Protein 8QXI (pdb70)

Organism: Synechococcus elongatus (strain ATCC 33912 / PCC 7942 / FACHB-805) (NCBI:txid1140)

Radius of gyration: 11.84 Å; Cα contacts (8 Å, |Δi|>4): 138; chains: 1; bounding box: 25×34×32 Å

Foldseek 3Di:
DPDPDAAKWWAFPDDPDDDPDDDPFPVDDPDDDDPRWIFGWDPCVVPHWIWTQTPVGIGTGDCPTHTGCPPHSDDDPD

Sequence (78 aa):
MDFAIGDRVRLAAQPPYLKSADPLPMLRPPDLLAVGEQGTITGLRPGGYWVVLFDRGSFLLDTQFLSKVESGASSSEGMDFAIGDRVRLAAQPPYLKSADPLPMLRPPDLLAVGEQGTITGLRPGGYWVVLFDRGSFLLDTQFLSKVESGASSSEGMDFAIGDRVRLAAQPPYLKSADPLPMLRPPDLLAVGEQGTITGLRPGGYWVVLFDRGSFLLDTQFLSKVESGASSSEGMDFAIGDRVRLAAQPPYLKSADPLPMLRPPDLLAVGEQGTITGLRPGGYWVVLFDRGSFLLDTQFLSKVESGASSSEGMDFAIGDRVRLAAQPPYLKSADPLPMLRPPDLLAVGEQGTITGLRPGGYWVVLFDRGSFLLDTQFLSKVESGASSSEGMDFAIGDRVRLAAQPPYLKSADPLPMLRPPDLLAVGEQGTITGLRPGGYWVVLFDRGSFLLDTQFLSKVESGASSSEGMDFAIGDRVRLAAQPPYLKSADPLPMLRPPDLLAVGEQGTITGLRPGGYWVVLFDRGSFLLDTQFLSKVESGASSSEGMDFAIGDRVRLAAQPPYLKSADPLPMLRPPDLLAVGEQGTITGLRPGGYWVVLFDRGSFLLDTQFLSKVESGASSSEGMDFAIGDRVRLAAQPPYLKSADPLPMLRPPDLLAVGEQGTITGLRPGGYWVVLFDRGSFLLDTQFLSKVESGASSSEGMDFAIGDRVRLAAQPPYLKSADPLPMLRPPDLLAVGEQGTITGLRPGGYWVVLFDRGSFLLDTQFLSKVESGASSSEGMDFAIGDRVRLAAQPPYLKSADPLPMLRPPDLLAVGEQGTITGLRPGGYWVVLFDRGSFLLDTQFLSKVESGASSSEGMDFAIGDRVRLAAQPPYLKSADPLPMLRPPDLLAVGEQGTITGLRPGGYWVVLFDRGSFLLDTQFLSKVESGASSSEGMDFAIGDRVRLAAQPPYLKSADPLPMLRPPDLLAVGEQGTITGLRPGGYWVVLFDRGSFLLDTQFLSKVESGASSSEGMDFAIGDRVRLAAQPPYLKSADPLPMLRPPDLLAVGEQGTITGLRPGGYWVVLFDRGSFLLDTQFLSKVESGASSSEGMDFAIGDRVRLAAQPPYLKSADPLPMLRPPDLLAVGEQGTITGLRPGGYWVVLFDRGSFLLDTQFLSKVESGASSSEGMDFAIGDRVRLAAQPPYLKSADPLPMLRPPDLLAVGEQGTITGLRPGGYWVVLFDRGSFLLDTQFLSKVESGASSSEGMDFAIGDRVRLAAQPPYLKSADPLPMLRPPDLLAVGEQGTITGLRPGGYWVVLFDRGSFLLDTQFLSKVESGASSSEGMDFAIGDRVRLAAQPPYLKSADPLPMLRPPDLLAVGEQGTITGLRPGGYWVVLFDRGSFLLDTQFLSKVESGASSSEGMDFAIGDRVRLAAQPPYLKSADPLPMLRPPDLLAVGEQGTITGLRPGGYWVVLFDRGSFLLDTQFLSKVESGASSSEGMDFAIGDRVRLAAQPPYLKSADPLPMLRPPDLLAVGEQGTITGLRPGGYWVVLFDRGSFLLDTQFLSKVESGASSSEG

Solvent-accessible surface area: 5224 Å² total; per-residue (Å²): 210,145,94,78,38,76,33,71,0,103,67,8,78,155,28,100,180,19,26,68,86,123,64,63,118,80,109,155,35,147,107,79,12,86,102,0,50,67,4,24,1,59,0,52,134,95,57,53,79,49,25,0,93,13,129,79,30,55,9,27,0,28,49,32,96,23,0,16,38,95,69,57,92,25,76,99,172,127

Nearest PDB structures (foldseek):
  8qxi-assembly1_A  TM=7.752E-01  e=1.685E-10  Synechocystis
  1wlp-assembly1_B  TM=5.697E-01  e=1.117E+00  Homo sapiens
  2dmo-assembly1_A  TM=5.051E-01  e=1.433E+00  Homo sapiens
  2yuo-assembly1_A  TM=4.986E-01  e=3.027E+00  Mus musculus
  8qxi-assembly1_A  TM=8.771E-01  e=6.107E-11  Synechocystis

Structure (mmCIF, N/CA/C/O backbone):
data_8QXI
#
_entry.id   8QXI
#
loop_
_atom_site.group_PDB
_atom_site.id
_atom_site.type_symbol
_atom_site.label_atom_id
_atom_site.label_alt_id
_atom_site.label_comp_id
_atom_site.label_asym_id
_atom_site.label_entity_id
_atom_site.label_seq_id
_atom_site.pdbx_PDB_ins_code
_atom_site.Cartn_x
_atom_site.Cartn_y
_atom_site.Cartn_z
_atom_site.occupancy
_atom_site.B_iso_or_equiv
_atom_site.auth_seq_id
_atom_site.auth_comp_id
_atom_site.auth_asym_id
_atom_site.auth_atom_id
_atom_site.pdbx_PDB_model_num
ATOM 1 N N . MET A 1 3 ? 1.329 0.000 0.000 1.00 0.00 1 MET A N 1
ATOM 2 C CA . MET A 1 3 ? 2.093 -0.001 -1.242 1.00 52.33 1 MET A CA 1
ATOM 3 C C . MET A 1 3 ? 3.541 -0.408 -0.990 1.00 0.22 1 MET A C 1
ATOM 4 O O . MET A 1 3 ? 3.847 -1.062 0.007 1.00 31.30 1 MET A O 1
ATOM 18 N N . ASP A 1 4 ? 4.428 -0.017 -1.898 1.00 53.35 2 ASP A N 1
ATOM 19 C CA . ASP A 1 4 ? 5.844 -0.341 -1.774 1.00 1.55 2 ASP A CA 1
ATOM 20 C C . ASP A 1 4 ? 6.653 0.321 -2.885 1.00 11.43 2 ASP A C 1
ATOM 21 O O . ASP A 1 4 ? 7.642 1.006 -2.623 1.00 42.22 2 ASP A O 1
ATOM 30 N N . PHE A 1 5 ? 6.226 0.112 -4.126 1.00 22.34 3 PHE A N 1
ATOM 31 C CA . PHE A 1 5 ? 6.912 0.686 -5.277 1.00 51.22 3 PHE A CA 1
ATOM 32 C C . PHE A 1 5 ? 6.405 2.096 -5.564 1.00 52.52 3 PHE A C 1
ATOM 33 O O . PHE A 1 5 ? 7.038 2.859 -6.294 1.00 22.24 3 PHE A O 1
ATOM 50 N N . ALA A 1 6 ? 5.258 2.436 -4.985 1.00 74.53 4 ALA A N 1
ATOM 51 C CA . ALA A 1 6 ? 4.665 3.754 -5.177 1.00 24.40 4 ALA A CA 1
ATOM 52 C C . ALA A 1 6 ? 4.345 4.003 -6.647 1.00 21.01 4 ALA A C 1
ATOM 53 O O . ALA A 1 6 ? 5.117 4.646 -7.359 1.00 73.24 4 ALA A O 1
ATOM 60 N N . ILE A 1 7 ? 3.204 3.490 -7.094 1.00 52.21 5 ILE A N 1
ATOM 61 C CA . ILE A 1 7 ? 2.782 3.658 -8.479 1.00 43.32 5 ILE A CA 1
ATOM 62 C C . ILE A 1 7 ? 1.323 3.255 -8.663 1.00 23.52 5 ILE A C 1
ATOM 63 O O . ILE A 1 7 ? 0.605 3.837 -9.474 1.00 74.50 5 ILE A O 1
ATOM 79 N N . GLY A 1 8 ? 0.891 2.254 -7.901 1.00 64.21 6 GLY A N 1
ATOM 80 C CA . GLY A 1 8 ? -0.481 1.790 -7.993 1.00 44.14 6 GLY A CA 1
ATOM 81 C C . GLY A 1 8 ? -0.748 1.021 -9.272 1.00 50.31 6 GLY A C 1
ATOM 82 O O . GLY A 1 8 ? -1.841 0.488 -9.467 1.00 5.20 6 GLY A O 1
ATOM 86 N N . ASP A 1 9 ? 0.251 0.965 -10.146 1.00 74.22 7 ASP A N 1
ATOM 87 C CA . ASP A 1 9 ? 0.118 0.256 -11.414 1.00 21.02 7 ASP A CA 1
ATOM 88 C C . ASP A 1 9 ? 1.401 -0.498 -11.752 1.00 13.43 7 ASP A C 1
ATOM 89 O O . ASP A 1 9 ? 2.427 0.110 -12.057 1.00 21.22 7 ASP A O 1
ATOM 98 N N . ARG A 1 10 ? 1.334 -1.824 -11.694 1.00 45.30 8 ARG A N 1
ATOM 99 C CA . ARG A 1 10 ? 2.491 -2.660 -11.992 1.00 31.13 8 ARG A CA 1
ATOM 100 C C . ARG A 1 10 ? 2.435 -3.174 -13.427 1.00 42.03 8 ARG A C 1
ATOM 101 O O . ARG A 1 10 ? 1.383 -3.596 -13.906 1.00 73.24 8 ARG A O 1
ATOM 122 N N . VAL A 1 11 ? 3.576 -3.134 -14.109 1.00 75.43 9 VAL A N 1
ATOM 123 C CA . VAL A 1 11 ? 3.657 -3.596 -15.490 1.00 21.42 9 VAL A CA 1
ATOM 124 C C . VAL A 1 11 ? 4.119 -5.048 -15.557 1.00 53.23 9 VAL A C 1
ATOM 125 O O . VAL A 1 11 ? 5.020 -5.458 -14.826 1.00 44.32 9 VAL A O 1
ATOM 138 N N . ARG A 1 12 ? 3.495 -5.821 -16.440 1.00 14.11 10 ARG A N 1
ATOM 139 C CA . ARG A 1 12 ? 3.841 -7.228 -16.603 1.00 12.22 10 ARG A CA 1
ATOM 140 C C . ARG A 1 12 ? 3.533 -7.703 -18.020 1.00 1.12 10 ARG A C 1
ATOM 141 O O . ARG A 1 12 ? 2.974 -6.960 -18.828 1.00 10.24 10 ARG A O 1
ATOM 162 N N . LEU A 1 13 ? 3.902 -8.944 -18.315 1.00 31.41 11 LEU A N 1
ATOM 163 C CA . LEU A 1 13 ? 3.666 -9.519 -19.635 1.00 30.42 11 LEU A CA 1
ATOM 164 C C . LEU A 1 13 ? 2.178 -9.764 -19.864 1.00 20.41 11 LEU A C 1
ATOM 165 O O . LEU A 1 13 ? 1.397 -9.835 -18.915 1.00 42.34 11 LEU A O 1
ATOM 181 N N . ALA A 1 14 ? 1.793 -9.896 -21.129 1.00 42.32 12 ALA A N 1
ATOM 182 C CA . ALA A 1 14 ? 0.400 -10.137 -21.483 1.00 31.43 12 ALA A CA 1
ATOM 183 C C . ALA A 1 14 ? 0.225 -10.225 -22.995 1.00 35.10 12 ALA A C 1
ATOM 184 O O . ALA A 1 14 ? -0.367 -9.340 -23.613 1.00 30.50 12 ALA A O 1
ATOM 191 N N . ALA A 1 15 ? 0.743 -11.297 -23.585 1.00 21.10 13 ALA A N 1
ATOM 192 C CA . ALA A 1 15 ? 0.642 -11.500 -25.025 1.00 24.42 13 ALA A CA 1
ATOM 193 C C . ALA A 1 15 ? 1.551 -10.537 -25.780 1.00 42.22 13 ALA A C 1
ATOM 194 O O . ALA A 1 15 ? 1.383 -9.320 -25.701 1.00 30.32 13 ALA A O 1
ATOM 201 N N . GLN A 1 16 ? 2.514 -11.089 -26.511 1.00 40.15 14 GLN A N 1
ATOM 202 C CA . GLN A 1 16 ? 3.450 -10.277 -27.280 1.00 1.23 14 GLN A CA 1
ATOM 203 C C . GLN A 1 16 ? 2.771 -9.019 -27.812 1.00 35.42 14 GLN A C 1
ATOM 204 O O . GLN A 1 16 ? 1.631 -9.050 -28.276 1.00 54.41 14 GLN A O 1
ATOM 218 N N . PRO A 1 17 ? 3.485 -7.886 -27.744 1.00 32.24 15 PRO A N 1
ATOM 219 C CA . PRO A 1 17 ? 2.970 -6.597 -28.214 1.00 43.30 15 PRO A CA 1
ATOM 220 C C . PRO A 1 17 ? 2.845 -6.542 -29.733 1.00 1.22 15 PRO A C 1
ATOM 221 O O . PRO A 1 17 ? 3.626 -7.148 -30.466 1.00 42.25 15 PRO A O 1
ATOM 232 N N . PRO A 1 18 ? 1.840 -5.798 -30.218 1.00 33.21 16 PRO A N 1
ATOM 233 C CA . PRO A 1 18 ? 1.589 -5.646 -31.654 1.00 45.23 16 PRO A CA 1
ATOM 234 C C . PRO A 1 18 ? 2.666 -4.817 -32.346 1.00 5.24 16 PRO A C 1
ATOM 235 O O . PRO A 1 18 ? 3.195 -5.211 -33.385 1.00 62.13 16 PRO A O 1
ATOM 246 N N . TYR A 1 19 ? 2.987 -3.667 -31.762 1.00 23.50 17 TYR A N 1
ATOM 247 C CA . TYR A 1 19 ? 4.000 -2.782 -32.323 1.00 45.14 17 TYR A CA 1
ATOM 248 C C . TYR A 1 19 ? 4.692 -1.980 -31.225 1.00 62.01 17 TYR A C 1
ATOM 249 O O . TYR A 1 19 ? 5.353 -0.976 -31.495 1.00 62.31 17 TYR A O 1
ATOM 267 N N . LEU A 1 20 ? 4.536 -2.430 -29.985 1.00 73.43 18 LEU A N 1
ATOM 268 C CA . LEU A 1 20 ? 5.145 -1.757 -28.844 1.00 2.31 18 LEU A CA 1
ATOM 269 C C . LEU A 1 20 ? 5.202 -0.249 -29.068 1.00 73.00 18 LEU A C 1
ATOM 270 O O . LEU A 1 20 ? 4.228 0.463 -28.823 1.00 52.21 18 LEU A O 1
ATOM 286 N N . LYS A 1 21 ? 6.348 0.231 -29.537 1.00 42.52 19 LYS A N 1
ATOM 287 C CA . LYS A 1 21 ? 6.532 1.654 -29.799 1.00 2.14 19 LYS A CA 1
ATOM 288 C C . LYS A 1 21 ? 5.256 2.274 -30.357 1.00 55.33 19 LYS A C 1
ATOM 289 O O . LYS A 1 21 ? 4.547 1.653 -31.149 1.00 21.51 19 LYS A O 1
ATOM 308 N N . SER A 1 22 ? 4.969 3.504 -29.941 1.00 31.41 20 SER A N 1
ATOM 309 C CA . SER A 1 22 ? 3.776 4.207 -30.398 1.00 61.23 20 SER A CA 1
ATOM 310 C C . SER A 1 22 ? 4.031 4.897 -31.735 1.00 22.31 20 SER A C 1
ATOM 311 O O . SER A 1 22 ? 3.134 5.008 -32.570 1.00 12.14 20 SER A O 1
ATOM 319 N N . ALA A 1 23 ? 5.262 5.358 -31.930 1.00 1.31 21 ALA A N 1
ATOM 320 C CA . ALA A 1 23 ? 5.637 6.036 -33.165 1.00 23.51 21 ALA A CA 1
ATOM 321 C C . ALA A 1 23 ? 7.147 5.999 -33.374 1.00 4.41 21 ALA A C 1
ATOM 322 O O . ALA A 1 23 ? 7.666 5.130 -34.075 1.00 50.51 21 ALA A O 1
ATOM 329 N N . ASP A 1 24 ? 7.847 6.948 -32.762 1.00 43.31 22 ASP A N 1
ATOM 330 C CA . ASP A 1 24 ? 9.299 7.025 -32.881 1.00 72.31 22 ASP A CA 1
ATOM 331 C C . ASP A 1 24 ? 9.913 7.664 -31.639 1.00 71.43 22 ASP A C 1
ATOM 332 O O . ASP A 1 24 ? 10.788 8.526 -31.723 1.00 32.20 22 ASP A O 1
ATOM 341 N N . PRO A 1 25 ? 9.444 7.233 -30.459 1.00 3.04 23 PRO A N 1
ATOM 342 C CA . PRO A 1 25 ? 9.933 7.750 -29.177 1.00 12.01 23 PRO A CA 1
ATOM 343 C C . PRO A 1 25 ? 11.362 7.309 -28.881 1.00 44.41 23 PRO A C 1
ATOM 344 O O . PRO A 1 25 ? 12.322 7.981 -29.264 1.00 34.40 23 PRO A O 1
ATOM 355 N N . LEU A 1 26 ? 11.498 6.178 -28.198 1.00 44.04 24 LEU A N 1
ATOM 356 C CA . LEU A 1 26 ? 12.812 5.647 -27.851 1.00 61.05 24 LEU A CA 1
ATOM 357 C C . LEU A 1 26 ? 13.454 4.956 -29.050 1.00 72.51 24 LEU A C 1
ATOM 358 O O . LEU A 1 26 ? 12.778 4.530 -29.987 1.00 63.33 24 LEU A O 1
ATOM 374 N N . PRO A 1 27 ? 14.790 4.838 -29.021 1.00 14.33 25 PRO A N 1
ATOM 375 C CA . PRO A 1 27 ? 15.552 4.196 -30.096 1.00 12.31 25 PRO A CA 1
ATOM 376 C C . PRO A 1 27 ? 15.323 2.690 -30.149 1.00 73.31 25 PRO A C 1
ATOM 377 O O . PRO A 1 27 ? 15.712 2.027 -31.110 1.00 64.00 25 PRO A O 1
ATOM 388 N N . MET A 1 28 ? 14.688 2.155 -29.111 1.00 51.30 26 MET A N 1
ATOM 389 C CA . MET A 1 28 ? 14.406 0.726 -29.041 1.00 53.25 26 MET A CA 1
ATOM 390 C C . MET A 1 28 ? 13.143 0.383 -29.825 1.00 71.30 26 MET A C 1
ATOM 391 O O . MET A 1 28 ? 12.038 0.404 -29.281 1.00 73.33 26 MET A O 1
ATOM 405 N N . LEU A 1 29 ? 13.313 0.067 -31.104 1.00 42.11 27 LEU A N 1
ATOM 406 C CA . LEU A 1 29 ? 12.186 -0.281 -31.963 1.00 5.11 27 LEU A CA 1
ATOM 407 C C . LEU A 1 29 ? 12.101 -1.791 -32.164 1.00 13.54 27 LEU A C 1
ATOM 408 O O . LEU A 1 29 ? 11.010 -2.351 -32.274 1.00 22.15 27 LEU A O 1
ATOM 424 N N . ARG A 1 30 ? 13.258 -2.443 -32.208 1.00 53.03 28 ARG A N 1
ATOM 425 C CA . ARG A 1 30 ? 13.313 -3.888 -32.394 1.00 43.15 28 ARG A CA 1
ATOM 426 C C . ARG A 1 30 ? 14.757 -4.382 -32.388 1.00 10.23 28 ARG A C 1
ATOM 427 O O . ARG A 1 30 ? 15.298 -4.809 -33.408 1.00 74.10 28 ARG A O 1
ATOM 448 N N . PRO A 1 31 ? 15.398 -4.322 -31.211 1.00 35.22 29 PRO A N 1
ATOM 449 C CA . PRO A 1 31 ? 16.787 -4.759 -31.043 1.00 33.05 29 PRO A CA 1
ATOM 450 C C . PRO A 1 31 ? 16.937 -6.272 -31.159 1.00 33.02 29 PRO A C 1
ATOM 451 O O . PRO A 1 31 ? 15.957 -7.017 -31.180 1.00 20.40 29 PRO A O 1
ATOM 462 N N . PRO A 1 32 ? 18.192 -6.739 -31.236 1.00 12.14 30 PRO A N 1
ATOM 463 C CA . PRO A 1 32 ? 18.499 -8.168 -31.350 1.00 3.40 30 PRO A CA 1
ATOM 464 C C . PRO A 1 32 ? 18.189 -8.932 -30.067 1.00 43.23 30 PRO A C 1
ATOM 465 O O . PRO A 1 32 ? 18.232 -10.162 -30.041 1.00 15.12 30 PRO A O 1
ATOM 476 N N . ASP A 1 33 ? 17.878 -8.196 -29.006 1.00 55.34 31 ASP A N 1
ATOM 477 C CA . ASP A 1 33 ? 17.559 -8.805 -27.720 1.00 54.43 31 ASP A CA 1
ATOM 478 C C . ASP A 1 33 ? 16.672 -7.884 -26.888 1.00 54.21 31 ASP A C 1
ATOM 479 O O . ASP A 1 33 ? 17.163 -7.002 -26.183 1.00 10.43 31 ASP A O 1
ATOM 488 N N . LEU A 1 34 ? 15.363 -8.094 -26.976 1.00 12.31 32 LEU A N 1
ATOM 489 C CA . LEU A 1 34 ? 14.406 -7.282 -26.232 1.00 1.12 32 LEU A CA 1
ATOM 490 C C . LEU A 1 34 ? 14.273 -7.777 -24.795 1.00 43.31 32 LEU A C 1
ATOM 491 O O . LEU A 1 34 ? 15.139 -8.494 -24.291 1.00 41.25 32 LEU A O 1
ATOM 507 N N . LEU A 1 35 ? 13.183 -7.391 -24.141 1.00 24.44 33 LEU A N 1
ATOM 508 C CA . LEU A 1 35 ? 12.935 -7.798 -22.762 1.00 3.34 33 LEU A CA 1
ATOM 509 C C . LEU A 1 35 ? 12.862 -9.317 -22.646 1.00 45.13 33 LEU A C 1
ATOM 510 O O . LEU A 1 35 ? 13.852 -9.973 -22.321 1.00 14.42 33 LEU A O 1
ATOM 526 N N . ALA A 1 36 ? 11.685 -9.870 -22.917 1.00 71.04 34 ALA A N 1
ATOM 527 C CA . ALA A 1 36 ? 11.484 -11.312 -22.848 1.00 61.13 34 ALA A CA 1
ATOM 528 C C . ALA A 1 36 ? 12.027 -11.880 -21.541 1.00 44.14 34 ALA A C 1
ATOM 529 O O . ALA A 1 36 ? 12.703 -12.909 -21.533 1.00 60.03 34 ALA A O 1
ATOM 536 N N . VAL A 1 37 ? 11.729 -11.202 -20.438 1.00 35.35 35 VAL A N 1
ATOM 537 C CA . VAL A 1 37 ? 12.187 -11.640 -19.124 1.00 52.24 35 VAL A CA 1
ATOM 538 C C . VAL A 1 37 ? 12.042 -10.527 -18.093 1.00 14.32 35 VAL A C 1
ATOM 539 O O . VAL A 1 37 ? 11.978 -10.784 -16.891 1.00 42.24 35 VAL A O 1
ATOM 552 N N . GLY A 1 38 ? 11.989 -9.287 -18.571 1.00 31.11 36 GLY A N 1
ATOM 553 C CA . GLY A 1 38 ? 11.851 -8.152 -17.677 1.00 20.42 36 GLY A CA 1
ATOM 554 C C . GLY A 1 38 ? 10.402 -7.809 -17.394 1.00 72.53 36 GLY A C 1
ATOM 555 O O . GLY A 1 38 ? 10.095 -6.705 -16.947 1.00 60.01 36 GLY A O 1
ATOM 559 N N . GLU A 1 39 ? 9.509 -8.758 -17.658 1.00 34.34 37 GLU A N 1
ATOM 560 C CA . GLU A 1 39 ? 8.083 -8.549 -17.431 1.00 4.12 37 GLU A CA 1
ATOM 561 C C . GLU A 1 39 ? 7.851 -7.659 -16.213 1.00 43.22 37 GLU A C 1
ATOM 562 O O . GLU A 1 39 ? 7.807 -6.434 -16.327 1.00 74.21 37 GLU A O 1
ATOM 574 N N . GLN A 1 40 ? 7.704 -8.284 -15.050 1.00 32.22 38 GLN A N 1
ATOM 575 C CA . GLN A 1 40 ? 7.475 -7.549 -13.812 1.00 31.25 38 GLN A CA 1
ATOM 576 C C . GLN A 1 40 ? 8.200 -6.208 -13.833 1.00 13.50 38 GLN A C 1
ATOM 577 O O . GLN A 1 40 ? 9.415 -6.150 -14.017 1.00 53.24 38 GLN A O 1
ATOM 591 N N . GLY A 1 41 ? 7.445 -5.129 -13.643 1.00 71.34 39 GLY A N 1
ATOM 592 C CA . GLY A 1 41 ? 8.033 -3.803 -13.645 1.00 52.42 39 GLY A CA 1
ATOM 593 C C . GLY A 1 41 ? 7.089 -2.749 -13.100 1.00 30.44 39 GLY A C 1
ATOM 594 O O . GLY A 1 41 ? 5.931 -3.039 -12.796 1.00 1.00 39 GLY A O 1
ATOM 598 N N . THR A 1 42 ? 7.584 -1.522 -12.973 1.00 11.05 40 THR A N 1
ATOM 599 C CA . THR A 1 42 ? 6.778 -0.423 -12.457 1.00 50.40 40 THR A CA 1
ATOM 600 C C . THR A 1 42 ? 6.400 0.550 -13.568 1.00 40.21 40 THR A C 1
ATOM 601 O O . THR A 1 42 ? 7.185 0.796 -14.484 1.00 43.02 40 THR A O 1
ATOM 612 N N . ILE A 1 43 ? 5.194 1.101 -13.481 1.00 1.32 41 ILE A N 1
ATOM 613 C CA . ILE A 1 43 ? 4.714 2.049 -14.479 1.00 32.03 41 ILE A CA 1
ATOM 614 C C . ILE A 1 43 ? 4.464 3.420 -13.859 1.00 63.05 41 ILE A C 1
ATOM 615 O O . ILE A 1 43 ? 3.799 3.537 -12.830 1.00 2.44 41 ILE A O 1
ATOM 631 N N . THR A 1 44 ? 5.001 4.457 -14.495 1.00 50.01 42 THR A N 1
ATOM 632 C CA . THR A 1 44 ? 4.836 5.821 -14.008 1.00 25.31 42 THR A CA 1
ATOM 633 C C . THR A 1 44 ? 4.590 6.790 -15.159 1.00 24.35 42 THR A C 1
ATOM 634 O O . THR A 1 44 ? 5.355 7.731 -15.364 1.00 51.43 42 THR A O 1
ATOM 645 N N . GLY A 1 45 ? 3.517 6.553 -15.907 1.00 31.24 43 GLY A N 1
ATOM 646 C CA . GLY A 1 45 ? 3.189 7.414 -17.028 1.00 1.35 43 GLY A CA 1
ATOM 647 C C . GLY A 1 45 ? 1.820 8.050 -16.889 1.00 41.30 43 GLY A C 1
ATOM 648 O O . GLY A 1 45 ? 1.082 7.754 -15.948 1.00 41.43 43 GLY A O 1
ATOM 652 N N . LEU A 1 46 ? 1.480 8.928 -17.827 1.00 33.35 44 LEU A N 1
ATOM 653 C CA . LEU A 1 46 ? 0.190 9.609 -17.804 1.00 41.35 44 LEU A CA 1
ATOM 654 C C . LEU A 1 46 ? 0.146 10.655 -16.695 1.00 33.22 44 LEU A C 1
ATOM 655 O O . LEU A 1 46 ? 0.031 11.852 -16.960 1.00 61.52 44 LEU A O 1
ATOM 671 N N . ARG A 1 47 ? 0.239 10.195 -15.451 1.00 63.14 45 ARG A N 1
ATOM 672 C CA . ARG A 1 47 ? 0.211 11.091 -14.301 1.00 72.54 45 ARG A CA 1
ATOM 673 C C . ARG A 1 47 ? 0.970 12.380 -14.598 1.00 4.32 45 ARG A C 1
ATOM 674 O O . ARG A 1 47 ? 0.418 13.479 -14.554 1.00 15.55 45 ARG A O 1
ATOM 695 N N . PRO A 1 48 ? 2.269 12.245 -14.907 1.00 14.10 46 PRO A N 1
ATOM 696 C CA . PRO A 1 48 ? 3.132 13.389 -15.217 1.00 32.34 46 PRO A CA 1
ATOM 697 C C . PRO A 1 48 ? 2.780 14.035 -16.552 1.00 43.50 46 PRO A C 1
ATOM 698 O O . PRO A 1 48 ? 2.599 15.249 -16.636 1.00 50.42 46 PRO A O 1
ATOM 709 N N . GLY A 1 49 ? 2.685 13.216 -17.595 1.00 22.12 47 GLY A N 1
ATOM 710 C CA . GLY A 1 49 ? 2.355 13.727 -18.912 1.00 62.03 47 GLY A CA 1
ATOM 711 C C . GLY A 1 49 ? 1.219 12.963 -19.563 1.00 25.40 47 GLY A C 1
ATOM 712 O O . GLY A 1 49 ? 0.056 13.142 -19.205 1.00 61.32 47 GLY A O 1
ATOM 716 N N . GLY A 1 50 ? 1.557 12.108 -20.524 1.00 22.21 48 GLY A N 1
ATOM 717 C CA . GLY A 1 50 ? 0.545 11.328 -21.212 1.00 64.32 48 GLY A CA 1
ATOM 718 C C . GLY A 1 50 ? 1.118 10.090 -21.874 1.00 41.20 48 GLY A C 1
ATOM 719 O O . GLY A 1 50 ? 0.505 9.521 -22.778 1.00 23.14 48 GLY A O 1
ATOM 723 N N . TYR A 1 51 ? 2.297 9.673 -21.425 1.00 52.34 49 TYR A N 1
ATOM 724 C CA . TYR A 1 51 ? 2.955 8.498 -21.983 1.00 75.51 49 TYR A CA 1
ATOM 725 C C . TYR A 1 51 ? 2.981 7.357 -20.971 1.00 21.53 49 TYR A C 1
ATOM 726 O O . TYR A 1 51 ? 2.199 7.337 -20.020 1.00 41.22 49 TYR A O 1
ATOM 744 N N . TRP A 1 52 ? 3.886 6.408 -21.182 1.00 45.31 50 TRP A N 1
ATOM 745 C CA . TRP A 1 52 ? 4.017 5.263 -20.288 1.00 55.21 50 TRP A CA 1
ATOM 746 C C . TRP A 1 52 ? 5.467 4.803 -20.201 1.00 64.41 50 TRP A C 1
ATOM 747 O O . TRP A 1 52 ? 6.140 4.642 -21.219 1.00 42.35 50 TRP A O 1
ATOM 768 N N . VAL A 1 53 ? 5.944 4.591 -18.978 1.00 63.25 51 VAL A N 1
ATOM 769 C CA . VAL A 1 53 ? 7.316 4.147 -18.759 1.00 73.01 51 VAL A CA 1
ATOM 770 C C . VAL A 1 53 ? 7.356 2.893 -17.893 1.00 73.23 51 VAL A C 1
ATOM 771 O O . VAL A 1 53 ? 6.793 2.863 -16.799 1.00 23.24 51 VAL A O 1
ATOM 784 N N . VAL A 1 54 ? 8.025 1.858 -18.391 1.00 70.21 52 VAL A N 1
ATOM 785 C CA . VAL A 1 54 ? 8.140 0.600 -17.662 1.00 43.15 52 VAL A CA 1
ATOM 786 C C . VAL A 1 54 ? 9.588 0.322 -17.272 1.00 75.11 52 VAL A C 1
ATOM 787 O O . VAL A 1 54 ? 10.444 0.108 -18.131 1.00 51.54 52 VAL A O 1
ATOM 800 N N . LEU A 1 55 ? 9.854 0.325 -15.971 1.00 4.12 53 LEU A N 1
ATOM 801 C CA . LEU A 1 55 ? 11.199 0.072 -15.465 1.00 2.20 53 LEU A CA 1
ATOM 802 C C . LEU A 1 55 ? 11.321 -1.351 -14.929 1.00 52.32 53 LEU A C 1
ATOM 803 O O . LEU A 1 55 ? 10.796 -1.671 -13.863 1.00 13.45 53 LEU A O 1
ATOM 819 N N . PHE A 1 56 ? 12.018 -2.201 -15.675 1.00 45.23 54 PHE A N 1
ATOM 820 C CA . PHE A 1 56 ? 12.211 -3.590 -15.275 1.00 15.32 54 PHE A CA 1
ATOM 821 C C . PHE A 1 56 ? 13.686 -3.974 -15.335 1.00 1.15 54 PHE A C 1
ATOM 822 O O . PHE A 1 56 ? 14.532 -3.171 -15.730 1.00 20.44 54 PHE A O 1
ATOM 839 N N . ASP A 1 57 ? 13.987 -5.206 -14.939 1.00 12.11 55 ASP A N 1
ATOM 840 C CA . ASP A 1 57 ? 15.360 -5.698 -14.947 1.00 55.03 55 ASP A CA 1
ATOM 841 C C . ASP A 1 57 ? 16.132 -5.134 -16.136 1.00 74.10 55 ASP A C 1
ATOM 842 O O . ASP A 1 57 ? 17.145 -4.456 -15.965 1.00 62.54 55 ASP A O 1
ATOM 851 N N . ARG A 1 58 ? 15.646 -5.419 -17.340 1.00 30.52 56 ARG A N 1
ATOM 852 C CA . ARG A 1 58 ? 16.292 -4.943 -18.557 1.00 12.22 56 ARG A CA 1
ATOM 853 C C . ARG A 1 58 ? 16.702 -3.480 -18.417 1.00 42.23 56 ARG A C 1
ATOM 854 O O . ARG A 1 58 ? 17.766 -3.075 -18.886 1.00 35.44 56 ARG A O 1
ATOM 875 N N . GLY A 1 59 ? 15.850 -2.690 -17.770 1.00 61.40 57 GLY A N 1
ATOM 876 C CA . GLY A 1 59 ? 16.141 -1.281 -17.581 1.00 65.31 57 GLY A CA 1
ATOM 877 C C . GLY A 1 59 ? 14.890 -0.426 -17.578 1.00 41.13 57 GLY A C 1
ATOM 878 O O . GLY A 1 59 ? 14.220 -0.297 -16.554 1.00 22.23 57 GLY A O 1
ATOM 882 N N . SER A 1 60 ? 14.575 0.162 -18.728 1.00 14.22 58 SER A N 1
ATOM 883 C CA . SER A 1 60 ? 13.398 1.015 -18.853 1.00 21.33 58 SER A CA 1
ATOM 884 C C . SER A 1 60 ? 13.203 1.463 -20.298 1.00 3.52 58 SER A C 1
ATOM 885 O O . SER A 1 60 ? 14.114 2.015 -20.917 1.00 33.51 58 SER A O 1
ATOM 893 N N . PHE A 1 61 ? 12.009 1.223 -20.829 1.00 43.24 59 PHE A N 1
ATOM 894 C CA . PHE A 1 61 ? 11.694 1.601 -22.202 1.00 15.10 59 PHE A CA 1
ATOM 895 C C . PHE A 1 61 ? 10.272 2.145 -22.303 1.00 14.52 59 PHE A C 1
ATOM 896 O O . PHE A 1 61 ? 9.443 1.917 -21.421 1.00 30.14 59 PHE A O 1
ATOM 913 N N . LEU A 1 62 ? 9.996 2.867 -23.384 1.00 3.14 60 LEU A N 1
ATOM 914 C CA . LEU A 1 62 ? 8.675 3.446 -23.601 1.00 72.52 60 LEU A CA 1
ATOM 915 C C . LEU A 1 62 ? 7.702 2.397 -24.130 1.00 34.44 60 LEU A C 1
ATOM 916 O O . LEU A 1 62 ? 8.098 1.462 -24.827 1.00 31.43 60 LEU A O 1
ATOM 932 N N . LEU A 1 63 ? 6.426 2.559 -23.795 1.00 62.02 61 LEU A N 1
ATOM 933 C CA . LEU A 1 63 ? 5.395 1.627 -24.238 1.00 14.31 61 LEU A CA 1
ATOM 934 C C . LEU A 1 63 ? 4.011 2.264 -24.149 1.00 64.11 61 LEU A C 1
ATOM 935 O O . LEU A 1 63 ? 3.864 3.387 -23.668 1.00 11.35 61 LEU A O 1
ATOM 951 N N . ASP A 1 64 ? 3.001 1.538 -24.614 1.00 51.04 62 ASP A N 1
ATOM 952 C CA . ASP A 1 64 ? 1.628 2.030 -24.585 1.00 4.24 62 ASP A CA 1
ATOM 953 C C . ASP A 1 64 ? 0.770 1.191 -23.643 1.00 64.21 62 ASP A C 1
ATOM 954 O O . ASP A 1 64 ? 1.223 0.178 -23.109 1.00 64.43 62 ASP A O 1
ATOM 963 N N . THR A 1 65 ? -0.472 1.619 -23.442 1.00 41.52 63 THR A N 1
ATOM 964 C CA . THR A 1 65 ? -1.393 0.909 -22.564 1.00 2.43 63 THR A CA 1
ATOM 965 C C . THR A 1 65 ? -1.791 -0.437 -23.157 1.00 62.11 63 THR A C 1
ATOM 966 O O . THR A 1 65 ? -2.534 -1.201 -22.542 1.00 11.23 63 THR A O 1
ATOM 977 N N . GLN A 1 66 ? -1.291 -0.722 -24.355 1.00 42.43 64 GLN A N 1
ATOM 978 C CA . GLN A 1 66 ? -1.595 -1.977 -25.031 1.00 73.21 64 GLN A CA 1
ATOM 979 C C . GLN A 1 66 ? -1.763 -3.111 -24.024 1.00 42.44 64 GLN A C 1
ATOM 980 O O . GLN A 1 66 ? -2.863 -3.360 -23.532 1.00 14.31 64 GLN A O 1
ATOM 994 N N . PHE A 1 67 ? -0.664 -3.795 -23.723 1.00 52.21 65 PHE A N 1
ATOM 995 C CA . PHE A 1 67 ? -0.690 -4.903 -22.776 1.00 24.22 65 PHE A CA 1
ATOM 996 C C . PHE A 1 67 ? 0.716 -5.224 -22.276 1.00 61.14 65 PHE A C 1
ATOM 997 O O . PHE A 1 67 ? 1.039 -5.001 -21.109 1.00 35.34 65 PHE A O 1
ATOM 1014 N N . LEU A 1 68 ? 1.549 -5.749 -23.168 1.00 73.24 66 LEU A N 1
ATOM 1015 C CA . LEU A 1 68 ? 2.921 -6.102 -22.820 1.00 34.13 66 LEU A CA 1
ATOM 1016 C C . LEU A 1 68 ? 3.543 -5.042 -21.916 1.00 74.04 66 LEU A C 1
ATOM 1017 O O . LEU A 1 68 ? 3.595 -3.864 -22.270 1.00 15.04 66 LEU A O 1
ATOM 1033 N N . SER A 1 69 ? 4.015 -5.469 -20.750 1.00 25.31 67 SER A N 1
ATOM 1034 C CA . SER A 1 69 ? 4.633 -4.557 -19.795 1.00 1.31 67 SER A CA 1
ATOM 1035 C C . SER A 1 69 ? 3.651 -3.470 -19.368 1.00 75.41 67 SER A C 1
ATOM 1036 O O . SER A 1 69 ? 3.898 -2.280 -19.564 1.00 60.45 67 SER A O 1
ATOM 1044 N N . LYS A 1 70 ? 2.534 -3.889 -18.783 1.00 14.34 68 LYS A N 1
ATOM 1045 C CA . LYS A 1 70 ? 1.512 -2.954 -18.326 1.00 2.13 68 LYS A CA 1
ATOM 1046 C C . LYS A 1 70 ? 0.214 -3.684 -17.997 1.00 71.22 68 LYS A C 1
ATOM 1047 O O . LYS A 1 70 ? -0.713 -3.718 -18.807 1.00 10.14 68 LYS A O 1
ATOM 1066 N N . VAL A 1 71 ? 0.154 -4.267 -16.804 1.00 14.10 69 VAL A N 1
ATOM 1067 C CA . VAL A 1 71 ? -1.032 -4.994 -16.368 1.00 32.45 69 VAL A CA 1
ATOM 1068 C C . VAL A 1 71 ? -2.302 -4.361 -16.925 1.00 2.30 69 VAL A C 1
ATOM 1069 O O . VAL A 1 71 ? -2.804 -4.771 -17.971 1.00 30.14 69 VAL A O 1
ATOM 1082 N N . GLU A 1 72 ? -2.815 -3.358 -16.219 1.00 52.23 70 GLU A N 1
ATOM 1083 C CA . GLU A 1 72 ? -4.027 -2.667 -16.644 1.00 73.54 70 GLU A CA 1
ATOM 1084 C C . GLU A 1 72 ? -5.226 -3.611 -16.625 1.00 71.43 70 GLU A C 1
ATOM 1085 O O . GLU A 1 72 ? -6.073 -3.539 -15.734 1.00 64.15 70 GLU A O 1
ATOM 1097 N N . SER A 1 73 ? -5.291 -4.496 -17.615 1.00 71.12 71 SER A N 1
ATOM 1098 C CA . SER A 1 73 ? -6.388 -5.452 -17.716 1.00 1.24 71 SER A CA 1
ATOM 1099 C C . SER A 1 73 ? -6.762 -5.996 -16.340 1.00 52.51 71 SER A C 1
ATOM 1100 O O . SER A 1 73 ? -7.892 -6.429 -16.118 1.00 0.43 71 SER A O 1
ATOM 1108 N N . GLY A 1 74 ? -5.803 -5.969 -15.419 1.00 73.32 72 GLY A N 1
ATOM 1109 C CA . GLY A 1 74 ? -6.050 -6.462 -14.077 1.00 34.13 72 GLY A CA 1
ATOM 1110 C C . GLY A 1 74 ? -5.886 -7.965 -13.971 1.00 61.35 72 GLY A C 1
ATOM 1111 O O . GLY A 1 74 ? -6.043 -8.540 -12.895 1.00 4.45 72 GLY A O 1
ATOM 1115 N N . ALA A 1 75 ? -5.571 -8.604 -15.093 1.00 65.42 73 ALA A N 1
ATOM 1116 C CA . ALA A 1 75 ? -5.385 -10.050 -15.122 1.00 45.24 73 ALA A CA 1
ATOM 1117 C C . ALA A 1 75 ? -4.950 -10.520 -16.507 1.00 12.44 73 ALA A C 1
ATOM 1118 O O . ALA A 1 75 ? -5.741 -11.096 -17.253 1.00 60.14 73 ALA A O 1
ATOM 1125 N N . SER A 1 76 ? -3.689 -10.269 -16.843 1.00 0.31 74 SER A N 1
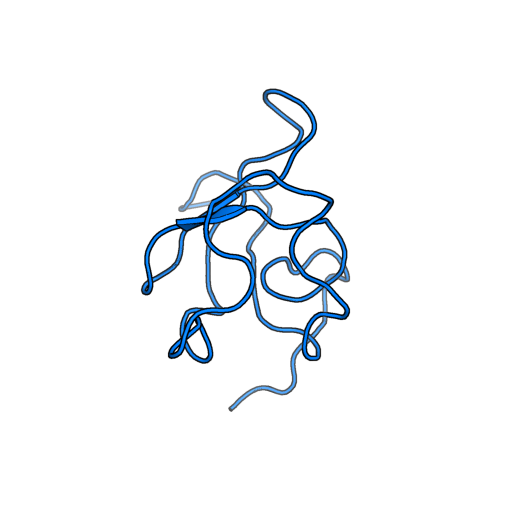ATOM 1126 C CA . SER A 1 76 ? -3.151 -10.662 -18.140 1.00 20.21 74 SER A CA 1
ATOM 1127 C C . SER A 1 76 ? -1.847 -11.437 -17.975 1.00 1.43 74 SER A C 1
ATOM 1128 O O . SER A 1 76 ? -0.762 -10.903 -18.204 1.00 43.32 74 SER A O 1
ATOM 1136 N N . SER A 1 77 ? -1.962 -12.699 -17.575 1.00 12.02 75 SER A N 1
ATOM 1137 C CA . SER A 1 77 ? -0.793 -13.547 -17.375 1.00 31.24 75 SER A CA 1
ATOM 1138 C C . SER A 1 77 ? -1.178 -15.023 -17.422 1.00 11.22 75 SER A C 1
ATOM 1139 O O . SER A 1 77 ? -2.359 -15.366 -17.473 1.00 60.24 75 SER A O 1
ATOM 1147 N N . SER A 1 78 ? -0.172 -15.891 -17.404 1.00 21.22 76 SER A N 1
ATOM 1148 C CA . SER A 1 78 ? -0.403 -17.330 -17.448 1.00 74.25 76 SER A CA 1
ATOM 1149 C C . SER A 1 78 ? 0.525 -18.060 -16.482 1.00 15.11 76 SER A C 1
ATOM 1150 O O . SER A 1 78 ? 0.712 -19.272 -16.582 1.00 5.13 76 SER A O 1
ATOM 1158 N N . GLU A 1 79 ? 1.102 -17.312 -15.547 1.00 13.31 77 GLU A N 1
ATOM 1159 C CA . GLU A 1 79 ? 2.011 -17.887 -14.563 1.00 31.04 77 GLU A CA 1
ATOM 1160 C C . GLU A 1 79 ? 3.223 -18.516 -15.244 1.00 10.12 77 GLU A C 1
ATOM 1161 O O . GLU A 1 79 ? 3.364 -18.454 -16.464 1.00 64.03 77 GLU A O 1
ATOM 1173 N N . GLY A 1 80 ? 4.096 -19.121 -14.444 1.00 61.22 78 GLY A N 1
ATOM 1174 C CA . GLY A 1 80 ? 5.285 -19.752 -14.987 1.00 22.14 78 GLY A CA 1
ATOM 1175 C C . GLY A 1 80 ? 4.963 -20.974 -15.824 1.00 54.41 78 GLY A C 1
ATOM 1176 O O . GLY A 1 80 ? 4.586 -22.018 -15.292 1.00 3.33 78 GLY A O 1
ATOM 1180 N N . MET A 1 3 ? -0.076 1.311 -0.924 1.00 10.30 1 MET A N 2
ATOM 1181 C CA . MET A 1 3 ? -0.933 0.647 -1.898 1.00 75.44 1 MET A CA 2
ATOM 1182 C C . MET A 1 3 ? -0.883 -0.868 -1.724 1.00 2.15 1 MET A C 2
ATOM 1183 O O . MET A 1 3 ? -0.372 -1.370 -0.722 1.00 43.32 1 MET A O 2
ATOM 1197 N N . ASP A 1 4 ? -1.416 -1.590 -2.703 1.00 22.12 2 ASP A N 2
ATOM 1198 C CA . ASP A 1 4 ? -1.430 -3.048 -2.657 1.00 55.41 2 ASP A CA 2
ATOM 1199 C C . ASP A 1 4 ? -0.041 -3.596 -2.348 1.00 43.42 2 ASP A C 2
ATOM 1200 O O . ASP A 1 4 ? 0.146 -4.332 -1.380 1.00 23.53 2 ASP A O 2
ATOM 1209 N N . PHE A 1 5 ? 0.931 -3.232 -3.178 1.00 41.23 3 PHE A N 2
ATOM 1210 C CA . PHE A 1 5 ? 2.304 -3.689 -2.995 1.00 51.52 3 PHE A CA 2
ATOM 1211 C C . PHE A 1 5 ? 3.190 -2.557 -2.483 1.00 11.22 3 PHE A C 2
ATOM 1212 O O . PHE A 1 5 ? 3.251 -2.298 -1.281 1.00 42.33 3 PHE A O 2
ATOM 1229 N N . ALA A 1 6 ? 3.875 -1.887 -3.403 1.00 41.34 4 ALA A N 2
ATOM 1230 C CA . ALA A 1 6 ? 4.757 -0.782 -3.046 1.00 74.21 4 ALA A CA 2
ATOM 1231 C C . ALA A 1 6 ? 4.547 0.410 -3.974 1.00 64.52 4 ALA A C 2
ATOM 1232 O O . ALA A 1 6 ? 5.416 1.274 -4.094 1.00 52.25 4 ALA A O 2
ATOM 1239 N N . ILE A 1 7 ? 3.392 0.448 -4.628 1.00 55.33 5 ILE A N 2
ATOM 1240 C CA . ILE A 1 7 ? 3.069 1.535 -5.545 1.00 63.42 5 ILE A CA 2
ATOM 1241 C C . ILE A 1 7 ? 1.635 1.420 -6.051 1.00 23.11 5 ILE A C 2
ATOM 1242 O O . ILE A 1 7 ? 0.705 1.937 -5.434 1.00 41.41 5 ILE A O 2
ATOM 1258 N N . GLY A 1 8 ? 1.464 0.736 -7.178 1.00 72.12 6 GLY A N 2
ATOM 1259 C CA . GLY A 1 8 ? 0.140 0.564 -7.747 1.00 60.34 6 GLY A CA 2
ATOM 1260 C C . GLY A 1 8 ? 0.184 0.209 -9.220 1.00 71.34 6 GLY A C 2
ATOM 1261 O O . GLY A 1 8 ? -0.641 -0.567 -9.704 1.00 12.51 6 GLY A O 2
ATOM 1265 N N . ASP A 1 9 ? 1.148 0.778 -9.936 1.00 33.22 7 ASP A N 2
ATOM 1266 C CA . ASP A 1 9 ? 1.296 0.518 -11.363 1.00 73.31 7 ASP A CA 2
ATOM 1267 C C . ASP A 1 9 ? 2.521 -0.350 -11.633 1.00 72.31 7 ASP A C 2
ATOM 1268 O O . ASP A 1 9 ? 3.540 0.134 -12.125 1.00 24.32 7 ASP A O 2
ATOM 1277 N N . ARG A 1 10 ? 2.413 -1.634 -11.307 1.00 64.33 8 ARG A N 2
ATOM 1278 C CA . ARG A 1 10 ? 3.513 -2.569 -11.513 1.00 21.15 8 ARG A CA 2
ATOM 1279 C C . ARG A 1 10 ? 3.465 -3.166 -12.916 1.00 51.42 8 ARG A C 2
ATOM 1280 O O . ARG A 1 10 ? 2.501 -3.838 -13.284 1.00 24.24 8 ARG A O 2
ATOM 1301 N N . VAL A 1 11 ? 4.511 -2.914 -13.697 1.00 30.02 9 VAL A N 2
ATOM 1302 C CA . VAL A 1 11 ? 4.589 -3.426 -15.060 1.00 34.23 9 VAL A CA 2
ATOM 1303 C C . VAL A 1 11 ? 5.212 -4.817 -15.089 1.00 74.33 9 VAL A C 2
ATOM 1304 O O . VAL A 1 11 ? 6.010 -5.170 -14.221 1.00 11.31 9 VAL A O 2
ATOM 1317 N N . ARG A 1 12 ? 4.842 -5.604 -16.095 1.00 33.04 10 ARG A N 2
ATOM 1318 C CA . ARG A 1 12 ? 5.364 -6.958 -16.237 1.00 52.34 10 ARG A CA 2
ATOM 1319 C C . ARG A 1 12 ? 5.069 -7.510 -17.629 1.00 31.22 10 ARG A C 2
ATOM 1320 O O . ARG A 1 12 ? 4.386 -6.871 -18.431 1.00 22.15 10 ARG A O 2
ATOM 1341 N N . LEU A 1 13 ? 5.588 -8.700 -17.909 1.00 60.42 11 LEU A N 2
ATOM 1342 C CA . LEU A 1 13 ? 5.381 -9.340 -19.204 1.00 42.52 11 LEU A CA 2
ATOM 1343 C C . LEU A 1 13 ? 3.901 -9.355 -19.574 1.00 3.14 11 LEU A C 2
ATOM 1344 O O . LEU A 1 13 ? 3.039 -9.543 -18.716 1.00 2.11 11 LEU A O 2
ATOM 1360 N N . ALA A 1 14 ? 3.615 -9.158 -20.856 1.00 51.24 12 ALA A N 2
ATOM 1361 C CA . ALA A 1 14 ? 2.240 -9.153 -21.340 1.00 70.31 12 ALA A CA 2
ATOM 1362 C C . ALA A 1 14 ? 2.190 -8.944 -22.850 1.00 12.12 12 ALA A C 2
ATOM 1363 O O . ALA A 1 14 ? 2.077 -7.815 -23.326 1.00 14.22 12 ALA A O 2
ATOM 1370 N N . ALA A 1 15 ? 2.276 -10.039 -23.598 1.00 34.24 13 ALA A N 2
ATOM 1371 C CA . ALA A 1 15 ? 2.239 -9.975 -25.053 1.00 74.13 13 ALA A CA 2
ATOM 1372 C C . ALA A 1 15 ? 3.618 -9.666 -25.624 1.00 42.54 13 ALA A C 2
ATOM 1373 O O . ALA A 1 15 ? 4.637 -10.039 -25.045 1.00 24.33 13 ALA A O 2
ATOM 1380 N N . GLN A 1 16 ? 3.642 -8.982 -26.764 1.00 1.32 14 GLN A N 2
ATOM 1381 C CA . GLN A 1 16 ? 4.898 -8.624 -27.413 1.00 54.22 14 GLN A CA 2
ATOM 1382 C C . GLN A 1 16 ? 4.643 -7.979 -28.772 1.00 24.22 14 GLN A C 2
ATOM 1383 O O . GLN A 1 16 ? 4.701 -8.630 -29.815 1.00 51.24 14 GLN A O 2
ATOM 1397 N N . PRO A 1 17 ? 4.355 -6.669 -28.761 1.00 72.31 15 PRO A N 2
ATOM 1398 C CA . PRO A 1 17 ? 4.086 -5.908 -29.985 1.00 1.14 15 PRO A CA 2
ATOM 1399 C C . PRO A 1 17 ? 5.335 -5.726 -30.840 1.00 41.31 15 PRO A C 2
ATOM 1400 O O . PRO A 1 17 ? 6.447 -5.574 -30.334 1.00 20.23 15 PRO A O 2
ATOM 1411 N N . PRO A 1 18 ? 5.151 -5.740 -32.169 1.00 14.24 16 PRO A N 2
ATOM 1412 C CA . PRO A 1 18 ? 6.252 -5.576 -33.122 1.00 73.45 16 PRO A CA 2
ATOM 1413 C C . PRO A 1 18 ? 6.818 -4.160 -33.118 1.00 35.45 16 PRO A C 2
ATOM 1414 O O . PRO A 1 18 ? 8.027 -3.965 -32.994 1.00 71.23 16 PRO A O 2
ATOM 1425 N N . TYR A 1 19 ? 5.936 -3.176 -33.252 1.00 1.32 17 TYR A N 2
ATOM 1426 C CA . TYR A 1 19 ? 6.349 -1.777 -33.265 1.00 34.33 17 TYR A CA 2
ATOM 1427 C C . TYR A 1 19 ? 5.150 -0.854 -33.071 1.00 13.12 17 TYR A C 2
ATOM 1428 O O . TYR A 1 19 ? 4.658 -0.247 -34.023 1.00 0.40 17 TYR A O 2
ATOM 1446 N N . LEU A 1 20 ? 4.684 -0.753 -31.831 1.00 1.42 18 LEU A N 2
ATOM 1447 C CA . LEU A 1 20 ? 3.543 0.097 -31.509 1.00 52.31 18 LEU A CA 2
ATOM 1448 C C . LEU A 1 20 ? 4.002 1.493 -31.099 1.00 74.01 18 LEU A C 2
ATOM 1449 O O . LEU A 1 20 ? 4.257 2.349 -31.947 1.00 31.42 18 LEU A O 2
ATOM 1465 N N . LYS A 1 21 ? 4.106 1.716 -29.793 1.00 63.14 19 LYS A N 2
ATOM 1466 C CA . LYS A 1 21 ? 4.538 3.006 -29.269 1.00 51.33 19 LYS A CA 2
ATOM 1467 C C . LYS A 1 21 ? 3.527 4.097 -29.608 1.00 33.11 19 LYS A C 2
ATOM 1468 O O . LYS A 1 21 ? 2.419 3.810 -30.061 1.00 15.14 19 LYS A O 2
ATOM 1487 N N . SER A 1 22 ? 3.916 5.348 -29.387 1.00 4.32 20 SER A N 2
ATOM 1488 C CA . SER A 1 22 ? 3.043 6.482 -29.666 1.00 74.35 20 SER A CA 2
ATOM 1489 C C . SER A 1 22 ? 3.233 6.974 -31.098 1.00 74.20 20 SER A C 2
ATOM 1490 O O . SER A 1 22 ? 2.551 7.896 -31.545 1.00 2.15 20 SER A O 2
ATOM 1498 N N . ALA A 1 23 ? 4.164 6.351 -31.812 1.00 62.24 21 ALA A N 2
ATOM 1499 C CA . ALA A 1 23 ? 4.443 6.723 -33.194 1.00 25.12 21 ALA A CA 2
ATOM 1500 C C . ALA A 1 23 ? 5.636 5.946 -33.741 1.00 72.33 21 ALA A C 2
ATOM 1501 O O . ALA A 1 23 ? 5.473 5.014 -34.529 1.00 54.15 21 ALA A O 2
ATOM 1508 N N . ASP A 1 24 ? 6.834 6.335 -33.319 1.00 72.14 22 ASP A N 2
ATOM 1509 C CA . ASP A 1 24 ? 8.054 5.674 -33.768 1.00 1.04 22 ASP A CA 2
ATOM 1510 C C . ASP A 1 24 ? 9.250 6.113 -32.928 1.00 14.21 22 ASP A C 2
ATOM 1511 O O . ASP A 1 24 ? 10.295 6.505 -33.448 1.00 75.42 22 ASP A O 2
ATOM 1520 N N . PRO A 1 25 ? 9.094 6.049 -31.597 1.00 62.42 23 PRO A N 2
ATOM 1521 C CA . PRO A 1 25 ? 10.150 6.436 -30.657 1.00 42.12 23 PRO A CA 2
ATOM 1522 C C . PRO A 1 25 ? 11.321 5.459 -30.666 1.00 43.52 23 PRO A C 2
ATOM 1523 O O . PRO A 1 25 ? 12.264 5.611 -31.445 1.00 13.43 23 PRO A O 2
ATOM 1534 N N . LEU A 1 26 ? 11.256 4.457 -29.797 1.00 61.11 24 LEU A N 2
ATOM 1535 C CA . LEU A 1 26 ? 12.312 3.454 -29.705 1.00 54.14 24 LEU A CA 2
ATOM 1536 C C . LEU A 1 26 ? 12.036 2.286 -30.646 1.00 72.42 24 LEU A C 2
ATOM 1537 O O . LEU A 1 26 ? 10.955 2.162 -31.222 1.00 52.44 24 LEU A O 2
ATOM 1553 N N . PRO A 1 27 ? 13.035 1.405 -30.805 1.00 70.02 25 PRO A N 2
ATOM 1554 C CA . PRO A 1 27 ? 12.923 0.229 -31.673 1.00 70.10 25 PRO A CA 2
ATOM 1555 C C . PRO A 1 27 ? 11.961 -0.814 -31.114 1.00 64.33 25 PRO A C 2
ATOM 1556 O O . PRO A 1 27 ? 11.620 -1.783 -31.792 1.00 72.11 25 PRO A O 2
ATOM 1567 N N . MET A 1 28 ? 11.528 -0.609 -29.875 1.00 20.32 26 MET A N 2
ATOM 1568 C CA . MET A 1 28 ? 10.604 -1.532 -29.226 1.00 72.33 26 MET A CA 2
ATOM 1569 C C . MET A 1 28 ? 10.999 -2.980 -29.501 1.00 1.24 26 MET A C 2
ATOM 1570 O O . MET A 1 28 ? 12.179 -3.290 -29.672 1.00 52.15 26 MET A O 2
ATOM 1584 N N . LEU A 1 29 ? 10.007 -3.862 -29.540 1.00 72.01 27 LEU A N 2
ATOM 1585 C CA . LEU A 1 29 ? 10.251 -5.278 -29.793 1.00 42.34 27 LEU A CA 2
ATOM 1586 C C . LEU A 1 29 ? 10.835 -5.489 -31.187 1.00 11.33 27 LEU A C 2
ATOM 1587 O O . LEU A 1 29 ? 10.147 -5.311 -32.192 1.00 50.11 27 LEU A O 2
ATOM 1603 N N . ARG A 1 30 ? 12.107 -5.871 -31.238 1.00 53.12 28 ARG A N 2
ATOM 1604 C CA . ARG A 1 30 ? 12.783 -6.107 -32.508 1.00 74.42 28 ARG A CA 2
ATOM 1605 C C . ARG A 1 30 ? 14.061 -6.915 -32.302 1.00 34.12 28 ARG A C 2
ATOM 1606 O O . ARG A 1 30 ? 14.177 -8.061 -32.736 1.00 34.54 28 ARG A O 2
ATOM 1627 N N . PRO A 1 31 ? 15.044 -6.304 -31.624 1.00 71.41 29 PRO A N 2
ATOM 1628 C CA . PRO A 1 31 ? 16.331 -6.948 -31.345 1.00 31.13 29 PRO A CA 2
ATOM 1629 C C . PRO A 1 31 ? 16.205 -8.082 -30.333 1.00 15.11 29 PRO A C 2
ATOM 1630 O O . PRO A 1 31 ? 15.197 -8.216 -29.638 1.00 23.52 29 PRO A O 2
ATOM 1641 N N . PRO A 1 32 ? 17.250 -8.918 -30.246 1.00 11.21 30 PRO A N 2
ATOM 1642 C CA . PRO A 1 32 ? 17.280 -10.054 -29.321 1.00 33.43 30 PRO A CA 2
ATOM 1643 C C . PRO A 1 32 ? 17.386 -9.614 -27.865 1.00 34.04 30 PRO A C 2
ATOM 1644 O O . PRO A 1 32 ? 17.250 -10.426 -26.949 1.00 61.02 30 PRO A O 2
ATOM 1655 N N . ASP A 1 33 ? 17.628 -8.324 -27.658 1.00 32.43 31 ASP A N 2
ATOM 1656 C CA . ASP A 1 33 ? 17.750 -7.776 -26.312 1.00 42.31 31 ASP A CA 2
ATOM 1657 C C . ASP A 1 33 ? 16.573 -6.860 -25.989 1.00 62.53 31 ASP A C 2
ATOM 1658 O O . ASP A 1 33 ? 16.521 -5.715 -26.440 1.00 65.32 31 ASP A O 2
ATOM 1667 N N . LEU A 1 34 ? 15.629 -7.373 -25.207 1.00 43.34 32 LEU A N 2
ATOM 1668 C CA . LEU A 1 34 ? 14.451 -6.602 -24.825 1.00 3.14 32 LEU A CA 2
ATOM 1669 C C . LEU A 1 34 ? 13.903 -7.076 -23.483 1.00 34.22 32 LEU A C 2
ATOM 1670 O O . LEU A 1 34 ? 14.628 -7.656 -22.673 1.00 52.40 32 LEU A O 2
ATOM 1686 N N . LEU A 1 35 ? 12.618 -6.829 -23.254 1.00 54.23 33 LEU A N 2
ATOM 1687 C CA . LEU A 1 35 ? 11.970 -7.233 -22.011 1.00 51.41 33 LEU A CA 2
ATOM 1688 C C . LEU A 1 35 ? 11.367 -8.628 -22.140 1.00 14.44 33 LEU A C 2
ATOM 1689 O O . LEU A 1 35 ? 10.183 -8.777 -22.440 1.00 73.33 33 LEU A O 2
ATOM 1705 N N . ALA A 1 36 ? 12.188 -9.646 -21.908 1.00 5.14 34 ALA A N 2
ATOM 1706 C CA . ALA A 1 36 ? 11.735 -11.029 -21.993 1.00 50.52 34 ALA A CA 2
ATOM 1707 C C . ALA A 1 36 ? 12.207 -11.837 -20.789 1.00 40.32 34 ALA A C 2
ATOM 1708 O O . ALA A 1 36 ? 11.907 -13.025 -20.670 1.00 42.30 34 ALA A O 2
ATOM 1715 N N . VAL A 1 37 ? 12.948 -11.185 -19.899 1.00 21.04 35 VAL A N 2
ATOM 1716 C CA . VAL A 1 37 ? 13.462 -11.843 -18.703 1.00 75.22 35 VAL A CA 2
ATOM 1717 C C . VAL A 1 37 ? 12.436 -11.812 -17.575 1.00 61.45 35 VAL A C 2
ATOM 1718 O O . VAL A 1 37 ? 12.756 -11.460 -16.441 1.00 30.51 35 VAL A O 2
ATOM 1731 N N . GLY A 1 38 ? 11.200 -12.184 -17.896 1.00 64.30 36 GLY A N 2
ATOM 1732 C CA . GLY A 1 38 ? 10.146 -12.193 -16.899 1.00 0.41 36 GLY A CA 2
ATOM 1733 C C . GLY A 1 38 ? 9.555 -10.816 -16.668 1.00 43.23 36 GLY A C 2
ATOM 1734 O O . GLY A 1 38 ? 8.437 -10.689 -16.170 1.00 63.32 36 GLY A O 2
ATOM 1738 N N . GLU A 1 39 ? 10.309 -9.782 -17.030 1.00 73.00 37 GLU A N 2
ATOM 1739 C CA . GLU A 1 39 ? 9.853 -8.408 -16.857 1.00 12.22 37 GLU A CA 2
ATOM 1740 C C . GLU A 1 39 ? 9.563 -8.112 -15.388 1.00 53.11 37 GLU A C 2
ATOM 1741 O O . GLU A 1 39 ? 9.153 -8.996 -14.636 1.00 43.21 37 GLU A O 2
ATOM 1753 N N . GLN A 1 40 ? 9.779 -6.863 -14.988 1.00 54.14 38 GLN A N 2
ATOM 1754 C CA . GLN A 1 40 ? 9.542 -6.451 -13.610 1.00 14.30 38 GLN A CA 2
ATOM 1755 C C . GLN A 1 40 ? 9.987 -5.009 -13.389 1.00 10.13 38 GLN A C 2
ATOM 1756 O O . GLN A 1 40 ? 11.163 -4.743 -13.142 1.00 55.44 38 GLN A O 2
ATOM 1770 N N . GLY A 1 41 ? 9.039 -4.081 -13.479 1.00 33.23 39 GLY A N 2
ATOM 1771 C CA . GLY A 1 41 ? 9.353 -2.678 -13.286 1.00 45.42 39 GLY A CA 2
ATOM 1772 C C . GLY A 1 41 ? 8.127 -1.848 -12.961 1.00 43.23 39 GLY A C 2
ATOM 1773 O O . GLY A 1 41 ? 7.005 -2.354 -12.971 1.00 54.32 39 GLY A O 2
ATOM 1777 N N . THR A 1 42 ? 8.341 -0.568 -12.670 1.00 74.13 40 THR A N 2
ATOM 1778 C CA . THR A 1 42 ? 7.245 0.333 -12.338 1.00 14.11 40 THR A CA 2
ATOM 1779 C C . THR A 1 42 ? 7.091 1.424 -13.392 1.00 33.23 40 THR A C 2
ATOM 1780 O O . THR A 1 42 ? 8.074 2.031 -13.818 1.00 34.10 40 THR A O 2
ATOM 1791 N N . ILE A 1 43 ? 5.853 1.668 -13.807 1.00 74.14 41 ILE A N 2
ATOM 1792 C CA . ILE A 1 43 ? 5.571 2.687 -14.810 1.00 41.44 41 ILE A CA 2
ATOM 1793 C C . ILE A 1 43 ? 5.226 4.021 -14.157 1.00 15.13 41 ILE A C 2
ATOM 1794 O O . ILE A 1 43 ? 4.375 4.089 -13.269 1.00 34.31 41 ILE A O 2
ATOM 1810 N N . THR A 1 44 ? 5.890 5.082 -14.603 1.00 3.53 42 THR A N 2
ATOM 1811 C CA . THR A 1 44 ? 5.654 6.415 -14.062 1.00 53.12 42 THR A CA 2
ATOM 1812 C C . THR A 1 44 ? 5.288 7.400 -15.167 1.00 64.32 42 THR A C 2
ATOM 1813 O O . THR A 1 44 ? 5.975 8.399 -15.374 1.00 3.25 42 THR A O 2
ATOM 1824 N N . GLY A 1 45 ? 4.201 7.111 -15.876 1.00 31.53 43 GLY A N 2
ATOM 1825 C CA . GLY A 1 45 ? 3.763 7.981 -16.951 1.00 40.11 43 GLY A CA 2
ATOM 1826 C C . GLY A 1 45 ? 2.337 8.461 -16.765 1.00 22.43 43 GLY A C 2
ATOM 1827 O O . GLY A 1 45 ? 1.654 8.051 -15.825 1.00 4.43 43 GLY A O 2
ATOM 1831 N N . LEU A 1 46 ? 1.886 9.331 -17.661 1.00 11.55 44 LEU A N 2
ATOM 1832 C CA . LEU A 1 46 ? 0.532 9.869 -17.590 1.00 14.30 44 LEU A CA 2
ATOM 1833 C C . LEU A 1 46 ? 0.407 10.885 -16.459 1.00 4.11 44 LEU A C 2
ATOM 1834 O O . LEU A 1 46 ? -0.115 11.983 -16.652 1.00 71.00 44 LEU A O 2
ATOM 1850 N N . ARG A 1 47 ? 0.893 10.512 -15.279 1.00 73.24 45 ARG A N 2
ATOM 1851 C CA . ARG A 1 47 ? 0.837 11.391 -14.117 1.00 72.35 45 ARG A CA 2
ATOM 1852 C C . ARG A 1 47 ? 1.726 12.614 -14.318 1.00 41.41 45 ARG A C 2
ATOM 1853 O O . ARG A 1 47 ? 1.312 13.754 -14.106 1.00 43.42 45 ARG A O 2
ATOM 1874 N N . PRO A 1 48 ? 2.978 12.374 -14.736 1.00 52.41 46 PRO A N 2
ATOM 1875 C CA . PRO A 1 48 ? 3.951 13.444 -14.974 1.00 65.05 46 PRO A CA 2
ATOM 1876 C C . PRO A 1 48 ? 3.600 14.286 -16.196 1.00 63.14 46 PRO A C 2
ATOM 1877 O O . PRO A 1 48 ? 3.602 15.515 -16.137 1.00 61.30 46 PRO A O 2
ATOM 1888 N N . GLY A 1 49 ? 3.299 13.616 -17.305 1.00 35.35 47 GLY A N 2
ATOM 1889 C CA . GLY A 1 49 ? 2.949 14.319 -18.525 1.00 1.02 47 GLY A CA 2
ATOM 1890 C C . GLY A 1 49 ? 1.847 13.624 -19.299 1.00 53.11 47 GLY A C 2
ATOM 1891 O O . GLY A 1 49 ? 0.721 13.505 -18.818 1.00 54.42 47 GLY A O 2
ATOM 1895 N N . GLY A 1 50 ? 2.171 13.164 -20.504 1.00 53.50 48 GLY A N 2
ATOM 1896 C CA . GLY A 1 50 ? 1.188 12.485 -21.328 1.00 11.21 48 GLY A CA 2
ATOM 1897 C C . GLY A 1 50 ? 1.752 11.253 -22.007 1.00 24.05 48 GLY A C 2
ATOM 1898 O O . GLY A 1 50 ? 1.166 10.736 -22.958 1.00 1.21 48 GLY A O 2
ATOM 1902 N N . TYR A 1 51 ? 2.894 10.782 -21.518 1.00 64.35 49 TYR A N 2
ATOM 1903 C CA . TYR A 1 51 ? 3.541 9.605 -22.087 1.00 34.31 49 TYR A CA 2
ATOM 1904 C C . TYR A 1 51 ? 3.601 8.471 -21.068 1.00 5.03 49 TYR A C 2
ATOM 1905 O O . TYR A 1 51 ? 3.105 8.600 -19.949 1.00 12.22 49 TYR A O 2
ATOM 1923 N N . TRP A 1 52 ? 4.214 7.361 -21.463 1.00 43.35 50 TRP A N 2
ATOM 1924 C CA . TRP A 1 52 ? 4.342 6.204 -20.585 1.00 75.11 50 TRP A CA 2
ATOM 1925 C C . TRP A 1 52 ? 5.804 5.810 -20.412 1.00 62.02 50 TRP A C 2
ATOM 1926 O O . TRP A 1 52 ? 6.490 5.489 -21.383 1.00 51.41 50 TRP A O 2
ATOM 1947 N N . VAL A 1 53 ? 6.277 5.836 -19.170 1.00 71.30 51 VAL A N 2
ATOM 1948 C CA . VAL A 1 53 ? 7.659 5.480 -18.870 1.00 74.33 51 VAL A CA 2
ATOM 1949 C C . VAL A 1 53 ? 7.727 4.243 -17.982 1.00 20.32 51 VAL A C 2
ATOM 1950 O O . VAL A 1 53 ? 7.299 4.269 -16.828 1.00 11.31 51 VAL A O 2
ATOM 1963 N N . VAL A 1 54 ? 8.269 3.158 -18.527 1.00 41.32 52 VAL A N 2
ATOM 1964 C CA . VAL A 1 54 ? 8.396 1.910 -17.784 1.00 14.52 52 VAL A CA 2
ATOM 1965 C C . VAL A 1 54 ? 9.850 1.631 -17.423 1.00 62.43 52 VAL A C 2
ATOM 1966 O O . VAL A 1 54 ? 10.684 1.392 -18.299 1.00 14.44 52 VAL A O 2
ATOM 1979 N N . LEU A 1 55 ? 10.149 1.660 -16.129 1.00 45.34 53 LEU A N 2
ATOM 1980 C CA . LEU A 1 55 ? 11.505 1.409 -15.652 1.00 13.05 53 LEU A CA 2
ATOM 1981 C C . LEU A 1 55 ? 11.646 -0.022 -15.143 1.00 1.02 53 LEU A C 2
ATOM 1982 O O . LEU A 1 55 ? 11.191 -0.350 -14.047 1.00 31.21 53 LEU A O 2
ATOM 1998 N N . PHE A 1 56 ? 12.282 -0.869 -15.945 1.00 30.51 54 PHE A N 2
ATOM 1999 C CA . PHE A 1 56 ? 12.485 -2.266 -15.575 1.00 51.55 54 PHE A CA 2
ATOM 2000 C C . PHE A 1 56 ? 13.940 -2.677 -15.781 1.00 51.45 54 PHE A C 2
ATOM 2001 O O . PHE A 1 56 ? 14.757 -1.889 -16.258 1.00 43.20 54 PHE A O 2
ATOM 2018 N N . ASP A 1 57 ? 14.255 -3.915 -15.418 1.00 44.14 55 ASP A N 2
ATOM 2019 C CA . ASP A 1 57 ? 15.611 -4.432 -15.563 1.00 62.13 55 ASP A CA 2
ATOM 2020 C C . ASP A 1 57 ? 16.256 -3.914 -16.845 1.00 63.41 55 ASP A C 2
ATOM 2021 O O . ASP A 1 57 ? 17.308 -3.276 -16.808 1.00 41.41 55 ASP A O 2
ATOM 2030 N N . ARG A 1 58 ? 15.619 -4.195 -17.977 1.00 65.32 56 ARG A N 2
ATOM 2031 C CA . ARG A 1 58 ? 16.132 -3.760 -19.271 1.00 5.04 56 ARG A CA 2
ATOM 2032 C C . ARG A 1 58 ? 16.633 -2.320 -19.201 1.00 34.15 56 ARG A C 2
ATOM 2033 O O . ARG A 1 58 ? 17.634 -1.969 -19.824 1.00 15.24 56 ARG A O 2
ATOM 2054 N N . GLY A 1 59 ? 15.927 -1.490 -18.437 1.00 65.43 57 GLY A N 2
ATOM 2055 C CA . GLY A 1 59 ? 16.315 -0.099 -18.300 1.00 54.54 57 GLY A CA 2
ATOM 2056 C C . GLY A 1 59 ? 15.120 0.826 -18.180 1.00 53.51 57 GLY A C 2
ATOM 2057 O O . GLY A 1 59 ? 14.507 0.925 -17.117 1.00 41.20 57 GLY A O 2
ATOM 2061 N N . SER A 1 60 ? 14.788 1.507 -19.272 1.00 42.54 58 SER A N 2
ATOM 2062 C CA . SER A 1 60 ? 13.662 2.434 -19.283 1.00 70.33 58 SER A CA 2
ATOM 2063 C C . SER A 1 60 ? 13.302 2.834 -20.711 1.00 12.23 58 SER A C 2
ATOM 2064 O O . SER A 1 60 ? 14.110 3.431 -21.423 1.00 15.01 58 SER A O 2
ATOM 2072 N N . PHE A 1 61 ? 12.083 2.501 -21.122 1.00 52.32 59 PHE A N 2
ATOM 2073 C CA . PHE A 1 61 ? 11.614 2.825 -22.465 1.00 23.43 59 PHE A CA 2
ATOM 2074 C C . PHE A 1 61 ? 10.133 3.190 -22.450 1.00 51.14 59 PHE A C 2
ATOM 2075 O O . PHE A 1 61 ? 9.424 2.921 -21.479 1.00 64.44 59 PHE A O 2
ATOM 2092 N N . LEU A 1 62 ? 9.671 3.806 -23.533 1.00 63.33 60 LEU A N 2
ATOM 2093 C CA . LEU A 1 62 ? 8.274 4.210 -23.647 1.00 20.43 60 LEU A CA 2
ATOM 2094 C C . LEU A 1 62 ? 7.396 3.027 -24.044 1.00 41.45 60 LEU A C 2
ATOM 2095 O O . LEU A 1 62 ? 7.842 2.116 -24.743 1.00 42.32 60 LEU A O 2
ATOM 2111 N N . LEU A 1 63 ? 6.145 3.049 -23.597 1.00 44.22 61 LEU A N 2
ATOM 2112 C CA . LEU A 1 63 ? 5.203 1.980 -23.908 1.00 51.13 61 LEU A CA 2
ATOM 2113 C C . LEU A 1 63 ? 3.765 2.446 -23.706 1.00 33.05 61 LEU A C 2
ATOM 2114 O O . LEU A 1 63 ? 3.335 2.693 -22.579 1.00 13.23 61 LEU A O 2
ATOM 2130 N N . ASP A 1 64 ? 3.026 2.562 -24.803 1.00 75.42 62 ASP A N 2
ATOM 2131 C CA . ASP A 1 64 ? 1.634 2.994 -24.746 1.00 41.40 62 ASP A CA 2
ATOM 2132 C C . ASP A 1 64 ? 0.864 2.211 -23.687 1.00 63.14 62 ASP A C 2
ATOM 2133 O O . ASP A 1 64 ? 1.384 1.260 -23.103 1.00 31.43 62 ASP A O 2
ATOM 2142 N N . THR A 1 65 ? -0.378 2.617 -23.444 1.00 41.41 63 THR A N 2
ATOM 2143 C CA . THR A 1 65 ? -1.219 1.956 -22.455 1.00 23.44 63 THR A CA 2
ATOM 2144 C C . THR A 1 65 ? -1.650 0.575 -22.935 1.00 20.40 63 THR A C 2
ATOM 2145 O O . THR A 1 65 ? -2.383 -0.132 -22.243 1.00 42.51 63 THR A O 2
ATOM 2156 N N . GLN A 1 66 ? -1.190 0.196 -24.123 1.00 51.21 64 GLN A N 2
ATOM 2157 C CA . GLN A 1 66 ? -1.529 -1.101 -24.695 1.00 74.50 64 GLN A CA 2
ATOM 2158 C C . GLN A 1 66 ? -1.684 -2.154 -23.602 1.00 72.25 64 GLN A C 2
ATOM 2159 O O . GLN A 1 66 ? -2.771 -2.340 -23.055 1.00 31.22 64 GLN A O 2
ATOM 2173 N N . PHE A 1 67 ? -0.590 -2.841 -23.290 1.00 73.01 65 PHE A N 2
ATOM 2174 C CA . PHE A 1 67 ? -0.605 -3.877 -22.264 1.00 2.45 65 PHE A CA 2
ATOM 2175 C C . PHE A 1 67 ? 0.815 -4.255 -21.852 1.00 41.51 65 PHE A C 2
ATOM 2176 O O . PHE A 1 67 ? 1.251 -3.958 -20.739 1.00 31.23 65 PHE A O 2
ATOM 2193 N N . LEU A 1 68 ? 1.532 -4.911 -22.758 1.00 32.15 66 LEU A N 2
ATOM 2194 C CA . LEU A 1 68 ? 2.903 -5.331 -22.490 1.00 61.01 66 LEU A CA 2
ATOM 2195 C C . LEU A 1 68 ? 3.622 -4.315 -21.608 1.00 54.22 66 LEU A C 2
ATOM 2196 O O . LEU A 1 68 ? 3.603 -3.115 -21.885 1.00 23.44 66 LEU A O 2
ATOM 2212 N N . SER A 1 69 ? 4.256 -4.803 -20.547 1.00 74.30 67 SER A N 2
ATOM 2213 C CA . SER A 1 69 ? 4.979 -3.938 -19.623 1.00 44.45 67 SER A CA 2
ATOM 2214 C C . SER A 1 69 ? 4.032 -2.952 -18.947 1.00 35.24 67 SER A C 2
ATOM 2215 O O . SER A 1 69 ? 4.191 -1.737 -19.066 1.00 74.20 67 SER A O 2
ATOM 2223 N N . LYS A 1 70 ? 3.044 -3.485 -18.235 1.00 0.12 68 LYS A N 2
ATOM 2224 C CA . LYS A 1 70 ? 2.070 -2.655 -17.537 1.00 15.04 68 LYS A CA 2
ATOM 2225 C C . LYS A 1 70 ? 0.850 -3.475 -17.128 1.00 52.12 68 LYS A C 2
ATOM 2226 O O . LYS A 1 70 ? -0.191 -3.426 -17.783 1.00 53.14 68 LYS A O 2
ATOM 2245 N N . VAL A 1 71 ? 0.985 -4.227 -16.041 1.00 21.23 69 VAL A N 2
ATOM 2246 C CA . VAL A 1 71 ? -0.107 -5.056 -15.544 1.00 2.35 69 VAL A CA 2
ATOM 2247 C C . VAL A 1 71 ? -1.338 -4.212 -15.230 1.00 25.43 69 VAL A C 2
ATOM 2248 O O . VAL A 1 71 ? -1.238 -3.166 -14.590 1.00 21.23 69 VAL A O 2
ATOM 2261 N N . GLU A 1 72 ? -2.497 -4.676 -15.685 1.00 15.14 70 GLU A N 2
ATOM 2262 C CA . GLU A 1 72 ? -3.748 -3.963 -15.452 1.00 72.20 70 GLU A CA 2
ATOM 2263 C C . GLU A 1 72 ? -4.931 -4.738 -16.026 1.00 62.01 70 GLU A C 2
ATOM 2264 O O . GLU A 1 72 ? -6.009 -4.774 -15.434 1.00 32.43 70 GLU A O 2
ATOM 2276 N N . SER A 1 73 ? -4.720 -5.356 -17.184 1.00 0.20 71 SER A N 2
ATOM 2277 C CA . SER A 1 73 ? -5.769 -6.126 -17.841 1.00 61.53 71 SER A CA 2
ATOM 2278 C C . SER A 1 73 ? -6.356 -7.166 -16.891 1.00 64.23 71 SER A C 2
ATOM 2279 O O . SER A 1 73 ? -7.542 -7.484 -16.957 1.00 13.12 71 SER A O 2
ATOM 2287 N N . GLY A 1 74 ? -5.513 -7.693 -16.008 1.00 34.34 72 GLY A N 2
ATOM 2288 C CA . GLY A 1 74 ? -5.965 -8.692 -15.056 1.00 53.23 72 GLY A CA 2
ATOM 2289 C C . GLY A 1 74 ? -4.841 -9.590 -14.580 1.00 42.40 72 GLY A C 2
ATOM 2290 O O . GLY A 1 74 ? -5.034 -10.790 -14.389 1.00 52.14 72 GLY A O 2
ATOM 2294 N N . ALA A 1 75 ? -3.661 -9.007 -14.389 1.00 35.52 73 ALA A N 2
ATOM 2295 C CA . ALA A 1 75 ? -2.502 -9.763 -13.932 1.00 2.03 73 ALA A CA 2
ATOM 2296 C C . ALA A 1 75 ? -1.803 -10.454 -15.097 1.00 62.53 73 ALA A C 2
ATOM 2297 O O . ALA A 1 75 ? -0.651 -10.874 -14.982 1.00 73.14 73 ALA A O 2
ATOM 2304 N N . SER A 1 76 ? -2.507 -10.570 -16.219 1.00 22.42 74 SER A N 2
ATOM 2305 C CA . SER A 1 76 ? -1.955 -11.216 -17.404 1.00 40.55 74 SER A CA 2
ATOM 2306 C C . SER A 1 76 ? -1.526 -12.646 -17.094 1.00 64.33 74 SER A C 2
ATOM 2307 O O . SER A 1 76 ? -1.414 -13.034 -15.931 1.00 61.35 74 SER A O 2
ATOM 2315 N N . SER A 1 77 ? -1.286 -13.426 -18.144 1.00 33.33 75 SER A N 2
ATOM 2316 C CA . SER A 1 77 ? -0.873 -14.816 -17.985 1.00 2.40 75 SER A CA 2
ATOM 2317 C C . SER A 1 77 ? -1.958 -15.629 -17.286 1.00 10.22 75 SER A C 2
ATOM 2318 O O . SER A 1 77 ? -2.745 -15.093 -16.505 1.00 62.13 75 SER A O 2
ATOM 2326 N N . SER A 1 78 ? -1.993 -16.926 -17.572 1.00 74.33 76 SER A N 2
ATOM 2327 C CA . SER A 1 78 ? -2.984 -17.814 -16.975 1.00 22.31 76 SER A CA 2
ATOM 2328 C C . SER A 1 78 ? -2.364 -19.165 -16.629 1.00 52.04 76 SER A C 2
ATOM 2329 O O . SER A 1 78 ? -3.063 -20.095 -16.229 1.00 62.51 76 SER A O 2
ATOM 2337 N N . GLU A 1 79 ? -1.048 -19.263 -16.788 1.00 21.13 77 GLU A N 2
ATOM 2338 C CA . GLU A 1 79 ? -0.334 -20.500 -16.493 1.00 41.14 77 GLU A CA 2
ATOM 2339 C C . GLU A 1 79 ? 1.172 -20.259 -16.438 1.00 51.11 77 GLU A C 2
ATOM 2340 O O . GLU A 1 79 ? 1.749 -20.111 -15.362 1.00 31.45 77 GLU A O 2
ATOM 2352 N N . GLY A 1 80 ? 1.803 -20.221 -17.608 1.00 12.11 78 GLY A N 2
ATOM 2353 C CA . GLY A 1 80 ? 3.235 -19.999 -17.671 1.00 45.53 78 GLY A CA 2
ATOM 2354 C C . GLY A 1 80 ? 4.021 -21.062 -16.930 1.00 33.30 78 GLY A C 2
ATOM 2355 O O . GLY A 1 80 ? 4.364 -22.099 -17.498 1.00 43.45 78 GLY A O 2
ATOM 2359 N N . MET A 1 3 ? -0.213 2.802 0.087 1.00 52.43 1 MET A N 3
ATOM 2360 C CA . MET A 1 3 ? -0.765 2.332 -1.179 1.00 24.34 1 MET A CA 3
ATOM 2361 C C . MET A 1 3 ? -1.249 0.890 -1.058 1.00 44.10 1 MET A C 3
ATOM 2362 O O . MET A 1 3 ? -2.363 0.636 -0.602 1.00 34.13 1 MET A O 3
ATOM 2376 N N . ASP A 1 4 ? -0.404 -0.049 -1.470 1.00 32.01 2 ASP A N 3
ATOM 2377 C CA . ASP A 1 4 ? -0.746 -1.465 -1.407 1.00 60.32 2 ASP A CA 3
ATOM 2378 C C . ASP A 1 4 ? 0.400 -2.325 -1.932 1.00 51.44 2 ASP A C 3
ATOM 2379 O O . ASP A 1 4 ? 0.980 -3.122 -1.195 1.00 43.22 2 ASP A O 3
ATOM 2388 N N . PHE A 1 5 ? 0.720 -2.158 -3.211 1.00 52.34 3 PHE A N 3
ATOM 2389 C CA . PHE A 1 5 ? 1.795 -2.919 -3.836 1.00 71.42 3 PHE A CA 3
ATOM 2390 C C . PHE A 1 5 ? 3.136 -2.214 -3.658 1.00 21.13 3 PHE A C 3
ATOM 2391 O O . PHE A 1 5 ? 4.192 -2.791 -3.917 1.00 10.33 3 PHE A O 3
ATOM 2408 N N . ALA A 1 6 ? 3.085 -0.962 -3.214 1.00 22.52 4 ALA A N 3
ATOM 2409 C CA . ALA A 1 6 ? 4.295 -0.178 -2.999 1.00 70.31 4 ALA A CA 3
ATOM 2410 C C . ALA A 1 6 ? 5.016 0.091 -4.316 1.00 32.43 4 ALA A C 3
ATOM 2411 O O . ALA A 1 6 ? 6.133 -0.382 -4.530 1.00 54.32 4 ALA A O 3
ATOM 2418 N N . ILE A 1 7 ? 4.370 0.851 -5.194 1.00 23.33 5 ILE A N 3
ATOM 2419 C CA . ILE A 1 7 ? 4.951 1.182 -6.489 1.00 70.00 5 ILE A CA 3
ATOM 2420 C C . ILE A 1 7 ? 4.086 2.191 -7.237 1.00 61.44 5 ILE A C 3
ATOM 2421 O O . ILE A 1 7 ? 4.592 3.017 -7.995 1.00 65.23 5 ILE A O 3
ATOM 2437 N N . GLY A 1 8 ? 2.777 2.118 -7.017 1.00 73.35 6 GLY A N 3
ATOM 2438 C CA . GLY A 1 8 ? 1.862 3.031 -7.677 1.00 11.11 6 GLY A CA 3
ATOM 2439 C C . GLY A 1 8 ? 1.376 2.502 -9.012 1.00 4.11 6 GLY A C 3
ATOM 2440 O O . GLY A 1 8 ? 0.392 2.996 -9.562 1.00 71.11 6 GLY A O 3
ATOM 2444 N N . ASP A 1 9 ? 2.069 1.496 -9.535 1.00 50.51 7 ASP A N 3
ATOM 2445 C CA . ASP A 1 9 ? 1.703 0.900 -10.815 1.00 3.42 7 ASP A CA 3
ATOM 2446 C C . ASP A 1 9 ? 2.639 -0.253 -11.164 1.00 75.10 7 ASP A C 3
ATOM 2447 O O . ASP A 1 9 ? 3.824 -0.047 -11.423 1.00 62.05 7 ASP A O 3
ATOM 2456 N N . ARG A 1 10 ? 2.097 -1.467 -11.167 1.00 42.14 8 ARG A N 3
ATOM 2457 C CA . ARG A 1 10 ? 2.884 -2.653 -11.482 1.00 73.33 8 ARG A CA 3
ATOM 2458 C C . ARG A 1 10 ? 2.866 -2.935 -12.982 1.00 22.02 8 ARG A C 3
ATOM 2459 O O . ARG A 1 10 ? 1.806 -2.965 -13.606 1.00 53.33 8 ARG A O 3
ATOM 2480 N N . VAL A 1 11 ? 4.048 -3.141 -13.554 1.00 3.20 9 VAL A N 3
ATOM 2481 C CA . VAL A 1 11 ? 4.169 -3.421 -14.980 1.00 2.52 9 VAL A CA 3
ATOM 2482 C C . VAL A 1 11 ? 5.075 -4.621 -15.229 1.00 44.24 9 VAL A C 3
ATOM 2483 O O . VAL A 1 11 ? 6.226 -4.644 -14.793 1.00 44.21 9 VAL A O 3
ATOM 2496 N N . ARG A 1 12 ? 4.549 -5.617 -15.934 1.00 54.44 10 ARG A N 3
ATOM 2497 C CA . ARG A 1 12 ? 5.310 -6.821 -16.242 1.00 32.31 10 ARG A CA 3
ATOM 2498 C C . ARG A 1 12 ? 4.992 -7.321 -17.648 1.00 71.31 10 ARG A C 3
ATOM 2499 O O . ARG A 1 12 ? 4.057 -6.843 -18.292 1.00 42.02 10 ARG A O 3
ATOM 2520 N N . LEU A 1 13 ? 5.775 -8.285 -18.119 1.00 24.33 11 LEU A N 3
ATOM 2521 C CA . LEU A 1 13 ? 5.578 -8.850 -19.449 1.00 62.41 11 LEU A CA 3
ATOM 2522 C C . LEU A 1 13 ? 4.093 -8.969 -19.776 1.00 11.13 11 LEU A C 3
ATOM 2523 O O . LEU A 1 13 ? 3.253 -9.027 -18.878 1.00 72.25 11 LEU A O 3
ATOM 2539 N N . ALA A 1 14 ? 3.777 -9.006 -21.066 1.00 62.12 12 ALA A N 3
ATOM 2540 C CA . ALA A 1 14 ? 2.394 -9.122 -21.511 1.00 61.22 12 ALA A CA 3
ATOM 2541 C C . ALA A 1 14 ? 2.309 -9.164 -23.033 1.00 72.11 12 ALA A C 3
ATOM 2542 O O . ALA A 1 14 ? 2.248 -8.125 -23.690 1.00 34.05 12 ALA A O 3
ATOM 2549 N N . ALA A 1 15 ? 2.306 -10.372 -23.588 1.00 12.30 13 ALA A N 3
ATOM 2550 C CA . ALA A 1 15 ? 2.227 -10.548 -25.033 1.00 33.43 13 ALA A CA 3
ATOM 2551 C C . ALA A 1 15 ? 3.214 -9.636 -25.752 1.00 53.53 13 ALA A C 3
ATOM 2552 O O . ALA A 1 15 ? 2.940 -8.454 -25.961 1.00 64.03 13 ALA A O 3
ATOM 2559 N N . GLN A 1 16 ? 4.361 -10.191 -26.128 1.00 22.34 14 GLN A N 3
ATOM 2560 C CA . GLN A 1 16 ? 5.389 -9.425 -26.823 1.00 21.44 14 GLN A CA 3
ATOM 2561 C C . GLN A 1 16 ? 4.762 -8.387 -27.747 1.00 43.20 14 GLN A C 3
ATOM 2562 O O . GLN A 1 16 ? 3.774 -8.647 -28.433 1.00 53.21 14 GLN A O 3
ATOM 2576 N N . PRO A 1 17 ? 5.349 -7.181 -27.767 1.00 1.20 15 PRO A N 3
ATOM 2577 C CA . PRO A 1 17 ? 4.865 -6.079 -28.603 1.00 51.43 15 PRO A CA 3
ATOM 2578 C C . PRO A 1 17 ? 5.105 -6.329 -30.088 1.00 42.32 15 PRO A C 3
ATOM 2579 O O . PRO A 1 17 ? 6.229 -6.574 -30.527 1.00 70.40 15 PRO A O 3
ATOM 2590 N N . PRO A 1 18 ? 4.026 -6.265 -30.882 1.00 40.12 16 PRO A N 3
ATOM 2591 C CA . PRO A 1 18 ? 4.095 -6.481 -32.330 1.00 51.45 16 PRO A CA 3
ATOM 2592 C C . PRO A 1 18 ? 4.814 -5.346 -33.052 1.00 62.10 16 PRO A C 3
ATOM 2593 O O . PRO A 1 18 ? 5.733 -5.581 -33.837 1.00 51.25 16 PRO A O 3
ATOM 2604 N N . TYR A 1 19 ? 4.391 -4.117 -32.781 1.00 2.45 17 TYR A N 3
ATOM 2605 C CA . TYR A 1 19 ? 4.994 -2.945 -33.406 1.00 22.43 17 TYR A CA 3
ATOM 2606 C C . TYR A 1 19 ? 4.554 -1.665 -32.702 1.00 63.12 17 TYR A C 3
ATOM 2607 O O . TYR A 1 19 ? 4.472 -0.601 -33.317 1.00 65.13 17 TYR A O 3
ATOM 2625 N N . LEU A 1 20 ? 4.273 -1.776 -31.409 1.00 12.33 18 LEU A N 3
ATOM 2626 C CA . LEU A 1 20 ? 3.842 -0.628 -30.619 1.00 14.34 18 LEU A CA 3
ATOM 2627 C C . LEU A 1 20 ? 4.743 0.577 -30.872 1.00 34.22 18 LEU A C 3
ATOM 2628 O O . LEU A 1 20 ? 4.360 1.718 -30.612 1.00 71.10 18 LEU A O 3
ATOM 2644 N N . LYS A 1 21 ? 5.941 0.316 -31.383 1.00 21.35 19 LYS A N 3
ATOM 2645 C CA . LYS A 1 21 ? 6.897 1.377 -31.675 1.00 54.40 19 LYS A CA 3
ATOM 2646 C C . LYS A 1 21 ? 7.205 2.192 -30.423 1.00 0.02 19 LYS A C 3
ATOM 2647 O O . LYS A 1 21 ? 6.331 2.867 -29.879 1.00 31.32 19 LYS A O 3
ATOM 2666 N N . SER A 1 22 ? 8.454 2.125 -29.972 1.00 15.53 20 SER A N 3
ATOM 2667 C CA . SER A 1 22 ? 8.876 2.855 -28.782 1.00 44.21 20 SER A CA 3
ATOM 2668 C C . SER A 1 22 ? 8.147 4.191 -28.676 1.00 74.12 20 SER A C 3
ATOM 2669 O O . SER A 1 22 ? 7.799 4.636 -27.583 1.00 20.43 20 SER A O 3
ATOM 2677 N N . ALA A 1 23 ? 7.918 4.826 -29.821 1.00 61.52 21 ALA A N 3
ATOM 2678 C CA . ALA A 1 23 ? 7.228 6.109 -29.859 1.00 3.02 21 ALA A CA 3
ATOM 2679 C C . ALA A 1 23 ? 7.474 6.826 -31.182 1.00 61.21 21 ALA A C 3
ATOM 2680 O O . ALA A 1 23 ? 6.539 7.311 -31.819 1.00 0.40 21 ALA A O 3
ATOM 2687 N N . ASP A 1 24 ? 8.737 6.889 -31.590 1.00 32.13 22 ASP A N 3
ATOM 2688 C CA . ASP A 1 24 ? 9.105 7.546 -32.838 1.00 44.51 22 ASP A CA 3
ATOM 2689 C C . ASP A 1 24 ? 10.598 7.861 -32.867 1.00 31.14 22 ASP A C 3
ATOM 2690 O O . ASP A 1 24 ? 11.357 7.313 -33.666 1.00 5.12 22 ASP A O 3
ATOM 2699 N N . PRO A 1 25 ? 11.030 8.765 -31.975 1.00 14.20 23 PRO A N 3
ATOM 2700 C CA . PRO A 1 25 ? 12.434 9.173 -31.878 1.00 42.54 23 PRO A CA 3
ATOM 2701 C C . PRO A 1 25 ? 13.324 8.063 -31.330 1.00 42.32 23 PRO A C 3
ATOM 2702 O O . PRO A 1 25 ? 14.551 8.165 -31.361 1.00 44.01 23 PRO A O 3
ATOM 2713 N N . LEU A 1 26 ? 12.699 7.004 -30.829 1.00 62.52 24 LEU A N 3
ATOM 2714 C CA . LEU A 1 26 ? 13.435 5.873 -30.274 1.00 62.22 24 LEU A CA 3
ATOM 2715 C C . LEU A 1 26 ? 13.748 4.843 -31.355 1.00 51.22 24 LEU A C 3
ATOM 2716 O O . LEU A 1 26 ? 13.143 4.830 -32.428 1.00 25.23 24 LEU A O 3
ATOM 2732 N N . PRO A 1 27 ? 14.713 3.958 -31.068 1.00 24.42 25 PRO A N 3
ATOM 2733 C CA . PRO A 1 27 ? 15.126 2.906 -32.002 1.00 24.24 25 PRO A CA 3
ATOM 2734 C C . PRO A 1 27 ? 14.058 1.832 -32.175 1.00 14.02 25 PRO A C 3
ATOM 2735 O O . PRO A 1 27 ? 14.146 0.994 -33.072 1.00 2.04 25 PRO A O 3
ATOM 2746 N N . MET A 1 28 ? 13.048 1.864 -31.311 1.00 70.21 26 MET A N 3
ATOM 2747 C CA . MET A 1 28 ? 11.961 0.893 -31.371 1.00 0.43 26 MET A CA 3
ATOM 2748 C C . MET A 1 28 ? 12.501 -0.532 -31.307 1.00 54.12 26 MET A C 3
ATOM 2749 O O . MET A 1 28 ? 13.697 -0.762 -31.486 1.00 44.01 26 MET A O 3
ATOM 2763 N N . LEU A 1 29 ? 11.612 -1.485 -31.051 1.00 73.34 27 LEU A N 3
ATOM 2764 C CA . LEU A 1 29 ? 11.999 -2.889 -30.964 1.00 60.11 27 LEU A CA 3
ATOM 2765 C C . LEU A 1 29 ? 12.804 -3.309 -32.190 1.00 3.05 27 LEU A C 3
ATOM 2766 O O . LEU A 1 29 ? 13.116 -2.487 -33.051 1.00 40.22 27 LEU A O 3
ATOM 2782 N N . ARG A 1 30 ? 13.136 -4.594 -32.261 1.00 41.13 28 ARG A N 3
ATOM 2783 C CA . ARG A 1 30 ? 13.904 -5.123 -33.382 1.00 30.21 28 ARG A CA 3
ATOM 2784 C C . ARG A 1 30 ? 13.797 -6.644 -33.444 1.00 74.04 28 ARG A C 3
ATOM 2785 O O . ARG A 1 30 ? 13.222 -7.213 -34.373 1.00 12.32 28 ARG A O 3
ATOM 2806 N N . PRO A 1 31 ? 14.363 -7.320 -32.434 1.00 2.44 29 PRO A N 3
ATOM 2807 C CA . PRO A 1 31 ? 14.345 -8.783 -32.351 1.00 35.02 29 PRO A CA 3
ATOM 2808 C C . PRO A 1 31 ? 12.950 -9.330 -32.064 1.00 2.40 29 PRO A C 3
ATOM 2809 O O . PRO A 1 31 ? 12.034 -8.596 -31.692 1.00 21.11 29 PRO A O 3
ATOM 2820 N N . PRO A 1 32 ? 12.783 -10.649 -32.240 1.00 2.21 30 PRO A N 3
ATOM 2821 C CA . PRO A 1 32 ? 11.503 -11.323 -32.004 1.00 51.04 30 PRO A CA 3
ATOM 2822 C C . PRO A 1 32 ? 11.139 -11.375 -30.525 1.00 12.04 30 PRO A C 3
ATOM 2823 O O . PRO A 1 32 ? 10.024 -11.751 -30.163 1.00 15.41 30 PRO A O 3
ATOM 2834 N N . ASP A 1 33 ? 12.086 -10.996 -29.674 1.00 15.44 31 ASP A N 3
ATOM 2835 C CA . ASP A 1 33 ? 11.864 -10.998 -28.232 1.00 55.42 31 ASP A CA 3
ATOM 2836 C C . ASP A 1 33 ? 12.800 -10.015 -27.537 1.00 3.32 31 ASP A C 3
ATOM 2837 O O . ASP A 1 33 ? 14.023 -10.143 -27.618 1.00 12.44 31 ASP A O 3
ATOM 2846 N N . LEU A 1 34 ? 12.220 -9.034 -26.855 1.00 13.32 32 LEU A N 3
ATOM 2847 C CA . LEU A 1 34 ? 13.002 -8.028 -26.145 1.00 44.55 32 LEU A CA 3
ATOM 2848 C C . LEU A 1 34 ? 12.247 -7.511 -24.925 1.00 23.10 32 LEU A C 3
ATOM 2849 O O . LEU A 1 34 ? 11.076 -7.142 -25.017 1.00 33.03 32 LEU A O 3
ATOM 2865 N N . LEU A 1 35 ? 12.926 -7.485 -23.783 1.00 71.52 33 LEU A N 3
ATOM 2866 C CA . LEU A 1 35 ? 12.320 -7.012 -22.544 1.00 1.44 33 LEU A CA 3
ATOM 2867 C C . LEU A 1 35 ? 11.055 -7.800 -22.220 1.00 1.14 33 LEU A C 3
ATOM 2868 O O . LEU A 1 35 ? 9.949 -7.386 -22.565 1.00 33.42 33 LEU A O 3
ATOM 2884 N N . ALA A 1 36 ? 11.227 -8.936 -21.552 1.00 60.44 34 ALA A N 3
ATOM 2885 C CA . ALA A 1 36 ? 10.099 -9.780 -21.178 1.00 22.32 34 ALA A CA 3
ATOM 2886 C C . ALA A 1 36 ? 10.576 -11.097 -20.573 1.00 15.40 34 ALA A C 3
ATOM 2887 O O . ALA A 1 36 ? 9.927 -12.132 -20.725 1.00 63.13 34 ALA A O 3
ATOM 2894 N N . VAL A 1 37 ? 11.713 -11.050 -19.887 1.00 11.15 35 VAL A N 3
ATOM 2895 C CA . VAL A 1 37 ? 12.276 -12.239 -19.258 1.00 41.02 35 VAL A CA 3
ATOM 2896 C C . VAL A 1 37 ? 11.893 -12.316 -17.785 1.00 13.23 35 VAL A C 3
ATOM 2897 O O . VAL A 1 37 ? 12.492 -13.065 -17.015 1.00 32.22 35 VAL A O 3
ATOM 2910 N N . GLY A 1 38 ? 10.888 -11.535 -17.399 1.00 2.35 36 GLY A N 3
ATOM 2911 C CA . GLY A 1 38 ? 10.441 -11.529 -16.018 1.00 22.41 36 GLY A CA 3
ATOM 2912 C C . GLY A 1 38 ? 11.171 -10.502 -15.176 1.00 25.01 36 GLY A C 3
ATOM 2913 O O . GLY A 1 38 ? 11.228 -10.621 -13.953 1.00 3.35 36 GLY A O 3
ATOM 2917 N N . GLU A 1 39 ? 11.733 -9.492 -15.833 1.00 11.32 37 GLU A N 3
ATOM 2918 C CA . GLU A 1 39 ? 12.465 -8.441 -15.136 1.00 25.23 37 GLU A CA 3
ATOM 2919 C C . GLU A 1 39 ? 11.514 -7.547 -14.345 1.00 63.41 37 GLU A C 3
ATOM 2920 O O . GLU A 1 39 ? 11.901 -6.945 -13.344 1.00 62.20 37 GLU A O 3
ATOM 2932 N N . GLN A 1 40 ? 10.269 -7.467 -14.803 1.00 43.34 38 GLN A N 3
ATOM 2933 C CA . GLN A 1 40 ? 9.263 -6.646 -14.140 1.00 44.31 38 GLN A CA 3
ATOM 2934 C C . GLN A 1 40 ? 9.776 -5.226 -13.923 1.00 4.03 38 GLN A C 3
ATOM 2935 O O . GLN A 1 40 ? 10.935 -4.924 -14.206 1.00 53.53 38 GLN A O 3
ATOM 2949 N N . GLY A 1 41 ? 8.905 -4.358 -13.418 1.00 2.25 39 GLY A N 3
ATOM 2950 C CA . GLY A 1 41 ? 9.289 -2.980 -13.171 1.00 53.03 39 GLY A CA 3
ATOM 2951 C C . GLY A 1 41 ? 8.107 -2.107 -12.798 1.00 22.14 39 GLY A C 3
ATOM 2952 O O . GLY A 1 41 ? 6.962 -2.559 -12.812 1.00 33.23 39 GLY A O 3
ATOM 2956 N N . THR A 1 42 ? 8.384 -0.851 -12.460 1.00 62.40 40 THR A N 3
ATOM 2957 C CA . THR A 1 42 ? 7.336 0.086 -12.078 1.00 0.32 40 THR A CA 3
ATOM 2958 C C . THR A 1 42 ? 7.156 1.170 -13.135 1.00 11.15 40 THR A C 3
ATOM 2959 O O . THR A 1 42 ? 8.126 1.787 -13.576 1.00 70.32 40 THR A O 3
ATOM 2970 N N . ILE A 1 43 ? 5.910 1.398 -13.535 1.00 73.23 41 ILE A N 3
ATOM 2971 C CA . ILE A 1 43 ? 5.603 2.409 -14.539 1.00 43.32 41 ILE A CA 3
ATOM 2972 C C . ILE A 1 43 ? 5.243 3.740 -13.887 1.00 30.30 41 ILE A C 3
ATOM 2973 O O . ILE A 1 43 ? 4.456 3.788 -12.941 1.00 21.22 41 ILE A O 3
ATOM 2989 N N . THR A 1 44 ? 5.823 4.820 -14.400 1.00 52.51 42 THR A N 3
ATOM 2990 C CA . THR A 1 44 ? 5.563 6.152 -13.869 1.00 12.42 42 THR A CA 3
ATOM 2991 C C . THR A 1 44 ? 5.325 7.156 -14.992 1.00 21.43 42 THR A C 3
ATOM 2992 O O . THR A 1 44 ? 6.044 8.146 -15.115 1.00 11.33 42 THR A O 3
ATOM 3003 N N . GLY A 1 45 ? 4.310 6.892 -15.810 1.00 2.25 43 GLY A N 3
ATOM 3004 C CA . GLY A 1 45 ? 3.996 7.782 -16.912 1.00 14.12 43 GLY A CA 3
ATOM 3005 C C . GLY A 1 45 ? 2.582 8.324 -16.834 1.00 42.20 43 GLY A C 3
ATOM 3006 O O . GLY A 1 45 ? 1.800 7.918 -15.974 1.00 32.04 43 GLY A O 3
ATOM 3010 N N . LEU A 1 46 ? 2.253 9.245 -17.733 1.00 42.11 44 LEU A N 3
ATOM 3011 C CA . LEU A 1 46 ? 0.924 9.846 -17.762 1.00 61.41 44 LEU A CA 3
ATOM 3012 C C . LEU A 1 46 ? 0.738 10.812 -16.597 1.00 34.02 44 LEU A C 3
ATOM 3013 O O . LEU A 1 46 ? 0.529 12.009 -16.797 1.00 75.51 44 LEU A O 3
ATOM 3029 N N . ARG A 1 47 ? 0.817 10.285 -15.379 1.00 73.13 45 ARG A N 3
ATOM 3030 C CA . ARG A 1 47 ? 0.658 11.101 -14.182 1.00 34.03 45 ARG A CA 3
ATOM 3031 C C . ARG A 1 47 ? 1.192 12.512 -14.410 1.00 71.13 45 ARG A C 3
ATOM 3032 O O . ARG A 1 47 ? 0.474 13.503 -14.276 1.00 3.21 45 ARG A O 3
ATOM 3053 N N . PRO A 1 48 ? 2.482 12.606 -14.764 1.00 3.23 46 PRO A N 3
ATOM 3054 C CA . PRO A 1 48 ? 3.141 13.891 -15.018 1.00 65.54 46 PRO A CA 3
ATOM 3055 C C . PRO A 1 48 ? 2.641 14.555 -16.296 1.00 44.43 46 PRO A C 3
ATOM 3056 O O . PRO A 1 48 ? 2.581 15.781 -16.387 1.00 61.24 46 PRO A O 3
ATOM 3067 N N . GLY A 1 49 ? 2.283 13.738 -17.282 1.00 41.32 47 GLY A N 3
ATOM 3068 C CA . GLY A 1 49 ? 1.792 14.266 -18.542 1.00 5.22 47 GLY A CA 3
ATOM 3069 C C . GLY A 1 49 ? 1.014 13.238 -19.338 1.00 32.55 47 GLY A C 3
ATOM 3070 O O . GLY A 1 49 ? -0.168 13.011 -19.084 1.00 15.13 47 GLY A O 3
ATOM 3074 N N . GLY A 1 50 ? 1.678 12.613 -20.306 1.00 1.25 48 GLY A N 3
ATOM 3075 C CA . GLY A 1 50 ? 1.024 11.612 -21.128 1.00 22.25 48 GLY A CA 3
ATOM 3076 C C . GLY A 1 50 ? 2.012 10.684 -21.807 1.00 0.13 48 GLY A C 3
ATOM 3077 O O . GLY A 1 50 ? 1.854 10.350 -22.981 1.00 73.40 48 GLY A O 3
ATOM 3081 N N . TYR A 1 51 ? 3.035 10.269 -21.068 1.00 72.41 49 TYR A N 3
ATOM 3082 C CA . TYR A 1 51 ? 4.055 9.377 -21.607 1.00 52.25 49 TYR A CA 3
ATOM 3083 C C . TYR A 1 51 ? 4.309 8.206 -20.663 1.00 43.04 49 TYR A C 3
ATOM 3084 O O . TYR A 1 51 ? 4.832 8.384 -19.563 1.00 72.21 49 TYR A O 3
ATOM 3102 N N . TRP A 1 52 ? 3.937 7.009 -21.103 1.00 13.44 50 TRP A N 3
ATOM 3103 C CA . TRP A 1 52 ? 4.125 5.808 -20.298 1.00 33.52 50 TRP A CA 3
ATOM 3104 C C . TRP A 1 52 ? 5.604 5.460 -20.175 1.00 43.43 50 TRP A C 3
ATOM 3105 O O . TRP A 1 52 ? 6.276 5.203 -21.174 1.00 45.41 50 TRP A O 3
ATOM 3126 N N . VAL A 1 53 ? 6.106 5.454 -18.944 1.00 45.45 51 VAL A N 3
ATOM 3127 C CA . VAL A 1 53 ? 7.507 5.137 -18.692 1.00 11.22 51 VAL A CA 3
ATOM 3128 C C . VAL A 1 53 ? 7.639 3.940 -17.757 1.00 3.44 51 VAL A C 3
ATOM 3129 O O . VAL A 1 53 ? 7.231 3.997 -16.596 1.00 44.25 51 VAL A O 3
ATOM 3142 N N . VAL A 1 54 ? 8.213 2.856 -18.269 1.00 50.42 52 VAL A N 3
ATOM 3143 C CA . VAL A 1 54 ? 8.401 1.645 -17.480 1.00 2.23 52 VAL A CA 3
ATOM 3144 C C . VAL A 1 54 ? 9.863 1.470 -17.083 1.00 34.53 52 VAL A C 3
ATOM 3145 O O . VAL A 1 54 ? 10.746 1.400 -17.938 1.00 72.45 52 VAL A O 3
ATOM 3158 N N . LEU A 1 55 ? 10.111 1.398 -15.780 1.00 4.22 53 LEU A N 3
ATOM 3159 C CA . LEU A 1 55 ? 11.467 1.230 -15.268 1.00 30.22 53 LEU A CA 3
ATOM 3160 C C . LEU A 1 55 ? 11.689 -0.196 -14.772 1.00 54.41 53 LEU A C 3
ATOM 3161 O O . LEU A 1 55 ? 11.445 -0.503 -13.605 1.00 74.32 53 LEU A O 3
ATOM 3177 N N . PHE A 1 56 ? 12.155 -1.062 -15.666 1.00 13.41 54 PHE A N 3
ATOM 3178 C CA . PHE A 1 56 ? 12.411 -2.455 -15.319 1.00 51.32 54 PHE A CA 3
ATOM 3179 C C . PHE A 1 56 ? 13.905 -2.762 -15.371 1.00 35.20 54 PHE A C 3
ATOM 3180 O O . PHE A 1 56 ? 14.716 -1.899 -15.707 1.00 33.12 54 PHE A O 3
ATOM 3197 N N . ASP A 1 57 ? 14.260 -3.997 -15.035 1.00 71.44 55 ASP A N 3
ATOM 3198 C CA . ASP A 1 57 ? 15.656 -4.420 -15.044 1.00 34.43 55 ASP A CA 3
ATOM 3199 C C . ASP A 1 57 ? 16.273 -4.229 -16.425 1.00 62.04 55 ASP A C 3
ATOM 3200 O O . ASP A 1 57 ? 17.494 -4.266 -16.581 1.00 11.42 55 ASP A O 3
ATOM 3209 N N . ARG A 1 58 ? 15.422 -4.026 -17.426 1.00 31.25 56 ARG A N 3
ATOM 3210 C CA . ARG A 1 58 ? 15.884 -3.832 -18.795 1.00 10.55 56 ARG A CA 3
ATOM 3211 C C . ARG A 1 58 ? 16.160 -2.356 -19.071 1.00 32.43 56 ARG A C 3
ATOM 3212 O O . ARG A 1 58 ? 16.689 -2.000 -20.123 1.00 12.45 56 ARG A O 3
ATOM 3233 N N . GLY A 1 59 ? 15.797 -1.503 -18.118 1.00 33.02 57 GLY A N 3
ATOM 3234 C CA . GLY A 1 59 ? 16.012 -0.077 -18.278 1.00 3.12 57 GLY A CA 3
ATOM 3235 C C . GLY A 1 59 ? 14.721 0.683 -18.506 1.00 74.33 57 GLY A C 3
ATOM 3236 O O . GLY A 1 59 ? 13.632 0.146 -18.300 1.00 41.04 57 GLY A O 3
ATOM 3240 N N . SER A 1 60 ? 14.840 1.936 -18.932 1.00 4.33 58 SER A N 3
ATOM 3241 C CA . SER A 1 60 ? 13.673 2.773 -19.183 1.00 51.11 58 SER A CA 3
ATOM 3242 C C . SER A 1 60 ? 13.249 2.689 -20.646 1.00 43.34 58 SER A C 3
ATOM 3243 O O . SER A 1 60 ? 14.068 2.851 -21.552 1.00 32.52 58 SER A O 3
ATOM 3251 N N . PHE A 1 61 ? 11.964 2.436 -20.870 1.00 61.21 59 PHE A N 3
ATOM 3252 C CA . PHE A 1 61 ? 11.430 2.329 -22.223 1.00 2.11 59 PHE A CA 3
ATOM 3253 C C . PHE A 1 61 ? 9.937 2.644 -22.245 1.00 3.22 59 PHE A C 3
ATOM 3254 O O . PHE A 1 61 ? 9.176 2.158 -21.407 1.00 42.30 59 PHE A O 3
ATOM 3271 N N . LEU A 1 62 ? 9.525 3.461 -23.208 1.00 64.00 60 LEU A N 3
ATOM 3272 C CA . LEU A 1 62 ? 8.124 3.843 -23.340 1.00 74.51 60 LEU A CA 3
ATOM 3273 C C . LEU A 1 62 ? 7.255 2.627 -23.648 1.00 41.00 60 LEU A C 3
ATOM 3274 O O . LEU A 1 62 ? 7.704 1.677 -24.291 1.00 34.33 60 LEU A O 3
ATOM 3290 N N . LEU A 1 63 ? 6.010 2.664 -23.187 1.00 54.54 61 LEU A N 3
ATOM 3291 C CA . LEU A 1 63 ? 5.076 1.567 -23.415 1.00 62.24 61 LEU A CA 3
ATOM 3292 C C . LEU A 1 63 ? 3.642 2.005 -23.137 1.00 30.24 61 LEU A C 3
ATOM 3293 O O . LEU A 1 63 ? 3.266 2.239 -21.988 1.00 31.51 61 LEU A O 3
ATOM 3309 N N . ASP A 1 64 ? 2.846 2.112 -24.194 1.00 75.24 62 ASP A N 3
ATOM 3310 C CA . ASP A 1 64 ? 1.451 2.518 -24.064 1.00 2.44 62 ASP A CA 3
ATOM 3311 C C . ASP A 1 64 ? 0.680 1.539 -23.184 1.00 11.30 62 ASP A C 3
ATOM 3312 O O . ASP A 1 64 ? 1.229 0.539 -22.719 1.00 54.54 62 ASP A O 3
ATOM 3321 N N . THR A 1 65 ? -0.597 1.834 -22.958 1.00 24.14 63 THR A N 3
ATOM 3322 C CA . THR A 1 65 ? -1.443 0.982 -22.132 1.00 61.31 63 THR A CA 3
ATOM 3323 C C . THR A 1 65 ? -1.751 -0.335 -22.836 1.00 40.23 63 THR A C 3
ATOM 3324 O O . THR A 1 65 ? -2.392 -1.218 -22.267 1.00 51.41 63 THR A O 3
ATOM 3335 N N . GLN A 1 66 ? -1.290 -0.459 -24.076 1.00 64.25 64 GLN A N 3
ATOM 3336 C CA . GLN A 1 66 ? -1.517 -1.669 -24.858 1.00 22.33 64 GLN A CA 3
ATOM 3337 C C . GLN A 1 66 ? -1.706 -2.878 -23.947 1.00 4.22 64 GLN A C 3
ATOM 3338 O O . GLN A 1 66 ? -2.821 -3.180 -23.522 1.00 0.43 64 GLN A O 3
ATOM 3352 N N . PHE A 1 67 ? -0.608 -3.567 -23.651 1.00 54.30 65 PHE A N 3
ATOM 3353 C CA . PHE A 1 67 ? -0.653 -4.744 -22.791 1.00 52.24 65 PHE A CA 3
ATOM 3354 C C . PHE A 1 67 ? 0.629 -4.869 -21.974 1.00 20.51 65 PHE A C 3
ATOM 3355 O O . PHE A 1 67 ? 0.601 -4.828 -20.743 1.00 71.21 65 PHE A O 3
ATOM 3372 N N . LEU A 1 68 ? 1.752 -5.024 -22.666 1.00 41.44 66 LEU A N 3
ATOM 3373 C CA . LEU A 1 68 ? 3.046 -5.156 -22.006 1.00 21.01 66 LEU A CA 3
ATOM 3374 C C . LEU A 1 68 ? 3.223 -4.084 -20.935 1.00 62.31 66 LEU A C 3
ATOM 3375 O O . LEU A 1 68 ? 2.855 -2.927 -21.134 1.00 52.23 66 LEU A O 3
ATOM 3391 N N . SER A 1 69 ? 3.791 -4.478 -19.800 1.00 5.42 67 SER A N 3
ATOM 3392 C CA . SER A 1 69 ? 4.016 -3.551 -18.696 1.00 64.04 67 SER A CA 3
ATOM 3393 C C . SER A 1 69 ? 2.734 -2.802 -18.346 1.00 62.11 67 SER A C 3
ATOM 3394 O O . SER A 1 69 ? 2.582 -1.623 -18.667 1.00 73.44 67 SER A O 3
ATOM 3402 N N . LYS A 1 70 ? 1.814 -3.495 -17.685 1.00 33.34 68 LYS A N 3
ATOM 3403 C CA . LYS A 1 70 ? 0.544 -2.898 -17.288 1.00 31.20 68 LYS A CA 3
ATOM 3404 C C . LYS A 1 70 ? -0.419 -3.962 -16.770 1.00 11.31 68 LYS A C 3
ATOM 3405 O O . LYS A 1 70 ? -1.486 -4.180 -17.344 1.00 50.11 68 LYS A O 3
ATOM 3424 N N . VAL A 1 71 ? -0.036 -4.620 -15.680 1.00 53.04 69 VAL A N 3
ATOM 3425 C CA . VAL A 1 71 ? -0.867 -5.659 -15.083 1.00 52.34 69 VAL A CA 3
ATOM 3426 C C . VAL A 1 71 ? -2.286 -5.156 -14.841 1.00 70.14 69 VAL A C 3
ATOM 3427 O O . VAL A 1 71 ? -2.565 -4.522 -13.824 1.00 60.33 69 VAL A O 3
ATOM 3440 N N . GLU A 1 72 ? -3.179 -5.444 -15.783 1.00 62.24 70 GLU A N 3
ATOM 3441 C CA . GLU A 1 72 ? -4.570 -5.021 -15.672 1.00 4.41 70 GLU A CA 3
ATOM 3442 C C . GLU A 1 72 ? -5.510 -6.222 -15.721 1.00 42.54 70 GLU A C 3
ATOM 3443 O O . GLU A 1 72 ? -6.517 -6.264 -15.015 1.00 21.51 70 GLU A O 3
ATOM 3455 N N . SER A 1 73 ? -5.173 -7.195 -16.562 1.00 12.13 71 SER A N 3
ATOM 3456 C CA . SER A 1 73 ? -5.989 -8.395 -16.708 1.00 2.15 71 SER A CA 3
ATOM 3457 C C . SER A 1 73 ? -6.109 -9.135 -15.379 1.00 25.11 71 SER A C 3
ATOM 3458 O O . SER A 1 73 ? -6.906 -10.062 -15.241 1.00 41.23 71 SER A O 3
ATOM 3466 N N . GLY A 1 74 ? -5.309 -8.718 -14.402 1.00 23.11 72 GLY A N 3
ATOM 3467 C CA . GLY A 1 74 ? -5.339 -9.352 -13.097 1.00 15.44 72 GLY A CA 3
ATOM 3468 C C . GLY A 1 74 ? -4.474 -10.595 -13.035 1.00 12.30 72 GLY A C 3
ATOM 3469 O O . GLY A 1 74 ? -4.464 -11.303 -12.029 1.00 13.13 72 GLY A O 3
ATOM 3473 N N . ALA A 1 75 ? -3.747 -10.862 -14.115 1.00 2.42 73 ALA A N 3
ATOM 3474 C CA . ALA A 1 75 ? -2.874 -12.027 -14.179 1.00 73.41 73 ALA A CA 3
ATOM 3475 C C . ALA A 1 75 ? -2.501 -12.355 -15.621 1.00 33.21 73 ALA A C 3
ATOM 3476 O O . ALA A 1 75 ? -2.820 -13.432 -16.125 1.00 23.10 73 ALA A O 3
ATOM 3483 N N . SER A 1 76 ? -1.825 -11.419 -16.280 1.00 34.32 74 SER A N 3
ATOM 3484 C CA . SER A 1 76 ? -1.413 -11.607 -17.666 1.00 31.32 74 SER A CA 3
ATOM 3485 C C . SER A 1 76 ? -1.019 -13.059 -17.923 1.00 54.44 74 SER A C 3
ATOM 3486 O O . SER A 1 76 ? -1.635 -13.745 -18.739 1.00 44.24 74 SER A O 3
ATOM 3494 N N . SER A 1 77 ? 0.011 -13.519 -17.221 1.00 32.30 75 SER A N 3
ATOM 3495 C CA . SER A 1 77 ? 0.490 -14.888 -17.375 1.00 44.34 75 SER A CA 3
ATOM 3496 C C . SER A 1 77 ? -0.430 -15.870 -16.658 1.00 31.23 75 SER A C 3
ATOM 3497 O O . SER A 1 77 ? -1.524 -15.509 -16.223 1.00 24.10 75 SER A O 3
ATOM 3505 N N . SER A 1 78 ? 0.021 -17.115 -16.538 1.00 3.42 76 SER A N 3
ATOM 3506 C CA . SER A 1 78 ? -0.762 -18.152 -15.877 1.00 12.44 76 SER A CA 3
ATOM 3507 C C . SER A 1 78 ? -0.270 -19.540 -16.273 1.00 21.21 76 SER A C 3
ATOM 3508 O O . SER A 1 78 ? -0.521 -20.521 -15.574 1.00 63.52 76 SER A O 3
ATOM 3516 N N . GLU A 1 79 ? 0.432 -19.613 -17.400 1.00 20.15 77 GLU A N 3
ATOM 3517 C CA . GLU A 1 79 ? 0.959 -20.881 -17.890 1.00 31.43 77 GLU A CA 3
ATOM 3518 C C . GLU A 1 79 ? 2.467 -20.796 -18.107 1.00 71.42 77 GLU A C 3
ATOM 3519 O O . GLU A 1 79 ? 3.221 -21.651 -17.643 1.00 41.53 77 GLU A O 3
ATOM 3531 N N . GLY A 1 80 ? 2.899 -19.759 -18.817 1.00 41.34 78 GLY A N 3
ATOM 3532 C CA . GLY A 1 80 ? 4.314 -19.581 -19.085 1.00 43.22 78 GLY A CA 3
ATOM 3533 C C . GLY A 1 80 ? 4.720 -20.120 -20.442 1.00 72.25 78 GLY A C 3
ATOM 3534 O O . GLY A 1 80 ? 4.740 -21.332 -20.655 1.00 65.41 78 GLY A O 3
ATOM 3538 N N . MET A 1 3 ? -0.921 1.356 -1.429 1.00 61.35 1 MET A N 4
ATOM 3539 C CA . MET A 1 3 ? -1.229 0.879 -2.773 1.00 22.43 1 MET A CA 4
ATOM 3540 C C . MET A 1 3 ? -1.528 -0.617 -2.763 1.00 63.21 1 MET A C 4
ATOM 3541 O O . MET A 1 3 ? -2.651 -1.033 -2.479 1.00 21.42 1 MET A O 4
ATOM 3555 N N . ASP A 1 4 ? -0.516 -1.420 -3.076 1.00 15.05 2 ASP A N 4
ATOM 3556 C CA . ASP A 1 4 ? -0.671 -2.870 -3.102 1.00 12.20 2 ASP A CA 4
ATOM 3557 C C . ASP A 1 4 ? 0.665 -3.563 -2.856 1.00 20.50 2 ASP A C 4
ATOM 3558 O O . ASP A 1 4 ? 0.810 -4.338 -1.910 1.00 15.34 2 ASP A O 4
ATOM 3567 N N . PHE A 1 5 ? 1.639 -3.281 -3.715 1.00 22.53 3 PHE A N 4
ATOM 3568 C CA . PHE A 1 5 ? 2.963 -3.880 -3.592 1.00 44.20 3 PHE A CA 4
ATOM 3569 C C . PHE A 1 5 ? 3.954 -2.890 -2.986 1.00 14.42 3 PHE A C 4
ATOM 3570 O O . PHE A 1 5 ? 4.062 -2.772 -1.766 1.00 13.14 3 PHE A O 4
ATOM 3587 N N . ALA A 1 6 ? 4.675 -2.180 -3.848 1.00 33.32 4 ALA A N 4
ATOM 3588 C CA . ALA A 1 6 ? 5.655 -1.199 -3.399 1.00 32.45 4 ALA A CA 4
ATOM 3589 C C . ALA A 1 6 ? 5.586 0.070 -4.240 1.00 43.32 4 ALA A C 4
ATOM 3590 O O . ALA A 1 6 ? 6.547 0.838 -4.301 1.00 11.42 4 ALA A O 4
ATOM 3597 N N . ILE A 1 7 ? 4.446 0.284 -4.888 1.00 42.40 5 ILE A N 4
ATOM 3598 C CA . ILE A 1 7 ? 4.254 1.462 -5.726 1.00 35.53 5 ILE A CA 4
ATOM 3599 C C . ILE A 1 7 ? 2.818 1.545 -6.234 1.00 44.43 5 ILE A C 4
ATOM 3600 O O . ILE A 1 7 ? 2.281 2.634 -6.430 1.00 52.44 5 ILE A O 4
ATOM 3616 N N . GLY A 1 8 ? 2.202 0.386 -6.445 1.00 11.14 6 GLY A N 4
ATOM 3617 C CA . GLY A 1 8 ? 0.834 0.350 -6.927 1.00 14.42 6 GLY A CA 4
ATOM 3618 C C . GLY A 1 8 ? 0.746 0.496 -8.433 1.00 13.40 6 GLY A C 4
ATOM 3619 O O . GLY A 1 8 ? -0.342 0.438 -9.007 1.00 11.24 6 GLY A O 4
ATOM 3623 N N . ASP A 1 9 ? 1.893 0.688 -9.075 1.00 13.10 7 ASP A N 4
ATOM 3624 C CA . ASP A 1 9 ? 1.941 0.844 -10.524 1.00 60.22 7 ASP A CA 4
ATOM 3625 C C . ASP A 1 9 ? 3.042 -0.023 -11.127 1.00 73.35 7 ASP A C 4
ATOM 3626 O O . ASP A 1 9 ? 4.089 0.480 -11.533 1.00 65.22 7 ASP A O 4
ATOM 3635 N N . ARG A 1 10 ? 2.797 -1.328 -11.182 1.00 73.41 8 ARG A N 4
ATOM 3636 C CA . ARG A 1 10 ? 3.768 -2.266 -11.733 1.00 52.45 8 ARG A CA 4
ATOM 3637 C C . ARG A 1 10 ? 3.447 -2.586 -13.190 1.00 62.44 8 ARG A C 4
ATOM 3638 O O . ARG A 1 10 ? 2.379 -2.237 -13.694 1.00 23.15 8 ARG A O 4
ATOM 3659 N N . VAL A 1 11 ? 4.380 -3.253 -13.863 1.00 73.33 9 VAL A N 4
ATOM 3660 C CA . VAL A 1 11 ? 4.197 -3.622 -15.262 1.00 13.20 9 VAL A CA 4
ATOM 3661 C C . VAL A 1 11 ? 4.846 -4.967 -15.565 1.00 70.42 9 VAL A C 4
ATOM 3662 O O . VAL A 1 11 ? 5.812 -5.363 -14.913 1.00 43.10 9 VAL A O 4
ATOM 3675 N N . ARG A 1 12 ? 4.309 -5.667 -16.560 1.00 12.34 10 ARG A N 4
ATOM 3676 C CA . ARG A 1 12 ? 4.835 -6.969 -16.949 1.00 64.13 10 ARG A CA 4
ATOM 3677 C C . ARG A 1 12 ? 4.501 -7.277 -18.406 1.00 33.12 10 ARG A C 4
ATOM 3678 O O . ARG A 1 12 ? 3.788 -6.518 -19.064 1.00 64.04 10 ARG A O 4
ATOM 3699 N N . LEU A 1 13 ? 5.019 -8.395 -18.903 1.00 4.51 11 LEU A N 4
ATOM 3700 C CA . LEU A 1 13 ? 4.776 -8.803 -20.282 1.00 23.40 11 LEU A CA 4
ATOM 3701 C C . LEU A 1 13 ? 3.307 -9.151 -20.496 1.00 34.31 11 LEU A C 4
ATOM 3702 O O . LEU A 1 13 ? 2.582 -9.438 -19.544 1.00 33.31 11 LEU A O 4
ATOM 3718 N N . ALA A 1 14 ? 2.875 -9.125 -21.752 1.00 74.44 12 ALA A N 4
ATOM 3719 C CA . ALA A 1 14 ? 1.493 -9.442 -22.092 1.00 31.12 12 ALA A CA 4
ATOM 3720 C C . ALA A 1 14 ? 1.259 -9.337 -23.595 1.00 70.50 12 ALA A C 4
ATOM 3721 O O . ALA A 1 14 ? 1.483 -8.287 -24.196 1.00 23.31 12 ALA A O 4
ATOM 3728 N N . ALA A 1 15 ? 0.808 -10.433 -24.197 1.00 35.14 13 ALA A N 4
ATOM 3729 C CA . ALA A 1 15 ? 0.542 -10.464 -25.630 1.00 2.44 13 ALA A CA 4
ATOM 3730 C C . ALA A 1 15 ? 1.823 -10.706 -26.420 1.00 64.11 13 ALA A C 4
ATOM 3731 O O . ALA A 1 15 ? 1.778 -11.075 -27.593 1.00 44.23 13 ALA A O 4
ATOM 3738 N N . GLN A 1 16 ? 2.963 -10.496 -25.770 1.00 23.03 14 GLN A N 4
ATOM 3739 C CA . GLN A 1 16 ? 4.257 -10.691 -26.414 1.00 12.12 14 GLN A CA 4
ATOM 3740 C C . GLN A 1 16 ? 4.192 -10.314 -27.890 1.00 41.12 14 GLN A C 4
ATOM 3741 O O . GLN A 1 16 ? 4.050 -11.166 -28.768 1.00 2.51 14 GLN A O 4
ATOM 3755 N N . PRO A 1 17 ? 4.298 -9.007 -28.173 1.00 1.02 15 PRO A N 4
ATOM 3756 C CA . PRO A 1 17 ? 4.254 -8.487 -29.543 1.00 24.31 15 PRO A CA 4
ATOM 3757 C C . PRO A 1 17 ? 5.496 -8.862 -30.345 1.00 3.44 15 PRO A C 4
ATOM 3758 O O . PRO A 1 17 ? 6.596 -8.990 -29.807 1.00 4.10 15 PRO A O 4
ATOM 3769 N N . PRO A 1 18 ? 5.319 -9.041 -31.662 1.00 43.21 16 PRO A N 4
ATOM 3770 C CA . PRO A 1 18 ? 6.415 -9.402 -32.566 1.00 43.11 16 PRO A CA 4
ATOM 3771 C C . PRO A 1 18 ? 7.410 -8.262 -32.755 1.00 41.25 16 PRO A C 4
ATOM 3772 O O . PRO A 1 18 ? 8.618 -8.448 -32.607 1.00 61.11 16 PRO A O 4
ATOM 3783 N N . TYR A 1 19 ? 6.895 -7.082 -33.083 1.00 62.14 17 TYR A N 4
ATOM 3784 C CA . TYR A 1 19 ? 7.739 -5.912 -33.295 1.00 21.01 17 TYR A CA 4
ATOM 3785 C C . TYR A 1 19 ? 6.926 -4.626 -33.182 1.00 73.22 17 TYR A C 4
ATOM 3786 O O . TYR A 1 19 ? 7.127 -3.681 -33.946 1.00 3.13 17 TYR A O 4
ATOM 3804 N N . LEU A 1 20 ? 6.006 -4.598 -32.224 1.00 70.01 18 LEU A N 4
ATOM 3805 C CA . LEU A 1 20 ? 5.161 -3.428 -32.009 1.00 20.51 18 LEU A CA 4
ATOM 3806 C C . LEU A 1 20 ? 6.007 -2.182 -31.769 1.00 20.24 18 LEU A C 4
ATOM 3807 O O . LEU A 1 20 ? 7.237 -2.246 -31.756 1.00 15.04 18 LEU A O 4
ATOM 3823 N N . LYS A 1 21 ? 5.340 -1.049 -31.576 1.00 65.03 19 LYS A N 4
ATOM 3824 C CA . LYS A 1 21 ? 6.030 0.213 -31.332 1.00 75.45 19 LYS A CA 4
ATOM 3825 C C . LYS A 1 21 ? 5.096 1.225 -30.677 1.00 34.34 19 LYS A C 4
ATOM 3826 O O . LYS A 1 21 ? 4.017 0.871 -30.201 1.00 73.23 19 LYS A O 4
ATOM 3845 N N . SER A 1 22 ? 5.517 2.485 -30.656 1.00 10.21 20 SER A N 4
ATOM 3846 C CA . SER A 1 22 ? 4.719 3.548 -30.056 1.00 51.23 20 SER A CA 4
ATOM 3847 C C . SER A 1 22 ? 5.208 4.919 -30.514 1.00 72.14 20 SER A C 4
ATOM 3848 O O . SER A 1 22 ? 4.416 5.842 -30.702 1.00 33.21 20 SER A O 4
ATOM 3856 N N . ALA A 1 23 ? 6.519 5.043 -30.692 1.00 50.34 21 ALA A N 4
ATOM 3857 C CA . ALA A 1 23 ? 7.115 6.299 -31.130 1.00 53.52 21 ALA A CA 4
ATOM 3858 C C . ALA A 1 23 ? 8.636 6.206 -31.157 1.00 25.43 21 ALA A C 4
ATOM 3859 O O . ALA A 1 23 ? 9.292 6.829 -31.992 1.00 11.12 21 ALA A O 4
ATOM 3866 N N . ASP A 1 24 ? 9.192 5.424 -30.238 1.00 23.23 22 ASP A N 4
ATOM 3867 C CA . ASP A 1 24 ? 10.638 5.248 -30.156 1.00 53.20 22 ASP A CA 4
ATOM 3868 C C . ASP A 1 24 ? 11.318 6.540 -29.715 1.00 50.52 22 ASP A C 4
ATOM 3869 O O . ASP A 1 24 ? 12.045 7.179 -30.476 1.00 52.25 22 ASP A O 4
ATOM 3878 N N . PRO A 1 25 ? 11.077 6.937 -28.457 1.00 22.24 23 PRO A N 4
ATOM 3879 C CA . PRO A 1 25 ? 11.657 8.156 -27.886 1.00 52.52 23 PRO A CA 4
ATOM 3880 C C . PRO A 1 25 ? 13.161 8.035 -27.664 1.00 75.22 23 PRO A C 4
ATOM 3881 O O . PRO A 1 25 ? 13.819 8.996 -27.265 1.00 24.00 23 PRO A O 4
ATOM 3892 N N . LEU A 1 26 ? 13.698 6.848 -27.925 1.00 42.54 24 LEU A N 4
ATOM 3893 C CA . LEU A 1 26 ? 15.126 6.601 -27.755 1.00 12.24 24 LEU A CA 4
ATOM 3894 C C . LEU A 1 26 ? 15.422 5.105 -27.746 1.00 31.15 24 LEU A C 4
ATOM 3895 O O . LEU A 1 26 ? 16.157 4.588 -28.587 1.00 22.53 24 LEU A O 4
ATOM 3911 N N . PRO A 1 27 ? 14.835 4.391 -26.773 1.00 40.13 25 PRO A N 4
ATOM 3912 C CA . PRO A 1 27 ? 15.019 2.944 -26.633 1.00 31.41 25 PRO A CA 4
ATOM 3913 C C . PRO A 1 27 ? 14.339 2.162 -27.752 1.00 24.31 25 PRO A C 4
ATOM 3914 O O . PRO A 1 27 ? 14.936 1.914 -28.799 1.00 60.32 25 PRO A O 4
ATOM 3925 N N . MET A 1 28 ? 13.088 1.776 -27.523 1.00 2.40 26 MET A N 4
ATOM 3926 C CA . MET A 1 28 ? 12.327 1.024 -28.514 1.00 24.23 26 MET A CA 4
ATOM 3927 C C . MET A 1 28 ? 12.980 -0.328 -28.788 1.00 53.52 26 MET A C 4
ATOM 3928 O O . MET A 1 28 ? 14.196 -0.417 -28.964 1.00 34.10 26 MET A O 4
ATOM 3942 N N . LEU A 1 29 ? 12.165 -1.376 -28.824 1.00 21.24 27 LEU A N 4
ATOM 3943 C CA . LEU A 1 29 ? 12.663 -2.724 -29.077 1.00 3.23 27 LEU A CA 4
ATOM 3944 C C . LEU A 1 29 ? 13.490 -2.767 -30.358 1.00 75.21 27 LEU A C 4
ATOM 3945 O O . LEU A 1 29 ? 13.810 -1.729 -30.937 1.00 73.14 27 LEU A O 4
ATOM 3961 N N . ARG A 1 30 ? 13.830 -3.975 -30.796 1.00 53.11 28 ARG A N 4
ATOM 3962 C CA . ARG A 1 30 ? 14.618 -4.154 -32.010 1.00 13.43 28 ARG A CA 4
ATOM 3963 C C . ARG A 1 30 ? 15.113 -5.592 -32.129 1.00 44.32 28 ARG A C 4
ATOM 3964 O O . ARG A 1 30 ? 14.793 -6.308 -33.078 1.00 44.22 28 ARG A O 4
ATOM 3985 N N . PRO A 1 31 ? 15.914 -6.026 -31.145 1.00 3.44 29 PRO A N 4
ATOM 3986 C CA . PRO A 1 31 ? 16.471 -7.381 -31.117 1.00 23.33 29 PRO A CA 4
ATOM 3987 C C . PRO A 1 31 ? 15.407 -8.440 -30.850 1.00 72.04 29 PRO A C 4
ATOM 3988 O O . PRO A 1 31 ? 14.299 -8.142 -30.404 1.00 32.34 29 PRO A O 4
ATOM 3999 N N . PRO A 1 32 ? 15.748 -9.707 -31.130 1.00 10.22 30 PRO A N 4
ATOM 4000 C CA . PRO A 1 32 ? 14.835 -10.836 -30.927 1.00 0.41 30 PRO A CA 4
ATOM 4001 C C . PRO A 1 32 ? 14.589 -11.124 -29.450 1.00 23.21 30 PRO A C 4
ATOM 4002 O O . PRO A 1 32 ? 13.700 -11.899 -29.099 1.00 35.32 30 PRO A O 4
ATOM 4013 N N . ASP A 1 33 ? 15.383 -10.496 -28.589 1.00 74.13 31 ASP A N 4
ATOM 4014 C CA . ASP A 1 33 ? 15.250 -10.684 -27.149 1.00 71.53 31 ASP A CA 4
ATOM 4015 C C . ASP A 1 33 ? 14.680 -9.433 -26.488 1.00 23.42 31 ASP A C 4
ATOM 4016 O O . ASP A 1 33 ? 14.557 -9.367 -25.264 1.00 41.40 31 ASP A O 4
ATOM 4025 N N . LEU A 1 34 ? 14.335 -8.444 -27.304 1.00 44.21 32 LEU A N 4
ATOM 4026 C CA . LEU A 1 34 ? 13.780 -7.193 -26.798 1.00 75.44 32 LEU A CA 4
ATOM 4027 C C . LEU A 1 34 ? 12.894 -7.444 -25.582 1.00 11.20 32 LEU A C 4
ATOM 4028 O O . LEU A 1 34 ? 11.962 -8.247 -25.634 1.00 72.40 32 LEU A O 4
ATOM 4044 N N . LEU A 1 35 ? 13.190 -6.750 -24.489 1.00 14.43 33 LEU A N 4
ATOM 4045 C CA . LEU A 1 35 ? 12.419 -6.895 -23.259 1.00 12.54 33 LEU A CA 4
ATOM 4046 C C . LEU A 1 35 ? 12.167 -8.366 -22.944 1.00 10.41 33 LEU A C 4
ATOM 4047 O O . LEU A 1 35 ? 11.094 -8.734 -22.466 1.00 41.44 33 LEU A O 4
ATOM 4063 N N . ALA A 1 36 ? 13.164 -9.202 -23.213 1.00 21.00 34 ALA A N 4
ATOM 4064 C CA . ALA A 1 36 ? 13.052 -10.632 -22.955 1.00 23.24 34 ALA A CA 4
ATOM 4065 C C . ALA A 1 36 ? 13.101 -10.925 -21.459 1.00 20.31 34 ALA A C 4
ATOM 4066 O O . ALA A 1 36 ? 12.980 -12.075 -21.037 1.00 71.51 34 ALA A O 4
ATOM 4073 N N . VAL A 1 37 ? 13.280 -9.877 -20.661 1.00 30.53 35 VAL A N 4
ATOM 4074 C CA . VAL A 1 37 ? 13.344 -10.023 -19.211 1.00 45.44 35 VAL A CA 4
ATOM 4075 C C . VAL A 1 37 ? 12.610 -8.884 -18.512 1.00 21.42 35 VAL A C 4
ATOM 4076 O O . VAL A 1 37 ? 12.646 -8.768 -17.288 1.00 33.34 35 VAL A O 4
ATOM 4089 N N . GLY A 1 38 ? 11.943 -8.045 -19.299 1.00 23.41 36 GLY A N 4
ATOM 4090 C CA . GLY A 1 38 ? 11.209 -6.927 -18.737 1.00 51.33 36 GLY A CA 4
ATOM 4091 C C . GLY A 1 38 ? 9.839 -7.330 -18.228 1.00 4.54 36 GLY A C 4
ATOM 4092 O O . GLY A 1 38 ? 8.917 -6.516 -18.201 1.00 14.11 36 GLY A O 4
ATOM 4096 N N . GLU A 1 39 ? 9.707 -8.589 -17.824 1.00 33.12 37 GLU A N 4
ATOM 4097 C CA . GLU A 1 39 ? 8.438 -9.098 -17.315 1.00 44.01 37 GLU A CA 4
ATOM 4098 C C . GLU A 1 39 ? 7.996 -8.320 -16.079 1.00 44.21 37 GLU A C 4
ATOM 4099 O O . GLU A 1 39 ? 6.873 -8.479 -15.603 1.00 12.32 37 GLU A O 4
ATOM 4111 N N . GLN A 1 40 ? 8.889 -7.479 -15.566 1.00 31.32 38 GLN A N 4
ATOM 4112 C CA . GLN A 1 40 ? 8.591 -6.678 -14.385 1.00 4.42 38 GLN A CA 4
ATOM 4113 C C . GLN A 1 40 ? 9.169 -5.273 -14.521 1.00 2.31 38 GLN A C 4
ATOM 4114 O O . GLN A 1 40 ? 10.364 -5.102 -14.760 1.00 20.54 38 GLN A O 4
ATOM 4128 N N . GLY A 1 41 ? 8.312 -4.268 -14.368 1.00 11.13 39 GLY A N 4
ATOM 4129 C CA . GLY A 1 41 ? 8.756 -2.891 -14.478 1.00 11.34 39 GLY A CA 4
ATOM 4130 C C . GLY A 1 41 ? 7.779 -1.915 -13.853 1.00 13.23 39 GLY A C 4
ATOM 4131 O O . GLY A 1 41 ? 6.574 -2.168 -13.815 1.00 21.20 39 GLY A O 4
ATOM 4135 N N . THR A 1 42 ? 8.297 -0.795 -13.359 1.00 3.23 40 THR A N 4
ATOM 4136 C CA . THR A 1 42 ? 7.463 0.221 -12.730 1.00 10.33 40 THR A CA 4
ATOM 4137 C C . THR A 1 42 ? 6.990 1.252 -13.748 1.00 71.03 40 THR A C 4
ATOM 4138 O O . THR A 1 42 ? 7.750 1.669 -14.622 1.00 64.35 40 THR A O 4
ATOM 4149 N N . ILE A 1 43 ? 5.731 1.660 -13.629 1.00 72.34 41 ILE A N 4
ATOM 4150 C CA . ILE A 1 43 ? 5.158 2.644 -14.539 1.00 71.45 41 ILE A CA 4
ATOM 4151 C C . ILE A 1 43 ? 4.934 3.978 -13.836 1.00 51.03 41 ILE A C 4
ATOM 4152 O O . ILE A 1 43 ? 4.414 4.026 -12.721 1.00 72.10 41 ILE A O 4
ATOM 4168 N N . THR A 1 44 ? 5.329 5.062 -14.497 1.00 13.44 42 THR A N 4
ATOM 4169 C CA . THR A 1 44 ? 5.171 6.398 -13.936 1.00 12.31 42 THR A CA 4
ATOM 4170 C C . THR A 1 44 ? 4.817 7.411 -15.019 1.00 70.21 42 THR A C 4
ATOM 4171 O O . THR A 1 44 ? 5.538 8.385 -15.232 1.00 22.42 42 THR A O 4
ATOM 4182 N N . GLY A 1 45 ? 3.701 7.175 -15.702 1.00 34.31 43 GLY A N 4
ATOM 4183 C CA . GLY A 1 45 ? 3.270 8.076 -16.755 1.00 25.11 43 GLY A CA 4
ATOM 4184 C C . GLY A 1 45 ? 1.940 8.733 -16.448 1.00 13.54 43 GLY A C 4
ATOM 4185 O O . GLY A 1 45 ? 1.313 8.437 -15.429 1.00 53.35 43 GLY A O 4
ATOM 4189 N N . LEU A 1 46 ? 1.507 9.630 -17.328 1.00 23.53 44 LEU A N 4
ATOM 4190 C CA . LEU A 1 46 ? 0.242 10.333 -17.145 1.00 24.11 44 LEU A CA 4
ATOM 4191 C C . LEU A 1 46 ? 0.350 11.366 -16.028 1.00 44.21 44 LEU A C 4
ATOM 4192 O O . LEU A 1 46 ? 0.225 12.568 -16.266 1.00 60.52 44 LEU A O 4
ATOM 4208 N N . ARG A 1 47 ? 0.586 10.891 -14.810 1.00 32.54 45 ARG A N 4
ATOM 4209 C CA . ARG A 1 47 ? 0.712 11.773 -13.656 1.00 51.21 45 ARG A CA 4
ATOM 4210 C C . ARG A 1 47 ? 1.412 13.073 -14.040 1.00 44.23 45 ARG A C 4
ATOM 4211 O O . ARG A 1 47 ? 0.860 14.166 -13.911 1.00 43.14 45 ARG A O 4
ATOM 4232 N N . PRO A 1 48 ? 2.658 12.954 -14.523 1.00 40.24 46 PRO A N 4
ATOM 4233 C CA . PRO A 1 48 ? 3.461 14.109 -14.936 1.00 53.31 46 PRO A CA 4
ATOM 4234 C C . PRO A 1 48 ? 2.926 14.763 -16.206 1.00 12.14 46 PRO A C 4
ATOM 4235 O O . PRO A 1 48 ? 2.716 15.974 -16.250 1.00 54.44 46 PRO A O 4
ATOM 4246 N N . GLY A 1 49 ? 2.707 13.952 -17.237 1.00 0.44 47 GLY A N 4
ATOM 4247 C CA . GLY A 1 49 ? 2.198 14.471 -18.493 1.00 30.31 47 GLY A CA 4
ATOM 4248 C C . GLY A 1 49 ? 0.983 13.709 -18.985 1.00 23.03 47 GLY A C 4
ATOM 4249 O O . GLY A 1 49 ? -0.120 13.887 -18.471 1.00 11.43 47 GLY A O 4
ATOM 4253 N N . GLY A 1 50 ? 1.186 12.857 -19.986 1.00 12.35 48 GLY A N 4
ATOM 4254 C CA . GLY A 1 50 ? 0.089 12.080 -20.532 1.00 33.15 48 GLY A CA 4
ATOM 4255 C C . GLY A 1 50 ? 0.565 10.845 -21.271 1.00 14.12 48 GLY A C 4
ATOM 4256 O O . GLY A 1 50 ? -0.166 10.281 -22.086 1.00 43.20 48 GLY A O 4
ATOM 4260 N N . TYR A 1 51 ? 1.792 10.425 -20.988 1.00 23.45 49 TYR A N 4
ATOM 4261 C CA . TYR A 1 51 ? 2.367 9.251 -21.635 1.00 14.03 49 TYR A CA 4
ATOM 4262 C C . TYR A 1 51 ? 2.553 8.114 -20.635 1.00 34.12 49 TYR A C 4
ATOM 4263 O O . TYR A 1 51 ? 1.985 8.134 -19.542 1.00 45.25 49 TYR A O 4
ATOM 4281 N N . TRP A 1 52 ? 3.351 7.124 -21.017 1.00 4.11 50 TRP A N 4
ATOM 4282 C CA . TRP A 1 52 ? 3.614 5.978 -20.154 1.00 72.44 50 TRP A CA 4
ATOM 4283 C C . TRP A 1 52 ? 5.073 5.546 -20.251 1.00 0.40 50 TRP A C 4
ATOM 4284 O O . TRP A 1 52 ? 5.624 5.427 -21.345 1.00 61.03 50 TRP A O 4
ATOM 4305 N N . VAL A 1 53 ? 5.695 5.314 -19.099 1.00 75.42 51 VAL A N 4
ATOM 4306 C CA . VAL A 1 53 ? 7.090 4.894 -19.055 1.00 1.14 51 VAL A CA 4
ATOM 4307 C C . VAL A 1 53 ? 7.264 3.653 -18.186 1.00 55.13 51 VAL A C 4
ATOM 4308 O O . VAL A 1 53 ? 7.003 3.682 -16.983 1.00 42.54 51 VAL A O 4
ATOM 4321 N N . VAL A 1 54 ? 7.706 2.562 -18.804 1.00 53.30 52 VAL A N 4
ATOM 4322 C CA . VAL A 1 54 ? 7.916 1.310 -18.087 1.00 51.15 52 VAL A CA 4
ATOM 4323 C C . VAL A 1 54 ? 9.402 1.021 -17.911 1.00 23.13 52 VAL A C 4
ATOM 4324 O O . VAL A 1 54 ? 10.118 0.776 -18.883 1.00 23.55 52 VAL A O 4
ATOM 4337 N N . LEU A 1 55 ? 9.861 1.051 -16.664 1.00 71.13 53 LEU A N 4
ATOM 4338 C CA . LEU A 1 55 ? 11.264 0.791 -16.359 1.00 14.23 53 LEU A CA 4
ATOM 4339 C C . LEU A 1 55 ? 11.483 -0.679 -16.018 1.00 65.20 53 LEU A C 4
ATOM 4340 O O . LEU A 1 55 ? 11.030 -1.161 -14.980 1.00 21.32 53 LEU A O 4
ATOM 4356 N N . PHE A 1 56 ? 12.184 -1.387 -16.898 1.00 51.22 54 PHE A N 4
ATOM 4357 C CA . PHE A 1 56 ? 12.465 -2.802 -16.690 1.00 65.43 54 PHE A CA 4
ATOM 4358 C C . PHE A 1 56 ? 13.938 -3.108 -16.950 1.00 53.02 54 PHE A C 4
ATOM 4359 O O . PHE A 1 56 ? 14.713 -2.221 -17.308 1.00 21.10 54 PHE A O 4
ATOM 4376 N N . ASP A 1 57 ? 14.315 -4.368 -16.767 1.00 62.40 55 ASP A N 4
ATOM 4377 C CA . ASP A 1 57 ? 15.694 -4.792 -16.982 1.00 31.52 55 ASP A CA 4
ATOM 4378 C C . ASP A 1 57 ? 16.331 -4.010 -18.126 1.00 60.42 55 ASP A C 4
ATOM 4379 O O . ASP A 1 57 ? 17.321 -3.305 -17.933 1.00 43.02 55 ASP A O 4
ATOM 4388 N N . ARG A 1 58 ? 15.757 -4.142 -19.318 1.00 12.45 56 ARG A N 4
ATOM 4389 C CA . ARG A 1 58 ? 16.270 -3.449 -20.493 1.00 70.14 56 ARG A CA 4
ATOM 4390 C C . ARG A 1 58 ? 16.585 -1.991 -20.171 1.00 70.25 56 ARG A C 4
ATOM 4391 O O . ARG A 1 58 ? 17.577 -1.440 -20.647 1.00 20.34 56 ARG A O 4
ATOM 4412 N N . GLY A 1 59 ? 15.732 -1.372 -19.361 1.00 2.31 57 GLY A N 4
ATOM 4413 C CA . GLY A 1 59 ? 15.936 0.016 -18.990 1.00 4.30 57 GLY A CA 4
ATOM 4414 C C . GLY A 1 59 ? 14.632 0.768 -18.815 1.00 33.32 57 GLY A C 4
ATOM 4415 O O . GLY A 1 59 ? 14.102 0.856 -17.707 1.00 63.10 57 GLY A O 4
ATOM 4419 N N . SER A 1 60 ? 14.112 1.312 -19.910 1.00 44.25 58 SER A N 4
ATOM 4420 C CA . SER A 1 60 ? 12.864 2.065 -19.872 1.00 61.01 58 SER A CA 4
ATOM 4421 C C . SER A 1 60 ? 12.469 2.533 -21.269 1.00 50.53 58 SER A C 4
ATOM 4422 O O . SER A 1 60 ? 13.228 3.233 -21.940 1.00 24.01 58 SER A O 4
ATOM 4430 N N . PHE A 1 61 ? 11.275 2.142 -21.702 1.00 11.41 59 PHE A N 4
ATOM 4431 C CA . PHE A 1 61 ? 10.778 2.521 -23.020 1.00 33.44 59 PHE A CA 4
ATOM 4432 C C . PHE A 1 61 ? 9.333 3.005 -22.937 1.00 42.43 59 PHE A C 4
ATOM 4433 O O . PHE A 1 61 ? 8.590 2.627 -22.031 1.00 11.01 59 PHE A O 4
ATOM 4450 N N . LEU A 1 62 ? 8.942 3.845 -23.889 1.00 44.43 60 LEU A N 4
ATOM 4451 C CA . LEU A 1 62 ? 7.587 4.384 -23.926 1.00 20.43 60 LEU A CA 4
ATOM 4452 C C . LEU A 1 62 ? 6.590 3.319 -24.373 1.00 42.20 60 LEU A C 4
ATOM 4453 O O . LEU A 1 62 ? 6.949 2.374 -25.077 1.00 30.14 60 LEU A O 4
ATOM 4469 N N . LEU A 1 63 ? 5.337 3.480 -23.963 1.00 21.15 61 LEU A N 4
ATOM 4470 C CA . LEU A 1 63 ? 4.287 2.534 -24.323 1.00 33.12 61 LEU A CA 4
ATOM 4471 C C . LEU A 1 63 ? 2.907 3.116 -24.034 1.00 51.41 61 LEU A C 4
ATOM 4472 O O . LEU A 1 63 ? 2.787 4.217 -23.495 1.00 30.31 61 LEU A O 4
ATOM 4488 N N . ASP A 1 64 ? 1.868 2.370 -24.394 1.00 44.44 62 ASP A N 4
ATOM 4489 C CA . ASP A 1 64 ? 0.496 2.811 -24.171 1.00 43.01 62 ASP A CA 4
ATOM 4490 C C . ASP A 1 64 ? -0.193 1.935 -23.130 1.00 72.30 62 ASP A C 4
ATOM 4491 O O . ASP A 1 64 ? 0.343 0.907 -22.713 1.00 51.25 62 ASP A O 4
ATOM 4500 N N . THR A 1 65 ? -1.386 2.348 -22.712 1.00 63.10 63 THR A N 4
ATOM 4501 C CA . THR A 1 65 ? -2.148 1.603 -21.718 1.00 62.52 63 THR A CA 4
ATOM 4502 C C . THR A 1 65 ? -2.653 0.283 -22.289 1.00 73.35 63 THR A C 4
ATOM 4503 O O . THR A 1 65 ? -3.295 -0.500 -21.590 1.00 75.44 63 THR A O 4
ATOM 4514 N N . GLN A 1 66 ? -2.359 0.043 -23.563 1.00 64.01 64 GLN A N 4
ATOM 4515 C CA . GLN A 1 66 ? -2.784 -1.183 -24.227 1.00 72.34 64 GLN A CA 4
ATOM 4516 C C . GLN A 1 66 ? -2.860 -2.341 -23.237 1.00 45.23 64 GLN A C 4
ATOM 4517 O O . GLN A 1 66 ? -3.894 -2.568 -22.610 1.00 20.05 64 GLN A O 4
ATOM 4531 N N . PHE A 1 67 ? -1.757 -3.070 -23.103 1.00 20.45 65 PHE A N 4
ATOM 4532 C CA . PHE A 1 67 ? -1.698 -4.206 -22.189 1.00 54.14 65 PHE A CA 4
ATOM 4533 C C . PHE A 1 67 ? -0.267 -4.457 -21.725 1.00 2.01 65 PHE A C 4
ATOM 4534 O O . PHE A 1 67 ? 0.042 -4.342 -20.538 1.00 62.10 65 PHE A O 4
ATOM 4551 N N . LEU A 1 68 ? 0.603 -4.801 -22.668 1.00 51.12 66 LEU A N 4
ATOM 4552 C CA . LEU A 1 68 ? 2.003 -5.069 -22.357 1.00 73.31 66 LEU A CA 4
ATOM 4553 C C . LEU A 1 68 ? 2.634 -3.889 -21.627 1.00 3.44 66 LEU A C 4
ATOM 4554 O O . LEU A 1 68 ? 2.349 -2.731 -21.934 1.00 65.21 66 LEU A O 4
ATOM 4570 N N . SER A 1 69 ? 3.495 -4.189 -20.659 1.00 72.52 67 SER A N 4
ATOM 4571 C CA . SER A 1 69 ? 4.166 -3.153 -19.884 1.00 20.04 67 SER A CA 4
ATOM 4572 C C . SER A 1 69 ? 3.152 -2.203 -19.254 1.00 32.22 67 SER A C 4
ATOM 4573 O O . SER A 1 69 ? 3.160 -1.001 -19.520 1.00 25.05 67 SER A O 4
ATOM 4581 N N . LYS A 1 70 ? 2.277 -2.752 -18.417 1.00 5.41 68 LYS A N 4
ATOM 4582 C CA . LYS A 1 70 ? 1.256 -1.956 -17.747 1.00 2.44 68 LYS A CA 4
ATOM 4583 C C . LYS A 1 70 ? 0.162 -2.848 -17.171 1.00 33.34 68 LYS A C 4
ATOM 4584 O O . LYS A 1 70 ? -0.903 -3.007 -17.768 1.00 41.53 68 LYS A O 4
ATOM 4603 N N . VAL A 1 71 ? 0.430 -3.429 -16.005 1.00 51.23 69 VAL A N 4
ATOM 4604 C CA . VAL A 1 71 ? -0.533 -4.303 -15.347 1.00 73.42 69 VAL A CA 4
ATOM 4605 C C . VAL A 1 71 ? -1.826 -3.559 -15.032 1.00 61.13 69 VAL A C 4
ATOM 4606 O O . VAL A 1 71 ? -1.804 -2.480 -14.441 1.00 24.32 69 VAL A O 4
ATOM 4619 N N . GLU A 1 72 ? -2.951 -4.143 -15.431 1.00 73.45 70 GLU A N 4
ATOM 4620 C CA . GLU A 1 72 ? -4.254 -3.534 -15.192 1.00 33.34 70 GLU A CA 4
ATOM 4621 C C . GLU A 1 72 ? -5.339 -4.601 -15.071 1.00 54.50 70 GLU A C 4
ATOM 4622 O O . GLU A 1 72 ? -6.246 -4.488 -14.246 1.00 21.31 70 GLU A O 4
ATOM 4634 N N . SER A 1 73 ? -5.240 -5.634 -15.900 1.00 63.35 71 SER A N 4
ATOM 4635 C CA . SER A 1 73 ? -6.214 -6.719 -15.891 1.00 13.03 71 SER A CA 4
ATOM 4636 C C . SER A 1 73 ? -6.209 -7.442 -14.547 1.00 15.50 71 SER A C 4
ATOM 4637 O O . SER A 1 73 ? -7.063 -8.287 -14.281 1.00 64.00 71 SER A O 4
ATOM 4645 N N . GLY A 1 74 ? -5.240 -7.101 -13.702 1.00 74.25 72 GLY A N 4
ATOM 4646 C CA . GLY A 1 74 ? -5.141 -7.726 -12.396 1.00 73.15 72 GLY A CA 4
ATOM 4647 C C . GLY A 1 74 ? -4.385 -9.039 -12.438 1.00 22.11 72 GLY A C 4
ATOM 4648 O O . GLY A 1 74 ? -4.507 -9.862 -11.531 1.00 70.35 72 GLY A O 4
ATOM 4652 N N . ALA A 1 75 ? -3.602 -9.236 -13.494 1.00 30.13 73 ALA A N 4
ATOM 4653 C CA . ALA A 1 75 ? -2.823 -10.458 -13.649 1.00 62.14 73 ALA A CA 4
ATOM 4654 C C . ALA A 1 75 ? -2.346 -10.625 -15.088 1.00 64.21 73 ALA A C 4
ATOM 4655 O O . ALA A 1 75 ? -1.149 -10.763 -15.343 1.00 73.22 73 ALA A O 4
ATOM 4662 N N . SER A 1 76 ? -3.289 -10.613 -16.025 1.00 4.52 74 SER A N 4
ATOM 4663 C CA . SER A 1 76 ? -2.964 -10.767 -17.438 1.00 73.30 74 SER A CA 4
ATOM 4664 C C . SER A 1 76 ? -2.188 -12.058 -17.679 1.00 24.31 74 SER A C 4
ATOM 4665 O O . SER A 1 76 ? -1.594 -12.249 -18.740 1.00 25.41 74 SER A O 4
ATOM 4673 N N . SER A 1 77 ? -2.197 -12.941 -16.686 1.00 34.44 75 SER A N 4
ATOM 4674 C CA . SER A 1 77 ? -1.491 -14.213 -16.787 1.00 31.24 75 SER A CA 4
ATOM 4675 C C . SER A 1 77 ? -2.364 -15.267 -17.461 1.00 62.14 75 SER A C 4
ATOM 4676 O O . SER A 1 77 ? -3.531 -15.021 -17.765 1.00 11.13 75 SER A O 4
ATOM 4684 N N . SER A 1 78 ? -1.788 -16.443 -17.694 1.00 13.55 76 SER A N 4
ATOM 4685 C CA . SER A 1 78 ? -2.511 -17.534 -18.336 1.00 11.10 76 SER A CA 4
ATOM 4686 C C . SER A 1 78 ? -2.472 -18.793 -17.475 1.00 12.44 76 SER A C 4
ATOM 4687 O O . SER A 1 78 ? -2.970 -19.845 -17.873 1.00 30.02 76 SER A O 4
ATOM 4695 N N . GLU A 1 79 ? -1.877 -18.675 -16.292 1.00 4.40 77 GLU A N 4
ATOM 4696 C CA . GLU A 1 79 ? -1.772 -19.803 -15.374 1.00 43.03 77 GLU A CA 4
ATOM 4697 C C . GLU A 1 79 ? -1.754 -19.326 -13.925 1.00 0.30 77 GLU A C 4
ATOM 4698 O O . GLU A 1 79 ? -1.937 -18.141 -13.648 1.00 25.12 77 GLU A O 4
ATOM 4710 N N . GLY A 1 80 ? -1.533 -20.259 -13.003 1.00 51.54 78 GLY A N 4
ATOM 4711 C CA . GLY A 1 80 ? -1.496 -19.915 -11.594 1.00 12.20 78 GLY A CA 4
ATOM 4712 C C . GLY A 1 80 ? -2.792 -20.249 -10.882 1.00 2.13 78 GLY A C 4
ATOM 4713 O O . GLY A 1 80 ? -3.591 -21.046 -11.373 1.00 65.05 78 GLY A O 4
ATOM 4717 N N . MET A 1 3 ? 1.803 3.808 -0.413 1.00 34.33 1 MET A N 5
ATOM 4718 C CA . MET A 1 3 ? 1.144 2.821 -1.260 1.00 62.54 1 MET A CA 5
ATOM 4719 C C . MET A 1 3 ? 1.307 1.416 -0.687 1.00 0.40 1 MET A C 5
ATOM 4720 O O . MET A 1 3 ? 1.898 1.235 0.378 1.00 44.35 1 MET A O 5
ATOM 4734 N N . ASP A 1 4 ? 0.779 0.427 -1.399 1.00 31.24 2 ASP A N 5
ATOM 4735 C CA . ASP A 1 4 ? 0.867 -0.961 -0.960 1.00 75.34 2 ASP A CA 5
ATOM 4736 C C . ASP A 1 4 ? 2.245 -1.541 -1.263 1.00 52.24 2 ASP A C 5
ATOM 4737 O O . ASP A 1 4 ? 2.736 -2.411 -0.544 1.00 73.00 2 ASP A O 5
ATOM 4746 N N . PHE A 1 5 ? 2.864 -1.053 -2.334 1.00 32.25 3 PHE A N 5
ATOM 4747 C CA . PHE A 1 5 ? 4.185 -1.524 -2.733 1.00 72.13 3 PHE A CA 5
ATOM 4748 C C . PHE A 1 5 ? 5.177 -0.367 -2.803 1.00 54.43 3 PHE A C 5
ATOM 4749 O O . PHE A 1 5 ? 5.803 -0.011 -1.806 1.00 0.24 3 PHE A O 5
ATOM 4766 N N . ALA A 1 6 ? 5.314 0.216 -3.990 1.00 14.43 4 ALA A N 5
ATOM 4767 C CA . ALA A 1 6 ? 6.227 1.334 -4.191 1.00 3.13 4 ALA A CA 5
ATOM 4768 C C . ALA A 1 6 ? 5.721 2.267 -5.286 1.00 21.04 4 ALA A C 5
ATOM 4769 O O . ALA A 1 6 ? 6.488 3.042 -5.857 1.00 4.30 4 ALA A O 5
ATOM 4776 N N . ILE A 1 7 ? 4.426 2.186 -5.573 1.00 45.24 5 ILE A N 5
ATOM 4777 C CA . ILE A 1 7 ? 3.819 3.024 -6.600 1.00 32.12 5 ILE A CA 5
ATOM 4778 C C . ILE A 1 7 ? 2.310 2.811 -6.661 1.00 1.31 5 ILE A C 5
ATOM 4779 O O . ILE A 1 7 ? 1.553 3.441 -5.923 1.00 25.32 5 ILE A O 5
ATOM 4795 N N . GLY A 1 8 ? 1.879 1.917 -7.546 1.00 1.31 6 GLY A N 5
ATOM 4796 C CA . GLY A 1 8 ? 0.462 1.636 -7.686 1.00 64.30 6 GLY A CA 5
ATOM 4797 C C . GLY A 1 8 ? 0.164 0.737 -8.870 1.00 22.35 6 GLY A C 5
ATOM 4798 O O . GLY A 1 8 ? -0.860 0.055 -8.897 1.00 33.51 6 GLY A O 5
ATOM 4802 N N . ASP A 1 9 ? 1.060 0.736 -9.850 1.00 50.45 7 ASP A N 5
ATOM 4803 C CA . ASP A 1 9 ? 0.888 -0.085 -11.043 1.00 34.10 7 ASP A CA 5
ATOM 4804 C C . ASP A 1 9 ? 2.225 -0.652 -11.510 1.00 74.30 7 ASP A C 5
ATOM 4805 O O . ASP A 1 9 ? 3.116 0.091 -11.920 1.00 40.23 7 ASP A O 5
ATOM 4814 N N . ARG A 1 10 ? 2.357 -1.973 -11.444 1.00 11.03 8 ARG A N 5
ATOM 4815 C CA . ARG A 1 10 ? 3.586 -2.639 -11.857 1.00 72.45 8 ARG A CA 5
ATOM 4816 C C . ARG A 1 10 ? 3.493 -3.098 -13.310 1.00 31.22 8 ARG A C 5
ATOM 4817 O O . ARG A 1 10 ? 2.430 -3.028 -13.927 1.00 62.14 8 ARG A O 5
ATOM 4838 N N . VAL A 1 11 ? 4.613 -3.567 -13.850 1.00 24.43 9 VAL A N 5
ATOM 4839 C CA . VAL A 1 11 ? 4.659 -4.038 -15.229 1.00 33.22 9 VAL A CA 5
ATOM 4840 C C . VAL A 1 11 ? 5.492 -5.309 -15.349 1.00 21.25 9 VAL A C 5
ATOM 4841 O O . VAL A 1 11 ? 6.454 -5.505 -14.605 1.00 72.33 9 VAL A O 5
ATOM 4854 N N . ARG A 1 12 ? 5.117 -6.170 -16.289 1.00 50.32 10 ARG A N 5
ATOM 4855 C CA . ARG A 1 12 ? 5.830 -7.423 -16.506 1.00 75.02 10 ARG A CA 5
ATOM 4856 C C . ARG A 1 12 ? 5.324 -8.125 -17.763 1.00 32.41 10 ARG A C 5
ATOM 4857 O O . ARG A 1 12 ? 4.372 -7.672 -18.400 1.00 33.52 10 ARG A O 5
ATOM 4878 N N . LEU A 1 13 ? 5.967 -9.233 -18.114 1.00 61.25 11 LEU A N 5
ATOM 4879 C CA . LEU A 1 13 ? 5.583 -9.999 -19.296 1.00 2.35 11 LEU A CA 5
ATOM 4880 C C . LEU A 1 13 ? 4.067 -10.021 -19.461 1.00 41.32 11 LEU A C 5
ATOM 4881 O O . LEU A 1 13 ? 3.325 -9.989 -18.480 1.00 1.00 11 LEU A O 5
ATOM 4897 N N . ALA A 1 14 ? 3.614 -10.077 -20.709 1.00 62.23 12 ALA A N 5
ATOM 4898 C CA . ALA A 1 14 ? 2.187 -10.108 -21.003 1.00 71.04 12 ALA A CA 5
ATOM 4899 C C . ALA A 1 14 ? 1.931 -9.945 -22.498 1.00 14.13 12 ALA A C 5
ATOM 4900 O O . ALA A 1 14 ? 1.466 -8.897 -22.947 1.00 25.33 12 ALA A O 5
ATOM 4907 N N . ALA A 1 15 ? 2.237 -10.987 -23.263 1.00 74.41 13 ALA A N 5
ATOM 4908 C CA . ALA A 1 15 ? 2.038 -10.960 -24.707 1.00 11.42 13 ALA A CA 5
ATOM 4909 C C . ALA A 1 15 ? 3.217 -10.296 -25.410 1.00 54.55 13 ALA A C 5
ATOM 4910 O O . ALA A 1 15 ? 4.317 -10.226 -24.864 1.00 62.15 13 ALA A O 5
ATOM 4917 N N . GLN A 1 16 ? 2.978 -9.810 -26.624 1.00 51.05 14 GLN A N 5
ATOM 4918 C CA . GLN A 1 16 ? 4.021 -9.153 -27.403 1.00 4.14 14 GLN A CA 5
ATOM 4919 C C . GLN A 1 16 ? 3.469 -7.933 -28.133 1.00 4.24 14 GLN A C 5
ATOM 4920 O O . GLN A 1 16 ? 2.363 -7.950 -28.672 1.00 51.12 14 GLN A O 5
ATOM 4934 N N . PRO A 1 17 ? 4.257 -6.847 -28.151 1.00 31.12 15 PRO A N 5
ATOM 4935 C CA . PRO A 1 17 ? 3.868 -5.598 -28.812 1.00 14.14 15 PRO A CA 5
ATOM 4936 C C . PRO A 1 17 ? 3.846 -5.728 -30.331 1.00 33.03 15 PRO A C 5
ATOM 4937 O O . PRO A 1 17 ? 4.644 -6.451 -30.928 1.00 2.45 15 PRO A O 5
ATOM 4948 N N . PRO A 1 18 ? 2.911 -5.012 -30.973 1.00 72.54 16 PRO A N 5
ATOM 4949 C CA . PRO A 1 18 ? 2.763 -5.031 -32.432 1.00 4.13 16 PRO A CA 5
ATOM 4950 C C . PRO A 1 18 ? 3.922 -4.337 -33.140 1.00 53.22 16 PRO A C 5
ATOM 4951 O O . PRO A 1 18 ? 4.529 -4.897 -34.053 1.00 71.01 16 PRO A O 5
ATOM 4962 N N . TYR A 1 19 ? 4.223 -3.115 -32.714 1.00 20.40 17 TYR A N 5
ATOM 4963 C CA . TYR A 1 19 ? 5.308 -2.344 -33.309 1.00 72.13 17 TYR A CA 5
ATOM 4964 C C . TYR A 1 19 ? 5.149 -0.857 -33.006 1.00 62.33 17 TYR A C 5
ATOM 4965 O O . TYR A 1 19 ? 4.603 -0.102 -33.811 1.00 74.14 17 TYR A O 5
ATOM 4983 N N . LEU A 1 20 ? 5.632 -0.443 -31.840 1.00 33.51 18 LEU A N 5
ATOM 4984 C CA . LEU A 1 20 ? 5.545 0.953 -31.428 1.00 44.54 18 LEU A CA 5
ATOM 4985 C C . LEU A 1 20 ? 6.659 1.778 -32.065 1.00 5.43 18 LEU A C 5
ATOM 4986 O O . LEU A 1 20 ? 7.635 1.232 -32.580 1.00 21.12 18 LEU A O 5
ATOM 5002 N N . LYS A 1 21 ? 6.509 3.098 -32.024 1.00 32.13 19 LYS A N 5
ATOM 5003 C CA . LYS A 1 21 ? 7.503 4.000 -32.593 1.00 11.14 19 LYS A CA 5
ATOM 5004 C C . LYS A 1 21 ? 6.905 5.381 -32.842 1.00 40.01 19 LYS A C 5
ATOM 5005 O O . LYS A 1 21 ? 6.694 5.779 -33.988 1.00 30.33 19 LYS A O 5
ATOM 5024 N N . SER A 1 22 ? 6.636 6.108 -31.762 1.00 55.15 20 SER A N 5
ATOM 5025 C CA . SER A 1 22 ? 6.060 7.444 -31.865 1.00 32.13 20 SER A CA 5
ATOM 5026 C C . SER A 1 22 ? 7.122 8.464 -32.264 1.00 74.03 20 SER A C 5
ATOM 5027 O O . SER A 1 22 ? 7.543 9.288 -31.453 1.00 53.12 20 SER A O 5
ATOM 5035 N N . ALA A 1 23 ? 7.550 8.401 -33.521 1.00 0.32 21 ALA A N 5
ATOM 5036 C CA . ALA A 1 23 ? 8.561 9.320 -34.030 1.00 31.20 21 ALA A CA 5
ATOM 5037 C C . ALA A 1 23 ? 9.965 8.840 -33.680 1.00 22.34 21 ALA A C 5
ATOM 5038 O O . ALA A 1 23 ? 10.951 9.529 -33.942 1.00 52.14 21 ALA A O 5
ATOM 5045 N N . ASP A 1 24 ? 10.049 7.655 -33.085 1.00 30.21 22 ASP A N 5
ATOM 5046 C CA . ASP A 1 24 ? 11.333 7.082 -32.699 1.00 4.33 22 ASP A CA 5
ATOM 5047 C C . ASP A 1 24 ? 11.868 7.749 -31.435 1.00 52.52 22 ASP A C 5
ATOM 5048 O O . ASP A 1 24 ? 12.985 8.266 -31.401 1.00 60.24 22 ASP A O 5
ATOM 5057 N N . PRO A 1 25 ? 11.052 7.741 -30.371 1.00 30.34 23 PRO A N 5
ATOM 5058 C CA . PRO A 1 25 ? 11.421 8.341 -29.085 1.00 41.34 23 PRO A CA 5
ATOM 5059 C C . PRO A 1 25 ? 12.519 7.558 -28.374 1.00 11.25 23 PRO A C 5
ATOM 5060 O O . PRO A 1 25 ? 13.078 8.019 -27.377 1.00 61.23 23 PRO A O 5
ATOM 5071 N N . LEU A 1 26 ? 12.824 6.373 -28.890 1.00 53.03 24 LEU A N 5
ATOM 5072 C CA . LEU A 1 26 ? 13.856 5.525 -28.304 1.00 1.30 24 LEU A CA 5
ATOM 5073 C C . LEU A 1 26 ? 14.571 4.715 -29.380 1.00 60.41 24 LEU A C 5
ATOM 5074 O O . LEU A 1 26 ? 13.988 4.334 -30.395 1.00 73.23 24 LEU A O 5
ATOM 5090 N N . PRO A 1 27 ? 15.865 4.441 -29.154 1.00 54.51 25 PRO A N 5
ATOM 5091 C CA . PRO A 1 27 ? 16.687 3.671 -30.092 1.00 35.32 25 PRO A CA 5
ATOM 5092 C C . PRO A 1 27 ? 16.284 2.201 -30.143 1.00 31.24 25 PRO A C 5
ATOM 5093 O O . PRO A 1 27 ? 16.723 1.457 -31.019 1.00 45.32 25 PRO A O 5
ATOM 5104 N N . MET A 1 28 ? 15.445 1.789 -29.198 1.00 23.34 26 MET A N 5
ATOM 5105 C CA . MET A 1 28 ? 14.982 0.407 -29.137 1.00 4.13 26 MET A CA 5
ATOM 5106 C C . MET A 1 28 ? 14.123 0.068 -30.350 1.00 71.23 26 MET A C 5
ATOM 5107 O O . MET A 1 28 ? 13.939 0.895 -31.244 1.00 55.11 26 MET A O 5
ATOM 5121 N N . LEU A 1 29 ? 13.600 -1.153 -30.376 1.00 53.03 27 LEU A N 5
ATOM 5122 C CA . LEU A 1 29 ? 12.759 -1.602 -31.481 1.00 44.11 27 LEU A CA 5
ATOM 5123 C C . LEU A 1 29 ? 12.106 -2.942 -31.159 1.00 24.22 27 LEU A C 5
ATOM 5124 O O . LEU A 1 29 ? 11.832 -3.247 -29.998 1.00 55.21 27 LEU A O 5
ATOM 5140 N N . ARG A 1 30 ? 11.863 -3.740 -32.194 1.00 12.25 28 ARG A N 5
ATOM 5141 C CA . ARG A 1 30 ? 11.243 -5.048 -32.020 1.00 63.24 28 ARG A CA 5
ATOM 5142 C C . ARG A 1 30 ? 12.253 -6.165 -32.268 1.00 2.02 28 ARG A C 5
ATOM 5143 O O . ARG A 1 30 ? 12.176 -6.898 -33.254 1.00 33.22 28 ARG A O 5
ATOM 5164 N N . PRO A 1 31 ? 13.224 -6.298 -31.352 1.00 65.34 29 PRO A N 5
ATOM 5165 C CA . PRO A 1 31 ? 14.268 -7.323 -31.449 1.00 62.03 29 PRO A CA 5
ATOM 5166 C C . PRO A 1 31 ? 13.724 -8.729 -31.219 1.00 52.34 29 PRO A C 5
ATOM 5167 O O . PRO A 1 31 ? 12.602 -8.916 -30.748 1.00 21.52 29 PRO A O 5
ATOM 5178 N N . PRO A 1 32 ? 14.535 -9.741 -31.559 1.00 61.30 30 PRO A N 5
ATOM 5179 C CA . PRO A 1 32 ? 14.156 -11.148 -31.397 1.00 73.03 30 PRO A CA 5
ATOM 5180 C C . PRO A 1 32 ? 14.087 -11.565 -29.932 1.00 61.22 30 PRO A C 5
ATOM 5181 O O . PRO A 1 32 ? 13.622 -12.659 -29.609 1.00 44.44 30 PRO A O 5
ATOM 5192 N N . ASP A 1 33 ? 14.552 -10.688 -29.050 1.00 10.32 31 ASP A N 5
ATOM 5193 C CA . ASP A 1 33 ? 14.542 -10.965 -27.618 1.00 52.40 31 ASP A CA 5
ATOM 5194 C C . ASP A 1 33 ? 14.356 -9.680 -26.817 1.00 52.54 31 ASP A C 5
ATOM 5195 O O . ASP A 1 33 ? 15.185 -8.771 -26.880 1.00 2.13 31 ASP A O 5
ATOM 5204 N N . LEU A 1 34 ? 13.262 -9.610 -26.067 1.00 1.54 32 LEU A N 5
ATOM 5205 C CA . LEU A 1 34 ? 12.966 -8.435 -25.254 1.00 11.12 32 LEU A CA 5
ATOM 5206 C C . LEU A 1 34 ? 12.164 -8.819 -24.014 1.00 44.40 32 LEU A C 5
ATOM 5207 O O . LEU A 1 34 ? 11.987 -10.001 -23.717 1.00 42.15 32 LEU A O 5
ATOM 5223 N N . LEU A 1 35 ? 11.680 -7.812 -23.294 1.00 61.54 33 LEU A N 5
ATOM 5224 C CA . LEU A 1 35 ? 10.895 -8.044 -22.087 1.00 55.11 33 LEU A CA 5
ATOM 5225 C C . LEU A 1 35 ? 10.043 -9.302 -22.225 1.00 12.25 33 LEU A C 5
ATOM 5226 O O . LEU A 1 35 ? 9.290 -9.452 -23.187 1.00 3.34 33 LEU A O 5
ATOM 5242 N N . ALA A 1 36 ? 10.166 -10.202 -21.255 1.00 33.22 34 ALA A N 5
ATOM 5243 C CA . ALA A 1 36 ? 9.404 -11.445 -21.265 1.00 61.14 34 ALA A CA 5
ATOM 5244 C C . ALA A 1 36 ? 10.021 -12.475 -20.325 1.00 11.21 34 ALA A C 5
ATOM 5245 O O . ALA A 1 36 ? 9.349 -13.406 -19.881 1.00 0.01 34 ALA A O 5
ATOM 5252 N N . VAL A 1 37 ? 11.304 -12.302 -20.025 1.00 44.02 35 VAL A N 5
ATOM 5253 C CA . VAL A 1 37 ? 12.012 -13.216 -19.137 1.00 31.42 35 VAL A CA 5
ATOM 5254 C C . VAL A 1 37 ? 11.865 -12.791 -17.680 1.00 43.02 35 VAL A C 5
ATOM 5255 O O . VAL A 1 37 ? 12.853 -12.654 -16.960 1.00 43.11 35 VAL A O 5
ATOM 5268 N N . GLY A 1 38 ? 10.624 -12.584 -17.252 1.00 13.41 36 GLY A N 5
ATOM 5269 C CA . GLY A 1 38 ? 10.370 -12.176 -15.882 1.00 72.14 36 GLY A CA 5
ATOM 5270 C C . GLY A 1 38 ? 10.824 -10.756 -15.606 1.00 70.52 36 GLY A C 5
ATOM 5271 O O . GLY A 1 38 ? 10.983 -10.363 -14.451 1.00 71.03 36 GLY A O 5
ATOM 5275 N N . GLU A 1 39 ? 11.035 -9.987 -16.669 1.00 52.24 37 GLU A N 5
ATOM 5276 C CA . GLU A 1 39 ? 11.476 -8.604 -16.535 1.00 1.52 37 GLU A CA 5
ATOM 5277 C C . GLU A 1 39 ? 10.353 -7.724 -15.993 1.00 32.32 37 GLU A C 5
ATOM 5278 O O . GLU A 1 39 ? 9.496 -7.262 -16.745 1.00 54.00 37 GLU A O 5
ATOM 5290 N N . GLN A 1 40 ? 10.365 -7.499 -14.683 1.00 20.31 38 GLN A N 5
ATOM 5291 C CA . GLN A 1 40 ? 9.347 -6.677 -14.040 1.00 72.10 38 GLN A CA 5
ATOM 5292 C C . GLN A 1 40 ? 9.809 -5.228 -13.927 1.00 30.13 38 GLN A C 5
ATOM 5293 O O . GLN A 1 40 ? 11.007 -4.949 -13.886 1.00 35.32 38 GLN A O 5
ATOM 5307 N N . GLY A 1 41 ? 8.850 -4.308 -13.877 1.00 21.24 39 GLY A N 5
ATOM 5308 C CA . GLY A 1 41 ? 9.179 -2.899 -13.769 1.00 40.11 39 GLY A CA 5
ATOM 5309 C C . GLY A 1 41 ? 8.006 -2.065 -13.293 1.00 44.53 39 GLY A C 5
ATOM 5310 O O . GLY A 1 41 ? 6.897 -2.574 -13.129 1.00 63.11 39 GLY A O 5
ATOM 5314 N N . THR A 1 42 ? 8.250 -0.777 -13.069 1.00 4.00 40 THR A N 5
ATOM 5315 C CA . THR A 1 42 ? 7.207 0.129 -12.606 1.00 40.33 40 THR A CA 5
ATOM 5316 C C . THR A 1 42 ? 6.750 1.059 -13.725 1.00 21.41 40 THR A C 5
ATOM 5317 O O . THR A 1 42 ? 7.511 1.356 -14.647 1.00 14.35 40 THR A O 5
ATOM 5328 N N . ILE A 1 43 ? 5.505 1.514 -13.638 1.00 10.12 41 ILE A N 5
ATOM 5329 C CA . ILE A 1 43 ? 4.948 2.411 -14.643 1.00 3.55 41 ILE A CA 5
ATOM 5330 C C . ILE A 1 43 ? 4.513 3.733 -14.019 1.00 31.04 41 ILE A C 5
ATOM 5331 O O . ILE A 1 43 ? 3.753 3.755 -13.050 1.00 54.10 41 ILE A O 5
ATOM 5347 N N . THR A 1 44 ? 4.999 4.835 -14.581 1.00 53.41 42 THR A N 5
ATOM 5348 C CA . THR A 1 44 ? 4.660 6.162 -14.081 1.00 73.30 42 THR A CA 5
ATOM 5349 C C . THR A 1 44 ? 4.279 7.099 -15.222 1.00 24.43 42 THR A C 5
ATOM 5350 O O . THR A 1 44 ? 4.912 8.134 -15.424 1.00 54.34 42 THR A O 5
ATOM 5361 N N . GLY A 1 45 ? 3.241 6.728 -15.965 1.00 13.23 43 GLY A N 5
ATOM 5362 C CA . GLY A 1 45 ? 2.794 7.547 -17.076 1.00 12.50 43 GLY A CA 5
ATOM 5363 C C . GLY A 1 45 ? 1.410 8.123 -16.852 1.00 14.21 43 GLY A C 5
ATOM 5364 O O . GLY A 1 45 ? 0.756 7.817 -15.854 1.00 75.21 43 GLY A O 5
ATOM 5368 N N . LEU A 1 46 ? 0.962 8.961 -17.781 1.00 33.15 44 LEU A N 5
ATOM 5369 C CA . LEU A 1 46 ? -0.354 9.583 -17.679 1.00 70.13 44 LEU A CA 5
ATOM 5370 C C . LEU A 1 46 ? -0.370 10.649 -16.588 1.00 60.41 44 LEU A C 5
ATOM 5371 O O . LEU A 1 46 ? -0.552 11.834 -16.867 1.00 24.10 44 LEU A O 5
ATOM 5387 N N . ARG A 1 47 ? -0.177 10.219 -15.346 1.00 23.25 45 ARG A N 5
ATOM 5388 C CA . ARG A 1 47 ? -0.168 11.136 -14.212 1.00 42.25 45 ARG A CA 5
ATOM 5389 C C . ARG A 1 47 ? 0.462 12.471 -14.599 1.00 13.42 45 ARG A C 5
ATOM 5390 O O . ARG A 1 47 ? -0.169 13.527 -14.528 1.00 25.44 45 ARG A O 5
ATOM 5411 N N . PRO A 1 48 ? 1.735 12.426 -15.018 1.00 2.35 46 PRO A N 5
ATOM 5412 C CA . PRO A 1 48 ? 2.478 13.623 -15.423 1.00 51.23 46 PRO A CA 5
ATOM 5413 C C . PRO A 1 48 ? 1.965 14.207 -16.735 1.00 74.01 46 PRO A C 5
ATOM 5414 O O . PRO A 1 48 ? 1.670 15.398 -16.823 1.00 0.24 46 PRO A O 5
ATOM 5425 N N . GLY A 1 49 ? 1.859 13.359 -17.754 1.00 42.11 47 GLY A N 5
ATOM 5426 C CA . GLY A 1 49 ? 1.381 13.810 -19.048 1.00 13.02 47 GLY A CA 5
ATOM 5427 C C . GLY A 1 49 ? 0.241 12.960 -19.573 1.00 30.21 47 GLY A C 5
ATOM 5428 O O . GLY A 1 49 ? -0.894 13.078 -19.113 1.00 21.22 47 GLY A O 5
ATOM 5432 N N . GLY A 1 50 ? 0.543 12.100 -20.542 1.00 0.35 48 GLY A N 5
ATOM 5433 C CA . GLY A 1 50 ? -0.476 11.241 -21.115 1.00 70.11 48 GLY A CA 5
ATOM 5434 C C . GLY A 1 50 ? 0.112 10.028 -21.808 1.00 74.40 48 GLY A C 5
ATOM 5435 O O . GLY A 1 50 ? -0.551 9.390 -22.627 1.00 31.03 48 GLY A O 5
ATOM 5439 N N . TYR A 1 51 ? 1.359 9.708 -21.481 1.00 51.35 49 TYR A N 5
ATOM 5440 C CA . TYR A 1 51 ? 2.037 8.566 -22.081 1.00 64.35 49 TYR A CA 5
ATOM 5441 C C . TYR A 1 51 ? 2.240 7.453 -21.058 1.00 34.24 49 TYR A C 5
ATOM 5442 O O . TYR A 1 51 ? 1.542 7.391 -20.045 1.00 53.44 49 TYR A O 5
ATOM 5460 N N . TRP A 1 52 ? 3.199 6.576 -21.329 1.00 4.12 50 TRP A N 5
ATOM 5461 C CA . TRP A 1 52 ? 3.495 5.465 -20.431 1.00 61.15 50 TRP A CA 5
ATOM 5462 C C . TRP A 1 52 ? 4.986 5.144 -20.435 1.00 13.31 50 TRP A C 5
ATOM 5463 O O . TRP A 1 52 ? 5.599 5.009 -21.494 1.00 2.03 50 TRP A O 5
ATOM 5484 N N . VAL A 1 53 ? 5.564 5.024 -19.244 1.00 34.41 51 VAL A N 5
ATOM 5485 C CA . VAL A 1 53 ? 6.983 4.717 -19.110 1.00 52.32 51 VAL A CA 5
ATOM 5486 C C . VAL A 1 53 ? 7.201 3.508 -18.209 1.00 24.54 51 VAL A C 5
ATOM 5487 O O . VAL A 1 53 ? 6.781 3.498 -17.051 1.00 63.05 51 VAL A O 5
ATOM 5500 N N . VAL A 1 54 ? 7.862 2.487 -18.746 1.00 43.34 52 VAL A N 5
ATOM 5501 C CA . VAL A 1 54 ? 8.139 1.272 -17.990 1.00 71.23 52 VAL A CA 5
ATOM 5502 C C . VAL A 1 54 ? 9.625 1.149 -17.671 1.00 15.21 52 VAL A C 5
ATOM 5503 O O . VAL A 1 54 ? 10.456 1.021 -18.571 1.00 12.11 52 VAL A O 5
ATOM 5516 N N . LEU A 1 55 ? 9.953 1.189 -16.384 1.00 75.13 53 LEU A N 5
ATOM 5517 C CA . LEU A 1 55 ? 11.339 1.082 -15.945 1.00 24.44 53 LEU A CA 5
ATOM 5518 C C . LEU A 1 55 ? 11.609 -0.284 -15.320 1.00 54.30 53 LEU A C 5
ATOM 5519 O O . LEU A 1 55 ? 11.384 -0.487 -14.127 1.00 23.33 53 LEU A O 5
ATOM 5535 N N . PHE A 1 56 ? 12.093 -1.216 -16.134 1.00 53.11 54 PHE A N 5
ATOM 5536 C CA . PHE A 1 56 ? 12.394 -2.562 -15.661 1.00 61.13 54 PHE A CA 5
ATOM 5537 C C . PHE A 1 56 ? 13.864 -2.903 -15.891 1.00 14.23 54 PHE A C 5
ATOM 5538 O O . PHE A 1 56 ? 14.617 -2.106 -16.450 1.00 12.51 54 PHE A O 5
ATOM 5555 N N . ASP A 1 57 ? 14.264 -4.092 -15.454 1.00 51.13 55 ASP A N 5
ATOM 5556 C CA . ASP A 1 57 ? 15.643 -4.540 -15.612 1.00 12.31 55 ASP A CA 5
ATOM 5557 C C . ASP A 1 57 ? 16.215 -4.076 -16.948 1.00 24.23 55 ASP A C 5
ATOM 5558 O O . ASP A 1 57 ? 17.229 -3.378 -16.991 1.00 75.13 55 ASP A O 5
ATOM 5567 N N . ARG A 1 58 ? 15.561 -4.470 -18.035 1.00 74.20 56 ARG A N 5
ATOM 5568 C CA . ARG A 1 58 ? 16.006 -4.097 -19.372 1.00 71.12 56 ARG A CA 5
ATOM 5569 C C . ARG A 1 58 ? 16.425 -2.631 -19.416 1.00 44.31 56 ARG A C 5
ATOM 5570 O O . ARG A 1 58 ? 17.391 -2.271 -20.087 1.00 44.44 56 ARG A O 5
ATOM 5591 N N . GLY A 1 59 ? 15.691 -1.788 -18.696 1.00 21.35 57 GLY A N 5
ATOM 5592 C CA . GLY A 1 59 ? 16.002 -0.371 -18.667 1.00 30.14 57 GLY A CA 5
ATOM 5593 C C . GLY A 1 59 ? 14.761 0.493 -18.556 1.00 22.55 57 GLY A C 5
ATOM 5594 O O . GLY A 1 59 ? 14.097 0.507 -17.519 1.00 24.10 57 GLY A O 5
ATOM 5598 N N . SER A 1 60 ? 14.448 1.216 -19.626 1.00 32.03 58 SER A N 5
ATOM 5599 C CA . SER A 1 60 ? 13.281 2.091 -19.642 1.00 64.11 58 SER A CA 5
ATOM 5600 C C . SER A 1 60 ? 12.894 2.453 -21.073 1.00 30.13 58 SER A C 5
ATOM 5601 O O . SER A 1 60 ? 13.639 3.136 -21.776 1.00 61.50 58 SER A O 5
ATOM 5609 N N . PHE A 1 61 ? 11.723 1.990 -21.497 1.00 14.42 59 PHE A N 5
ATOM 5610 C CA . PHE A 1 61 ? 11.235 2.264 -22.844 1.00 20.33 59 PHE A CA 5
ATOM 5611 C C . PHE A 1 61 ? 9.761 2.656 -22.819 1.00 52.51 59 PHE A C 5
ATOM 5612 O O . PHE A 1 61 ? 9.015 2.259 -21.923 1.00 23.03 59 PHE A O 5
ATOM 5629 N N . LEU A 1 62 ? 9.347 3.440 -23.809 1.00 70.31 60 LEU A N 5
ATOM 5630 C CA . LEU A 1 62 ? 7.962 3.888 -23.902 1.00 72.13 60 LEU A CA 5
ATOM 5631 C C . LEU A 1 62 ? 7.054 2.756 -24.371 1.00 74.33 60 LEU A C 5
ATOM 5632 O O . LEU A 1 62 ? 7.509 1.800 -25.001 1.00 23.03 60 LEU A O 5
ATOM 5648 N N . LEU A 1 63 ? 5.767 2.870 -24.063 1.00 14.42 61 LEU A N 5
ATOM 5649 C CA . LEU A 1 63 ? 4.793 1.857 -24.455 1.00 13.53 61 LEU A CA 5
ATOM 5650 C C . LEU A 1 63 ? 3.369 2.358 -24.235 1.00 75.33 61 LEU A C 5
ATOM 5651 O O . LEU A 1 63 ? 3.158 3.467 -23.745 1.00 43.43 61 LEU A O 5
ATOM 5667 N N . ASP A 1 64 ? 2.394 1.531 -24.599 1.00 42.33 62 ASP A N 5
ATOM 5668 C CA . ASP A 1 64 ? 0.989 1.888 -24.439 1.00 43.13 62 ASP A CA 5
ATOM 5669 C C . ASP A 1 64 ? 0.315 0.990 -23.407 1.00 53.01 62 ASP A C 5
ATOM 5670 O O . ASP A 1 64 ? 0.903 0.016 -22.936 1.00 11.24 62 ASP A O 5
ATOM 5679 N N . THR A 1 65 ? -0.924 1.324 -23.059 1.00 0.35 63 THR A N 5
ATOM 5680 C CA . THR A 1 65 ? -1.678 0.550 -22.081 1.00 11.23 63 THR A CA 5
ATOM 5681 C C . THR A 1 65 ? -2.074 -0.810 -22.643 1.00 62.24 63 THR A C 5
ATOM 5682 O O . THR A 1 65 ? -2.737 -1.600 -21.972 1.00 23.12 63 THR A O 5
ATOM 5693 N N . GLN A 1 66 ? -1.663 -1.077 -23.879 1.00 4.31 64 GLN A N 5
ATOM 5694 C CA . GLN A 1 66 ? -1.975 -2.343 -24.531 1.00 52.20 64 GLN A CA 5
ATOM 5695 C C . GLN A 1 66 ? -2.040 -3.478 -23.514 1.00 41.41 64 GLN A C 5
ATOM 5696 O O . GLN A 1 66 ? -3.094 -3.752 -22.941 1.00 14.00 64 GLN A O 5
ATOM 5710 N N . PHE A 1 67 ? -0.906 -4.134 -23.295 1.00 23.51 65 PHE A N 5
ATOM 5711 C CA . PHE A 1 67 ? -0.834 -5.241 -22.348 1.00 2.12 65 PHE A CA 5
ATOM 5712 C C . PHE A 1 67 ? 0.610 -5.506 -21.930 1.00 34.22 65 PHE A C 5
ATOM 5713 O O . PHE A 1 67 ? 0.988 -5.274 -20.781 1.00 21.02 65 PHE A O 5
ATOM 5730 N N . LEU A 1 68 ? 1.411 -5.994 -22.870 1.00 61.40 66 LEU A N 5
ATOM 5731 C CA . LEU A 1 68 ? 2.814 -6.292 -22.601 1.00 35.52 66 LEU A CA 5
ATOM 5732 C C . LEU A 1 68 ? 3.461 -5.176 -21.788 1.00 43.34 66 LEU A C 5
ATOM 5733 O O . LEU A 1 68 ? 3.326 -3.997 -22.117 1.00 23.13 66 LEU A O 5
ATOM 5749 N N . SER A 1 69 ? 4.167 -5.555 -20.728 1.00 32.33 67 SER A N 5
ATOM 5750 C CA . SER A 1 69 ? 4.835 -4.586 -19.867 1.00 53.22 67 SER A CA 5
ATOM 5751 C C . SER A 1 69 ? 3.842 -3.557 -19.335 1.00 33.34 67 SER A C 5
ATOM 5752 O O . SER A 1 69 ? 3.930 -2.370 -19.649 1.00 24.12 67 SER A O 5
ATOM 5760 N N . LYS A 1 70 ? 2.895 -4.022 -18.526 1.00 3.31 68 LYS A N 5
ATOM 5761 C CA . LYS A 1 70 ? 1.885 -3.144 -17.947 1.00 33.40 68 LYS A CA 5
ATOM 5762 C C . LYS A 1 70 ? 0.715 -3.952 -17.394 1.00 71.34 68 LYS A C 5
ATOM 5763 O O . LYS A 1 70 ? -0.341 -4.043 -18.021 1.00 61.21 68 LYS A O 5
ATOM 5782 N N . VAL A 1 71 ? 0.909 -4.537 -16.216 1.00 40.33 69 VAL A N 5
ATOM 5783 C CA . VAL A 1 71 ? -0.131 -5.335 -15.578 1.00 41.21 69 VAL A CA 5
ATOM 5784 C C . VAL A 1 71 ? -1.509 -4.722 -15.802 1.00 21.02 69 VAL A C 5
ATOM 5785 O O . VAL A 1 71 ? -1.762 -3.582 -15.414 1.00 42.11 69 VAL A O 5
ATOM 5798 N N . GLU A 1 72 ? -2.396 -5.488 -16.429 1.00 53.42 70 GLU A N 5
ATOM 5799 C CA . GLU A 1 72 ? -3.749 -5.019 -16.705 1.00 13.14 70 GLU A CA 5
ATOM 5800 C C . GLU A 1 72 ? -4.780 -5.872 -15.972 1.00 34.25 70 GLU A C 5
ATOM 5801 O O . GLU A 1 72 ? -5.784 -5.361 -15.475 1.00 33.52 70 GLU A O 5
ATOM 5813 N N . SER A 1 73 ? -4.525 -7.175 -15.909 1.00 21.10 71 SER A N 5
ATOM 5814 C CA . SER A 1 73 ? -5.432 -8.101 -15.241 1.00 52.20 71 SER A CA 5
ATOM 5815 C C . SER A 1 73 ? -5.138 -8.166 -13.745 1.00 42.24 71 SER A C 5
ATOM 5816 O O . SER A 1 73 ? -5.711 -8.980 -13.023 1.00 54.02 71 SER A O 5
ATOM 5824 N N . GLY A 1 74 ? -4.238 -7.300 -13.287 1.00 71.54 72 GLY A N 5
ATOM 5825 C CA . GLY A 1 74 ? -3.882 -7.275 -11.881 1.00 20.42 72 GLY A CA 5
ATOM 5826 C C . GLY A 1 74 ? -2.806 -8.287 -11.537 1.00 15.32 72 GLY A C 5
ATOM 5827 O O . GLY A 1 74 ? -2.425 -8.426 -10.375 1.00 73.51 72 GLY A O 5
ATOM 5831 N N . ALA A 1 75 ? -2.317 -8.995 -12.549 1.00 70.02 73 ALA A N 5
ATOM 5832 C CA . ALA A 1 75 ? -1.279 -9.998 -12.348 1.00 70.40 73 ALA A CA 5
ATOM 5833 C C . ALA A 1 75 ? -0.987 -10.753 -13.641 1.00 33.25 73 ALA A C 5
ATOM 5834 O O . ALA A 1 75 ? 0.171 -10.964 -14.000 1.00 1.42 73 ALA A O 5
ATOM 5841 N N . SER A 1 76 ? -2.045 -11.159 -14.335 1.00 74.01 74 SER A N 5
ATOM 5842 C CA . SER A 1 76 ? -1.902 -11.895 -15.586 1.00 14.11 74 SER A CA 5
ATOM 5843 C C . SER A 1 76 ? -1.159 -13.208 -15.362 1.00 22.14 74 SER A C 5
ATOM 5844 O O . SER A 1 76 ? -0.149 -13.250 -14.659 1.00 32.33 74 SER A O 5
ATOM 5852 N N . SER A 1 77 ? -1.666 -14.279 -15.965 1.00 12.55 75 SER A N 5
ATOM 5853 C CA . SER A 1 77 ? -1.054 -15.595 -15.828 1.00 44.24 75 SER A CA 5
ATOM 5854 C C . SER A 1 77 ? 0.306 -15.635 -16.520 1.00 31.35 75 SER A C 5
ATOM 5855 O O . SER A 1 77 ? 0.885 -14.596 -16.835 1.00 64.12 75 SER A O 5
ATOM 5863 N N . SER A 1 78 ? 0.809 -16.844 -16.751 1.00 41.54 76 SER A N 5
ATOM 5864 C CA . SER A 1 78 ? 2.102 -17.021 -17.402 1.00 22.24 76 SER A CA 5
ATOM 5865 C C . SER A 1 78 ? 2.100 -18.266 -18.283 1.00 65.50 76 SER A C 5
ATOM 5866 O O . SER A 1 78 ? 3.153 -18.735 -18.715 1.00 21.02 76 SER A O 5
ATOM 5874 N N . GLU A 1 79 ? 0.910 -18.797 -18.545 1.00 51.32 77 GLU A N 5
ATOM 5875 C CA . GLU A 1 79 ? 0.771 -19.988 -19.374 1.00 71.13 77 GLU A CA 5
ATOM 5876 C C . GLU A 1 79 ? -0.583 -20.007 -20.077 1.00 54.23 77 GLU A C 5
ATOM 5877 O O . GLU A 1 79 ? -1.226 -18.970 -20.238 1.00 32.15 77 GLU A O 5
ATOM 5889 N N . GLY A 1 80 ? -1.010 -21.195 -20.496 1.00 14.45 78 GLY A N 5
ATOM 5890 C CA . GLY A 1 80 ? -2.285 -21.327 -21.177 1.00 2.10 78 GLY A CA 5
ATOM 5891 C C . GLY A 1 80 ? -3.372 -20.483 -20.542 1.00 32.21 78 GLY A C 5
ATOM 5892 O O . GLY A 1 80 ? -3.259 -20.082 -19.384 1.00 2.12 78 GLY A O 5
ATOM 5896 N N . MET A 1 3 ? -1.785 2.246 -1.475 1.00 11.12 1 MET A N 6
ATOM 5897 C CA . MET A 1 3 ? -1.999 1.397 -2.641 1.00 41.00 1 MET A CA 6
ATOM 5898 C C . MET A 1 3 ? -2.116 -0.068 -2.233 1.00 15.04 1 MET A C 6
ATOM 5899 O O . MET A 1 3 ? -2.272 -0.382 -1.053 1.00 33.54 1 MET A O 6
ATOM 5913 N N . ASP A 1 4 ? -2.041 -0.959 -3.215 1.00 32.11 2 ASP A N 6
ATOM 5914 C CA . ASP A 1 4 ? -2.138 -2.391 -2.957 1.00 74.22 2 ASP A CA 6
ATOM 5915 C C . ASP A 1 4 ? -0.772 -2.975 -2.610 1.00 14.32 2 ASP A C 6
ATOM 5916 O O . ASP A 1 4 ? -0.626 -3.693 -1.620 1.00 41.43 2 ASP A O 6
ATOM 5925 N N . PHE A 1 5 ? 0.225 -2.663 -3.431 1.00 12.32 3 PHE A N 6
ATOM 5926 C CA . PHE A 1 5 ? 1.579 -3.158 -3.212 1.00 11.33 3 PHE A CA 6
ATOM 5927 C C . PHE A 1 5 ? 2.487 -2.047 -2.693 1.00 11.41 3 PHE A C 6
ATOM 5928 O O . PHE A 1 5 ? 2.533 -1.777 -1.493 1.00 71.40 3 PHE A O 6
ATOM 5945 N N . ALA A 1 6 ? 3.208 -1.405 -3.606 1.00 63.35 4 ALA A N 6
ATOM 5946 C CA . ALA A 1 6 ? 4.114 -0.323 -3.243 1.00 1.24 4 ALA A CA 6
ATOM 5947 C C . ALA A 1 6 ? 4.015 0.832 -4.233 1.00 41.24 4 ALA A C 6
ATOM 5948 O O . ALA A 1 6 ? 4.930 1.650 -4.341 1.00 72.54 4 ALA A O 6
ATOM 5955 N N . ILE A 1 7 ? 2.901 0.893 -4.955 1.00 11.03 5 ILE A N 6
ATOM 5956 C CA . ILE A 1 7 ? 2.683 1.949 -5.936 1.00 65.51 5 ILE A CA 6
ATOM 5957 C C . ILE A 1 7 ? 1.288 1.855 -6.544 1.00 1.11 5 ILE A C 6
ATOM 5958 O O . ILE A 1 7 ? 0.334 2.433 -6.026 1.00 12.43 5 ILE A O 6
ATOM 5974 N N . GLY A 1 8 ? 1.177 1.120 -7.647 1.00 14.53 6 GLY A N 6
ATOM 5975 C CA . GLY A 1 8 ? -0.106 0.963 -8.306 1.00 74.24 6 GLY A CA 6
ATOM 5976 C C . GLY A 1 8 ? 0.036 0.621 -9.776 1.00 53.13 6 GLY A C 6
ATOM 5977 O O . GLY A 1 8 ? -0.832 -0.032 -10.355 1.00 72.54 6 GLY A O 6
ATOM 5981 N N . ASP A 1 9 ? 1.132 1.065 -10.382 1.00 15.11 7 ASP A N 6
ATOM 5982 C CA . ASP A 1 9 ? 1.384 0.803 -11.794 1.00 41.11 7 ASP A CA 6
ATOM 5983 C C . ASP A 1 9 ? 2.493 -0.230 -11.965 1.00 62.41 7 ASP A C 6
ATOM 5984 O O . ASP A 1 9 ? 3.613 0.104 -12.353 1.00 13.54 7 ASP A O 6
ATOM 5993 N N . ARG A 1 10 ? 2.174 -1.487 -11.673 1.00 3.14 8 ARG A N 6
ATOM 5994 C CA . ARG A 1 10 ? 3.144 -2.569 -11.792 1.00 2.12 8 ARG A CA 6
ATOM 5995 C C . ARG A 1 10 ? 3.153 -3.137 -13.208 1.00 23.32 8 ARG A C 6
ATOM 5996 O O . ARG A 1 10 ? 2.146 -3.659 -13.685 1.00 54.02 8 ARG A O 6
ATOM 6017 N N . VAL A 1 11 ? 4.298 -3.032 -13.875 1.00 23.10 9 VAL A N 6
ATOM 6018 C CA . VAL A 1 11 ? 4.439 -3.536 -15.236 1.00 2.11 9 VAL A CA 6
ATOM 6019 C C . VAL A 1 11 ? 5.024 -4.944 -15.243 1.00 1.31 9 VAL A C 6
ATOM 6020 O O . VAL A 1 11 ? 5.813 -5.303 -14.369 1.00 62.42 9 VAL A O 6
ATOM 6033 N N . ARG A 1 12 ? 4.632 -5.736 -16.235 1.00 61.40 10 ARG A N 6
ATOM 6034 C CA . ARG A 1 12 ? 5.117 -7.106 -16.356 1.00 0.02 10 ARG A CA 6
ATOM 6035 C C . ARG A 1 12 ? 4.899 -7.637 -17.769 1.00 71.34 10 ARG A C 6
ATOM 6036 O O . ARG A 1 12 ? 4.294 -6.969 -18.609 1.00 42.01 10 ARG A O 6
ATOM 6057 N N . LEU A 1 13 ? 5.395 -8.842 -18.026 1.00 23.51 11 LEU A N 6
ATOM 6058 C CA . LEU A 1 13 ? 5.255 -9.464 -19.338 1.00 64.22 11 LEU A CA 6
ATOM 6059 C C . LEU A 1 13 ? 3.813 -9.384 -19.828 1.00 31.13 11 LEU A C 6
ATOM 6060 O O . LEU A 1 13 ? 2.899 -9.101 -19.053 1.00 62.44 11 LEU A O 6
ATOM 6076 N N . ALA A 1 14 ? 3.616 -9.637 -21.118 1.00 23.05 12 ALA A N 6
ATOM 6077 C CA . ALA A 1 14 ? 2.285 -9.598 -21.709 1.00 52.23 12 ALA A CA 6
ATOM 6078 C C . ALA A 1 14 ? 2.342 -9.869 -23.209 1.00 4.51 12 ALA A C 6
ATOM 6079 O O . ALA A 1 14 ? 1.939 -9.032 -24.016 1.00 52.01 12 ALA A O 6
ATOM 6086 N N . ALA A 1 15 ? 2.847 -11.042 -23.575 1.00 22.34 13 ALA A N 6
ATOM 6087 C CA . ALA A 1 15 ? 2.956 -11.423 -24.977 1.00 62.33 13 ALA A CA 6
ATOM 6088 C C . ALA A 1 15 ? 3.460 -10.260 -25.825 1.00 14.33 13 ALA A C 6
ATOM 6089 O O . ALA A 1 15 ? 2.670 -9.521 -26.411 1.00 54.25 13 ALA A O 6
ATOM 6096 N N . GLN A 1 16 ? 4.778 -10.103 -25.883 1.00 22.20 14 GLN A N 6
ATOM 6097 C CA . GLN A 1 16 ? 5.386 -9.028 -26.658 1.00 12.20 14 GLN A CA 6
ATOM 6098 C C . GLN A 1 16 ? 4.542 -8.697 -27.884 1.00 51.24 14 GLN A C 6
ATOM 6099 O O . GLN A 1 16 ? 4.653 -9.331 -28.934 1.00 51.30 14 GLN A O 6
ATOM 6113 N N . PRO A 1 17 ? 3.677 -7.680 -27.751 1.00 71.43 15 PRO A N 6
ATOM 6114 C CA . PRO A 1 17 ? 2.797 -7.242 -28.839 1.00 21.01 15 PRO A CA 6
ATOM 6115 C C . PRO A 1 17 ? 3.566 -6.568 -29.971 1.00 32.54 15 PRO A C 6
ATOM 6116 O O . PRO A 1 17 ? 4.587 -5.914 -29.757 1.00 35.14 15 PRO A O 6
ATOM 6127 N N . PRO A 1 18 ? 3.066 -6.730 -31.205 1.00 21.32 16 PRO A N 6
ATOM 6128 C CA . PRO A 1 18 ? 3.690 -6.144 -32.395 1.00 22.14 16 PRO A CA 6
ATOM 6129 C C . PRO A 1 18 ? 3.554 -4.626 -32.432 1.00 51.14 16 PRO A C 6
ATOM 6130 O O . PRO A 1 18 ? 4.395 -3.931 -33.003 1.00 63.31 16 PRO A O 6
ATOM 6141 N N . TYR A 1 19 ? 2.490 -4.117 -31.821 1.00 40.22 17 TYR A N 6
ATOM 6142 C CA . TYR A 1 19 ? 2.243 -2.680 -31.787 1.00 32.31 17 TYR A CA 6
ATOM 6143 C C . TYR A 1 19 ? 3.097 -2.006 -30.718 1.00 44.21 17 TYR A C 6
ATOM 6144 O O . TYR A 1 19 ? 2.886 -0.840 -30.381 1.00 50.03 17 TYR A O 6
ATOM 6162 N N . LEU A 1 20 ? 4.064 -2.747 -30.189 1.00 23.15 18 LEU A N 6
ATOM 6163 C CA . LEU A 1 20 ? 4.953 -2.222 -29.158 1.00 23.32 18 LEU A CA 6
ATOM 6164 C C . LEU A 1 20 ? 5.537 -0.877 -29.576 1.00 2.42 18 LEU A C 6
ATOM 6165 O O . LEU A 1 20 ? 6.034 -0.117 -28.744 1.00 21.54 18 LEU A O 6
ATOM 6181 N N . LYS A 1 21 ? 5.472 -0.586 -30.871 1.00 10.23 19 LYS A N 6
ATOM 6182 C CA . LYS A 1 21 ? 5.991 0.670 -31.400 1.00 75.34 19 LYS A CA 6
ATOM 6183 C C . LYS A 1 21 ? 4.925 1.760 -31.357 1.00 74.03 19 LYS A C 6
ATOM 6184 O O . LYS A 1 21 ? 3.930 1.698 -32.080 1.00 44.24 19 LYS A O 6
ATOM 6203 N N . SER A 1 22 ? 5.139 2.758 -30.506 1.00 45.01 20 SER A N 6
ATOM 6204 C CA . SER A 1 22 ? 4.196 3.861 -30.367 1.00 53.04 20 SER A CA 6
ATOM 6205 C C . SER A 1 22 ? 4.407 4.898 -31.466 1.00 43.30 20 SER A C 6
ATOM 6206 O O . SER A 1 22 ? 4.333 6.102 -31.221 1.00 21.01 20 SER A O 6
ATOM 6214 N N . ALA A 1 23 ? 4.671 4.422 -32.678 1.00 63.32 21 ALA A N 6
ATOM 6215 C CA . ALA A 1 23 ? 4.892 5.306 -33.816 1.00 12.35 21 ALA A CA 6
ATOM 6216 C C . ALA A 1 23 ? 6.346 5.758 -33.885 1.00 45.53 21 ALA A C 6
ATOM 6217 O O . ALA A 1 23 ? 6.876 6.015 -34.967 1.00 75.21 21 ALA A O 6
ATOM 6224 N N . ASP A 1 24 ? 6.987 5.855 -32.726 1.00 23.02 22 ASP A N 6
ATOM 6225 C CA . ASP A 1 24 ? 8.382 6.276 -32.655 1.00 53.35 22 ASP A CA 6
ATOM 6226 C C . ASP A 1 24 ? 8.837 6.409 -31.206 1.00 30.45 22 ASP A C 6
ATOM 6227 O O . ASP A 1 24 ? 9.285 7.467 -30.764 1.00 60.00 22 ASP A O 6
ATOM 6236 N N . PRO A 1 25 ? 8.719 5.310 -30.445 1.00 63.24 23 PRO A N 6
ATOM 6237 C CA . PRO A 1 25 ? 9.113 5.278 -29.034 1.00 10.03 23 PRO A CA 6
ATOM 6238 C C . PRO A 1 25 ? 10.625 5.361 -28.851 1.00 54.43 23 PRO A C 6
ATOM 6239 O O . PRO A 1 25 ? 11.189 6.452 -28.753 1.00 62.24 23 PRO A O 6
ATOM 6250 N N . LEU A 1 26 ? 11.275 4.204 -28.807 1.00 1.11 24 LEU A N 6
ATOM 6251 C CA . LEU A 1 26 ? 12.723 4.146 -28.637 1.00 12.22 24 LEU A CA 6
ATOM 6252 C C . LEU A 1 26 ? 13.389 3.505 -29.850 1.00 55.45 24 LEU A C 6
ATOM 6253 O O . LEU A 1 26 ? 12.730 2.949 -30.729 1.00 55.11 24 LEU A O 6
ATOM 6269 N N . PRO A 1 27 ? 14.727 3.582 -29.901 1.00 54.31 25 PRO A N 6
ATOM 6270 C CA . PRO A 1 27 ? 15.511 3.013 -31.001 1.00 22.23 25 PRO A CA 6
ATOM 6271 C C . PRO A 1 27 ? 15.501 1.488 -30.991 1.00 3.01 25 PRO A C 6
ATOM 6272 O O . PRO A 1 27 ? 16.028 0.849 -31.901 1.00 24.11 25 PRO A O 6
ATOM 6283 N N . MET A 1 28 ? 14.898 0.911 -29.957 1.00 1.45 26 MET A N 6
ATOM 6284 C CA . MET A 1 28 ? 14.819 -0.539 -29.830 1.00 74.22 26 MET A CA 6
ATOM 6285 C C . MET A 1 28 ? 13.518 -1.067 -30.428 1.00 41.42 26 MET A C 6
ATOM 6286 O O . MET A 1 28 ? 12.771 -1.794 -29.772 1.00 3.10 26 MET A O 6
ATOM 6300 N N . LEU A 1 29 ? 13.253 -0.696 -31.676 1.00 11.31 27 LEU A N 6
ATOM 6301 C CA . LEU A 1 29 ? 12.042 -1.131 -32.362 1.00 73.54 27 LEU A CA 6
ATOM 6302 C C . LEU A 1 29 ? 11.936 -2.653 -32.367 1.00 32.10 27 LEU A C 6
ATOM 6303 O O . LEU A 1 29 ? 10.838 -3.209 -32.320 1.00 3.14 27 LEU A O 6
ATOM 6319 N N . ARG A 1 30 ? 13.084 -3.321 -32.422 1.00 54.21 28 ARG A N 6
ATOM 6320 C CA . ARG A 1 30 ? 13.120 -4.778 -32.431 1.00 71.25 28 ARG A CA 6
ATOM 6321 C C . ARG A 1 30 ? 14.556 -5.286 -32.518 1.00 43.35 28 ARG A C 6
ATOM 6322 O O . ARG A 1 30 ? 14.919 -6.046 -33.417 1.00 11.52 28 ARG A O 6
ATOM 6343 N N . PRO A 1 31 ? 15.395 -4.856 -31.564 1.00 33.44 29 PRO A N 6
ATOM 6344 C CA . PRO A 1 31 ? 16.805 -5.255 -31.510 1.00 55.55 29 PRO A CA 6
ATOM 6345 C C . PRO A 1 31 ? 16.978 -6.723 -31.140 1.00 25.41 29 PRO A C 6
ATOM 6346 O O . PRO A 1 31 ? 16.033 -7.404 -30.742 1.00 21.30 29 PRO A O 6
ATOM 6357 N N . PRO A 1 32 ? 18.215 -7.225 -31.272 1.00 62.41 30 PRO A N 6
ATOM 6358 C CA . PRO A 1 32 ? 18.542 -8.619 -30.955 1.00 0.20 30 PRO A CA 6
ATOM 6359 C C . PRO A 1 32 ? 18.481 -8.902 -29.458 1.00 22.21 30 PRO A C 6
ATOM 6360 O O . PRO A 1 32 ? 18.558 -10.054 -29.031 1.00 71.51 30 PRO A O 6
ATOM 6371 N N . ASP A 1 33 ? 18.343 -7.845 -28.666 1.00 34.04 31 ASP A N 6
ATOM 6372 C CA . ASP A 1 33 ? 18.270 -7.981 -27.215 1.00 52.44 31 ASP A CA 6
ATOM 6373 C C . ASP A 1 33 ? 17.194 -7.066 -26.637 1.00 44.15 31 ASP A C 6
ATOM 6374 O O . ASP A 1 33 ? 17.437 -5.884 -26.391 1.00 54.42 31 ASP A O 6
ATOM 6383 N N . LEU A 1 34 ? 16.006 -7.620 -26.424 1.00 40.12 32 LEU A N 6
ATOM 6384 C CA . LEU A 1 34 ? 14.892 -6.854 -25.876 1.00 1.11 32 LEU A CA 6
ATOM 6385 C C . LEU A 1 34 ? 14.464 -7.409 -24.521 1.00 4.41 32 LEU A C 6
ATOM 6386 O O . LEU A 1 34 ? 14.808 -8.536 -24.163 1.00 74.22 32 LEU A O 6
ATOM 6402 N N . LEU A 1 35 ? 13.712 -6.610 -23.772 1.00 32.53 33 LEU A N 6
ATOM 6403 C CA . LEU A 1 35 ? 13.234 -7.022 -22.456 1.00 64.21 33 LEU A CA 6
ATOM 6404 C C . LEU A 1 35 ? 12.937 -8.518 -22.428 1.00 41.03 33 LEU A C 6
ATOM 6405 O O . LEU A 1 35 ? 13.272 -9.210 -21.467 1.00 15.51 33 LEU A O 6
ATOM 6421 N N . ALA A 1 36 ? 12.309 -9.011 -23.490 1.00 55.04 34 ALA A N 6
ATOM 6422 C CA . ALA A 1 36 ? 11.970 -10.425 -23.590 1.00 22.34 34 ALA A CA 6
ATOM 6423 C C . ALA A 1 36 ? 11.625 -11.004 -22.222 1.00 30.41 34 ALA A C 6
ATOM 6424 O O . ALA A 1 36 ? 12.492 -11.527 -21.521 1.00 73.31 34 ALA A O 6
ATOM 6431 N N . VAL A 1 37 ? 10.353 -10.907 -21.847 1.00 23.20 35 VAL A N 6
ATOM 6432 C CA . VAL A 1 37 ? 9.893 -11.422 -20.563 1.00 4.13 35 VAL A CA 6
ATOM 6433 C C . VAL A 1 37 ? 10.692 -10.820 -19.412 1.00 31.23 35 VAL A C 6
ATOM 6434 O O . VAL A 1 37 ? 10.627 -11.299 -18.280 1.00 53.42 35 VAL A O 6
ATOM 6447 N N . GLY A 1 38 ? 11.446 -9.766 -19.709 1.00 71.10 36 GLY A N 6
ATOM 6448 C CA . GLY A 1 38 ? 12.247 -9.115 -18.688 1.00 75.25 36 GLY A CA 6
ATOM 6449 C C . GLY A 1 38 ? 11.555 -7.904 -18.094 1.00 63.11 36 GLY A C 6
ATOM 6450 O O . GLY A 1 38 ? 12.191 -7.078 -17.441 1.00 2.40 36 GLY A O 6
ATOM 6454 N N . GLU A 1 39 ? 10.250 -7.798 -18.322 1.00 71.25 37 GLU A N 6
ATOM 6455 C CA . GLU A 1 39 ? 9.473 -6.677 -17.806 1.00 63.22 37 GLU A CA 6
ATOM 6456 C C . GLU A 1 39 ? 9.795 -6.424 -16.336 1.00 53.22 37 GLU A C 6
ATOM 6457 O O . GLU A 1 39 ? 10.780 -5.762 -16.011 1.00 65.45 37 GLU A O 6
ATOM 6469 N N . GLN A 1 40 ? 8.955 -6.954 -15.453 1.00 21.30 38 GLN A N 6
ATOM 6470 C CA . GLN A 1 40 ? 9.149 -6.785 -14.018 1.00 10.42 38 GLN A CA 6
ATOM 6471 C C . GLN A 1 40 ? 9.755 -5.420 -13.708 1.00 43.11 38 GLN A C 6
ATOM 6472 O O . GLN A 1 40 ? 10.969 -5.290 -13.551 1.00 55.44 38 GLN A O 6
ATOM 6486 N N . GLY A 1 41 ? 8.902 -4.404 -13.622 1.00 34.15 39 GLY A N 6
ATOM 6487 C CA . GLY A 1 41 ? 9.372 -3.062 -13.331 1.00 61.34 39 GLY A CA 6
ATOM 6488 C C . GLY A 1 41 ? 8.249 -2.130 -12.920 1.00 65.52 39 GLY A C 6
ATOM 6489 O O . GLY A 1 41 ? 7.078 -2.509 -12.943 1.00 53.22 39 GLY A O 6
ATOM 6493 N N . THR A 1 42 ? 8.607 -0.907 -12.541 1.00 34.44 40 THR A N 6
ATOM 6494 C CA . THR A 1 42 ? 7.621 0.080 -12.119 1.00 42.44 40 THR A CA 6
ATOM 6495 C C . THR A 1 42 ? 7.526 1.224 -13.122 1.00 50.25 40 THR A C 6
ATOM 6496 O O . THR A 1 42 ? 8.508 1.921 -13.378 1.00 44.13 40 THR A O 6
ATOM 6507 N N . ILE A 1 43 ? 6.338 1.413 -13.687 1.00 30.50 41 ILE A N 6
ATOM 6508 C CA . ILE A 1 43 ? 6.115 2.474 -14.661 1.00 21.11 41 ILE A CA 6
ATOM 6509 C C . ILE A 1 43 ? 5.563 3.728 -13.991 1.00 63.30 41 ILE A C 6
ATOM 6510 O O . ILE A 1 43 ? 4.736 3.647 -13.082 1.00 41.32 41 ILE A O 6
ATOM 6526 N N . THR A 1 44 ? 6.025 4.888 -14.447 1.00 63.11 42 THR A N 6
ATOM 6527 C CA . THR A 1 44 ? 5.578 6.160 -13.893 1.00 70.41 42 THR A CA 6
ATOM 6528 C C . THR A 1 44 ? 5.318 7.179 -14.996 1.00 71.24 42 THR A C 6
ATOM 6529 O O . THR A 1 44 ? 5.930 8.245 -15.027 1.00 4.34 42 THR A O 6
ATOM 6540 N N . GLY A 1 45 ? 4.404 6.844 -15.902 1.00 70.42 43 GLY A N 6
ATOM 6541 C CA . GLY A 1 45 ? 4.079 7.741 -16.995 1.00 54.40 43 GLY A CA 6
ATOM 6542 C C . GLY A 1 45 ? 2.681 8.316 -16.877 1.00 1.35 43 GLY A C 6
ATOM 6543 O O . GLY A 1 45 ? 1.920 7.940 -15.984 1.00 23.11 43 GLY A O 6
ATOM 6547 N N . LEU A 1 46 ? 2.342 9.232 -17.777 1.00 53.01 44 LEU A N 6
ATOM 6548 C CA . LEU A 1 46 ? 1.026 9.862 -17.769 1.00 51.11 44 LEU A CA 6
ATOM 6549 C C . LEU A 1 46 ? 0.897 10.840 -16.605 1.00 65.23 44 LEU A C 6
ATOM 6550 O O . LEU A 1 46 ? 0.769 12.047 -16.808 1.00 13.34 44 LEU A O 6
ATOM 6566 N N . ARG A 1 47 ? 0.935 10.310 -15.387 1.00 65.11 45 ARG A N 6
ATOM 6567 C CA . ARG A 1 47 ? 0.824 11.136 -14.191 1.00 23.11 45 ARG A CA 6
ATOM 6568 C C . ARG A 1 47 ? 1.493 12.491 -14.402 1.00 52.30 45 ARG A C 6
ATOM 6569 O O . ARG A 1 47 ? 0.879 13.546 -14.240 1.00 33.14 45 ARG A O 6
ATOM 6590 N N . PRO A 1 48 ? 2.782 12.464 -14.772 1.00 54.44 46 PRO A N 6
ATOM 6591 C CA . PRO A 1 48 ? 3.561 13.682 -15.014 1.00 25.04 46 PRO A CA 6
ATOM 6592 C C . PRO A 1 48 ? 3.114 14.417 -16.272 1.00 54.41 46 PRO A C 6
ATOM 6593 O O . PRO A 1 48 ? 2.852 15.619 -16.241 1.00 35.04 46 PRO A O 6
ATOM 6604 N N . GLY A 1 49 ? 3.028 13.687 -17.380 1.00 55.20 47 GLY A N 6
ATOM 6605 C CA . GLY A 1 49 ? 2.611 14.288 -18.634 1.00 34.43 47 GLY A CA 6
ATOM 6606 C C . GLY A 1 49 ? 1.543 13.475 -19.339 1.00 64.42 47 GLY A C 6
ATOM 6607 O O . GLY A 1 49 ? 0.373 13.512 -18.961 1.00 42.54 47 GLY A O 6
ATOM 6611 N N . GLY A 1 50 ? 1.947 12.737 -20.370 1.00 3.55 48 GLY A N 6
ATOM 6612 C CA . GLY A 1 50 ? 1.004 11.924 -21.114 1.00 64.24 48 GLY A CA 6
ATOM 6613 C C . GLY A 1 50 ? 1.669 10.744 -21.796 1.00 54.22 48 GLY A C 6
ATOM 6614 O O . GLY A 1 50 ? 1.106 10.154 -22.719 1.00 30.23 48 GLY A O 6
ATOM 6618 N N . TYR A 1 51 ? 2.869 10.401 -21.343 1.00 62.54 49 TYR A N 6
ATOM 6619 C CA . TYR A 1 51 ? 3.613 9.286 -21.919 1.00 12.13 49 TYR A CA 6
ATOM 6620 C C . TYR A 1 51 ? 3.727 8.136 -20.923 1.00 62.32 49 TYR A C 6
ATOM 6621 O O . TYR A 1 51 ? 3.322 8.258 -19.767 1.00 75.14 49 TYR A O 6
ATOM 6639 N N . TRP A 1 52 ? 4.283 7.020 -21.381 1.00 32.43 50 TRP A N 6
ATOM 6640 C CA . TRP A 1 52 ? 4.452 5.846 -20.531 1.00 50.30 50 TRP A CA 6
ATOM 6641 C C . TRP A 1 52 ? 5.928 5.507 -20.359 1.00 4.45 50 TRP A C 6
ATOM 6642 O O . TRP A 1 52 ? 6.622 5.200 -21.328 1.00 21.52 50 TRP A O 6
ATOM 6663 N N . VAL A 1 53 ? 6.404 5.566 -19.118 1.00 72.45 51 VAL A N 6
ATOM 6664 C CA . VAL A 1 53 ? 7.798 5.263 -18.819 1.00 43.33 51 VAL A CA 6
ATOM 6665 C C . VAL A 1 53 ? 7.913 4.053 -17.899 1.00 42.14 51 VAL A C 6
ATOM 6666 O O . VAL A 1 53 ? 7.513 4.104 -16.736 1.00 64.41 51 VAL A O 6
ATOM 6679 N N . VAL A 1 54 ? 8.463 2.964 -18.428 1.00 52.54 52 VAL A N 6
ATOM 6680 C CA . VAL A 1 54 ? 8.632 1.740 -17.655 1.00 4.44 52 VAL A CA 6
ATOM 6681 C C . VAL A 1 54 ? 10.099 1.504 -17.314 1.00 5.41 52 VAL A C 6
ATOM 6682 O O . VAL A 1 54 ? 10.925 1.279 -18.199 1.00 65.14 52 VAL A O 6
ATOM 6695 N N . LEU A 1 55 ? 10.418 1.557 -16.025 1.00 54.12 53 LEU A N 6
ATOM 6696 C CA . LEU A 1 55 ? 11.786 1.348 -15.566 1.00 4.41 53 LEU A CA 6
ATOM 6697 C C . LEU A 1 55 ? 11.963 -0.057 -15.001 1.00 33.41 53 LEU A C 6
ATOM 6698 O O . LEU A 1 55 ? 11.547 -0.343 -13.878 1.00 22.13 53 LEU A O 6
ATOM 6714 N N . PHE A 1 56 ? 12.583 -0.932 -15.786 1.00 44.41 54 PHE A N 6
ATOM 6715 C CA . PHE A 1 56 ? 12.816 -2.308 -15.364 1.00 3.22 54 PHE A CA 6
ATOM 6716 C C . PHE A 1 56 ? 14.287 -2.683 -15.520 1.00 71.33 54 PHE A C 6
ATOM 6717 O O . PHE A 1 56 ? 15.092 -1.892 -16.013 1.00 34.23 54 PHE A O 6
ATOM 6734 N N . ASP A 1 57 ? 14.630 -3.895 -15.097 1.00 41.14 55 ASP A N 6
ATOM 6735 C CA . ASP A 1 57 ? 16.003 -4.377 -15.190 1.00 43.24 55 ASP A CA 6
ATOM 6736 C C . ASP A 1 57 ? 16.654 -3.917 -16.491 1.00 53.24 55 ASP A C 6
ATOM 6737 O O . ASP A 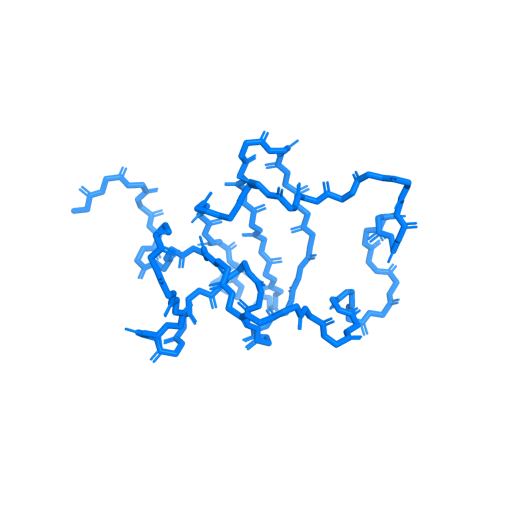1 57 ? 17.700 -3.268 -16.478 1.00 71.03 55 ASP A O 6
ATOM 6746 N N . ARG A 1 58 ? 16.028 -4.258 -17.613 1.00 14.01 56 ARG A N 6
ATOM 6747 C CA . ARG A 1 58 ? 16.547 -3.882 -18.922 1.00 74.04 56 ARG A CA 6
ATOM 6748 C C . ARG A 1 58 ? 16.997 -2.424 -18.931 1.00 30.24 56 ARG A C 6
ATOM 6749 O O . ARG A 1 58 ? 17.990 -2.074 -19.567 1.00 74.04 56 ARG A O 6
ATOM 6770 N N . GLY A 1 59 ? 16.259 -1.578 -18.219 1.00 12.23 57 GLY A N 6
ATOM 6771 C CA . GLY A 1 59 ? 16.597 -0.168 -18.158 1.00 44.00 57 GLY A CA 6
ATOM 6772 C C . GLY A 1 59 ? 15.373 0.718 -18.044 1.00 52.01 57 GLY A C 6
ATOM 6773 O O . GLY A 1 59 ? 14.775 0.827 -16.974 1.00 14.12 57 GLY A O 6
ATOM 6777 N N . SER A 1 60 ? 15.000 1.354 -19.150 1.00 14.22 58 SER A N 6
ATOM 6778 C CA . SER A 1 60 ? 13.841 2.240 -19.168 1.00 63.01 58 SER A CA 6
ATOM 6779 C C . SER A 1 60 ? 13.502 2.661 -20.595 1.00 1.33 58 SER A C 6
ATOM 6780 O O . SER A 1 60 ? 14.299 3.316 -21.267 1.00 62.21 58 SER A O 6
ATOM 6788 N N . PHE A 1 61 ? 12.313 2.281 -21.050 1.00 62.13 59 PHE A N 6
ATOM 6789 C CA . PHE A 1 61 ? 11.867 2.618 -22.397 1.00 62.53 59 PHE A CA 6
ATOM 6790 C C . PHE A 1 61 ? 10.382 2.969 -22.407 1.00 23.43 59 PHE A C 6
ATOM 6791 O O . PHE A 1 61 ? 9.665 2.708 -21.440 1.00 73.42 59 PHE A O 6
ATOM 6808 N N . LEU A 1 62 ? 9.928 3.562 -23.505 1.00 10.32 60 LEU A N 6
ATOM 6809 C CA . LEU A 1 62 ? 8.528 3.951 -23.641 1.00 64.55 60 LEU A CA 6
ATOM 6810 C C . LEU A 1 62 ? 7.658 2.742 -23.971 1.00 51.22 60 LEU A C 6
ATOM 6811 O O . LEU A 1 62 ? 8.135 1.754 -24.531 1.00 31.01 60 LEU A O 6
ATOM 6827 N N . LEU A 1 63 ? 6.379 2.828 -23.623 1.00 11.51 61 LEU A N 6
ATOM 6828 C CA . LEU A 1 63 ? 5.440 1.743 -23.884 1.00 31.12 61 LEU A CA 6
ATOM 6829 C C . LEU A 1 63 ? 4.005 2.188 -23.619 1.00 43.43 61 LEU A C 6
ATOM 6830 O O . LEU A 1 63 ? 3.582 2.302 -22.469 1.00 3.53 61 LEU A O 6
ATOM 6846 N N . ASP A 1 64 ? 3.261 2.437 -24.691 1.00 63.34 62 ASP A N 6
ATOM 6847 C CA . ASP A 1 64 ? 1.873 2.866 -24.576 1.00 14.44 62 ASP A CA 6
ATOM 6848 C C . ASP A 1 64 ? 1.054 1.852 -23.783 1.00 2.12 62 ASP A C 6
ATOM 6849 O O . ASP A 1 64 ? 1.523 0.751 -23.492 1.00 34.14 62 ASP A O 6
ATOM 6858 N N . THR A 1 65 ? -0.172 2.231 -23.435 1.00 23.34 63 THR A N 6
ATOM 6859 C CA . THR A 1 65 ? -1.055 1.356 -22.674 1.00 24.24 63 THR A CA 6
ATOM 6860 C C . THR A 1 65 ? -1.687 0.298 -23.570 1.00 63.44 63 THR A C 6
ATOM 6861 O O . THR A 1 65 ? -2.816 0.458 -24.033 1.00 22.21 63 THR A O 6
ATOM 6872 N N . GLN A 1 66 ? -0.952 -0.783 -23.811 1.00 64.22 64 GLN A N 6
ATOM 6873 C CA . GLN A 1 66 ? -1.442 -1.868 -24.653 1.00 41.24 64 GLN A CA 6
ATOM 6874 C C . GLN A 1 66 ? -1.620 -3.148 -23.844 1.00 12.24 64 GLN A C 6
ATOM 6875 O O . GLN A 1 66 ? -2.740 -3.625 -23.655 1.00 44.51 64 GLN A O 6
ATOM 6889 N N . PHE A 1 67 ? -0.509 -3.700 -23.367 1.00 74.21 65 PHE A N 6
ATOM 6890 C CA . PHE A 1 67 ? -0.543 -4.926 -22.578 1.00 61.33 65 PHE A CA 6
ATOM 6891 C C . PHE A 1 67 ? 0.821 -5.210 -21.956 1.00 61.00 65 PHE A C 6
ATOM 6892 O O . PHE A 1 67 ? 0.940 -5.374 -20.741 1.00 60.20 65 PHE A O 6
ATOM 6909 N N . LEU A 1 68 ? 1.848 -5.267 -22.797 1.00 31.00 66 LEU A N 6
ATOM 6910 C CA . LEU A 1 68 ? 3.205 -5.531 -22.331 1.00 33.50 66 LEU A CA 6
ATOM 6911 C C . LEU A 1 68 ? 3.669 -4.448 -21.363 1.00 32.23 66 LEU A C 6
ATOM 6912 O O . LEU A 1 68 ? 3.628 -3.259 -21.680 1.00 32.45 66 LEU A O 6
ATOM 6928 N N . SER A 1 69 ? 4.112 -4.868 -20.182 1.00 10.52 67 SER A N 6
ATOM 6929 C CA . SER A 1 69 ? 4.583 -3.933 -19.166 1.00 52.02 67 SER A CA 6
ATOM 6930 C C . SER A 1 69 ? 3.460 -2.999 -18.725 1.00 50.12 67 SER A C 6
ATOM 6931 O O . SER A 1 69 ? 3.566 -1.779 -18.850 1.00 52.35 67 SER A O 6
ATOM 6939 N N . LYS A 1 70 ? 2.383 -3.581 -18.208 1.00 64.20 68 LYS A N 6
ATOM 6940 C CA . LYS A 1 70 ? 1.240 -2.804 -17.746 1.00 53.43 68 LYS A CA 6
ATOM 6941 C C . LYS A 1 70 ? 0.088 -3.718 -17.341 1.00 51.03 68 LYS A C 6
ATOM 6942 O O . LYS A 1 70 ? -0.942 -3.771 -18.014 1.00 1.02 68 LYS A O 6
ATOM 6961 N N . VAL A 1 71 ? 0.268 -4.436 -16.237 1.00 42.30 69 VAL A N 6
ATOM 6962 C CA . VAL A 1 71 ? -0.757 -5.346 -15.741 1.00 11.11 69 VAL A CA 6
ATOM 6963 C C . VAL A 1 71 ? -2.154 -4.823 -16.055 1.00 34.32 69 VAL A C 6
ATOM 6964 O O . VAL A 1 71 ? -2.639 -3.894 -15.409 1.00 72.55 69 VAL A O 6
ATOM 6977 N N . GLU A 1 72 ? -2.797 -5.427 -17.050 1.00 25.11 70 GLU A N 6
ATOM 6978 C CA . GLU A 1 72 ? -4.139 -5.022 -17.449 1.00 50.42 70 GLU A CA 6
ATOM 6979 C C . GLU A 1 72 ? -5.101 -6.205 -17.402 1.00 54.14 70 GLU A C 6
ATOM 6980 O O . GLU A 1 72 ? -4.680 -7.359 -17.334 1.00 23.35 70 GLU A O 6
ATOM 6992 N N . SER A 1 73 ? -6.397 -5.909 -17.440 1.00 4.44 71 SER A N 6
ATOM 6993 C CA . SER A 1 73 ? -7.420 -6.947 -17.397 1.00 2.30 71 SER A CA 6
ATOM 6994 C C . SER A 1 73 ? -7.695 -7.379 -15.960 1.00 70.51 71 SER A C 6
ATOM 6995 O O . SER A 1 73 ? -8.652 -8.104 -15.691 1.00 21.24 71 SER A O 6
ATOM 7003 N N . GLY A 1 74 ? -6.847 -6.929 -15.040 1.00 54.31 72 GLY A N 6
ATOM 7004 C CA . GLY A 1 74 ? -7.015 -7.279 -13.642 1.00 31.02 72 GLY A CA 6
ATOM 7005 C C . GLY A 1 74 ? -6.328 -8.582 -13.284 1.00 40.11 72 GLY A C 6
ATOM 7006 O O . GLY A 1 74 ? -6.601 -9.169 -12.237 1.00 53.54 72 GLY A O 6
ATOM 7010 N N . ALA A 1 75 ? -5.434 -9.037 -14.156 1.00 54.23 73 ALA A N 6
ATOM 7011 C CA . ALA A 1 75 ? -4.706 -10.278 -13.927 1.00 32.43 73 ALA A CA 6
ATOM 7012 C C . ALA A 1 75 ? -3.631 -10.488 -14.987 1.00 60.45 73 ALA A C 6
ATOM 7013 O O . ALA A 1 75 ? -2.441 -10.541 -14.677 1.00 10.11 73 ALA A O 6
ATOM 7020 N N . SER A 1 76 ? -4.058 -10.609 -16.241 1.00 1.35 74 SER A N 6
ATOM 7021 C CA . SER A 1 76 ? -3.131 -10.818 -17.347 1.00 14.20 74 SER A CA 6
ATOM 7022 C C . SER A 1 76 ? -2.504 -12.207 -17.275 1.00 40.41 74 SER A C 6
ATOM 7023 O O . SER A 1 76 ? -2.181 -12.699 -16.194 1.00 54.10 74 SER A O 6
ATOM 7031 N N . SER A 1 77 ? -2.334 -12.833 -18.435 1.00 72.01 75 SER A N 6
ATOM 7032 C CA . SER A 1 77 ? -1.749 -14.167 -18.505 1.00 51.10 75 SER A CA 6
ATOM 7033 C C . SER A 1 77 ? -2.632 -15.185 -17.790 1.00 62.41 75 SER A C 6
ATOM 7034 O O . SER A 1 77 ? -3.689 -14.844 -17.260 1.00 51.35 75 SER A O 6
ATOM 7042 N N . SER A 1 78 ? -2.189 -16.439 -17.780 1.00 12.33 76 SER A N 6
ATOM 7043 C CA . SER A 1 78 ? -2.940 -17.509 -17.134 1.00 23.13 76 SER A CA 6
ATOM 7044 C C . SER A 1 78 ? -2.098 -18.191 -16.060 1.00 21.25 76 SER A C 6
ATOM 7045 O O . SER A 1 78 ? -2.572 -19.084 -15.359 1.00 35.50 76 SER A O 6
ATOM 7053 N N . GLU A 1 79 ? -0.846 -17.762 -15.937 1.00 65.30 77 GLU A N 6
ATOM 7054 C CA . GLU A 1 79 ? 0.063 -18.332 -14.949 1.00 61.11 77 GLU A CA 6
ATOM 7055 C C . GLU A 1 79 ? 1.477 -17.786 -15.131 1.00 75.42 77 GLU A C 6
ATOM 7056 O O . GLU A 1 79 ? 2.011 -17.112 -14.252 1.00 64.03 77 GLU A O 6
ATOM 7068 N N . GLY A 1 80 ? 2.076 -18.084 -16.280 1.00 23.51 78 GLY A N 6
ATOM 7069 C CA . GLY A 1 80 ? 3.422 -17.617 -16.557 1.00 70.22 78 GLY A CA 6
ATOM 7070 C C . GLY A 1 80 ? 3.439 -16.411 -17.475 1.00 63.23 78 GLY A C 6
ATOM 7071 O O . GLY A 1 80 ? 2.388 -15.930 -17.899 1.00 64.30 78 GLY A O 6
ATOM 7075 N N . MET A 1 3 ? -3.829 1.128 -2.212 1.00 75.43 1 MET A N 7
ATOM 7076 C CA . MET A 1 3 ? -2.949 0.420 -3.135 1.00 50.51 1 MET A CA 7
ATOM 7077 C C . MET A 1 3 ? -2.643 -0.985 -2.626 1.00 15.40 1 MET A C 7
ATOM 7078 O O . MET A 1 3 ? -3.446 -1.584 -1.910 1.00 52.22 1 MET A O 7
ATOM 7092 N N . ASP A 1 4 ? -1.480 -1.504 -3.000 1.00 25.32 2 ASP A N 7
ATOM 7093 C CA . ASP A 1 4 ? -1.068 -2.839 -2.580 1.00 50.12 2 ASP A CA 7
ATOM 7094 C C . ASP A 1 4 ? 0.452 -2.939 -2.500 1.00 41.13 2 ASP A C 7
ATOM 7095 O O . ASP A 1 4 ? 1.019 -3.086 -1.417 1.00 71.54 2 ASP A O 7
ATOM 7104 N N . PHE A 1 5 ? 1.107 -2.859 -3.654 1.00 53.41 3 PHE A N 7
ATOM 7105 C CA . PHE A 1 5 ? 2.561 -2.942 -3.715 1.00 63.02 3 PHE A CA 7
ATOM 7106 C C . PHE A 1 5 ? 3.205 -1.831 -2.891 1.00 31.14 3 PHE A C 7
ATOM 7107 O O . PHE A 1 5 ? 3.304 -1.929 -1.668 1.00 22.11 3 PHE A O 7
ATOM 7124 N N . ALA A 1 6 ? 3.641 -0.775 -3.570 1.00 22.33 4 ALA A N 7
ATOM 7125 C CA . ALA A 1 6 ? 4.274 0.355 -2.901 1.00 71.21 4 ALA A CA 7
ATOM 7126 C C . ALA A 1 6 ? 4.792 1.372 -3.913 1.00 34.52 4 ALA A C 7
ATOM 7127 O O . ALA A 1 6 ? 5.795 2.044 -3.673 1.00 14.42 4 ALA A O 7
ATOM 7134 N N . ILE A 1 7 ? 4.102 1.478 -5.044 1.00 23.52 5 ILE A N 7
ATOM 7135 C CA . ILE A 1 7 ? 4.493 2.413 -6.091 1.00 62.33 5 ILE A CA 7
ATOM 7136 C C . ILE A 1 7 ? 3.270 3.031 -6.760 1.00 44.05 5 ILE A C 7
ATOM 7137 O O . ILE A 1 7 ? 2.776 4.073 -6.333 1.00 44.51 5 ILE A O 7
ATOM 7153 N N . GLY A 1 8 ? 2.785 2.379 -7.813 1.00 22.0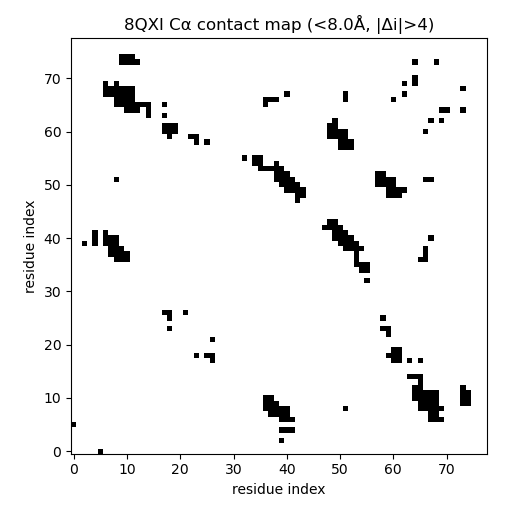1 6 GLY A N 7
ATOM 7154 C CA . GLY A 1 8 ? 1.623 2.878 -8.524 1.00 13.53 6 GLY A CA 7
ATOM 7155 C C . GLY A 1 8 ? 1.183 1.952 -9.640 1.00 64.01 6 GLY A C 7
ATOM 7156 O O . GLY A 1 8 ? 0.004 1.906 -9.990 1.00 40.42 6 GLY A O 7
ATOM 7160 N N . ASP A 1 9 ? 2.134 1.213 -10.202 1.00 32.14 7 ASP A N 7
ATOM 7161 C CA . ASP A 1 9 ? 1.839 0.283 -11.286 1.00 11.22 7 ASP A CA 7
ATOM 7162 C C . ASP A 1 9 ? 3.067 -0.552 -11.635 1.00 1.41 7 ASP A C 7
ATOM 7163 O O . ASP A 1 9 ? 4.108 -0.014 -12.014 1.00 31.15 7 ASP A O 7
ATOM 7172 N N . ARG A 1 10 ? 2.938 -1.868 -11.504 1.00 3.22 8 ARG A N 7
ATOM 7173 C CA . ARG A 1 10 ? 4.038 -2.777 -11.803 1.00 43.41 8 ARG A CA 7
ATOM 7174 C C . ARG A 1 10 ? 3.953 -3.278 -13.242 1.00 3.12 8 ARG A C 7
ATOM 7175 O O . ARG A 1 10 ? 2.865 -3.409 -13.801 1.00 75.52 8 ARG A O 7
ATOM 7196 N N . VAL A 1 11 ? 5.110 -3.556 -13.836 1.00 14.34 9 VAL A N 7
ATOM 7197 C CA . VAL A 1 11 ? 5.166 -4.043 -15.209 1.00 3.14 9 VAL A CA 7
ATOM 7198 C C . VAL A 1 11 ? 5.831 -5.413 -15.279 1.00 30.25 9 VAL A C 7
ATOM 7199 O O . VAL A 1 11 ? 6.851 -5.653 -14.632 1.00 61.25 9 VAL A O 7
ATOM 7212 N N . ARG A 1 12 ? 5.246 -6.309 -16.067 1.00 42.23 10 ARG A N 7
ATOM 7213 C CA . ARG A 1 12 ? 5.781 -7.656 -16.221 1.00 64.24 10 ARG A CA 7
ATOM 7214 C C . ARG A 1 12 ? 5.247 -8.311 -17.492 1.00 22.33 10 ARG A C 7
ATOM 7215 O O . ARG A 1 12 ? 4.403 -7.745 -18.187 1.00 74.31 10 ARG A O 7
ATOM 7236 N N . LEU A 1 13 ? 5.745 -9.506 -17.789 1.00 61.40 11 LEU A N 7
ATOM 7237 C CA . LEU A 1 13 ? 5.319 -10.239 -18.976 1.00 74.31 11 LEU A CA 7
ATOM 7238 C C . LEU A 1 13 ? 3.840 -9.998 -19.263 1.00 30.42 11 LEU A C 7
ATOM 7239 O O . LEU A 1 13 ? 3.038 -9.835 -18.344 1.00 20.22 11 LEU A O 7
ATOM 7255 N N . ALA A 1 14 ? 3.486 -9.980 -20.544 1.00 2.43 12 ALA A N 7
ATOM 7256 C CA . ALA A 1 14 ? 2.104 -9.763 -20.951 1.00 74.33 12 ALA A CA 7
ATOM 7257 C C . ALA A 1 14 ? 2.000 -9.568 -22.460 1.00 42.40 12 ALA A C 7
ATOM 7258 O O . ALA A 1 14 ? 2.002 -8.439 -22.951 1.00 0.05 12 ALA A O 7
ATOM 7265 N N . ALA A 1 15 ? 1.911 -10.674 -23.191 1.00 31.02 13 ALA A N 7
ATOM 7266 C CA . ALA A 1 15 ? 1.806 -10.623 -24.644 1.00 34.43 13 ALA A CA 7
ATOM 7267 C C . ALA A 1 15 ? 3.179 -10.477 -25.289 1.00 64.10 13 ALA A C 7
ATOM 7268 O O . ALA A 1 15 ? 4.203 -10.522 -24.607 1.00 72.41 13 ALA A O 7
ATOM 7275 N N . GLN A 1 16 ? 3.194 -10.302 -26.607 1.00 33.45 14 GLN A N 7
ATOM 7276 C CA . GLN A 1 16 ? 4.443 -10.151 -27.343 1.00 70.01 14 GLN A CA 7
ATOM 7277 C C . GLN A 1 16 ? 4.205 -9.461 -28.682 1.00 62.13 14 GLN A C 7
ATOM 7278 O O . GLN A 1 16 ? 4.108 -10.101 -29.729 1.00 61.34 14 GLN A O 7
ATOM 7292 N N . PRO A 1 17 ? 4.109 -8.124 -28.651 1.00 14.35 15 PRO A N 7
ATOM 7293 C CA . PRO A 1 17 ? 3.881 -7.318 -29.854 1.00 0.33 15 PRO A CA 7
ATOM 7294 C C . PRO A 1 17 ? 5.091 -7.306 -30.781 1.00 64.11 15 PRO A C 7
ATOM 7295 O O . PRO A 1 17 ? 6.241 -7.319 -30.341 1.00 21.21 15 PRO A O 7
ATOM 7306 N N . PRO A 1 18 ? 4.830 -7.281 -32.096 1.00 52.44 16 PRO A N 7
ATOM 7307 C CA . PRO A 1 18 ? 5.886 -7.266 -33.113 1.00 54.43 16 PRO A CA 7
ATOM 7308 C C . PRO A 1 18 ? 6.647 -5.944 -33.139 1.00 75.44 16 PRO A C 7
ATOM 7309 O O . PRO A 1 18 ? 7.877 -5.924 -33.090 1.00 34.33 16 PRO A O 7
ATOM 7320 N N . TYR A 1 19 ? 5.908 -4.843 -33.217 1.00 71.23 17 TYR A N 7
ATOM 7321 C CA . TYR A 1 19 ? 6.514 -3.517 -33.252 1.00 33.41 17 TYR A CA 7
ATOM 7322 C C . TYR A 1 19 ? 5.461 -2.432 -33.050 1.00 12.10 17 TYR A C 7
ATOM 7323 O O . TYR A 1 19 ? 5.142 -1.680 -33.972 1.00 42.11 17 TYR A O 7
ATOM 7341 N N . LEU A 1 20 ? 4.924 -2.356 -31.837 1.00 43.11 18 LEU A N 7
ATOM 7342 C CA . LEU A 1 20 ? 3.907 -1.362 -31.511 1.00 62.23 18 LEU A CA 7
ATOM 7343 C C . LEU A 1 20 ? 4.465 0.051 -31.642 1.00 4.32 18 LEU A C 7
ATOM 7344 O O . LEU A 1 20 ? 4.248 0.726 -32.648 1.00 51.23 18 LEU A O 7
ATOM 7360 N N . LYS A 1 21 ? 5.188 0.493 -30.618 1.00 51.30 19 LYS A N 7
ATOM 7361 C CA . LYS A 1 21 ? 5.781 1.825 -30.618 1.00 44.12 19 LYS A CA 7
ATOM 7362 C C . LYS A 1 21 ? 4.702 2.902 -30.657 1.00 73.13 19 LYS A C 7
ATOM 7363 O O . LYS A 1 21 ? 3.679 2.745 -31.324 1.00 71.30 19 LYS A O 7
ATOM 7382 N N . SER A 1 22 ? 4.937 3.996 -29.940 1.00 30.21 20 SER A N 7
ATOM 7383 C CA . SER A 1 22 ? 3.983 5.098 -29.891 1.00 62.31 20 SER A CA 7
ATOM 7384 C C . SER A 1 22 ? 3.995 5.885 -31.198 1.00 60.21 20 SER A C 7
ATOM 7385 O O . SER A 1 22 ? 2.944 6.223 -31.741 1.00 11.41 20 SER A O 7
ATOM 7393 N N . ALA A 1 23 ? 5.193 6.172 -31.697 1.00 54.34 21 ALA A N 7
ATOM 7394 C CA . ALA A 1 23 ? 5.343 6.917 -32.941 1.00 51.42 21 ALA A CA 7
ATOM 7395 C C . ALA A 1 23 ? 6.814 7.167 -33.257 1.00 54.12 21 ALA A C 7
ATOM 7396 O O . ALA A 1 23 ? 7.222 7.141 -34.418 1.00 51.34 21 ALA A O 7
ATOM 7403 N N . ASP A 1 24 ? 7.604 7.409 -32.218 1.00 3.43 22 ASP A N 7
ATOM 7404 C CA . ASP A 1 24 ? 9.031 7.664 -32.385 1.00 35.33 22 ASP A CA 7
ATOM 7405 C C . ASP A 1 24 ? 9.623 8.287 -31.125 1.00 14.14 22 ASP A C 7
ATOM 7406 O O . ASP A 1 24 ? 10.060 9.438 -31.118 1.00 71.03 22 ASP A O 7
ATOM 7415 N N . PRO A 1 25 ? 9.637 7.511 -30.031 1.00 11.13 23 PRO A N 7
ATOM 7416 C CA . PRO A 1 25 ? 10.172 7.966 -28.744 1.00 41.31 23 PRO A CA 7
ATOM 7417 C C . PRO A 1 25 ? 11.688 8.126 -28.771 1.00 23.44 23 PRO A C 7
ATOM 7418 O O . PRO A 1 25 ? 12.205 9.191 -29.109 1.00 2.31 23 PRO A O 7
ATOM 7429 N N . LEU A 1 26 ? 12.397 7.060 -28.413 1.00 13.35 24 LEU A N 7
ATOM 7430 C CA . LEU A 1 26 ? 13.855 7.082 -28.396 1.00 23.32 24 LEU A CA 7
ATOM 7431 C C . LEU A 1 26 ? 14.416 5.701 -28.070 1.00 44.31 24 LEU A C 7
ATOM 7432 O O . LEU A 1 26 ? 15.123 5.087 -28.869 1.00 61.05 24 LEU A O 7
ATOM 7448 N N . PRO A 1 27 ? 14.094 5.199 -26.869 1.00 13.42 25 PRO A N 7
ATOM 7449 C CA . PRO A 1 27 ? 14.553 3.885 -26.411 1.00 33.31 25 PRO A CA 7
ATOM 7450 C C . PRO A 1 27 ? 13.893 2.742 -27.175 1.00 33.23 25 PRO A C 7
ATOM 7451 O O . PRO A 1 27 ? 14.346 1.599 -27.115 1.00 3.45 25 PRO A O 7
ATOM 7462 N N . MET A 1 28 ? 12.820 3.058 -27.893 1.00 31.23 26 MET A N 7
ATOM 7463 C CA . MET A 1 28 ? 12.099 2.056 -28.670 1.00 11.42 26 MET A CA 7
ATOM 7464 C C . MET A 1 28 ? 13.065 1.200 -29.483 1.00 13.13 26 MET A C 7
ATOM 7465 O O . MET A 1 28 ? 13.897 1.721 -30.227 1.00 32.04 26 MET A O 7
ATOM 7479 N N . LEU A 1 29 ? 12.949 -0.115 -29.336 1.00 22.10 27 LEU A N 7
ATOM 7480 C CA . LEU A 1 29 ? 13.813 -1.044 -30.057 1.00 33.12 27 LEU A CA 7
ATOM 7481 C C . LEU A 1 29 ? 13.118 -1.575 -31.307 1.00 44.40 27 LEU A C 7
ATOM 7482 O O . LEU A 1 29 ? 11.891 -1.556 -31.402 1.00 61.35 27 LEU A O 7
ATOM 7498 N N . ARG A 1 30 ? 13.912 -2.049 -32.262 1.00 53.52 28 ARG A N 7
ATOM 7499 C CA . ARG A 1 30 ? 13.373 -2.585 -33.506 1.00 62.41 28 ARG A CA 7
ATOM 7500 C C . ARG A 1 30 ? 12.715 -3.942 -33.273 1.00 31.12 28 ARG A C 7
ATOM 7501 O O . ARG A 1 30 ? 11.523 -4.132 -33.518 1.00 4.22 28 ARG A O 7
ATOM 7522 N N . PRO A 1 31 ? 13.508 -4.909 -32.788 1.00 71.34 29 PRO A N 7
ATOM 7523 C CA . PRO A 1 31 ? 13.024 -6.265 -32.512 1.00 30.15 29 PRO A CA 7
ATOM 7524 C C . PRO A 1 31 ? 12.076 -6.310 -31.318 1.00 54.33 29 PRO A C 7
ATOM 7525 O O . PRO A 1 31 ? 12.291 -5.654 -30.299 1.00 21.14 29 PRO A O 7
ATOM 7536 N N . PRO A 1 32 ? 11.000 -7.101 -31.445 1.00 41.03 30 PRO A N 7
ATOM 7537 C CA . PRO A 1 32 ? 9.998 -7.251 -30.386 1.00 52.42 30 PRO A CA 7
ATOM 7538 C C . PRO A 1 32 ? 10.538 -8.012 -29.181 1.00 34.44 30 PRO A C 7
ATOM 7539 O O . PRO A 1 32 ? 9.952 -7.975 -28.098 1.00 65.31 30 PRO A O 7
ATOM 7550 N N . ASP A 1 33 ? 11.656 -8.702 -29.375 1.00 4.21 31 ASP A N 7
ATOM 7551 C CA . ASP A 1 33 ? 12.276 -9.472 -28.303 1.00 2.45 31 ASP A CA 7
ATOM 7552 C C . ASP A 1 33 ? 13.384 -8.669 -27.628 1.00 11.35 31 ASP A C 7
ATOM 7553 O O . ASP A 1 33 ? 14.447 -8.447 -28.209 1.00 22.45 31 ASP A O 7
ATOM 7562 N N . LEU A 1 34 ? 13.128 -8.234 -26.399 1.00 34.13 32 LEU A N 7
ATOM 7563 C CA . LEU A 1 34 ? 14.103 -7.454 -25.644 1.00 74.31 32 LEU A CA 7
ATOM 7564 C C . LEU A 1 34 ? 13.965 -7.713 -24.147 1.00 44.31 32 LEU A C 7
ATOM 7565 O O . LEU A 1 34 ? 14.929 -8.093 -23.481 1.00 21.11 32 LEU A O 7
ATOM 7581 N N . LEU A 1 35 ? 12.762 -7.506 -23.624 1.00 52.13 33 LEU A N 7
ATOM 7582 C CA . LEU A 1 35 ? 12.497 -7.719 -22.206 1.00 1.35 33 LEU A CA 7
ATOM 7583 C C . LEU A 1 35 ? 11.988 -9.134 -21.953 1.00 22.21 33 LEU A C 7
ATOM 7584 O O . LEU A 1 35 ? 12.034 -9.629 -20.827 1.00 65.33 33 LEU A O 7
ATOM 7600 N N . ALA A 1 36 ? 11.505 -9.781 -23.009 1.00 11.15 34 ALA A N 7
ATOM 7601 C CA . ALA A 1 36 ? 10.992 -11.141 -22.902 1.00 34.00 34 ALA A CA 7
ATOM 7602 C C . ALA A 1 36 ? 9.735 -11.187 -22.040 1.00 33.52 34 ALA A C 7
ATOM 7603 O O . ALA A 1 36 ? 8.619 -11.061 -22.544 1.00 13.10 34 ALA A O 7
ATOM 7610 N N . VAL A 1 37 ? 9.923 -11.371 -20.737 1.00 11.53 35 VAL A N 7
ATOM 7611 C CA . VAL A 1 37 ? 8.804 -11.433 -19.804 1.00 70.40 35 VAL A CA 7
ATOM 7612 C C . VAL A 1 37 ? 8.716 -10.164 -18.964 1.00 43.15 35 VAL A C 7
ATOM 7613 O O . VAL A 1 37 ? 8.103 -10.153 -17.898 1.00 73.32 35 VAL A O 7
ATOM 7626 N N . GLY A 1 38 ? 9.335 -9.093 -19.454 1.00 34.21 36 GLY A N 7
ATOM 7627 C CA . GLY A 1 38 ? 9.314 -7.832 -18.736 1.00 63.11 36 GLY A CA 7
ATOM 7628 C C . GLY A 1 38 ? 10.317 -7.795 -17.600 1.00 61.40 36 GLY A C 7
ATOM 7629 O O . GLY A 1 38 ? 10.655 -6.724 -17.097 1.00 31.50 36 GLY A O 7
ATOM 7633 N N . GLU A 1 39 ? 10.793 -8.969 -17.194 1.00 54.42 37 GLU A N 7
ATOM 7634 C CA . GLU A 1 39 ? 11.761 -9.065 -16.108 1.00 72.31 37 GLU A CA 7
ATOM 7635 C C . GLU A 1 39 ? 11.285 -8.288 -14.884 1.00 33.50 37 GLU A C 7
ATOM 7636 O O . GLU A 1 39 ? 12.071 -7.976 -13.991 1.00 23.14 37 GLU A O 7
ATOM 7648 N N . GLN A 1 40 ? 9.992 -7.980 -14.852 1.00 62.20 38 GLN A N 7
ATOM 7649 C CA . GLN A 1 40 ? 9.411 -7.239 -13.739 1.00 5.02 38 GLN A CA 7
ATOM 7650 C C . GLN A 1 40 ? 10.076 -5.875 -13.587 1.00 41.45 38 GLN A C 7
ATOM 7651 O O . GLN A 1 40 ? 11.292 -5.780 -13.427 1.00 1.34 38 GLN A O 7
ATOM 7665 N N . GLY A 1 41 ? 9.269 -4.819 -13.641 1.00 30.23 39 GLY A N 7
ATOM 7666 C CA . GLY A 1 41 ? 9.797 -3.474 -13.509 1.00 22.05 39 GLY A CA 7
ATOM 7667 C C . GLY A 1 41 ? 8.751 -2.484 -13.037 1.00 33.12 39 GLY A C 7
ATOM 7668 O O . GLY A 1 41 ? 7.577 -2.830 -12.893 1.00 5.32 39 GLY A O 7
ATOM 7672 N N . THR A 1 42 ? 9.175 -1.248 -12.793 1.00 51.22 40 THR A N 7
ATOM 7673 C CA . THR A 1 42 ? 8.267 -0.205 -12.332 1.00 70.20 40 THR A CA 7
ATOM 7674 C C . THR A 1 42 ? 8.012 0.825 -13.426 1.00 53.11 40 THR A C 7
ATOM 7675 O O . THR A 1 42 ? 8.949 1.344 -14.034 1.00 33.40 40 THR A O 7
ATOM 7686 N N . ILE A 1 43 ? 6.739 1.118 -13.672 1.00 21.35 41 ILE A N 7
ATOM 7687 C CA . ILE A 1 43 ? 6.362 2.088 -14.692 1.00 31.13 41 ILE A CA 7
ATOM 7688 C C . ILE A 1 43 ? 5.906 3.399 -14.061 1.00 50.43 41 ILE A C 7
ATOM 7689 O O . ILE A 1 43 ? 5.190 3.404 -13.059 1.00 40.32 41 ILE A O 7
ATOM 7705 N N . THR A 1 44 ? 6.324 4.513 -14.656 1.00 21.40 42 THR A N 7
ATOM 7706 C CA . THR A 1 44 ? 5.959 5.831 -14.154 1.00 34.02 42 THR A CA 7
ATOM 7707 C C . THR A 1 44 ? 5.608 6.777 -15.297 1.00 3.04 42 THR A C 7
ATOM 7708 O O . THR A 1 44 ? 6.234 7.823 -15.464 1.00 21.04 42 THR A O 7
ATOM 7719 N N . GLY A 1 45 ? 4.603 6.403 -16.082 1.00 33.42 43 GLY A N 7
ATOM 7720 C CA . GLY A 1 45 ? 4.186 7.230 -17.199 1.00 63.21 43 GLY A CA 7
ATOM 7721 C C . GLY A 1 45 ? 2.734 7.653 -17.098 1.00 3.03 43 GLY A C 7
ATOM 7722 O O . GLY A 1 45 ? 2.019 7.232 -16.188 1.00 21.15 43 GLY A O 7
ATOM 7726 N N . LEU A 1 46 ? 2.297 8.489 -18.033 1.00 10.23 44 LEU A N 7
ATOM 7727 C CA . LEU A 1 46 ? 0.920 8.972 -18.044 1.00 63.32 44 LEU A CA 7
ATOM 7728 C C . LEU A 1 46 ? 0.685 9.975 -16.920 1.00 24.15 44 LEU A C 7
ATOM 7729 O O . LEU A 1 46 ? 0.382 11.142 -17.169 1.00 35.35 44 LEU A O 7
ATOM 7745 N N . ARG A 1 47 ? 0.830 9.513 -15.682 1.00 3.12 45 ARG A N 7
ATOM 7746 C CA . ARG A 1 47 ? 0.635 10.370 -14.519 1.00 10.32 45 ARG A CA 7
ATOM 7747 C C . ARG A 1 47 ? 1.053 11.806 -14.825 1.00 33.41 45 ARG A C 7
ATOM 7748 O O . ARG A 1 47 ? 0.263 12.744 -14.719 1.00 52.00 45 ARG A O 7
ATOM 7769 N N . PRO A 1 48 ? 2.324 11.982 -15.213 1.00 43.03 46 PRO A N 7
ATOM 7770 C CA . PRO A 1 48 ? 2.876 13.300 -15.543 1.00 31.34 46 PRO A CA 7
ATOM 7771 C C . PRO A 1 48 ? 2.299 13.862 -16.837 1.00 44.34 46 PRO A C 7
ATOM 7772 O O . PRO A 1 48 ? 2.192 15.076 -17.004 1.00 52.44 46 PRO A O 7
ATOM 7783 N N . GLY A 1 49 ? 1.929 12.971 -17.752 1.00 24.31 47 GLY A N 7
ATOM 7784 C CA . GLY A 1 49 ? 1.368 13.398 -19.020 1.00 40.10 47 GLY A CA 7
ATOM 7785 C C . GLY A 1 49 ? 0.623 12.285 -19.729 1.00 30.40 47 GLY A C 7
ATOM 7786 O O . GLY A 1 49 ? -0.529 11.996 -19.407 1.00 63.30 47 GLY A O 7
ATOM 7790 N N . GLY A 1 50 ? 1.282 11.658 -20.699 1.00 75.14 48 GLY A N 7
ATOM 7791 C CA . GLY A 1 50 ? 0.658 10.578 -21.442 1.00 12.31 48 GLY A CA 7
ATOM 7792 C C . GLY A 1 50 ? 1.673 9.665 -22.100 1.00 20.02 48 GLY A C 7
ATOM 7793 O O . GLY A 1 50 ? 1.430 9.134 -23.184 1.00 20.13 48 GLY A O 7
ATOM 7797 N N . TYR A 1 51 ? 2.814 9.483 -21.445 1.00 21.41 49 TYR A N 7
ATOM 7798 C CA . TYR A 1 51 ? 3.872 8.630 -21.975 1.00 11.51 49 TYR A CA 7
ATOM 7799 C C . TYR A 1 51 ? 4.246 7.541 -20.975 1.00 23.12 49 TYR A C 7
ATOM 7800 O O . TYR A 1 51 ? 4.784 7.824 -19.904 1.00 72.12 49 TYR A O 7
ATOM 7818 N N . TRP A 1 52 ? 3.959 6.295 -21.333 1.00 34.22 50 TRP A N 7
ATOM 7819 C CA . TRP A 1 52 ? 4.265 5.161 -20.468 1.00 2.23 50 TRP A CA 7
ATOM 7820 C C . TRP A 1 52 ? 5.772 4.959 -20.349 1.00 73.32 50 TRP A C 7
ATOM 7821 O O . TRP A 1 52 ? 6.441 4.621 -21.326 1.00 3.43 50 TRP A O 7
ATOM 7842 N N . VAL A 1 53 ? 6.300 5.166 -19.147 1.00 52.41 51 VAL A N 7
ATOM 7843 C CA . VAL A 1 53 ? 7.728 5.005 -18.901 1.00 52.02 51 VAL A CA 7
ATOM 7844 C C . VAL A 1 53 ? 8.004 3.760 -18.065 1.00 43.44 51 VAL A C 7
ATOM 7845 O O . VAL A 1 53 ? 7.742 3.736 -16.863 1.00 34.21 51 VAL A O 7
ATOM 7858 N N . VAL A 1 54 ? 8.537 2.727 -18.710 1.00 40.44 52 VAL A N 7
ATOM 7859 C CA . VAL A 1 54 ? 8.851 1.479 -18.027 1.00 23.45 52 VAL A CA 7
ATOM 7860 C C . VAL A 1 54 ? 10.339 1.386 -17.708 1.00 63.12 52 VAL A C 7
ATOM 7861 O O . VAL A 1 54 ? 11.185 1.531 -18.592 1.00 11.30 52 VAL A O 7
ATOM 7874 N N . LEU A 1 55 ? 10.653 1.142 -16.441 1.00 3.55 53 LEU A N 7
ATOM 7875 C CA . LEU A 1 55 ? 12.041 1.029 -16.004 1.00 53.31 53 LEU A CA 7
ATOM 7876 C C . LEU A 1 55 ? 12.337 -0.376 -15.489 1.00 54.40 53 LEU A C 7
ATOM 7877 O O . LEU A 1 55 ? 12.044 -0.701 -14.338 1.00 4.50 53 LEU A O 7
ATOM 7893 N N . PHE A 1 56 ? 12.920 -1.205 -16.348 1.00 50.44 54 PHE A N 7
ATOM 7894 C CA . PHE A 1 56 ? 13.257 -2.575 -15.980 1.00 41.31 54 PHE A CA 7
ATOM 7895 C C . PHE A 1 56 ? 14.739 -2.852 -16.214 1.00 3.32 54 PHE A C 7
ATOM 7896 O O . PHE A 1 56 ? 15.471 -1.995 -16.711 1.00 20.40 54 PHE A O 7
ATOM 7913 N N . ASP A 1 57 ? 15.175 -4.053 -15.851 1.00 33.10 55 ASP A N 7
ATOM 7914 C CA . ASP A 1 57 ? 16.569 -4.445 -16.021 1.00 2.50 55 ASP A CA 7
ATOM 7915 C C . ASP A 1 57 ? 17.137 -3.882 -17.321 1.00 32.44 55 ASP A C 7
ATOM 7916 O O . ASP A 1 57 ? 18.135 -3.162 -17.313 1.00 40.01 55 ASP A O 7
ATOM 7925 N N . ARG A 1 58 ? 16.494 -4.218 -18.435 1.00 5.33 56 ARG A N 7
ATOM 7926 C CA . ARG A 1 58 ? 16.937 -3.748 -19.742 1.00 73.43 56 ARG A CA 7
ATOM 7927 C C . ARG A 1 58 ? 17.308 -2.269 -19.692 1.00 21.21 56 ARG A C 7
ATOM 7928 O O . ARG A 1 58 ? 18.264 -1.836 -20.334 1.00 21.50 56 ARG A O 7
ATOM 7949 N N . GLY A 1 59 ? 16.544 -1.498 -18.924 1.00 70.11 57 GLY A N 7
ATOM 7950 C CA . GLY A 1 59 ? 16.808 -0.076 -18.805 1.00 21.13 57 GLY A CA 7
ATOM 7951 C C . GLY A 1 59 ? 15.537 0.745 -18.718 1.00 74.53 57 GLY A C 7
ATOM 7952 O O . GLY A 1 59 ? 14.849 0.731 -17.697 1.00 43.12 57 GLY A O 7
ATOM 7956 N N . SER A 1 60 ? 15.223 1.462 -19.792 1.00 43.52 58 SER A N 7
ATOM 7957 C CA . SER A 1 60 ? 14.029 2.298 -19.831 1.00 75.44 58 SER A CA 7
ATOM 7958 C C . SER A 1 60 ? 13.566 2.517 -21.269 1.00 2.13 58 SER A C 7
ATOM 7959 O O . SER A 1 60 ? 14.298 3.069 -22.091 1.00 14.52 58 SER A O 7
ATOM 7967 N N . PHE A 1 61 ? 12.346 2.080 -21.564 1.00 45.25 59 PHE A N 7
ATOM 7968 C CA . PHE A 1 61 ? 11.785 2.227 -22.902 1.00 43.33 59 PHE A CA 7
ATOM 7969 C C . PHE A 1 61 ? 10.302 2.578 -22.834 1.00 51.43 59 PHE A C 7
ATOM 7970 O O . PHE A 1 61 ? 9.616 2.240 -21.869 1.00 13.42 59 PHE A O 7
ATOM 7987 N N . LEU A 1 62 ? 9.814 3.259 -23.865 1.00 55.22 60 LEU A N 7
ATOM 7988 C CA . LEU A 1 62 ? 8.411 3.658 -23.924 1.00 24.43 60 LEU A CA 7
ATOM 7989 C C . LEU A 1 62 ? 7.537 2.504 -24.405 1.00 1.01 60 LEU A C 7
ATOM 7990 O O . LEU A 1 62 ? 7.941 1.722 -25.266 1.00 63.15 60 LEU A O 7
ATOM 8006 N N . LEU A 1 63 ? 6.337 2.405 -23.845 1.00 33.12 61 LEU A N 7
ATOM 8007 C CA . LEU A 1 63 ? 5.403 1.348 -24.218 1.00 61.01 61 LEU A CA 7
ATOM 8008 C C . LEU A 1 63 ? 3.966 1.858 -24.195 1.00 73.14 61 LEU A C 7
ATOM 8009 O O . LEU A 1 63 ? 3.711 3.012 -23.849 1.00 62.32 61 LEU A O 7
ATOM 8025 N N . ASP A 1 64 ? 3.030 0.990 -24.564 1.00 51.44 62 ASP A N 7
ATOM 8026 C CA . ASP A 1 64 ? 1.617 1.352 -24.583 1.00 61.43 62 ASP A CA 7
ATOM 8027 C C . ASP A 1 64 ? 0.844 0.577 -23.520 1.00 50.33 62 ASP A C 7
ATOM 8028 O O . ASP A 1 64 ? 1.367 -0.358 -22.913 1.00 45.34 62 ASP A O 7
ATOM 8037 N N . THR A 1 65 ? -0.406 0.973 -23.298 1.00 44.45 63 THR A N 7
ATOM 8038 C CA . THR A 1 65 ? -1.250 0.319 -22.308 1.00 33.24 63 THR A CA 7
ATOM 8039 C C . THR A 1 65 ? -1.587 -1.107 -22.728 1.00 74.12 63 THR A C 7
ATOM 8040 O O . THR A 1 65 ? -2.199 -1.859 -21.970 1.00 0.23 63 THR A O 7
ATOM 8051 N N . GLN A 1 66 ? -1.184 -1.473 -23.941 1.00 1.53 64 GLN A N 7
ATOM 8052 C CA . GLN A 1 66 ? -1.444 -2.810 -24.461 1.00 51.52 64 GLN A CA 7
ATOM 8053 C C . GLN A 1 66 ? -1.489 -3.834 -23.332 1.00 54.21 64 GLN A C 7
ATOM 8054 O O . GLN A 1 66 ? -2.545 -4.086 -22.750 1.00 40.45 64 GLN A O 7
ATOM 8068 N N . PHE A 1 67 ? -0.338 -4.422 -23.027 1.00 64.32 65 PHE A N 7
ATOM 8069 C CA . PHE A 1 67 ? -0.246 -5.421 -21.968 1.00 51.24 65 PHE A CA 7
ATOM 8070 C C . PHE A 1 67 ? 1.193 -5.569 -21.484 1.00 22.42 65 PHE A C 7
ATOM 8071 O O . PHE A 1 67 ? 1.512 -5.243 -20.340 1.00 1.13 65 PHE A O 7
ATOM 8088 N N . LEU A 1 68 ? 2.058 -6.065 -22.362 1.00 3.32 66 LEU A N 7
ATOM 8089 C CA . LEU A 1 68 ? 3.465 -6.258 -22.025 1.00 15.21 66 LEU A CA 7
ATOM 8090 C C . LEU A 1 68 ? 3.957 -5.156 -21.092 1.00 21.21 66 LEU A C 7
ATOM 8091 O O . LEU A 1 68 ? 3.565 -3.997 -21.222 1.00 55.13 66 LEU A O 7
ATOM 8107 N N . SER A 1 69 ? 4.821 -5.526 -20.152 1.00 30.31 67 SER A N 7
ATOM 8108 C CA . SER A 1 69 ? 5.366 -4.570 -19.196 1.00 5.02 67 SER A CA 7
ATOM 8109 C C . SER A 1 69 ? 4.262 -3.692 -18.615 1.00 40.03 67 SER A C 7
ATOM 8110 O O . SER A 1 69 ? 4.258 -2.475 -18.800 1.00 40.24 67 SER A O 7
ATOM 8118 N N . LYS A 1 70 ? 3.325 -4.319 -17.912 1.00 3.44 68 LYS A N 7
ATOM 8119 C CA . LYS A 1 70 ? 2.215 -3.597 -17.302 1.00 12.14 68 LYS A CA 7
ATOM 8120 C C . LYS A 1 70 ? 1.063 -4.543 -16.977 1.00 64.43 68 LYS A C 7
ATOM 8121 O O . LYS A 1 70 ? 0.098 -4.645 -17.734 1.00 40.04 68 LYS A O 7
ATOM 8140 N N . VAL A 1 71 ? 1.171 -5.234 -15.846 1.00 43.25 69 VAL A N 7
ATOM 8141 C CA . VAL A 1 71 ? 0.138 -6.170 -15.421 1.00 31.02 69 VAL A CA 7
ATOM 8142 C C . VAL A 1 71 ? -1.241 -5.715 -15.885 1.00 11.43 69 VAL A C 7
ATOM 8143 O O . VAL A 1 71 ? -1.953 -6.453 -16.565 1.00 23.15 69 VAL A O 7
ATOM 8156 N N . GLU A 1 72 ? -1.611 -4.493 -15.512 1.00 72.24 70 GLU A N 7
ATOM 8157 C CA . GLU A 1 72 ? -2.906 -3.940 -15.891 1.00 11.42 70 GLU A CA 7
ATOM 8158 C C . GLU A 1 72 ? -3.968 -5.034 -15.956 1.00 64.02 70 GLU A C 7
ATOM 8159 O O . GLU A 1 72 ? -3.899 -6.024 -15.228 1.00 60.45 70 GLU A O 7
ATOM 8171 N N . SER A 1 73 ? -4.949 -4.847 -16.833 1.00 43.12 71 SER A N 7
ATOM 8172 C CA . SER A 1 73 ? -6.027 -5.815 -16.991 1.00 75.25 71 SER A CA 7
ATOM 8173 C C . SER A 1 73 ? -6.697 -6.106 -15.652 1.00 20.32 71 SER A C 7
ATOM 8174 O O . SER A 1 73 ? -7.726 -5.520 -15.319 1.00 73.31 71 SER A O 7
ATOM 8182 N N . GLY A 1 74 ? -6.104 -7.017 -14.886 1.00 64.32 72 GLY A N 7
ATOM 8183 C CA . GLY A 1 74 ? -6.656 -7.371 -13.592 1.00 25.44 72 GLY A CA 7
ATOM 8184 C C . GLY A 1 74 ? -5.970 -8.577 -12.979 1.00 51.22 72 GLY A C 7
ATOM 8185 O O . GLY A 1 74 ? -6.601 -9.608 -12.749 1.00 54.30 72 GLY A O 7
ATOM 8189 N N . ALA A 1 75 ? -4.674 -8.448 -12.716 1.00 63.23 73 ALA A N 7
ATOM 8190 C CA . ALA A 1 75 ? -3.902 -9.536 -12.127 1.00 13.51 73 ALA A CA 7
ATOM 8191 C C . ALA A 1 75 ? -3.436 -10.519 -13.195 1.00 31.45 73 ALA A C 7
ATOM 8192 O O . ALA A 1 75 ? -3.220 -11.698 -12.914 1.00 21.32 73 ALA A O 7
ATOM 8199 N N . SER A 1 76 ? -3.284 -10.028 -14.420 1.00 3.41 74 SER A N 7
ATOM 8200 C CA . SER A 1 76 ? -2.847 -10.865 -15.531 1.00 33.20 74 SER A CA 7
ATOM 8201 C C . SER A 1 76 ? -3.400 -12.280 -15.394 1.00 74.52 74 SER A C 7
ATOM 8202 O O . SER A 1 76 ? -2.694 -13.197 -14.974 1.00 40.13 74 SER A O 7
ATOM 8210 N N . SER A 1 77 ? -4.669 -12.450 -15.752 1.00 72.41 75 SER A N 7
ATOM 8211 C CA . SER A 1 77 ? -5.320 -13.753 -15.666 1.00 42.42 75 SER A CA 7
ATOM 8212 C C . SER A 1 77 ? -4.803 -14.540 -14.466 1.00 61.00 75 SER A C 7
ATOM 8213 O O . SER A 1 77 ? -4.397 -13.961 -13.458 1.00 64.53 75 SER A O 7
ATOM 8221 N N . SER A 1 78 ? -4.822 -15.864 -14.582 1.00 43.03 76 SER A N 7
ATOM 8222 C CA . SER A 1 78 ? -4.359 -16.733 -13.506 1.00 41.53 76 SER A CA 7
ATOM 8223 C C . SER A 1 78 ? -2.907 -17.145 -13.727 1.00 44.53 76 SER A C 7
ATOM 8224 O O . SER A 1 78 ? -2.251 -17.656 -12.820 1.00 72.34 76 SER A O 7
ATOM 8232 N N . GLU A 1 79 ? -2.411 -16.917 -14.940 1.00 35.01 77 GLU A N 7
ATOM 8233 C CA . GLU A 1 79 ? -1.037 -17.265 -15.281 1.00 32.32 77 GLU A CA 7
ATOM 8234 C C . GLU A 1 79 ? -0.109 -16.069 -15.090 1.00 33.03 77 GLU A C 7
ATOM 8235 O O . GLU A 1 79 ? -0.563 -14.942 -14.899 1.00 13.32 77 GLU A O 7
ATOM 8247 N N . GLY A 1 80 ? 1.195 -16.324 -15.142 1.00 34.40 78 GLY A N 7
ATOM 8248 C CA . GLY A 1 80 ? 2.166 -15.260 -14.972 1.00 43.12 78 GLY A CA 7
ATOM 8249 C C . GLY A 1 80 ? 2.058 -14.587 -13.618 1.00 43.34 78 GLY A C 7
ATOM 8250 O O . GLY A 1 80 ? 1.337 -15.058 -12.740 1.00 15.45 78 GLY A O 7
ATOM 8254 N N . MET A 1 3 ? 1.294 0.580 -1.864 1.00 52.51 1 MET A N 8
ATOM 8255 C CA . MET A 1 3 ? 0.120 -0.252 -2.099 1.00 53.14 1 MET A CA 8
ATOM 8256 C C . MET A 1 3 ? 0.302 -1.636 -1.484 1.00 10.53 1 MET A C 8
ATOM 8257 O O . MET A 1 3 ? 0.068 -1.830 -0.291 1.00 35.21 1 MET A O 8
ATOM 8271 N N . ASP A 1 4 ? 0.721 -2.593 -2.304 1.00 53.32 2 ASP A N 8
ATOM 8272 C CA . ASP A 1 4 ? 0.935 -3.958 -1.840 1.00 20.33 2 ASP A CA 8
ATOM 8273 C C . ASP A 1 4 ? 2.413 -4.330 -1.909 1.00 72.44 2 ASP A C 8
ATOM 8274 O O . ASP A 1 4 ? 2.844 -5.317 -1.312 1.00 3.42 2 ASP A O 8
ATOM 8283 N N . PHE A 1 5 ? 3.184 -3.535 -2.644 1.00 31.32 3 PHE A N 8
ATOM 8284 C CA . PHE A 1 5 ? 4.613 -3.782 -2.794 1.00 23.24 3 PHE A CA 8
ATOM 8285 C C . PHE A 1 5 ? 5.424 -2.564 -2.360 1.00 71.15 3 PHE A C 8
ATOM 8286 O O . PHE A 1 5 ? 5.715 -2.388 -1.178 1.00 1.31 3 PHE A O 8
ATOM 8303 N N . ALA A 1 6 ? 5.786 -1.727 -3.327 1.00 75.24 4 ALA A N 8
ATOM 8304 C CA . ALA A 1 6 ? 6.561 -0.525 -3.047 1.00 30.31 4 ALA A CA 8
ATOM 8305 C C . ALA A 1 6 ? 6.082 0.647 -3.896 1.00 43.51 4 ALA A C 8
ATOM 8306 O O . ALA A 1 6 ? 6.810 1.621 -4.093 1.00 1.13 4 ALA A O 8
ATOM 8313 N N . ILE A 1 7 ? 4.856 0.547 -4.397 1.00 52.31 5 ILE A N 8
ATOM 8314 C CA . ILE A 1 7 ? 4.281 1.600 -5.225 1.00 11.52 5 ILE A CA 8
ATOM 8315 C C . ILE A 1 7 ? 2.817 1.313 -5.542 1.00 3.23 5 ILE A C 8
ATOM 8316 O O . ILE A 1 7 ? 1.924 1.660 -4.770 1.00 4.22 5 ILE A O 8
ATOM 8332 N N . GLY A 1 8 ? 2.579 0.675 -6.683 1.00 73.34 6 GLY A N 8
ATOM 8333 C CA . GLY A 1 8 ? 1.222 0.350 -7.082 1.00 73.40 6 GLY A CA 8
ATOM 8334 C C . GLY A 1 8 ? 1.087 0.161 -8.580 1.00 32.10 6 GLY A C 8
ATOM 8335 O O . GLY A 1 8 ? 0.218 -0.578 -9.044 1.00 24.44 6 GLY A O 8
ATOM 8339 N N . ASP A 1 9 ? 1.946 0.832 -9.339 1.00 25.42 7 ASP A N 8
ATOM 8340 C CA . ASP A 1 9 ? 1.919 0.735 -10.794 1.00 23.14 7 ASP A CA 8
ATOM 8341 C C . ASP A 1 9 ? 3.055 -0.148 -11.301 1.00 4.21 7 ASP A C 8
ATOM 8342 O O . ASP A 1 9 ? 4.038 0.345 -11.855 1.00 52.51 7 ASP A O 8
ATOM 8351 N N . ARG A 1 10 ? 2.914 -1.455 -11.106 1.00 44.13 8 ARG A N 8
ATOM 8352 C CA . ARG A 1 10 ? 3.930 -2.406 -11.542 1.00 32.12 8 ARG A CA 8
ATOM 8353 C C . ARG A 1 10 ? 3.718 -2.798 -13.001 1.00 55.32 8 ARG A C 8
ATOM 8354 O O . ARG A 1 10 ? 2.586 -2.841 -13.485 1.00 44.33 8 ARG A O 8
ATOM 8375 N N . VAL A 1 11 ? 4.813 -3.082 -13.698 1.00 24.32 9 VAL A N 8
ATOM 8376 C CA . VAL A 1 11 ? 4.748 -3.471 -15.101 1.00 53.15 9 VAL A CA 8
ATOM 8377 C C . VAL A 1 11 ? 5.423 -4.818 -15.331 1.00 20.31 9 VAL A C 8
ATOM 8378 O O . VAL A 1 11 ? 6.613 -4.982 -15.061 1.00 11.35 9 VAL A O 8
ATOM 8391 N N . ARG A 1 12 ? 4.656 -5.781 -15.832 1.00 13.13 10 ARG A N 8
ATOM 8392 C CA . ARG A 1 12 ? 5.180 -7.115 -16.097 1.00 73.22 10 ARG A CA 8
ATOM 8393 C C . ARG A 1 12 ? 4.864 -7.549 -17.526 1.00 3.13 10 ARG A C 8
ATOM 8394 O O . ARG A 1 12 ? 3.894 -7.086 -18.127 1.00 12.14 10 ARG A O 8
ATOM 8415 N N . LEU A 1 13 ? 5.690 -8.439 -18.064 1.00 62.30 11 LEU A N 8
ATOM 8416 C CA . LEU A 1 13 ? 5.500 -8.936 -19.423 1.00 2.34 11 LEU A CA 8
ATOM 8417 C C . LEU A 1 13 ? 4.022 -9.173 -19.714 1.00 11.02 11 LEU A C 8
ATOM 8418 O O . LEU A 1 13 ? 3.210 -9.296 -18.797 1.00 25.51 11 LEU A O 8
ATOM 8434 N N . ALA A 1 14 ? 3.680 -9.238 -20.996 1.00 53.34 12 ALA A N 8
ATOM 8435 C CA . ALA A 1 14 ? 2.300 -9.465 -21.408 1.00 41.35 12 ALA A CA 8
ATOM 8436 C C . ALA A 1 14 ? 2.238 -10.093 -22.796 1.00 61.25 12 ALA A C 8
ATOM 8437 O O . ALA A 1 14 ? 2.053 -9.398 -23.795 1.00 61.21 12 ALA A O 8
ATOM 8444 N N . ALA A 1 15 ? 2.395 -11.412 -22.851 1.00 53.25 13 ALA A N 8
ATOM 8445 C CA . ALA A 1 15 ? 2.355 -12.134 -24.117 1.00 41.41 13 ALA A CA 8
ATOM 8446 C C . ALA A 1 15 ? 3.387 -11.583 -25.096 1.00 15.31 13 ALA A C 8
ATOM 8447 O O . ALA A 1 15 ? 3.322 -11.852 -26.295 1.00 5.20 13 ALA A O 8
ATOM 8454 N N . GLN A 1 16 ? 4.335 -10.810 -24.576 1.00 62.41 14 GLN A N 8
ATOM 8455 C CA . GLN A 1 16 ? 5.379 -10.221 -25.406 1.00 3.22 14 GLN A CA 8
ATOM 8456 C C . GLN A 1 16 ? 4.778 -9.322 -26.481 1.00 75.43 14 GLN A C 8
ATOM 8457 O O . GLN A 1 16 ? 3.722 -9.611 -27.046 1.00 44.44 14 GLN A O 8
ATOM 8471 N N . PRO A 1 17 ? 5.462 -8.206 -26.772 1.00 65.41 15 PRO A N 8
ATOM 8472 C CA . PRO A 1 17 ? 5.014 -7.243 -27.782 1.00 2.12 15 PRO A CA 8
ATOM 8473 C C . PRO A 1 17 ? 5.122 -7.796 -29.199 1.00 2.32 15 PRO A C 8
ATOM 8474 O O . PRO A 1 17 ? 6.062 -8.513 -29.541 1.00 63.31 15 PRO A O 8
ATOM 8485 N N . PRO A 1 18 ? 4.138 -7.455 -30.044 1.00 63.14 16 PRO A N 8
ATOM 8486 C CA . PRO A 1 18 ? 4.101 -7.906 -31.439 1.00 23.23 16 PRO A CA 8
ATOM 8487 C C . PRO A 1 18 ? 5.189 -7.256 -32.287 1.00 73.03 16 PRO A C 8
ATOM 8488 O O . PRO A 1 18 ? 5.942 -7.941 -32.979 1.00 65.10 16 PRO A O 8
ATOM 8499 N N . TYR A 1 19 ? 5.265 -5.931 -32.230 1.00 34.25 17 TYR A N 8
ATOM 8500 C CA . TYR A 1 19 ? 6.259 -5.189 -32.995 1.00 1.54 17 TYR A CA 8
ATOM 8501 C C . TYR A 1 19 ? 5.843 -3.730 -33.157 1.00 5.40 17 TYR A C 8
ATOM 8502 O O . TYR A 1 19 ? 6.672 -2.863 -33.438 1.00 43.14 17 TYR A O 8
ATOM 8520 N N . LEU A 1 20 ? 4.554 -3.465 -32.977 1.00 21.31 18 LEU A N 8
ATOM 8521 C CA . LEU A 1 20 ? 4.026 -2.111 -33.102 1.00 71.22 18 LEU A CA 8
ATOM 8522 C C . LEU A 1 20 ? 4.835 -1.131 -32.258 1.00 73.05 18 LEU A C 8
ATOM 8523 O O . LEU A 1 20 ? 5.746 -1.526 -31.531 1.00 45.24 18 LEU A O 8
ATOM 8539 N N . LYS A 1 21 ? 4.494 0.149 -32.359 1.00 15.24 19 LYS A N 8
ATOM 8540 C CA . LYS A 1 21 ? 5.185 1.187 -31.603 1.00 15.03 19 LYS A CA 8
ATOM 8541 C C . LYS A 1 21 ? 4.232 2.322 -31.240 1.00 32.30 19 LYS A C 8
ATOM 8542 O O . LYS A 1 21 ? 3.208 2.518 -31.894 1.00 73.02 19 LYS A O 8
ATOM 8561 N N . SER A 1 22 ? 4.577 3.067 -30.194 1.00 74.55 20 SER A N 8
ATOM 8562 C CA . SER A 1 22 ? 3.750 4.180 -29.744 1.00 4.43 20 SER A CA 8
ATOM 8563 C C . SER A 1 22 ? 4.028 5.432 -30.571 1.00 10.13 20 SER A C 8
ATOM 8564 O O . SER A 1 22 ? 4.066 6.543 -30.042 1.00 64.30 20 SER A O 8
ATOM 8572 N N . ALA A 1 23 ? 4.221 5.243 -31.872 1.00 1.11 21 ALA A N 8
ATOM 8573 C CA . ALA A 1 23 ? 4.493 6.356 -32.773 1.00 62.24 21 ALA A CA 8
ATOM 8574 C C . ALA A 1 23 ? 5.983 6.680 -32.811 1.00 14.53 21 ALA A C 8
ATOM 8575 O O . ALA A 1 23 ? 6.372 7.844 -32.919 1.00 34.44 21 ALA A O 8
ATOM 8582 N N . ASP A 1 24 ? 6.811 5.646 -32.720 1.00 2.10 22 ASP A N 8
ATOM 8583 C CA . ASP A 1 24 ? 8.259 5.822 -32.744 1.00 33.42 22 ASP A CA 8
ATOM 8584 C C . ASP A 1 24 ? 8.756 6.414 -31.429 1.00 31.12 22 ASP A C 8
ATOM 8585 O O . ASP A 1 24 ? 9.553 7.352 -31.404 1.00 65.42 22 ASP A O 8
ATOM 8594 N N . PRO A 1 25 ? 8.274 5.856 -30.308 1.00 61.13 23 PRO A N 8
ATOM 8595 C CA . PRO A 1 25 ? 8.655 6.313 -28.969 1.00 5.31 23 PRO A CA 8
ATOM 8596 C C . PRO A 1 25 ? 10.104 5.975 -28.631 1.00 55.23 23 PRO A C 8
ATOM 8597 O O . PRO A 1 25 ? 10.686 6.546 -27.708 1.00 43.35 23 PRO A O 8
ATOM 8608 N N . LEU A 1 26 ? 10.680 5.044 -29.384 1.00 14.41 24 LEU A N 8
ATOM 8609 C CA . LEU A 1 26 ? 12.061 4.630 -29.165 1.00 2.43 24 LEU A CA 8
ATOM 8610 C C . LEU A 1 26 ? 12.537 3.708 -30.283 1.00 2.43 24 LEU A C 8
ATOM 8611 O O . LEU A 1 26 ? 11.754 3.234 -31.106 1.00 12.52 24 LEU A O 8
ATOM 8627 N N . PRO A 1 27 ? 13.852 3.445 -30.314 1.00 1.35 25 PRO A N 8
ATOM 8628 C CA . PRO A 1 27 ? 14.462 2.576 -31.324 1.00 31.31 25 PRO A CA 8
ATOM 8629 C C . PRO A 1 27 ? 14.074 1.113 -31.140 1.00 72.40 25 PRO A C 8
ATOM 8630 O O . PRO A 1 27 ? 14.358 0.273 -31.994 1.00 3.41 25 PRO A O 8
ATOM 8641 N N . MET A 1 28 ? 13.422 0.814 -30.021 1.00 4.13 26 MET A N 8
ATOM 8642 C CA . MET A 1 28 ? 12.994 -0.548 -29.726 1.00 71.45 26 MET A CA 8
ATOM 8643 C C . MET A 1 28 ? 11.713 -0.891 -30.481 1.00 44.44 26 MET A C 8
ATOM 8644 O O . MET A 1 28 ? 10.640 -0.372 -30.171 1.00 21.02 26 MET A O 8
ATOM 8658 N N . LEU A 1 29 ? 11.833 -1.766 -31.474 1.00 11.42 27 LEU A N 8
ATOM 8659 C CA . LEU A 1 29 ? 10.684 -2.177 -32.274 1.00 4.14 27 LEU A CA 8
ATOM 8660 C C . LEU A 1 29 ? 10.594 -3.697 -32.355 1.00 34.45 27 LEU A C 8
ATOM 8661 O O . LEU A 1 29 ? 9.501 -4.262 -32.405 1.00 72.10 27 LEU A O 8
ATOM 8677 N N . ARG A 1 30 ? 11.749 -4.354 -32.364 1.00 71.33 28 ARG A N 8
ATOM 8678 C CA . ARG A 1 30 ? 11.800 -5.809 -32.438 1.00 32.42 28 ARG A CA 8
ATOM 8679 C C . ARG A 1 30 ? 13.226 -6.314 -32.237 1.00 34.44 28 ARG A C 8
ATOM 8680 O O . ARG A 1 30 ? 13.757 -7.082 -33.039 1.00 24.23 28 ARG A O 8
ATOM 8701 N N . PRO A 1 31 ? 13.861 -5.874 -31.140 1.00 55.34 29 PRO A N 8
ATOM 8702 C CA . PRO A 1 31 ? 15.233 -6.268 -30.808 1.00 73.11 29 PRO A CA 8
ATOM 8703 C C . PRO A 1 31 ? 15.331 -7.733 -30.396 1.00 2.23 29 PRO A C 8
ATOM 8704 O O . PRO A 1 31 ? 14.391 -8.315 -29.855 1.00 12.12 29 PRO A O 8
ATOM 8715 N N . PRO A 1 32 ? 16.496 -8.344 -30.655 1.00 63.54 30 PRO A N 8
ATOM 8716 C CA . PRO A 1 32 ? 16.745 -9.749 -30.318 1.00 63.21 30 PRO A CA 8
ATOM 8717 C C . PRO A 1 32 ? 16.850 -9.974 -28.814 1.00 22.34 30 PRO A C 8
ATOM 8718 O O . PRO A 1 32 ? 16.880 -11.113 -28.347 1.00 74.34 30 PRO A O 8
ATOM 8729 N N . ASP A 1 33 ? 16.906 -8.882 -28.059 1.00 72.33 31 ASP A N 8
ATOM 8730 C CA . ASP A 1 33 ? 17.006 -8.961 -26.607 1.00 12.25 31 ASP A CA 8
ATOM 8731 C C . ASP A 1 33 ? 16.079 -7.948 -25.942 1.00 54.35 31 ASP A C 8
ATOM 8732 O O . ASP A 1 33 ? 16.479 -6.819 -25.655 1.00 52.32 31 ASP A O 8
ATOM 8741 N N . LEU A 1 34 ? 14.838 -8.358 -25.702 1.00 41.41 32 LEU A N 8
ATOM 8742 C CA . LEU A 1 34 ? 13.853 -7.486 -25.073 1.00 15.54 32 LEU A CA 8
ATOM 8743 C C . LEU A 1 34 ? 13.534 -7.957 -23.657 1.00 54.33 32 LEU A C 8
ATOM 8744 O O . LEU A 1 34 ? 13.881 -9.073 -23.270 1.00 70.21 32 LEU A O 8
ATOM 8760 N N . LEU A 1 35 ? 12.869 -7.100 -22.890 1.00 52.00 33 LEU A N 8
ATOM 8761 C CA . LEU A 1 35 ? 12.500 -7.429 -21.517 1.00 61.15 33 LEU A CA 8
ATOM 8762 C C . LEU A 1 35 ? 12.181 -8.914 -21.381 1.00 32.34 33 LEU A C 8
ATOM 8763 O O . LEU A 1 35 ? 12.868 -9.644 -20.667 1.00 45.11 33 LEU A O 8
ATOM 8779 N N . ALA A 1 36 ? 11.134 -9.355 -22.071 1.00 21.33 34 ALA A N 8
ATOM 8780 C CA . ALA A 1 36 ? 10.726 -10.754 -22.030 1.00 23.04 34 ALA A CA 8
ATOM 8781 C C . ALA A 1 36 ? 10.440 -11.200 -20.600 1.00 32.51 34 ALA A C 8
ATOM 8782 O O . ALA A 1 36 ? 10.816 -12.301 -20.195 1.00 52.32 34 ALA A O 8
ATOM 8789 N N . VAL A 1 37 ? 9.772 -10.339 -19.838 1.00 62.44 35 VAL A N 8
ATOM 8790 C CA . VAL A 1 37 ? 9.435 -10.645 -18.453 1.00 71.54 35 VAL A CA 8
ATOM 8791 C C . VAL A 1 37 ? 8.921 -9.408 -17.726 1.00 43.35 35 VAL A C 8
ATOM 8792 O O . VAL A 1 37 ? 8.191 -9.512 -16.742 1.00 10.51 35 VAL A O 8
ATOM 8805 N N . GLY A 1 38 ? 9.308 -8.235 -18.220 1.00 23.15 36 GLY A N 8
ATOM 8806 C CA . GLY A 1 38 ? 8.877 -6.993 -17.605 1.00 23.22 36 GLY A CA 8
ATOM 8807 C C . GLY A 1 38 ? 9.599 -6.710 -16.302 1.00 51.02 36 GLY A C 8
ATOM 8808 O O . GLY A 1 38 ? 9.462 -5.628 -15.733 1.00 0.14 36 GLY A O 8
ATOM 8812 N N . GLU A 1 39 ? 10.368 -7.686 -15.829 1.00 50.32 37 GLU A N 8
ATOM 8813 C CA . GLU A 1 39 ? 11.111 -7.536 -14.584 1.00 4.33 37 GLU A CA 8
ATOM 8814 C C . GLU A 1 39 ? 10.334 -6.682 -13.586 1.00 22.24 37 GLU A C 8
ATOM 8815 O O . GLU A 1 39 ? 10.922 -5.941 -12.798 1.00 31.40 37 GLU A O 8
ATOM 8827 N N . GLN A 1 40 ? 9.010 -6.792 -13.627 1.00 23.34 38 GLN A N 8
ATOM 8828 C CA . GLN A 1 40 ? 8.153 -6.030 -12.727 1.00 53.20 38 GLN A CA 8
ATOM 8829 C C . GLN A 1 40 ? 8.694 -4.618 -12.525 1.00 72.32 38 GLN A C 8
ATOM 8830 O O . GLN A 1 40 ? 9.065 -4.238 -11.416 1.00 11.33 38 GLN A O 8
ATOM 8844 N N . GLY A 1 41 ? 8.736 -3.846 -13.606 1.00 50.55 39 GLY A N 8
ATOM 8845 C CA . GLY A 1 41 ? 9.234 -2.485 -13.527 1.00 12.33 39 GLY A CA 8
ATOM 8846 C C . GLY A 1 41 ? 8.173 -1.505 -13.066 1.00 34.20 39 GLY A C 8
ATOM 8847 O O . GLY A 1 41 ? 7.012 -1.875 -12.883 1.00 22.00 39 GLY A O 8
ATOM 8851 N N . THR A 1 42 ? 8.570 -0.251 -12.876 1.00 13.24 40 THR A N 8
ATOM 8852 C CA . THR A 1 42 ? 7.645 0.784 -12.430 1.00 44.35 40 THR A CA 8
ATOM 8853 C C . THR A 1 42 ? 7.302 1.740 -13.567 1.00 11.51 40 THR A C 8
ATOM 8854 O O . THR A 1 42 ? 8.172 2.132 -14.345 1.00 60.15 40 THR A O 8
ATOM 8865 N N . ILE A 1 43 ? 6.030 2.113 -13.656 1.00 52.31 41 ILE A N 8
ATOM 8866 C CA . ILE A 1 43 ? 5.573 3.026 -14.697 1.00 72.40 41 ILE A CA 8
ATOM 8867 C C . ILE A 1 43 ? 5.052 4.327 -14.097 1.00 43.53 41 ILE A C 8
ATOM 8868 O O . ILE A 1 43 ? 4.246 4.317 -13.166 1.00 43.22 41 ILE A O 8
ATOM 8884 N N . THR A 1 44 ? 5.517 5.449 -14.638 1.00 40.44 42 THR A N 8
ATOM 8885 C CA . THR A 1 44 ? 5.099 6.760 -14.158 1.00 15.21 42 THR A CA 8
ATOM 8886 C C . THR A 1 44 ? 4.659 7.654 -15.312 1.00 10.12 42 THR A C 8
ATOM 8887 O O . THR A 1 44 ? 5.229 8.721 -15.535 1.00 13.42 42 THR A O 8
ATOM 8898 N N . GLY A 1 45 ? 3.640 7.211 -16.043 1.00 5.20 43 GLY A N 8
ATOM 8899 C CA . GLY A 1 45 ? 3.141 7.984 -17.165 1.00 45.32 43 GLY A CA 8
ATOM 8900 C C . GLY A 1 45 ? 1.747 8.526 -16.921 1.00 40.44 43 GLY A C 8
ATOM 8901 O O . GLY A 1 45 ? 1.115 8.205 -15.914 1.00 61.12 43 GLY A O 8
ATOM 8905 N N . LEU A 1 46 ? 1.266 9.352 -17.844 1.00 14.32 44 LEU A N 8
ATOM 8906 C CA . LEU A 1 46 ? -0.063 9.942 -17.724 1.00 12.21 44 LEU A CA 8
ATOM 8907 C C . LEU A 1 46 ? -0.090 11.008 -16.633 1.00 25.33 44 LEU A C 8
ATOM 8908 O O . LEU A 1 46 ? -0.299 12.189 -16.910 1.00 22.12 44 LEU A O 8
ATOM 8924 N N . ARG A 1 47 ? 0.126 10.582 -15.392 1.00 42.52 45 ARG A N 8
ATOM 8925 C CA . ARG A 1 47 ? 0.128 11.500 -14.259 1.00 43.25 45 ARG A CA 8
ATOM 8926 C C . ARG A 1 47 ? 0.689 12.861 -14.663 1.00 60.20 45 ARG A C 8
ATOM 8927 O O . ARG A 1 47 ? 0.019 13.889 -14.567 1.00 0.24 45 ARG A O 8
ATOM 8948 N N . PRO A 1 48 ? 1.948 12.869 -15.126 1.00 30.44 46 PRO A N 8
ATOM 8949 C CA . PRO A 1 48 ? 2.627 14.096 -15.553 1.00 73.40 46 PRO A CA 8
ATOM 8950 C C . PRO A 1 48 ? 2.045 14.660 -16.844 1.00 53.34 46 PRO A C 8
ATOM 8951 O O . PRO A 1 48 ? 1.873 15.871 -16.982 1.00 64.33 46 PRO A O 8
ATOM 8962 N N . GLY A 1 49 ? 1.742 13.775 -17.789 1.00 32.42 47 GLY A N 8
ATOM 8963 C CA . GLY A 1 49 ? 1.182 14.205 -19.057 1.00 32.53 47 GLY A CA 8
ATOM 8964 C C . GLY A 1 49 ? 0.280 13.156 -19.678 1.00 24.13 47 GLY A C 8
ATOM 8965 O O . GLY A 1 49 ? -0.882 13.023 -19.298 1.00 54.44 47 GLY A O 8
ATOM 8969 N N . GLY A 1 50 ? 0.818 12.409 -20.637 1.00 73.24 48 GLY A N 8
ATOM 8970 C CA . GLY A 1 50 ? 0.039 11.378 -21.298 1.00 62.42 48 GLY A CA 8
ATOM 8971 C C . GLY A 1 50 ? 0.908 10.292 -21.901 1.00 23.31 48 GLY A C 8
ATOM 8972 O O . GLY A 1 50 ? 0.480 9.574 -22.805 1.00 35.13 48 GLY A O 8
ATOM 8976 N N . TYR A 1 51 ? 2.133 10.172 -21.401 1.00 63.45 49 TYR A N 8
ATOM 8977 C CA . TYR A 1 51 ? 3.067 9.168 -21.899 1.00 54.14 49 TYR A CA 8
ATOM 8978 C C . TYR A 1 51 ? 3.137 7.973 -20.954 1.00 74.41 49 TYR A C 8
ATOM 8979 O O . TYR A 1 51 ? 2.341 7.857 -20.022 1.00 3.23 49 TYR A O 8
ATOM 8997 N N . TRP A 1 52 ? 4.094 7.086 -21.202 1.00 41.41 50 TRP A N 8
ATOM 8998 C CA . TRP A 1 52 ? 4.270 5.899 -20.373 1.00 53.13 50 TRP A CA 8
ATOM 8999 C C . TRP A 1 52 ? 5.718 5.423 -20.404 1.00 11.31 50 TRP A C 8
ATOM 9000 O O . TRP A 1 52 ? 6.220 4.997 -21.444 1.00 53.01 50 TRP A O 8
ATOM 9021 N N . VAL A 1 53 ? 6.385 5.498 -19.257 1.00 4.42 51 VAL A N 8
ATOM 9022 C CA . VAL A 1 53 ? 7.776 5.074 -19.153 1.00 23.35 51 VAL A CA 8
ATOM 9023 C C . VAL A 1 53 ? 7.951 4.026 -18.059 1.00 15.24 51 VAL A C 8
ATOM 9024 O O . VAL A 1 53 ? 7.565 4.242 -16.910 1.00 14.52 51 VAL A O 8
ATOM 9037 N N . VAL A 1 54 ? 8.535 2.889 -18.423 1.00 42.41 52 VAL A N 8
ATOM 9038 C CA . VAL A 1 54 ? 8.763 1.808 -17.472 1.00 73.34 52 VAL A CA 8
ATOM 9039 C C . VAL A 1 54 ? 10.245 1.666 -17.145 1.00 51.31 52 VAL A C 8
ATOM 9040 O O . VAL A 1 54 ? 11.087 1.606 -18.042 1.00 2.21 52 VAL A O 8
ATOM 9053 N N . LEU A 1 55 ? 10.558 1.613 -15.855 1.00 54.31 53 LEU A N 8
ATOM 9054 C CA . LEU A 1 55 ? 11.940 1.478 -15.408 1.00 14.12 53 LEU A CA 8
ATOM 9055 C C . LEU A 1 55 ? 12.169 0.120 -14.752 1.00 44.22 53 LEU A C 8
ATOM 9056 O O . LEU A 1 55 ? 11.815 -0.089 -13.592 1.00 14.21 53 LEU A O 8
ATOM 9072 N N . PHE A 1 56 ? 12.767 -0.800 -15.502 1.00 43.43 54 PHE A N 8
ATOM 9073 C CA . PHE A 1 56 ? 13.046 -2.138 -14.994 1.00 1.42 54 PHE A CA 8
ATOM 9074 C C . PHE A 1 56 ? 14.467 -2.568 -15.345 1.00 42.24 54 PHE A C 8
ATOM 9075 O O . PHE A 1 56 ? 15.193 -1.849 -16.033 1.00 33.02 54 PHE A O 8
ATOM 9092 N N . ASP A 1 57 ? 14.858 -3.744 -14.868 1.00 74.52 55 ASP A N 8
ATOM 9093 C CA . ASP A 1 57 ? 16.191 -4.272 -15.132 1.00 4.03 55 ASP A CA 8
ATOM 9094 C C . ASP A 1 57 ? 16.640 -3.933 -16.550 1.00 15.21 55 ASP A C 8
ATOM 9095 O O . ASP A 1 57 ? 17.677 -3.300 -16.749 1.00 73.21 55 ASP A O 8
ATOM 9104 N N . ARG A 1 58 ? 15.852 -4.359 -17.532 1.00 14.32 56 ARG A N 8
ATOM 9105 C CA . ARG A 1 58 ? 16.168 -4.102 -18.931 1.00 65.15 56 ARG A CA 8
ATOM 9106 C C . ARG A 1 58 ? 16.553 -2.641 -19.143 1.00 3.32 56 ARG A C 8
ATOM 9107 O O . ARG A 1 58 ? 17.432 -2.329 -19.945 1.00 65.40 56 ARG A O 8
ATOM 9128 N N . GLY A 1 59 ? 15.887 -1.748 -18.417 1.00 3.42 57 GLY A N 8
ATOM 9129 C CA . GLY A 1 59 ? 16.173 -0.330 -18.540 1.00 21.12 57 GLY A CA 8
ATOM 9130 C C . GLY A 1 59 ? 14.914 0.512 -18.600 1.00 62.02 57 GLY A C 8
ATOM 9131 O O . GLY A 1 59 ? 13.884 0.141 -18.038 1.00 13.41 57 GLY A O 8
ATOM 9135 N N . SER A 1 60 ? 14.997 1.650 -19.283 1.00 21.53 58 SER A N 8
ATOM 9136 C CA . SER A 1 60 ? 13.857 2.550 -19.410 1.00 30.33 58 SER A CA 8
ATOM 9137 C C . SER A 1 60 ? 13.405 2.652 -20.863 1.00 73.23 58 SER A C 8
ATOM 9138 O O . SER A 1 60 ? 14.188 3.001 -21.746 1.00 65.23 58 SER A O 8
ATOM 9146 N N . PHE A 1 61 ? 12.134 2.344 -21.104 1.00 45.50 59 PHE A N 8
ATOM 9147 C CA . PHE A 1 61 ? 11.576 2.400 -22.450 1.00 44.11 59 PHE A CA 8
ATOM 9148 C C . PHE A 1 61 ? 10.086 2.725 -22.408 1.00 2.50 59 PHE A C 8
ATOM 9149 O O . PHE A 1 61 ? 9.391 2.384 -21.450 1.00 61.22 59 PHE A O 8
ATOM 9166 N N . LEU A 1 62 ? 9.602 3.388 -23.452 1.00 51.44 60 LEU A N 8
ATOM 9167 C CA . LEU A 1 62 ? 8.194 3.761 -23.536 1.00 41.40 60 LEU A CA 8
ATOM 9168 C C . LEU A 1 62 ? 7.307 2.523 -23.616 1.00 54.52 60 LEU A C 8
ATOM 9169 O O . LEU A 1 62 ? 7.756 1.449 -24.016 1.00 63.22 60 LEU A O 8
ATOM 9185 N N . LEU A 1 63 ? 6.044 2.682 -23.235 1.00 72.34 61 LEU A N 8
ATOM 9186 C CA . LEU A 1 63 ? 5.091 1.577 -23.266 1.00 43.22 61 LEU A CA 8
ATOM 9187 C C . LEU A 1 63 ? 3.678 2.068 -22.969 1.00 41.42 61 LEU A C 8
ATOM 9188 O O . LEU A 1 63 ? 3.277 2.172 -21.810 1.00 31.42 61 LEU A O 8
ATOM 9204 N N . ASP A 1 64 ? 2.928 2.368 -24.024 1.00 32.13 62 ASP A N 8
ATOM 9205 C CA . ASP A 1 64 ? 1.558 2.845 -23.876 1.00 54.04 62 ASP A CA 8
ATOM 9206 C C . ASP A 1 64 ? 0.754 1.919 -22.968 1.00 44.22 62 ASP A C 8
ATOM 9207 O O . ASP A 1 64 ? 1.263 0.904 -22.492 1.00 72.40 62 ASP A O 8
ATOM 9216 N N . THR A 1 65 ? -0.504 2.277 -22.731 1.00 22.15 63 THR A N 8
ATOM 9217 C CA . THR A 1 65 ? -1.377 1.480 -21.878 1.00 2.32 63 THR A CA 8
ATOM 9218 C C . THR A 1 65 ? -1.750 0.164 -22.550 1.00 53.11 63 THR A C 8
ATOM 9219 O O . THR A 1 65 ? -2.487 -0.644 -21.985 1.00 64.12 63 THR A O 8
ATOM 9230 N N . GLN A 1 66 ? -1.237 -0.044 -23.758 1.00 74.24 64 GLN A N 8
ATOM 9231 C CA . GLN A 1 66 ? -1.518 -1.264 -24.507 1.00 51.41 64 GLN A CA 8
ATOM 9232 C C . GLN A 1 66 ? -1.695 -2.451 -23.567 1.00 25.33 64 GLN A C 8
ATOM 9233 O O . GLN A 1 66 ? -2.798 -2.723 -23.094 1.00 32.14 64 GLN A O 8
ATOM 9247 N N . PHE A 1 67 ? -0.600 -3.156 -23.300 1.00 20.11 65 PHE A N 8
ATOM 9248 C CA . PHE A 1 67 ? -0.634 -4.316 -22.417 1.00 20.11 65 PHE A CA 8
ATOM 9249 C C . PHE A 1 67 ? 0.755 -4.619 -21.863 1.00 1.43 65 PHE A C 8
ATOM 9250 O O . PHE A 1 67 ? 1.005 -4.468 -20.666 1.00 21.11 65 PHE A O 8
ATOM 9267 N N . LEU A 1 68 ? 1.655 -5.047 -22.741 1.00 4.52 66 LEU A N 8
ATOM 9268 C CA . LEU A 1 68 ? 3.020 -5.371 -22.341 1.00 22.42 66 LEU A CA 8
ATOM 9269 C C . LEU A 1 68 ? 3.557 -4.343 -21.351 1.00 11.43 66 LEU A C 8
ATOM 9270 O O . LEU A 1 68 ? 3.447 -3.137 -21.572 1.00 52.23 66 LEU A O 8
ATOM 9286 N N . SER A 1 69 ? 4.140 -4.828 -20.259 1.00 13.50 67 SER A N 8
ATOM 9287 C CA . SER A 1 69 ? 4.693 -3.950 -19.234 1.00 34.22 67 SER A CA 8
ATOM 9288 C C . SER A 1 69 ? 3.621 -3.014 -18.685 1.00 11.53 67 SER A C 8
ATOM 9289 O O . SER A 1 69 ? 3.554 -1.842 -19.056 1.00 53.32 67 SER A O 8
ATOM 9297 N N . LYS A 1 70 ? 2.783 -3.539 -17.797 1.00 43.00 68 LYS A N 8
ATOM 9298 C CA . LYS A 1 70 ? 1.714 -2.752 -17.194 1.00 23.11 68 LYS A CA 8
ATOM 9299 C C . LYS A 1 70 ? 0.637 -3.658 -16.607 1.00 13.15 68 LYS A C 8
ATOM 9300 O O . LYS A 1 70 ? -0.499 -3.678 -17.082 1.00 64.02 68 LYS A O 8
ATOM 9319 N N . VAL A 1 71 ? 0.999 -4.406 -15.569 1.00 44.30 69 VAL A N 8
ATOM 9320 C CA . VAL A 1 71 ? 0.063 -5.312 -14.915 1.00 52.30 69 VAL A CA 8
ATOM 9321 C C . VAL A 1 71 ? -1.065 -5.712 -15.860 1.00 21.14 69 VAL A C 8
ATOM 9322 O O . VAL A 1 71 ? -0.966 -6.711 -16.571 1.00 43.13 69 VAL A O 8
ATOM 9335 N N . GLU A 1 72 ? -2.136 -4.925 -15.860 1.00 73.15 70 GLU A N 8
ATOM 9336 C CA . GLU A 1 72 ? -3.283 -5.199 -16.718 1.00 54.31 70 GLU A CA 8
ATOM 9337 C C . GLU A 1 72 ? -3.894 -6.559 -16.393 1.00 1.11 70 GLU A C 8
ATOM 9338 O O . GLU A 1 72 ? -3.219 -7.586 -16.461 1.00 32.21 70 GLU A O 8
ATOM 9350 N N . SER A 1 73 ? -5.175 -6.557 -16.039 1.00 10.43 71 SER A N 8
ATOM 9351 C CA . SER A 1 73 ? -5.876 -7.789 -15.698 1.00 52.04 71 SER A CA 8
ATOM 9352 C C . SER A 1 73 ? -5.228 -8.469 -14.496 1.00 44.14 71 SER A C 8
ATOM 9353 O O . SER A 1 73 ? -5.559 -9.604 -14.157 1.00 54.12 71 SER A O 8
ATOM 9361 N N . GLY A 1 74 ? -4.299 -7.765 -13.856 1.00 14.34 72 GLY A N 8
ATOM 9362 C CA . GLY A 1 74 ? -3.618 -8.315 -12.699 1.00 21.24 72 GLY A CA 8
ATOM 9363 C C . GLY A 1 74 ? -2.422 -9.164 -13.080 1.00 25.30 72 GLY A C 8
ATOM 9364 O O . GLY A 1 74 ? -1.914 -9.935 -12.266 1.00 1.33 72 GLY A O 8
ATOM 9368 N N . ALA A 1 75 ? -1.971 -9.025 -14.322 1.00 41.34 73 ALA A N 8
ATOM 9369 C CA . ALA A 1 75 ? -0.827 -9.785 -14.810 1.00 3.01 73 ALA A CA 8
ATOM 9370 C C . ALA A 1 75 ? -0.779 -9.788 -16.334 1.00 43.11 73 ALA A C 8
ATOM 9371 O O . ALA A 1 75 ? 0.268 -9.538 -16.932 1.00 72.21 73 ALA A O 8
ATOM 9378 N N . SER A 1 76 ? -1.918 -10.073 -16.957 1.00 1.11 74 SER A N 8
ATOM 9379 C CA . SER A 1 76 ? -2.004 -10.113 -18.412 1.00 52.20 74 SER A CA 8
ATOM 9380 C C . SER A 1 76 ? -1.529 -11.460 -18.948 1.00 2.14 74 SER A C 8
ATOM 9381 O O . SER A 1 76 ? -0.418 -11.578 -19.464 1.00 41.14 74 SER A O 8
ATOM 9389 N N . SER A 1 77 ? -2.379 -12.474 -18.820 1.00 1.21 75 SER A N 8
ATOM 9390 C CA . SER A 1 77 ? -2.046 -13.814 -19.287 1.00 65.31 75 SER A CA 8
ATOM 9391 C C . SER A 1 77 ? -1.456 -13.768 -20.693 1.00 65.43 75 SER A C 8
ATOM 9392 O O . SER A 1 77 ? -1.427 -12.717 -21.332 1.00 44.33 75 SER A O 8
ATOM 9400 N N . SER A 1 78 ? -0.986 -14.917 -21.169 1.00 23.31 76 SER A N 8
ATOM 9401 C CA . SER A 1 78 ? -0.392 -15.009 -22.498 1.00 14.02 76 SER A CA 8
ATOM 9402 C C . SER A 1 78 ? -1.278 -15.828 -23.433 1.00 4.44 76 SER A C 8
ATOM 9403 O O . SER A 1 78 ? -0.831 -16.287 -24.483 1.00 3.01 76 SER A O 8
ATOM 9411 N N . GLU A 1 79 ? -2.536 -16.005 -23.041 1.00 63.34 77 GLU A N 8
ATOM 9412 C CA . GLU A 1 79 ? -3.484 -16.769 -23.844 1.00 22.23 77 GLU A CA 8
ATOM 9413 C C . GLU A 1 79 ? -3.190 -18.264 -23.756 1.00 72.22 77 GLU A C 8
ATOM 9414 O O . GLU A 1 79 ? -2.729 -18.758 -22.728 1.00 63.12 77 GLU A O 8
ATOM 9426 N N . GLY A 1 80 ? -3.462 -18.980 -24.843 1.00 53.44 78 GLY A N 8
ATOM 9427 C CA . GLY A 1 80 ? -3.222 -20.411 -24.869 1.00 51.42 78 GLY A CA 8
ATOM 9428 C C . GLY A 1 80 ? -4.366 -21.201 -24.266 1.00 60.41 78 GLY A C 8
ATOM 9429 O O . GLY A 1 80 ? -4.976 -22.033 -24.938 1.00 32.14 78 GLY A O 8
ATOM 9433 N N . MET A 1 3 ? 3.019 1.301 -3.291 1.00 61.53 1 MET A N 9
ATOM 9434 C CA . MET A 1 3 ? 1.688 1.042 -2.755 1.00 71.52 1 MET A CA 9
ATOM 9435 C C . MET A 1 3 ? 1.692 -0.198 -1.866 1.00 14.43 1 MET A C 9
ATOM 9436 O O . MET A 1 3 ? 2.033 -0.125 -0.685 1.00 41.31 1 MET A O 9
ATOM 9450 N N . ASP A 1 4 ? 1.310 -1.333 -2.439 1.00 71.34 2 ASP A N 9
ATOM 9451 C CA . ASP A 1 4 ? 1.270 -2.589 -1.698 1.00 41.33 2 ASP A CA 9
ATOM 9452 C C . ASP A 1 4 ? 2.606 -3.319 -1.794 1.00 3.53 2 ASP A C 9
ATOM 9453 O O . ASP A 1 4 ? 3.222 -3.643 -0.778 1.00 60.22 2 ASP A O 9
ATOM 9462 N N . PHE A 1 5 ? 3.049 -3.574 -3.020 1.00 73.54 3 PHE A N 9
ATOM 9463 C CA . PHE A 1 5 ? 4.311 -4.268 -3.249 1.00 30.04 3 PHE A CA 9
ATOM 9464 C C . PHE A 1 5 ? 5.465 -3.275 -3.360 1.00 34.52 3 PHE A C 9
ATOM 9465 O O . PHE A 1 5 ? 6.632 -3.649 -3.246 1.00 53.31 3 PHE A O 9
ATOM 9482 N N . ALA A 1 6 ? 5.128 -2.009 -3.583 1.00 63.33 4 ALA A N 9
ATOM 9483 C CA . ALA A 1 6 ? 6.135 -0.962 -3.709 1.00 33.34 4 ALA A CA 9
ATOM 9484 C C . ALA A 1 6 ? 5.508 0.349 -4.171 1.00 63.34 4 ALA A C 9
ATOM 9485 O O . ALA A 1 6 ? 5.518 1.343 -3.445 1.00 24.34 4 ALA A O 9
ATOM 9492 N N . ILE A 1 7 ? 4.965 0.344 -5.384 1.00 30.21 5 ILE A N 9
ATOM 9493 C CA . ILE A 1 7 ? 4.334 1.533 -5.943 1.00 10.15 5 ILE A CA 9
ATOM 9494 C C . ILE A 1 7 ? 2.903 1.242 -6.381 1.00 32.32 5 ILE A C 9
ATOM 9495 O O . ILE A 1 7 ? 2.103 2.156 -6.575 1.00 4.42 5 ILE A O 9
ATOM 9511 N N . GLY A 1 8 ? 2.586 -0.041 -6.533 1.00 53.44 6 GLY A N 9
ATOM 9512 C CA . GLY A 1 8 ? 1.250 -0.430 -6.946 1.00 21.50 6 GLY A CA 9
ATOM 9513 C C . GLY A 1 8 ? 1.085 -0.429 -8.453 1.00 23.42 6 GLY A C 9
ATOM 9514 O O . GLY A 1 8 ? 0.198 -1.095 -8.987 1.00 42.15 6 GLY A O 9
ATOM 9518 N N . ASP A 1 9 ? 1.940 0.321 -9.139 1.00 62.32 7 ASP A N 9
ATOM 9519 C CA . ASP A 1 9 ? 1.885 0.406 -10.594 1.00 0.40 7 ASP A CA 9
ATOM 9520 C C . ASP A 1 9 ? 3.001 -0.417 -11.229 1.00 41.25 7 ASP A C 9
ATOM 9521 O O . ASP A 1 9 ? 3.982 0.132 -11.731 1.00 42.21 7 ASP A O 9
ATOM 9530 N N . ARG A 1 10 ? 2.845 -1.736 -11.203 1.00 74.34 8 ARG A N 9
ATOM 9531 C CA . ARG A 1 10 ? 3.840 -2.635 -11.775 1.00 20.22 8 ARG A CA 9
ATOM 9532 C C . ARG A 1 10 ? 3.562 -2.884 -13.255 1.00 4.25 8 ARG A C 9
ATOM 9533 O O . ARG A 1 10 ? 2.463 -2.621 -13.744 1.00 25.35 8 ARG A O 9
ATOM 9554 N N . VAL A 1 11 ? 4.566 -3.391 -13.963 1.00 24.33 9 VAL A N 9
ATOM 9555 C CA . VAL A 1 11 ? 4.431 -3.676 -15.386 1.00 73.01 9 VAL A CA 9
ATOM 9556 C C . VAL A 1 11 ? 5.314 -4.848 -15.799 1.00 32.22 9 VAL A C 9
ATOM 9557 O O . VAL A 1 11 ? 6.336 -5.121 -15.168 1.00 54.24 9 VAL A O 9
ATOM 9570 N N . ARG A 1 12 ? 4.913 -5.538 -16.862 1.00 23.34 10 ARG A N 9
ATOM 9571 C CA . ARG A 1 12 ? 5.668 -6.682 -17.359 1.00 22.34 10 ARG A CA 9
ATOM 9572 C C . ARG A 1 12 ? 5.038 -7.237 -18.633 1.00 21.33 10 ARG A C 9
ATOM 9573 O O . ARG A 1 12 ? 3.970 -6.792 -19.055 1.00 42.11 10 ARG A O 9
ATOM 9594 N N . LEU A 1 13 ? 5.706 -8.211 -19.241 1.00 21.21 11 LEU A N 9
ATOM 9595 C CA . LEU A 1 13 ? 5.212 -8.827 -20.468 1.00 23.55 11 LEU A CA 9
ATOM 9596 C C . LEU A 1 13 ? 3.726 -9.151 -20.354 1.00 51.44 11 LEU A C 9
ATOM 9597 O O . LEU A 1 13 ? 3.237 -9.504 -19.282 1.00 3.44 11 LEU A O 9
ATOM 9613 N N . ALA A 1 14 ? 3.013 -9.029 -21.469 1.00 72.23 12 ALA A N 9
ATOM 9614 C CA . ALA A 1 14 ? 1.583 -9.312 -21.496 1.00 62.53 12 ALA A CA 9
ATOM 9615 C C . ALA A 1 14 ? 0.981 -8.966 -22.854 1.00 34.53 12 ALA A C 9
ATOM 9616 O O . ALA A 1 14 ? 0.150 -8.065 -22.963 1.00 21.00 12 ALA A O 9
ATOM 9623 N N . ALA A 1 15 ? 1.405 -9.688 -23.886 1.00 31.43 13 ALA A N 9
ATOM 9624 C CA . ALA A 1 15 ? 0.906 -9.458 -25.236 1.00 32.23 13 ALA A CA 9
ATOM 9625 C C . ALA A 1 15 ? 1.835 -10.072 -26.277 1.00 25.32 13 ALA A C 9
ATOM 9626 O O . ALA A 1 15 ? 1.432 -10.320 -27.413 1.00 13.13 13 ALA A O 9
ATOM 9633 N N . GLN A 1 16 ? 3.081 -10.315 -25.882 1.00 2.54 14 GLN A N 9
ATOM 9634 C CA . GLN A 1 16 ? 4.068 -10.898 -26.782 1.00 71.54 14 GLN A CA 9
ATOM 9635 C C . GLN A 1 16 ? 3.884 -10.377 -28.204 1.00 13.34 14 GLN A C 9
ATOM 9636 O O . GLN A 1 16 ? 3.425 -11.088 -29.098 1.00 31.14 14 GLN A O 9
ATOM 9650 N N . PRO A 1 17 ? 4.249 -9.104 -28.419 1.00 71.23 15 PRO A N 9
ATOM 9651 C CA . PRO A 1 17 ? 4.133 -8.459 -29.730 1.00 42.24 15 PRO A CA 9
ATOM 9652 C C . PRO A 1 17 ? 5.128 -9.019 -30.742 1.00 14.51 15 PRO A C 9
ATOM 9653 O O . PRO A 1 17 ? 6.220 -9.466 -30.392 1.00 41.13 15 PRO A O 9
ATOM 9664 N N . PRO A 1 18 ? 4.743 -8.994 -32.027 1.00 3.03 16 PRO A N 9
ATOM 9665 C CA . PRO A 1 18 ? 5.588 -9.494 -33.115 1.00 71.53 16 PRO A CA 9
ATOM 9666 C C . PRO A 1 18 ? 6.804 -8.608 -33.360 1.00 51.42 16 PRO A C 9
ATOM 9667 O O . PRO A 1 18 ? 7.932 -9.094 -33.444 1.00 0.31 16 PRO A O 9
ATOM 9678 N N . TYR A 1 19 ? 6.567 -7.306 -33.474 1.00 3.51 17 TYR A N 9
ATOM 9679 C CA . TYR A 1 19 ? 7.644 -6.351 -33.711 1.00 54.02 17 TYR A CA 9
ATOM 9680 C C . TYR A 1 19 ? 7.207 -4.936 -33.344 1.00 44.23 17 TYR A C 9
ATOM 9681 O O . TYR A 1 19 ? 7.667 -3.958 -33.936 1.00 70.34 17 TYR A O 9
ATOM 9699 N N . LEU A 1 20 ? 6.318 -4.834 -32.363 1.00 53.11 18 LEU A N 9
ATOM 9700 C CA . LEU A 1 20 ? 5.818 -3.539 -31.915 1.00 3.44 18 LEU A CA 9
ATOM 9701 C C . LEU A 1 20 ? 6.960 -2.539 -31.761 1.00 13.44 18 LEU A C 9
ATOM 9702 O O . LEU A 1 20 ? 7.912 -2.776 -31.017 1.00 60.23 18 LEU A O 9
ATOM 9718 N N . LYS A 1 21 ? 6.857 -1.418 -32.466 1.00 55.44 19 LYS A N 9
ATOM 9719 C CA . LYS A 1 21 ? 7.878 -0.378 -32.406 1.00 75.45 19 LYS A CA 9
ATOM 9720 C C . LYS A 1 21 ? 7.613 0.578 -31.248 1.00 23.22 19 LYS A C 9
ATOM 9721 O O . LYS A 1 21 ? 6.573 1.233 -31.197 1.00 12.53 19 LYS A O 9
ATOM 9740 N N . SER A 1 22 ? 8.562 0.653 -30.320 1.00 64.02 20 SER A N 9
ATOM 9741 C CA . SER A 1 22 ? 8.431 1.528 -29.161 1.00 33.31 20 SER A CA 9
ATOM 9742 C C . SER A 1 22 ? 7.685 2.807 -29.528 1.00 2.32 20 SER A C 9
ATOM 9743 O O . SER A 1 22 ? 6.948 3.364 -28.715 1.00 21.03 20 SER A O 9
ATOM 9751 N N . ALA A 1 23 ? 7.883 3.268 -30.759 1.00 25.24 21 ALA A N 9
ATOM 9752 C CA . ALA A 1 23 ? 7.229 4.480 -31.235 1.00 44.21 21 ALA A CA 9
ATOM 9753 C C . ALA A 1 23 ? 7.931 5.033 -32.471 1.00 2.11 21 ALA A C 9
ATOM 9754 O O . ALA A 1 23 ? 7.374 5.024 -33.569 1.00 3.12 21 ALA A O 9
ATOM 9761 N N . ASP A 1 24 ? 9.155 5.514 -32.285 1.00 3.24 22 ASP A N 9
ATOM 9762 C CA . ASP A 1 24 ? 9.934 6.071 -33.385 1.00 14.21 22 ASP A CA 9
ATOM 9763 C C . ASP A 1 24 ? 11.080 6.929 -32.860 1.00 4.24 22 ASP A C 9
ATOM 9764 O O . ASP A 1 24 ? 12.256 6.655 -33.103 1.00 74.33 22 ASP A O 9
ATOM 9773 N N . PRO A 1 25 ? 10.733 7.994 -32.122 1.00 3.31 23 PRO A N 9
ATOM 9774 C CA . PRO A 1 25 ? 11.719 8.915 -31.547 1.00 61.53 23 PRO A CA 9
ATOM 9775 C C . PRO A 1 25 ? 12.523 8.274 -30.421 1.00 60.42 23 PRO A C 9
ATOM 9776 O O . PRO A 1 25 ? 13.360 8.924 -29.793 1.00 54.45 23 PRO A O 9
ATOM 9787 N N . LEU A 1 26 ? 12.265 6.995 -30.170 1.00 61.11 24 LEU A N 9
ATOM 9788 C CA . LEU A 1 26 ? 12.966 6.265 -29.119 1.00 53.10 24 LEU A CA 9
ATOM 9789 C C . LEU A 1 26 ? 14.313 5.753 -29.617 1.00 45.11 24 LEU A C 9
ATOM 9790 O O . LEU A 1 26 ? 14.557 5.640 -30.819 1.00 33.03 24 LEU A O 9
ATOM 9806 N N . PRO A 1 27 ? 15.211 5.434 -28.673 1.00 30.41 25 PRO A N 9
ATOM 9807 C CA . PRO A 1 27 ? 16.548 4.925 -28.992 1.00 5.43 25 PRO A CA 9
ATOM 9808 C C . PRO A 1 27 ? 16.510 3.515 -29.571 1.00 10.30 25 PRO A C 9
ATOM 9809 O O . PRO A 1 27 ? 17.510 3.019 -30.088 1.00 44.44 25 PRO A O 9
ATOM 9820 N N . MET A 1 28 ? 15.349 2.875 -29.481 1.00 11.03 26 MET A N 9
ATOM 9821 C CA . MET A 1 28 ? 15.181 1.522 -29.998 1.00 74.10 26 MET A CA 9
ATOM 9822 C C . MET A 1 28 ? 13.752 1.299 -30.483 1.00 14.02 26 MET A C 9
ATOM 9823 O O . MET A 1 28 ? 12.807 1.320 -29.693 1.00 31.54 26 MET A O 9
ATOM 9837 N N . LEU A 1 29 ? 13.600 1.087 -31.785 1.00 71.33 27 LEU A N 9
ATOM 9838 C CA . LEU A 1 29 ? 12.285 0.860 -32.376 1.00 2.05 27 LEU A CA 9
ATOM 9839 C C . LEU A 1 29 ? 12.076 -0.618 -32.689 1.00 25.10 27 LEU A C 9
ATOM 9840 O O . LEU A 1 29 ? 10.954 -1.057 -32.940 1.00 20.12 27 LEU A O 9
ATOM 9856 N N . ARG A 1 30 ? 13.165 -1.381 -32.671 1.00 14.13 28 ARG A N 9
ATOM 9857 C CA . ARG A 1 30 ? 13.101 -2.810 -32.952 1.00 34.01 28 ARG A CA 9
ATOM 9858 C C . ARG A 1 30 ? 14.372 -3.513 -32.486 1.00 62.23 28 ARG A C 9
ATOM 9859 O O . ARG A 1 30 ? 15.181 -3.981 -33.288 1.00 20.42 28 ARG A O 9
ATOM 9880 N N . PRO A 1 31 ? 14.555 -3.590 -31.160 1.00 14.53 29 PRO A N 9
ATOM 9881 C CA . PRO A 1 31 ? 15.726 -4.234 -30.557 1.00 54.34 29 PRO A CA 9
ATOM 9882 C C . PRO A 1 31 ? 15.713 -5.747 -30.741 1.00 63.44 29 PRO A C 9
ATOM 9883 O O . PRO A 1 31 ? 14.660 -6.382 -30.791 1.00 34.33 29 PRO A O 9
ATOM 9894 N N . PRO A 1 32 ? 16.911 -6.341 -30.845 1.00 63.53 30 PRO A N 9
ATOM 9895 C CA . PRO A 1 32 ? 17.065 -7.788 -31.024 1.00 74.35 30 PRO A CA 9
ATOM 9896 C C . PRO A 1 32 ? 16.675 -8.572 -29.775 1.00 42.44 30 PRO A C 9
ATOM 9897 O O . PRO A 1 32 ? 16.563 -9.797 -29.810 1.00 23.15 30 PRO A O 9
ATOM 9908 N N . ASP A 1 33 ? 16.470 -7.857 -28.675 1.00 14.22 31 ASP A N 9
ATOM 9909 C CA . ASP A 1 33 ? 16.091 -8.485 -27.415 1.00 31.35 31 ASP A CA 9
ATOM 9910 C C . ASP A 1 33 ? 15.502 -7.460 -26.451 1.00 54.43 31 ASP A C 9
ATOM 9911 O O . ASP A 1 33 ? 16.201 -6.563 -25.978 1.00 40.44 31 ASP A O 9
ATOM 9920 N N . LEU A 1 34 ? 14.212 -7.597 -26.165 1.00 53.05 32 LEU A N 9
ATOM 9921 C CA . LEU A 1 34 ? 13.527 -6.682 -25.259 1.00 41.40 32 LEU A CA 9
ATOM 9922 C C . LEU A 1 34 ? 12.370 -7.380 -24.551 1.00 42.33 32 LEU A C 9
ATOM 9923 O O . LEU A 1 34 ? 11.552 -8.047 -25.186 1.00 10.12 32 LEU A O 9
ATOM 9939 N N . LEU A 1 35 ? 12.307 -7.220 -23.234 1.00 73.11 33 LEU A N 9
ATOM 9940 C CA . LEU A 1 35 ? 11.248 -7.833 -22.439 1.00 60.13 33 LEU A CA 9
ATOM 9941 C C . LEU A 1 35 ? 10.838 -9.181 -23.025 1.00 4.31 33 LEU A C 9
ATOM 9942 O O . LEU A 1 35 ? 9.851 -9.278 -23.753 1.00 1.20 33 LEU A O 9
ATOM 9958 N N . ALA A 1 36 ? 11.603 -10.218 -22.700 1.00 33.21 34 ALA A N 9
ATOM 9959 C CA . ALA A 1 36 ? 11.317 -11.561 -23.190 1.00 12.20 34 ALA A CA 9
ATOM 9960 C C . ALA A 1 36 ? 10.048 -12.119 -22.554 1.00 41.21 34 ALA A C 9
ATOM 9961 O O . ALA A 1 36 ? 9.254 -12.789 -23.214 1.00 53.22 34 ALA A O 9
ATOM 9968 N N . VAL A 1 37 ? 9.864 -11.839 -21.268 1.00 11.13 35 VAL A N 9
ATOM 9969 C CA . VAL A 1 37 ? 8.691 -12.313 -20.543 1.00 1.34 35 VAL A CA 9
ATOM 9970 C C . VAL A 1 37 ? 8.941 -12.320 -19.039 1.00 32.13 35 VAL A C 9
ATOM 9971 O O . VAL A 1 37 ? 8.003 -12.347 -18.243 1.00 72.31 35 VAL A O 9
ATOM 9984 N N . GLY A 1 38 ? 10.214 -12.295 -18.655 1.00 72.23 36 GLY A N 9
ATOM 9985 C CA . GLY A 1 38 ? 10.565 -12.299 -17.247 1.00 73.22 36 GLY A CA 9
ATOM 9986 C C . GLY A 1 38 ? 10.948 -10.923 -16.741 1.00 45.34 36 GLY A C 9
ATOM 9987 O O . GLY A 1 38 ? 11.515 -10.789 -15.658 1.00 24.14 36 GLY A O 9
ATOM 9991 N N . GLU A 1 39 ? 10.640 -9.897 -17.529 1.00 62.22 37 GLU A N 9
ATOM 9992 C CA . GLU A 1 39 ? 10.959 -8.524 -17.155 1.00 64.51 37 GLU A CA 9
ATOM 9993 C C . GLU A 1 39 ? 9.811 -7.892 -16.374 1.00 20.42 37 GLU A C 9
ATOM 9994 O O . GLU A 1 39 ? 8.642 -8.187 -16.622 1.00 63.31 37 GLU A O 9
ATOM 10006 N N . GLN A 1 40 ? 10.154 -7.023 -15.429 1.00 50.20 38 GLN A N 9
ATOM 10007 C CA . GLN A 1 40 ? 9.152 -6.350 -14.611 1.00 21.25 38 GLN A CA 9
ATOM 10008 C C . GLN A 1 40 ? 9.651 -4.983 -14.154 1.00 33.24 38 GLN A C 9
ATOM 10009 O O . GLN A 1 40 ? 10.782 -4.847 -13.690 1.00 62.14 38 GLN A O 9
ATOM 10023 N N . GLY A 1 41 ? 8.798 -3.972 -14.288 1.00 33.10 39 GLY A N 9
ATOM 10024 C CA . GLY A 1 41 ? 9.170 -2.629 -13.885 1.00 3.31 39 GLY A CA 9
ATOM 10025 C C . GLY A 1 41 ? 7.977 -1.802 -13.451 1.00 14.43 39 GLY A C 9
ATOM 10026 O O . GLY A 1 41 ? 6.833 -2.248 -13.547 1.00 60.52 39 GLY A O 9
ATOM 10030 N N . THR A 1 42 ? 8.241 -0.591 -12.969 1.00 30.13 40 THR A N 9
ATOM 10031 C CA . THR A 1 42 ? 7.180 0.299 -12.515 1.00 42.51 40 THR A CA 9
ATOM 10032 C C . THR A 1 42 ? 6.807 1.306 -13.597 1.00 71.14 40 THR A C 9
ATOM 10033 O O . THR A 1 42 ? 7.648 1.706 -14.403 1.00 22.12 40 THR A O 9
ATOM 10044 N N . ILE A 1 43 ? 5.542 1.712 -13.610 1.00 72.13 41 ILE A N 9
ATOM 10045 C CA . ILE A 1 43 ? 5.059 2.674 -14.593 1.00 73.43 41 ILE A CA 9
ATOM 10046 C C . ILE A 1 43 ? 4.884 4.055 -13.971 1.00 72.23 41 ILE A C 9
ATOM 10047 O O . ILE A 1 43 ? 4.365 4.188 -12.862 1.00 63.01 41 ILE A O 9
ATOM 10063 N N . THR A 1 44 ? 5.319 5.083 -14.694 1.00 35.32 42 THR A N 9
ATOM 10064 C CA . THR A 1 44 ? 5.210 6.455 -14.214 1.00 32.51 42 THR A CA 9
ATOM 10065 C C . THR A 1 44 ? 4.817 7.402 -15.342 1.00 1.04 42 THR A C 9
ATOM 10066 O O . THR A 1 44 ? 5.548 8.339 -15.661 1.00 72.22 42 THR A O 9
ATOM 10077 N N . GLY A 1 45 ? 3.657 7.152 -15.942 1.00 1.24 43 GLY A N 9
ATOM 10078 C CA . GLY A 1 45 ? 3.187 7.993 -17.027 1.00 64.24 43 GLY A CA 9
ATOM 10079 C C . GLY A 1 45 ? 1.756 8.449 -16.829 1.00 54.44 43 GLY A C 9
ATOM 10080 O O . GLY A 1 45 ? 1.091 8.038 -15.877 1.00 51.52 43 GLY A O 9
ATOM 10084 N N . LEU A 1 46 ? 1.279 9.303 -17.729 1.00 72.40 44 LEU A N 9
ATOM 10085 C CA . LEU A 1 46 ? -0.084 9.817 -17.648 1.00 42.53 44 LEU A CA 9
ATOM 10086 C C . LEU A 1 46 ? -0.211 10.849 -16.532 1.00 43.42 44 LEU A C 9
ATOM 10087 O O . LEU A 1 46 ? -0.770 11.928 -16.731 1.00 72.21 44 LEU A O 9
ATOM 10103 N N . ARG A 1 47 ? 0.314 10.512 -15.359 1.00 20.23 45 ARG A N 9
ATOM 10104 C CA . ARG A 1 47 ? 0.260 11.409 -14.211 1.00 42.42 45 ARG A CA 9
ATOM 10105 C C . ARG A 1 47 ? 1.088 12.666 -14.465 1.00 14.13 45 ARG A C 9
ATOM 10106 O O . ARG A 1 47 ? 0.633 13.791 -14.257 1.00 14.13 45 ARG A O 9
ATOM 10127 N N . PRO A 1 48 ? 2.333 12.472 -14.924 1.00 53.53 46 PRO A N 9
ATOM 10128 C CA . PRO A 1 48 ? 3.250 13.578 -15.216 1.00 52.30 46 PRO A CA 9
ATOM 10129 C C . PRO A 1 48 ? 2.819 14.382 -16.438 1.00 74.11 46 PRO A C 9
ATOM 10130 O O . PRO A 1 48 ? 2.955 15.604 -16.469 1.00 12.20 46 PRO A O 9
ATOM 10141 N N . GLY A 1 49 ? 2.297 13.687 -17.444 1.00 71.43 47 GLY A N 9
ATOM 10142 C CA . GLY A 1 49 ? 1.853 14.353 -18.655 1.00 24.31 47 GLY A CA 9
ATOM 10143 C C . GLY A 1 49 ? 1.027 13.446 -19.546 1.00 4.40 47 GLY A C 9
ATOM 10144 O O . GLY A 1 49 ? -0.169 13.667 -19.729 1.00 31.32 47 GLY A O 9
ATOM 10148 N N . GLY A 1 50 ? 1.668 12.424 -20.104 1.00 20.50 48 GLY A N 9
ATOM 10149 C CA . GLY A 1 50 ? 0.969 11.497 -20.976 1.00 4.23 48 GLY A CA 9
ATOM 10150 C C . GLY A 1 50 ? 1.911 10.534 -21.672 1.00 15.13 48 GLY A C 9
ATOM 10151 O O . GLY A 1 50 ? 1.641 10.089 -22.788 1.00 11.14 48 GLY A O 9
ATOM 10155 N N . TYR A 1 51 ? 3.018 10.213 -21.013 1.00 64.53 49 TYR A N 9
ATOM 10156 C CA . TYR A 1 51 ? 4.005 9.299 -21.578 1.00 1.24 49 TYR A CA 9
ATOM 10157 C C . TYR A 1 51 ? 4.261 8.125 -20.638 1.00 2.24 49 TYR A C 9
ATOM 10158 O O . TYR A 1 51 ? 4.887 8.281 -19.589 1.00 32.41 49 TYR A O 9
ATOM 10176 N N . TRP A 1 52 ? 3.773 6.951 -21.022 1.00 4.32 50 TRP A N 9
ATOM 10177 C CA . TRP A 1 52 ? 3.949 5.749 -20.214 1.00 44.53 50 TRP A CA 9
ATOM 10178 C C . TRP A 1 52 ? 5.425 5.383 -20.099 1.00 32.35 50 TRP A C 9
ATOM 10179 O O . TRP A 1 52 ? 6.067 5.033 -21.089 1.00 2.12 50 TRP A O 9
ATOM 10200 N N . VAL A 1 53 ? 5.957 5.464 -18.883 1.00 51.21 51 VAL A N 9
ATOM 10201 C CA . VAL A 1 53 ? 7.357 5.139 -18.638 1.00 50.22 51 VAL A CA 9
ATOM 10202 C C . VAL A 1 53 ? 7.488 3.916 -17.738 1.00 72.44 51 VAL A C 9
ATOM 10203 O O . VAL A 1 53 ? 7.179 3.971 -16.548 1.00 75.21 51 VAL A O 9
ATOM 10216 N N . VAL A 1 54 ? 7.949 2.810 -18.315 1.00 40.21 52 VAL A N 9
ATOM 10217 C CA . VAL A 1 54 ? 8.123 1.572 -17.565 1.00 52.01 52 VAL A CA 9
ATOM 10218 C C . VAL A 1 54 ? 9.585 1.356 -17.193 1.00 23.22 52 VAL A C 9
ATOM 10219 O O . VAL A 1 54 ? 10.470 1.414 -18.048 1.00 3.14 52 VAL A O 9
ATOM 10232 N N . LEU A 1 55 ? 9.833 1.105 -15.912 1.00 10.41 53 LEU A N 9
ATOM 10233 C CA . LEU A 1 55 ? 11.189 0.879 -15.425 1.00 4.31 53 LEU A CA 9
ATOM 10234 C C . LEU A 1 55 ? 11.383 -0.575 -15.007 1.00 53.12 53 LEU A C 9
ATOM 10235 O O . LEU A 1 55 ? 11.322 -0.905 -13.823 1.00 11.14 53 LEU A O 9
ATOM 10251 N N . PHE A 1 56 ? 11.618 -1.441 -15.988 1.00 12.52 54 PHE A N 9
ATOM 10252 C CA . PHE A 1 56 ? 11.822 -2.860 -15.722 1.00 54.21 54 PHE A CA 9
ATOM 10253 C C . PHE A 1 56 ? 13.285 -3.245 -15.917 1.00 61.03 54 PHE A C 9
ATOM 10254 O O . PHE A 1 56 ? 14.113 -2.412 -16.286 1.00 64.34 54 PHE A O 9
ATOM 10271 N N . ASP A 1 57 ? 13.596 -4.512 -15.666 1.00 75.02 55 ASP A N 9
ATOM 10272 C CA . ASP A 1 57 ? 14.958 -5.009 -15.814 1.00 65.14 55 ASP A CA 9
ATOM 10273 C C . ASP A 1 57 ? 15.557 -4.565 -17.145 1.00 44.32 55 ASP A C 9
ATOM 10274 O O . ASP A 1 57 ? 16.675 -4.050 -17.193 1.00 72.22 55 ASP A O 9
ATOM 10283 N N . ARG A 1 58 ? 14.807 -4.768 -18.223 1.00 40.11 56 ARG A N 9
ATOM 10284 C CA . ARG A 1 58 ? 15.265 -4.390 -19.555 1.00 32.32 56 ARG A CA 9
ATOM 10285 C C . ARG A 1 58 ? 15.675 -2.921 -19.592 1.00 71.05 56 ARG A C 9
ATOM 10286 O O . ARG A 1 58 ? 16.386 -2.488 -20.498 1.00 4.44 56 ARG A O 9
ATOM 10307 N N . GLY A 1 59 ? 15.220 -2.159 -18.602 1.00 72.13 57 GLY A N 9
ATOM 10308 C CA . GLY A 1 59 ? 15.549 -0.747 -18.541 1.00 72.04 57 GLY A CA 9
ATOM 10309 C C . GLY A 1 59 ? 14.339 0.140 -18.760 1.00 44.14 57 GLY A C 9
ATOM 10310 O O . GLY A 1 59 ? 13.201 -0.302 -18.607 1.00 71.11 57 GLY A O 9
ATOM 10314 N N . SER A 1 60 ? 14.586 1.396 -19.119 1.00 12.25 58 SER A N 9
ATOM 10315 C CA . SER A 1 60 ? 13.508 2.350 -19.353 1.00 73.55 58 SER A CA 9
ATOM 10316 C C . SER A 1 60 ? 13.049 2.303 -20.808 1.00 34.13 58 SER A C 9
ATOM 10317 O O . SER A 1 60 ? 13.860 2.391 -21.730 1.00 15.31 58 SER A O 9
ATOM 10325 N N . PHE A 1 61 ? 11.742 2.163 -21.005 1.00 11.22 59 PHE A N 9
ATOM 10326 C CA . PHE A 1 61 ? 11.173 2.104 -22.346 1.00 61.42 59 PHE A CA 9
ATOM 10327 C C . PHE A 1 61 ? 9.725 2.584 -22.345 1.00 32.12 59 PHE A C 9
ATOM 10328 O O . PHE A 1 61 ? 8.936 2.213 -21.474 1.00 64.22 59 PHE A O 9
ATOM 10345 N N . LEU A 1 62 ? 9.382 3.412 -23.325 1.00 74.23 60 LEU A N 9
ATOM 10346 C CA . LEU A 1 62 ? 8.028 3.945 -23.438 1.00 62.43 60 LEU A CA 9
ATOM 10347 C C . LEU A 1 62 ? 7.083 2.907 -24.036 1.00 51.51 60 LEU A C 9
ATOM 10348 O O . LEU A 1 62 ? 7.510 2.007 -24.760 1.00 33.32 60 LEU A O 9
ATOM 10364 N N . LEU A 1 63 ? 5.797 3.041 -23.731 1.00 10.41 61 LEU A N 9
ATOM 10365 C CA . LEU A 1 63 ? 4.790 2.117 -24.240 1.00 14.11 61 LEU A CA 9
ATOM 10366 C C . LEU A 1 63 ? 3.402 2.750 -24.203 1.00 61.24 61 LEU A C 9
ATOM 10367 O O . LEU A 1 63 ? 3.233 3.872 -23.727 1.00 42.40 61 LEU A O 9
ATOM 10383 N N . ASP A 1 64 ? 2.412 2.021 -24.707 1.00 42.45 62 ASP A N 9
ATOM 10384 C CA . ASP A 1 64 ? 1.038 2.510 -24.730 1.00 22.34 62 ASP A CA 9
ATOM 10385 C C . ASP A 1 64 ? 0.153 1.685 -23.800 1.00 44.11 62 ASP A C 9
ATOM 10386 O O . ASP A 1 64 ? 0.478 0.545 -23.465 1.00 53.20 62 ASP A O 9
ATOM 10395 N N . THR A 1 65 ? -0.967 2.269 -23.385 1.00 5.11 63 THR A N 9
ATOM 10396 C CA . THR A 1 65 ? -1.897 1.590 -22.492 1.00 72.13 63 THR A CA 9
ATOM 10397 C C . THR A 1 65 ? -2.670 0.502 -23.229 1.00 32.24 63 THR A C 9
ATOM 10398 O O . THR A 1 65 ? -3.632 0.786 -23.942 1.00 44.42 63 THR A O 9
ATOM 10409 N N . GLN A 1 66 ? -2.244 -0.744 -23.050 1.00 33.44 64 GLN A N 9
ATOM 10410 C CA . GLN A 1 66 ? -2.898 -1.875 -23.698 1.00 30.10 64 GLN A CA 9
ATOM 10411 C C . GLN A 1 66 ? -2.818 -3.124 -22.826 1.00 13.55 64 GLN A C 9
ATOM 10412 O O . GLN A 1 66 ? -3.831 -3.604 -22.317 1.00 14.21 64 GLN A O 9
ATOM 10426 N N . PHE A 1 67 ? -1.608 -3.645 -22.657 1.00 23.03 65 PHE A N 9
ATOM 10427 C CA . PHE A 1 67 ? -1.396 -4.839 -21.847 1.00 3.14 65 PHE A CA 9
ATOM 10428 C C . PHE A 1 67 ? 0.093 -5.085 -21.620 1.00 0.14 65 PHE A C 9
ATOM 10429 O O . PHE A 1 67 ? 0.514 -5.445 -20.519 1.00 51.53 65 PHE A O 9
ATOM 10446 N N . LEU A 1 68 ? 0.885 -4.889 -22.668 1.00 22.22 66 LEU A N 9
ATOM 10447 C CA . LEU A 1 68 ? 2.328 -5.090 -22.585 1.00 12.14 66 LEU A CA 9
ATOM 10448 C C . LEU A 1 68 ? 2.978 -4.016 -21.718 1.00 31.10 66 LEU A C 9
ATOM 10449 O O . LEU A 1 68 ? 2.986 -2.838 -22.074 1.00 44.12 66 LEU A O 9
ATOM 10465 N N . SER A 1 69 ? 3.523 -4.432 -20.579 1.00 44.15 67 SER A N 9
ATOM 10466 C CA . SER A 1 69 ? 4.175 -3.506 -19.661 1.00 12.51 67 SER A CA 9
ATOM 10467 C C . SER A 1 69 ? 3.191 -2.451 -19.164 1.00 54.00 67 SER A C 9
ATOM 10468 O O . SER A 1 69 ? 3.309 -1.270 -19.492 1.00 70.21 67 SER A O 9
ATOM 10476 N N . LYS A 1 70 ? 2.218 -2.886 -18.370 1.00 41.01 68 LYS A N 9
ATOM 10477 C CA . LYS A 1 70 ? 1.212 -1.982 -17.825 1.00 44.33 68 LYS A CA 9
ATOM 10478 C C . LYS A 1 70 ? 0.152 -2.753 -17.046 1.00 72.23 68 LYS A C 9
ATOM 10479 O O . LYS A 1 70 ? -1.033 -2.707 -17.378 1.00 42.21 68 LYS A O 9
ATOM 10498 N N . VAL A 1 71 ? 0.585 -3.461 -16.008 1.00 72.41 69 VAL A N 9
ATOM 10499 C CA . VAL A 1 71 ? -0.328 -4.241 -15.180 1.00 41.32 69 VAL A CA 9
ATOM 10500 C C . VAL A 1 71 ? -1.686 -3.557 -15.066 1.00 22.12 69 VAL A C 9
ATOM 10501 O O . VAL A 1 71 ? -1.779 -2.409 -14.632 1.00 63.40 69 VAL A O 9
ATOM 10514 N N . GLU A 1 72 ? -2.737 -4.271 -15.458 1.00 4.13 70 GLU A N 9
ATOM 10515 C CA . GLU A 1 72 ? -4.090 -3.732 -15.399 1.00 52.21 70 GLU A CA 9
ATOM 10516 C C . GLU A 1 72 ? -5.124 -4.855 -15.401 1.00 5.34 70 GLU A C 9
ATOM 10517 O O . GLU A 1 72 ? -6.147 -4.772 -14.722 1.00 53.52 70 GLU A O 9
ATOM 10529 N N . SER A 1 73 ? -4.847 -5.904 -16.168 1.00 74.13 71 SER A N 9
ATOM 10530 C CA . SER A 1 73 ? -5.754 -7.042 -16.262 1.00 72.23 71 SER A CA 9
ATOM 10531 C C . SER A 1 73 ? -5.706 -7.882 -14.989 1.00 53.42 71 SER A C 9
ATOM 10532 O O . SER A 1 73 ? -6.416 -8.878 -14.862 1.00 71.44 71 SER A O 9
ATOM 10540 N N . GLY A 1 74 ? -4.863 -7.470 -14.048 1.00 3.25 72 GLY A N 9
ATOM 10541 C CA . GLY A 1 74 ? -4.737 -8.194 -12.796 1.00 64.13 72 GLY A CA 9
ATOM 10542 C C . GLY A 1 74 ? -3.766 -9.354 -12.893 1.00 61.34 72 GLY A C 9
ATOM 10543 O O . GLY A 1 74 ? -4.120 -10.495 -12.596 1.00 4.35 72 GLY A O 9
ATOM 10547 N N . ALA A 1 75 ? -2.539 -9.064 -13.313 1.00 2.31 73 ALA A N 9
ATOM 10548 C CA . ALA A 1 75 ? -1.514 -10.092 -13.448 1.00 52.43 73 ALA A CA 9
ATOM 10549 C C . ALA A 1 75 ? -1.639 -10.819 -14.783 1.00 10.32 73 ALA A C 9
ATOM 10550 O O . ALA A 1 75 ? -1.006 -11.852 -14.999 1.00 44.23 73 ALA A O 9
ATOM 10557 N N . SER A 1 76 ? -2.460 -10.273 -15.674 1.00 71.03 74 SER A N 9
ATOM 10558 C CA . SER A 1 76 ? -2.671 -10.873 -16.987 1.00 13.24 74 SER A CA 9
ATOM 10559 C C . SER A 1 76 ? -2.618 -12.395 -16.903 1.00 30.30 74 SER A C 9
ATOM 10560 O O . SER A 1 76 ? -2.182 -13.065 -17.840 1.00 11.54 74 SER A O 9
ATOM 10568 N N . SER A 1 77 ? -3.065 -12.936 -15.774 1.00 0.42 75 SER A N 9
ATOM 10569 C CA . SER A 1 77 ? -3.065 -14.379 -15.565 1.00 12.33 75 SER A CA 9
ATOM 10570 C C . SER A 1 77 ? -1.667 -14.957 -15.762 1.00 51.55 75 SER A C 9
ATOM 10571 O O . SER A 1 77 ? -0.677 -14.225 -15.771 1.00 62.44 75 SER A O 9
ATOM 10579 N N . SER A 1 78 ? -1.595 -16.274 -15.921 1.00 32.32 76 SER A N 9
ATOM 10580 C CA . SER A 1 78 ? -0.319 -16.952 -16.115 1.00 21.42 76 SER A CA 9
ATOM 10581 C C . SER A 1 78 ? -0.441 -18.440 -15.800 1.00 60.33 76 SER A C 9
ATOM 10582 O O . SER A 1 78 ? 0.377 -19.247 -16.241 1.00 31.32 76 SER A O 9
ATOM 10590 N N . GLU A 1 79 ? -1.469 -18.795 -15.035 1.00 43.31 77 GLU A N 9
ATOM 10591 C CA . GLU A 1 79 ? -1.698 -20.185 -14.661 1.00 24.34 77 GLU A CA 9
ATOM 10592 C C . GLU A 1 79 ? -3.144 -20.400 -14.223 1.00 43.11 77 GLU A C 9
ATOM 10593 O O . GLU A 1 79 ? -3.788 -21.368 -14.625 1.00 53.52 77 GLU A O 9
ATOM 10605 N N . GLY A 1 80 ? -3.647 -19.489 -13.395 1.00 61.13 78 GLY A N 9
ATOM 10606 C CA . GLY A 1 80 ? -5.012 -19.596 -12.916 1.00 34.43 78 GLY A CA 9
ATOM 10607 C C . GLY A 1 80 ? -5.093 -20.188 -11.523 1.00 22.25 78 GLY A C 9
ATOM 10608 O O . GLY A 1 80 ? -6.168 -20.581 -11.069 1.00 4.32 78 GLY A O 9
ATOM 10612 N N . MET A 1 3 ? -1.440 4.518 -4.166 1.00 31.44 1 MET A N 10
ATOM 10613 C CA . MET A 1 3 ? -1.385 3.285 -4.944 1.00 1.44 1 MET A CA 10
ATOM 10614 C C . MET A 1 3 ? -1.976 2.119 -4.158 1.00 11.33 1 MET A C 10
ATOM 10615 O O . MET A 1 3 ? -2.331 2.264 -2.988 1.00 33.32 1 MET A O 10
ATOM 10629 N N . ASP A 1 4 ? -2.079 0.965 -4.808 1.00 0.43 2 ASP A N 10
ATOM 10630 C CA . ASP A 1 4 ? -2.627 -0.226 -4.169 1.00 43.30 2 ASP A CA 10
ATOM 10631 C C . ASP A 1 4 ? -1.538 -0.992 -3.424 1.00 32.00 2 ASP A C 10
ATOM 10632 O O . ASP A 1 4 ? -1.740 -1.437 -2.294 1.00 74.30 2 ASP A O 10
ATOM 10641 N N . PHE A 1 5 ? -0.384 -1.143 -4.065 1.00 22.13 3 PHE A N 10
ATOM 10642 C CA . PHE A 1 5 ? 0.736 -1.858 -3.464 1.00 4.43 3 PHE A CA 10
ATOM 10643 C C . PHE A 1 5 ? 1.835 -0.888 -3.040 1.00 4.34 3 PHE A C 10
ATOM 10644 O O . PHE A 1 5 ? 1.785 -0.312 -1.953 1.00 73.21 3 PHE A O 10
ATOM 10661 N N . ALA A 1 6 ? 2.828 -0.713 -3.905 1.00 44.24 4 ALA A N 10
ATOM 10662 C CA . ALA A 1 6 ? 3.939 0.188 -3.622 1.00 61.43 4 ALA A CA 10
ATOM 10663 C C . ALA A 1 6 ? 4.186 1.139 -4.788 1.00 71.34 4 ALA A C 10
ATOM 10664 O O . ALA A 1 6 ? 5.241 1.767 -4.876 1.00 63.14 4 ALA A O 10
ATOM 10671 N N . ILE A 1 7 ? 3.207 1.239 -5.681 1.00 60.13 5 ILE A N 10
ATOM 10672 C CA . ILE A 1 7 ? 3.319 2.114 -6.842 1.00 31.13 5 ILE A CA 10
ATOM 10673 C C . ILE A 1 7 ? 2.006 2.173 -7.614 1.00 55.13 5 ILE A C 10
ATOM 10674 O O . ILE A 1 7 ? 1.668 3.196 -8.208 1.00 13.54 5 ILE A O 10
ATOM 10690 N N . GLY A 1 8 ? 1.267 1.067 -7.601 1.00 11.51 6 GLY A N 10
ATOM 10691 C CA . GLY A 1 8 ? -0.003 1.015 -8.302 1.00 65.03 6 GLY A CA 10
ATOM 10692 C C . GLY A 1 8 ? 0.164 0.735 -9.783 1.00 2.42 6 GLY A C 10
ATOM 10693 O O . GLY A 1 8 ? -0.761 0.256 -10.439 1.00 4.11 6 GLY A O 10
ATOM 10697 N N . ASP A 1 9 ? 1.345 1.037 -10.311 1.00 24.24 7 ASP A N 10
ATOM 10698 C CA . ASP A 1 9 ? 1.630 0.816 -11.724 1.00 23.34 7 ASP A CA 10
ATOM 10699 C C . ASP A 1 9 ? 2.590 -0.355 -11.908 1.00 24.54 7 ASP A C 10
ATOM 10700 O O . ASP A 1 9 ? 3.765 -0.164 -12.222 1.00 23.23 7 ASP A O 10
ATOM 10709 N N . ARG A 1 10 ? 2.082 -1.567 -11.709 1.00 23.31 8 ARG A N 10
ATOM 10710 C CA . ARG A 1 10 ? 2.895 -2.769 -11.851 1.00 23.24 8 ARG A CA 10
ATOM 10711 C C . ARG A 1 10 ? 2.867 -3.279 -13.289 1.00 14.44 8 ARG A C 10
ATOM 10712 O O . ARG A 1 10 ? 1.814 -3.656 -13.804 1.00 1.40 8 ARG A O 10
ATOM 10733 N N . VAL A 1 11 ? 4.030 -3.286 -13.932 1.00 30.23 9 VAL A N 10
ATOM 10734 C CA . VAL A 1 11 ? 4.139 -3.749 -15.310 1.00 33.41 9 VAL A CA 10
ATOM 10735 C C . VAL A 1 11 ? 4.685 -5.171 -15.370 1.00 63.32 9 VAL A C 10
ATOM 10736 O O . VAL A 1 11 ? 5.544 -5.552 -14.574 1.00 14.43 9 VAL A O 10
ATOM 10749 N N . ARG A 1 12 ? 4.183 -5.953 -16.320 1.00 53.24 10 ARG A N 10
ATOM 10750 C CA . ARG A 1 12 ? 4.620 -7.334 -16.485 1.00 2.24 10 ARG A CA 10
ATOM 10751 C C . ARG A 1 12 ? 4.384 -7.813 -17.914 1.00 42.52 10 ARG A C 10
ATOM 10752 O O . ARG A 1 12 ? 3.541 -7.271 -18.631 1.00 1.05 10 ARG A O 10
ATOM 10773 N N . LEU A 1 13 ? 5.134 -8.830 -18.323 1.00 42.21 11 LEU A N 10
ATOM 10774 C CA . LEU A 1 13 ? 5.008 -9.382 -19.667 1.00 54.25 11 LEU A CA 10
ATOM 10775 C C . LEU A 1 13 ? 3.541 -9.527 -20.061 1.00 11.14 11 LEU A C 10
ATOM 10776 O O . LEU A 1 13 ? 2.662 -9.596 -19.202 1.00 51.22 11 LEU A O 10
ATOM 10792 N N . ALA A 1 14 ? 3.285 -9.575 -21.364 1.00 10.21 12 ALA A N 10
ATOM 10793 C CA . ALA A 1 14 ? 1.926 -9.716 -21.871 1.00 34.23 12 ALA A CA 10
ATOM 10794 C C . ALA A 1 14 ? 1.924 -9.969 -23.375 1.00 11.35 12 ALA A C 10
ATOM 10795 O O . ALA A 1 14 ? 1.370 -9.184 -24.144 1.00 63.54 12 ALA A O 10
ATOM 10802 N N . ALA A 1 15 ? 2.548 -11.068 -23.786 1.00 54.20 13 ALA A N 10
ATOM 10803 C CA . ALA A 1 15 ? 2.617 -11.424 -25.198 1.00 14.22 13 ALA A CA 10
ATOM 10804 C C . ALA A 1 15 ? 3.422 -10.396 -25.984 1.00 45.35 13 ALA A C 10
ATOM 10805 O O . ALA A 1 15 ? 3.112 -10.102 -27.138 1.00 54.14 13 ALA A O 10
ATOM 10812 N N . GLN A 1 16 ? 4.458 -9.852 -25.352 1.00 74.42 14 GLN A N 10
ATOM 10813 C CA . GLN A 1 16 ? 5.307 -8.856 -25.994 1.00 13.21 14 GLN A CA 10
ATOM 10814 C C . GLN A 1 16 ? 4.474 -7.697 -26.533 1.00 61.44 14 GLN A C 10
ATOM 10815 O O . GLN A 1 16 ? 3.247 -7.767 -26.613 1.00 5.10 14 GLN A O 10
ATOM 10829 N N . PRO A 1 17 ? 5.154 -6.606 -26.913 1.00 44.40 15 PRO A N 10
ATOM 10830 C CA . PRO A 1 17 ? 4.497 -5.411 -27.452 1.00 23.12 15 PRO A CA 10
ATOM 10831 C C . PRO A 1 17 ? 3.911 -5.648 -28.839 1.00 71.13 15 PRO A C 10
ATOM 10832 O O . PRO A 1 17 ? 4.452 -6.402 -29.648 1.00 23.21 15 PRO A O 10
ATOM 10843 N N . PRO A 1 18 ? 2.778 -4.990 -29.124 1.00 54.51 16 PRO A N 10
ATOM 10844 C CA . PRO A 1 18 ? 2.094 -5.112 -30.415 1.00 32.11 16 PRO A CA 10
ATOM 10845 C C . PRO A 1 18 ? 2.875 -4.457 -31.549 1.00 72.31 16 PRO A C 10
ATOM 10846 O O . PRO A 1 18 ? 3.112 -5.073 -32.589 1.00 1.13 16 PRO A O 10
ATOM 10857 N N . TYR A 1 19 ? 3.272 -3.207 -31.342 1.00 41.25 17 TYR A N 10
ATOM 10858 C CA . TYR A 1 19 ? 4.025 -2.468 -32.349 1.00 10.20 17 TYR A CA 10
ATOM 10859 C C . TYR A 1 19 ? 4.718 -1.257 -31.731 1.00 62.40 17 TYR A C 10
ATOM 10860 O O . TYR A 1 19 ? 5.822 -0.887 -32.133 1.00 23.15 17 TYR A O 10
ATOM 10878 N N . LEU A 1 20 ? 4.063 -0.645 -30.751 1.00 73.12 18 LEU A N 10
ATOM 10879 C CA . LEU A 1 20 ? 4.615 0.524 -30.075 1.00 73.12 18 LEU A CA 10
ATOM 10880 C C . LEU A 1 20 ? 4.889 1.648 -31.069 1.00 5.23 18 LEU A C 10
ATOM 10881 O O . LEU A 1 20 ? 4.256 1.730 -32.122 1.00 24.15 18 LEU A O 10
ATOM 10897 N N . LYS A 1 21 ? 5.839 2.513 -30.728 1.00 63.31 19 LYS A N 10
ATOM 10898 C CA . LYS A 1 21 ? 6.202 3.631 -31.591 1.00 32.13 19 LYS A CA 10
ATOM 10899 C C . LYS A 1 21 ? 5.253 4.807 -31.384 1.00 2.41 19 LYS A C 10
ATOM 10900 O O . LYS A 1 21 ? 4.107 4.779 -31.832 1.00 61.11 19 LYS A O 10
ATOM 10919 N N . SER A 1 22 ? 5.739 5.841 -30.704 1.00 11.01 20 SER A N 10
ATOM 10920 C CA . SER A 1 22 ? 4.933 7.026 -30.436 1.00 41.51 20 SER A CA 10
ATOM 10921 C C . SER A 1 22 ? 4.710 7.832 -31.713 1.00 22.42 20 SER A C 10
ATOM 10922 O O . SER A 1 22 ? 3.588 7.931 -32.209 1.00 4.32 20 SER A O 10
ATOM 10930 N N . ALA A 1 23 ? 5.788 8.404 -32.239 1.00 53.32 21 ALA A N 10
ATOM 10931 C CA . ALA A 1 23 ? 5.712 9.199 -33.459 1.00 14.13 21 ALA A CA 10
ATOM 10932 C C . ALA A 1 23 ? 7.095 9.671 -33.894 1.00 31.41 21 ALA A C 10
ATOM 10933 O O . ALA A 1 23 ? 7.233 10.714 -34.533 1.00 70.32 21 ALA A O 10
ATOM 10940 N N . ASP A 1 24 ? 8.116 8.897 -33.543 1.00 60.31 22 ASP A N 10
ATOM 10941 C CA . ASP A 1 24 ? 9.489 9.235 -33.898 1.00 43.30 22 ASP A CA 10
ATOM 10942 C C . ASP A 1 24 ? 10.481 8.441 -33.053 1.00 14.42 22 ASP A C 10
ATOM 10943 O O . ASP A 1 24 ? 11.215 7.588 -33.551 1.00 41.22 22 ASP A O 10
ATOM 10952 N N . PRO A 1 25 ? 10.504 8.728 -31.743 1.00 22.13 23 PRO A N 10
ATOM 10953 C CA . PRO A 1 25 ? 11.401 8.052 -30.801 1.00 2.14 23 PRO A CA 10
ATOM 10954 C C . PRO A 1 25 ? 11.014 6.595 -30.575 1.00 34.21 23 PRO A C 10
ATOM 10955 O O . PRO A 1 25 ? 10.163 6.051 -31.281 1.00 11.41 23 PRO A O 10
ATOM 10966 N N . LEU A 1 26 ? 11.642 5.967 -29.587 1.00 74.31 24 LEU A N 10
ATOM 10967 C CA . LEU A 1 26 ? 11.362 4.571 -29.268 1.00 13.14 24 LEU A CA 10
ATOM 10968 C C . LEU A 1 26 ? 11.064 3.772 -30.532 1.00 64.14 24 LEU A C 10
ATOM 10969 O O . LEU A 1 26 ? 9.924 3.687 -30.989 1.00 42.30 24 LEU A O 10
ATOM 10985 N N . PRO A 1 27 ? 12.113 3.169 -31.112 1.00 1.20 25 PRO A N 10
ATOM 10986 C CA . PRO A 1 27 ? 11.989 2.364 -32.330 1.00 61.44 25 PRO A CA 10
ATOM 10987 C C . PRO A 1 27 ? 11.247 1.054 -32.086 1.00 54.25 25 PRO A C 10
ATOM 10988 O O . PRO A 1 27 ? 10.021 0.997 -32.187 1.00 24.14 25 PRO A O 10
ATOM 10999 N N . MET A 1 28 ? 11.996 0.005 -31.766 1.00 24.13 26 MET A N 10
ATOM 11000 C CA . MET A 1 28 ? 11.408 -1.304 -31.506 1.00 13.32 26 MET A CA 10
ATOM 11001 C C . MET A 1 28 ? 12.468 -2.293 -31.032 1.00 42.42 26 MET A C 10
ATOM 11002 O O . MET A 1 28 ? 12.942 -3.128 -31.804 1.00 12.40 26 MET A O 10
ATOM 11016 N N . LEU A 1 29 ? 12.837 -2.193 -29.760 1.00 2.01 27 LEU A N 10
ATOM 11017 C CA . LEU A 1 29 ? 13.843 -3.079 -29.183 1.00 54.03 27 LEU A CA 10
ATOM 11018 C C . LEU A 1 29 ? 14.858 -3.510 -30.237 1.00 53.42 27 LEU A C 10
ATOM 11019 O O . LEU A 1 29 ? 15.818 -2.792 -30.518 1.00 53.14 27 LEU A O 10
ATOM 11035 N N . ARG A 1 30 ? 14.638 -4.684 -30.818 1.00 74.43 28 ARG A N 10
ATOM 11036 C CA . ARG A 1 30 ? 15.533 -5.210 -31.842 1.00 55.01 28 ARG A CA 10
ATOM 11037 C C . ARG A 1 30 ? 15.185 -6.657 -32.177 1.00 73.42 28 ARG A C 10
ATOM 11038 O O . ARG A 1 30 ? 14.841 -6.993 -33.311 1.00 11.40 28 ARG A O 10
ATOM 11059 N N . PRO A 1 31 ? 15.276 -7.537 -31.169 1.00 1.03 29 PRO A N 10
ATOM 11060 C CA . PRO A 1 31 ? 14.975 -8.962 -31.332 1.00 22.42 29 PRO A CA 10
ATOM 11061 C C . PRO A 1 31 ? 13.488 -9.220 -31.551 1.00 43.43 29 PRO A C 10
ATOM 11062 O O . PRO A 1 31 ? 12.651 -8.329 -31.404 1.00 43.35 29 PRO A O 10
ATOM 11073 N N . PRO A 1 32 ? 13.149 -10.467 -31.911 1.00 4.41 30 PRO A N 10
ATOM 11074 C CA . PRO A 1 32 ? 11.762 -10.870 -32.157 1.00 52.12 30 PRO A CA 10
ATOM 11075 C C . PRO A 1 32 ? 10.934 -10.909 -30.877 1.00 74.04 30 PRO A C 10
ATOM 11076 O O . PRO A 1 32 ? 9.713 -11.065 -30.921 1.00 62.40 30 PRO A O 10
ATOM 11087 N N . ASP A 1 33 ? 11.604 -10.766 -29.740 1.00 3.42 31 ASP A N 10
ATOM 11088 C CA . ASP A 1 33 ? 10.930 -10.783 -28.447 1.00 53.00 31 ASP A CA 10
ATOM 11089 C C . ASP A 1 33 ? 11.878 -10.349 -27.333 1.00 72.44 31 ASP A C 10
ATOM 11090 O O . ASP A 1 33 ? 12.743 -11.116 -26.906 1.00 54.43 31 ASP A O 10
ATOM 11099 N N . LEU A 1 34 ? 11.711 -9.117 -26.868 1.00 14.43 32 LEU A N 10
ATOM 11100 C CA . LEU A 1 34 ? 12.552 -8.580 -25.804 1.00 2.12 32 LEU A CA 10
ATOM 11101 C C . LEU A 1 34 ? 11.864 -8.707 -24.449 1.00 0.04 32 LEU A C 10
ATOM 11102 O O . LEU A 1 34 ? 10.852 -9.396 -24.317 1.00 15.05 32 LEU A O 10
ATOM 11118 N N . LEU A 1 35 ? 12.418 -8.037 -23.444 1.00 43.14 33 LEU A N 10
ATOM 11119 C CA . LEU A 1 35 ? 11.857 -8.073 -22.098 1.00 53.44 33 LEU A CA 10
ATOM 11120 C C . LEU A 1 35 ? 11.244 -9.437 -21.800 1.00 74.12 33 LEU A C 10
ATOM 11121 O O . LEU A 1 35 ? 10.024 -9.599 -21.822 1.00 51.41 33 LEU A O 10
ATOM 11137 N N . ALA A 1 36 ? 12.098 -10.415 -21.520 1.00 22.52 34 ALA A N 10
ATOM 11138 C CA . ALA A 1 36 ? 11.640 -11.765 -21.213 1.00 5.12 34 ALA A CA 10
ATOM 11139 C C . ALA A 1 36 ? 11.754 -12.057 -19.720 1.00 44.04 34 ALA A C 10
ATOM 11140 O O . ALA A 1 36 ? 10.935 -12.781 -19.155 1.00 62.40 34 ALA A O 10
ATOM 11147 N N . VAL A 1 37 ? 12.776 -11.489 -19.087 1.00 61.23 35 VAL A N 10
ATOM 11148 C CA . VAL A 1 37 ? 12.997 -11.689 -17.660 1.00 10.50 35 VAL A CA 10
ATOM 11149 C C . VAL A 1 37 ? 12.787 -10.393 -16.885 1.00 51.51 35 VAL A C 10
ATOM 11150 O O . VAL A 1 37 ? 12.622 -10.406 -15.666 1.00 51.40 35 VAL A O 10
ATOM 11163 N N . GLY A 1 38 ? 12.794 -9.273 -17.602 1.00 53.31 36 GLY A N 10
ATOM 11164 C CA . GLY A 1 38 ? 12.602 -7.983 -16.965 1.00 44.11 36 GLY A CA 10
ATOM 11165 C C . GLY A 1 38 ? 11.138 -7.616 -16.827 1.00 2.10 36 GLY A C 10
ATOM 11166 O O . GLY A 1 38 ? 10.803 -6.456 -16.591 1.00 54.24 36 GLY A O 10
ATOM 11170 N N . GLU A 1 39 ? 10.265 -8.607 -16.976 1.00 13.04 37 GLU A N 10
ATOM 11171 C CA . GLU A 1 39 ? 8.828 -8.381 -16.868 1.00 42.43 37 GLU A CA 10
ATOM 11172 C C . GLU A 1 39 ? 8.509 -7.456 -15.697 1.00 20.43 37 GLU A C 10
ATOM 11173 O O . GLU A 1 39 ? 8.546 -6.234 -15.830 1.00 41.33 37 GLU A O 10
ATOM 11185 N N . GLN A 1 40 ? 8.195 -8.051 -14.550 1.00 44.01 38 GLN A N 10
ATOM 11186 C CA . GLN A 1 40 ? 7.868 -7.281 -13.356 1.00 24.44 38 GLN A CA 10
ATOM 11187 C C . GLN A 1 40 ? 8.680 -5.991 -13.300 1.00 61.40 38 GLN A C 10
ATOM 11188 O O . GLN A 1 40 ? 9.900 -6.020 -13.142 1.00 12.13 38 GLN A O 10
ATOM 11202 N N . GLY A 1 41 ? 7.994 -4.860 -13.432 1.00 1.11 39 GLY A N 10
ATOM 11203 C CA . GLY A 1 41 ? 8.668 -3.575 -13.395 1.00 20.24 39 GLY A CA 10
ATOM 11204 C C . GLY A 1 41 ? 7.762 -2.459 -12.914 1.00 20.11 39 GLY A C 10
ATOM 11205 O O . GLY A 1 41 ? 6.552 -2.645 -12.778 1.00 23.31 39 GLY A O 10
ATOM 11209 N N . THR A 1 42 ? 8.348 -1.294 -12.654 1.00 35.14 40 THR A N 10
ATOM 11210 C CA . THR A 1 42 ? 7.586 -0.144 -12.182 1.00 70.44 40 THR A CA 10
ATOM 11211 C C . THR A 1 42 ? 7.506 0.938 -13.253 1.00 35.02 40 THR A C 10
ATOM 11212 O O . THR A 1 42 ? 8.529 1.407 -13.752 1.00 14.40 40 THR A O 10
ATOM 11223 N N . ILE A 1 43 ? 6.285 1.330 -13.600 1.00 54.23 41 ILE A N 10
ATOM 11224 C CA . ILE A 1 43 ? 6.072 2.359 -14.611 1.00 11.24 41 ILE A CA 10
ATOM 11225 C C . ILE A 1 43 ? 5.671 3.684 -13.970 1.00 64.12 41 ILE A C 10
ATOM 11226 O O . ILE A 1 43 ? 4.907 3.714 -13.005 1.00 50.41 41 ILE A O 10
ATOM 11242 N N . THR A 1 44 ? 6.192 4.780 -14.515 1.00 35.51 42 THR A N 10
ATOM 11243 C CA . THR A 1 44 ? 5.888 6.108 -13.998 1.00 22.01 42 THR A CA 10
ATOM 11244 C C . THR A 1 44 ? 5.593 7.084 -15.131 1.00 14.44 42 THR A C 10
ATOM 11245 O O . THR A 1 44 ? 6.270 8.100 -15.280 1.00 0.40 42 THR A O 10
ATOM 11256 N N . GLY A 1 45 ? 4.575 6.770 -15.927 1.00 23.21 43 GLY A N 10
ATOM 11257 C CA . GLY A 1 45 ? 4.208 7.630 -17.036 1.00 53.40 43 GLY A CA 10
ATOM 11258 C C . GLY A 1 45 ? 2.860 8.293 -16.834 1.00 13.35 43 GLY A C 10
ATOM 11259 O O . GLY A 1 45 ? 2.164 8.016 -15.856 1.00 34.11 43 GLY A O 10
ATOM 11263 N N . LEU A 1 46 ? 2.490 9.173 -17.758 1.00 31.22 44 LEU A N 10
ATOM 11264 C CA . LEU A 1 46 ? 1.216 9.879 -17.676 1.00 2.23 44 LEU A CA 10
ATOM 11265 C C . LEU A 1 46 ? 1.247 10.932 -16.572 1.00 62.50 44 LEU A C 10
ATOM 11266 O O . LEU A 1 46 ? 1.160 12.130 -16.841 1.00 34.24 44 LEU A O 10
ATOM 11282 N N . ARG A 1 47 ? 1.374 10.476 -15.330 1.00 64.52 45 ARG A N 10
ATOM 11283 C CA . ARG A 1 47 ? 1.418 11.378 -14.186 1.00 23.32 45 ARG A CA 10
ATOM 11284 C C . ARG A 1 47 ? 2.137 12.675 -14.544 1.00 1.24 45 ARG A C 10
ATOM 11285 O O . ARG A 1 47 ? 1.600 13.773 -14.394 1.00 20.15 45 ARG A O 10
ATOM 11306 N N . PRO A 1 48 ? 3.381 12.549 -15.028 1.00 25.42 46 PRO A N 10
ATOM 11307 C CA . PRO A 1 48 ? 4.201 13.700 -15.417 1.00 14.30 46 PRO A CA 10
ATOM 11308 C C . PRO A 1 48 ? 3.676 14.386 -16.674 1.00 2.53 46 PRO A C 10
ATOM 11309 O O . PRO A 1 48 ? 3.483 15.601 -16.695 1.00 4.31 46 PRO A O 10
ATOM 11320 N N . GLY A 1 49 ? 3.447 13.599 -17.720 1.00 54.35 47 GLY A N 10
ATOM 11321 C CA . GLY A 1 49 ? 2.946 14.149 -18.967 1.00 1.33 47 GLY A CA 10
ATOM 11322 C C . GLY A 1 49 ? 1.784 13.353 -19.526 1.00 50.25 47 GLY A C 10
ATOM 11323 O O . GLY A 1 49 ? 0.663 13.444 -19.028 1.00 52.54 47 GLY A O 10
ATOM 11327 N N . GLY A 1 50 ? 2.052 12.570 -20.567 1.00 55.45 48 GLY A N 10
ATOM 11328 C CA . GLY A 1 50 ? 1.009 11.768 -21.180 1.00 33.05 48 GLY A CA 10
ATOM 11329 C C . GLY A 1 50 ? 1.550 10.507 -21.824 1.00 1.13 48 GLY A C 10
ATOM 11330 O O . GLY A 1 50 ? 0.871 9.873 -22.631 1.00 55.34 48 GLY A O 10
ATOM 11334 N N . TYR A 1 51 ? 2.777 10.143 -21.468 1.00 10.02 49 TYR A N 10
ATOM 11335 C CA . TYR A 1 51 ? 3.411 8.952 -22.020 1.00 21.20 49 TYR A CA 10
ATOM 11336 C C . TYR A 1 51 ? 3.538 7.861 -20.960 1.00 42.54 49 TYR A C 10
ATOM 11337 O O . TYR A 1 51 ? 3.261 8.090 -19.783 1.00 32.40 49 TYR A O 10
ATOM 11355 N N . TRP A 1 52 ? 3.960 6.677 -21.388 1.00 0.10 50 TRP A N 10
ATOM 11356 C CA . TRP A 1 52 ? 4.125 5.550 -20.477 1.00 1.23 50 TRP A CA 10
ATOM 11357 C C . TRP A 1 52 ? 5.587 5.125 -20.396 1.00 2.32 50 TRP A C 10
ATOM 11358 O O . TRP A 1 52 ? 6.172 4.688 -21.387 1.00 23.34 50 TRP A O 10
ATOM 11379 N N . VAL A 1 53 ? 6.173 5.257 -19.210 1.00 35.44 51 VAL A N 10
ATOM 11380 C CA . VAL A 1 53 ? 7.567 4.885 -19.000 1.00 34.44 51 VAL A CA 10
ATOM 11381 C C . VAL A 1 53 ? 7.683 3.712 -18.032 1.00 12.31 51 VAL A C 10
ATOM 11382 O O . VAL A 1 53 ? 7.362 3.835 -16.850 1.00 32.13 51 VAL A O 10
ATOM 11395 N N . VAL A 1 54 ? 8.145 2.575 -18.542 1.00 34.23 52 VAL A N 10
ATOM 11396 C CA . VAL A 1 54 ? 8.305 1.379 -17.722 1.00 42.54 52 VAL A CA 10
ATOM 11397 C C . VAL A 1 54 ? 9.777 1.101 -17.439 1.00 1.31 52 VAL A C 10
ATOM 11398 O O . VAL A 1 54 ? 10.552 0.809 -18.351 1.00 1.43 52 VAL A O 10
ATOM 11411 N N . LEU A 1 55 ? 10.157 1.193 -16.169 1.00 72.02 53 LEU A N 10
ATOM 11412 C CA . LEU A 1 55 ? 11.537 0.950 -15.764 1.00 1.40 53 LEU A CA 10
ATOM 11413 C C . LEU A 1 55 ? 11.695 -0.450 -15.181 1.00 63.31 53 LEU A C 10
ATOM 11414 O O . LEU A 1 55 ? 11.289 -0.712 -14.049 1.00 23.43 53 LEU A O 10
ATOM 11430 N N . PHE A 1 56 ? 12.290 -1.347 -15.962 1.00 10.54 54 PHE A N 10
ATOM 11431 C CA . PHE A 1 56 ? 12.503 -2.721 -15.523 1.00 5.35 54 PHE A CA 10
ATOM 11432 C C . PHE A 1 56 ? 13.950 -3.148 -15.755 1.00 52.55 54 PHE A C 10
ATOM 11433 O O . PHE A 1 56 ? 14.749 -2.394 -16.311 1.00 50.32 54 PHE A O 10
ATOM 11450 N N . ASP A 1 57 ? 14.279 -4.361 -15.326 1.00 14.21 55 ASP A N 10
ATOM 11451 C CA . ASP A 1 57 ? 15.628 -4.889 -15.487 1.00 60.54 55 ASP A CA 10
ATOM 11452 C C . ASP A 1 57 ? 16.220 -4.469 -16.829 1.00 54.51 55 ASP A C 10
ATOM 11453 O O . ASP A 1 57 ? 17.278 -3.842 -16.883 1.00 12.43 55 ASP A O 10
ATOM 11462 N N . ARG A 1 58 ? 15.530 -4.818 -17.910 1.00 20.30 56 ARG A N 10
ATOM 11463 C CA . ARG A 1 58 ? 15.988 -4.479 -19.252 1.00 4.23 56 ARG A CA 10
ATOM 11464 C C . ARG A 1 58 ? 16.469 -3.032 -19.312 1.00 42.10 56 ARG A C 10
ATOM 11465 O O . ARG A 1 58 ? 17.435 -2.716 -20.006 1.00 75.22 56 ARG A O 10
ATOM 11486 N N . GLY A 1 59 ? 15.788 -2.156 -18.580 1.00 13.05 57 GLY A N 10
ATOM 11487 C CA . GLY A 1 59 ? 16.160 -0.753 -18.564 1.00 75.34 57 GLY A CA 10
ATOM 11488 C C . GLY A 1 59 ? 14.958 0.164 -18.453 1.00 32.21 57 GLY A C 10
ATOM 11489 O O . GLY A 1 59 ? 14.432 0.379 -17.361 1.00 75.31 57 GLY A O 10
ATOM 11493 N N . SER A 1 60 ? 14.523 0.708 -19.585 1.00 62.33 58 SER A N 10
ATOM 11494 C CA . SER A 1 60 ? 13.379 1.612 -19.609 1.00 62.54 58 SER A CA 10
ATOM 11495 C C . SER A 1 60 ? 12.979 1.943 -21.044 1.00 2.31 58 SER A C 10
ATOM 11496 O O . SER A 1 60 ? 13.802 2.393 -21.842 1.00 11.43 58 SER A O 10
ATOM 11504 N N . PHE A 1 61 ? 11.710 1.718 -21.365 1.00 35.54 59 PHE A N 10
ATOM 11505 C CA . PHE A 1 61 ? 11.199 1.991 -22.703 1.00 32.01 59 PHE A CA 10
ATOM 11506 C C . PHE A 1 61 ? 9.725 2.383 -22.653 1.00 31.30 59 PHE A C 10
ATOM 11507 O O . PHE A 1 61 ? 9.054 2.193 -21.637 1.00 43.42 59 PHE A O 10
ATOM 11524 N N . LEU A 1 62 ? 9.227 2.930 -23.756 1.00 50.22 60 LEU A N 10
ATOM 11525 C CA . LEU A 1 62 ? 7.832 3.350 -23.840 1.00 23.13 60 LEU A CA 10
ATOM 11526 C C . LEU A 1 62 ? 6.908 2.144 -23.976 1.00 41.25 60 LEU A C 10
ATOM 11527 O O . LEU A 1 62 ? 7.306 1.099 -24.493 1.00 32.25 60 LEU A O 10
ATOM 11543 N N . LEU A 1 63 ? 5.673 2.297 -23.513 1.00 55.02 61 LEU A N 10
ATOM 11544 C CA . LEU A 1 63 ? 4.690 1.221 -23.586 1.00 13.43 61 LEU A CA 10
ATOM 11545 C C . LEU A 1 63 ? 3.298 1.730 -23.224 1.00 10.20 61 LEU A C 10
ATOM 11546 O O . LEU A 1 63 ? 2.982 1.922 -22.050 1.00 20.14 61 LEU A O 10
ATOM 11562 N N . ASP A 1 64 ? 2.470 1.945 -24.240 1.00 73.22 62 ASP A N 10
ATOM 11563 C CA . ASP A 1 64 ? 1.110 2.428 -24.029 1.00 40.04 62 ASP A CA 10
ATOM 11564 C C . ASP A 1 64 ? 0.367 1.543 -23.034 1.00 32.40 62 ASP A C 10
ATOM 11565 O O . ASP A 1 64 ? 0.913 0.560 -22.531 1.00 42.20 62 ASP A O 10
ATOM 11574 N N . THR A 1 65 ? -0.883 1.897 -22.752 1.00 51.43 63 THR A N 10
ATOM 11575 C CA . THR A 1 65 ? -1.701 1.137 -21.816 1.00 3.25 63 THR A CA 10
ATOM 11576 C C . THR A 1 65 ? -2.070 -0.226 -22.389 1.00 24.43 63 THR A C 10
ATOM 11577 O O . THR A 1 65 ? -2.686 -1.048 -21.711 1.00 14.31 63 THR A O 10
ATOM 11588 N N . GLN A 1 66 ? -1.687 -0.460 -23.640 1.00 32.31 64 GLN A N 10
ATOM 11589 C CA . GLN A 1 66 ? -1.979 -1.726 -24.303 1.00 44.43 64 GLN A CA 10
ATOM 11590 C C . GLN A 1 66 ? -2.065 -2.864 -23.292 1.00 3.54 64 GLN A C 10
ATOM 11591 O O . GLN A 1 66 ? -3.131 -3.141 -22.743 1.00 54.10 64 GLN A O 10
ATOM 11605 N N . PHE A 1 67 ? -0.935 -3.520 -23.049 1.00 42.22 65 PHE A N 10
ATOM 11606 C CA . PHE A 1 67 ? -0.883 -4.629 -22.104 1.00 62.11 65 PHE A CA 10
ATOM 11607 C C . PHE A 1 67 ? 0.561 -4.973 -21.748 1.00 14.00 65 PHE A C 10
ATOM 11608 O O . PHE A 1 67 ? 0.984 -4.815 -20.602 1.00 42.42 65 PHE A O 10
ATOM 11625 N N . LEU A 1 68 ? 1.311 -5.445 -22.737 1.00 42.22 66 LEU A N 10
ATOM 11626 C CA . LEU A 1 68 ? 2.708 -5.812 -22.530 1.00 33.32 66 LEU A CA 10
ATOM 11627 C C . LEU A 1 68 ? 3.365 -4.895 -21.504 1.00 23.34 66 LEU A C 10
ATOM 11628 O O . LEU A 1 68 ? 3.501 -3.693 -21.728 1.00 0.42 66 LEU A O 10
ATOM 11644 N N . SER A 1 69 ? 3.774 -5.472 -20.378 1.00 31.20 67 SER A N 10
ATOM 11645 C CA . SER A 1 69 ? 4.416 -4.707 -19.316 1.00 44.31 67 SER A CA 10
ATOM 11646 C C . SER A 1 69 ? 3.466 -3.653 -18.755 1.00 45.21 67 SER A C 10
ATOM 11647 O O . SER A 1 69 ? 3.753 -2.456 -18.797 1.00 74.15 67 SER A O 10
ATOM 11655 N N . LYS A 1 70 ? 2.334 -4.106 -18.229 1.00 73.53 68 LYS A N 10
ATOM 11656 C CA . LYS A 1 70 ? 1.340 -3.205 -17.658 1.00 20.31 68 LYS A CA 10
ATOM 11657 C C . LYS A 1 70 ? 0.095 -3.973 -17.224 1.00 41.34 68 LYS A C 10
ATOM 11658 O O . LYS A 1 70 ? -0.975 -3.824 -17.815 1.00 21.21 68 LYS A O 10
ATOM 11677 N N . VAL A 1 71 ? 0.241 -4.792 -16.188 1.00 65.53 69 VAL A N 10
ATOM 11678 C CA . VAL A 1 71 ? -0.872 -5.581 -15.674 1.00 61.01 69 VAL A CA 10
ATOM 11679 C C . VAL A 1 71 ? -2.189 -4.826 -15.810 1.00 11.45 69 VAL A C 10
ATOM 11680 O O . VAL A 1 71 ? -2.284 -3.654 -15.446 1.00 44.10 69 VAL A O 10
ATOM 11693 N N . GLU A 1 72 ? -3.204 -5.506 -16.335 1.00 3.54 70 GLU A N 10
ATOM 11694 C CA . GLU A 1 72 ? -4.516 -4.897 -16.518 1.00 73.41 70 GLU A CA 10
ATOM 11695 C C . GLU A 1 72 ? -5.511 -5.910 -17.079 1.00 12.52 70 GLU A C 10
ATOM 11696 O O . GLU A 1 72 ? -6.689 -5.901 -16.722 1.00 53.23 70 GLU A O 10
ATOM 11708 N N . SER A 1 73 ? -5.028 -6.780 -17.959 1.00 61.41 71 SER A N 10
ATOM 11709 C CA . SER A 1 73 ? -5.875 -7.796 -18.573 1.00 63.41 71 SER A CA 10
ATOM 11710 C C . SER A 1 73 ? -6.384 -8.784 -17.527 1.00 41.43 71 SER A C 10
ATOM 11711 O O . SER A 1 73 ? -7.199 -9.655 -17.825 1.00 74.33 71 SER A O 10
ATOM 11719 N N . GLY A 1 74 ? -5.896 -8.639 -16.299 1.00 23.41 72 GLY A N 10
ATOM 11720 C CA . GLY A 1 74 ? -6.312 -9.524 -15.227 1.00 23.53 72 GLY A CA 10
ATOM 11721 C C . GLY A 1 74 ? -5.467 -10.781 -15.151 1.00 41.23 72 GLY A C 10
ATOM 11722 O O . GLY A 1 74 ? -5.905 -11.801 -14.621 1.00 14.34 72 GLY A O 10
ATOM 11726 N N . ALA A 1 75 ? -4.252 -10.708 -15.685 1.00 50.03 73 ALA A N 10
ATOM 11727 C CA . ALA A 1 75 ? -3.344 -11.848 -15.676 1.00 21.02 73 ALA A CA 10
ATOM 11728 C C . ALA A 1 75 ? -2.229 -11.670 -16.700 1.00 44.04 73 ALA A C 10
ATOM 11729 O O . ALA A 1 75 ? -1.049 -11.641 -16.349 1.00 71.44 73 ALA A O 10
ATOM 11736 N N . SER A 1 76 ? -2.609 -11.551 -17.968 1.00 74.53 74 SER A N 10
ATOM 11737 C CA . SER A 1 76 ? -1.641 -11.381 -19.045 1.00 4.23 74 SER A CA 10
ATOM 11738 C C . SER A 1 76 ? -0.981 -12.710 -19.398 1.00 31.51 74 SER A C 10
ATOM 11739 O O . SER A 1 76 ? -1.256 -13.293 -20.447 1.00 44.21 74 SER A O 10
ATOM 11747 N N . SER A 1 77 ? -0.110 -13.185 -18.513 1.00 44.25 75 SER A N 10
ATOM 11748 C CA . SER A 1 77 ? 0.593 -14.444 -18.732 1.00 50.23 75 SER A CA 10
ATOM 11749 C C . SER A 1 77 ? -0.257 -15.626 -18.278 1.00 20.45 75 SER A C 10
ATOM 11750 O O . SER A 1 77 ? -1.373 -15.451 -17.789 1.00 74.34 75 SER A O 10
ATOM 11758 N N . SER A 1 78 ? 0.280 -16.831 -18.442 1.00 3.03 76 SER A N 10
ATOM 11759 C CA . SER A 1 78 ? -0.429 -18.044 -18.052 1.00 52.02 76 SER A CA 10
ATOM 11760 C C . SER A 1 78 ? 0.262 -18.723 -16.874 1.00 23.10 76 SER A C 10
ATOM 11761 O O . SER A 1 78 ? -0.215 -19.734 -16.360 1.00 64.43 76 SER A O 10
ATOM 11769 N N . GLU A 1 79 ? 1.390 -18.159 -16.452 1.00 15.31 77 GLU A N 10
ATOM 11770 C CA . GLU A 1 79 ? 2.148 -18.710 -15.335 1.00 34.11 77 GLU A CA 10
ATOM 11771 C C . GLU A 1 79 ? 2.931 -17.616 -14.616 1.00 41.41 77 GLU A C 10
ATOM 11772 O O . GLU A 1 79 ? 3.007 -17.596 -13.388 1.00 42.23 77 GLU A O 10
ATOM 11784 N N . GLY A 1 80 ? 3.513 -16.706 -15.392 1.00 1.34 78 GLY A N 10
ATOM 11785 C CA . GLY A 1 80 ? 4.284 -15.621 -14.812 1.00 52.04 78 GLY A CA 10
ATOM 11786 C C . GLY A 1 80 ? 5.722 -16.013 -14.539 1.00 22.43 78 GLY A C 10
ATOM 11787 O O . GLY A 1 80 ? 6.308 -16.803 -15.278 1.00 64.55 78 GLY A O 10
ATOM 11791 N N . MET A 1 3 ? 1.400 -0.263 -0.812 1.00 12.11 1 MET A N 11
ATOM 11792 C CA . MET A 1 3 ? 0.382 -1.213 -1.245 1.00 15.13 1 MET A CA 11
ATOM 11793 C C . MET A 1 3 ? 0.820 -2.646 -0.961 1.00 34.30 1 MET A C 11
ATOM 11794 O O . MET A 1 3 ? 0.654 -3.147 0.151 1.00 35.42 1 MET A O 11
ATOM 11808 N N . ASP A 1 4 ? 1.379 -3.300 -1.973 1.00 31.41 2 ASP A N 11
ATOM 11809 C CA . ASP A 1 4 ? 1.842 -4.676 -1.832 1.00 35.13 2 ASP A CA 11
ATOM 11810 C C . ASP A 1 4 ? 3.004 -4.958 -2.778 1.00 62.31 2 ASP A C 11
ATOM 11811 O O . ASP A 1 4 ? 3.364 -6.113 -3.009 1.00 51.13 2 ASP A O 11
ATOM 11820 N N . PHE A 1 5 ? 3.588 -3.896 -3.324 1.00 35.23 3 PHE A N 11
ATOM 11821 C CA . PHE A 1 5 ? 4.708 -4.030 -4.247 1.00 4.40 3 PHE A CA 11
ATOM 11822 C C . PHE A 1 5 ? 5.878 -3.151 -3.813 1.00 22.54 3 PHE A C 11
ATOM 11823 O O . PHE A 1 5 ? 6.786 -3.608 -3.118 1.00 42.44 3 PHE A O 11
ATOM 11840 N N . ALA A 1 6 ? 5.849 -1.889 -4.227 1.00 72.25 4 ALA A N 11
ATOM 11841 C CA . ALA A 1 6 ? 6.905 -0.946 -3.881 1.00 31.42 4 ALA A CA 11
ATOM 11842 C C . ALA A 1 6 ? 6.875 0.272 -4.797 1.00 1.53 4 ALA A C 11
ATOM 11843 O O . ALA A 1 6 ? 7.921 0.785 -5.197 1.00 54.30 4 ALA A O 11
ATOM 11850 N N . ILE A 1 7 ? 5.672 0.731 -5.125 1.00 71.41 5 ILE A N 11
ATOM 11851 C CA . ILE A 1 7 ? 5.507 1.890 -5.994 1.00 22.44 5 ILE A CA 11
ATOM 11852 C C . ILE A 1 7 ? 4.036 2.260 -6.143 1.00 15.02 5 ILE A C 11
ATOM 11853 O O . ILE A 1 7 ? 3.481 2.988 -5.320 1.00 62.41 5 ILE A O 11
ATOM 11869 N N . GLY A 1 8 ? 3.407 1.752 -7.199 1.00 10.22 6 GLY A N 11
ATOM 11870 C CA . GLY A 1 8 ? 2.004 2.039 -7.436 1.00 44.31 6 GLY A CA 11
ATOM 11871 C C . GLY A 1 8 ? 1.439 1.248 -8.599 1.00 22.11 6 GLY A C 11
ATOM 11872 O O . GLY A 1 8 ? 0.270 0.864 -8.587 1.00 33.41 6 GLY A O 11
ATOM 11876 N N . ASP A 1 9 ? 2.270 1.005 -9.606 1.00 42.15 7 ASP A N 11
ATOM 11877 C CA . ASP A 1 9 ? 1.847 0.255 -10.783 1.00 74.11 7 ASP A CA 11
ATOM 11878 C C . ASP A 1 9 ? 3.032 -0.455 -11.431 1.00 14.42 7 ASP A C 11
ATOM 11879 O O . ASP A 1 9 ? 3.994 0.185 -11.856 1.00 53.01 7 ASP A O 11
ATOM 11888 N N . ARG A 1 10 ? 2.955 -1.779 -11.501 1.00 60.54 8 ARG A N 11
ATOM 11889 C CA . ARG A 1 10 ? 4.022 -2.576 -12.095 1.00 42.10 8 ARG A CA 11
ATOM 11890 C C . ARG A 1 10 ? 3.795 -2.760 -13.593 1.00 14.24 8 ARG A C 11
ATOM 11891 O O . ARG A 1 10 ? 2.729 -2.432 -14.114 1.00 50.53 8 ARG A O 11
ATOM 11912 N N . VAL A 1 11 ? 4.804 -3.286 -14.279 1.00 71.31 9 VAL A N 11
ATOM 11913 C CA . VAL A 1 11 ? 4.714 -3.515 -15.716 1.00 41.53 9 VAL A CA 11
ATOM 11914 C C . VAL A 1 11 ? 5.388 -4.825 -16.108 1.00 33.02 9 VAL A C 11
ATOM 11915 O O . VAL A 1 11 ? 6.613 -4.938 -16.079 1.00 3.33 9 VAL A O 11
ATOM 11928 N N . ARG A 1 12 ? 4.578 -5.813 -16.474 1.00 64.44 10 ARG A N 11
ATOM 11929 C CA . ARG A 1 12 ? 5.096 -7.117 -16.871 1.00 61.24 10 ARG A CA 11
ATOM 11930 C C . ARG A 1 12 ? 4.490 -7.561 -18.199 1.00 61.45 10 ARG A C 11
ATOM 11931 O O . ARG A 1 12 ? 3.329 -7.272 -18.492 1.00 70.21 10 ARG A O 11
ATOM 11952 N N . LEU A 1 13 ? 5.283 -8.265 -19.000 1.00 4.31 11 LEU A N 11
ATOM 11953 C CA . LEU A 1 13 ? 4.826 -8.749 -20.298 1.00 12.22 11 LEU A CA 11
ATOM 11954 C C . LEU A 1 13 ? 3.356 -9.154 -20.241 1.00 25.24 11 LEU A C 11
ATOM 11955 O O . LEU A 1 13 ? 2.843 -9.515 -19.182 1.00 72.33 11 LEU A O 11
ATOM 11971 N N . ALA A 1 14 ? 2.686 -9.094 -21.387 1.00 3.13 12 ALA A N 11
ATOM 11972 C CA . ALA A 1 14 ? 1.277 -9.459 -21.468 1.00 5.31 12 ALA A CA 11
ATOM 11973 C C . ALA A 1 14 ? 0.817 -9.551 -22.919 1.00 20.03 12 ALA A C 11
ATOM 11974 O O . ALA A 1 14 ? 0.049 -8.713 -23.391 1.00 23.04 12 ALA A O 11
ATOM 11981 N N . ALA A 1 15 ? 1.292 -10.574 -23.621 1.00 73.34 13 ALA A N 11
ATOM 11982 C CA . ALA A 1 15 ? 0.927 -10.776 -25.018 1.00 64.32 13 ALA A CA 11
ATOM 11983 C C . ALA A 1 15 ? 1.720 -9.848 -25.932 1.00 54.50 13 ALA A C 11
ATOM 11984 O O . ALA A 1 15 ? 1.332 -8.700 -26.151 1.00 65.11 13 ALA A O 11
ATOM 11991 N N . GLN A 1 16 ? 2.830 -10.351 -26.461 1.00 71.23 14 GLN A N 11
ATOM 11992 C CA . GLN A 1 16 ? 3.677 -9.565 -27.350 1.00 53.23 14 GLN A CA 11
ATOM 11993 C C . GLN A 1 16 ? 2.839 -8.617 -28.202 1.00 42.05 14 GLN A C 11
ATOM 11994 O O . GLN A 1 16 ? 1.782 -8.978 -28.720 1.00 30.33 14 GLN A O 11
ATOM 12008 N N . PRO A 1 17 ? 3.321 -7.374 -28.353 1.00 75.10 15 PRO A N 11
ATOM 12009 C CA . PRO A 1 17 ? 2.632 -6.349 -29.142 1.00 53.42 15 PRO A CA 11
ATOM 12010 C C . PRO A 1 17 ? 2.665 -6.648 -30.637 1.00 11.10 15 PRO A C 11
ATOM 12011 O O . PRO A 1 17 ? 3.629 -7.206 -31.161 1.00 72.34 15 PRO A O 11
ATOM 12022 N N . PRO A 1 18 ? 1.588 -6.268 -31.341 1.00 65.44 16 PRO A N 11
ATOM 12023 C CA . PRO A 1 18 ? 1.471 -6.485 -32.786 1.00 63.35 16 PRO A CA 11
ATOM 12024 C C . PRO A 1 18 ? 2.426 -5.604 -33.584 1.00 52.43 16 PRO A C 11
ATOM 12025 O O . PRO A 1 18 ? 3.169 -6.090 -34.437 1.00 4.22 16 PRO A O 11
ATOM 12036 N N . TYR A 1 19 ? 2.400 -4.306 -33.302 1.00 44.12 17 TYR A N 11
ATOM 12037 C CA . TYR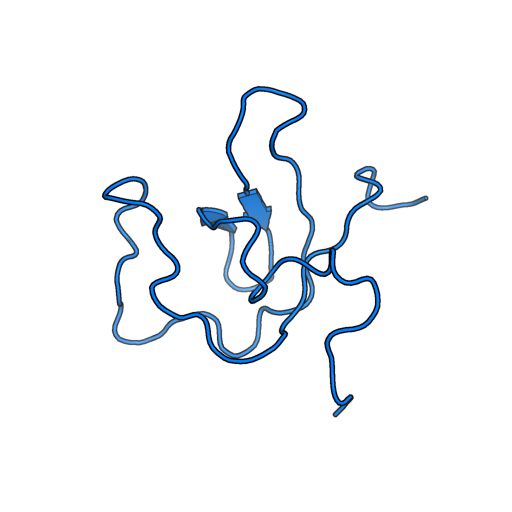 A 1 19 ? 3.263 -3.356 -33.995 1.00 74.03 17 TYR A CA 11
ATOM 12038 C C . TYR A 1 19 ? 2.732 -1.933 -33.851 1.00 51.12 17 TYR A C 11
ATOM 12039 O O . TYR A 1 19 ? 2.094 -1.400 -34.760 1.00 74.43 17 TYR A O 11
ATOM 12057 N N . LEU A 1 20 ? 3.001 -1.322 -32.703 1.00 12.12 18 LEU A N 11
ATOM 12058 C CA . LEU A 1 20 ? 2.552 0.041 -32.438 1.00 32.55 18 LEU A CA 11
ATOM 12059 C C . LEU A 1 20 ? 3.740 0.983 -32.275 1.00 52.42 18 LEU A C 11
ATOM 12060 O O . LEU A 1 20 ? 3.571 2.197 -32.149 1.00 61.53 18 LEU A O 11
ATOM 12076 N N . LYS A 1 21 ? 4.942 0.418 -32.281 1.00 42.22 19 LYS A N 11
ATOM 12077 C CA . LYS A 1 21 ? 6.160 1.207 -32.138 1.00 51.43 19 LYS A CA 11
ATOM 12078 C C . LYS A 1 21 ? 6.174 1.949 -30.805 1.00 43.15 19 LYS A C 11
ATOM 12079 O O . LYS A 1 21 ? 5.200 2.606 -30.439 1.00 51.25 19 LYS A O 11
ATOM 12098 N N . SER A 1 22 ? 7.286 1.840 -30.085 1.00 11.32 20 SER A N 11
ATOM 12099 C CA . SER A 1 22 ? 7.426 2.499 -28.791 1.00 71.04 20 SER A CA 11
ATOM 12100 C C . SER A 1 22 ? 6.688 3.834 -28.779 1.00 14.10 20 SER A C 11
ATOM 12101 O O . SER A 1 22 ? 5.953 4.141 -27.840 1.00 44.04 20 SER A O 11
ATOM 12109 N N . ALA A 1 23 ? 6.889 4.624 -29.829 1.00 33.13 21 ALA A N 11
ATOM 12110 C CA . ALA A 1 23 ? 6.241 5.925 -29.941 1.00 4.23 21 ALA A CA 11
ATOM 12111 C C . ALA A 1 23 ? 6.622 6.617 -31.245 1.00 40.21 21 ALA A C 11
ATOM 12112 O O . ALA A 1 23 ? 5.757 6.971 -32.047 1.00 20.33 21 ALA A O 11
ATOM 12119 N N . ASP A 1 24 ? 7.920 6.808 -31.451 1.00 4.20 22 ASP A N 11
ATOM 12120 C CA . ASP A 1 24 ? 8.416 7.458 -32.659 1.00 14.01 22 ASP A CA 11
ATOM 12121 C C . ASP A 1 24 ? 9.853 7.933 -32.470 1.00 71.13 22 ASP A C 11
ATOM 12122 O O . ASP A 1 24 ? 10.783 7.446 -33.114 1.00 11.32 22 ASP A O 11
ATOM 12131 N N . PRO A 1 25 ? 10.041 8.907 -31.568 1.00 11.14 23 PRO A N 11
ATOM 12132 C CA . PRO A 1 25 ? 11.362 9.470 -31.274 1.00 23.33 23 PRO A CA 11
ATOM 12133 C C . PRO A 1 25 ? 12.263 8.482 -30.540 1.00 71.31 23 PRO A C 11
ATOM 12134 O O . PRO A 1 25 ? 13.461 8.718 -30.380 1.00 41.54 23 PRO A O 11
ATOM 12145 N N . LEU A 1 26 ? 11.680 7.374 -30.096 1.00 75.10 24 LEU A N 11
ATOM 12146 C CA . LEU A 1 26 ? 12.430 6.349 -29.379 1.00 70.32 24 LEU A CA 11
ATOM 12147 C C . LEU A 1 26 ? 12.966 5.294 -30.341 1.00 64.34 24 LEU A C 11
ATOM 12148 O O . LEU A 1 26 ? 12.385 5.024 -31.393 1.00 1.13 24 LEU A O 11
ATOM 12164 N N . PRO A 1 27 ? 14.101 4.680 -29.974 1.00 61.14 25 PRO A N 11
ATOM 12165 C CA . PRO A 1 27 ? 14.739 3.642 -30.790 1.00 4.41 25 PRO A CA 11
ATOM 12166 C C . PRO A 1 27 ? 13.933 2.349 -30.817 1.00 60.40 25 PRO A C 11
ATOM 12167 O O . PRO A 1 27 ? 14.207 1.452 -31.615 1.00 13.51 25 PRO A O 11
ATOM 12178 N N . MET A 1 28 ? 12.938 2.258 -29.941 1.00 10.44 26 MET A N 11
ATOM 12179 C CA . MET A 1 28 ? 12.091 1.074 -29.866 1.00 73.22 26 MET A CA 11
ATOM 12180 C C . MET A 1 28 ? 12.934 -0.190 -29.729 1.00 10.12 26 MET A C 11
ATOM 12181 O O . MET A 1 28 ? 13.178 -0.668 -28.620 1.00 44.11 26 MET A O 11
ATOM 12195 N N . LEU A 1 29 ? 13.376 -0.727 -30.861 1.00 13.13 27 LEU A N 11
ATOM 12196 C CA . LEU A 1 29 ? 14.192 -1.936 -30.866 1.00 51.05 27 LEU A CA 11
ATOM 12197 C C . LEU A 1 29 ? 13.363 -3.154 -30.473 1.00 30.41 27 LEU A C 11
ATOM 12198 O O . LEU A 1 29 ? 12.741 -3.177 -29.411 1.00 34.31 27 LEU A O 11
ATOM 12214 N N . ARG A 1 30 ? 13.361 -4.166 -31.335 1.00 23.02 28 ARG A N 11
ATOM 12215 C CA . ARG A 1 30 ? 12.610 -5.388 -31.077 1.00 31.44 28 ARG A CA 11
ATOM 12216 C C . ARG A 1 30 ? 13.475 -6.621 -31.323 1.00 4.21 28 ARG A C 11
ATOM 12217 O O . ARG A 1 30 ? 13.193 -7.444 -32.194 1.00 31.25 28 ARG A O 11
ATOM 12238 N N . PRO A 1 31 ? 14.556 -6.752 -30.539 1.00 12.31 29 PRO A N 11
ATOM 12239 C CA . PRO A 1 31 ? 15.484 -7.880 -30.653 1.00 24.22 29 PRO A CA 11
ATOM 12240 C C . PRO A 1 31 ? 14.864 -9.191 -30.183 1.00 73.53 29 PRO A C 11
ATOM 12241 O O . PRO A 1 31 ? 13.825 -9.213 -29.522 1.00 4.10 29 PRO A O 11
ATOM 12252 N N . PRO A 1 32 ? 15.513 -10.313 -30.531 1.00 53.53 30 PRO A N 11
ATOM 12253 C CA . PRO A 1 32 ? 15.042 -11.649 -30.155 1.00 5.13 30 PRO A CA 11
ATOM 12254 C C . PRO A 1 32 ? 15.185 -11.914 -28.660 1.00 1.43 30 PRO A C 11
ATOM 12255 O O . PRO A 1 32 ? 14.688 -12.916 -28.147 1.00 72.41 30 PRO A O 11
ATOM 12266 N N . ASP A 1 33 ? 15.866 -11.009 -27.966 1.00 4.32 31 ASP A N 11
ATOM 12267 C CA . ASP A 1 33 ? 16.073 -11.144 -26.529 1.00 10.14 31 ASP A CA 11
ATOM 12268 C C . ASP A 1 33 ? 15.869 -9.807 -25.822 1.00 63.22 31 ASP A C 11
ATOM 12269 O O . ASP A 1 33 ? 16.554 -8.827 -26.117 1.00 1.45 31 ASP A O 11
ATOM 12278 N N . LEU A 1 34 ? 14.923 -9.775 -24.890 1.00 44.20 32 LEU A N 11
ATOM 12279 C CA . LEU A 1 34 ? 14.628 -8.558 -24.142 1.00 2.14 32 LEU A CA 11
ATOM 12280 C C . LEU A 1 34 ? 13.577 -8.820 -23.068 1.00 73.32 32 LEU A C 11
ATOM 12281 O O . LEU A 1 34 ? 13.349 -9.965 -22.674 1.00 1.25 32 LEU A O 11
ATOM 12297 N N . LEU A 1 35 ? 12.937 -7.754 -22.601 1.00 20.01 33 LEU A N 11
ATOM 12298 C CA . LEU A 1 35 ? 11.907 -7.869 -21.574 1.00 51.33 33 LEU A CA 11
ATOM 12299 C C . LEU A 1 35 ? 10.953 -9.018 -21.886 1.00 2.42 33 LEU A C 11
ATOM 12300 O O . LEU A 1 35 ? 10.036 -8.874 -22.694 1.00 23.41 33 LEU A O 11
ATOM 12316 N N . ALA A 1 36 ? 11.175 -10.156 -21.237 1.00 61.34 34 ALA A N 11
ATOM 12317 C CA . ALA A 1 36 ? 10.333 -11.328 -21.442 1.00 20.41 34 ALA A CA 11
ATOM 12318 C C . ALA A 1 36 ? 9.115 -11.296 -20.526 1.00 15.44 34 ALA A C 11
ATOM 12319 O O . ALA A 1 36 ? 7.977 -11.409 -20.984 1.00 25.44 34 ALA A O 11
ATOM 12326 N N . VAL A 1 37 ? 9.359 -11.140 -19.228 1.00 43.14 35 VAL A N 11
ATOM 12327 C CA . VAL A 1 37 ? 8.282 -11.092 -18.247 1.00 53.14 35 VAL A CA 11
ATOM 12328 C C . VAL A 1 37 ? 8.831 -10.917 -16.836 1.00 32.10 35 VAL A C 11
ATOM 12329 O O . VAL A 1 37 ? 8.173 -10.343 -15.969 1.00 72.42 35 VAL A O 11
ATOM 12342 N N . GLY A 1 38 ? 10.043 -11.416 -16.612 1.00 51.02 36 GLY A N 11
ATOM 12343 C CA . GLY A 1 38 ? 10.661 -11.305 -15.304 1.00 10.41 36 GLY A CA 11
ATOM 12344 C C . GLY A 1 38 ? 11.291 -9.945 -15.074 1.00 65.44 36 GLY A C 11
ATOM 12345 O O . GLY A 1 38 ? 12.166 -9.796 -14.222 1.00 32.45 36 GLY A O 11
ATOM 12349 N N . GLU A 1 39 ? 10.848 -8.952 -15.839 1.00 31.24 37 GLU A N 11
ATOM 12350 C CA . GLU A 1 39 ? 11.377 -7.599 -15.715 1.00 63.22 37 GLU A CA 11
ATOM 12351 C C . GLU A 1 39 ? 10.363 -6.677 -15.045 1.00 53.02 37 GLU A C 11
ATOM 12352 O O . GLU A 1 39 ? 10.346 -5.472 -15.294 1.00 0.21 37 GLU A O 11
ATOM 12364 N N . GLN A 1 40 ? 9.519 -7.253 -14.196 1.00 33.35 38 GLN A N 11
ATOM 12365 C CA . GLN A 1 40 ? 8.500 -6.484 -13.491 1.00 3.41 38 GLN A CA 11
ATOM 12366 C C . GLN A 1 40 ? 9.000 -5.077 -13.178 1.00 63.21 38 GLN A C 11
ATOM 12367 O O . GLN A 1 40 ? 9.640 -4.849 -12.153 1.00 5.13 38 GLN A O 11
ATOM 12381 N N . GLY A 1 41 ? 8.704 -4.137 -14.070 1.00 54.30 39 GLY A N 11
ATOM 12382 C CA . GLY A 1 41 ? 9.131 -2.764 -13.871 1.00 62.30 39 GLY A CA 11
ATOM 12383 C C . GLY A 1 41 ? 7.995 -1.860 -13.437 1.00 53.13 39 GLY A C 11
ATOM 12384 O O . GLY A 1 41 ? 6.842 -2.288 -13.367 1.00 1.04 39 GLY A O 11
ATOM 12388 N N . THR A 1 42 ? 8.318 -0.604 -13.144 1.00 24.31 40 THR A N 11
ATOM 12389 C CA . THR A 1 42 ? 7.317 0.362 -12.712 1.00 13.21 40 THR A CA 11
ATOM 12390 C C . THR A 1 42 ? 6.863 1.240 -13.873 1.00 5.45 40 THR A C 11
ATOM 12391 O O . THR A 1 42 ? 7.601 1.437 -14.839 1.00 11.11 40 THR A O 11
ATOM 12402 N N . ILE A 1 43 ? 5.647 1.766 -13.771 1.00 5.12 41 ILE A N 11
ATOM 12403 C CA . ILE A 1 43 ? 5.098 2.625 -14.812 1.00 54.11 41 ILE A CA 11
ATOM 12404 C C . ILE A 1 43 ? 4.700 3.986 -14.250 1.00 24.44 41 ILE A C 11
ATOM 12405 O O . ILE A 1 43 ? 3.951 4.073 -13.276 1.00 43.40 41 ILE A O 11
ATOM 12421 N N . THR A 1 44 ? 5.206 5.047 -14.870 1.00 41.11 42 THR A N 11
ATOM 12422 C CA . THR A 1 44 ? 4.904 6.404 -14.433 1.00 1.15 42 THR A CA 11
ATOM 12423 C C . THR A 1 44 ? 4.538 7.294 -15.615 1.00 2.44 42 THR A C 11
ATOM 12424 O O . THR A 1 44 ? 5.191 8.306 -15.867 1.00 55.34 42 THR A O 11
ATOM 12435 N N . GLY A 1 45 ? 3.489 6.911 -16.336 1.00 64.13 43 GLY A N 11
ATOM 12436 C CA . GLY A 1 45 ? 3.055 7.686 -17.483 1.00 53.44 43 GLY A CA 11
ATOM 12437 C C . GLY A 1 45 ? 1.639 8.205 -17.330 1.00 34.14 43 GLY A C 11
ATOM 12438 O O . GLY A 1 45 ? 0.940 7.852 -16.379 1.00 31.23 43 GLY A O 11
ATOM 12442 N N . LEU A 1 46 ? 1.214 9.046 -18.266 1.00 14.23 44 LEU A N 11
ATOM 12443 C CA . LEU A 1 46 ? -0.129 9.616 -18.230 1.00 3.44 44 LEU A CA 11
ATOM 12444 C C . LEU A 1 46 ? -0.246 10.664 -17.127 1.00 42.02 44 LEU A C 11
ATOM 12445 O O . LEU A 1 46 ? -0.450 11.847 -17.401 1.00 34.14 44 LEU A O 11
ATOM 12461 N N . ARG A 1 47 ? -0.113 10.222 -15.881 1.00 64.31 45 ARG A N 11
ATOM 12462 C CA . ARG A 1 47 ? -0.203 11.121 -14.737 1.00 45.33 45 ARG A CA 11
ATOM 12463 C C . ARG A 1 47 ? 0.447 12.466 -15.051 1.00 11.01 45 ARG A C 11
ATOM 12464 O O . ARG A 1 47 ? -0.193 13.517 -15.009 1.00 1.01 45 ARG A O 11
ATOM 12485 N N . PRO A 1 48 ? 1.749 12.434 -15.372 1.00 53.15 46 PRO A N 11
ATOM 12486 C CA . PRO A 1 48 ? 2.513 13.641 -15.699 1.00 42.44 46 PRO A CA 11
ATOM 12487 C C . PRO A 1 48 ? 2.097 14.247 -17.036 1.00 24.33 46 PRO A C 11
ATOM 12488 O O . PRO A 1 48 ? 1.832 15.444 -17.130 1.00 43.41 46 PRO A O 11
ATOM 12499 N N . GLY A 1 49 ? 2.042 13.410 -18.068 1.00 11.12 47 GLY A N 11
ATOM 12500 C CA . GLY A 1 49 ? 1.657 13.882 -19.385 1.00 62.22 47 GLY A CA 11
ATOM 12501 C C . GLY A 1 49 ? 0.660 12.962 -20.062 1.00 11.33 47 GLY A C 11
ATOM 12502 O O . GLY A 1 49 ? -0.529 12.983 -19.745 1.00 4.24 47 GLY A O 11
ATOM 12506 N N . GLY A 1 50 ? 1.144 12.153 -20.999 1.00 43.10 48 GLY A N 11
ATOM 12507 C CA . GLY A 1 50 ? 0.273 11.235 -21.709 1.00 21.22 48 GLY A CA 11
ATOM 12508 C C . GLY A 1 50 ? 1.030 10.070 -22.315 1.00 75.41 48 GLY A C 11
ATOM 12509 O O . GLY A 1 50 ? 0.519 9.381 -23.199 1.00 15.12 48 GLY A O 11
ATOM 12513 N N . TYR A 1 51 ? 2.251 9.848 -21.841 1.00 53.55 49 TYR A N 11
ATOM 12514 C CA . TYR A 1 51 ? 3.081 8.761 -22.346 1.00 33.03 49 TYR A CA 11
ATOM 12515 C C . TYR A 1 51 ? 3.171 7.628 -21.328 1.00 61.22 49 TYR A C 11
ATOM 12516 O O . TYR A 1 51 ? 2.397 7.574 -20.372 1.00 61.14 49 TYR A O 11
ATOM 12534 N N . TRP A 1 52 ? 4.122 6.725 -21.541 1.00 53.21 50 TRP A N 11
ATOM 12535 C CA . TRP A 1 52 ? 4.315 5.593 -20.643 1.00 31.53 50 TRP A CA 11
ATOM 12536 C C . TRP A 1 52 ? 5.793 5.238 -20.523 1.00 41.44 50 TRP A C 11
ATOM 12537 O O . TRP A 1 52 ? 6.467 5.001 -21.526 1.00 25.15 50 TRP A O 11
ATOM 12558 N N . VAL A 1 53 ? 6.292 5.204 -19.292 1.00 14.55 51 VAL A N 11
ATOM 12559 C CA . VAL A 1 53 ? 7.690 4.878 -19.042 1.00 24.34 51 VAL A CA 11
ATOM 12560 C C . VAL A 1 53 ? 7.816 3.659 -18.134 1.00 5.41 51 VAL A C 11
ATOM 12561 O O . VAL A 1 53 ? 7.368 3.677 -16.988 1.00 35.53 51 VAL A O 11
ATOM 12574 N N . VAL A 1 54 ? 8.431 2.602 -18.654 1.00 22.20 52 VAL A N 11
ATOM 12575 C CA . VAL A 1 54 ? 8.618 1.374 -17.890 1.00 45.11 52 VAL A CA 11
ATOM 12576 C C . VAL A 1 54 ? 10.083 1.179 -17.514 1.00 70.43 52 VAL A C 11
ATOM 12577 O O . VAL A 1 54 ? 10.922 0.893 -18.370 1.00 21.34 52 VAL A O 11
ATOM 12590 N N . LEU A 1 55 ? 10.384 1.334 -16.230 1.00 1.01 53 LEU A N 11
ATOM 12591 C CA . LEU A 1 55 ? 11.749 1.174 -15.739 1.00 74.02 53 LEU A CA 11
ATOM 12592 C C . LEU A 1 55 ? 11.975 -0.239 -15.210 1.00 52.41 53 LEU A C 11
ATOM 12593 O O . LEU A 1 55 ? 11.468 -0.604 -14.149 1.00 71.13 53 LEU A O 11
ATOM 12609 N N . PHE A 1 56 ? 12.741 -1.028 -15.955 1.00 70.43 54 PHE A N 11
ATOM 12610 C CA . PHE A 1 56 ? 13.036 -2.401 -15.561 1.00 11.12 54 PHE A CA 11
ATOM 12611 C C . PHE A 1 56 ? 14.526 -2.698 -15.697 1.00 44.31 54 PHE A C 11
ATOM 12612 O O . PHE A 1 56 ? 15.300 -1.852 -16.146 1.00 41.13 54 PHE A O 11
ATOM 12629 N N . ASP A 1 57 ? 14.921 -3.904 -15.306 1.00 23.13 55 ASP A N 11
ATOM 12630 C CA . ASP A 1 57 ? 16.319 -4.314 -15.384 1.00 53.00 55 ASP A CA 11
ATOM 12631 C C . ASP A 1 57 ? 16.995 -3.707 -16.609 1.00 42.21 55 ASP A C 11
ATOM 12632 O O . ASP A 1 57 ? 17.972 -2.967 -16.488 1.00 71.02 55 ASP A O 11
ATOM 12641 N N . ARG A 1 58 ? 16.470 -4.025 -17.788 1.00 20.34 56 ARG A N 11
ATOM 12642 C CA . ARG A 1 58 ? 17.025 -3.513 -19.035 1.00 34.12 56 ARG A CA 11
ATOM 12643 C C . ARG A 1 58 ? 17.346 -2.026 -18.917 1.00 15.02 56 ARG A C 11
ATOM 12644 O O . ARG A 1 58 ? 18.362 -1.558 -19.427 1.00 3.51 56 ARG A O 11
ATOM 12665 N N . GLY A 1 59 ? 16.470 -1.288 -18.241 1.00 32.54 57 GLY A N 11
ATOM 12666 C CA . GLY A 1 59 ? 16.677 0.137 -18.069 1.00 2.55 57 GLY A CA 11
ATOM 12667 C C . GLY A 1 59 ? 15.374 0.909 -18.002 1.00 42.12 57 GLY A C 11
ATOM 12668 O O . GLY A 1 59 ? 14.758 1.009 -16.942 1.00 14.35 57 GLY A O 11
ATOM 12672 N N . SER A 1 60 ? 14.954 1.457 -19.138 1.00 5.51 58 SER A N 11
ATOM 12673 C CA . SER A 1 60 ? 13.719 2.229 -19.203 1.00 51.13 58 SER A CA 11
ATOM 12674 C C . SER A 1 60 ? 13.406 2.633 -20.641 1.00 31.21 58 SER A C 11
ATOM 12675 O O . SER A 1 60 ? 14.189 3.330 -21.287 1.00 13.25 58 SER A O 11
ATOM 12683 N N . PHE A 1 61 ? 12.255 2.189 -21.136 1.00 65.03 59 PHE A N 11
ATOM 12684 C CA . PHE A 1 61 ? 11.838 2.502 -22.498 1.00 11.31 59 PHE A CA 11
ATOM 12685 C C . PHE A 1 61 ? 10.338 2.775 -22.558 1.00 33.14 59 PHE A C 11
ATOM 12686 O O . PHE A 1 61 ? 9.568 2.257 -21.747 1.00 2.42 59 PHE A O 11
ATOM 12703 N N . LEU A 1 62 ? 9.929 3.591 -23.523 1.00 10.34 60 LEU A N 11
ATOM 12704 C CA . LEU A 1 62 ? 8.521 3.934 -23.689 1.00 51.31 60 LEU A CA 11
ATOM 12705 C C . LEU A 1 62 ? 7.730 2.744 -24.222 1.00 13.01 60 LEU A C 11
ATOM 12706 O O . LEU A 1 62 ? 8.283 1.861 -24.878 1.00 60.25 60 LEU A O 11
ATOM 12722 N N . LEU A 1 63 ? 6.432 2.728 -23.937 1.00 63.51 61 LEU A N 11
ATOM 12723 C CA . LEU A 1 63 ? 5.563 1.647 -24.390 1.00 24.45 61 LEU A CA 11
ATOM 12724 C C . LEU A 1 63 ? 4.096 1.997 -24.165 1.00 10.31 61 LEU A C 11
ATOM 12725 O O . LEU A 1 63 ? 3.646 2.128 -23.026 1.00 71.15 61 LEU A O 11
ATOM 12741 N N . ASP A 1 64 ? 3.355 2.146 -25.257 1.00 51.33 62 ASP A N 11
ATOM 12742 C CA . ASP A 1 64 ? 1.937 2.478 -25.180 1.00 0.41 62 ASP A CA 11
ATOM 12743 C C . ASP A 1 64 ? 1.231 1.609 -24.144 1.00 1.31 62 ASP A C 11
ATOM 12744 O O . ASP A 1 64 ? 1.829 0.699 -23.570 1.00 20.45 62 ASP A O 11
ATOM 12753 N N . THR A 1 65 ? -0.045 1.897 -23.908 1.00 74.12 63 THR A N 11
ATOM 12754 C CA . THR A 1 65 ? -0.832 1.144 -22.940 1.00 74.31 63 THR A CA 11
ATOM 12755 C C . THR A 1 65 ? -1.161 -0.250 -23.464 1.00 14.42 63 THR A C 11
ATOM 12756 O O . THR A 1 65 ? -1.850 -1.024 -22.801 1.00 32.52 63 THR A O 11
ATOM 12767 N N . GLN A 1 66 ? -0.664 -0.561 -24.656 1.00 60.23 64 GLN A N 11
ATOM 12768 C CA . GLN A 1 66 ? -0.906 -1.862 -25.268 1.00 70.41 64 GLN A CA 11
ATOM 12769 C C . GLN A 1 66 ? -1.121 -2.933 -24.203 1.00 53.04 64 GLN A C 11
ATOM 12770 O O . GLN A 1 66 ? -2.247 -3.171 -23.766 1.00 55.33 64 GLN A O 11
ATOM 12784 N N . PHE A 1 67 ? -0.035 -3.577 -23.790 1.00 45.43 65 PHE A N 11
ATOM 12785 C CA . PHE A 1 67 ? -0.105 -4.623 -22.777 1.00 63.34 65 PHE A CA 11
ATOM 12786 C C . PHE A 1 67 ? 1.278 -4.919 -22.204 1.00 2.30 65 PHE A C 11
ATOM 12787 O O . PHE A 1 67 ? 1.520 -4.737 -21.010 1.00 35.02 65 PHE A O 11
ATOM 12804 N N . LEU A 1 68 ? 2.183 -5.376 -23.063 1.00 12.42 66 LEU A N 11
ATOM 12805 C CA . LEU A 1 68 ? 3.542 -5.697 -22.643 1.00 64.30 66 LEU A CA 11
ATOM 12806 C C . LEU A 1 68 ? 4.070 -4.656 -21.661 1.00 71.11 66 LEU A C 11
ATOM 12807 O O . LEU A 1 68 ? 4.326 -3.511 -22.033 1.00 54.11 66 LEU A O 11
ATOM 12823 N N . SER A 1 69 ? 4.232 -5.063 -20.406 1.00 43.40 67 SER A N 11
ATOM 12824 C CA . SER A 1 69 ? 4.728 -4.164 -19.370 1.00 21.53 67 SER A CA 11
ATOM 12825 C C . SER A 1 69 ? 3.678 -3.118 -19.010 1.00 0.20 67 SER A C 11
ATOM 12826 O O . SER A 1 69 ? 3.800 -1.948 -19.373 1.00 5.42 67 SER A O 11
ATOM 12834 N N . LYS A 1 70 ? 2.645 -3.548 -18.294 1.00 12.43 68 LYS A N 11
ATOM 12835 C CA . LYS A 1 70 ? 1.572 -2.650 -17.882 1.00 41.22 68 LYS A CA 11
ATOM 12836 C C . LYS A 1 70 ? 0.492 -3.408 -17.117 1.00 52.51 68 LYS A C 11
ATOM 12837 O O . LYS A 1 70 ? -0.670 -3.431 -17.523 1.00 51.04 68 LYS A O 11
ATOM 12856 N N . VAL A 1 71 ? 0.882 -4.025 -16.007 1.00 21.24 69 VAL A N 11
ATOM 12857 C CA . VAL A 1 71 ? -0.054 -4.782 -15.183 1.00 44.42 69 VAL A CA 11
ATOM 12858 C C . VAL A 1 71 ? -1.261 -3.932 -14.802 1.00 22.23 69 VAL A C 11
ATOM 12859 O O . VAL A 1 71 ? -1.259 -3.263 -13.769 1.00 33.20 69 VAL A O 11
ATOM 12872 N N . GLU A 1 72 ? -2.290 -3.965 -15.642 1.00 50.25 70 GLU A N 11
ATOM 12873 C CA . GLU A 1 72 ? -3.504 -3.197 -15.393 1.00 12.14 70 GLU A CA 11
ATOM 12874 C C . GLU A 1 72 ? -4.686 -4.122 -15.119 1.00 75.21 70 GLU A C 11
ATOM 12875 O O . GLU A 1 72 ? -5.534 -3.831 -14.275 1.00 51.14 70 GLU A O 11
ATOM 12887 N N . SER A 1 73 ? -4.736 -5.238 -15.839 1.00 61.23 71 S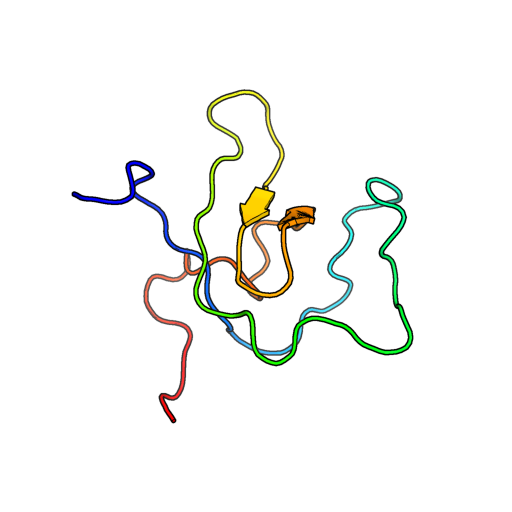ER A N 11
ATOM 12888 C CA . SER A 1 73 ? -5.816 -6.205 -15.678 1.00 42.32 71 SER A CA 11
ATOM 12889 C C . SER A 1 73 ? -5.835 -6.767 -14.260 1.00 2.31 71 SER A C 11
ATOM 12890 O O . SER A 1 73 ? -6.765 -7.472 -13.872 1.00 61.52 71 SER A O 11
ATOM 12898 N N . GLY A 1 74 ? -4.799 -6.448 -13.490 1.00 10.34 72 GLY A N 11
ATOM 12899 C CA . GLY A 1 74 ? -4.715 -6.929 -12.123 1.00 11.51 72 GLY A CA 11
ATOM 12900 C C . GLY A 1 74 ? -4.139 -8.328 -12.035 1.00 74.00 72 GLY A C 11
ATOM 12901 O O . GLY A 1 74 ? -3.950 -8.861 -10.942 1.00 41.11 72 GLY A O 11
ATOM 12905 N N . ALA A 1 75 ? -3.862 -8.926 -13.189 1.00 50.32 73 ALA A N 11
ATOM 12906 C CA . ALA A 1 75 ? -3.305 -10.272 -13.238 1.00 4.41 73 ALA A CA 11
ATOM 12907 C C . ALA A 1 75 ? -3.033 -10.702 -14.676 1.00 11.45 73 ALA A C 11
ATOM 12908 O O . ALA A 1 75 ? -3.573 -11.702 -15.147 1.00 33.33 73 ALA A O 11
ATOM 12915 N N . SER A 1 76 ? -2.193 -9.939 -15.368 1.00 53.30 74 SER A N 11
ATOM 12916 C CA . SER A 1 76 ? -1.854 -10.239 -16.754 1.00 42.30 74 SER A CA 11
ATOM 12917 C C . SER A 1 76 ? -0.805 -11.345 -16.829 1.00 55.44 74 SER A C 11
ATOM 12918 O O . SER A 1 76 ? 0.124 -11.390 -16.024 1.00 44.41 74 SER A O 11
ATOM 12926 N N . SER A 1 77 ? -0.963 -12.236 -17.803 1.00 53.52 75 SER A N 11
ATOM 12927 C CA . SER A 1 77 ? -0.034 -13.344 -17.983 1.00 25.42 75 SER A CA 11
ATOM 12928 C C . SER A 1 77 ? -0.559 -14.331 -19.021 1.00 61.11 75 SER A C 11
ATOM 12929 O O . SER A 1 77 ? -1.757 -14.379 -19.298 1.00 14.24 75 SER A O 11
ATOM 12937 N N . SER A 1 78 ? 0.348 -15.117 -19.593 1.00 73.11 76 SER A N 11
ATOM 12938 C CA . SER A 1 78 ? -0.022 -16.101 -20.604 1.00 53.30 76 SER A CA 11
ATOM 12939 C C . SER A 1 78 ? 0.700 -17.423 -20.365 1.00 72.31 76 SER A C 11
ATOM 12940 O O . SER A 1 78 ? 0.597 -18.352 -21.166 1.00 12.21 76 SER A O 11
ATOM 12948 N N . GLU A 1 79 ? 1.431 -17.500 -19.257 1.00 54.42 77 GLU A N 11
ATOM 12949 C CA . GLU A 1 79 ? 2.171 -18.708 -18.913 1.00 12.22 77 GLU A CA 11
ATOM 12950 C C . GLU A 1 79 ? 2.786 -18.591 -17.521 1.00 75.20 77 GLU A C 11
ATOM 12951 O O . GLU A 1 79 ? 2.667 -19.500 -16.700 1.00 13.41 77 GLU A O 11
ATOM 12963 N N . GLY A 1 80 ? 3.444 -17.465 -17.264 1.00 20.14 78 GLY A N 11
ATOM 12964 C CA . GLY A 1 80 ? 4.068 -17.250 -15.971 1.00 45.34 78 GLY A CA 11
ATOM 12965 C C . GLY A 1 80 ? 3.099 -17.433 -14.821 1.00 55.20 78 GLY A C 11
ATOM 12966 O O . GLY A 1 80 ? 2.294 -16.548 -14.532 1.00 55.54 78 GLY A O 11
ATOM 12970 N N . MET A 1 3 ? -2.794 -2.389 -1.346 1.00 45.45 1 MET A N 12
ATOM 12971 C CA . MET A 1 3 ? -2.566 -2.746 -2.742 1.00 2.41 1 MET A CA 12
ATOM 12972 C C . MET A 1 3 ? -1.841 -4.083 -2.850 1.00 21.45 1 MET A C 12
ATOM 12973 O O . MET A 1 3 ? -2.466 -5.124 -3.052 1.00 33.45 1 MET A O 12
ATOM 12987 N N . ASP A 1 4 ? -0.520 -4.048 -2.714 1.00 1.13 2 ASP A N 12
ATOM 12988 C CA . ASP A 1 4 ? 0.290 -5.258 -2.795 1.00 11.01 2 ASP A CA 12
ATOM 12989 C C . ASP A 1 4 ? 1.775 -4.915 -2.864 1.00 54.44 2 ASP A C 12
ATOM 12990 O O . ASP A 1 4 ? 2.465 -4.892 -1.846 1.00 5.44 2 ASP A O 12
ATOM 12999 N N . PHE A 1 5 ? 2.259 -4.649 -4.073 1.00 24.41 3 PHE A N 12
ATOM 13000 C CA . PHE A 1 5 ? 3.663 -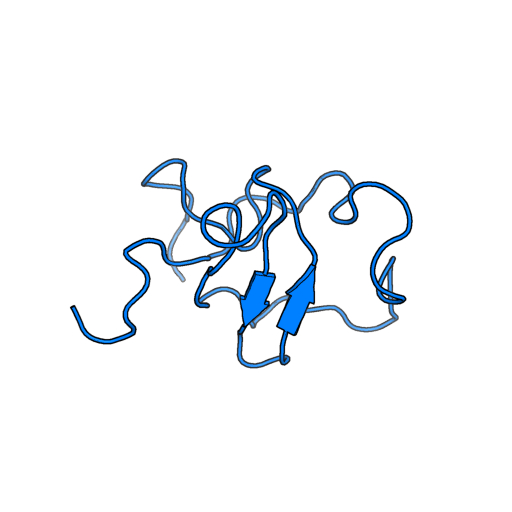4.309 -4.276 1.00 31.31 3 PHE A CA 12
ATOM 13001 C C . PHE A 1 5 ? 4.078 -3.151 -3.374 1.00 13.33 3 PHE A C 12
ATOM 13002 O O . PHE A 1 5 ? 4.413 -3.348 -2.206 1.00 73.42 3 PHE A O 12
ATOM 13019 N N . ALA A 1 6 ? 4.053 -1.941 -3.925 1.00 20.55 4 ALA A N 12
ATOM 13020 C CA . ALA A 1 6 ? 4.425 -0.751 -3.170 1.00 52.24 4 ALA A CA 12
ATOM 13021 C C . ALA A 1 6 ? 4.451 0.482 -4.068 1.00 65.52 4 ALA A C 12
ATOM 13022 O O . ALA A 1 6 ? 5.257 1.390 -3.866 1.00 43.55 4 ALA A O 12
ATOM 13029 N N . ILE A 1 7 ? 3.567 0.505 -5.059 1.00 52.03 5 ILE A N 12
ATOM 13030 C CA . ILE A 1 7 ? 3.490 1.626 -5.987 1.00 54.43 5 ILE A CA 12
ATOM 13031 C C . ILE A 1 7 ? 2.079 1.781 -6.546 1.00 43.32 5 ILE A C 12
ATOM 13032 O O . ILE A 1 7 ? 1.230 2.436 -5.944 1.00 11.23 5 ILE A O 12
ATOM 13048 N N . GLY A 1 8 ? 1.837 1.172 -7.703 1.00 34.21 6 GLY A N 12
ATOM 13049 C CA . GLY A 1 8 ? 0.527 1.253 -8.323 1.00 62.44 6 GLY A CA 12
ATOM 13050 C C . GLY A 1 8 ? 0.580 1.023 -9.821 1.00 1.32 6 GLY A C 12
ATOM 13051 O O . GLY A 1 8 ? -0.351 0.468 -10.404 1.00 12.11 6 GLY A O 12
ATOM 13055 N N . ASP A 1 9 ? 1.671 1.453 -10.445 1.00 62.21 7 ASP A N 12
ATOM 13056 C CA . ASP A 1 9 ? 1.842 1.292 -11.884 1.00 72.15 7 ASP A CA 12
ATOM 13057 C C . ASP A 1 9 ? 2.846 0.185 -12.192 1.00 54.24 7 ASP A C 12
ATOM 13058 O O . ASP A 1 9 ? 3.976 0.454 -12.599 1.00 0.52 7 ASP A O 12
ATOM 13067 N N . ARG A 1 10 ? 2.425 -1.060 -11.995 1.00 11.11 8 ARG A N 12
ATOM 13068 C CA . ARG A 1 10 ? 3.288 -2.207 -12.249 1.00 72.22 8 ARG A CA 12
ATOM 13069 C C . ARG A 1 10 ? 3.138 -2.692 -13.688 1.00 41.44 8 ARG A C 12
ATOM 13070 O O . ARG A 1 10 ? 2.040 -2.687 -14.245 1.00 42.12 8 ARG A O 12
ATOM 13091 N N . VAL A 1 11 ? 4.250 -3.109 -14.286 1.00 0.14 9 VAL A N 12
ATOM 13092 C CA . VAL A 1 11 ? 4.243 -3.597 -15.659 1.00 51.15 9 VAL A CA 12
ATOM 13093 C C . VAL A 1 11 ? 4.832 -5.000 -15.747 1.00 63.23 9 VAL A C 12
ATOM 13094 O O . VAL A 1 11 ? 5.667 -5.386 -14.929 1.00 22.11 9 VAL A O 12
ATOM 13107 N N . ARG A 1 12 ? 4.393 -5.759 -16.746 1.00 35.45 10 ARG A N 12
ATOM 13108 C CA . ARG A 1 12 ? 4.876 -7.121 -16.940 1.00 40.12 10 ARG A CA 12
ATOM 13109 C C . ARG A 1 12 ? 4.662 -7.573 -18.382 1.00 5.30 10 ARG A C 12
ATOM 13110 O O . ARG A 1 12 ? 4.062 -6.858 -19.185 1.00 51.15 10 ARG A O 12
ATOM 13131 N N . LEU A 1 13 ? 5.158 -8.763 -18.703 1.00 41.40 11 LEU A N 12
ATOM 13132 C CA . LEU A 1 13 ? 5.022 -9.310 -20.048 1.00 63.43 11 LEU A CA 12
ATOM 13133 C C . LEU A 1 13 ? 3.568 -9.658 -20.350 1.00 62.24 11 LEU A C 12
ATOM 13134 O O . LEU A 1 13 ? 2.766 -9.860 -19.439 1.00 71.44 11 LEU A O 12
ATOM 13150 N N . ALA A 1 14 ? 3.237 -9.728 -21.635 1.00 74.04 12 ALA A N 12
ATOM 13151 C CA . ALA A 1 14 ? 1.880 -10.056 -22.058 1.00 5.23 12 ALA A CA 12
ATOM 13152 C C . ALA A 1 14 ? 1.641 -9.641 -23.505 1.00 60.25 12 ALA A C 12
ATOM 13153 O O . ALA A 1 14 ? 1.126 -8.556 -23.773 1.00 75.31 12 ALA A O 12
ATOM 13160 N N . ALA A 1 15 ? 2.019 -10.512 -24.436 1.00 3.33 13 ALA A N 12
ATOM 13161 C CA . ALA A 1 15 ? 1.844 -10.236 -25.856 1.00 62.12 13 ALA A CA 12
ATOM 13162 C C . ALA A 1 15 ? 2.852 -9.200 -26.343 1.00 23.52 13 ALA A C 12
ATOM 13163 O O . ALA A 1 15 ? 3.873 -8.965 -25.697 1.00 41.52 13 ALA A O 12
ATOM 13170 N N . GLN A 1 16 ? 2.559 -8.587 -27.485 1.00 12.34 14 GLN A N 12
ATOM 13171 C CA . GLN A 1 16 ? 3.441 -7.577 -28.058 1.00 25.45 14 GLN A CA 12
ATOM 13172 C C . GLN A 1 16 ? 2.638 -6.421 -28.643 1.00 41.13 14 GLN A C 12
ATOM 13173 O O . GLN A 1 16 ? 1.602 -6.613 -29.279 1.00 54.55 14 GLN A O 12
ATOM 13187 N N . PRO A 1 17 ? 3.125 -5.191 -28.425 1.00 4.44 15 PRO A N 12
ATOM 13188 C CA . PRO A 1 17 ? 2.468 -3.979 -28.923 1.00 1.32 15 PRO A CA 12
ATOM 13189 C C . PRO A 1 17 ? 2.559 -3.852 -30.440 1.00 3.44 15 PRO A C 12
ATOM 13190 O O . PRO A 1 17 ? 3.404 -4.469 -31.089 1.00 11.12 15 PRO A O 12
ATOM 13201 N N . PRO A 1 18 ? 1.670 -3.032 -31.020 1.00 62.11 16 PRO A N 12
ATOM 13202 C CA . PRO A 1 18 ? 1.631 -2.804 -32.468 1.00 21.23 16 PRO A CA 12
ATOM 13203 C C . PRO A 1 18 ? 2.834 -2.009 -32.962 1.00 4.40 16 PRO A C 12
ATOM 13204 O O . PRO A 1 18 ? 3.495 -2.398 -33.925 1.00 23.30 16 PRO A O 12
ATOM 13215 N N . TYR A 1 19 ? 3.114 -0.893 -32.297 1.00 74.12 17 TYR A N 12
ATOM 13216 C CA . TYR A 1 19 ? 4.237 -0.042 -32.671 1.00 12.44 17 TYR A CA 12
ATOM 13217 C C . TYR A 1 19 ? 4.110 1.338 -32.032 1.00 4.12 17 TYR A C 12
ATOM 13218 O O . TYR A 1 19 ? 5.111 1.998 -31.747 1.00 70.23 17 TYR A O 12
ATOM 13236 N N . LEU A 1 20 ? 2.874 1.768 -31.808 1.00 54.13 18 LEU A N 12
ATOM 13237 C CA . LEU A 1 20 ? 2.614 3.069 -31.202 1.00 52.31 18 LEU A CA 12
ATOM 13238 C C . LEU A 1 20 ? 3.692 4.076 -31.591 1.00 14.21 18 LEU A C 12
ATOM 13239 O O . LEU A 1 20 ? 3.637 4.677 -32.664 1.00 44.01 18 LEU A O 12
ATOM 13255 N N . LYS A 1 21 ? 4.672 4.254 -30.712 1.00 0.40 19 LYS A N 12
ATOM 13256 C CA . LYS A 1 21 ? 5.766 5.185 -30.963 1.00 54.43 19 LYS A CA 12
ATOM 13257 C C . LYS A 1 21 ? 5.252 6.620 -31.040 1.00 23.20 19 LYS A C 12
ATOM 13258 O O . LYS A 1 21 ? 4.382 6.935 -31.852 1.00 5.21 19 LYS A O 12
ATOM 13277 N N . SER A 1 22 ? 5.797 7.485 -30.191 1.00 24.23 20 SER A N 12
ATOM 13278 C CA . SER A 1 22 ? 5.393 8.885 -30.161 1.00 54.40 20 SER A CA 12
ATOM 13279 C C . SER A 1 22 ? 6.056 9.667 -31.291 1.00 71.42 20 SER A C 12
ATOM 13280 O O . SER A 1 22 ? 5.455 10.569 -31.873 1.00 12.44 20 SER A O 12
ATOM 13288 N N . ALA A 1 23 ? 7.300 9.312 -31.597 1.00 32.14 21 ALA A N 12
ATOM 13289 C CA . ALA A 1 23 ? 8.045 9.977 -32.658 1.00 2.32 21 ALA A CA 12
ATOM 13290 C C . ALA A 1 23 ? 9.137 9.070 -33.214 1.00 25.14 21 ALA A C 12
ATOM 13291 O O . ALA A 1 23 ? 8.934 8.377 -34.211 1.00 3.12 21 ALA A O 12
ATOM 13298 N N . ASP A 1 24 ? 10.296 9.079 -32.563 1.00 54.30 22 ASP A N 12
ATOM 13299 C CA . ASP A 1 24 ? 11.420 8.256 -32.992 1.00 45.43 22 ASP A CA 12
ATOM 13300 C C . ASP A 1 24 ? 12.384 8.007 -31.836 1.00 51.21 22 ASP A C 12
ATOM 13301 O O . ASP A 1 24 ? 13.602 8.118 -31.976 1.00 61.31 22 ASP A O 12
ATOM 13310 N N . PRO A 1 25 ? 11.827 7.664 -30.665 1.00 63.21 23 PRO A N 12
ATOM 13311 C CA . PRO A 1 25 ? 12.619 7.392 -29.462 1.00 1.54 23 PRO A CA 12
ATOM 13312 C C . PRO A 1 25 ? 13.418 6.099 -29.573 1.00 22.40 23 PRO A C 12
ATOM 13313 O O . PRO A 1 25 ? 14.554 6.097 -30.050 1.00 53.35 23 PRO A O 12
ATOM 13324 N N . LEU A 1 26 ? 12.819 4.999 -29.130 1.00 61.22 24 LEU A N 12
ATOM 13325 C CA . LEU A 1 26 ? 13.475 3.697 -29.181 1.00 23.22 24 LEU A CA 12
ATOM 13326 C C . LEU A 1 26 ? 13.032 2.911 -30.410 1.00 74.24 24 LEU A C 12
ATOM 13327 O O . LEU A 1 26 ? 12.091 3.286 -31.111 1.00 62.40 24 LEU A O 12
ATOM 13343 N N . PRO A 1 27 ? 13.722 1.793 -30.679 1.00 60.31 25 PRO A N 12
ATOM 13344 C CA . PRO A 1 27 ? 13.415 0.929 -31.823 1.00 24.41 25 PRO A CA 12
ATOM 13345 C C . PRO A 1 27 ? 12.093 0.188 -31.652 1.00 43.31 25 PRO A C 12
ATOM 13346 O O . PRO A 1 27 ? 11.580 -0.410 -32.597 1.00 54.42 25 PRO A O 12
ATOM 13357 N N . MET A 1 28 ? 11.548 0.233 -30.441 1.00 75.12 26 MET A N 12
ATOM 13358 C CA . MET A 1 28 ? 10.284 -0.433 -30.148 1.00 54.20 26 MET A CA 12
ATOM 13359 C C . MET A 1 28 ? 10.480 -1.940 -30.017 1.00 45.23 26 MET A C 12
ATOM 13360 O O . MET A 1 28 ? 10.054 -2.549 -29.035 1.00 45.10 26 MET A O 12
ATOM 13374 N N . LEU A 1 29 ? 11.128 -2.536 -31.013 1.00 15.14 27 LEU A N 12
ATOM 13375 C CA . LEU A 1 29 ? 11.381 -3.973 -31.009 1.00 14.42 27 LEU A CA 12
ATOM 13376 C C . LEU A 1 29 ? 11.616 -4.480 -29.590 1.00 22.21 27 LEU A C 12
ATOM 13377 O O . LEU A 1 29 ? 12.572 -4.078 -28.927 1.00 2.42 27 LEU A O 12
ATOM 13393 N N . ARG A 1 30 ? 10.740 -5.368 -29.131 1.00 52.24 28 ARG A N 12
ATOM 13394 C CA . ARG A 1 30 ? 10.853 -5.931 -27.792 1.00 20.44 28 ARG A CA 12
ATOM 13395 C C . ARG A 1 30 ? 11.023 -7.447 -27.852 1.00 14.32 28 ARG A C 12
ATOM 13396 O O . ARG A 1 30 ? 10.099 -8.211 -27.571 1.00 1.02 28 ARG A O 12
ATOM 13417 N N . PRO A 1 31 ? 12.230 -7.893 -28.228 1.00 4.25 29 PRO A N 12
ATOM 13418 C CA . PRO A 1 31 ? 12.550 -9.320 -28.334 1.00 15.44 29 PRO A CA 12
ATOM 13419 C C . PRO A 1 31 ? 12.613 -10.002 -26.972 1.00 33.35 29 PRO A C 12
ATOM 13420 O O . PRO A 1 31 ? 12.589 -9.355 -25.924 1.00 62.23 29 PRO A O 12
ATOM 13431 N N . PRO A 1 32 ? 12.695 -11.341 -26.983 1.00 3.01 30 PRO A N 12
ATOM 13432 C CA . PRO A 1 32 ? 12.765 -12.140 -25.756 1.00 33.20 30 PRO A CA 12
ATOM 13433 C C . PRO A 1 32 ? 14.092 -11.967 -25.025 1.00 51.24 30 PRO A C 12
ATOM 13434 O O . PRO A 1 32 ? 14.262 -12.447 -23.905 1.00 33.14 30 PRO A O 12
ATOM 13445 N N . ASP A 1 33 ? 15.029 -11.278 -25.667 1.00 1.43 31 ASP A N 12
ATOM 13446 C CA . ASP A 1 33 ? 16.341 -11.039 -25.077 1.00 23.42 31 ASP A CA 12
ATOM 13447 C C . ASP A 1 33 ? 16.328 -9.784 -24.210 1.00 34.32 31 ASP A C 12
ATOM 13448 O O . ASP A 1 33 ? 17.216 -9.579 -23.381 1.00 71.15 31 ASP A O 12
ATOM 13457 N N . LEU A 1 34 ? 15.315 -8.947 -24.406 1.00 43.14 32 LEU A N 12
ATOM 13458 C CA . LEU A 1 34 ? 15.186 -7.710 -23.643 1.00 71.32 32 LEU A CA 12
ATOM 13459 C C . LEU A 1 34 ? 14.474 -7.961 -22.317 1.00 45.44 32 LEU A C 12
ATOM 13460 O O . LEU A 1 34 ? 15.099 -8.346 -21.328 1.00 62.23 32 LEU A O 12
ATOM 13476 N N . LEU A 1 35 ? 13.164 -7.741 -22.304 1.00 64.04 33 LEU A N 12
ATOM 13477 C CA . LEU A 1 35 ? 12.366 -7.945 -21.100 1.00 44.03 33 LEU A CA 12
ATOM 13478 C C . LEU A 1 35 ? 11.760 -9.344 -21.079 1.00 60.45 33 LEU A C 12
ATOM 13479 O O . LEU A 1 35 ? 11.997 -10.121 -20.155 1.00 3.34 33 LEU A O 12
ATOM 13495 N N . ALA A 1 36 ? 10.978 -9.660 -22.107 1.00 32.25 34 ALA A N 12
ATOM 13496 C CA . ALA A 1 36 ? 10.341 -10.967 -22.208 1.00 61.42 34 ALA A CA 12
ATOM 13497 C C . ALA A 1 36 ? 9.622 -11.330 -20.913 1.00 64.22 34 ALA A C 12
ATOM 13498 O O . ALA A 1 36 ? 9.127 -10.457 -20.201 1.00 31.13 34 ALA A O 12
ATOM 13505 N N . VAL A 1 37 ? 9.569 -12.624 -20.614 1.00 75.42 35 VAL A N 12
ATOM 13506 C CA . VAL A 1 37 ? 8.910 -13.103 -19.404 1.00 44.33 35 VAL A CA 12
ATOM 13507 C C . VAL A 1 37 ? 9.547 -12.499 -18.157 1.00 55.13 35 VAL A C 12
ATOM 13508 O O . VAL A 1 37 ? 9.013 -12.618 -17.055 1.00 74.34 35 VAL A O 12
ATOM 13521 N N . GLY A 1 38 ? 10.692 -11.849 -18.339 1.00 40.24 36 GLY A N 12
ATOM 13522 C CA . GLY A 1 38 ? 11.383 -11.235 -17.220 1.00 73.04 36 GLY A CA 12
ATOM 13523 C C . GLY A 1 38 ? 11.078 -9.756 -17.092 1.00 44.41 36 GLY A C 12
ATOM 13524 O O . GLY A 1 38 ? 11.811 -9.020 -16.432 1.00 23.33 36 GLY A O 12
ATOM 13528 N N . GLU A 1 39 ? 9.995 -9.319 -17.727 1.00 1.54 37 GLU A N 12
ATOM 13529 C CA . GLU A 1 39 ? 9.598 -7.916 -17.682 1.00 20.23 37 GLU A CA 12
ATOM 13530 C C . GLU A 1 39 ? 9.671 -7.375 -16.257 1.00 33.54 37 GLU A C 12
ATOM 13531 O O . GLU A 1 39 ? 10.737 -6.980 -15.786 1.00 51.23 37 GLU A O 12
ATOM 13543 N N . GLN A 1 40 ? 8.529 -7.362 -15.576 1.00 41.12 38 GLN A N 12
ATOM 13544 C CA . GLN A 1 40 ? 8.463 -6.869 -14.206 1.00 0.34 38 GLN A CA 12
ATOM 13545 C C . GLN A 1 40 ? 9.172 -5.524 -14.076 1.00 73.40 38 GLN A C 12
ATOM 13546 O O . GLN A 1 40 ? 10.395 -5.465 -13.961 1.00 1.14 38 GLN A O 12
ATOM 13560 N N . GLY A 1 41 ? 8.394 -4.446 -14.096 1.00 73.35 39 GLY A N 12
ATOM 13561 C CA . GLY A 1 41 ? 8.965 -3.117 -13.981 1.00 32.11 39 GLY A CA 12
ATOM 13562 C C . GLY A 1 41 ? 7.925 -2.066 -13.647 1.00 32.33 39 GLY A C 12
ATOM 13563 O O . GLY A 1 41 ? 6.727 -2.352 -13.623 1.00 1.13 39 GLY A O 12
ATOM 13567 N N . THR A 1 42 ? 8.382 -0.845 -13.386 1.00 32.42 40 THR A N 12
ATOM 13568 C CA . THR A 1 42 ? 7.483 0.251 -13.048 1.00 41.22 40 THR A CA 12
ATOM 13569 C C . THR A 1 42 ? 7.187 1.115 -14.269 1.00 32.21 40 THR A C 12
ATOM 13570 O O . THR A 1 42 ? 7.863 1.012 -15.293 1.00 21.52 40 THR A O 12
ATOM 13581 N N . ILE A 1 43 ? 6.173 1.966 -14.154 1.00 3.25 41 ILE A N 12
ATOM 13582 C CA . ILE A 1 43 ? 5.789 2.849 -15.248 1.00 44.00 41 ILE A CA 12
ATOM 13583 C C . ILE A 1 43 ? 5.202 4.154 -14.721 1.00 44.25 41 ILE A C 12
ATOM 13584 O O . ILE A 1 43 ? 4.311 4.149 -13.871 1.00 43.44 41 ILE A O 12
ATOM 13600 N N . THR A 1 44 ? 5.707 5.273 -15.233 1.00 75.35 42 THR A N 12
ATOM 13601 C CA . THR A 1 44 ? 5.232 6.586 -14.816 1.00 43.00 42 THR A CA 12
ATOM 13602 C C . THR A 1 44 ? 4.874 7.450 -16.020 1.00 61.41 42 THR A C 12
ATOM 13603 O O . THR A 1 44 ? 5.450 8.518 -16.224 1.00 34.35 42 THR A O 12
ATOM 13614 N N . GLY A 1 45 ? 3.918 6.980 -16.816 1.00 63.24 43 GLY A N 12
ATOM 13615 C CA . GLY A 1 45 ? 3.500 7.723 -17.991 1.00 35.44 43 GLY A CA 12
ATOM 13616 C C . GLY A 1 45 ? 2.024 8.068 -17.963 1.00 32.54 43 GLY A C 12
ATOM 13617 O O . GLY A 1 45 ? 1.300 7.659 -17.053 1.00 42.51 43 GLY A O 12
ATOM 13621 N N . LEU A 1 46 ? 1.575 8.822 -18.960 1.00 3.34 44 LEU A N 12
ATOM 13622 C CA . LEU A 1 46 ? 0.176 9.224 -19.045 1.00 75.03 44 LEU A CA 12
ATOM 13623 C C . LEU A 1 46 ? -0.133 10.337 -18.049 1.00 55.24 44 LEU A C 12
ATOM 13624 O O . LEU A 1 46 ? -0.781 11.327 -18.391 1.00 30.01 44 LEU A O 12
ATOM 13640 N N . ARG A 1 47 ? 0.336 10.169 -16.817 1.00 52.04 45 ARG A N 12
ATOM 13641 C CA . ARG A 1 47 ? 0.110 11.160 -15.772 1.00 45.11 45 ARG A CA 12
ATOM 13642 C C . ARG A 1 47 ? 0.717 12.506 -16.159 1.00 73.11 45 ARG A C 12
ATOM 13643 O O . ARG A 1 47 ? 0.074 13.552 -16.070 1.00 4.42 45 ARG A O 12
ATOM 13664 N N . PRO A 1 48 ? 1.984 12.480 -16.599 1.00 35.01 46 PRO A N 12
ATOM 13665 C CA . PRO A 1 48 ? 2.704 13.689 -17.008 1.00 43.12 46 PRO A CA 12
ATOM 13666 C C . PRO A 1 48 ? 2.162 14.276 -18.307 1.00 71.51 46 PRO A C 12
ATOM 13667 O O . PRO A 1 48 ? 2.121 15.493 -18.480 1.00 72.24 46 PRO A O 12
ATOM 13678 N N . GLY A 1 49 ? 1.746 13.401 -19.218 1.00 31.30 47 GLY A N 12
ATOM 13679 C CA . GLY A 1 49 ? 1.211 13.852 -20.490 1.00 21.55 47 GLY A CA 12
ATOM 13680 C C . GLY A 1 49 ? 0.436 12.766 -21.210 1.00 13.42 47 GLY A C 12
ATOM 13681 O O . GLY A 1 49 ? -0.794 12.753 -21.187 1.00 13.04 47 GLY A O 12
ATOM 13685 N N . GLY A 1 50 ? 1.157 11.854 -21.854 1.00 31.42 48 GLY A N 12
ATOM 13686 C CA . GLY A 1 50 ? 0.512 10.773 -22.577 1.00 13.32 48 GLY A CA 12
ATOM 13687 C C . GLY A 1 50 ? 1.506 9.781 -23.145 1.00 65.31 48 GLY A C 12
ATOM 13688 O O . GLY A 1 50 ? 1.271 9.190 -24.199 1.00 42.05 48 GLY A O 12
ATOM 13692 N N . TYR A 1 51 ? 2.622 9.598 -22.447 1.00 35.42 49 TYR A N 12
ATOM 13693 C CA . TYR A 1 51 ? 3.658 8.673 -22.890 1.00 72.33 49 TYR A CA 12
ATOM 13694 C C . TYR A 1 51 ? 3.992 7.664 -21.796 1.00 20.40 49 TYR A C 12
ATOM 13695 O O . TYR A 1 51 ? 4.527 8.023 -20.747 1.00 43.14 49 TYR A O 12
ATOM 13713 N N . TRP A 1 52 ? 3.673 6.400 -22.049 1.00 32.40 50 TRP A N 12
ATOM 13714 C CA . TRP A 1 52 ? 3.939 5.337 -21.086 1.00 63.22 50 TRP A CA 12
ATOM 13715 C C . TRP A 1 52 ? 5.439 5.126 -20.909 1.00 71.14 50 TRP A C 12
ATOM 13716 O O . TRP A 1 52 ? 6.100 4.547 -21.771 1.00 61.14 50 TRP A O 12
ATOM 13737 N N . VAL A 1 53 ? 5.971 5.599 -19.787 1.00 15.03 51 VAL A N 12
ATOM 13738 C CA . VAL A 1 53 ? 7.393 5.461 -19.497 1.00 33.33 51 VAL A CA 12
ATOM 13739 C C . VAL A 1 53 ? 7.642 4.345 -18.488 1.00 12.22 51 VAL A C 12
ATOM 13740 O O . VAL A 1 53 ? 7.431 4.520 -17.288 1.00 3.34 51 VAL A O 12
ATOM 13753 N N . VAL A 1 54 ? 8.092 3.197 -18.983 1.00 24.31 52 VAL A N 12
ATOM 13754 C CA . VAL A 1 54 ? 8.372 2.052 -18.125 1.00 23.33 52 VAL A CA 12
ATOM 13755 C C . VAL A 1 54 ? 9.866 1.924 -17.848 1.00 41.43 52 VAL A C 12
ATOM 13756 O O . VAL A 1 54 ? 10.695 2.214 -18.712 1.00 5.13 52 VAL A O 12
ATOM 13769 N N . LEU A 1 55 ? 10.203 1.489 -16.640 1.00 23.35 53 LEU A N 12
ATOM 13770 C CA . LEU A 1 55 ? 11.599 1.322 -16.248 1.00 73.31 53 LEU A CA 12
ATOM 13771 C C . LEU A 1 55 ? 11.827 -0.049 -15.619 1.00 5.22 53 LEU A C 12
ATOM 13772 O O . LEU A 1 55 ? 11.458 -0.285 -14.468 1.00 53.14 53 LEU A O 12
ATOM 13788 N N . PHE A 1 56 ? 12.441 -0.949 -16.380 1.00 43.40 54 PHE A N 12
ATOM 13789 C CA . PHE A 1 56 ? 12.721 -2.296 -15.897 1.00 0.33 54 PHE A CA 12
ATOM 13790 C C . PHE A 1 56 ? 14.210 -2.614 -16.004 1.00 14.23 54 PHE A C 12
ATOM 13791 O O . PHE A 1 56 ? 14.996 -1.799 -16.486 1.00 43.10 54 PHE A O 12
ATOM 13808 N N . ASP A 1 57 ? 14.588 -3.803 -15.550 1.00 21.51 55 ASP A N 12
ATOM 13809 C CA . ASP A 1 57 ? 15.982 -4.231 -15.594 1.00 53.24 55 ASP A CA 12
ATOM 13810 C C . ASP A 1 57 ? 16.684 -3.667 -16.826 1.00 10.45 55 ASP A C 12
ATOM 13811 O O . ASP A 1 57 ? 17.658 -2.923 -16.710 1.00 41.32 55 ASP A O 12
ATOM 13820 N N . ARG A 1 58 ? 16.184 -4.027 -18.003 1.00 15.51 56 ARG A N 12
ATOM 13821 C CA . ARG A 1 58 ? 16.764 -3.558 -19.255 1.00 63.14 56 ARG A CA 12
ATOM 13822 C C . ARG A 1 58 ? 17.103 -2.072 -19.175 1.00 63.54 56 ARG A C 12
ATOM 13823 O O . ARG A 1 58 ? 18.140 -1.634 -19.672 1.00 71.22 56 ARG A O 12
ATOM 13844 N N . GLY A 1 59 ? 16.221 -1.302 -18.547 1.00 34.15 57 GLY A N 12
ATOM 13845 C CA . GLY A 1 59 ? 16.444 0.126 -18.414 1.00 31.44 57 GLY A CA 12
ATOM 13846 C C . GLY A 1 59 ? 15.193 0.936 -18.691 1.00 5.30 57 GLY A C 12
ATOM 13847 O O . GLY A 1 59 ? 14.204 0.832 -17.965 1.00 45.45 57 GLY A O 12
ATOM 13851 N N . SER A 1 60 ? 15.237 1.747 -19.743 1.00 42.50 58 SER A N 12
ATOM 13852 C CA . SER A 1 60 ? 14.101 2.584 -20.111 1.00 73.33 58 SER A CA 12
ATOM 13853 C C . SER A 1 60 ? 13.546 2.178 -21.473 1.00 61.53 58 SER A C 12
ATOM 13854 O O . SER A 1 60 ? 14.293 1.780 -22.367 1.00 64.32 58 SER A O 12
ATOM 13862 N N . PHE A 1 61 ? 12.230 2.281 -21.624 1.00 32.22 59 PHE A N 12
ATOM 13863 C CA . PHE A 1 61 ? 11.573 1.924 -22.876 1.00 21.42 59 PHE A CA 12
ATOM 13864 C C . PHE A 1 61 ? 10.108 2.350 -22.863 1.00 2.34 59 PHE A C 12
ATOM 13865 O O . PHE A 1 61 ? 9.413 2.196 -21.857 1.00 65.53 59 PHE A O 12
ATOM 13882 N N . LEU A 1 62 ? 9.645 2.889 -23.985 1.00 61.33 60 LEU A N 12
ATOM 13883 C CA . LEU A 1 62 ? 8.263 3.339 -24.104 1.00 53.14 60 LEU A CA 12
ATOM 13884 C C . LEU A 1 62 ? 7.363 2.211 -24.598 1.00 31.54 60 LEU A C 12
ATOM 13885 O O . LEU A 1 62 ? 7.822 1.282 -25.264 1.00 41.02 60 LEU A O 12
ATOM 13901 N N . LEU A 1 63 ? 6.079 2.298 -24.268 1.00 20.41 61 LEU A N 12
ATOM 13902 C CA . LEU A 1 63 ? 5.113 1.285 -24.679 1.00 60.32 61 LEU A CA 12
ATOM 13903 C C . LEU A 1 63 ? 3.701 1.860 -24.709 1.00 75.32 61 LEU A C 12
ATOM 13904 O O . LEU A 1 63 ? 3.484 3.020 -24.359 1.00 23.13 61 LEU A O 12
ATOM 13920 N N . ASP A 1 64 ? 2.743 1.040 -25.128 1.00 13.11 62 ASP A N 12
ATOM 13921 C CA . ASP A 1 64 ? 1.350 1.466 -25.200 1.00 73.24 62 ASP A CA 12
ATOM 13922 C C . ASP A 1 64 ? 0.479 0.637 -24.262 1.00 34.04 62 ASP A C 12
ATOM 13923 O O . ASP A 1 64 ? 0.821 -0.494 -23.916 1.00 32.43 62 ASP A O 12
ATOM 13932 N N . THR A 1 65 ? -0.650 1.208 -23.851 1.00 24.21 63 THR A N 12
ATOM 13933 C CA . THR A 1 65 ? -1.569 0.523 -22.950 1.00 42.44 63 THR A CA 12
ATOM 13934 C C . THR A 1 65 ? -2.351 -0.561 -23.683 1.00 0.30 63 THR A C 12
ATOM 13935 O O . THR A 1 65 ? -3.462 -0.324 -24.157 1.00 3.41 63 THR A O 12
ATOM 13946 N N . GLN A 1 66 ? -1.764 -1.750 -23.771 1.00 73.01 64 GLN A N 12
ATOM 13947 C CA . GLN A 1 66 ? -2.408 -2.871 -24.447 1.00 1.54 64 GLN A CA 12
ATOM 13948 C C . GLN A 1 66 ? -2.298 -4.144 -23.614 1.00 54.31 64 GLN A C 12
ATOM 13949 O O . GLN A 1 66 ? -3.308 -4.731 -23.224 1.00 25.24 64 GLN A O 12
ATOM 13963 N N . PHE A 1 67 ? -1.067 -4.565 -23.346 1.00 30.31 65 PHE A N 12
ATOM 13964 C CA . PHE A 1 67 ? -0.825 -5.770 -22.561 1.00 35.13 65 PHE A CA 12
ATOM 13965 C C . PHE A 1 67 ? 0.637 -5.856 -22.132 1.00 74.14 65 PHE A C 12
ATOM 13966 O O . PHE A 1 67 ? 0.940 -6.038 -20.953 1.00 22.14 65 PHE A O 12
ATOM 13983 N N . LEU A 1 68 ? 1.538 -5.725 -23.099 1.00 4.42 66 LEU A N 12
ATOM 13984 C CA . LEU A 1 68 ? 2.970 -5.788 -22.823 1.00 54.25 66 LEU A CA 12
ATOM 13985 C C . LEU A 1 68 ? 3.434 -4.548 -22.066 1.00 13.20 66 LEU A C 12
ATOM 13986 O O . LEU A 1 68 ? 3.193 -3.420 -22.495 1.00 50.44 66 LEU A O 12
ATOM 14002 N N . SER A 1 69 ? 4.102 -4.765 -20.938 1.00 31.42 67 SER A N 12
ATOM 14003 C CA . SER A 1 69 ? 4.599 -3.666 -20.119 1.00 52.43 67 SER A CA 12
ATOM 14004 C C . SER A 1 69 ? 3.446 -2.813 -19.598 1.00 2.31 67 SER A C 12
ATOM 14005 O O . SER A 1 69 ? 3.368 -1.616 -19.877 1.00 34.11 67 SER A O 12
ATOM 14013 N N . LYS A 1 70 ? 2.553 -3.438 -18.838 1.00 52.55 68 LYS A N 12
ATOM 14014 C CA . LYS A 1 70 ? 1.404 -2.738 -18.275 1.00 72.34 68 LYS A CA 12
ATOM 14015 C C . LYS A 1 70 ? 0.347 -3.727 -17.795 1.00 31.54 68 LYS A C 12
ATOM 14016 O O . LYS A 1 70 ? -0.645 -3.974 -18.481 1.00 64.52 68 LYS A O 12
ATOM 14035 N N . VAL A 1 71 ? 0.565 -4.290 -16.610 1.00 73.21 69 VAL A N 12
ATOM 14036 C CA . VAL A 1 71 ? -0.370 -5.250 -16.036 1.00 75.44 69 VAL A CA 12
ATOM 14037 C C . VAL A 1 71 ? -1.796 -4.710 -16.058 1.00 42.22 69 VAL A C 12
ATOM 14038 O O . VAL A 1 71 ? -2.122 -3.765 -15.340 1.00 74.43 69 VAL A O 12
ATOM 14051 N N . GLU A 1 72 ? -2.640 -5.316 -16.887 1.00 32.01 70 GLU A N 12
ATOM 14052 C CA . GLU A 1 72 ? -4.031 -4.894 -17.002 1.00 74.50 70 GLU A CA 12
ATOM 14053 C C . GLU A 1 72 ? -4.914 -6.051 -17.461 1.00 73.40 70 GLU A C 12
ATOM 14054 O O . GLU A 1 72 ? -6.047 -6.201 -17.004 1.00 14.22 70 GLU A O 12
ATOM 14066 N N . SER A 1 73 ? -4.387 -6.867 -18.368 1.00 44.03 71 SER A N 12
ATOM 14067 C CA . SER A 1 73 ? -5.127 -8.008 -18.893 1.00 73.12 71 SER A CA 12
ATOM 14068 C C . SER A 1 73 ? -5.775 -8.802 -17.763 1.00 13.33 71 SER A C 12
ATOM 14069 O O . SER A 1 73 ? -6.865 -9.351 -17.920 1.00 64.30 71 SER A O 12
ATOM 14077 N N . GLY A 1 74 ? -5.096 -8.856 -16.621 1.00 63.41 72 GLY A N 12
ATOM 14078 C CA . GLY A 1 74 ? -5.619 -9.585 -15.480 1.00 54.42 72 GLY A CA 12
ATOM 14079 C C . GLY A 1 74 ? -4.523 -10.122 -14.583 1.00 23.44 72 GLY A C 12
ATOM 14080 O O . GLY A 1 74 ? -4.641 -11.218 -14.035 1.00 60.34 72 GLY A O 12
ATOM 14084 N N . ALA A 1 75 ? -3.452 -9.350 -14.432 1.00 64.30 73 ALA A N 12
ATOM 14085 C CA . ALA A 1 75 ? -2.330 -9.755 -13.594 1.00 65.35 73 ALA A CA 12
ATOM 14086 C C . ALA A 1 75 ? -1.378 -10.672 -14.357 1.00 13.24 73 ALA A C 12
ATOM 14087 O O . ALA A 1 75 ? -0.374 -11.130 -13.813 1.00 22.25 73 ALA A O 12
ATOM 14094 N N . SER A 1 76 ? -1.702 -10.935 -15.618 1.00 70.45 74 SER A N 12
ATOM 14095 C CA . SER A 1 76 ? -0.878 -11.801 -16.454 1.00 73.30 74 SER A CA 12
ATOM 14096 C C . SER A 1 76 ? -0.429 -13.036 -15.679 1.00 63.21 74 SER A C 12
ATOM 14097 O O . SER A 1 76 ? -1.120 -14.055 -15.657 1.00 42.44 74 SER A O 12
ATOM 14105 N N . SER A 1 77 ? 0.735 -12.937 -15.044 1.00 33.40 75 SER A N 12
ATOM 14106 C CA . SER A 1 77 ? 1.280 -14.047 -14.270 1.00 50.25 75 SER A CA 12
ATOM 14107 C C . SER A 1 77 ? 2.551 -13.626 -13.538 1.00 54.23 75 SER A C 12
ATOM 14108 O O . SER A 1 77 ? 2.945 -12.460 -13.576 1.00 60.45 75 SER A O 12
ATOM 14116 N N . SER A 1 78 ? 3.187 -14.584 -12.872 1.00 12.33 76 SER A N 12
ATOM 14117 C CA . SER A 1 78 ? 4.411 -14.313 -12.127 1.00 31.11 76 SER A CA 12
ATOM 14118 C C . SER A 1 78 ? 5.432 -15.427 -12.338 1.00 5.54 76 SER A C 12
ATOM 14119 O O . SER A 1 78 ? 6.442 -15.497 -11.638 1.00 31.05 76 SER A O 12
ATOM 14127 N N . GLU A 1 79 ? 5.161 -16.294 -13.308 1.00 22.25 77 GLU A N 12
ATOM 14128 C CA . GLU A 1 79 ? 6.056 -17.405 -13.610 1.00 61.01 77 GLU A CA 12
ATOM 14129 C C . GLU A 1 79 ? 6.317 -17.500 -15.111 1.00 22.14 77 GLU A C 12
ATOM 14130 O O . GLU A 1 79 ? 5.583 -16.930 -15.917 1.00 21.52 77 GLU A O 12
ATOM 14142 N N . GLY A 1 80 ? 7.370 -18.225 -15.477 1.00 41.35 78 GLY A N 12
ATOM 14143 C CA . GLY A 1 80 ? 7.711 -18.381 -16.879 1.00 73.24 78 GLY A CA 12
ATOM 14144 C C . GLY A 1 80 ? 7.299 -19.733 -17.429 1.00 12.51 78 GLY A C 12
ATOM 14145 O O . GLY A 1 80 ? 8.138 -20.501 -17.898 1.00 21.21 78 GLY A O 12
ATOM 14149 N N . MET A 1 3 ? 0.830 -1.415 -2.207 1.00 64.15 1 MET A N 13
ATOM 14150 C CA . MET A 1 3 ? 1.368 -2.478 -3.049 1.00 30.24 1 MET A CA 13
ATOM 14151 C C . MET A 1 3 ? 2.648 -3.052 -2.448 1.00 54.23 1 MET A C 13
ATOM 14152 O O . MET A 1 3 ? 2.601 -3.921 -1.577 1.00 53.25 1 MET A O 13
ATOM 14166 N N . ASP A 1 4 ? 3.788 -2.561 -2.919 1.00 45.34 2 ASP A N 13
ATOM 14167 C CA . ASP A 1 4 ? 5.081 -3.024 -2.428 1.00 60.23 2 ASP A CA 13
ATOM 14168 C C . ASP A 1 4 ? 6.147 -1.947 -2.603 1.00 51.12 2 ASP A C 13
ATOM 14169 O O . ASP A 1 4 ? 6.506 -1.254 -1.651 1.00 51.32 2 ASP A O 13
ATOM 14178 N N . PHE A 1 5 ? 6.650 -1.813 -3.826 1.00 10.51 3 PHE A N 13
ATOM 14179 C CA . PHE A 1 5 ? 7.677 -0.821 -4.125 1.00 74.14 3 PHE A CA 13
ATOM 14180 C C . PHE A 1 5 ? 7.232 0.571 -3.688 1.00 11.51 3 PHE A C 13
ATOM 14181 O O . PHE A 1 5 ? 7.376 0.943 -2.524 1.00 13.33 3 PHE A O 13
ATOM 14198 N N . ALA A 1 6 ? 6.692 1.337 -4.631 1.00 33.14 4 ALA A N 13
ATOM 14199 C CA . ALA A 1 6 ? 6.225 2.687 -4.343 1.00 53.43 4 ALA A CA 13
ATOM 14200 C C . ALA A 1 6 ? 5.771 3.394 -5.616 1.00 70.12 4 ALA A C 13
ATOM 14201 O O . ALA A 1 6 ? 6.389 4.365 -6.052 1.00 3.50 4 ALA A O 13
ATOM 14208 N N . ILE A 1 7 ? 4.689 2.899 -6.208 1.00 50.41 5 ILE A N 13
ATOM 14209 C CA . ILE A 1 7 ? 4.153 3.484 -7.431 1.00 42.30 5 ILE A CA 13
ATOM 14210 C C . ILE A 1 7 ? 2.733 2.997 -7.697 1.00 61.12 5 ILE A C 13
ATOM 14211 O O . ILE A 1 7 ? 1.899 3.737 -8.217 1.00 72.41 5 ILE A O 13
ATOM 14227 N N . GLY A 1 8 ? 2.465 1.746 -7.335 1.00 33.10 6 GLY A N 13
ATOM 14228 C CA . GLY A 1 8 ? 1.144 1.181 -7.541 1.00 11.11 6 GLY A CA 13
ATOM 14229 C C . GLY A 1 8 ? 0.946 0.668 -8.954 1.00 4.44 6 GLY A C 13
ATOM 14230 O O . GLY A 1 8 ? 0.076 -0.165 -9.203 1.00 35.55 6 GLY A O 13
ATOM 14234 N N . ASP A 1 9 ? 1.755 1.169 -9.881 1.00 61.42 7 ASP A N 13
ATOM 14235 C CA . ASP A 1 9 ? 1.665 0.757 -11.277 1.00 71.51 7 ASP A CA 13
ATOM 14236 C C . ASP A 1 9 ? 2.475 -0.513 -11.522 1.00 51.35 7 ASP A C 13
ATOM 14237 O O . ASP A 1 9 ? 3.548 -0.469 -12.125 1.00 33.32 7 ASP A O 13
ATOM 14246 N N . ARG A 1 10 ? 1.955 -1.641 -11.051 1.00 33.01 8 ARG A N 13
ATOM 14247 C CA . ARG A 1 10 ? 2.631 -2.922 -11.217 1.00 13.00 8 ARG A CA 13
ATOM 14248 C C . ARG A 1 10 ? 2.667 -3.331 -12.687 1.00 2.14 8 ARG A C 13
ATOM 14249 O O . ARG A 1 10 ? 1.628 -3.568 -13.302 1.00 34.31 8 ARG A O 13
ATOM 14270 N N . VAL A 1 11 ? 3.871 -3.411 -13.244 1.00 5.43 9 VAL A N 13
ATOM 14271 C CA . VAL A 1 11 ? 4.044 -3.791 -14.641 1.00 30.14 9 VAL A CA 13
ATOM 14272 C C . VAL A 1 11 ? 4.491 -5.243 -14.763 1.00 60.53 9 VAL A C 13
ATOM 14273 O O . VAL A 1 11 ? 5.211 -5.756 -13.907 1.00 21.54 9 VAL A O 13
ATOM 14286 N N . ARG A 1 12 ? 4.060 -5.901 -15.835 1.00 33.13 10 ARG A N 13
ATOM 14287 C CA . ARG A 1 12 ? 4.415 -7.295 -16.070 1.00 31.44 10 ARG A CA 13
ATOM 14288 C C . ARG A 1 12 ? 3.830 -7.790 -17.389 1.00 63.43 10 ARG A C 13
ATOM 14289 O O . ARG A 1 12 ? 3.082 -7.075 -18.056 1.00 53.14 10 ARG A O 13
ATOM 14310 N N . LEU A 1 13 ? 4.177 -9.018 -17.760 1.00 42.14 11 LEU A N 13
ATOM 14311 C CA . LEU A 1 13 ? 3.687 -9.609 -19.001 1.00 24.22 11 LEU A CA 13
ATOM 14312 C C . LEU A 1 13 ? 2.178 -9.429 -19.131 1.00 45.15 11 LEU A C 13
ATOM 14313 O O . LEU A 1 13 ? 1.478 -9.236 -18.138 1.00 62.11 11 LEU A O 13
ATOM 14329 N N . ALA A 1 14 ? 1.684 -9.495 -20.363 1.00 43.04 12 ALA A N 13
ATOM 14330 C CA . ALA A 1 14 ? 0.258 -9.343 -20.624 1.00 21.34 12 ALA A CA 13
ATOM 14331 C C . ALA A 1 14 ? -0.019 -9.240 -22.120 1.00 31.35 12 ALA A C 13
ATOM 14332 O O . ALA A 1 14 ? -0.214 -8.147 -22.650 1.00 73.43 12 ALA A O 13
ATOM 14339 N N . ALA A 1 15 ? -0.034 -10.385 -22.794 1.00 72.30 13 ALA A N 13
ATOM 14340 C CA . ALA A 1 15 ? -0.289 -10.423 -24.229 1.00 22.43 13 ALA A CA 13
ATOM 14341 C C . ALA A 1 15 ? 0.920 -9.927 -25.014 1.00 41.32 13 ALA A C 13
ATOM 14342 O O . ALA A 1 15 ? 2.061 -10.088 -24.582 1.00 11.35 13 ALA A O 13
ATOM 14349 N N . GLN A 1 16 ? 0.662 -9.324 -26.170 1.00 51.41 14 GLN A N 13
ATOM 14350 C CA . GLN A 1 16 ? 1.730 -8.805 -27.016 1.00 64.00 14 GLN A CA 13
ATOM 14351 C C . GLN A 1 16 ? 1.229 -7.654 -27.882 1.00 1.22 14 GLN A C 13
ATOM 14352 O O . GLN A 1 16 ? 0.089 -7.645 -28.346 1.00 52.10 14 GLN A O 13
ATOM 14366 N N . PRO A 1 17 ? 2.100 -6.658 -28.105 1.00 74.10 15 PRO A N 13
ATOM 14367 C CA . PRO A 1 17 ? 1.767 -5.483 -28.916 1.00 64.34 15 PRO A CA 13
ATOM 14368 C C . PRO A 1 17 ? 1.625 -5.822 -30.396 1.00 62.33 15 PRO A C 13
ATOM 14369 O O . PRO A 1 17 ? 2.276 -6.729 -30.915 1.00 61.25 15 PRO A O 13
ATOM 14380 N N . PRO A 1 18 ? 0.754 -5.078 -31.094 1.00 5.32 16 PRO A N 13
ATOM 14381 C CA . PRO A 1 18 ? 0.508 -5.281 -32.524 1.00 55.44 16 PRO A CA 13
ATOM 14382 C C . PRO A 1 18 ? 1.698 -4.868 -33.383 1.00 4.44 16 PRO A C 13
ATOM 14383 O O . PRO A 1 18 ? 2.158 -5.631 -34.232 1.00 41.12 16 PRO A O 13
ATOM 14394 N N . TYR A 1 19 ? 2.194 -3.656 -33.155 1.00 32.31 17 TYR A N 13
ATOM 14395 C CA . TYR A 1 19 ? 3.331 -3.141 -33.909 1.00 35.30 17 TYR A CA 13
ATOM 14396 C C . TYR A 1 19 ? 3.761 -1.776 -33.381 1.00 61.20 17 TYR A C 13
ATOM 14397 O O . TYR A 1 19 ? 3.477 -0.744 -33.990 1.00 11.21 17 TYR A O 13
ATOM 14415 N N . LEU A 1 20 ? 4.449 -1.779 -32.245 1.00 21.13 18 LEU A N 13
ATOM 14416 C CA . LEU A 1 20 ? 4.921 -0.542 -31.633 1.00 0.31 18 LEU A CA 13
ATOM 14417 C C . LEU A 1 20 ? 5.898 0.183 -32.554 1.00 33.15 18 LEU A C 13
ATOM 14418 O O . LEU A 1 20 ? 5.791 0.102 -33.777 1.00 51.14 18 LEU A O 13
ATOM 14434 N N . LYS A 1 21 ? 6.852 0.890 -31.957 1.00 34.31 19 LYS A N 13
ATOM 14435 C CA . LYS A 1 21 ? 7.851 1.626 -32.722 1.00 13.42 19 LYS A CA 13
ATOM 14436 C C . LYS A 1 21 ? 7.250 2.892 -33.324 1.00 40.51 19 LYS A C 13
ATOM 14437 O O . LYS A 1 21 ? 6.603 2.847 -34.370 1.00 72.12 19 LYS A O 13
ATOM 14456 N N . SER A 1 22 ? 7.470 4.021 -32.658 1.00 0.42 20 SER A N 13
ATOM 14457 C CA . SER A 1 22 ? 6.948 5.300 -33.127 1.00 22.23 20 SER A CA 13
ATOM 14458 C C . SER A 1 22 ? 7.787 5.838 -34.282 1.00 12.00 20 SER A C 13
ATOM 14459 O O . SER A 1 22 ? 7.269 6.491 -35.187 1.00 42.24 20 SER A O 13
ATOM 14467 N N . ALA A 1 23 ? 9.085 5.558 -34.243 1.00 5.44 21 ALA A N 13
ATOM 14468 C CA . ALA A 1 23 ? 9.997 6.012 -35.286 1.00 75.01 21 ALA A CA 13
ATOM 14469 C C . ALA A 1 23 ? 11.444 5.964 -34.810 1.00 3.43 21 ALA A C 13
ATOM 14470 O O . ALA A 1 23 ? 12.191 6.931 -34.964 1.00 14.43 21 ALA A O 13
ATOM 14477 N N . ASP A 1 24 ? 11.835 4.834 -34.230 1.00 54.53 22 ASP A N 13
ATOM 14478 C CA . ASP A 1 24 ? 13.194 4.661 -33.731 1.00 72.14 22 ASP A CA 13
ATOM 14479 C C . ASP A 1 24 ? 13.648 5.892 -32.953 1.00 23.40 22 ASP A C 13
ATOM 14480 O O . ASP A 1 24 ? 14.747 6.410 -33.150 1.00 44.22 22 ASP A O 13
ATOM 14489 N N . PRO A 1 25 ? 12.783 6.372 -32.047 1.00 43.25 23 PRO A N 13
ATOM 14490 C CA . PRO A 1 25 ? 13.074 7.548 -31.222 1.00 13.04 23 PRO A CA 13
ATOM 14491 C C . PRO A 1 25 ? 14.158 7.275 -30.185 1.00 63.12 23 PRO A C 13
ATOM 14492 O O . PRO A 1 25 ? 15.140 8.012 -30.090 1.00 44.42 23 PRO A O 13
ATOM 14503 N N . LEU A 1 26 ? 13.975 6.212 -29.410 1.00 64.54 24 LEU A N 13
ATOM 14504 C CA . LEU A 1 26 ? 14.939 5.840 -28.380 1.00 44.43 24 LEU A CA 13
ATOM 14505 C C . LEU A 1 26 ? 14.308 4.904 -27.355 1.00 73.13 24 LEU A C 13
ATOM 14506 O O . LEU A 1 26 ? 14.821 3.823 -27.067 1.00 31.33 24 LEU A O 13
ATOM 14522 N N . PRO A 1 27 ? 13.166 5.326 -26.793 1.00 35.13 25 PRO A N 13
ATOM 14523 C CA . PRO A 1 27 ? 12.437 4.539 -25.793 1.00 63.44 25 PRO A CA 13
ATOM 14524 C C . PRO A 1 27 ? 11.796 3.292 -26.393 1.00 21.43 25 PRO A C 13
ATOM 14525 O O . PRO A 1 27 ? 11.326 2.415 -25.668 1.00 65.32 25 PRO A O 13
ATOM 14536 N N . MET A 1 28 ? 11.780 3.219 -27.720 1.00 4.44 26 MET A N 13
ATOM 14537 C CA . MET A 1 28 ? 11.198 2.078 -28.416 1.00 31.14 26 MET A CA 13
ATOM 14538 C C . MET A 1 28 ? 12.287 1.142 -28.931 1.00 34.01 26 MET A C 13
ATOM 14539 O O . MET A 1 28 ? 12.483 0.049 -28.398 1.00 72.34 26 MET A O 13
ATOM 14553 N N . LEU A 1 29 ? 12.992 1.577 -29.969 1.00 75.04 27 LEU A N 13
ATOM 14554 C CA . LEU A 1 29 ? 14.061 0.777 -30.557 1.00 51.41 27 LEU A CA 13
ATOM 14555 C C . LEU A 1 29 ? 13.718 -0.708 -30.511 1.00 62.23 27 LEU A C 13
ATOM 14556 O O . LEU A 1 29 ? 12.548 -1.087 -30.558 1.00 33.04 27 LEU A O 13
ATOM 14572 N N . ARG A 1 30 ? 14.747 -1.545 -30.418 1.00 14.21 28 ARG A N 13
ATOM 14573 C CA . ARG A 1 30 ? 14.554 -2.989 -30.365 1.00 2.05 28 ARG A CA 13
ATOM 14574 C C . ARG A 1 30 ? 15.889 -3.709 -30.194 1.00 74.23 28 ARG A C 13
ATOM 14575 O O . ARG A 1 30 ? 16.464 -4.236 -31.147 1.00 35.30 28 ARG A O 13
ATOM 14596 N N . PRO A 1 31 ? 16.394 -3.733 -28.952 1.00 44.12 29 PRO A N 13
ATOM 14597 C CA . PRO A 1 31 ? 17.666 -4.385 -28.628 1.00 24.22 29 PRO A CA 13
ATOM 14598 C C . PRO A 1 31 ? 17.581 -5.904 -28.727 1.00 72.42 29 PRO A C 13
ATOM 14599 O O . PRO A 1 31 ? 16.502 -6.482 -28.868 1.00 45.55 29 PRO A O 13
ATOM 14610 N N . PRO A 1 32 ? 18.743 -6.570 -28.652 1.00 1.44 30 PRO A N 13
ATOM 14611 C CA . PRO A 1 32 ? 18.825 -8.031 -28.730 1.00 22.11 30 PRO A CA 13
ATOM 14612 C C . PRO A 1 32 ? 18.243 -8.711 -27.496 1.00 31.44 30 PRO A C 13
ATOM 14613 O O . PRO A 1 32 ? 18.076 -9.931 -27.468 1.00 5.13 30 PRO A O 13
ATOM 14624 N N . ASP A 1 33 ? 17.935 -7.916 -26.477 1.00 52.34 31 ASP A N 13
ATOM 14625 C CA . ASP A 1 33 ? 17.369 -8.441 -25.240 1.00 62.43 31 ASP A CA 13
ATOM 14626 C C . ASP A 1 33 ? 16.041 -7.763 -24.919 1.00 3.15 31 ASP A C 13
ATOM 14627 O O . ASP A 1 33 ? 16.012 -6.645 -24.403 1.00 2.34 31 ASP A O 13
ATOM 14636 N N . LEU A 1 34 ? 14.944 -8.445 -25.227 1.00 62.41 32 LEU A N 13
ATOM 14637 C CA . LEU A 1 34 ? 13.612 -7.908 -24.972 1.00 20.51 32 LEU A CA 13
ATOM 14638 C C . LEU A 1 34 ? 12.996 -8.548 -23.732 1.00 13.23 32 LEU A C 13
ATOM 14639 O O . LEU A 1 34 ? 13.467 -9.580 -23.253 1.00 3.04 32 LEU A O 13
ATOM 14655 N N . LEU A 1 35 ? 11.938 -7.930 -23.217 1.00 44.43 33 LEU A N 13
ATOM 14656 C CA . LEU A 1 35 ? 11.255 -8.439 -22.034 1.00 31.34 33 LEU A CA 13
ATOM 14657 C C . LEU A 1 35 ? 10.664 -9.820 -22.298 1.00 62.43 33 LEU A C 13
ATOM 14658 O O . LEU A 1 35 ? 11.251 -10.838 -21.932 1.00 63.11 33 LEU A O 13
ATOM 14674 N N . ALA A 1 36 ? 9.500 -9.848 -22.939 1.00 10.53 34 ALA A N 13
ATOM 14675 C CA . ALA A 1 36 ? 8.832 -11.104 -23.256 1.00 40.55 34 ALA A CA 13
ATOM 14676 C C . ALA A 1 36 ? 8.011 -11.603 -22.073 1.00 31.53 34 ALA A C 13
ATOM 14677 O O . ALA A 1 36 ? 7.028 -12.324 -22.246 1.00 54.42 34 ALA A O 13
ATOM 14684 N N . VAL A 1 37 ? 8.421 -11.218 -20.869 1.00 2.53 35 VAL A N 13
ATOM 14685 C CA . VAL A 1 37 ? 7.723 -11.626 -19.656 1.00 22.53 35 VAL A CA 13
ATOM 14686 C C . VAL A 1 37 ? 7.513 -10.443 -18.717 1.00 71.54 35 VAL A C 13
ATOM 14687 O O . VAL A 1 37 ? 6.968 -10.594 -17.625 1.00 12.53 35 VAL A O 13
ATOM 14700 N N . GLY A 1 38 ? 7.949 -9.265 -19.152 1.00 61.13 36 GLY A N 13
ATOM 14701 C CA . GLY A 1 38 ? 7.799 -8.072 -18.339 1.00 63.41 36 GLY A CA 13
ATOM 14702 C C . GLY A 1 38 ? 8.873 -7.958 -17.275 1.00 52.51 36 GLY A C 13
ATOM 14703 O O . GLY A 1 38 ? 9.131 -6.870 -16.760 1.00 74.12 36 GLY A O 13
ATOM 14707 N N . GLU A 1 39 ? 9.499 -9.083 -16.944 1.00 53.31 37 GLU A N 13
ATOM 14708 C CA . GLU A 1 39 ? 10.548 -9.103 -15.932 1.00 44.21 37 GLU A CA 13
ATOM 14709 C C . GLU A 1 39 ? 10.233 -8.128 -14.802 1.00 11.44 37 GLU A C 13
ATOM 14710 O O . GLU A 1 39 ? 11.137 -7.584 -14.167 1.00 72.15 37 GLU A O 13
ATOM 14722 N N . GLN A 1 40 ? 8.945 -7.912 -14.557 1.00 15.44 38 GLN A N 13
ATOM 14723 C CA . GLN A 1 40 ? 8.510 -7.001 -13.504 1.00 33.31 38 GLN A CA 13
ATOM 14724 C C . GLN A 1 40 ? 9.051 -5.595 -13.742 1.00 71.41 38 GLN A C 13
ATOM 14725 O O . GLN A 1 40 ? 10.262 -5.387 -13.797 1.00 40.34 38 GLN A O 13
ATOM 14739 N N . GLY A 1 41 ? 8.144 -4.633 -13.883 1.00 70.31 39 GLY A N 13
ATOM 14740 C CA . GLY A 1 41 ? 8.550 -3.259 -14.114 1.00 71.33 39 GLY A CA 13
ATOM 14741 C C . GLY A 1 41 ? 7.575 -2.260 -13.525 1.00 0.44 39 GLY A C 13
ATOM 14742 O O . GLY A 1 41 ? 6.526 -2.637 -13.002 1.00 75.34 39 GLY A O 13
ATOM 14746 N N . THR A 1 42 ? 7.922 -0.979 -13.606 1.00 14.35 40 THR A N 13
ATOM 14747 C CA . THR A 1 42 ? 7.071 0.078 -13.073 1.00 42.41 40 THR A CA 13
ATOM 14748 C C . THR A 1 42 ? 6.646 1.047 -14.171 1.00 4.44 40 THR A C 13
ATOM 14749 O O . THR A 1 42 ? 7.486 1.674 -14.817 1.00 43.20 40 THR A O 13
ATOM 14760 N N . ILE A 1 43 ? 5.339 1.166 -14.375 1.00 71.22 41 ILE A N 13
ATOM 14761 C CA . ILE A 1 43 ? 4.804 2.061 -15.394 1.00 34.43 41 ILE A CA 13
ATOM 14762 C C . ILE A 1 43 ? 4.342 3.378 -14.780 1.00 51.13 41 ILE A C 13
ATOM 14763 O O . ILE A 1 43 ? 3.392 3.413 -13.997 1.00 24.33 41 ILE A O 13
ATOM 14779 N N . THR A 1 44 ? 5.019 4.463 -15.143 1.00 50.23 42 THR A N 13
ATOM 14780 C CA . THR A 1 44 ? 4.678 5.784 -14.630 1.00 25.12 42 THR A CA 13
ATOM 14781 C C . THR A 1 44 ? 4.373 6.754 -15.766 1.00 23.42 42 THR A C 13
ATOM 14782 O O . THR A 1 44 ? 5.035 7.780 -15.914 1.00 24.14 42 THR A O 13
ATOM 14793 N N . GLY A 1 45 ? 3.365 6.422 -16.567 1.00 22.43 43 GLY A N 13
ATOM 14794 C CA . GLY A 1 45 ? 2.990 7.274 -17.679 1.00 53.42 43 GLY A CA 13
ATOM 14795 C C . GLY A 1 45 ? 1.648 7.947 -17.467 1.00 1.20 43 GLY A C 13
ATOM 14796 O O . GLY A 1 45 ? 0.935 7.639 -16.511 1.00 51.31 43 GLY A O 13
ATOM 14800 N N . LEU A 1 46 ? 1.303 8.870 -18.359 1.00 22.45 44 LEU A N 13
ATOM 14801 C CA . LEU A 1 46 ? 0.038 9.590 -18.264 1.00 21.11 44 LEU A CA 13
ATOM 14802 C C . LEU A 1 46 ? 0.090 10.639 -17.157 1.00 60.53 44 LEU A C 13
ATOM 14803 O O . LEU A 1 46 ? -0.355 11.771 -17.341 1.00 13.51 44 LEU A O 13
ATOM 14819 N N . ARG A 1 47 ? 0.638 10.253 -16.010 1.00 4.54 45 ARG A N 13
ATOM 14820 C CA . ARG A 1 47 ? 0.750 11.161 -14.874 1.00 34.32 45 ARG A CA 13
ATOM 14821 C C . ARG A 1 47 ? 1.698 12.313 -15.190 1.00 1.54 45 ARG A C 13
ATOM 14822 O O . ARG A 1 47 ? 1.379 13.485 -14.989 1.00 13.43 45 ARG A O 13
ATOM 14843 N N . PRO A 1 48 ? 2.893 11.975 -15.695 1.00 44.04 46 PRO A N 13
ATOM 14844 C CA . PRO A 1 48 ? 3.913 12.967 -16.050 1.00 13.24 46 PRO A CA 13
ATOM 14845 C C . PRO A 1 48 ? 3.520 13.791 -17.271 1.00 13.41 46 PRO A C 13
ATOM 14846 O O . PRO A 1 48 ? 3.699 15.008 -17.294 1.00 51.35 46 PRO A O 13
ATOM 14857 N N . GLY A 1 49 ? 2.982 13.120 -18.285 1.00 21.33 47 GLY A N 13
ATOM 14858 C CA . GLY A 1 49 ? 2.572 13.807 -19.495 1.00 71.24 47 GLY A CA 13
ATOM 14859 C C . GLY A 1 49 ? 1.448 13.090 -20.216 1.00 74.12 47 GLY A C 13
ATOM 14860 O O . GLY A 1 49 ? 0.279 13.242 -19.864 1.00 33.30 47 GLY A O 13
ATOM 14864 N N . GLY A 1 50 ? 1.801 12.307 -21.231 1.00 24.21 48 GLY A N 13
ATOM 14865 C CA . GLY A 1 50 ? 0.802 11.577 -21.989 1.00 15.25 48 GLY A CA 13
ATOM 14866 C C . GLY A 1 50 ? 1.365 10.332 -22.645 1.00 4.45 48 GLY A C 13
ATOM 14867 O O . GLY A 1 50 ? 0.791 9.812 -23.601 1.00 43.35 48 GLY A O 13
ATOM 14871 N N . TYR A 1 51 ? 2.493 9.854 -22.131 1.00 2.31 49 TYR A N 13
ATOM 14872 C CA . TYR A 1 51 ? 3.137 8.665 -22.676 1.00 4.23 49 TYR A CA 13
ATOM 14873 C C . TYR A 1 51 ? 3.230 7.565 -21.623 1.00 22.02 49 TYR A C 13
ATOM 14874 O O . TYR A 1 51 ? 2.796 7.742 -20.485 1.00 21.15 49 TYR A O 13
ATOM 14892 N N . TRP A 1 52 ? 3.799 6.430 -22.012 1.00 25.03 50 TRP A N 13
ATOM 14893 C CA . TRP A 1 52 ? 3.951 5.300 -21.102 1.00 14.01 50 TRP A CA 13
ATOM 14894 C C . TRP A 1 52 ? 5.402 4.836 -21.046 1.00 51.32 50 TRP A C 13
ATOM 14895 O O . TRP A 1 52 ? 6.011 4.546 -22.076 1.00 20.11 50 TRP A O 13
ATOM 14916 N N . VAL A 1 53 ? 5.951 4.769 -19.838 1.00 22.54 51 VAL A N 13
ATOM 14917 C CA . VAL A 1 53 ? 7.331 4.338 -19.648 1.00 44.41 51 VAL A CA 13
ATOM 14918 C C . VAL A 1 53 ? 7.417 3.190 -18.649 1.00 71.13 51 VAL A C 13
ATOM 14919 O O . VAL A 1 53 ? 6.904 3.283 -17.534 1.00 2.21 51 VAL A O 13
ATOM 14932 N N . VAL A 1 54 ? 8.069 2.106 -19.057 1.00 21.41 52 VAL A N 13
ATOM 14933 C CA . VAL A 1 54 ? 8.224 0.938 -18.197 1.00 52.23 52 VAL A CA 13
ATOM 14934 C C . VAL A 1 54 ? 9.687 0.716 -17.830 1.00 13.31 52 VAL A C 13
ATOM 14935 O O . VAL A 1 54 ? 10.513 0.401 -18.687 1.00 52.14 52 VAL A O 13
ATOM 14948 N N . LEU A 1 55 ? 10.001 0.882 -16.550 1.00 0.31 53 LEU A N 13
ATOM 14949 C CA . LEU A 1 55 ? 11.366 0.700 -16.067 1.00 75.53 53 LEU A CA 13
ATOM 14950 C C . LEU A 1 55 ? 11.525 -0.655 -15.385 1.00 31.31 53 LEU A C 13
ATOM 14951 O O . LEU A 1 55 ? 11.177 -0.818 -14.215 1.00 41.30 53 LEU A O 13
ATOM 14967 N N . PHE A 1 56 ? 12.055 -1.625 -16.123 1.00 33.10 54 PHE A N 13
ATOM 14968 C CA . PHE A 1 56 ? 12.262 -2.966 -15.589 1.00 32.12 54 PHE A CA 13
ATOM 14969 C C . PHE A 1 56 ? 13.667 -3.468 -15.909 1.00 74.20 54 PHE A C 13
ATOM 14970 O O . PHE A 1 56 ? 14.442 -2.789 -16.582 1.00 10.41 54 PHE A O 13
ATOM 14987 N N . ASP A 1 57 ? 13.987 -4.662 -15.422 1.00 0.32 55 ASP A N 13
ATOM 14988 C CA . ASP A 1 57 ? 15.298 -5.256 -15.656 1.00 31.43 55 ASP A CA 13
ATOM 14989 C C . ASP A 1 57 ? 15.828 -4.877 -17.035 1.00 23.22 55 ASP A C 13
ATOM 14990 O O . ASP A 1 57 ? 16.879 -4.247 -17.155 1.00 11.11 55 ASP A O 13
ATOM 14999 N N . ARG A 1 58 ? 15.095 -5.267 -18.073 1.00 1.43 56 ARG A N 13
ATOM 15000 C CA . ARG A 1 58 ? 15.493 -4.970 -19.443 1.00 40.45 56 ARG A CA 13
ATOM 15001 C C . ARG A 1 58 ? 15.928 -3.513 -19.580 1.00 74.30 56 ARG A C 13
ATOM 15002 O O . ARG A 1 58 ? 16.878 -3.203 -20.297 1.00 10.01 56 ARG A O 13
ATOM 15023 N N . GLY A 1 59 ? 15.224 -2.623 -18.887 1.00 34.31 57 GLY A N 13
ATOM 15024 C CA . GLY A 1 59 ? 15.551 -1.211 -18.945 1.00 1.30 57 GLY A CA 13
ATOM 15025 C C . GLY A 1 59 ? 14.318 -0.330 -18.973 1.00 74.20 57 GLY A C 13
ATOM 15026 O O . GLY A 1 59 ? 13.329 -0.614 -18.297 1.00 11.53 57 GLY A O 13
ATOM 15030 N N . SER A 1 60 ? 14.375 0.742 -19.756 1.00 45.14 58 SER A N 13
ATOM 15031 C CA . SER A 1 60 ? 13.256 1.670 -19.866 1.00 1.34 58 SER A CA 13
ATOM 15032 C C . SER A 1 60 ? 12.860 1.874 -21.325 1.00 10.33 58 SER A C 13
ATOM 15033 O O . SER A 1 60 ? 13.634 2.405 -22.122 1.00 21.51 58 SER A O 13
ATOM 15041 N N . PHE A 1 61 ? 11.648 1.449 -21.667 1.00 44.32 59 PHE A N 13
ATOM 15042 C CA . PHE A 1 61 ? 11.148 1.584 -23.030 1.00 61.34 59 PHE A CA 13
ATOM 15043 C C . PHE A 1 61 ? 9.659 1.919 -23.033 1.00 25.02 59 PHE A C 13
ATOM 15044 O O . PHE A 1 61 ? 8.919 1.516 -22.135 1.00 30.41 59 PHE A O 13
ATOM 15061 N N . LEU A 1 62 ? 9.228 2.660 -24.047 1.00 72.24 60 LEU A N 13
ATOM 15062 C CA . LEU A 1 62 ? 7.828 3.051 -24.168 1.00 34.20 60 LEU A CA 13
ATOM 15063 C C . LEU A 1 62 ? 6.935 1.828 -24.357 1.00 42.41 60 LEU A C 13
ATOM 15064 O O . LEU A 1 62 ? 7.394 0.773 -24.798 1.00 0.55 60 LEU A O 13
ATOM 15080 N N . LEU A 1 63 ? 5.658 1.978 -24.024 1.00 30.44 61 LEU A N 13
ATOM 15081 C CA . LEU A 1 63 ? 4.699 0.886 -24.159 1.00 4.22 61 LEU A CA 13
ATOM 15082 C C . LEU A 1 63 ? 3.278 1.374 -23.898 1.00 1.41 61 LEU A C 13
ATOM 15083 O O . LEU A 1 63 ? 2.887 1.594 -22.751 1.00 61.42 61 LEU A O 13
ATOM 15099 N N . ASP A 1 64 ? 2.509 1.540 -24.968 1.00 43.44 62 ASP A N 13
ATOM 15100 C CA . ASP A 1 64 ? 1.130 1.999 -24.855 1.00 53.33 62 ASP A CA 13
ATOM 15101 C C . ASP A 1 64 ? 0.396 1.247 -23.749 1.00 51.43 62 ASP A C 13
ATOM 15102 O O . ASP A 1 64 ? 0.918 0.285 -23.185 1.00 51.20 62 ASP A O 13
ATOM 15111 N N . THR A 1 65 ? -0.819 1.693 -23.443 1.00 4.13 63 THR A N 13
ATOM 15112 C CA . THR A 1 65 ? -1.623 1.064 -22.403 1.00 15.50 63 THR A CA 13
ATOM 15113 C C . THR A 1 65 ? -2.112 -0.311 -22.842 1.00 54.14 63 THR A C 13
ATOM 15114 O O . THR A 1 65 ? -2.783 -1.012 -22.085 1.00 5.13 63 THR A O 13
ATOM 15125 N N . GLN A 1 66 ? -1.772 -0.690 -24.070 1.00 33.41 64 GLN A N 13
ATOM 15126 C CA . GLN A 1 66 ? -2.178 -1.983 -24.609 1.00 64.11 64 GLN A CA 13
ATOM 15127 C C . GLN A 1 66 ? -2.311 -3.019 -23.498 1.00 14.24 64 GLN A C 13
ATOM 15128 O O . GLN A 1 66 ? -3.377 -3.168 -22.899 1.00 3.23 64 GLN A O 13
ATOM 15142 N N . PHE A 1 67 ? -1.224 -3.733 -23.227 1.00 42.11 65 PHE A N 13
ATOM 15143 C CA . PHE A 1 67 ? -1.220 -4.756 -22.188 1.00 60.21 65 PHE A CA 13
ATOM 15144 C C . PHE A 1 67 ? 0.206 -5.175 -21.842 1.00 60.05 65 PHE A C 13
ATOM 15145 O O . PHE A 1 67 ? 0.681 -4.943 -20.730 1.00 22.00 65 PHE A O 13
ATOM 15162 N N . LEU A 1 68 ? 0.884 -5.794 -22.803 1.00 55.21 66 LEU A N 13
ATOM 15163 C CA . LEU A 1 68 ? 2.256 -6.246 -22.602 1.00 33.43 66 LEU A CA 13
ATOM 15164 C C . LEU A 1 68 ? 3.017 -5.289 -21.691 1.00 11.42 66 LEU A C 13
ATOM 15165 O O . LEU A 1 68 ? 3.126 -4.097 -21.979 1.00 45.03 66 LEU A O 13
ATOM 15181 N N . SER A 1 69 ? 3.543 -5.818 -20.591 1.00 71.31 67 SER A N 13
ATOM 15182 C CA . SER A 1 69 ? 4.293 -5.010 -19.637 1.00 20.23 67 SER A CA 13
ATOM 15183 C C . SER A 1 69 ? 3.407 -3.928 -19.027 1.00 3.10 67 SER A C 13
ATOM 15184 O O . SER A 1 69 ? 3.583 -2.740 -19.297 1.00 41.41 67 SER A O 13
ATOM 15192 N N . LYS A 1 70 ? 2.454 -4.348 -18.202 1.00 51.23 68 LYS A N 13
ATOM 15193 C CA . LYS A 1 70 ? 1.540 -3.417 -17.552 1.00 13.34 68 LYS A CA 13
ATOM 15194 C C . LYS A 1 70 ? 0.376 -4.160 -16.904 1.00 32.00 68 LYS A C 13
ATOM 15195 O O . LYS A 1 70 ? -0.739 -4.163 -17.425 1.00 54.55 68 LYS A O 13
ATOM 15214 N N . VAL A 1 71 ? 0.642 -4.789 -15.764 1.00 2.04 69 VAL A N 13
ATOM 15215 C CA . VAL A 1 71 ? -0.384 -5.534 -15.043 1.00 42.44 69 VAL A CA 13
ATOM 15216 C C . VAL A 1 71 ? -1.579 -4.646 -14.715 1.00 42.43 69 VAL A C 13
ATOM 15217 O O . VAL A 1 71 ? -1.463 -3.692 -13.946 1.00 61.21 69 VAL A O 13
ATOM 15230 N N . GLU A 1 72 ? -2.727 -4.966 -15.304 1.00 22.41 70 GLU A N 13
ATOM 15231 C CA . GLU A 1 72 ? -3.944 -4.197 -15.074 1.00 3.43 70 GLU A CA 13
ATOM 15232 C C . GLU A 1 72 ? -5.177 -4.991 -15.493 1.00 54.22 70 GLU A C 13
ATOM 15233 O O . GLU A 1 72 ? -6.218 -4.934 -14.838 1.00 23.02 70 GLU A O 13
ATOM 15245 N N . SER A 1 73 ? -5.053 -5.730 -16.591 1.00 21.23 71 SER A N 13
ATOM 15246 C CA . SER A 1 73 ? -6.158 -6.533 -17.101 1.00 52.22 71 SER A CA 13
ATOM 15247 C C . SER A 1 73 ? -6.660 -7.505 -16.038 1.00 13.32 71 SER A C 13
ATOM 15248 O O . SER A 1 73 ? -7.850 -7.810 -15.972 1.00 72.31 71 SER A O 13
ATOM 15256 N N . GLY A 1 74 ? -5.743 -7.988 -15.206 1.00 5.34 72 GLY A N 13
ATOM 15257 C CA . GLY A 1 74 ? -6.110 -8.920 -14.156 1.00 71.11 72 GLY A CA 13
ATOM 15258 C C . GLY A 1 74 ? -4.970 -9.844 -13.776 1.00 11.01 72 GLY A C 13
ATOM 15259 O O . GLY A 1 74 ? -5.192 -11.003 -13.427 1.00 63.11 72 GLY A O 13
ATOM 15263 N N . ALA A 1 75 ? -3.746 -9.331 -13.845 1.00 12.51 73 ALA A N 13
ATOM 15264 C CA . ALA A 1 75 ? -2.567 -10.117 -13.505 1.00 34.41 73 ALA A CA 13
ATOM 15265 C C . ALA A 1 75 ? -2.403 -11.299 -14.455 1.00 35.24 73 ALA A C 13
ATOM 15266 O O . ALA A 1 75 ? -2.731 -12.435 -14.110 1.00 52.42 73 ALA A O 13
ATOM 15273 N N . SER A 1 76 ? -1.895 -11.024 -15.652 1.00 31.44 74 SER A N 13
ATOM 15274 C CA . SER A 1 76 ? -1.692 -12.065 -16.653 1.00 51.20 74 SER A CA 13
ATOM 15275 C C . SER A 1 76 ? -1.260 -13.373 -15.997 1.00 41.15 74 SER A C 13
ATOM 15276 O O . SER A 1 76 ? -0.074 -13.598 -15.759 1.00 65.44 74 SER A O 13
ATOM 15284 N N . SER A 1 77 ? -2.232 -14.232 -15.708 1.00 51.12 75 SER A N 13
ATOM 15285 C CA . SER A 1 77 ? -1.954 -15.516 -15.077 1.00 32.55 75 SER A CA 13
ATOM 15286 C C . SER A 1 77 ? -0.925 -15.362 -13.961 1.00 15.14 75 SER A C 13
ATOM 15287 O O . SER A 1 77 ? -0.645 -14.251 -13.510 1.00 24.53 75 SER A O 13
ATOM 15295 N N . SER A 1 78 ? -0.367 -16.484 -13.520 1.00 22.54 76 SER A N 13
ATOM 15296 C CA . SER A 1 78 ? 0.628 -16.476 -12.454 1.00 2.33 76 SER A CA 13
ATOM 15297 C C . SER A 1 78 ? 1.882 -17.236 -12.875 1.00 2.21 76 SER A C 13
ATOM 15298 O O . SER A 1 78 ? 2.886 -17.240 -12.163 1.00 41.13 76 SER A O 13
ATOM 15306 N N . GLU A 1 79 ? 1.815 -17.878 -14.037 1.00 20.01 77 GLU A N 13
ATOM 15307 C CA . GLU A 1 79 ? 2.944 -18.643 -14.553 1.00 5.52 77 GLU A CA 13
ATOM 15308 C C . GLU A 1 79 ? 3.104 -18.430 -16.055 1.00 64.15 77 GLU A C 13
ATOM 15309 O O . GLU A 1 79 ? 4.207 -18.193 -16.546 1.00 65.41 77 GLU A O 13
ATOM 15321 N N . GLY A 1 80 ? 1.994 -18.517 -16.781 1.00 74.12 78 GLY A N 13
ATOM 15322 C CA . GLY A 1 80 ? 2.031 -18.333 -18.220 1.00 43.12 78 GLY A CA 13
ATOM 15323 C C . GLY A 1 80 ? 1.509 -16.975 -18.645 1.00 0.33 78 GLY A C 13
ATOM 15324 O O . GLY A 1 80 ? 1.509 -16.029 -17.857 1.00 52.42 78 GLY A O 13
ATOM 15328 N N . MET A 1 3 ? -0.932 -1.198 -0.423 1.00 13.13 1 MET A N 14
ATOM 15329 C CA . MET A 1 3 ? -0.703 -1.189 -1.863 1.00 34.11 1 MET A CA 14
ATOM 15330 C C . MET A 1 3 ? -0.513 -2.607 -2.392 1.00 25.13 1 MET A C 14
ATOM 15331 O O . MET A 1 3 ? -1.483 -3.314 -2.664 1.00 50.11 1 MET A O 14
ATOM 15345 N N . ASP A 1 4 ? 0.743 -3.016 -2.535 1.00 22.34 2 ASP A N 14
ATOM 15346 C CA . ASP A 1 4 ? 1.061 -4.350 -3.030 1.00 71.53 2 ASP A CA 14
ATOM 15347 C C . ASP A 1 4 ? 2.504 -4.419 -3.520 1.00 51.23 2 ASP A C 14
ATOM 15348 O O . ASP A 1 4 ? 3.087 -5.499 -3.617 1.00 41.24 2 ASP A O 14
ATOM 15357 N N . PHE A 1 5 ? 3.074 -3.259 -3.829 1.00 2.22 3 PHE A N 14
ATOM 15358 C CA . PHE A 1 5 ? 4.449 -3.187 -4.311 1.00 54.10 3 PHE A CA 14
ATOM 15359 C C . PHE A 1 5 ? 5.216 -2.074 -3.603 1.00 31.43 3 PHE A C 14
ATOM 15360 O O . PHE A 1 5 ? 5.700 -2.254 -2.486 1.00 12.35 3 PHE A O 14
ATOM 15377 N N . ALA A 1 6 ? 5.323 -0.925 -4.262 1.00 21.33 4 ALA A N 14
ATOM 15378 C CA . ALA A 1 6 ? 6.030 0.217 -3.696 1.00 32.03 4 ALA A CA 14
ATOM 15379 C C . ALA A 1 6 ? 5.855 1.457 -4.566 1.00 20.10 4 ALA A C 14
ATOM 15380 O O . ALA A 1 6 ? 6.747 2.303 -4.644 1.00 34.43 4 ALA A O 14
ATOM 15387 N N . ILE A 1 7 ? 4.702 1.558 -5.219 1.00 2.01 5 ILE A N 14
ATOM 15388 C CA . ILE A 1 7 ? 4.412 2.695 -6.083 1.00 54.22 5 ILE A CA 14
ATOM 15389 C C . ILE A 1 7 ? 2.910 2.939 -6.184 1.00 13.41 5 ILE A C 14
ATOM 15390 O O . ILE A 1 7 ? 2.324 3.622 -5.345 1.00 54.10 5 ILE A O 14
ATOM 15406 N N . GLY A 1 8 ? 2.292 2.375 -7.217 1.00 34.41 6 GLY A N 14
ATOM 15407 C CA . GLY A 1 8 ? 0.863 2.541 -7.408 1.00 13.13 6 GLY A CA 14
ATOM 15408 C C . GLY A 1 8 ? 0.347 1.783 -8.615 1.00 52.40 6 GLY A C 14
ATOM 15409 O O . GLY A 1 8 ? -0.816 1.381 -8.654 1.00 11.25 6 GLY A O 14
ATOM 15413 N N . ASP A 1 9 ? 1.212 1.589 -9.604 1.00 5.42 7 ASP A N 14
ATOM 15414 C CA . ASP A 1 9 ? 0.838 0.875 -10.819 1.00 12.41 7 ASP A CA 14
ATOM 15415 C C . ASP A 1 9 ? 1.969 -0.037 -11.284 1.00 12.32 7 ASP A C 14
ATOM 15416 O O . ASP A 1 9 ? 3.039 0.433 -11.669 1.00 65.14 7 ASP A O 14
ATOM 15425 N N . ARG A 1 10 ? 1.724 -1.342 -11.243 1.00 73.35 8 ARG A N 14
ATOM 15426 C CA . ARG A 1 10 ? 2.722 -2.320 -11.658 1.00 62.33 8 ARG A CA 14
ATOM 15427 C C . ARG A 1 10 ? 2.722 -2.488 -13.175 1.00 11.20 8 ARG A C 14
ATOM 15428 O O . ARG A 1 10 ? 1.683 -2.362 -13.824 1.00 22.32 8 ARG A O 14
ATOM 15449 N N . VAL A 1 11 ? 3.894 -2.771 -13.734 1.00 70.52 9 VAL A N 14
ATOM 15450 C CA . VAL A 1 11 ? 4.029 -2.957 -15.174 1.00 42.31 9 VAL A CA 14
ATOM 15451 C C . VAL A 1 11 ? 4.875 -4.184 -15.493 1.00 62.22 9 VAL A C 14
ATOM 15452 O O . VAL A 1 11 ? 6.011 -4.305 -15.033 1.00 13.31 9 VAL A O 14
ATOM 15465 N N . ARG A 1 12 ? 4.315 -5.093 -16.285 1.00 13.15 10 ARG A N 14
ATOM 15466 C CA . ARG A 1 12 ? 5.018 -6.312 -16.665 1.00 75.31 10 ARG A CA 14
ATOM 15467 C C . ARG A 1 12 ? 4.648 -6.732 -18.085 1.00 2.01 10 ARG A C 14
ATOM 15468 O O . ARG A 1 12 ? 3.641 -6.284 -18.634 1.00 50.22 10 ARG A O 14
ATOM 15489 N N . LEU A 1 13 ? 5.470 -7.594 -18.674 1.00 12.12 11 LEU A N 14
ATOM 15490 C CA . LEU A 1 13 ? 5.230 -8.074 -20.030 1.00 64.33 11 LEU A CA 14
ATOM 15491 C C . LEU A 1 13 ? 4.555 -9.442 -20.012 1.00 52.24 11 LEU A C 14
ATOM 15492 O O . LEU A 1 13 ? 4.845 -10.277 -19.157 1.00 64.41 11 LEU A O 14
ATOM 15508 N N . ALA A 1 14 ? 3.653 -9.663 -20.964 1.00 25.34 12 ALA A N 14
ATOM 15509 C CA . ALA A 1 14 ? 2.940 -10.931 -21.060 1.00 11.44 12 ALA A CA 14
ATOM 15510 C C . ALA A 1 14 ? 2.411 -11.157 -22.472 1.00 33.13 12 ALA A C 14
ATOM 15511 O O . ALA A 1 14 ? 1.601 -10.378 -22.974 1.00 31.15 12 ALA A O 14
ATOM 15518 N N . ALA A 1 15 ? 2.874 -12.228 -23.108 1.00 3.12 13 ALA A N 14
ATOM 15519 C CA . ALA A 1 15 ? 2.446 -12.557 -24.462 1.00 24.13 13 ALA A CA 14
ATOM 15520 C C . ALA A 1 15 ? 3.121 -11.652 -25.486 1.00 44.52 13 ALA A C 14
ATOM 15521 O O . ALA A 1 15 ? 2.670 -11.545 -26.626 1.00 73.10 13 ALA A O 14
ATOM 15528 N N . GLN A 1 16 ? 4.204 -11.001 -25.072 1.00 71.10 14 GLN A N 14
ATOM 15529 C CA . GLN A 1 16 ? 4.940 -10.103 -25.955 1.00 34.53 14 GLN A CA 14
ATOM 15530 C C . GLN A 1 16 ? 4.035 -8.993 -26.479 1.00 73.53 14 GLN A C 14
ATOM 15531 O O . GLN A 1 16 ? 2.819 -9.151 -26.590 1.00 73.05 14 GLN A O 14
ATOM 15545 N N . PRO A 1 17 ? 4.640 -7.843 -26.810 1.00 14.24 15 PRO A N 14
ATOM 15546 C CA . PRO A 1 17 ? 3.907 -6.684 -27.328 1.00 51.21 15 PRO A CA 14
ATOM 15547 C C . PRO A 1 17 ? 3.370 -6.920 -28.736 1.00 4.42 15 PRO A C 14
ATOM 15548 O O . PRO A 1 17 ? 3.910 -7.713 -29.507 1.00 44.22 15 PRO A O 14
ATOM 15559 N N . PRO A 1 18 ? 2.282 -6.215 -29.081 1.00 23.31 16 PRO A N 14
ATOM 15560 C CA . PRO A 1 18 ? 1.650 -6.331 -30.398 1.00 53.53 16 PRO A CA 14
ATOM 15561 C C . PRO A 1 18 ? 2.508 -5.734 -31.508 1.00 4.51 16 PRO A C 14
ATOM 15562 O O . PRO A 1 18 ? 2.730 -6.364 -32.542 1.00 54.12 16 PRO A O 14
ATOM 15573 N N . TYR A 1 19 ? 2.990 -4.516 -31.286 1.00 50.44 17 TYR A N 14
ATOM 15574 C CA . TYR A 1 19 ? 3.823 -3.833 -32.269 1.00 2.21 17 TYR A CA 14
ATOM 15575 C C . TYR A 1 19 ? 3.852 -2.330 -32.008 1.00 42.23 17 TYR A C 14
ATOM 15576 O O . TYR A 1 19 ? 3.898 -1.527 -32.941 1.00 51.50 17 TYR A O 14
ATOM 15594 N N . LEU A 1 20 ? 3.826 -1.957 -30.734 1.00 10.43 18 LEU A N 14
ATOM 15595 C CA . LEU A 1 20 ? 3.850 -0.550 -30.348 1.00 30.04 18 LEU A CA 14
ATOM 15596 C C . LEU A 1 20 ? 4.867 0.225 -31.179 1.00 2.43 18 LEU A C 14
ATOM 15597 O O . LEU A 1 20 ? 4.543 0.753 -32.243 1.00 63.51 18 LEU A O 14
ATOM 15613 N N . LYS A 1 21 ? 6.100 0.290 -30.687 1.00 32.55 19 LYS A N 14
ATOM 15614 C CA . LYS A 1 21 ? 7.167 0.997 -31.384 1.00 52.02 19 LYS A CA 14
ATOM 15615 C C . LYS A 1 21 ? 6.618 2.206 -32.136 1.00 33.53 19 LYS A C 14
ATOM 15616 O O . LYS A 1 21 ? 6.416 2.155 -33.349 1.00 35.42 19 LYS A O 14
ATOM 15635 N N . SER A 1 22 ? 6.380 3.292 -31.407 1.00 72.43 20 SER A N 14
ATOM 15636 C CA . SER A 1 22 ? 5.852 4.512 -32.005 1.00 50.41 20 SER A CA 14
ATOM 15637 C C . SER A 1 22 ? 6.947 5.269 -32.751 1.00 53.31 20 SER A C 14
ATOM 15638 O O . SER A 1 22 ? 7.381 6.338 -32.322 1.00 34.12 20 SER A O 14
ATOM 15646 N N . ALA A 1 23 ? 7.388 4.707 -33.871 1.00 65.50 21 ALA A N 14
ATOM 15647 C CA . ALA A 1 23 ? 8.431 5.328 -34.679 1.00 33.14 21 ALA A CA 14
ATOM 15648 C C . ALA A 1 23 ? 9.817 4.990 -34.141 1.00 31.23 21 ALA A C 14
ATOM 15649 O O . ALA A 1 23 ? 10.825 5.498 -34.632 1.00 12.20 21 ALA A O 14
ATOM 15656 N N . ASP A 1 24 ? 9.860 4.130 -33.129 1.00 62.11 22 ASP A N 14
ATOM 15657 C CA . ASP A 1 24 ? 11.124 3.724 -32.524 1.00 75.44 22 ASP A CA 14
ATOM 15658 C C . ASP A 1 24 ? 11.854 4.925 -31.933 1.00 11.14 22 ASP A C 14
ATOM 15659 O O . ASP A 1 24 ? 12.981 5.246 -32.311 1.00 73.32 22 ASP A O 14
ATOM 15668 N N . PRO A 1 25 ? 11.198 5.607 -30.982 1.00 2.20 23 PRO A N 14
ATOM 15669 C CA . PRO A 1 25 ? 11.766 6.784 -30.318 1.00 41.41 23 PRO A CA 14
ATOM 15670 C C . PRO A 1 25 ? 12.928 6.427 -29.398 1.00 20.33 23 PRO A C 14
ATOM 15671 O O . PRO A 1 25 ? 13.486 7.291 -28.721 1.00 44.30 23 PRO A O 14
ATOM 15682 N N . LEU A 1 26 ? 13.288 5.148 -29.377 1.00 2.21 24 LEU A N 14
ATOM 15683 C CA . LEU A 1 26 ? 14.385 4.676 -28.539 1.00 62.13 24 LEU A CA 14
ATOM 15684 C C . LEU A 1 26 ? 15.084 3.481 -29.180 1.00 32.32 24 LEU A C 14
ATOM 15685 O O . LEU A 1 26 ? 14.606 2.900 -30.154 1.00 75.13 24 LEU A O 14
ATOM 15701 N N . PRO A 1 27 ? 16.242 3.102 -28.619 1.00 70.23 25 PRO A N 14
ATOM 15702 C CA . PRO A 1 27 ? 17.030 1.971 -29.118 1.00 32.52 25 PRO A CA 14
ATOM 15703 C C . PRO A 1 27 ? 16.351 0.631 -28.854 1.00 61.35 25 PRO A C 14
ATOM 15704 O O . PRO A 1 27 ? 16.770 -0.401 -29.378 1.00 21.21 25 PRO A O 14
ATOM 15715 N N . MET A 1 28 ? 15.301 0.654 -28.041 1.00 13.54 26 MET A N 14
ATOM 15716 C CA . MET A 1 28 ? 14.563 -0.559 -27.710 1.00 22.33 26 MET A CA 14
ATOM 15717 C C . MET A 1 28 ? 14.173 -1.320 -28.973 1.00 42.21 26 MET A C 14
ATOM 15718 O O . MET A 1 28 ? 14.554 -2.477 -29.156 1.00 1.10 26 MET A O 14
ATOM 15732 N N . LEU A 1 29 ? 13.412 -0.664 -29.842 1.00 10.31 27 LEU A N 14
ATOM 15733 C CA . LEU A 1 29 ? 12.970 -1.279 -31.089 1.00 10.51 27 LEU A CA 14
ATOM 15734 C C . LEU A 1 29 ? 12.168 -2.547 -30.816 1.00 53.12 27 LEU A C 14
ATOM 15735 O O . LEU A 1 29 ? 11.756 -2.801 -29.684 1.00 73.33 27 LEU A O 14
ATOM 15751 N N . ARG A 1 30 ? 11.952 -3.340 -31.860 1.00 73.14 28 ARG A N 14
ATOM 15752 C CA . ARG A 1 30 ? 11.200 -4.583 -31.733 1.00 52.33 28 ARG A CA 14
ATOM 15753 C C . ARG A 1 30 ? 12.126 -5.791 -31.832 1.00 22.21 28 ARG A C 14
ATOM 15754 O O . ARG A 1 30 ? 12.180 -6.481 -32.850 1.00 24.40 28 ARG A O 14
ATOM 15775 N N . PRO A 1 31 ? 12.874 -6.054 -30.750 1.00 14.04 29 PRO A N 14
ATOM 15776 C CA . PRO A 1 31 ? 13.811 -7.179 -30.689 1.00 63.13 29 PRO A CA 14
ATOM 15777 C C . PRO A 1 31 ? 13.098 -8.526 -30.645 1.00 63.30 29 PRO A C 14
ATOM 15778 O O . PRO A 1 31 ? 11.883 -8.607 -30.462 1.00 64.15 29 PRO A O 14
ATOM 15789 N N . PRO A 1 32 ? 13.869 -9.611 -30.815 1.00 42.43 30 PRO A N 14
ATOM 15790 C CA . PRO A 1 32 ? 13.332 -10.974 -30.798 1.00 20.53 30 PRO A CA 14
ATOM 15791 C C . PRO A 1 32 ? 12.873 -11.399 -29.407 1.00 13.30 30 PRO A C 14
ATOM 15792 O O . PRO A 1 32 ? 12.240 -12.442 -29.243 1.00 62.22 30 PRO A O 14
ATOM 15803 N N . ASP A 1 33 ? 13.194 -10.584 -28.409 1.00 4.54 31 ASP A N 14
ATOM 15804 C CA . ASP A 1 33 ? 12.813 -10.874 -27.031 1.00 41.13 31 ASP A CA 14
ATOM 15805 C C . ASP A 1 33 ? 12.740 -9.593 -26.206 1.00 52.12 31 ASP A C 14
ATOM 15806 O O . ASP A 1 33 ? 13.732 -9.165 -25.614 1.00 72.33 31 ASP A O 14
ATOM 15815 N N . LEU A 1 34 ? 11.560 -8.984 -26.172 1.00 75.11 32 LEU A N 14
ATOM 15816 C CA . LEU A 1 34 ? 11.356 -7.751 -25.420 1.00 44.42 32 LEU A CA 14
ATOM 15817 C C . LEU A 1 34 ? 11.666 -7.957 -23.941 1.00 30.20 32 LEU A C 14
ATOM 15818 O O . LEU A 1 34 ? 12.517 -8.772 -23.582 1.00 3.33 32 LEU A O 14
ATOM 15834 N N . LEU A 1 35 ? 10.968 -7.216 -23.087 1.00 25.51 33 LEU A N 14
ATOM 15835 C CA . LEU A 1 35 ? 11.167 -7.320 -21.645 1.00 52.33 33 LEU A CA 14
ATOM 15836 C C . LEU A 1 35 ? 10.773 -8.704 -21.139 1.00 43.23 33 LEU A C 14
ATOM 15837 O O . LEU A 1 35 ? 9.734 -8.870 -20.501 1.00 5.22 33 LEU A O 14
ATOM 15853 N N . ALA A 1 36 ? 11.612 -9.694 -21.427 1.00 54.14 34 ALA A N 14
ATOM 15854 C CA . ALA A 1 36 ? 11.354 -11.063 -20.998 1.00 14.31 34 ALA A CA 14
ATOM 15855 C C . ALA A 1 36 ? 12.527 -11.617 -20.197 1.00 33.21 34 ALA A C 14
ATOM 15856 O O . ALA A 1 36 ? 12.733 -12.829 -20.137 1.00 31.41 34 ALA A O 14
ATOM 15863 N N . VAL A 1 37 ? 13.294 -10.722 -19.583 1.00 11.11 35 VAL A N 14
ATOM 15864 C CA . VAL A 1 37 ? 14.447 -11.122 -18.785 1.00 12.01 35 VAL A CA 14
ATOM 15865 C C . VAL A 1 37 ? 14.099 -11.169 -17.301 1.00 74.04 35 VAL A C 14
ATOM 15866 O O . VAL A 1 37 ? 14.958 -11.425 -16.459 1.00 71.22 35 VAL A O 14
ATOM 15879 N N . GLY A 1 38 ? 12.830 -10.920 -16.988 1.00 65.14 36 GLY A N 14
ATOM 15880 C CA . GLY A 1 38 ? 12.390 -10.939 -15.606 1.00 22.23 36 GLY A CA 14
ATOM 15881 C C . GLY A 1 38 ? 10.945 -10.510 -15.452 1.00 34.34 36 GLY A C 14
ATOM 15882 O O . GLY A 1 38 ? 10.281 -10.881 -14.484 1.00 11.21 36 GLY A O 14
ATOM 15886 N N . GLU A 1 39 ? 10.456 -9.726 -16.407 1.00 44.24 37 GLU A N 14
ATOM 15887 C CA . GLU A 1 39 ? 9.081 -9.244 -16.371 1.00 75.30 37 GLU A CA 14
ATOM 15888 C C . GLU A 1 39 ? 8.749 -8.646 -15.007 1.00 4.11 37 GLU A C 14
ATOM 15889 O O . GLU A 1 39 ? 8.135 -9.300 -14.164 1.00 43.52 37 GLU A O 14
ATOM 15901 N N . GLN A 1 40 ? 9.162 -7.400 -14.798 1.00 55.42 38 GLN A N 14
ATOM 15902 C CA . GLN A 1 40 ? 8.910 -6.714 -13.536 1.00 51.44 38 GLN A CA 14
ATOM 15903 C C . GLN A 1 40 ? 9.448 -5.287 -13.576 1.00 21.14 38 GLN A C 14
ATOM 15904 O O . GLN A 1 40 ? 10.653 -5.071 -13.697 1.00 1.34 38 GLN A O 14
ATOM 15918 N N . GLY A 1 41 ? 8.546 -4.316 -13.473 1.00 34.12 39 GLY A N 14
ATOM 15919 C CA . GLY A 1 41 ? 8.949 -2.922 -13.499 1.00 61.32 39 GLY A CA 14
ATOM 15920 C C . GLY A 1 41 ? 7.877 -1.998 -12.958 1.00 12.12 39 GLY A C 14
ATOM 15921 O O . GLY A 1 41 ? 6.760 -2.430 -12.670 1.00 23.33 39 GLY A O 14
ATOM 15925 N N . THR A 1 42 ? 8.215 -0.720 -12.817 1.00 2.12 40 THR A N 14
ATOM 15926 C CA . THR A 1 42 ? 7.274 0.268 -12.304 1.00 24.34 40 THR A CA 14
ATOM 15927 C C . THR A 1 42 ? 6.852 1.244 -13.396 1.00 35.34 40 THR A C 14
ATOM 15928 O O . THR A 1 42 ? 7.630 1.557 -14.296 1.00 44.14 40 THR A O 14
ATOM 15939 N N . ILE A 1 43 ? 5.615 1.721 -13.309 1.00 53.31 41 ILE A N 14
ATOM 15940 C CA . ILE A 1 43 ? 5.090 2.664 -14.290 1.00 31.43 41 ILE A CA 14
ATOM 15941 C C . ILE A 1 43 ? 4.783 4.012 -13.647 1.00 31.11 41 ILE A C 14
ATOM 15942 O O . ILE A 1 43 ? 4.175 4.079 -12.578 1.00 2.31 41 ILE A O 14
ATOM 15958 N N . THR A 1 44 ? 5.206 5.086 -14.307 1.00 31.14 42 THR A N 14
ATOM 15959 C CA . THR A 1 44 ? 4.976 6.433 -13.801 1.00 10.22 42 THR A CA 14
ATOM 15960 C C . THR A 1 44 ? 4.619 7.392 -14.931 1.00 65.43 42 THR A C 14
ATOM 15961 O O . THR A 1 44 ? 5.316 8.379 -15.164 1.00 73.32 42 THR A O 14
ATOM 15972 N N . GLY A 1 45 ? 3.529 7.094 -15.632 1.00 11.24 43 GLY A N 14
ATOM 15973 C CA . GLY A 1 45 ? 3.099 7.940 -16.730 1.00 13.05 43 GLY A CA 14
ATOM 15974 C C . GLY A 1 45 ? 1.744 8.573 -16.478 1.00 24.41 43 GLY A C 14
ATOM 15975 O O . GLY A 1 45 ? 1.102 8.300 -15.463 1.00 24.13 43 GLY A O 14
ATOM 15979 N N . LEU A 1 46 ? 1.309 9.421 -17.403 1.00 34.14 44 LEU A N 14
ATOM 15980 C CA . LEU A 1 46 ? 0.022 10.096 -17.276 1.00 13.13 44 LEU A CA 14
ATOM 15981 C C . LEU A 1 46 ? 0.075 11.171 -16.195 1.00 32.13 44 LEU A C 14
ATOM 15982 O O . LEU A 1 46 ? -0.078 12.359 -16.479 1.00 4.12 44 LEU A O 14
ATOM 15998 N N . ARG A 1 47 ? 0.294 10.745 -14.955 1.00 0.52 45 ARG A N 14
ATOM 15999 C CA . ARG A 1 47 ? 0.369 11.672 -13.831 1.00 74.53 45 ARG A CA 14
ATOM 16000 C C . ARG A 1 47 ? 1.026 12.983 -14.251 1.00 13.34 45 ARG A C 14
ATOM 16001 O O . ARG A 1 47 ? 0.430 14.058 -14.171 1.00 70.21 45 ARG A O 14
ATOM 16022 N N . PRO A 1 48 ? 2.284 12.896 -14.708 1.00 33.43 46 PRO A N 14
ATOM 16023 C CA . PRO A 1 48 ? 3.049 14.066 -15.148 1.00 61.54 46 PRO A CA 14
ATOM 16024 C C . PRO A 1 48 ? 2.513 14.652 -16.450 1.00 2.21 46 PRO A C 14
ATOM 16025 O O . PRO A 1 48 ? 2.254 15.851 -16.541 1.00 45.54 46 PRO A O 14
ATOM 16036 N N . GLY A 1 49 ? 2.348 13.798 -17.455 1.00 61.13 47 GLY A N 14
ATOM 16037 C CA . GLY A 1 49 ? 1.843 14.251 -18.738 1.00 63.23 47 GLY A CA 14
ATOM 16038 C C . GLY A 1 49 ? 0.669 13.424 -19.224 1.00 2.10 47 GLY A C 14
ATOM 16039 O O . GLY A 1 49 ? -0.449 13.571 -18.732 1.00 5.15 47 GLY A O 14
ATOM 16043 N N . GLY A 1 50 ? 0.923 12.552 -20.195 1.00 53.14 48 GLY A N 14
ATOM 16044 C CA . GLY A 1 50 ? -0.132 11.713 -20.733 1.00 53.20 48 GLY A CA 14
ATOM 16045 C C . GLY A 1 50 ? 0.406 10.478 -21.428 1.00 2.33 48 GLY A C 14
ATOM 16046 O O . GLY A 1 50 ? -0.272 9.884 -22.266 1.00 62.31 48 GLY A O 14
ATOM 16050 N N . TYR A 1 51 ? 1.629 10.092 -21.081 1.00 12.14 49 TYR A N 14
ATOM 16051 C CA . TYR A 1 51 ? 2.260 8.922 -21.680 1.00 12.21 49 TYR A CA 14
ATOM 16052 C C . TYR A 1 51 ? 2.473 7.826 -20.641 1.00 23.05 49 TYR A C 14
ATOM 16053 O O . TYR A 1 51 ? 1.824 7.812 -19.595 1.00 4.35 49 TYR A O 14
ATOM 16071 N N . TRP A 1 52 ? 3.388 6.909 -20.937 1.00 15.42 50 TRP A N 14
ATOM 16072 C CA . TRP A 1 52 ? 3.688 5.809 -20.028 1.00 62.44 50 TRP A CA 14
ATOM 16073 C C . TRP A 1 52 ? 5.179 5.491 -20.033 1.00 64.21 50 TRP A C 14
ATOM 16074 O O . TRP A 1 52 ? 5.808 5.433 -21.090 1.00 4.22 50 TRP A O 14
ATOM 16095 N N . VAL A 1 53 ? 5.740 5.285 -18.846 1.00 20.34 51 VAL A N 14
ATOM 16096 C CA . VAL A 1 53 ? 7.158 4.971 -18.714 1.00 12.14 51 VAL A CA 14
ATOM 16097 C C . VAL A 1 53 ? 7.366 3.707 -17.888 1.00 64.51 51 VAL A C 14
ATOM 16098 O O . VAL A 1 53 ? 6.951 3.631 -16.732 1.00 2.54 51 VAL A O 14
ATOM 16111 N N . VAL A 1 54 ? 8.013 2.713 -18.490 1.00 5.50 52 VAL A N 14
ATOM 16112 C CA . VAL A 1 54 ? 8.279 1.451 -17.810 1.00 43.32 52 VAL A CA 14
ATOM 16113 C C . VAL A 1 54 ? 9.753 1.327 -17.439 1.00 72.44 52 VAL A C 14
ATOM 16114 O O . VAL A 1 54 ? 10.604 1.099 -18.300 1.00 70.12 52 VAL A O 14
ATOM 16127 N N . LEU A 1 55 ? 10.048 1.477 -16.153 1.00 20.41 53 LEU A N 14
ATOM 16128 C CA . LEU A 1 55 ? 11.420 1.380 -15.666 1.00 50.24 53 LEU A CA 14
ATOM 16129 C C . LEU A 1 55 ? 11.682 0.012 -15.045 1.00 4.33 53 LEU A C 14
ATOM 16130 O O . LEU A 1 55 ? 11.325 -0.237 -13.893 1.00 4.51 53 LEU A O 14
ATOM 16146 N N . PHE A 1 56 ? 12.310 -0.871 -15.814 1.00 3.12 54 PHE A N 14
ATOM 16147 C CA . PHE A 1 56 ? 12.622 -2.214 -15.338 1.00 41.33 54 PHE A CA 14
ATOM 16148 C C . PHE A 1 56 ? 14.097 -2.539 -15.555 1.00 42.41 54 PHE A C 14
ATOM 16149 O O . PHE A 1 56 ? 14.848 -1.730 -16.101 1.00 23.02 54 PHE A O 14
ATOM 16166 N N . ASP A 1 57 ? 14.505 -3.727 -15.123 1.00 54.12 55 ASP A N 14
ATOM 16167 C CA . ASP A 1 57 ? 15.889 -4.160 -15.270 1.00 23.31 55 ASP A CA 14
ATOM 16168 C C . ASP A 1 57 ? 16.489 -3.632 -16.569 1.00 4.41 55 ASP A C 14
ATOM 16169 O O . ASP A 1 57 ? 17.479 -2.900 -16.554 1.00 41.42 55 ASP A O 14
ATOM 16178 N N . ARG A 1 58 ? 15.884 -4.008 -17.691 1.00 24.43 56 ARG A N 14
ATOM 16179 C CA . ARG A 1 58 ? 16.360 -3.574 -18.998 1.00 65.15 56 ARG A CA 14
ATOM 16180 C C . ARG A 1 58 ? 16.744 -2.097 -18.975 1.00 34.33 56 ARG A C 14
ATOM 16181 O O . ARG A 1 58 ? 17.734 -1.692 -19.582 1.00 72.52 56 ARG A O 14
ATOM 16202 N N . GLY A 1 59 ? 15.951 -1.297 -18.269 1.00 12.43 57 GLY A N 14
ATOM 16203 C CA . GLY A 1 59 ? 16.223 0.126 -18.180 1.00 12.15 57 GLY A CA 14
ATOM 16204 C C . GLY A 1 59 ? 14.956 0.954 -18.091 1.00 3.10 57 GLY A C 14
ATOM 16205 O O . GLY A 1 59 ? 14.323 1.022 -17.038 1.00 21.45 57 GLY A O 14
ATOM 16209 N N . SER A 1 60 ? 14.586 1.588 -19.199 1.00 65.55 58 SER A N 14
ATOM 16210 C CA . SER A 1 60 ? 13.390 2.420 -19.241 1.00 40.12 58 SER A CA 14
ATOM 16211 C C . SER A 1 60 ? 13.047 2.807 -20.677 1.00 21.24 58 SER A C 14
ATOM 16212 O O . SER A 1 60 ? 13.815 3.499 -21.346 1.00 14.14 58 SER A O 14
ATOM 16220 N N . PHE A 1 61 ? 11.888 2.354 -21.144 1.00 2.32 59 PHE A N 14
ATOM 16221 C CA . PHE A 1 61 ? 11.442 2.651 -22.500 1.00 44.21 59 PHE A CA 14
ATOM 16222 C C . PHE A 1 61 ? 9.980 3.086 -22.509 1.00 12.11 59 PHE A C 14
ATOM 16223 O O . PHE A 1 61 ? 9.192 2.671 -21.658 1.00 75.14 59 PHE A O 14
ATOM 16240 N N . LEU A 1 62 ? 9.624 3.925 -23.476 1.00 3.14 60 LEU A N 14
ATOM 16241 C CA . LEU A 1 62 ? 8.257 4.418 -23.596 1.00 74.02 60 LEU A CA 14
ATOM 16242 C C . LEU A 1 62 ? 7.322 3.317 -24.086 1.00 62.45 60 LEU A C 14
ATOM 16243 O O . LEU A 1 62 ? 7.732 2.427 -24.834 1.00 33.04 60 LEU A O 14
ATOM 16259 N N . LEU A 1 63 ? 6.065 3.383 -23.663 1.00 53.02 61 LEU A N 14
ATOM 16260 C CA . LEU A 1 63 ? 5.070 2.393 -24.061 1.00 22.41 61 LEU A CA 14
ATOM 16261 C C . LEU A 1 63 ? 3.657 2.936 -23.878 1.00 51.21 61 LEU A C 14
ATOM 16262 O O . LEU A 1 63 ? 3.468 4.049 -23.387 1.00 11.05 61 LEU A O 14
ATOM 16278 N N . ASP A 1 64 ? 2.668 2.143 -24.275 1.00 12.31 62 ASP A N 14
ATOM 16279 C CA . ASP A 1 64 ? 1.271 2.543 -24.152 1.00 12.31 62 ASP A CA 14
ATOM 16280 C C . ASP A 1 64 ? 0.486 1.530 -23.324 1.00 4.52 62 ASP A C 14
ATOM 16281 O O . ASP A 1 64 ? 0.985 0.449 -23.010 1.00 73.22 62 ASP A O 14
ATOM 16290 N N . THR A 1 65 ? -0.744 1.888 -22.971 1.00 14.43 63 THR A N 14
ATOM 16291 C CA . THR A 1 65 ? -1.597 1.013 -22.177 1.00 71.41 63 THR A CA 14
ATOM 16292 C C . THR A 1 65 ? -2.004 -0.224 -22.970 1.00 31.32 63 THR A C 14
ATOM 16293 O O . THR A 1 65 ? -2.586 -1.160 -22.421 1.00 50.42 63 THR A O 14
ATOM 16304 N N . GLN A 1 66 ? -1.694 -0.222 -24.262 1.00 44.11 64 GLN A N 14
ATOM 16305 C CA . GLN A 1 66 ? -2.028 -1.345 -25.130 1.00 22.24 64 GLN A CA 14
ATOM 16306 C C . GLN A 1 66 ? -2.128 -2.640 -24.330 1.00 11.24 64 GLN A C 14
ATOM 16307 O O . GLN A 1 66 ? -3.198 -2.994 -23.835 1.00 31.45 64 GLN A O 14
ATOM 16321 N N . PHE A 1 67 ? -1.007 -3.342 -24.207 1.00 63.21 65 PHE A N 14
ATOM 16322 C CA . PHE A 1 67 ? -0.969 -4.599 -23.468 1.00 45.22 65 PHE A CA 14
ATOM 16323 C C . PHE A 1 67 ? 0.397 -4.807 -22.820 1.00 31.24 65 PHE A C 14
ATOM 16324 O O . PHE A 1 67 ? 0.515 -4.846 -21.594 1.00 65.42 65 PHE A O 14
ATOM 16341 N N . LEU A 1 68 ? 1.425 -4.941 -23.650 1.00 1.10 66 LEU A N 14
ATOM 16342 C CA . LEU A 1 68 ? 2.783 -5.146 -23.159 1.00 4.11 66 LEU A CA 14
ATOM 16343 C C . LEU A 1 68 ? 3.223 -3.985 -22.272 1.00 33.52 66 LEU A C 14
ATOM 16344 O O . LEU A 1 68 ? 3.158 -2.824 -22.675 1.00 20.15 66 LEU A O 14
ATOM 16360 N N . SER A 1 69 ? 3.672 -4.308 -21.063 1.00 75.30 67 SER A N 14
ATOM 16361 C CA . SER A 1 69 ? 4.120 -3.293 -20.118 1.00 5.32 67 SER A CA 14
ATOM 16362 C C . SER A 1 69 ? 2.953 -2.423 -19.660 1.00 25.23 67 SER A C 14
ATOM 16363 O O . SER A 1 69 ? 2.893 -1.232 -19.967 1.00 32.45 67 SER A O 14
ATOM 16371 N N . LYS A 1 70 ? 2.027 -3.027 -18.923 1.00 25.41 68 LYS A N 14
ATOM 16372 C CA . LYS A 1 70 ? 0.862 -2.311 -18.420 1.00 14.41 68 LYS A CA 14
ATOM 16373 C C . LYS A 1 70 ? -0.092 -3.260 -17.701 1.00 51.41 68 LYS A C 14
ATOM 16374 O O . LYS A 1 70 ? -1.067 -3.735 -18.284 1.00 21.14 68 LYS A O 14
ATOM 16393 N N . VAL A 1 71 ? 0.195 -3.530 -16.432 1.00 35.24 69 VAL A N 14
ATOM 16394 C CA . VAL A 1 71 ? -0.639 -4.420 -15.633 1.00 32.25 69 VAL A CA 14
ATOM 16395 C C . VAL A 1 71 ? -2.079 -3.921 -15.576 1.00 63.31 69 VAL A C 14
ATOM 16396 O O . VAL A 1 71 ? -2.488 -3.286 -14.605 1.00 23.11 69 VAL A O 14
ATOM 16409 N N . GLU A 1 72 ? -2.842 -4.214 -16.624 1.00 73.12 70 GLU A N 14
ATOM 16410 C CA . GLU A 1 72 ? -4.237 -3.794 -16.693 1.00 71.43 70 GLU A CA 14
ATOM 16411 C C . GLU A 1 72 ? -5.151 -4.986 -16.963 1.00 32.20 70 GLU A C 14
ATOM 16412 O O . GLU A 1 72 ? -6.217 -5.113 -16.361 1.00 31.45 70 GLU A O 14
ATOM 16424 N N . SER A 1 73 ? -4.726 -5.857 -17.873 1.00 40.41 71 SER A N 14
ATOM 16425 C CA . SER A 1 73 ? -5.507 -7.036 -18.227 1.00 13.13 71 SER A CA 14
ATOM 16426 C C . SER A 1 73 ? -5.534 -8.035 -17.074 1.00 72.32 71 SER A C 14
ATOM 16427 O O . SER A 1 73 ? -6.168 -9.086 -17.163 1.00 50.14 71 SER A O 14
ATOM 16435 N N . GLY A 1 74 ? -4.840 -7.699 -15.991 1.00 51.00 72 GLY A N 14
ATOM 16436 C CA . GLY A 1 74 ? -4.797 -8.576 -14.836 1.00 24.31 72 GLY A CA 14
ATOM 16437 C C . GLY A 1 74 ? -3.715 -9.632 -14.950 1.00 41.00 72 GLY A C 14
ATOM 16438 O O . GLY A 1 74 ? -3.988 -10.826 -14.828 1.00 40.35 72 GLY A O 14
ATOM 16442 N N . ALA A 1 75 ? -2.483 -9.192 -15.186 1.00 53.10 73 ALA A N 14
ATOM 16443 C CA . ALA A 1 75 ? -1.357 -10.108 -15.316 1.00 43.44 73 ALA A CA 14
ATOM 16444 C C . ALA A 1 75 ? -1.269 -10.672 -16.730 1.00 42.03 73 ALA A C 14
ATOM 16445 O O . ALA A 1 75 ? -0.177 -10.873 -17.262 1.00 1.20 73 ALA A O 14
ATOM 16452 N N . SER A 1 76 ? -2.425 -10.927 -17.334 1.00 14.41 74 SER A N 14
ATOM 16453 C CA . SER A 1 76 ? -2.479 -11.472 -18.685 1.00 23.50 74 SER A CA 14
ATOM 16454 C C . SER A 1 76 ? -1.731 -12.800 -18.764 1.00 73.23 74 SER A C 14
ATOM 16455 O O . SER A 1 76 ? -0.849 -13.078 -17.952 1.00 43.23 74 SER A O 14
ATOM 16463 N N . SER A 1 77 ? -2.092 -13.617 -19.749 1.00 21.11 75 SER A N 14
ATOM 16464 C CA . SER A 1 77 ? -1.459 -14.918 -19.933 1.00 51.23 75 SER A CA 14
ATOM 16465 C C . SER A 1 77 ? 0.029 -14.849 -19.606 1.00 24.12 75 SER A C 14
ATOM 16466 O O . SER A 1 77 ? 0.766 -14.046 -20.178 1.00 12.41 75 SER A O 14
ATOM 16474 N N . SER A 1 78 ? 0.465 -15.698 -18.681 1.00 21.24 76 SER A N 14
ATOM 16475 C CA . SER A 1 78 ? 1.865 -15.732 -18.273 1.00 32.42 76 SER A CA 14
ATOM 16476 C C . SER A 1 78 ? 2.463 -17.117 -18.499 1.00 70.54 76 SER A C 14
ATOM 16477 O O . SER A 1 78 ? 3.682 -17.284 -18.508 1.00 20.33 76 SER A O 14
ATOM 16485 N N . GLU A 1 79 ? 1.595 -18.107 -18.683 1.00 32.43 77 GLU A N 14
ATOM 16486 C CA . GLU A 1 79 ? 2.037 -19.478 -18.909 1.00 21.45 77 GLU A CA 14
ATOM 16487 C C . GLU A 1 79 ? 2.056 -19.805 -20.399 1.00 23.41 77 GLU A C 14
ATOM 16488 O O . GLU A 1 79 ? 1.139 -19.446 -21.136 1.00 63.42 77 GLU A O 14
ATOM 16500 N N . GLY A 1 80 ? 3.110 -20.489 -20.835 1.00 72.44 78 GLY A N 14
ATOM 16501 C CA . GLY A 1 80 ? 3.230 -20.853 -22.235 1.00 61.02 78 GLY A CA 14
ATOM 16502 C C . GLY A 1 80 ? 3.970 -19.807 -23.044 1.00 45.24 78 GLY A C 14
ATOM 16503 O O . GLY A 1 80 ? 4.550 -18.876 -22.485 1.00 50.34 78 GLY A O 14
ATOM 16507 N N . MET A 1 3 ? 3.193 6.330 -2.751 1.00 74.00 1 MET A N 15
ATOM 16508 C CA . MET A 1 3 ? 2.434 6.059 -3.967 1.00 24.11 1 MET A CA 15
ATOM 16509 C C . MET A 1 3 ? 0.980 5.735 -3.640 1.00 1.41 1 MET A C 15
ATOM 16510 O O . MET A 1 3 ? 0.564 5.804 -2.483 1.00 41.12 1 MET A O 15
ATOM 16524 N N . ASP A 1 4 ? 0.212 5.383 -4.665 1.00 42.20 2 ASP A N 15
ATOM 16525 C CA . ASP A 1 4 ? -1.196 5.048 -4.486 1.00 42.31 2 ASP A CA 15
ATOM 16526 C C . ASP A 1 4 ? -1.358 3.596 -4.048 1.00 4.11 2 ASP A C 15
ATOM 16527 O O . ASP A 1 4 ? -1.547 3.311 -2.865 1.00 61.02 2 ASP A O 15
ATOM 16536 N N . PHE A 1 5 ? -1.283 2.682 -5.009 1.00 62.51 3 PHE A N 15
ATOM 16537 C CA . PHE A 1 5 ? -1.423 1.258 -4.723 1.00 50.50 3 PHE A CA 15
ATOM 16538 C C . PHE A 1 5 ? -0.306 0.776 -3.802 1.00 43.25 3 PHE A C 15
ATOM 16539 O O . PHE A 1 5 ? -0.363 -0.330 -3.266 1.00 11.21 3 PHE A O 15
ATOM 16556 N N . ALA A 1 6 ? 0.710 1.614 -3.626 1.00 3.45 4 ALA A N 15
ATOM 16557 C CA . ALA A 1 6 ? 1.840 1.275 -2.770 1.00 2.35 4 ALA A CA 15
ATOM 16558 C C . ALA A 1 6 ? 2.591 0.062 -3.307 1.00 21.43 4 ALA A C 15
ATOM 16559 O O . ALA A 1 6 ? 2.649 -0.982 -2.656 1.00 75.21 4 ALA A O 15
ATOM 16566 N N . ILE A 1 7 ? 3.164 0.205 -4.497 1.00 1.42 5 ILE A N 15
ATOM 16567 C CA . ILE A 1 7 ? 3.911 -0.880 -5.120 1.00 45.44 5 ILE A CA 15
ATOM 16568 C C . ILE A 1 7 ? 4.563 -0.422 -6.421 1.00 74.12 5 ILE A C 15
ATOM 16569 O O . ILE A 1 7 ? 5.628 -0.907 -6.798 1.00 64.14 5 ILE A O 15
ATOM 16585 N N . GLY A 1 8 ? 3.914 0.517 -7.103 1.00 50.40 6 GLY A N 15
ATOM 16586 C CA . GLY A 1 8 ? 4.445 1.027 -8.354 1.00 24.43 6 GLY A CA 15
ATOM 16587 C C . GLY A 1 8 ? 3.828 0.353 -9.563 1.00 62.31 6 GLY A C 15
ATOM 16588 O O . GLY A 1 8 ? 4.211 0.631 -10.700 1.00 30.52 6 GLY A O 15
ATOM 16592 N N . ASP A 1 9 ? 2.872 -0.536 -9.319 1.00 32.31 7 ASP A N 15
ATOM 16593 C CA . ASP A 1 9 ? 2.200 -1.253 -10.397 1.00 44.33 7 ASP A CA 15
ATOM 16594 C C . ASP A 1 9 ? 3.205 -2.036 -11.237 1.00 13.00 7 ASP A C 15
ATOM 16595 O O . ASP A 1 9 ? 4.079 -1.454 -11.880 1.00 34.20 7 ASP A O 15
ATOM 16604 N N . ARG A 1 10 ? 3.074 -3.358 -11.225 1.00 60.53 8 ARG A N 15
ATOM 16605 C CA . ARG A 1 10 ? 3.971 -4.222 -11.984 1.00 4.42 8 ARG A CA 15
ATOM 16606 C C . ARG A 1 10 ? 3.824 -3.976 -13.483 1.00 34.44 8 ARG A C 15
ATOM 16607 O O . ARG A 1 10 ? 2.723 -3.730 -13.977 1.00 21.44 8 ARG A O 15
ATOM 16628 N N . VAL A 1 11 ? 4.940 -4.045 -14.201 1.00 52.22 9 VAL A N 15
ATOM 16629 C CA . VAL A 1 11 ? 4.935 -3.831 -15.643 1.00 51.15 9 VAL A CA 15
ATOM 16630 C C . VAL A 1 11 ? 5.992 -4.689 -16.330 1.00 12.12 9 VAL A C 15
ATOM 16631 O O . VAL A 1 11 ? 7.185 -4.391 -16.266 1.00 73.23 9 VAL A O 15
ATOM 16644 N N . ARG A 1 12 ? 5.546 -5.755 -16.986 1.00 52.13 10 ARG A N 15
ATOM 16645 C CA . ARG A 1 12 ? 6.453 -6.657 -17.685 1.00 24.14 10 ARG A CA 15
ATOM 16646 C C . ARG A 1 12 ? 5.842 -7.133 -18.999 1.00 62.12 10 ARG A C 15
ATOM 16647 O O . ARG A 1 12 ? 4.689 -6.829 -19.306 1.00 51.43 10 ARG A O 15
ATOM 16668 N N . LEU A 1 13 ? 6.622 -7.881 -19.772 1.00 4.23 11 LEU A N 15
ATOM 16669 C CA . LEU A 1 13 ? 6.159 -8.399 -21.054 1.00 73.01 11 LEU A CA 15
ATOM 16670 C C . LEU A 1 13 ? 4.689 -8.801 -20.980 1.00 22.23 11 LEU A C 15
ATOM 16671 O O . LEU A 1 13 ? 4.169 -9.093 -19.903 1.00 40.42 11 LEU A O 15
ATOM 16687 N N . ALA A 1 14 ? 4.026 -8.817 -22.131 1.00 42.44 12 ALA A N 15
ATOM 16688 C CA . ALA A 1 14 ? 2.618 -9.187 -22.197 1.00 61.23 12 ALA A CA 15
ATOM 16689 C C . ALA A 1 14 ? 2.146 -9.294 -23.643 1.00 74.22 12 ALA A C 15
ATOM 16690 O O . ALA A 1 14 ? 1.684 -8.316 -24.229 1.00 40.43 12 ALA A O 15
ATOM 16697 N N . ALA A 1 15 ? 2.265 -10.489 -24.213 1.00 11.01 13 ALA A N 15
ATOM 16698 C CA . ALA A 1 15 ? 1.849 -10.724 -25.590 1.00 53.40 13 ALA A CA 15
ATOM 16699 C C . ALA A 1 15 ? 2.546 -9.762 -26.546 1.00 3.22 13 ALA A C 15
ATOM 16700 O O . ALA A 1 15 ? 2.123 -9.594 -27.689 1.00 65.13 13 ALA A O 15
ATOM 16707 N N . GLN A 1 16 ? 3.616 -9.133 -26.069 1.00 55.40 14 GLN A N 15
ATOM 16708 C CA . GLN A 1 16 ? 4.370 -8.186 -26.882 1.00 62.21 14 GLN A CA 15
ATOM 16709 C C . GLN A 1 16 ? 3.450 -7.125 -27.477 1.00 63.21 14 GLN A C 15
ATOM 16710 O O . GLN A 1 16 ? 2.225 -7.231 -27.425 1.00 32.21 14 GLN A O 15
ATOM 16724 N N . PRO A 1 17 ? 4.053 -6.076 -28.057 1.00 20.44 15 PRO A N 15
ATOM 16725 C CA . PRO A 1 17 ? 3.307 -4.976 -28.673 1.00 15.40 15 PRO A CA 15
ATOM 16726 C C . PRO A 1 17 ? 2.598 -5.401 -29.954 1.00 63.55 15 PRO A C 15
ATOM 16727 O O . PRO A 1 17 ? 3.077 -6.254 -30.703 1.00 12.12 15 PRO A O 15
ATOM 16738 N N . PRO A 1 18 ? 1.431 -4.795 -30.216 1.00 33.22 16 PRO A N 15
ATOM 16739 C CA . PRO A 1 18 ? 0.632 -5.095 -31.408 1.00 23.30 16 PRO A CA 15
ATOM 16740 C C . PRO A 1 18 ? 1.291 -4.594 -32.688 1.00 44.14 16 PRO A C 15
ATOM 16741 O O . PRO A 1 18 ? 1.445 -5.343 -33.653 1.00 41.04 16 PRO A O 15
ATOM 16752 N N . TYR A 1 19 ? 1.679 -3.323 -32.690 1.00 63.51 17 TYR A N 15
ATOM 16753 C CA . TYR A 1 19 ? 2.320 -2.722 -33.853 1.00 43.32 17 TYR A CA 15
ATOM 16754 C C . TYR A 1 19 ? 2.592 -1.239 -33.619 1.00 43.20 17 TYR A C 15
ATOM 16755 O O . TYR A 1 19 ? 1.967 -0.376 -34.237 1.00 5.52 17 TYR A O 15
ATOM 16773 N N . LEU A 1 20 ? 3.529 -0.950 -32.723 1.00 25.52 18 LEU A N 15
ATOM 16774 C CA . LEU A 1 20 ? 3.887 0.428 -32.406 1.00 33.12 18 LEU A CA 15
ATOM 16775 C C . LEU A 1 20 ? 5.384 0.556 -32.143 1.00 72.13 18 LEU A C 15
ATOM 16776 O O . LEU A 1 20 ? 6.067 -0.435 -31.883 1.00 73.04 18 LEU A O 15
ATOM 16792 N N . LYS A 1 21 ? 5.888 1.783 -32.211 1.00 2.30 19 LYS A N 15
ATOM 16793 C CA . LYS A 1 21 ? 7.304 2.043 -31.977 1.00 52.14 19 LYS A CA 15
ATOM 16794 C C . LYS A 1 21 ? 7.499 3.358 -31.230 1.00 5.22 19 LYS A C 15
ATOM 16795 O O . LYS A 1 21 ? 6.626 4.226 -31.242 1.00 23.34 19 LYS A O 15
ATOM 16814 N N . SER A 1 22 ? 8.651 3.499 -30.581 1.00 42.54 20 SER A N 15
ATOM 16815 C CA . SER A 1 22 ? 8.960 4.708 -29.826 1.00 41.25 20 SER A CA 15
ATOM 16816 C C . SER A 1 22 ? 8.769 5.952 -30.690 1.00 35.44 20 SER A C 15
ATOM 16817 O O . SER A 1 22 ? 8.272 6.975 -30.221 1.00 13.31 20 SER A O 15
ATOM 16825 N N . ALA A 1 23 ? 9.167 5.854 -31.954 1.00 33.32 21 ALA A N 15
ATOM 16826 C CA . ALA A 1 23 ? 9.038 6.969 -32.884 1.00 35.42 21 ALA A CA 15
ATOM 16827 C C . ALA A 1 23 ? 9.937 6.776 -34.100 1.00 4.22 21 ALA A C 15
ATOM 16828 O O . ALA A 1 23 ? 9.554 7.097 -35.225 1.00 34.32 21 ALA A O 15
ATOM 16835 N N . ASP A 1 24 ? 11.135 6.252 -33.866 1.00 64.02 22 ASP A N 15
ATOM 16836 C CA . ASP A 1 24 ? 12.090 6.017 -34.943 1.00 62.51 22 ASP A CA 15
ATOM 16837 C C . ASP A 1 24 ? 13.498 5.825 -34.389 1.00 23.44 22 ASP A C 15
ATOM 16838 O O . ASP A 1 24 ? 14.120 4.775 -34.556 1.00 0.12 22 ASP A O 15
ATOM 16847 N N . PRO A 1 25 ? 14.015 6.862 -33.713 1.00 62.23 23 PRO A N 15
ATOM 16848 C CA . PRO A 1 25 ? 15.356 6.832 -33.121 1.00 32.30 23 PRO A CA 15
ATOM 16849 C C . PRO A 1 25 ? 15.441 5.886 -31.928 1.00 3.11 23 PRO A C 15
ATOM 16850 O O . PRO A 1 25 ? 16.530 5.590 -31.434 1.00 2.43 23 PRO A O 15
ATOM 16861 N N . LEU A 1 26 ? 14.287 5.414 -31.469 1.00 64.13 24 LEU A N 15
ATOM 16862 C CA . LEU A 1 26 ? 14.232 4.500 -30.333 1.00 51.34 24 LEU A CA 15
ATOM 16863 C C . LEU A 1 26 ? 13.818 3.102 -30.779 1.00 74.43 24 LEU A C 15
ATOM 16864 O O . LEU A 1 26 ? 13.177 2.918 -31.814 1.00 71.34 24 LEU A O 15
ATOM 16880 N N . PRO A 1 27 ? 14.189 2.091 -29.980 1.00 23.04 25 PRO A N 15
ATOM 16881 C CA . PRO A 1 27 ? 13.865 0.691 -30.270 1.00 14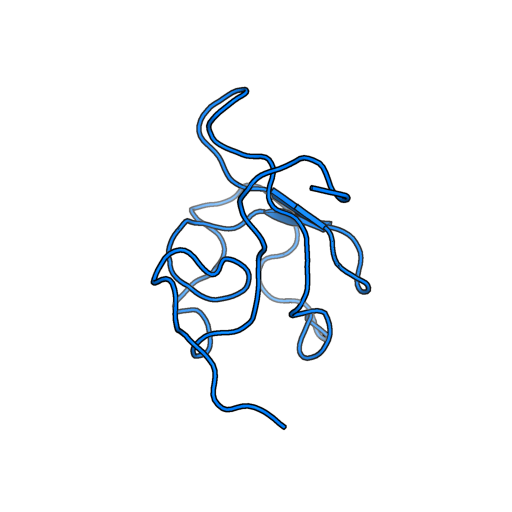.30 25 PRO A CA 15
ATOM 16882 C C . PRO A 1 27 ? 12.377 0.397 -30.114 1.00 74.10 25 PRO A C 15
ATOM 16883 O O . PRO A 1 27 ? 11.604 0.541 -31.061 1.00 34.43 25 PRO A O 15
ATOM 16894 N N . MET A 1 28 ? 11.982 -0.015 -28.914 1.00 22.14 26 MET A N 15
ATOM 16895 C CA . MET A 1 28 ? 10.586 -0.328 -28.634 1.00 55.22 26 MET A CA 15
ATOM 16896 C C . MET A 1 28 ? 10.246 -1.746 -29.082 1.00 52.21 26 MET A C 15
ATOM 16897 O O . MET A 1 28 ? 9.607 -2.503 -28.350 1.00 11.32 26 MET A O 15
ATOM 16911 N N . LEU A 1 29 ? 10.676 -2.100 -30.288 1.00 42.50 27 LEU A N 15
ATOM 16912 C CA . LEU A 1 29 ? 10.417 -3.427 -30.834 1.00 22.53 27 LEU A CA 15
ATOM 16913 C C . LEU A 1 29 ? 11.418 -3.769 -31.933 1.00 51.02 27 LEU A C 15
ATOM 16914 O O . LEU A 1 29 ? 11.654 -2.971 -32.841 1.00 21.43 27 LEU A O 15
ATOM 16930 N N . ARG A 1 30 ? 12.001 -4.960 -31.846 1.00 42.11 28 ARG A N 15
ATOM 16931 C CA . ARG A 1 30 ? 12.975 -5.407 -32.834 1.00 65.50 28 ARG A CA 15
ATOM 16932 C C . ARG A 1 30 ? 13.354 -6.867 -32.602 1.00 21.34 28 ARG A C 15
ATOM 16933 O O . ARG A 1 30 ? 13.055 -7.748 -33.409 1.00 0.25 28 ARG A O 15
ATOM 16954 N N . PRO A 1 31 ? 14.029 -7.131 -31.473 1.00 35.43 29 PRO A N 15
ATOM 16955 C CA . PRO A 1 31 ? 14.463 -8.483 -31.108 1.00 34.22 29 PRO A CA 15
ATOM 16956 C C . PRO A 1 31 ? 13.292 -9.387 -30.736 1.00 63.32 29 PRO A C 15
ATOM 16957 O O . PRO A 1 31 ? 12.156 -8.940 -30.579 1.00 2.42 29 PRO A O 15
ATOM 16968 N N . PRO A 1 32 ? 13.573 -10.691 -30.592 1.00 2.15 30 PRO A N 15
ATOM 16969 C CA . PRO A 1 32 ? 12.556 -11.685 -30.235 1.00 44.04 30 PRO A CA 15
ATOM 16970 C C . PRO A 1 32 ? 12.072 -11.529 -28.798 1.00 31.40 30 PRO A C 15
ATOM 16971 O O . PRO A 1 32 ? 11.087 -12.148 -28.395 1.00 12.15 30 PRO A O 15
ATOM 16982 N N . ASP A 1 33 ? 12.770 -10.700 -28.030 1.00 54.11 31 ASP A N 15
ATOM 16983 C CA . ASP A 1 33 ? 12.409 -10.462 -26.637 1.00 43.22 31 ASP A CA 15
ATOM 16984 C C . ASP A 1 33 ? 13.150 -9.249 -26.084 1.00 3.41 31 ASP A C 15
ATOM 16985 O O . ASP A 1 33 ? 14.070 -9.385 -25.275 1.00 53.35 31 ASP A O 15
ATOM 16994 N N . LEU A 1 34 ? 12.745 -8.063 -26.525 1.00 4.20 32 LEU A N 15
ATOM 16995 C CA . LEU A 1 34 ? 13.372 -6.824 -26.075 1.00 35.42 32 LEU A CA 15
ATOM 16996 C C . LEU A 1 34 ? 13.219 -6.654 -24.567 1.00 21.13 32 LEU A C 15
ATOM 16997 O O . LEU A 1 34 ? 13.833 -5.771 -23.966 1.00 31.44 32 LEU A O 15
ATOM 17013 N N . LEU A 1 35 ? 12.399 -7.505 -23.960 1.00 61.35 33 LEU A N 15
ATOM 17014 C CA . LEU A 1 35 ? 12.167 -7.451 -22.521 1.00 64.02 33 LEU A CA 15
ATOM 17015 C C . LEU A 1 35 ? 11.977 -8.851 -21.947 1.00 23.30 33 LEU A C 15
ATOM 17016 O O . LEU A 1 35 ? 12.448 -9.152 -20.851 1.00 31.45 33 LEU A O 15
ATOM 17032 N N . ALA A 1 36 ? 11.286 -9.704 -22.697 1.00 3.24 34 ALA A N 15
ATOM 17033 C CA . ALA A 1 36 ? 11.038 -11.073 -22.264 1.00 71.53 34 ALA A CA 15
ATOM 17034 C C . ALA A 1 36 ? 10.436 -11.106 -20.864 1.00 32.44 34 ALA A C 15
ATOM 17035 O O . ALA A 1 36 ? 10.333 -10.077 -20.197 1.00 11.42 34 ALA A O 15
ATOM 17042 N N . VAL A 1 37 ? 10.038 -12.296 -20.423 1.00 4.10 35 VAL A N 15
ATOM 17043 C CA . VAL A 1 37 ? 9.447 -12.463 -19.101 1.00 14.20 35 VAL A CA 15
ATOM 17044 C C . VAL A 1 37 ? 10.520 -12.690 -18.043 1.00 4.01 35 VAL A C 15
ATOM 17045 O O . VAL A 1 37 ? 10.216 -12.949 -16.880 1.00 35.44 35 VAL A O 15
ATOM 17058 N N . GLY A 1 38 ? 11.781 -12.590 -18.455 1.00 74.03 36 GLY A N 15
ATOM 17059 C CA . GLY A 1 38 ? 12.882 -12.787 -17.531 1.00 34.05 36 GLY A CA 15
ATOM 17060 C C . GLY A 1 38 ? 13.248 -11.518 -16.787 1.00 64.01 36 GLY A C 15
ATOM 17061 O O . GLY A 1 38 ? 14.276 -11.462 -16.112 1.00 73.21 36 GLY A O 15
ATOM 17065 N N . GLU A 1 39 ? 12.407 -10.496 -16.913 1.00 23.25 37 GLU A N 15
ATOM 17066 C CA . GLU A 1 39 ? 12.651 -9.221 -16.248 1.00 60.14 37 GLU A CA 15
ATOM 17067 C C . GLU A 1 39 ? 11.337 -8.519 -15.920 1.00 13.21 37 GLU A C 15
ATOM 17068 O O . GLU A 1 39 ? 10.300 -8.811 -16.516 1.00 1.34 37 GLU A O 15
ATOM 17080 N N . GLN A 1 40 ? 11.389 -7.593 -14.968 1.00 2.11 38 GLN A N 15
ATOM 17081 C CA . GLN A 1 40 ? 10.203 -6.850 -14.559 1.00 71.12 38 GLN A CA 15
ATOM 17082 C C . GLN A 1 40 ? 10.555 -5.405 -14.221 1.00 22.33 38 GLN A C 15
ATOM 17083 O O . GLN A 1 40 ? 11.715 -5.081 -13.968 1.00 33.45 38 GLN A O 15
ATOM 17097 N N . GLY A 1 41 ? 9.546 -4.540 -14.219 1.00 14.14 39 GLY A N 15
ATOM 17098 C CA . GLY A 1 41 ? 9.770 -3.140 -13.910 1.00 55.44 39 GLY A CA 15
ATOM 17099 C C . GLY A 1 41 ? 8.550 -2.478 -13.301 1.00 54.30 39 GLY A C 15
ATOM 17100 O O . GLY A 1 41 ? 7.488 -3.093 -13.194 1.00 11.41 39 GLY A O 15
ATOM 17104 N N . THR A 1 42 ? 8.700 -1.220 -12.898 1.00 53.43 40 THR A N 15
ATOM 17105 C CA . THR A 1 42 ? 7.603 -0.475 -12.294 1.00 12.44 40 THR A CA 15
ATOM 17106 C C . THR A 1 42 ? 7.164 0.680 -13.187 1.00 5.43 40 THR A C 15
ATOM 17107 O O . THR A 1 42 ? 7.978 1.270 -13.898 1.00 41.14 40 THR A O 15
ATOM 17118 N N . ILE A 1 43 ? 5.875 0.999 -13.144 1.00 22.10 41 ILE A N 15
ATOM 17119 C CA . ILE A 1 43 ? 5.330 2.085 -13.949 1.00 2.25 41 ILE A CA 15
ATOM 17120 C C . ILE A 1 43 ? 5.243 3.376 -13.142 1.00 15.32 41 ILE A C 15
ATOM 17121 O O . ILE A 1 43 ? 5.332 3.362 -11.914 1.00 11.14 41 ILE A O 15
ATOM 17137 N N . THR A 1 44 ? 5.065 4.493 -13.840 1.00 42.54 42 THR A N 15
ATOM 17138 C CA . THR A 1 44 ? 4.964 5.794 -13.190 1.00 64.20 42 THR A CA 15
ATOM 17139 C C . THR A 1 44 ? 5.033 6.925 -14.209 1.00 51.24 42 THR A C 15
ATOM 17140 O O . THR A 1 44 ? 5.939 7.757 -14.168 1.00 74.34 42 THR A O 15
ATOM 17151 N N . GLY A 1 45 ? 4.068 6.951 -15.124 1.00 61.10 43 GLY A N 15
ATOM 17152 C CA . GLY A 1 45 ? 4.038 7.986 -16.141 1.00 74.31 43 GLY A CA 15
ATOM 17153 C C . GLY A 1 45 ? 2.629 8.306 -16.600 1.00 70.03 43 GLY A C 15
ATOM 17154 O O . GLY A 1 45 ? 2.317 8.204 -17.787 1.00 75.14 43 GLY A O 15
ATOM 17158 N N . LEU A 1 46 ? 1.775 8.693 -15.659 1.00 23.10 44 LEU A N 15
ATOM 17159 C CA . LEU A 1 46 ? 0.391 9.028 -15.973 1.00 34.23 44 LEU A CA 15
ATOM 17160 C C . LEU A 1 46 ? -0.126 10.128 -15.051 1.00 42.22 44 LEU A C 15
ATOM 17161 O O . LEU A 1 46 ? -0.910 10.982 -15.466 1.00 32.40 44 LEU A O 15
ATOM 17177 N N . ARG A 1 47 ? 0.321 10.103 -13.800 1.00 2.11 45 ARG A N 15
ATOM 17178 C CA . ARG A 1 47 ? -0.095 11.099 -12.820 1.00 21.02 45 ARG A CA 15
ATOM 17179 C C . ARG A 1 47 ? 0.467 12.474 -13.170 1.00 33.11 45 ARG A C 15
ATOM 17180 O O . ARG A 1 47 ? -0.263 13.458 -13.287 1.00 54.42 45 ARG A O 15
ATOM 17201 N N . PRO A 1 48 ? 1.795 12.545 -13.340 1.00 62.14 46 PRO A N 15
ATOM 17202 C CA . PRO A 1 48 ? 2.484 13.794 -13.679 1.00 62.33 46 PRO A CA 15
ATOM 17203 C C . PRO A 1 48 ? 2.179 14.257 -15.099 1.00 54.44 46 PRO A C 15
ATOM 17204 O O . PRO A 1 48 ? 2.273 15.444 -15.409 1.00 43.23 46 PRO A O 15
ATOM 17215 N N . GLY A 1 49 ? 1.811 13.312 -15.960 1.00 12.44 47 GLY A N 15
ATOM 17216 C CA . GLY A 1 49 ? 1.497 13.645 -17.337 1.00 35.41 47 GLY A CA 15
ATOM 17217 C C . GLY A 1 49 ? 0.567 12.634 -17.979 1.00 50.24 47 GLY A C 15
ATOM 17218 O O . GLY A 1 49 ? -0.515 12.360 -17.463 1.00 32.52 47 GLY A O 15
ATOM 17222 N N . GLY A 1 50 ? 0.989 12.080 -19.112 1.00 3.01 48 GLY A N 15
ATOM 17223 C CA . GLY A 1 50 ? 0.174 11.102 -19.808 1.00 40.03 48 GLY A CA 15
ATOM 17224 C C . GLY A 1 50 ? 1.007 10.068 -20.540 1.00 10.40 48 GLY A C 15
ATOM 17225 O O . GLY A 1 50 ? 0.475 9.254 -21.295 1.00 23.45 48 GLY A O 15
ATOM 17229 N N . TYR A 1 51 ? 2.316 10.102 -20.319 1.00 23.24 49 TYR A N 15
ATOM 17230 C CA . TYR A 1 51 ? 3.225 9.163 -20.966 1.00 40.20 49 TYR A CA 15
ATOM 17231 C C . TYR A 1 51 ? 3.654 8.064 -19.998 1.00 55.33 49 TYR A C 15
ATOM 17232 O O . TYR A 1 51 ? 4.363 8.321 -19.026 1.00 24.42 49 TYR A O 15
ATOM 17250 N N . TRP A 1 52 ? 3.217 6.840 -20.273 1.00 44.42 50 TRP A N 15
ATOM 17251 C CA . TRP A 1 52 ? 3.556 5.701 -19.428 1.00 33.11 50 TRP A CA 15
ATOM 17252 C C . TRP A 1 52 ? 5.059 5.445 -19.435 1.00 12.32 50 TRP A C 15
ATOM 17253 O O . TRP A 1 52 ? 5.680 5.367 -20.495 1.00 2.14 50 TRP A O 15
ATOM 17274 N N . VAL A 1 53 ? 5.638 5.316 -18.245 1.00 62.34 51 VAL A N 15
ATOM 17275 C CA . VAL A 1 53 ? 7.069 5.067 -18.115 1.00 40.51 51 VAL A CA 15
ATOM 17276 C C . VAL A 1 53 ? 7.336 3.809 -17.297 1.00 1.34 51 VAL A C 15
ATOM 17277 O O . VAL A 1 53 ? 6.874 3.684 -16.162 1.00 63.23 51 VAL A O 15
ATOM 17290 N N . VAL A 1 54 ? 8.086 2.879 -17.879 1.00 73.12 52 VAL A N 15
ATOM 17291 C CA . VAL A 1 54 ? 8.416 1.630 -17.203 1.00 64.05 52 VAL A CA 15
ATOM 17292 C C . VAL A 1 54 ? 9.918 1.513 -16.969 1.00 3.11 52 VAL A C 15
ATOM 17293 O O . VAL A 1 54 ? 10.721 1.808 -17.855 1.00 61.14 52 VAL A O 15
ATOM 17306 N N . LEU A 1 55 ? 10.292 1.081 -15.770 1.00 21.13 53 LEU A N 15
ATOM 17307 C CA . LEU A 1 55 ? 11.699 0.924 -15.417 1.00 61.24 53 LEU A CA 15
ATOM 17308 C C . LEU A 1 55 ? 12.001 -0.514 -15.008 1.00 73.31 53 LEU A C 15
ATOM 17309 O O . LEU A 1 55 ? 11.840 -0.887 -13.846 1.00 11.33 53 LEU A O 15
ATOM 17325 N N . PHE A 1 56 ? 12.441 -1.318 -15.971 1.00 11.14 54 PHE A N 15
ATOM 17326 C CA . PHE A 1 56 ? 12.767 -2.715 -15.710 1.00 73.33 54 PHE A CA 15
ATOM 17327 C C . PHE A 1 56 ? 14.258 -2.972 -15.907 1.00 51.13 54 PHE A C 15
ATOM 17328 O O . PHE A 1 56 ? 15.006 -2.076 -16.299 1.00 24.33 54 PHE A O 15
ATOM 17345 N N . ASP A 1 57 ? 14.682 -4.201 -15.633 1.00 12.42 55 ASP A N 15
ATOM 17346 C CA . ASP A 1 57 ? 16.083 -4.577 -15.780 1.00 1.42 55 ASP A CA 15
ATOM 17347 C C . ASP A 1 57 ? 16.719 -3.852 -16.962 1.00 1.32 55 ASP A C 15
ATOM 17348 O O . ASP A 1 57 ? 17.707 -3.134 -16.804 1.00 21.31 55 ASP A O 15
ATOM 17357 N N . ARG A 1 58 ? 16.147 -4.045 -18.146 1.00 14.15 56 ARG A N 15
ATOM 17358 C CA . ARG A 1 58 ? 16.659 -3.411 -19.355 1.00 20.45 56 ARG A CA 15
ATOM 17359 C C . ARG A 1 58 ? 16.901 -1.922 -19.127 1.00 63.21 56 ARG A C 15
ATOM 17360 O O . ARG A 1 58 ? 17.884 -1.362 -19.611 1.00 53.40 56 ARG A O 15
ATOM 17381 N N . GLY A 1 59 ? 15.998 -1.287 -18.387 1.00 54.21 57 GLY A N 15
ATOM 17382 C CA . GLY A 1 59 ? 16.131 0.131 -18.109 1.00 52.31 57 GLY A CA 15
ATOM 17383 C C . GLY A 1 59 ? 14.850 0.897 -18.374 1.00 34.11 57 GLY A C 15
ATOM 17384 O O . GLY A 1 59 ? 13.754 0.351 -18.243 1.00 40.04 57 GLY A O 15
ATOM 17388 N N . SER A 1 60 ? 14.986 2.166 -18.746 1.00 22.34 58 SER A N 15
ATOM 17389 C CA . SER A 1 60 ? 13.830 3.009 -19.024 1.00 51.41 58 SER A CA 15
ATOM 17390 C C . SER A 1 60 ? 13.346 2.812 -20.457 1.00 73.33 58 SER A C 15
ATOM 17391 O O . SER A 1 60 ? 14.146 2.728 -21.389 1.00 51.43 58 SER A O 15
ATOM 17399 N N . PHE A 1 61 ? 12.030 2.737 -20.625 1.00 54.24 59 PHE A N 15
ATOM 17400 C CA . PHE A 1 61 ? 11.437 2.548 -21.944 1.00 52.23 59 PHE A CA 15
ATOM 17401 C C . PHE A 1 61 ? 9.978 2.996 -21.954 1.00 42.13 59 PHE A C 15
ATOM 17402 O O . PHE A 1 61 ? 9.214 2.684 -21.040 1.00 25.33 59 PHE A O 15
ATOM 17419 N N . LEU A 1 62 ? 9.598 3.730 -22.994 1.00 43.22 60 LEU A N 15
ATOM 17420 C CA . LEU A 1 62 ? 8.231 4.223 -23.125 1.00 23.45 60 LEU A CA 15
ATOM 17421 C C . LEU A 1 62 ? 7.285 3.100 -23.538 1.00 63.15 60 LEU A C 15
ATOM 17422 O O . LEU A 1 62 ? 7.673 2.183 -24.264 1.00 33.33 60 LEU A O 15
ATOM 17438 N N . LEU A 1 63 ? 6.043 3.179 -23.075 1.00 51.41 61 LEU A N 15
ATOM 17439 C CA . LEU A 1 63 ? 5.040 2.171 -23.399 1.00 14.01 61 LEU A CA 15
ATOM 17440 C C . LEU A 1 63 ? 3.631 2.729 -23.224 1.00 73.10 61 LEU A C 15
ATOM 17441 O O . LEU A 1 63 ? 3.453 3.881 -22.829 1.00 2.32 61 LEU A O 15
ATOM 17457 N N . ASP A 1 64 ? 2.633 1.903 -23.519 1.00 15.51 62 ASP A N 15
ATOM 17458 C CA . ASP A 1 64 ? 1.239 2.313 -23.391 1.00 73.12 62 ASP A CA 15
ATOM 17459 C C . ASP A 1 64 ? 0.439 1.281 -22.603 1.00 21.54 62 ASP A C 15
ATOM 17460 O O . ASP A 1 64 ? 0.920 0.179 -22.335 1.00 74.41 62 ASP A O 15
ATOM 17469 N N . THR A 1 65 ? -0.784 1.645 -22.231 1.00 74.32 63 THR A N 15
ATOM 17470 C CA . THR A 1 65 ? -1.650 0.752 -21.471 1.00 70.33 63 THR A CA 15
ATOM 17471 C C . THR A 1 65 ? -2.044 -0.467 -22.298 1.00 23.34 63 THR A C 15
ATOM 17472 O O . THR A 1 65 ? -2.661 -1.401 -21.786 1.00 65.33 63 THR A O 15
ATOM 17483 N N . GLN A 1 66 ? -1.682 -0.451 -23.577 1.00 34.24 64 GLN A N 15
ATOM 17484 C CA . GLN A 1 66 ? -1.999 -1.557 -24.473 1.00 42.21 64 GLN A CA 15
ATOM 17485 C C . GLN A 1 66 ? -2.010 -2.883 -23.720 1.00 10.45 64 GLN A C 15
ATOM 17486 O O . GLN A 1 66 ? -3.040 -3.298 -23.188 1.00 51.31 64 GLN A O 15
ATOM 17500 N N . PHE A 1 67 ? -0.858 -3.544 -23.678 1.00 1.53 65 PHE A N 15
ATOM 17501 C CA . PHE A 1 67 ? -0.735 -4.824 -22.990 1.00 54.32 65 PHE A CA 15
ATOM 17502 C C . PHE A 1 67 ? 0.606 -4.929 -22.271 1.00 44.23 65 PHE A C 15
ATOM 17503 O O . PHE A 1 67 ? 0.660 -5.057 -21.047 1.00 52.33 65 PHE A O 15
ATOM 17520 N N . LEU A 1 68 ? 1.688 -4.875 -23.040 1.00 43.42 66 LEU A N 15
ATOM 17521 C CA . LEU A 1 68 ? 3.032 -4.964 -22.478 1.00 74.12 66 LEU A CA 15
ATOM 17522 C C . LEU A 1 68 ? 3.284 -3.831 -21.489 1.00 24.34 66 LEU A C 15
ATOM 17523 O O . LEU A 1 68 ? 2.895 -2.688 -21.726 1.00 10.11 66 LEU A O 15
ATOM 17539 N N . SER A 1 69 ? 3.941 -4.157 -20.380 1.00 11.44 67 SER A N 15
ATOM 17540 C CA . SER A 1 69 ? 4.245 -3.167 -19.353 1.00 12.31 67 SER A CA 15
ATOM 17541 C C . SER A 1 69 ? 2.964 -2.594 -18.754 1.00 34.41 67 SER A C 15
ATOM 17542 O O . SER A 1 69 ? 2.718 -1.390 -18.818 1.00 1.42 67 SER A O 15
ATOM 17550 N N . LYS A 1 70 ? 2.149 -3.468 -18.171 1.00 50.43 68 LYS A N 15
ATOM 17551 C CA . LYS A 1 70 ? 0.893 -3.052 -17.559 1.00 32.02 68 LYS A CA 15
ATOM 17552 C C . LYS A 1 70 ? 0.068 -4.263 -17.133 1.00 4.32 68 LYS A C 15
ATOM 17553 O O . LYS A 1 70 ? -0.984 -4.543 -17.707 1.00 63.23 68 LYS A O 15
ATOM 17572 N N . VAL A 1 71 ? 0.552 -4.976 -16.121 1.00 65.42 69 VAL A N 15
ATOM 17573 C CA . VAL A 1 71 ? -0.141 -6.155 -15.617 1.00 31.44 69 VAL A CA 15
ATOM 17574 C C . VAL A 1 71 ? -1.621 -5.868 -15.392 1.00 33.02 69 VAL A C 15
ATOM 17575 O O . VAL A 1 71 ? -2.025 -5.455 -14.305 1.00 40.04 69 VAL A O 15
ATOM 17588 N N . GLU A 1 72 ? -2.425 -6.090 -16.427 1.00 35.22 70 GLU A N 15
ATOM 17589 C CA . GLU A 1 72 ? -3.862 -5.854 -16.342 1.00 20.54 70 GLU A CA 15
ATOM 17590 C C . GLU A 1 72 ? -4.642 -7.119 -16.688 1.00 74.23 70 GLU A C 15
ATOM 17591 O O . GLU A 1 72 ? -5.574 -7.500 -15.980 1.00 21.43 70 GLU A O 15
ATOM 17603 N N . SER A 1 73 ? -4.255 -7.765 -17.784 1.00 12.22 71 SER A N 15
ATOM 17604 C CA . SER A 1 73 ? -4.921 -8.984 -18.228 1.00 4.11 71 SER A CA 15
ATOM 17605 C C . SER A 1 73 ? -4.596 -10.149 -17.298 1.00 72.43 71 SER A C 15
ATOM 17606 O O . SER A 1 73 ? -5.427 -11.028 -17.072 1.00 54.41 71 SER A O 15
ATOM 17614 N N . GLY A 1 74 ? -3.379 -10.150 -16.762 1.00 15.52 72 GLY A N 15
ATOM 17615 C CA . GLY A 1 74 ? -2.965 -11.211 -15.863 1.00 52.01 72 GLY A CA 15
ATOM 17616 C C . GLY A 1 74 ? -1.464 -11.422 -15.869 1.00 32.54 72 GLY A C 15
ATOM 17617 O O . GLY A 1 74 ? -0.989 -12.547 -15.717 1.00 64.34 72 GLY A O 15
ATOM 17621 N N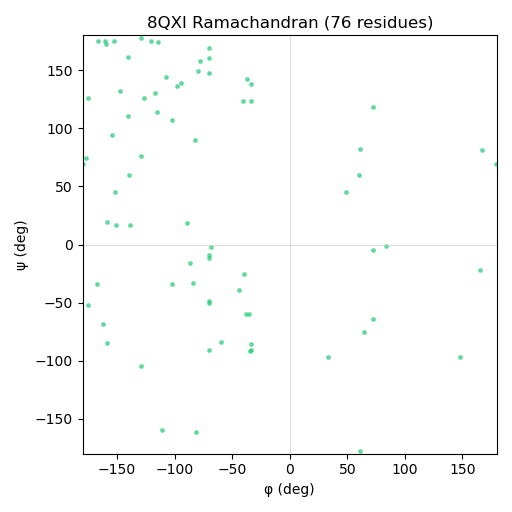 . ALA A 1 75 ? -0.716 -10.338 -16.045 1.00 31.31 73 ALA A N 15
ATOM 17622 C CA . ALA A 1 75 ? 0.740 -10.410 -16.069 1.00 75.23 73 ALA A CA 15
ATOM 17623 C C . ALA A 1 75 ? 1.227 -11.290 -17.216 1.00 35.25 73 ALA A C 15
ATOM 17624 O O . ALA A 1 75 ? 2.409 -11.623 -17.296 1.00 32.41 73 ALA A O 15
ATOM 17631 N N . SER A 1 76 ? 0.308 -11.664 -18.100 1.00 74.02 74 SER A N 15
ATOM 17632 C CA . SER A 1 76 ? 0.643 -12.510 -19.240 1.00 0.51 74 SER A CA 15
ATOM 17633 C C . SER A 1 76 ? 1.270 -13.821 -18.777 1.00 71.33 74 SER A C 15
ATOM 17634 O O . SER A 1 76 ? 2.114 -14.395 -19.465 1.00 62.21 74 SER A O 15
ATOM 17642 N N . SER A 1 77 ? 0.850 -14.290 -17.606 1.00 42.14 75 SER A N 15
ATOM 17643 C CA . SER A 1 77 ? 1.372 -15.532 -17.049 1.00 4.15 75 SER A CA 15
ATOM 17644 C C . SER A 1 77 ? 0.992 -16.723 -17.923 1.00 50.42 75 SER A C 15
ATOM 17645 O O . SER A 1 77 ? 1.838 -17.547 -18.271 1.00 54.41 75 SER A O 15
ATOM 17653 N N . SER A 1 78 ? -0.287 -16.806 -18.275 1.00 51.30 76 SER A N 15
ATOM 17654 C CA . SER A 1 78 ? -0.782 -17.897 -19.106 1.00 30.11 76 SER A CA 15
ATOM 17655 C C . SER A 1 78 ? -1.044 -19.144 -18.266 1.00 41.51 76 SER A C 15
ATOM 17656 O O . SER A 1 78 ? -1.217 -20.239 -18.800 1.00 12.33 76 SER A O 15
ATOM 17664 N N . GLU A 1 79 ? -1.071 -18.967 -16.949 1.00 1.03 77 GLU A N 15
ATOM 17665 C CA . GLU A 1 79 ? -1.311 -20.078 -16.035 1.00 3.54 77 GLU A CA 15
ATOM 17666 C C . GLU A 1 79 ? -1.849 -19.575 -14.698 1.00 22.42 77 GLU A C 15
ATOM 17667 O O . GLU A 1 79 ? -1.892 -18.372 -14.446 1.00 52.13 77 GLU A O 15
ATOM 17679 N N . GLY A 1 80 ? -2.259 -20.508 -13.843 1.00 63.14 78 GLY A N 15
ATOM 17680 C CA . GLY A 1 80 ? -2.789 -20.142 -12.543 1.00 52.53 78 GLY A CA 15
ATOM 17681 C C . GLY A 1 80 ? -3.887 -19.100 -12.638 1.00 22.34 78 GLY A C 15
ATOM 17682 O O . GLY A 1 80 ? -3.812 -18.050 -12.000 1.00 22.32 78 GLY A O 15
ATOM 17686 N N . MET A 1 3 ? 0.076 -2.024 0.077 1.00 34.35 1 MET A N 16
ATOM 17687 C CA . MET A 1 3 ? 0.049 -3.213 -0.767 1.00 50.11 1 MET A CA 16
ATOM 17688 C C . MET A 1 3 ? 1.202 -4.150 -0.423 1.00 32.45 1 MET A C 16
ATOM 17689 O O . MET A 1 3 ? 1.110 -4.944 0.514 1.00 2.13 1 MET A O 16
ATOM 17703 N N . ASP A 1 4 ? 2.285 -4.054 -1.185 1.00 41.13 2 ASP A N 16
ATOM 17704 C CA . ASP A 1 4 ? 3.456 -4.893 -0.960 1.00 23.11 2 ASP A CA 16
ATOM 17705 C C . ASP A 1 4 ? 4.693 -4.288 -1.618 1.00 32.44 2 ASP A C 16
ATOM 17706 O O . ASP A 1 4 ? 5.531 -3.683 -0.949 1.00 70.02 2 ASP A O 16
ATOM 17715 N N . PHE A 1 5 ? 4.800 -4.457 -2.931 1.00 64.53 3 PHE A N 16
ATOM 17716 C CA . PHE A 1 5 ? 5.936 -3.930 -3.680 1.00 33.35 3 PHE A CA 16
ATOM 17717 C C . PHE A 1 5 ? 6.075 -2.426 -3.468 1.00 2.43 3 PHE A C 16
ATOM 17718 O O . PHE A 1 5 ? 7.123 -1.843 -3.746 1.00 72.35 3 PHE A O 16
ATOM 17735 N N . ALA A 1 6 ? 5.011 -1.803 -2.973 1.00 55.41 4 ALA A N 16
ATOM 17736 C CA . ALA A 1 6 ? 5.014 -0.367 -2.722 1.00 52.33 4 ALA A CA 16
ATOM 17737 C C . ALA A 1 6 ? 5.313 0.413 -3.998 1.00 63.22 4 ALA A C 16
ATOM 17738 O O . ALA A 1 6 ? 6.442 0.855 -4.216 1.00 13.22 4 ALA A O 16
ATOM 17745 N N . ILE A 1 7 ? 4.297 0.577 -4.838 1.00 70.53 5 ILE A N 16
ATOM 17746 C CA . ILE A 1 7 ? 4.453 1.303 -6.092 1.00 55.13 5 ILE A CA 16
ATOM 17747 C C . ILE A 1 7 ? 3.097 1.622 -6.714 1.00 44.44 5 ILE A C 16
ATOM 17748 O O . ILE A 1 7 ? 2.923 2.663 -7.347 1.00 73.33 5 ILE A O 16
ATOM 17764 N N . GLY A 1 8 ? 2.139 0.720 -6.528 1.00 21.41 6 GLY A N 16
ATOM 17765 C CA . GLY A 1 8 ? 0.811 0.924 -7.075 1.00 53.04 6 GLY A CA 16
ATOM 17766 C C . GLY A 1 8 ? 0.756 0.681 -8.571 1.00 1.14 6 GLY A C 16
ATOM 17767 O O . GLY A 1 8 ? -0.108 -0.049 -9.056 1.00 64.45 6 GLY A O 16
ATOM 17771 N N . ASP A 1 9 ? 1.679 1.296 -9.302 1.00 61.41 7 ASP A N 16
ATOM 17772 C CA . ASP A 1 9 ? 1.732 1.143 -10.751 1.00 64.15 7 ASP A CA 16
ATOM 17773 C C . ASP A 1 9 ? 2.670 0.006 -11.144 1.00 24.31 7 ASP A C 16
ATOM 17774 O O . ASP A 1 9 ? 3.806 0.240 -11.558 1.00 71.54 7 ASP A O 16
ATOM 17783 N N . ARG A 1 10 ? 2.188 -1.225 -11.009 1.00 62.44 8 ARG A N 16
ATOM 17784 C CA . ARG A 1 10 ? 2.984 -2.399 -11.348 1.00 4.03 8 ARG A CA 16
ATOM 17785 C C . ARG A 1 10 ? 2.821 -2.760 -12.821 1.00 63.32 8 ARG A C 16
ATOM 17786 O O . ARG A 1 10 ? 1.760 -2.550 -13.409 1.00 61.50 8 ARG A O 16
ATOM 17807 N N . VAL A 1 11 ? 3.880 -3.304 -13.413 1.00 22.24 9 VAL A N 16
ATOM 17808 C CA . VAL A 1 11 ? 3.855 -3.695 -14.817 1.00 33.30 9 VAL A CA 16
ATOM 17809 C C . VAL A 1 11 ? 4.554 -5.034 -15.028 1.00 12.44 9 VAL A C 16
ATOM 17810 O O . VAL A 1 11 ? 5.489 -5.378 -14.304 1.00 54.31 9 VAL A O 16
ATOM 17823 N N . ARG A 1 12 ? 4.095 -5.784 -16.023 1.00 72.54 10 ARG A N 16
ATOM 17824 C CA . ARG A 1 12 ? 4.676 -7.086 -16.329 1.00 73.22 10 ARG A CA 16
ATOM 17825 C C . ARG A 1 12 ? 4.301 -7.531 -17.740 1.00 43.31 10 ARG A C 16
ATOM 17826 O O . ARG A 1 12 ? 3.524 -6.866 -18.426 1.00 73.02 10 ARG A O 16
ATOM 17847 N N . LEU A 1 13 ? 4.860 -8.658 -18.167 1.00 53.12 11 LEU A N 16
ATOM 17848 C CA . LEU A 1 13 ? 4.585 -9.192 -19.497 1.00 2.31 11 LEU A CA 16
ATOM 17849 C C . LEU A 1 13 ? 3.085 -9.229 -19.770 1.00 11.04 11 LEU A C 16
ATOM 17850 O O . LEU A 1 13 ? 2.288 -9.509 -18.875 1.00 22.43 11 LEU A O 16
ATOM 17866 N N . ALA A 1 14 ? 2.707 -8.946 -21.012 1.00 64.31 12 ALA A N 16
ATOM 17867 C CA . ALA A 1 14 ? 1.303 -8.952 -21.404 1.00 4.31 12 ALA A CA 16
ATOM 17868 C C . ALA A 1 14 ? 1.156 -8.888 -22.920 1.00 44.43 12 ALA A C 16
ATOM 17869 O O . ALA A 1 14 ? 0.908 -7.823 -23.485 1.00 11.33 12 ALA A O 16
ATOM 17876 N N . ALA A 1 15 ? 1.312 -10.034 -23.574 1.00 43.03 13 ALA A N 16
ATOM 17877 C CA . ALA A 1 15 ? 1.195 -10.108 -25.025 1.00 44.33 13 ALA A CA 16
ATOM 17878 C C . ALA A 1 15 ? 2.407 -9.480 -25.706 1.00 60.22 13 ALA A C 16
ATOM 17879 O O . ALA A 1 15 ? 3.411 -9.186 -25.058 1.00 14.42 13 ALA A O 16
ATOM 17886 N N . GLN A 1 16 ? 2.306 -9.280 -27.016 1.00 51.52 14 GLN A N 16
ATOM 17887 C CA . GLN A 1 16 ? 3.395 -8.688 -27.784 1.00 62.23 14 GLN A CA 16
ATOM 17888 C C . GLN A 1 16 ? 2.857 -7.891 -28.968 1.00 14.14 14 GLN A C 16
ATOM 17889 O O . GLN A 1 16 ? 1.885 -8.278 -29.618 1.00 3.24 14 GLN A O 16
ATOM 17903 N N . PRO A 1 17 ? 3.501 -6.750 -29.255 1.00 54.02 15 PRO A N 16
ATOM 17904 C CA . PRO A 1 17 ? 3.104 -5.874 -30.362 1.00 33.32 15 PRO A CA 16
ATOM 17905 C C . PRO A 1 17 ? 3.392 -6.495 -31.724 1.00 72.14 15 PRO A C 16
ATOM 17906 O O . PRO A 1 17 ? 4.348 -7.250 -31.900 1.00 5.03 15 PRO A O 16
ATOM 17917 N N . PRO A 1 18 ? 2.546 -6.171 -32.714 1.00 22.31 16 PRO A N 16
ATOM 17918 C CA . PRO A 1 18 ? 2.691 -6.686 -34.079 1.00 14.01 16 PRO A CA 16
ATOM 17919 C C . PRO A 1 18 ? 3.905 -6.102 -34.793 1.00 72.21 16 PRO A C 16
ATOM 17920 O O . PRO A 1 18 ? 4.724 -6.836 -35.347 1.00 75.22 16 PRO A O 16
ATOM 17931 N N . TYR A 1 19 ? 4.015 -4.779 -34.776 1.00 5.40 17 TYR A N 16
ATOM 17932 C CA . TYR A 1 19 ? 5.129 -4.096 -35.424 1.00 23.31 17 TYR A CA 16
ATOM 17933 C C . TYR A 1 19 ? 4.797 -2.629 -35.677 1.00 34.02 17 TYR A C 16
ATOM 17934 O O . TYR A 1 19 ? 4.375 -2.255 -36.772 1.00 71.31 17 TYR A O 16
ATOM 17952 N N . LEU A 1 20 ? 4.990 -1.801 -34.656 1.00 32.20 18 LEU A N 16
ATOM 17953 C CA . LEU A 1 20 ? 4.712 -0.373 -34.766 1.00 35.44 18 LEU A CA 16
ATOM 17954 C C . LEU A 1 20 ? 5.698 0.439 -33.933 1.00 11.12 18 LEU A C 16
ATOM 17955 O O . LEU A 1 20 ? 6.395 -0.101 -33.074 1.00 33.35 18 LEU A O 16
ATOM 17971 N N . LYS A 1 21 ? 5.750 1.741 -34.191 1.00 44.43 19 LYS A N 16
ATOM 17972 C CA . LYS A 1 21 ? 6.648 2.631 -33.464 1.00 62.31 19 LYS A CA 16
ATOM 17973 C C . LYS A 1 21 ? 6.055 3.017 -32.113 1.00 52.11 19 LYS A C 16
ATOM 17974 O O . LYS A 1 21 ? 4.838 2.992 -31.929 1.00 31.41 19 LYS A O 16
ATOM 17993 N N . SER A 1 22 ? 6.922 3.376 -31.172 1.00 32.23 20 SER A N 16
ATOM 17994 C CA . SER A 1 22 ? 6.483 3.765 -29.837 1.00 1.43 20 SER A CA 16
ATOM 17995 C C . SER A 1 22 ? 5.571 4.987 -29.900 1.00 21.14 20 SER A C 16
ATOM 17996 O O . SER A 1 22 ? 4.633 5.116 -29.114 1.00 20.24 20 SER A O 16
ATOM 18004 N N . ALA A 1 23 ? 5.854 5.881 -30.841 1.00 4.20 21 ALA A N 16
ATOM 18005 C CA . ALA A 1 23 ? 5.060 7.091 -31.009 1.00 13.51 21 ALA A CA 16
ATOM 18006 C C . ALA A 1 23 ? 5.815 8.135 -31.825 1.00 13.21 21 ALA A C 16
ATOM 18007 O O . ALA A 1 23 ? 5.208 8.987 -32.474 1.00 50.14 21 ALA A O 16
ATOM 18014 N N . ASP A 1 24 ? 7.141 8.064 -31.786 1.00 74.54 22 ASP A N 16
ATOM 18015 C CA . ASP A 1 24 ? 7.979 9.002 -32.523 1.00 12.51 22 ASP A CA 16
ATOM 18016 C C . ASP A 1 24 ? 9.442 8.858 -32.117 1.00 43.04 22 ASP A C 16
ATOM 18017 O O . ASP A 1 24 ? 10.309 8.542 -32.932 1.00 64.13 22 ASP A O 16
ATOM 18026 N N . PRO A 1 25 ? 9.726 9.096 -30.828 1.00 72.12 23 PRO A N 16
ATOM 18027 C CA . PRO A 1 25 ? 11.084 8.999 -30.285 1.00 60.03 23 PRO A CA 16
ATOM 18028 C C . PRO A 1 25 ? 11.586 7.560 -30.232 1.00 34.13 23 PRO A C 16
ATOM 18029 O O . PRO A 1 25 ? 12.172 7.060 -31.193 1.00 33.33 23 PRO A O 16
ATOM 18040 N N . LEU A 1 26 ? 11.352 6.899 -29.104 1.00 33.44 24 LEU A N 16
ATOM 18041 C CA . LEU A 1 26 ? 11.780 5.515 -28.925 1.00 14.52 24 LEU A CA 16
ATOM 18042 C C . LEU A 1 26 ? 11.195 4.620 -30.012 1.00 62.24 24 LEU A C 16
ATOM 18043 O O . LEU A 1 26 ? 10.062 4.802 -30.459 1.00 22.14 24 LEU A O 16
ATOM 18059 N N . PRO A 1 27 ? 11.984 3.627 -30.449 1.00 22.10 25 PRO A N 16
ATOM 18060 C CA . PRO A 1 27 ? 11.565 2.681 -31.488 1.00 0.05 25 PRO A CA 16
ATOM 18061 C C . PRO A 1 27 ? 10.474 1.733 -31.002 1.00 23.43 25 PRO A C 16
ATOM 18062 O O . PRO A 1 27 ? 9.286 2.033 -31.106 1.00 54.33 25 PRO A O 16
ATOM 18073 N N . MET A 1 28 ? 10.887 0.587 -30.470 1.00 71.51 26 MET A N 16
ATOM 18074 C CA . MET A 1 28 ? 9.944 -0.405 -29.966 1.00 73.25 26 MET A CA 16
ATOM 18075 C C . MET A 1 28 ? 10.666 -1.685 -29.559 1.00 24.12 26 MET A C 16
ATOM 18076 O O . MET A 1 28 ? 10.351 -2.288 -28.532 1.00 72.22 26 MET A O 16
ATOM 18090 N N . LEU A 1 29 ? 11.637 -2.095 -30.368 1.00 54.35 27 LEU A N 16
ATOM 18091 C CA . LEU A 1 29 ? 12.404 -3.304 -30.092 1.00 4.11 27 LEU A CA 16
ATOM 18092 C C . LEU A 1 29 ? 13.415 -3.573 -31.202 1.00 70.23 27 LEU A C 16
ATOM 18093 O O . LEU A 1 29 ? 13.051 -4.015 -32.292 1.00 63.22 27 LEU A O 16
ATOM 18109 N N . ARG A 1 30 ? 14.685 -3.306 -30.917 1.00 1.30 28 ARG A N 16
ATOM 18110 C CA . ARG A 1 30 ? 15.748 -3.520 -31.891 1.00 65.11 28 ARG A CA 16
ATOM 18111 C C . ARG A 1 30 ? 15.912 -5.006 -32.199 1.00 51.55 28 ARG A C 16
ATOM 18112 O O . ARG A 1 30 ? 15.769 -5.447 -33.340 1.00 35.44 28 ARG A O 16
ATOM 18133 N N . PRO A 1 31 ? 16.220 -5.796 -31.160 1.00 53.41 29 PRO A N 16
ATOM 18134 C CA . PRO A 1 31 ? 16.409 -7.243 -31.295 1.00 3.11 29 PRO A CA 16
ATOM 18135 C C . PRO A 1 31 ? 15.104 -7.974 -31.590 1.00 11.43 29 PRO A C 16
ATOM 18136 O O . PRO A 1 31 ? 14.015 -7.404 -31.514 1.00 31.22 29 PRO A O 16
ATOM 18147 N N . PRO A 1 32 ? 15.213 -9.265 -31.934 1.00 35.52 30 PRO A N 16
ATOM 18148 C CA . PRO A 1 32 ? 14.050 -10.102 -32.246 1.00 31.11 30 PRO A CA 16
ATOM 18149 C C . PRO A 1 32 ? 13.203 -10.400 -31.014 1.00 32.35 30 PRO A C 16
ATOM 18150 O O . PRO A 1 32 ? 12.106 -10.949 -31.120 1.00 62.45 30 PRO A O 16
ATOM 18161 N N . ASP A 1 33 ? 13.718 -10.035 -29.845 1.00 11.21 31 ASP A N 16
ATOM 18162 C CA . ASP A 1 33 ? 13.008 -10.262 -28.592 1.00 15.13 31 ASP A CA 16
ATOM 18163 C C . ASP A 1 33 ? 13.797 -9.705 -27.411 1.00 30.31 31 ASP A C 16
ATOM 18164 O O . ASP A 1 33 ? 14.742 -10.333 -26.931 1.00 45.45 31 ASP A O 16
ATOM 18173 N N . LEU A 1 34 ? 13.404 -8.524 -26.947 1.00 72.23 32 LEU A N 16
ATOM 18174 C CA . LEU A 1 34 ? 14.075 -7.882 -25.823 1.00 2.33 32 LEU A CA 16
ATOM 18175 C C . LEU A 1 34 ? 13.489 -8.354 -24.496 1.00 55.23 32 LEU A C 16
ATOM 18176 O O . LEU A 1 34 ? 13.937 -9.349 -23.926 1.00 4.24 32 LEU A O 16
ATOM 18192 N N . LEU A 1 35 ? 12.482 -7.635 -24.012 1.00 32.24 33 LEU A N 16
ATOM 18193 C CA . LEU A 1 35 ? 11.831 -7.982 -22.753 1.00 10.42 33 LEU A CA 16
ATOM 18194 C C . LEU A 1 35 ? 11.157 -9.347 -22.846 1.00 2.12 33 LEU A C 16
ATOM 18195 O O . LEU A 1 35 ? 11.799 -10.381 -22.663 1.00 3.42 33 LEU A O 16
ATOM 18211 N N . ALA A 1 36 ? 9.860 -9.342 -23.134 1.00 33.35 34 ALA A N 16
ATOM 18212 C CA . ALA A 1 36 ? 9.100 -10.580 -23.255 1.00 71.33 34 ALA A CA 16
ATOM 18213 C C . ALA A 1 36 ? 9.633 -11.647 -22.305 1.00 33.20 34 ALA A C 16
ATOM 18214 O O . ALA A 1 36 ? 9.932 -12.767 -22.718 1.00 62.53 34 ALA A O 16
ATOM 18221 N N . VAL A 1 37 ? 9.749 -11.292 -21.029 1.00 44.03 35 VAL A N 16
ATOM 18222 C CA . VAL A 1 37 ? 10.246 -12.219 -20.020 1.00 20.41 35 VAL A CA 16
ATOM 18223 C C . VAL A 1 37 ? 9.578 -11.973 -18.672 1.00 24.24 35 VAL A C 16
ATOM 18224 O O . VAL A 1 37 ? 10.210 -12.095 -17.623 1.00 31.12 35 VAL A O 16
ATOM 18237 N N . GLY A 1 38 ? 8.295 -11.626 -18.707 1.00 63.11 36 GLY A N 16
ATOM 18238 C CA . GLY A 1 38 ? 7.562 -11.368 -17.481 1.00 63.54 36 GLY A CA 16
ATOM 18239 C C . GLY A 1 38 ? 8.229 -10.316 -16.617 1.00 71.44 36 GLY A C 16
ATOM 18240 O O . GLY A 1 38 ? 7.899 -10.171 -15.441 1.00 53.41 36 GLY A O 16
ATOM 18244 N N . GLU A 1 39 ? 9.171 -9.583 -17.202 1.00 11.30 37 GLU A N 16
ATOM 18245 C CA . GLU A 1 39 ? 9.887 -8.541 -16.476 1.00 0.43 37 GLU A CA 16
ATOM 18246 C C . GLU A 1 39 ? 8.917 -7.651 -15.704 1.00 0.14 37 GLU A C 16
ATOM 18247 O O . GLU A 1 39 ? 8.051 -7.004 -16.292 1.00 3.53 37 GLU A O 16
ATOM 18259 N N . GLN A 1 40 ? 9.069 -7.626 -14.383 1.00 43.45 38 GLN A N 16
ATOM 18260 C CA . GLN A 1 40 ? 8.206 -6.817 -13.531 1.00 2.22 38 GLN A CA 16
ATOM 18261 C C . GLN A 1 40 ? 8.846 -5.464 -13.236 1.00 33.01 38 GLN A C 16
ATOM 18262 O O . GLN A 1 40 ? 10.039 -5.379 -12.950 1.00 63.42 38 GLN A O 16
ATOM 18276 N N . GLY A 1 41 ? 8.043 -4.407 -13.308 1.00 15.23 39 GLY A N 16
ATOM 18277 C CA . GLY A 1 41 ? 8.548 -3.072 -13.046 1.00 42.24 39 GLY A CA 16
ATOM 18278 C C . GLY A 1 41 ? 7.438 -2.066 -12.815 1.00 31.20 39 GLY A C 16
ATOM 18279 O O . GLY A 1 41 ? 6.257 -2.392 -12.944 1.00 2.01 39 GLY A O 16
ATOM 18283 N N . THR A 1 42 ? 7.815 -0.839 -12.470 1.00 43.01 40 THR A N 16
ATOM 18284 C CA . THR A 1 42 ? 6.843 0.217 -12.217 1.00 61.11 40 THR A CA 16
ATOM 18285 C C . THR A 1 42 ? 6.876 1.270 -13.319 1.00 33.11 40 THR A C 16
ATOM 18286 O O . THR A 1 42 ? 7.945 1.737 -13.712 1.00 70.24 40 THR A O 16
ATOM 18297 N N . ILE A 1 43 ? 5.699 1.640 -13.812 1.00 73.12 41 ILE A N 16
ATOM 18298 C CA . ILE A 1 43 ? 5.594 2.640 -14.868 1.00 34.33 41 ILE A CA 16
ATOM 18299 C C . ILE A 1 43 ? 5.237 4.007 -14.296 1.00 13.43 41 ILE A C 16
ATOM 18300 O O . ILE A 1 43 ? 4.442 4.114 -13.361 1.00 53.52 41 ILE A O 16
ATOM 18316 N N . THR A 1 44 ? 5.829 5.053 -14.864 1.00 53.42 42 THR A N 16
ATOM 18317 C CA . THR A 1 44 ? 5.573 6.415 -14.412 1.00 42.10 42 THR A CA 16
ATOM 18318 C C . THR A 1 44 ? 5.186 7.318 -15.578 1.00 2.03 42 THR A C 16
ATOM 18319 O O . THR A 1 44 ? 5.880 8.287 -15.882 1.00 0.31 42 THR A O 16
ATOM 18330 N N . GLY A 1 45 ? 4.072 6.993 -16.227 1.00 43.54 43 GLY A N 16
ATOM 18331 C CA . GLY A 1 45 ? 3.612 7.786 -17.352 1.00 40.15 43 GLY A CA 16
ATOM 18332 C C . GLY A 1 45 ? 2.176 8.245 -17.190 1.00 24.21 43 GLY A C 16
ATOM 18333 O O . GLY A 1 45 ? 1.515 7.903 -16.209 1.00 11.03 43 GLY A O 16
ATOM 18337 N N . LEU A 1 46 ? 1.693 9.022 -18.153 1.00 11.15 44 LEU A N 16
ATOM 18338 C CA . LEU A 1 46 ? 0.326 9.530 -18.111 1.00 41.34 44 LEU A CA 16
ATOM 18339 C C . LEU A 1 46 ? 0.192 10.648 -17.082 1.00 55.12 44 LEU A C 16
ATOM 18340 O O . LEU A 1 46 ? -0.390 11.696 -17.362 1.00 41.54 44 LEU A O 16
ATOM 18356 N N . ARG A 1 47 ? 0.735 10.418 -15.891 1.00 75.54 45 ARG A N 16
ATOM 18357 C CA . ARG A 1 47 ? 0.676 11.405 -14.821 1.00 11.42 45 ARG A CA 16
ATOM 18358 C C . ARG A 1 47 ? 1.498 12.641 -15.175 1.00 61.15 45 ARG A C 16
ATOM 18359 O O . ARG A 1 47 ? 1.037 13.777 -15.062 1.00 4.03 45 ARG A O 16
ATOM 18380 N N . PRO A 1 48 ? 2.745 12.416 -15.615 1.00 41.04 46 PRO A N 16
ATOM 18381 C CA . PRO A 1 48 ? 3.658 13.498 -15.996 1.00 14.44 46 PRO A CA 16
ATOM 18382 C C . PRO A 1 48 ? 3.225 14.197 -17.280 1.00 63.44 46 PRO A C 16
ATOM 18383 O O . PRO A 1 48 ? 3.127 15.422 -17.330 1.00 32.14 46 PRO A O 16
ATOM 18394 N N . GLY A 1 49 ? 2.968 13.408 -18.320 1.00 12.04 47 GLY A N 16
ATOM 18395 C CA . GLY A 1 49 ? 2.549 13.969 -19.591 1.00 34.03 47 GLY A CA 16
ATOM 18396 C C . GLY A 1 49 ? 1.460 13.150 -20.255 1.00 14.12 47 GLY A C 16
ATOM 18397 O O . GLY A 1 49 ? 0.364 13.006 -19.714 1.00 10.40 47 GLY A O 16
ATOM 18401 N N . GLY A 1 50 ? 1.761 12.612 -21.433 1.00 54.41 48 GLY A N 16
ATOM 18402 C CA . GLY A 1 50 ? 0.788 11.812 -22.154 1.00 32.05 48 GLY A CA 16
ATOM 18403 C C . GLY A 1 50 ? 1.387 10.537 -22.714 1.00 51.53 48 GLY A C 16
ATOM 18404 O O . GLY A 1 50 ? 0.804 9.905 -23.595 1.00 64.24 48 GLY A O 16
ATOM 18408 N N . TYR A 1 51 ? 2.554 10.160 -22.204 1.00 50.25 49 TYR A N 16
ATOM 18409 C CA . TYR A 1 51 ? 3.234 8.955 -22.663 1.00 25.00 49 TYR A CA 16
ATOM 18410 C C . TYR A 1 51 ? 3.372 7.943 -21.530 1.00 21.41 49 TYR A C 16
ATOM 18411 O O . TYR A 1 51 ? 2.892 8.169 -20.419 1.00 70.42 49 TYR A O 16
ATOM 18429 N N . TRP A 1 52 ? 4.031 6.827 -21.820 1.00 25.13 50 TRP A N 16
ATOM 18430 C CA . TRP A 1 52 ? 4.234 5.779 -20.826 1.00 32.24 50 TRP A CA 16
ATOM 18431 C C . TRP A 1 52 ? 5.717 5.468 -20.656 1.00 52.30 50 TRP A C 16
ATOM 18432 O O . TRP A 1 52 ? 6.489 5.541 -21.612 1.00 25.33 50 TRP A O 16
ATOM 18453 N N . VAL A 1 53 ? 6.109 5.122 -19.434 1.00 13.11 51 VAL A N 16
ATOM 18454 C CA . VAL A 1 53 ? 7.500 4.799 -19.140 1.00 12.21 51 VAL A CA 16
ATOM 18455 C C . VAL A 1 53 ? 7.603 3.545 -18.279 1.00 13.32 51 VAL A C 16
ATOM 18456 O O . VAL A 1 53 ? 7.638 3.624 -17.051 1.00 31.43 51 VAL A O 16
ATOM 18469 N N . VAL A 1 54 ? 7.651 2.388 -18.931 1.00 42.23 52 VAL A N 16
ATOM 18470 C CA . VAL A 1 54 ? 7.752 1.116 -18.226 1.00 11.32 52 VAL A CA 16
ATOM 18471 C C . VAL A 1 54 ? 9.178 0.864 -17.748 1.00 15.32 52 VAL A C 16
ATOM 18472 O O . VAL A 1 54 ? 10.066 0.558 -18.544 1.00 41.21 52 VAL A O 16
ATOM 18485 N N . LEU A 1 55 ? 9.390 0.994 -16.443 1.00 13.40 53 LEU A N 16
ATOM 18486 C CA . LEU A 1 55 ? 10.708 0.780 -15.857 1.00 44.21 53 LEU A CA 16
ATOM 18487 C C . LEU A 1 55 ? 10.831 -0.632 -15.294 1.00 63.11 53 LEU A C 16
ATOM 18488 O O . LEU A 1 55 ? 10.310 -0.931 -14.219 1.00 41.33 53 LEU A O 16
ATOM 18504 N N . PHE A 1 56 ? 11.525 -1.497 -16.026 1.00 64.01 54 PHE A N 16
ATOM 18505 C CA . PHE A 1 56 ? 11.718 -2.878 -15.599 1.00 62.13 54 PHE A CA 16
ATOM 18506 C C . PHE A 1 56 ? 13.201 -3.238 -15.575 1.00 51.03 54 PHE A C 16
ATOM 18507 O O . PHE A 1 56 ? 14.054 -2.425 -15.931 1.00 51.31 54 PHE A O 16
ATOM 18524 N N . ASP A 1 57 ? 13.500 -4.462 -15.153 1.00 15.50 55 ASP A N 16
ATOM 18525 C CA . ASP A 1 57 ? 14.879 -4.931 -15.082 1.00 55.34 55 ASP A CA 16
ATOM 18526 C C . ASP A 1 57 ? 15.703 -4.370 -16.237 1.00 70.11 55 ASP A C 16
ATOM 18527 O O . ASP A 1 57 ? 16.701 -3.681 -16.023 1.00 72.43 55 ASP A O 16
ATOM 18536 N N . ARG A 1 58 ? 15.280 -4.671 -17.460 1.00 54.24 56 ARG A N 16
ATOM 18537 C CA . ARG A 1 58 ? 15.980 -4.199 -18.649 1.00 1.12 56 ARG A CA 16
ATOM 18538 C C . ARG A 1 58 ? 16.359 -2.727 -18.508 1.00 75.34 56 ARG A C 16
ATOM 18539 O O . ARG A 1 58 ? 17.431 -2.308 -18.941 1.00 0.41 56 ARG A O 16
ATOM 18560 N N . GLY A 1 59 ? 15.469 -1.948 -17.901 1.00 30.04 57 GLY A N 16
ATOM 18561 C CA . GLY A 1 59 ? 15.728 -0.532 -17.715 1.00 34.24 57 GLY A CA 16
ATOM 18562 C C . GLY A 1 59 ? 14.463 0.301 -17.778 1.00 41.40 57 GLY A C 16
ATOM 18563 O O . GLY A 1 59 ? 13.726 0.399 -16.797 1.00 2.21 57 GLY A O 16
ATOM 18567 N N . SER A 1 60 ? 14.212 0.905 -18.935 1.00 53.41 58 SER A N 16
ATOM 18568 C CA . SER A 1 60 ? 13.030 1.740 -19.121 1.00 23.30 58 SER A CA 16
ATOM 18569 C C . SER A 1 60 ? 12.892 2.169 -20.578 1.00 45.24 58 SER A C 16
ATOM 18570 O O . SER A 1 60 ? 13.815 2.742 -21.159 1.00 12.33 58 SER A O 16
ATOM 18578 N N . PHE A 1 61 ? 11.733 1.888 -21.164 1.00 65.35 59 PHE A N 16
ATOM 18579 C CA . PHE A 1 61 ? 11.473 2.243 -22.555 1.00 5.34 59 PHE A CA 16
ATOM 18580 C C . PHE A 1 61 ? 10.033 2.714 -22.735 1.00 62.24 59 PHE A C 16
ATOM 18581 O O . PHE A 1 61 ? 9.191 2.522 -21.858 1.00 14.54 59 PHE A O 16
ATOM 18598 N N . LEU A 1 62 ? 9.758 3.331 -23.879 1.00 61.33 60 LEU A N 16
ATOM 18599 C CA . LEU A 1 62 ? 8.420 3.830 -24.177 1.00 20.12 60 LEU A CA 16
ATOM 18600 C C . LEU A 1 62 ? 7.391 2.707 -24.103 1.00 71.52 60 LEU A C 16
ATOM 18601 O O . LEU A 1 62 ? 7.610 1.614 -24.628 1.00 71.10 60 LEU A O 16
ATOM 18617 N N . LEU A 1 63 ? 6.267 2.983 -23.451 1.00 22.43 61 LEU A N 16
ATOM 18618 C CA . LEU A 1 63 ? 5.202 1.996 -23.310 1.00 72.03 61 LEU A CA 16
ATOM 18619 C C . LEU A 1 63 ? 3.882 2.540 -23.847 1.00 33.11 61 LEU A C 16
ATOM 18620 O O . LEU A 1 63 ? 3.766 3.727 -24.153 1.00 23.13 61 LEU A O 16
ATOM 18636 N N . ASP A 1 64 ? 2.888 1.665 -23.957 1.00 23.25 62 ASP A N 16
ATOM 18637 C CA . ASP A 1 64 ? 1.575 2.058 -24.453 1.00 35.31 62 ASP A CA 16
ATOM 18638 C C . ASP A 1 64 ? 0.467 1.452 -23.597 1.00 33.11 62 ASP A C 16
ATOM 18639 O O . ASP A 1 64 ? 0.669 0.440 -22.925 1.00 31.03 62 ASP A O 16
ATOM 18648 N N . THR A 1 65 ? -0.706 2.078 -23.625 1.00 3.41 63 THR A N 16
ATOM 18649 C CA . THR A 1 65 ? -1.845 1.603 -22.850 1.00 40.03 63 THR A CA 16
ATOM 18650 C C . THR A 1 65 ? -2.255 0.199 -23.280 1.00 25.11 63 THR A C 16
ATOM 18651 O O . THR A 1 65 ? -3.021 -0.472 -22.589 1.00 4.01 63 THR A O 16
ATOM 18662 N N . GLN A 1 66 ? -1.739 -0.239 -24.424 1.00 2.01 64 GLN A N 16
ATOM 18663 C CA . GLN A 1 66 ? -2.052 -1.564 -24.945 1.00 20.43 64 GLN A CA 16
ATOM 18664 C C . GLN A 1 66 ? -2.264 -2.559 -23.809 1.00 33.54 64 GLN A C 16
ATOM 18665 O O . GLN A 1 66 ? -3.380 -2.724 -23.314 1.00 4.54 64 GLN A O 16
ATOM 18679 N N . PHE A 1 67 ? -1.187 -3.222 -23.400 1.00 13.12 65 PHE A N 16
ATOM 18680 C CA . PHE A 1 67 ? -1.256 -4.202 -22.323 1.00 21.45 65 PHE A CA 16
ATOM 18681 C C . PHE A 1 67 ? 0.131 -4.479 -21.750 1.00 21.12 65 PHE A C 16
ATOM 18682 O O . PHE A 1 67 ? 0.422 -4.136 -20.603 1.00 52.21 65 PHE A O 16
ATOM 18699 N N . LEU A 1 68 ? 0.983 -5.103 -22.556 1.00 5.44 66 LEU A N 16
ATOM 18700 C CA . LEU A 1 68 ? 2.341 -5.427 -22.130 1.00 53.13 66 LEU A CA 16
ATOM 18701 C C . LEU A 1 68 ? 2.901 -4.339 -21.220 1.00 13.41 66 LEU A C 16
ATOM 18702 O O . LEU A 1 68 ? 2.928 -3.163 -21.585 1.00 32.32 66 LEU A O 16
ATOM 18718 N N . SER A 1 69 ? 3.349 -4.739 -20.034 1.00 53.22 67 SER A N 16
ATOM 18719 C CA . SER A 1 69 ? 3.907 -3.797 -19.071 1.00 21.54 67 SER A CA 16
ATOM 18720 C C . SER A 1 69 ? 2.877 -2.741 -18.683 1.00 75.40 67 SER A C 16
ATOM 18721 O O . SER A 1 69 ? 3.011 -1.568 -19.031 1.00 72.15 67 SER A O 16
ATOM 18729 N N . LYS A 1 70 ? 1.847 -3.167 -17.959 1.00 54.51 68 LYS A N 16
ATOM 18730 C CA . LYS A 1 70 ? 0.792 -2.260 -17.522 1.00 1.35 68 LYS A CA 16
ATOM 18731 C C . LYS A 1 70 ? -0.323 -3.023 -16.813 1.00 43.15 68 LYS A C 16
ATOM 18732 O O . LYS A 1 70 ? -1.470 -3.023 -17.261 1.00 2.25 68 LYS A O 16
ATOM 18751 N N . VAL A 1 71 ? 0.022 -3.672 -15.706 1.00 15.35 69 VAL A N 16
ATOM 18752 C CA . VAL A 1 71 ? -0.951 -4.437 -14.934 1.00 42.31 69 VAL A CA 16
ATOM 18753 C C . VAL A 1 71 ? -2.274 -3.687 -14.820 1.00 24.41 69 VAL A C 16
ATOM 18754 O O . VAL A 1 71 ? -2.465 -2.882 -13.910 1.00 4.41 69 VAL A O 16
ATOM 18767 N N . GLU A 1 72 ? -3.184 -3.960 -15.750 1.00 10.24 70 GLU A N 16
ATOM 18768 C CA . GLU A 1 72 ? -4.490 -3.310 -15.753 1.00 24.43 70 GLU A CA 16
ATOM 18769 C C . GLU A 1 72 ? -5.611 -4.344 -15.803 1.00 52.10 70 GLU A C 16
ATOM 18770 O O . GLU A 1 72 ? -6.638 -4.195 -15.140 1.00 44.41 70 GLU A O 16
ATOM 18782 N N . SER A 1 73 ? -5.407 -5.392 -16.595 1.00 12.12 71 SER A N 16
ATOM 18783 C CA . SER A 1 73 ? -6.402 -6.448 -16.736 1.00 32.50 71 SER A CA 16
ATOM 18784 C C . SER A 1 73 ? -6.471 -7.302 -15.474 1.00 24.45 71 SER A C 16
ATOM 18785 O O . SER A 1 73 ? -7.230 -8.268 -15.404 1.00 11.32 71 SER A O 16
ATOM 18793 N N . GLY A 1 74 ? -5.670 -6.939 -14.476 1.00 43.33 72 GLY A N 16
ATOM 18794 C CA . GLY A 1 74 ? -5.654 -7.681 -13.229 1.00 44.14 72 GLY A CA 16
ATOM 18795 C C . GLY A 1 74 ? -4.713 -8.869 -13.274 1.00 2.53 72 GLY A C 16
ATOM 18796 O O . GLY A 1 74 ? -5.128 -10.006 -13.056 1.00 20.31 72 GLY A O 16
ATOM 18800 N N . ALA A 1 75 ? -3.442 -8.604 -13.558 1.00 62.21 73 ALA A N 16
ATOM 18801 C CA . ALA A 1 75 ? -2.440 -9.660 -13.630 1.00 65.11 73 ALA A CA 16
ATOM 18802 C C . ALA A 1 75 ? -2.721 -10.605 -14.793 1.00 64.42 73 ALA A C 16
ATOM 18803 O O . ALA A 1 75 ? -3.101 -11.758 -14.590 1.00 60.54 73 ALA A O 16
ATOM 18810 N N . SER A 1 76 ? -2.532 -10.110 -16.012 1.00 4.52 74 SER A N 16
ATOM 18811 C CA . SER A 1 76 ? -2.769 -10.909 -17.208 1.00 34.11 74 SER A CA 16
ATOM 18812 C C . SER A 1 76 ? -1.522 -11.701 -17.589 1.00 32.03 74 SER A C 16
ATOM 18813 O O . SER A 1 76 ? -1.369 -12.126 -18.734 1.00 32.54 74 SER A O 16
ATOM 18821 N N . SER A 1 77 ? -0.633 -11.895 -16.620 1.00 11.32 75 SER A N 16
ATOM 18822 C CA . SER A 1 77 ? 0.603 -12.632 -16.853 1.00 42.10 75 SER A CA 16
ATOM 18823 C C . SER A 1 77 ? 0.314 -14.105 -17.124 1.00 22.32 75 SER A C 16
ATOM 18824 O O . SER A 1 77 ? -0.839 -14.535 -17.115 1.00 53.22 75 SER A O 16
ATOM 18832 N N . SER A 1 78 ? 1.371 -14.875 -17.364 1.00 42.31 76 SER A N 16
ATOM 18833 C CA . SER A 1 78 ? 1.232 -16.300 -17.641 1.00 42.55 76 SER A CA 16
ATOM 18834 C C . SER A 1 78 ? 1.507 -17.126 -16.389 1.00 22.10 76 SER A C 16
ATOM 18835 O O . SER A 1 78 ? 1.483 -18.356 -16.427 1.00 0.21 76 SER A O 16
ATOM 18843 N N . GLU A 1 79 ? 1.769 -16.440 -15.280 1.00 75.45 77 GLU A N 16
ATOM 18844 C CA . GLU A 1 79 ? 2.049 -17.111 -14.016 1.00 41.04 77 GLU A CA 16
ATOM 18845 C C . GLU A 1 79 ? 1.496 -16.310 -12.841 1.00 61.01 77 GLU A C 16
ATOM 18846 O O . GLU A 1 79 ? 0.771 -16.840 -12.001 1.00 21.54 77 GLU A O 16
ATOM 18858 N N . GLY A 1 80 ? 1.845 -15.028 -12.790 1.00 1.13 78 GLY A N 16
ATOM 18859 C CA . GLY A 1 80 ? 1.376 -14.174 -11.714 1.00 61.10 78 GLY A CA 16
ATOM 18860 C C . GLY A 1 80 ? -0.083 -14.413 -11.378 1.00 42.35 78 GLY A C 16
ATOM 18861 O O . GLY A 1 80 ? -0.400 -15.027 -10.360 1.00 2.21 78 GLY A O 16
ATOM 18865 N N . MET A 1 3 ? 3.083 8.736 -5.825 1.00 64.13 1 MET A N 17
ATOM 18866 C CA . MET A 1 3 ? 2.445 7.429 -5.928 1.00 60.24 1 MET A CA 17
ATOM 18867 C C . MET A 1 3 ? 0.933 7.572 -6.074 1.00 23.01 1 MET A C 17
ATOM 18868 O O . MET A 1 3 ? 0.436 8.625 -6.473 1.00 12.02 1 MET A O 17
ATOM 18882 N N . ASP A 1 4 ? 0.209 6.507 -5.748 1.00 52.24 2 ASP A N 17
ATOM 18883 C CA . ASP A 1 4 ? -1.247 6.515 -5.842 1.00 65.13 2 ASP A CA 17
ATOM 18884 C C . ASP A 1 4 ? -1.825 5.165 -5.428 1.00 41.51 2 ASP A C 17
ATOM 18885 O O . ASP A 1 4 ? -2.738 5.096 -4.606 1.00 34.05 2 ASP A O 17
ATOM 18894 N N . PHE A 1 5 ? -1.288 4.095 -6.004 1.00 44.21 3 PHE A N 17
ATOM 18895 C CA . PHE A 1 5 ? -1.752 2.747 -5.696 1.00 43.45 3 PHE A CA 17
ATOM 18896 C C . PHE A 1 5 ? -0.939 2.139 -4.558 1.00 4.04 3 PHE A C 17
ATOM 18897 O O . PHE A 1 5 ? -1.378 1.194 -3.903 1.00 62.12 3 PHE A O 17
ATOM 18914 N N . ALA A 1 6 ? 0.250 2.688 -4.328 1.00 15.23 4 ALA A N 17
ATOM 18915 C CA . ALA A 1 6 ? 1.124 2.201 -3.268 1.00 11.52 4 ALA A CA 17
ATOM 18916 C C . ALA A 1 6 ? 1.781 0.883 -3.660 1.00 72.44 4 ALA A C 17
ATOM 18917 O O . ALA A 1 6 ? 1.568 -0.144 -3.014 1.00 45.21 4 ALA A O 17
ATOM 18924 N N . ILE A 1 7 ? 2.578 0.917 -4.723 1.00 1.32 5 ILE A N 17
ATOM 18925 C CA . ILE A 1 7 ? 3.266 -0.276 -5.200 1.00 51.24 5 ILE A CA 17
ATOM 18926 C C . ILE A 1 7 ? 4.182 0.051 -6.375 1.00 74.22 5 ILE A C 17
ATOM 18927 O O . ILE A 1 7 ? 5.216 -0.587 -6.566 1.00 32.41 5 ILE A O 17
ATOM 18943 N N . GLY A 1 8 ? 3.794 1.052 -7.160 1.00 61.33 6 GLY A N 17
ATOM 18944 C CA . GLY A 1 8 ? 4.592 1.447 -8.306 1.00 40.41 6 GLY A CA 17
ATOM 18945 C C . GLY A 1 8 ? 4.078 0.854 -9.603 1.00 5.01 6 GLY A C 17
ATOM 18946 O O . GLY A 1 8 ? 4.795 0.817 -10.603 1.00 64.41 6 GLY A O 17
ATOM 18950 N N . ASP A 1 9 ? 2.835 0.388 -9.587 1.00 32.45 7 ASP A N 17
ATOM 18951 C CA . ASP A 1 9 ? 2.226 -0.208 -10.770 1.00 52.23 7 ASP A CA 17
ATOM 18952 C C . ASP A 1 9 ? 3.043 -1.399 -11.261 1.00 32.02 7 ASP A C 17
ATOM 18953 O O . ASP A 1 9 ? 4.194 -1.248 -11.670 1.00 22.31 7 ASP A O 17
ATOM 18962 N N . ARG A 1 10 ? 2.440 -2.582 -11.216 1.00 32.52 8 ARG A N 17
ATOM 18963 C CA . ARG A 1 10 ? 3.112 -3.800 -11.653 1.00 43.24 8 ARG A CA 17
ATOM 18964 C C . ARG A 1 10 ? 3.024 -3.955 -13.169 1.00 5.42 8 ARG A C 17
ATOM 18965 O O . ARG A 1 10 ? 1.933 -4.006 -13.736 1.00 60.20 8 ARG A O 17
ATOM 18986 N N . VAL A 1 11 ? 4.182 -4.028 -13.819 1.00 55.21 9 VAL A N 17
ATOM 18987 C CA . VAL A 1 11 ? 4.236 -4.177 -15.268 1.00 72.25 9 VAL A CA 17
ATOM 18988 C C . VAL A 1 11 ? 5.060 -5.397 -15.665 1.00 4.24 9 VAL A C 17
ATOM 18989 O O . VAL A 1 11 ? 6.288 -5.335 -15.726 1.00 64.15 9 VAL A O 17
ATOM 19002 N N . ARG A 1 12 ? 4.377 -6.505 -15.933 1.00 11.43 10 ARG A N 17
ATOM 19003 C CA . ARG A 1 12 ? 5.046 -7.740 -16.323 1.00 2.34 10 ARG A CA 17
ATOM 19004 C C . ARG A 1 12 ? 4.658 -8.144 -17.742 1.00 43.40 10 ARG A C 17
ATOM 19005 O O . ARG A 1 12 ? 3.807 -7.511 -18.369 1.00 3.45 10 ARG A O 17
ATOM 19026 N N . LEU A 1 13 ? 5.288 -9.200 -18.244 1.00 31.33 11 LEU A N 17
ATOM 19027 C CA . LEU A 1 13 ? 5.009 -9.689 -19.590 1.00 4.03 11 LEU A CA 17
ATOM 19028 C C . LEU A 1 13 ? 3.507 -9.743 -19.850 1.00 3.44 11 LEU A C 17
ATOM 19029 O O . LEU A 1 13 ? 2.707 -9.799 -18.916 1.00 45.31 11 LEU A O 17
ATOM 19045 N N . ALA A 1 14 ? 3.132 -9.727 -21.124 1.00 53.04 12 ALA A N 17
ATOM 19046 C CA . ALA A 1 14 ? 1.726 -9.778 -21.507 1.00 62.13 12 ALA A CA 17
ATOM 19047 C C . ALA A 1 14 ? 1.542 -9.400 -22.973 1.00 4.40 12 ALA A C 17
ATOM 19048 O O . ALA A 1 14 ? 0.965 -8.360 -23.287 1.00 55.34 12 ALA A O 17
ATOM 19055 N N . ALA A 1 15 ? 2.038 -10.250 -23.866 1.00 24.14 13 ALA A N 17
ATOM 19056 C CA . ALA A 1 15 ? 1.927 -10.005 -25.298 1.00 44.02 13 ALA A CA 17
ATOM 19057 C C . ALA A 1 15 ? 3.038 -9.080 -25.785 1.00 21.34 13 ALA A C 17
ATOM 19058 O O . ALA A 1 15 ? 3.861 -8.617 -24.996 1.00 1.41 13 ALA A O 17
ATOM 19065 N N . GLN A 1 16 ? 3.055 -8.818 -27.087 1.00 51.53 14 GLN A N 17
ATOM 19066 C CA . GLN A 1 16 ? 4.066 -7.949 -27.678 1.00 4.01 14 GLN A CA 17
ATOM 19067 C C . GLN A 1 16 ? 3.468 -7.094 -28.790 1.00 14.23 14 GLN A C 17
ATOM 19068 O O . GLN A 1 16 ? 2.638 -7.549 -29.578 1.00 3.31 14 GLN A O 17
ATOM 19082 N N . PRO A 1 17 ? 3.896 -5.824 -28.856 1.00 71.54 15 PRO A N 17
ATOM 19083 C CA . PRO A 1 17 ? 3.415 -4.879 -29.868 1.00 40.11 15 PRO A CA 17
ATOM 19084 C C . PRO A 1 17 ? 3.914 -5.224 -31.267 1.00 54.33 15 PRO A C 17
ATOM 19085 O O . PRO A 1 17 ? 5.008 -5.759 -31.448 1.00 54.43 15 PRO A O 17
ATOM 19096 N N . PRO A 1 18 ? 3.094 -4.911 -32.282 1.00 42.11 16 PRO A N 17
ATOM 19097 C CA . PRO A 1 18 ? 3.432 -5.178 -33.683 1.00 71.14 16 PRO A CA 17
ATOM 19098 C C . PRO A 1 18 ? 4.559 -4.284 -34.189 1.00 11.23 16 PRO A C 17
ATOM 19099 O O . PRO A 1 18 ? 5.540 -4.766 -34.756 1.00 11.43 16 PRO A O 17
ATOM 19110 N N . TYR A 1 19 ? 4.413 -2.980 -33.979 1.00 74.33 17 TYR A N 17
ATOM 19111 C CA . TYR A 1 19 ? 5.418 -2.019 -34.416 1.00 12.54 17 TYR A CA 17
ATOM 19112 C C . TYR A 1 19 ? 5.280 -0.703 -33.655 1.00 33.31 17 TYR A C 17
ATOM 19113 O O . TYR A 1 19 ? 5.409 0.378 -34.231 1.00 74.32 17 TYR A O 17
ATOM 19131 N N . LEU A 1 20 ? 5.017 -0.803 -32.356 1.00 64.45 18 LEU A N 17
ATOM 19132 C CA . LEU A 1 20 ? 4.862 0.377 -31.514 1.00 42.50 18 LEU A CA 17
ATOM 19133 C C . LEU A 1 20 ? 6.182 0.747 -30.845 1.00 64.51 18 LEU A C 17
ATOM 19134 O O . LEU A 1 20 ? 6.912 -0.121 -30.365 1.00 70.53 18 LEU A O 17
ATOM 19150 N N . LYS A 1 21 ? 6.483 2.040 -30.815 1.00 10.42 19 LYS A N 17
ATOM 19151 C CA . LYS A 1 21 ? 7.713 2.526 -30.202 1.00 3.53 19 LYS A CA 17
ATOM 19152 C C . LYS A 1 21 ? 7.804 4.046 -30.295 1.00 1.32 19 LYS A C 17
ATOM 19153 O O . LYS A 1 21 ? 7.332 4.648 -31.259 1.00 71.24 19 LYS A O 17
ATOM 19172 N N . SER A 1 22 ? 8.415 4.661 -29.287 1.00 21.00 20 SER A N 17
ATOM 19173 C CA . SER A 1 22 ? 8.566 6.111 -29.255 1.00 14.04 20 SER A CA 17
ATOM 19174 C C . SER A 1 22 ? 8.784 6.666 -30.659 1.00 1.02 20 SER A C 17
ATOM 19175 O O . SER A 1 22 ? 8.107 7.603 -31.080 1.00 1.53 20 SER A O 17
ATOM 19183 N N . ALA A 1 23 ? 9.735 6.080 -31.379 1.00 31.43 21 ALA A N 17
ATOM 19184 C CA . ALA A 1 23 ? 10.042 6.513 -32.736 1.00 62.00 21 ALA A CA 17
ATOM 19185 C C . ALA A 1 23 ? 11.035 5.567 -33.403 1.00 75.51 21 ALA A C 17
ATOM 19186 O O . ALA A 1 23 ? 10.976 5.342 -34.612 1.00 43.32 21 ALA A O 17
ATOM 19193 N N . ASP A 1 24 ? 11.945 5.015 -32.608 1.00 74.21 22 ASP A N 17
ATOM 19194 C CA . ASP A 1 24 ? 12.950 4.092 -33.122 1.00 30.12 22 ASP A CA 17
ATOM 19195 C C . ASP A 1 24 ? 14.130 3.984 -32.161 1.00 42.23 22 ASP A C 17
ATOM 19196 O O . ASP A 1 24 ? 14.463 2.907 -31.666 1.00 41.24 22 ASP A O 17
ATOM 19205 N N . PRO A 1 25 ? 14.780 5.126 -31.891 1.00 52.22 23 PRO A N 17
ATOM 19206 C CA . PRO A 1 25 ? 15.933 5.186 -30.989 1.00 4.34 23 PRO A CA 17
ATOM 19207 C C . PRO A 1 25 ? 15.544 4.949 -29.534 1.00 30.14 23 PRO A C 17
ATOM 19208 O O . PRO A 1 25 ? 15.537 3.812 -29.059 1.00 41.05 23 PRO A O 17
ATOM 19219 N N . LEU A 1 26 ? 15.220 6.028 -28.829 1.00 71.43 24 LEU A N 17
ATOM 19220 C CA . LEU A 1 26 ? 14.828 5.937 -27.427 1.00 23.30 24 LEU A CA 17
ATOM 19221 C C . LEU A 1 26 ? 14.400 4.516 -27.072 1.00 41.32 24 LEU A C 17
ATOM 19222 O O . LEU A 1 26 ? 15.011 3.848 -26.238 1.00 34.22 24 LEU A O 17
ATOM 19238 N N . PRO A 1 27 ? 13.327 4.042 -27.722 1.00 34.14 25 PRO A N 17
ATOM 19239 C CA . PRO A 1 27 ? 12.795 2.695 -27.493 1.00 55.22 25 PRO A CA 17
ATOM 19240 C C . PRO A 1 27 ? 13.720 1.608 -28.028 1.00 23.23 25 PRO A C 17
ATOM 19241 O O . PRO A 1 27 ? 14.612 1.137 -27.322 1.00 71.13 25 PRO A O 17
ATOM 19252 N N . MET A 1 28 ? 13.503 1.214 -29.278 1.00 73.02 26 MET A N 17
ATOM 19253 C CA . MET A 1 28 ? 14.320 0.183 -29.907 1.00 74.43 26 MET A CA 17
ATOM 19254 C C . MET A 1 28 ? 13.755 -0.202 -31.271 1.00 53.20 26 MET A C 17
ATOM 19255 O O . MET A 1 28 ? 14.503 -0.509 -32.200 1.00 31.51 26 MET A O 17
ATOM 19269 N N . LEU A 1 29 ? 12.431 -0.183 -31.385 1.00 3.41 27 LEU A N 17
ATOM 19270 C CA . LEU A 1 29 ? 11.766 -0.530 -32.636 1.00 11.41 27 LEU A CA 17
ATOM 19271 C C . LEU A 1 29 ? 12.070 -1.970 -33.033 1.00 64.42 27 LEU A C 17
ATOM 19272 O O . LEU A 1 29 ? 13.224 -2.328 -33.272 1.00 31.55 27 LEU A O 17
ATOM 19288 N N . ARG A 1 30 ? 11.028 -2.792 -33.105 1.00 2.04 28 ARG A N 17
ATOM 19289 C CA . ARG A 1 30 ? 11.184 -4.194 -33.474 1.00 41.43 28 ARG A CA 17
ATOM 19290 C C . ARG A 1 30 ? 12.504 -4.751 -32.950 1.00 3.43 28 ARG A C 17
ATOM 19291 O O . ARG A 1 30 ? 13.397 -5.120 -33.712 1.00 45.35 28 ARG A O 17
ATOM 19312 N N . PRO A 1 31 ? 12.632 -4.813 -31.616 1.00 3.10 29 PRO A N 17
ATOM 19313 C CA . PRO A 1 31 ? 13.840 -5.323 -30.960 1.00 35.44 29 PRO A CA 17
ATOM 19314 C C . PRO A 1 31 ? 14.008 -6.828 -31.144 1.00 53.41 29 PRO A C 17
ATOM 19315 O O . PRO A 1 31 ? 13.036 -7.578 -31.238 1.00 63.32 29 PRO A O 17
ATOM 19326 N N . PRO A 1 32 ? 15.269 -7.281 -31.197 1.00 10.11 30 PRO A N 17
ATOM 19327 C CA . PRO A 1 32 ? 15.594 -8.700 -31.370 1.00 13.14 30 PRO A CA 17
ATOM 19328 C C . PRO A 1 32 ? 15.244 -9.529 -30.138 1.00 53.43 30 PRO A C 17
ATOM 19329 O O . PRO A 1 32 ? 15.258 -10.759 -30.182 1.00 10.11 30 PRO A O 17
ATOM 19340 N N . ASP A 1 33 ? 14.929 -8.847 -29.042 1.00 65.22 31 ASP A N 17
ATOM 19341 C CA . ASP A 1 33 ? 14.574 -9.521 -27.799 1.00 0.14 31 ASP A CA 17
ATOM 19342 C C . ASP A 1 33 ? 13.957 -8.540 -26.806 1.00 72.25 31 ASP A C 17
ATOM 19343 O O . ASP A 1 33 ? 14.624 -8.073 -25.882 1.00 72.12 31 ASP A O 17
ATOM 19352 N N . LEU A 1 34 ? 12.680 -8.231 -27.004 1.00 61.35 32 LEU A N 17
ATOM 19353 C CA . LEU A 1 34 ? 11.972 -7.305 -26.128 1.00 2.23 32 LEU A CA 17
ATOM 19354 C C . LEU A 1 34 ? 11.749 -7.921 -24.750 1.00 62.14 32 LEU A C 17
ATOM 19355 O O . LEU A 1 34 ? 10.985 -8.876 -24.602 1.00 0.42 32 LEU A O 17
ATOM 19371 N N . LEU A 1 35 ? 12.419 -7.368 -23.745 1.00 63.43 33 LEU A N 17
ATOM 19372 C CA . LEU A 1 35 ? 12.293 -7.862 -22.378 1.00 71.04 33 LEU A CA 17
ATOM 19373 C C . LEU A 1 35 ? 12.076 -9.372 -22.363 1.00 1.25 33 LEU A C 17
ATOM 19374 O O . LEU A 1 35 ? 13.033 -10.146 -22.367 1.00 35.23 33 LEU A O 17
ATOM 19390 N N . ALA A 1 36 ? 10.812 -9.783 -22.346 1.00 44.24 34 ALA A N 17
ATOM 19391 C CA . ALA A 1 36 ? 10.470 -11.200 -22.334 1.00 51.54 34 ALA A CA 17
ATOM 19392 C C . ALA A 1 36 ? 11.341 -11.967 -21.346 1.00 4.32 34 ALA A C 17
ATOM 19393 O O . ALA A 1 36 ? 11.577 -13.164 -21.509 1.00 41.25 34 ALA A O 17
ATOM 19400 N N . VAL A 1 37 ? 11.818 -11.269 -20.319 1.00 64.45 35 VAL A N 17
ATOM 19401 C CA . VAL A 1 37 ? 12.664 -11.885 -19.304 1.00 31.42 35 VAL A CA 17
ATOM 19402 C C . VAL A 1 37 ? 12.098 -11.659 -17.906 1.00 41.44 35 VAL A C 17
ATOM 19403 O O . VAL A 1 37 ? 12.789 -11.160 -17.019 1.00 30.21 35 VAL A O 17
ATOM 19416 N N . GLY A 1 38 ? 10.835 -12.029 -17.718 1.00 20.02 36 GLY A N 17
ATOM 19417 C CA . GLY A 1 38 ? 10.197 -11.859 -16.426 1.00 1.55 36 GLY A CA 17
ATOM 19418 C C . GLY A 1 38 ? 9.678 -10.450 -16.216 1.00 44.34 36 GLY A C 17
ATOM 19419 O O . GLY A 1 38 ? 8.685 -10.245 -15.520 1.00 2.25 36 GLY A O 17
ATOM 19423 N N . GLU A 1 39 ? 10.353 -9.476 -16.820 1.00 63.41 37 GLU A N 17
ATOM 19424 C CA . GLU A 1 39 ? 9.955 -8.079 -16.694 1.00 21.44 37 GLU A CA 17
ATOM 19425 C C . GLU A 1 39 ? 9.724 -7.710 -15.231 1.00 52.22 37 GLU A C 17
ATOM 19426 O O . GLU A 1 39 ? 10.627 -7.220 -14.554 1.00 65.14 37 GLU A O 17
ATOM 19438 N N . GLN A 1 40 ? 8.507 -7.948 -14.752 1.00 41.22 38 GLN A N 17
ATOM 19439 C CA . GLN A 1 40 ? 8.157 -7.639 -13.371 1.00 14.10 38 GLN A CA 17
ATOM 19440 C C . GLN A 1 40 ? 8.862 -6.371 -12.901 1.00 21.12 38 GLN A C 17
ATOM 19441 O O . GLN A 1 40 ? 9.626 -6.395 -11.937 1.00 63.01 38 GLN A O 17
ATOM 19455 N N . GLY A 1 41 ? 8.600 -5.264 -13.589 1.00 43.11 39 GLY A N 17
ATOM 19456 C CA . GLY A 1 41 ? 9.219 -4.002 -13.227 1.00 54.11 39 GLY A CA 17
ATOM 19457 C C . GLY A 1 41 ? 8.212 -2.985 -12.726 1.00 74.54 39 GLY A C 17
ATOM 19458 O O . GLY A 1 41 ? 7.006 -3.235 -12.740 1.00 73.14 39 GLY A O 17
ATOM 19462 N N . THR A 1 42 ? 8.706 -1.835 -12.280 1.00 42.12 40 THR A N 17
ATOM 19463 C CA . THR A 1 42 ? 7.842 -0.778 -11.770 1.00 31.22 40 THR A CA 17
ATOM 19464 C C . THR A 1 42 ? 7.706 0.356 -12.779 1.00 11.31 40 THR A C 17
ATOM 19465 O O . THR A 1 42 ? 8.690 1.008 -13.131 1.00 31.33 40 THR A O 17
ATOM 19476 N N . ILE A 1 43 ? 6.482 0.588 -13.240 1.00 74.34 41 ILE A N 17
ATOM 19477 C CA . ILE A 1 43 ? 6.218 1.645 -14.208 1.00 52.50 41 ILE A CA 17
ATOM 19478 C C . ILE A 1 43 ? 5.832 2.945 -13.510 1.00 55.11 41 ILE A C 17
ATOM 19479 O O . ILE A 1 43 ? 5.083 2.940 -12.532 1.00 74.45 41 ILE A O 17
ATOM 19495 N N . THR A 1 44 ? 6.346 4.060 -14.020 1.00 22.12 42 THR A N 17
ATOM 19496 C CA . THR A 1 44 ? 6.055 5.368 -13.447 1.00 21.24 42 THR A CA 17
ATOM 19497 C C . THR A 1 44 ? 5.697 6.377 -14.532 1.00 65.41 42 THR A C 17
ATOM 19498 O O . THR A 1 44 ? 6.359 7.403 -14.682 1.00 23.30 42 THR A O 17
ATOM 19509 N N . GLY A 1 45 ? 4.645 6.078 -15.288 1.00 32.03 43 GLY A N 17
ATOM 19510 C CA . GLY A 1 45 ? 4.217 6.970 -16.350 1.00 22.42 43 GLY A CA 17
ATOM 19511 C C . GLY A 1 45 ? 2.822 7.516 -16.121 1.00 50.33 43 GLY A C 17
ATOM 19512 O O . GLY A 1 45 ? 2.140 7.123 -15.174 1.00 5.25 43 GLY A O 17
ATOM 19516 N N . LEU A 1 46 ? 2.396 8.426 -16.990 1.00 15.51 44 LEU A N 17
ATOM 19517 C CA . LEU A 1 46 ? 1.072 9.030 -16.878 1.00 1.03 44 LEU A CA 17
ATOM 19518 C C . LEU A 1 46 ? 1.022 10.022 -15.720 1.00 44.01 44 LEU A C 17
ATOM 19519 O O . LEU A 1 46 ? 0.810 11.218 -15.923 1.00 21.41 44 LEU A O 17
ATOM 19535 N N . ARG A 1 47 ? 1.222 9.518 -14.507 1.00 35.14 45 ARG A N 17
ATOM 19536 C CA . ARG A 1 47 ? 1.200 10.360 -13.317 1.00 24.24 45 ARG A CA 17
ATOM 19537 C C . ARG A 1 47 ? 1.783 11.738 -13.615 1.00 53.24 45 ARG A C 17
ATOM 19538 O O . ARG A 1 47 ? 1.155 12.770 -13.375 1.00 70.23 45 ARG A O 17
ATOM 19559 N N . PRO A 1 48 ? 3.012 11.758 -14.151 1.00 61.04 46 PRO A N 17
ATOM 19560 C CA . PRO A 1 48 ? 3.706 13.003 -14.494 1.00 62.35 46 PRO A CA 17
ATOM 19561 C C . PRO A 1 48 ? 3.069 13.713 -15.684 1.00 64.55 46 PRO A C 17
ATOM 19562 O O . PRO A 1 48 ? 3.061 14.941 -15.756 1.00 25.35 46 PRO A O 17
ATOM 19573 N N . GLY A 1 49 ? 2.536 12.930 -16.618 1.00 15.50 47 GLY A N 17
ATOM 19574 C CA . GLY A 1 49 ? 1.903 13.503 -17.792 1.00 64.44 47 GLY A CA 17
ATOM 19575 C C . GLY A 1 49 ? 0.946 12.538 -18.464 1.00 21.15 47 GLY A C 17
ATOM 19576 O O . GLY A 1 49 ? -0.180 12.350 -18.005 1.00 23.42 47 GLY A O 17
ATOM 19580 N N . GLY A 1 50 ? 1.394 11.925 -19.556 1.00 10.54 48 GLY A N 17
ATOM 19581 C CA . GLY A 1 50 ? 0.556 10.984 -20.275 1.00 33.04 48 GLY A CA 17
ATOM 19582 C C . GLY A 1 50 ? 1.363 9.927 -21.002 1.00 50.55 48 GLY A C 17
ATOM 19583 O O . GLY A 1 50 ? 0.892 9.337 -21.975 1.00 1.11 48 GLY A O 17
ATOM 19587 N N . TYR A 1 51 ? 2.582 9.689 -20.533 1.00 4.33 49 TYR A N 17
ATOM 19588 C CA . TYR A 1 51 ? 3.459 8.700 -21.148 1.00 73.41 49 TYR A CA 17
ATOM 19589 C C . TYR A 1 51 ? 3.744 7.551 -20.185 1.00 40.04 49 TYR A C 17
ATOM 19590 O O . TYR A 1 51 ? 3.927 7.762 -18.987 1.00 4.44 49 TYR A O 17
ATOM 19608 N N . TRP A 1 52 ? 3.780 6.336 -20.720 1.00 24.34 50 TRP A N 17
ATOM 19609 C CA . TRP A 1 52 ? 4.044 5.152 -19.909 1.00 1.31 50 TRP A CA 17
ATOM 19610 C C . TRP A 1 52 ? 5.529 4.805 -19.919 1.00 53.20 50 TRP A C 17
ATOM 19611 O O . TRP A 1 52 ? 6.150 4.725 -20.979 1.00 22.13 50 TRP A O 17
ATOM 19632 N N . VAL A 1 53 ? 6.092 4.600 -18.733 1.00 23.03 51 VAL A N 17
ATOM 19633 C CA . VAL A 1 53 ? 7.504 4.260 -18.606 1.00 24.02 51 VAL A CA 17
ATOM 19634 C C . VAL A 1 53 ? 7.699 3.050 -17.700 1.00 30.45 51 VAL A C 17
ATOM 19635 O O . VAL A 1 53 ? 7.430 3.109 -16.500 1.00 3.34 51 VAL A O 17
ATOM 19648 N N . VAL A 1 54 ? 8.169 1.951 -18.282 1.00 34.34 52 VAL A N 17
ATOM 19649 C CA . VAL A 1 54 ? 8.401 0.725 -17.526 1.00 42.45 52 VAL A CA 17
ATOM 19650 C C . VAL A 1 54 ? 9.880 0.556 -17.196 1.00 32.11 52 VAL A C 17
ATOM 19651 O O . VAL A 1 54 ? 10.713 0.399 -18.089 1.00 42.33 52 VAL A O 17
ATOM 19664 N N . LEU A 1 55 ? 10.199 0.588 -15.907 1.00 24.31 53 LEU A N 17
ATOM 19665 C CA . LEU A 1 55 ? 11.579 0.437 -15.457 1.00 32.13 53 LEU A CA 17
ATOM 19666 C C . LEU A 1 55 ? 11.839 -0.983 -14.964 1.00 15.14 53 LEU A C 17
ATOM 19667 O O . LEU A 1 55 ? 11.502 -1.329 -13.831 1.00 71.31 53 LEU A O 17
ATOM 19683 N N . PHE A 1 56 ? 12.441 -1.800 -15.821 1.00 22.45 54 PHE A N 17
ATOM 19684 C CA . PHE A 1 56 ? 12.748 -3.183 -15.472 1.00 13.22 54 PHE A CA 17
ATOM 19685 C C . PHE A 1 56 ? 14.205 -3.512 -15.783 1.00 11.23 54 PHE A C 17
ATOM 19686 O O . PHE A 1 56 ? 14.944 -2.676 -16.304 1.00 74.30 54 PHE A O 17
ATOM 19703 N N . ASP A 1 57 ? 14.611 -4.734 -15.458 1.00 61.33 55 ASP A N 17
ATOM 19704 C CA . ASP A 1 57 ? 15.979 -5.175 -15.703 1.00 25.43 55 ASP A CA 17
ATOM 19705 C C . ASP A 1 57 ? 16.516 -4.586 -17.004 1.00 21.35 55 ASP A C 17
ATOM 19706 O O . ASP A 1 57 ? 17.521 -3.875 -17.006 1.00 54.43 55 ASP A O 17
ATOM 19715 N N . ARG A 1 58 ? 15.840 -4.889 -18.107 1.00 44.22 56 ARG A N 17
ATOM 19716 C CA . ARG A 1 58 ? 16.251 -4.391 -19.415 1.00 34.32 56 ARG A CA 17
ATOM 19717 C C . ARG A 1 58 ? 16.677 -2.929 -19.330 1.00 45.35 56 ARG A C 17
ATOM 19718 O O . ARG A 1 58 ? 17.630 -2.511 -19.987 1.00 3.31 56 ARG A O 17
ATOM 19739 N N . GLY A 1 59 ? 15.964 -2.155 -18.518 1.00 22.15 57 GLY A N 17
ATOM 19740 C CA . GLY A 1 59 ? 16.284 -0.748 -18.363 1.00 12.01 57 GLY A CA 17
ATOM 19741 C C . GLY A 1 59 ? 15.049 0.108 -18.164 1.00 1.54 57 GLY A C 17
ATOM 19742 O O . GLY A 1 59 ? 14.459 0.117 -17.084 1.00 34.54 57 GLY A O 17
ATOM 19746 N N . SER A 1 60 ? 14.659 0.833 -19.207 1.00 75.14 58 SER A N 17
ATOM 19747 C CA . SER A 1 60 ? 13.489 1.701 -19.140 1.00 41.44 58 SER A CA 17
ATOM 19748 C C . SER A 1 60 ? 13.039 2.115 -20.538 1.00 73.13 58 SER A C 17
ATOM 19749 O O . SER A 1 60 ? 13.726 2.870 -21.226 1.00 72.04 58 SER A O 17
ATOM 19757 N N . PHE A 1 61 ? 11.879 1.614 -20.952 1.00 3.23 59 PHE A N 17
ATOM 19758 C CA . PHE A 1 61 ? 11.336 1.930 -22.268 1.00 20.33 59 PHE A CA 17
ATOM 19759 C C . PHE A 1 61 ? 9.839 2.212 -22.185 1.00 33.43 59 PHE A C 17
ATOM 19760 O O . PHE A 1 61 ? 9.158 1.749 -21.269 1.00 31.45 59 PHE A O 17
ATOM 19777 N N . LEU A 1 62 ? 9.332 2.974 -23.147 1.00 44.52 60 LEU A N 17
ATOM 19778 C CA . LEU A 1 62 ? 7.915 3.320 -23.184 1.00 65.31 60 LEU A CA 17
ATOM 19779 C C . LEU A 1 62 ? 7.061 2.084 -23.446 1.00 54.02 60 LEU A C 17
ATOM 19780 O O . LEU A 1 62 ? 7.504 1.135 -24.094 1.00 22.10 60 LEU A O 17
ATOM 19796 N N . LEU A 1 63 ? 5.832 2.103 -22.941 1.00 22.01 61 LEU A N 17
ATOM 19797 C CA . LEU A 1 63 ? 4.913 0.985 -23.122 1.00 70.31 61 LEU A CA 17
ATOM 19798 C C . LEU A 1 63 ? 3.480 1.400 -22.803 1.00 44.32 61 LEU A C 17
ATOM 19799 O O . LEU A 1 63 ? 3.104 1.521 -21.637 1.00 55.55 61 LEU A O 17
ATOM 19815 N N . ASP A 1 64 ? 2.686 1.615 -23.846 1.00 43.02 62 ASP A N 17
ATOM 19816 C CA . ASP A 1 64 ? 1.294 2.014 -23.678 1.00 34.44 62 ASP A CA 17
ATOM 19817 C C . ASP A 1 64 ? 0.554 1.034 -22.772 1.00 11.23 62 ASP A C 17
ATOM 19818 O O . ASP A 1 64 ? 1.086 -0.015 -22.406 1.00 43.53 62 ASP A O 17
ATOM 19827 N N . THR A 1 65 ? -0.677 1.383 -22.411 1.00 52.41 63 THR A N 17
ATOM 19828 C CA . THR A 1 65 ? -1.489 0.537 -21.546 1.00 74.03 63 THR A CA 17
ATOM 19829 C C . THR A 1 65 ? -1.946 -0.720 -22.278 1.00 41.35 63 THR A C 17
ATOM 19830 O O . THR A 1 65 ? -2.615 -1.576 -21.701 1.00 60.11 63 THR A O 17
ATOM 19841 N N . GLN A 1 66 ? -1.579 -0.823 -23.552 1.00 34.21 64 GLN A N 17
ATOM 19842 C CA . GLN A 1 66 ? -1.952 -1.977 -24.362 1.00 53.43 64 GLN A CA 17
ATOM 19843 C C . GLN A 1 66 ? -2.141 -3.215 -23.492 1.00 62.04 64 GLN A C 17
ATOM 19844 O O . GLN A 1 66 ? -3.235 -3.474 -22.991 1.00 53.34 64 GLN A O 17
ATOM 19858 N N . PHE A 1 67 ? -1.067 -3.978 -23.317 1.00 41.12 65 PHE A N 17
ATOM 19859 C CA . PHE A 1 67 ? -1.114 -5.191 -22.509 1.00 12.43 65 PHE A CA 17
ATOM 19860 C C . PHE A 1 67 ? 0.237 -5.460 -21.853 1.00 60.42 65 PHE A C 17
ATOM 19861 O O . PHE A 1 67 ? 0.355 -5.465 -20.627 1.00 44.31 65 PHE A O 17
ATOM 19878 N N . LEU A 1 68 ? 1.253 -5.686 -22.678 1.00 44.33 66 LEU A N 17
ATOM 19879 C CA . LEU A 1 68 ? 2.597 -5.957 -22.180 1.00 65.13 66 LEU A CA 17
ATOM 19880 C C . LEU A 1 68 ? 3.011 -4.924 -21.137 1.00 53.32 66 LEU A C 17
ATOM 19881 O O . LEU A 1 68 ? 2.943 -3.719 -21.381 1.00 75.23 66 LEU A O 17
ATOM 19897 N N . SER A 1 69 ? 3.441 -5.403 -19.975 1.00 24.42 67 SER A N 17
ATOM 19898 C CA . SER A 1 69 ? 3.865 -4.521 -18.894 1.00 34.25 67 SER A CA 17
ATOM 19899 C C . SER A 1 69 ? 2.697 -3.675 -18.394 1.00 63.22 67 SER A C 17
ATOM 19900 O O . SER A 1 69 ? 2.688 -2.454 -18.551 1.00 60.01 67 SER A O 17
ATOM 19908 N N . LYS A 1 70 ? 1.713 -4.334 -17.792 1.00 10.53 68 LYS A N 17
ATOM 19909 C CA . LYS A 1 70 ? 0.540 -3.645 -17.267 1.00 52.42 68 LYS A CA 17
ATOM 19910 C C . LYS A 1 70 ? -0.481 -4.642 -16.729 1.00 55.33 68 LYS A C 17
ATOM 19911 O O . LYS A 1 70 ? -1.620 -4.691 -17.194 1.00 54.21 68 LYS A O 17
ATOM 19930 N N . VAL A 1 71 ? -0.067 -5.434 -15.746 1.00 61.51 69 VAL A N 17
ATOM 19931 C CA . VAL A 1 71 ? -0.947 -6.429 -15.143 1.00 43.41 69 VAL A CA 17
ATOM 19932 C C . VAL A 1 71 ? -2.340 -5.857 -14.905 1.00 70.44 69 VAL A C 17
ATOM 19933 O O . VAL A 1 71 ? -2.575 -5.158 -13.920 1.00 63.34 69 VAL A O 17
ATOM 19946 N N . GLU A 1 72 ? -3.261 -6.161 -15.815 1.00 11.13 70 GLU A N 17
ATOM 19947 C CA . GLU A 1 72 ? -4.632 -5.677 -15.703 1.00 51.33 70 GLU A CA 17
ATOM 19948 C C . GLU A 1 72 ? -5.628 -6.777 -16.059 1.00 12.32 70 GLU A C 17
ATOM 19949 O O . GLU A 1 72 ? -6.673 -6.912 -15.423 1.00 12.15 70 GLU A O 17
ATOM 19961 N N . SER A 1 73 ? -5.296 -7.560 -17.080 1.00 53.02 71 SER A N 17
ATOM 19962 C CA . SER A 1 73 ? -6.163 -8.646 -17.524 1.00 42.51 71 SER A CA 17
ATOM 19963 C C . SER A 1 73 ? -6.368 -9.667 -16.410 1.00 23.32 71 SER A C 17
ATOM 19964 O O . SER A 1 73 ? -7.426 -10.287 -16.307 1.00 45.11 71 SER A O 17
ATOM 19972 N N . GLY A 1 74 ? -5.346 -9.838 -15.576 1.00 41.41 72 GLY A N 17
ATOM 19973 C CA . GLY A 1 74 ? -5.433 -10.785 -14.480 1.00 44.12 72 GLY A CA 17
ATOM 19974 C C . GLY A 1 74 ? -4.070 -11.262 -14.017 1.00 74.11 72 GLY A C 17
ATOM 19975 O O . GLY A 1 74 ? -3.893 -11.617 -12.852 1.00 45.42 72 GLY A O 17
ATOM 19979 N N . ALA A 1 75 ? -3.106 -11.273 -14.932 1.00 14.21 73 ALA A N 17
ATOM 19980 C CA . ALA A 1 75 ? -1.753 -11.710 -14.611 1.00 15.11 73 ALA A CA 17
ATOM 19981 C C . ALA A 1 75 ? -0.911 -11.861 -15.873 1.00 52.51 73 ALA A C 17
ATOM 19982 O O . ALA A 1 75 ? 0.145 -11.242 -16.003 1.00 62.34 73 ALA A O 17
ATOM 19989 N N . SER A 1 76 ? -1.385 -12.687 -16.800 1.00 53.43 74 SER A N 17
ATOM 19990 C CA . SER A 1 76 ? -0.673 -12.922 -18.051 1.00 10.12 74 SER A CA 17
ATOM 19991 C C . SER A 1 76 ? 0.576 -13.766 -17.814 1.00 52.31 74 SER A C 17
ATOM 19992 O O . SER A 1 76 ? 1.652 -13.458 -18.326 1.00 62.40 74 SER A O 17
ATOM 20000 N N . SER A 1 77 ? 0.423 -14.831 -17.034 1.00 63.33 75 SER A N 17
ATOM 20001 C CA . SER A 1 77 ? 1.539 -15.719 -16.726 1.00 14.54 75 SER A CA 17
ATOM 20002 C C . SER A 1 77 ? 1.851 -16.630 -17.909 1.00 3.15 75 SER A C 17
ATOM 20003 O O . SER A 1 77 ? 2.811 -16.402 -18.645 1.00 54.14 75 SER A O 17
ATOM 20011 N N . SER A 1 78 ? 1.034 -17.663 -18.083 1.00 70.53 76 SER A N 17
ATOM 20012 C CA . SER A 1 78 ? 1.224 -18.613 -19.174 1.00 4.41 76 SER A CA 17
ATOM 20013 C C . SER A 1 78 ? 0.488 -19.919 -18.892 1.00 2.20 76 SER A C 17
ATOM 20014 O O . SER A 1 78 ? 0.203 -20.692 -19.806 1.00 25.23 76 SER A O 17
ATOM 20022 N N . GLU A 1 79 ? 0.184 -20.157 -17.620 1.00 13.41 77 GLU A N 17
ATOM 20023 C CA . GLU A 1 79 ? -0.518 -21.369 -17.217 1.00 74.41 77 GLU A CA 17
ATOM 20024 C C . GLU A 1 79 ? -1.356 -21.123 -15.966 1.00 11.04 77 GLU A C 17
ATOM 20025 O O . GLU A 1 79 ? -2.506 -21.552 -15.880 1.00 61.25 77 GLU A O 17
ATOM 20037 N N . GLY A 1 80 ? -0.770 -20.428 -14.995 1.00 63.23 78 GLY A N 17
ATOM 20038 C CA . GLY A 1 80 ? -1.475 -20.137 -13.761 1.00 52.20 78 GLY A CA 17
ATOM 20039 C C . GLY A 1 80 ? -2.075 -21.377 -13.129 1.00 72.35 78 GLY A C 17
ATOM 20040 O O . GLY A 1 80 ? -3.265 -21.649 -13.288 1.00 72.12 78 GLY A O 17
ATOM 20044 N N . MET A 1 3 ? 8.600 4.347 -8.644 1.00 21.11 1 MET A N 18
ATOM 20045 C CA . MET A 1 3 ? 7.181 4.373 -8.978 1.00 51.43 1 MET A CA 18
ATOM 20046 C C . MET A 1 3 ? 6.612 5.781 -8.825 1.00 65.44 1 MET A C 18
ATOM 20047 O O . MET A 1 3 ? 7.358 6.747 -8.664 1.00 12.12 1 MET A O 18
ATOM 20061 N N . ASP A 1 4 ? 5.289 5.888 -8.878 1.00 5.33 2 ASP A N 18
ATOM 20062 C CA . ASP A 1 4 ? 4.621 7.178 -8.744 1.00 64.41 2 ASP A CA 18
ATOM 20063 C C . ASP A 1 4 ? 3.732 7.203 -7.505 1.00 10.00 2 ASP A C 18
ATOM 20064 O O . ASP A 1 4 ? 4.067 7.831 -6.500 1.00 61.13 2 ASP A O 18
ATOM 20073 N N . PHE A 1 5 ? 2.596 6.517 -7.584 1.00 4.32 3 PHE A N 18
ATOM 20074 C CA . PHE A 1 5 ? 1.657 6.463 -6.469 1.00 63.25 3 PHE A CA 18
ATOM 20075 C C . PHE A 1 5 ? 2.306 5.830 -5.242 1.00 70.40 3 PHE A C 18
ATOM 20076 O O . PHE A 1 5 ? 3.036 6.489 -4.503 1.00 1.11 3 PHE A O 18
ATOM 20093 N N . ALA A 1 6 ? 2.033 4.546 -5.032 1.00 0.01 4 ALA A N 18
ATOM 20094 C CA . ALA A 1 6 ? 2.590 3.823 -3.896 1.00 24.42 4 ALA A CA 18
ATOM 20095 C C . ALA A 1 6 ? 2.270 2.334 -3.982 1.00 15.33 4 ALA A C 18
ATOM 20096 O O . ALA A 1 6 ? 1.385 1.839 -3.282 1.00 44.12 4 ALA A O 18
ATOM 20103 N N . ILE A 1 7 ? 2.992 1.627 -4.843 1.00 63.24 5 ILE A N 18
ATOM 20104 C CA . ILE A 1 7 ? 2.784 0.195 -5.020 1.00 0.03 5 ILE A CA 18
ATOM 20105 C C . ILE A 1 7 ? 3.846 -0.407 -5.934 1.00 2.43 5 ILE A C 18
ATOM 20106 O O . ILE A 1 7 ? 4.233 -1.564 -5.776 1.00 2.45 5 ILE A O 18
ATOM 20122 N N . GLY A 1 8 ? 4.316 0.389 -6.890 1.00 75.34 6 GLY A N 18
ATOM 20123 C CA . GLY A 1 8 ? 5.330 -0.082 -7.815 1.00 23.01 6 GLY A CA 18
ATOM 20124 C C . GLY A 1 8 ? 4.763 -0.404 -9.183 1.00 44.44 6 GLY A C 18
ATOM 20125 O O . GLY A 1 8 ? 5.428 -1.035 -10.005 1.00 73.32 6 GLY A O 18
ATOM 20129 N N . ASP A 1 9 ? 3.532 0.030 -9.429 1.00 31.04 7 ASP A N 18
ATOM 20130 C CA . ASP A 1 9 ? 2.875 -0.216 -10.707 1.00 41.12 7 ASP A CA 18
ATOM 20131 C C . ASP A 1 9 ? 3.303 -1.560 -11.289 1.00 4.35 7 ASP A C 18
ATOM 20132 O O . ASP A 1 9 ? 4.274 -1.640 -12.041 1.00 61.44 7 ASP A O 18
ATOM 20141 N N . ARG A 1 10 ? 2.574 -2.612 -10.933 1.00 55.02 8 ARG A N 18
ATOM 20142 C CA . ARG A 1 10 ? 2.879 -3.953 -11.418 1.00 3.43 8 ARG A CA 18
ATOM 20143 C C . ARG A 1 10 ? 2.813 -4.008 -12.941 1.00 65.32 8 ARG A C 18
ATOM 20144 O O . ARG A 1 10 ? 1.737 -3.910 -13.531 1.00 21.54 8 ARG A O 18
ATOM 20165 N N . VAL A 1 11 ? 3.972 -4.165 -13.573 1.00 63.52 9 VAL A N 18
ATOM 20166 C CA . VAL A 1 11 ? 4.047 -4.235 -15.028 1.00 14.33 9 VAL A CA 18
ATOM 20167 C C . VAL A 1 11 ? 5.139 -5.199 -15.477 1.00 13.02 9 VAL A C 18
ATOM 20168 O O . VAL A 1 11 ? 6.303 -5.050 -15.106 1.00 22.31 9 VAL A O 18
ATOM 20181 N N . ARG A 1 12 ? 4.755 -6.187 -16.278 1.00 72.31 10 ARG A N 18
ATOM 20182 C CA . ARG A 1 12 ? 5.701 -7.177 -16.778 1.00 24.11 10 ARG A CA 18
ATOM 20183 C C . ARG A 1 12 ? 5.177 -7.837 -18.050 1.00 2.01 10 ARG A C 18
ATOM 20184 O O . ARG A 1 12 ? 4.051 -7.580 -18.476 1.00 75.15 10 ARG A O 18
ATOM 20205 N N . LEU A 1 13 ? 6.001 -8.688 -18.652 1.00 3.44 11 LEU A N 18
ATOM 20206 C CA . LEU A 1 13 ? 5.621 -9.385 -19.876 1.00 5.54 11 LEU A CA 18
ATOM 20207 C C . LEU A 1 13 ? 4.127 -9.691 -19.886 1.00 64.43 11 LEU A C 18
ATOM 20208 O O . LEU A 1 13 ? 3.531 -9.957 -18.843 1.00 72.13 11 LEU A O 18
ATOM 20224 N N . ALA A 1 14 ? 3.529 -9.655 -21.073 1.00 5.23 12 ALA A N 18
ATOM 20225 C CA . ALA A 1 14 ? 2.106 -9.933 -21.220 1.00 23.12 12 ALA A CA 18
ATOM 20226 C C . ALA A 1 14 ? 1.692 -9.915 -22.687 1.00 62.03 12 ALA A C 18
ATOM 20227 O O . ALA A 1 14 ? 0.969 -9.022 -23.127 1.00 13.12 12 ALA A O 18
ATOM 20234 N N . ALA A 1 15 ? 2.156 -10.907 -23.441 1.00 4.35 13 ALA A N 18
ATOM 20235 C CA . ALA A 1 15 ? 1.833 -11.005 -24.858 1.00 52.14 13 ALA A CA 18
ATOM 20236 C C . ALA A 1 15 ? 2.554 -9.928 -25.662 1.00 15.42 13 ALA A C 18
ATOM 20237 O O . ALA A 1 15 ? 2.037 -8.825 -25.840 1.00 43.21 13 ALA A O 18
ATOM 20244 N N . GLN A 1 16 ? 3.748 -10.255 -26.143 1.00 44.12 14 GLN A N 18
ATOM 20245 C CA . GLN A 1 16 ? 4.540 -9.313 -26.926 1.00 72.55 14 GLN A CA 18
ATOM 20246 C C . GLN A 1 16 ? 3.648 -8.488 -27.848 1.00 63.04 14 GLN A C 18
ATOM 20247 O O . GLN A 1 16 ? 2.745 -9.006 -28.505 1.00 51.34 14 GLN A O 18
ATOM 20261 N N . PRO A 1 17 ? 3.906 -7.173 -27.900 1.00 1.33 15 PRO A N 18
ATOM 20262 C CA . PRO A 1 17 ? 3.138 -6.248 -28.738 1.00 51.41 15 PRO A CA 18
ATOM 20263 C C . PRO A 1 17 ? 3.403 -6.457 -30.225 1.00 54.02 15 PRO A C 18
ATOM 20264 O O . PRO A 1 17 ? 4.501 -6.828 -30.638 1.00 62.45 15 PRO A O 18
ATOM 20275 N N . PRO A 1 18 ? 2.374 -6.213 -31.050 1.00 75.33 16 PRO A N 18
ATOM 20276 C CA . PRO A 1 18 ? 2.471 -6.368 -32.505 1.00 4.33 16 PRO A CA 18
ATOM 20277 C C . PRO A 1 18 ? 3.361 -5.306 -33.142 1.00 10.41 16 PRO A C 18
ATOM 20278 O O . PRO A 1 18 ? 4.142 -5.598 -34.048 1.00 21.15 16 PRO A O 18
ATOM 20289 N N . TYR A 1 19 ? 3.238 -4.073 -32.663 1.00 52.31 17 TYR A N 18
ATOM 20290 C CA . TYR A 1 19 ? 4.030 -2.966 -33.188 1.00 33.54 17 TYR A CA 18
ATOM 20291 C C . TYR A 1 19 ? 4.135 -1.839 -32.165 1.00 52.13 17 TYR A C 18
ATOM 20292 O O . TYR A 1 19 ? 3.935 -0.668 -32.492 1.00 23.02 17 TYR A O 18
ATOM 20310 N N . LEU A 1 20 ? 4.450 -2.200 -30.926 1.00 61.25 18 LEU A N 18
ATOM 20311 C CA . LEU A 1 20 ? 4.583 -1.220 -29.854 1.00 62.12 18 LEU A CA 18
ATOM 20312 C C . LEU A 1 20 ? 5.313 0.027 -30.343 1.00 64.54 18 LEU A C 18
ATOM 20313 O O . LEU A 1 20 ? 5.956 0.011 -31.393 1.00 45.02 18 LEU A O 18
ATOM 20329 N N . LYS A 1 21 ? 5.212 1.105 -29.575 1.00 13.44 19 LYS A N 18
ATOM 20330 C CA . LYS A 1 21 ? 5.865 2.361 -29.926 1.00 73.35 19 LYS A CA 18
ATOM 20331 C C . LYS A 1 21 ? 5.004 3.170 -30.890 1.00 55.54 19 LYS A C 18
ATOM 20332 O O . LYS A 1 21 ? 4.282 2.609 -31.715 1.00 24.00 19 LYS A O 18
ATOM 20351 N N . SER A 1 22 ? 5.085 4.493 -30.782 1.00 20.33 20 SER A N 18
ATOM 20352 C CA . SER A 1 22 ? 4.311 5.380 -31.642 1.00 61.45 20 SER A CA 18
ATOM 20353 C C . SER A 1 22 ? 4.774 6.825 -31.489 1.00 40.35 20 SER A C 18
ATOM 20354 O O . SER A 1 22 ? 4.755 7.599 -32.446 1.00 41.11 20 SER A O 18
ATOM 20362 N N . ALA A 1 23 ? 5.189 7.182 -30.278 1.00 63.14 21 ALA A N 18
ATOM 20363 C CA . ALA A 1 23 ? 5.659 8.533 -29.999 1.00 42.12 21 ALA A CA 18
ATOM 20364 C C . ALA A 1 23 ? 7.114 8.707 -30.423 1.00 14.21 21 ALA A C 18
ATOM 20365 O O . ALA A 1 23 ? 7.598 9.830 -30.568 1.00 32.21 21 ALA A O 18
ATOM 20372 N N . ASP A 1 24 ? 7.805 7.590 -30.619 1.00 44.33 22 ASP A N 18
ATOM 20373 C CA . ASP A 1 24 ? 9.205 7.620 -31.027 1.00 22.50 22 ASP A CA 18
ATOM 20374 C C . ASP A 1 24 ? 10.119 7.810 -29.820 1.00 72.02 22 ASP A C 18
ATOM 20375 O O . ASP A 1 24 ? 10.825 8.811 -29.697 1.00 14.21 22 ASP A O 18
ATOM 20384 N N . PRO A 1 25 ? 10.106 6.828 -28.907 1.00 32.31 23 PRO A N 18
ATOM 20385 C CA . PRO A 1 25 ? 10.927 6.864 -27.693 1.00 41.42 23 PRO A CA 18
ATOM 20386 C C . PRO A 1 25 ? 12.413 6.699 -27.993 1.00 51.04 23 PRO A C 18
ATOM 20387 O O . PRO A 1 25 ? 12.833 6.753 -29.150 1.00 51.41 23 PRO A O 18
ATOM 20398 N N . LEU A 1 26 ? 13.204 6.497 -26.946 1.00 23.42 24 LEU A N 18
ATOM 20399 C CA . LEU A 1 26 ? 14.645 6.322 -27.097 1.00 53.45 24 LEU A CA 18
ATOM 20400 C C . LEU A 1 26 ? 14.959 5.079 -27.923 1.00 50.12 24 LEU A C 18
ATOM 20401 O O . LEU A 1 26 ? 15.469 5.159 -29.041 1.00 22.31 24 LEU A O 18
ATOM 20417 N N . PRO A 1 27 ? 14.646 3.901 -27.363 1.00 12.43 25 PRO A N 18
ATOM 20418 C CA . PRO A 1 27 ? 14.883 2.619 -28.031 1.00 64.51 25 PRO A CA 18
ATOM 20419 C C . PRO A 1 27 ? 13.959 2.407 -29.225 1.00 41.13 25 PRO A C 18
ATOM 20420 O O . PRO A 1 27 ? 14.280 2.798 -30.347 1.00 52.40 25 PRO A O 18
ATOM 20431 N N . MET A 1 28 ? 12.811 1.786 -28.976 1.00 53.32 26 MET A N 18
ATOM 20432 C CA . MET A 1 28 ? 11.839 1.525 -30.032 1.00 22.22 26 MET A CA 18
ATOM 20433 C C . MET A 1 28 ? 12.211 0.269 -30.813 1.00 75.54 26 MET A C 18
ATOM 20434 O O . MET A 1 28 ? 11.541 -0.760 -30.709 1.00 70.25 26 MET A O 18
ATOM 20448 N N . LEU A 1 29 ? 13.280 0.359 -31.596 1.00 23.33 27 LEU A N 18
ATOM 20449 C CA . LEU A 1 29 ? 13.741 -0.771 -32.396 1.00 33.25 27 LEU A CA 18
ATOM 20450 C C . LEU A 1 29 ? 14.363 -1.847 -31.511 1.00 40.21 27 LEU A C 18
ATOM 20451 O O . LEU A 1 29 ? 15.220 -1.558 -30.676 1.00 22.31 27 LEU A O 18
ATOM 20467 N N . ARG A 1 30 ? 13.927 -3.088 -31.702 1.00 2.20 28 ARG A N 18
ATOM 20468 C CA . ARG A 1 30 ? 14.442 -4.207 -30.922 1.00 43.23 28 ARG A CA 18
ATOM 20469 C C . ARG A 1 30 ? 13.829 -5.523 -31.390 1.00 35.32 28 ARG A C 18
ATOM 20470 O O . ARG A 1 30 ? 12.816 -5.551 -32.090 1.00 45.44 28 ARG A O 18
ATOM 20491 N N . PRO A 1 31 ? 14.455 -6.642 -30.994 1.00 54.35 29 PRO A N 18
ATOM 20492 C CA . PRO A 1 31 ? 13.988 -7.982 -31.361 1.00 72.03 29 PRO A CA 18
ATOM 20493 C C . PRO A 1 31 ? 12.681 -8.351 -30.667 1.00 42.01 29 PRO A C 18
ATOM 20494 O O . PRO A 1 31 ? 12.217 -7.662 -29.759 1.00 11.05 29 PRO A O 18
ATOM 20505 N N . PRO A 1 32 ? 12.073 -9.464 -31.103 1.00 35.14 30 PRO A N 18
ATOM 20506 C CA . PRO A 1 32 ? 10.811 -9.950 -30.536 1.00 21.14 30 PRO A CA 18
ATOM 20507 C C . PRO A 1 32 ? 10.980 -10.480 -29.116 1.00 30.31 30 PRO A C 18
ATOM 20508 O O . PRO A 1 32 ? 9.999 -10.744 -28.421 1.00 14.02 30 PRO A O 18
ATOM 20519 N N . ASP A 1 33 ? 12.229 -10.634 -28.691 1.00 43.25 31 ASP A N 18
ATOM 20520 C CA . ASP A 1 33 ? 12.527 -11.131 -27.353 1.00 74.32 31 ASP A CA 18
ATOM 20521 C C . ASP A 1 33 ? 13.073 -10.016 -26.468 1.00 3.22 31 ASP A C 18
ATOM 20522 O O . ASP A 1 33 ? 13.849 -10.266 -25.544 1.00 43.43 31 ASP A O 18
ATOM 20531 N N . LEU A 1 34 ? 12.665 -8.785 -26.756 1.00 31.11 32 LEU A N 18
ATOM 20532 C CA . LEU A 1 34 ? 13.115 -7.630 -25.986 1.00 75.05 32 LEU A CA 18
ATOM 20533 C C . LEU A 1 34 ? 13.043 -7.912 -24.489 1.00 51.21 32 LEU A C 18
ATOM 20534 O O . LEU A 1 34 ? 14.070 -8.043 -23.821 1.00 53.14 32 LEU A O 18
ATOM 20550 N N . LEU A 1 35 ? 11.825 -8.006 -23.968 1.00 32.02 33 LEU A N 18
ATOM 20551 C CA . LEU A 1 35 ? 11.618 -8.275 -22.549 1.00 24.11 33 LEU A CA 18
ATOM 20552 C C . LEU A 1 35 ? 11.207 -9.726 -22.324 1.00 73.51 33 LEU A C 18
ATOM 20553 O O . LEU A 1 35 ? 10.024 -10.030 -22.173 1.00 73.10 33 LEU A O 18
ATOM 20569 N N . ALA A 1 36 ? 12.191 -10.619 -22.301 1.00 43.33 34 ALA A N 18
ATOM 20570 C CA . ALA A 1 36 ? 11.932 -12.037 -22.090 1.00 71.55 34 ALA A CA 18
ATOM 20571 C C . ALA A 1 36 ? 12.089 -12.412 -20.621 1.00 1.24 34 ALA A C 18
ATOM 20572 O O . ALA A 1 36 ? 11.129 -12.363 -19.851 1.00 25.10 34 ALA A O 18
ATOM 20579 N N . VAL A 1 37 ? 13.305 -12.786 -20.237 1.00 25.41 35 VAL A N 18
ATOM 20580 C CA . VAL A 1 37 ? 13.588 -13.169 -18.859 1.00 4.13 35 VAL A CA 18
ATOM 20581 C C . VAL A 1 37 ? 13.765 -11.941 -17.973 1.00 5.11 35 VAL A C 18
ATOM 20582 O O . VAL A 1 37 ? 13.849 -12.051 -16.750 1.00 64.14 35 VAL A O 18
ATOM 20595 N N . GLY A 1 38 ? 13.821 -10.769 -18.599 1.00 22.21 36 GLY A N 18
ATOM 20596 C CA . GLY A 1 38 ? 13.988 -9.536 -17.852 1.00 34.11 36 GLY A CA 18
ATOM 20597 C C . GLY A 1 38 ? 12.664 -8.941 -17.413 1.00 24.10 36 GLY A C 18
ATOM 20598 O O . GLY A 1 38 ? 12.595 -7.768 -17.049 1.00 1.21 36 GLY A O 18
ATOM 20602 N N . GLU A 1 39 ? 11.612 -9.752 -17.449 1.00 35.01 37 GLU A N 18
ATOM 20603 C CA . GLU A 1 39 ? 10.284 -9.297 -17.054 1.00 12.12 37 GLU A CA 18
ATOM 20604 C C . GLU A 1 39 ? 10.318 -8.658 -15.668 1.00 75.42 37 GLU A C 18
ATOM 20605 O O . GLU A 1 39 ? 11.387 -8.451 -15.096 1.00 10.31 37 GLU A O 18
ATOM 20617 N N . GLN A 1 40 ? 9.139 -8.350 -15.137 1.00 1.44 38 GLN A N 18
ATOM 20618 C CA . GLN A 1 40 ? 9.034 -7.734 -13.819 1.00 52.31 38 GLN A CA 18
ATOM 20619 C C . GLN A 1 40 ? 9.560 -6.303 -13.844 1.00 5.44 38 GLN A C 18
ATOM 20620 O O . GLN A 1 40 ? 10.769 -6.076 -13.869 1.00 3.34 38 GLN A O 18
ATOM 20634 N N . GLY A 1 41 ? 8.644 -5.340 -13.836 1.00 53.55 39 GLY A N 18
ATOM 20635 C CA . GLY A 1 41 ? 9.035 -3.942 -13.859 1.00 25.33 39 GLY A CA 18
ATOM 20636 C C . GLY A 1 41 ? 7.964 -3.031 -13.293 1.00 44.11 39 GLY A C 18
ATOM 20637 O O . GLY A 1 41 ? 6.868 -3.481 -12.958 1.00 41.21 39 GLY A O 18
ATOM 20641 N N . THR A 1 42 ? 8.281 -1.744 -13.184 1.00 63.33 40 THR A N 18
ATOM 20642 C CA . THR A 1 42 ? 7.339 -0.767 -12.653 1.00 23.54 40 THR A CA 18
ATOM 20643 C C . THR A 1 42 ? 7.084 0.352 -13.655 1.00 2.30 40 THR A C 18
ATOM 20644 O O . THR A 1 42 ? 8.007 1.062 -14.055 1.00 4.22 40 THR A O 18
ATOM 20655 N N . ILE A 1 43 ? 5.827 0.505 -14.056 1.00 51.45 41 ILE A N 18
ATOM 20656 C CA . ILE A 1 43 ? 5.451 1.541 -15.011 1.00 60.11 41 ILE A CA 18
ATOM 20657 C C . ILE A 1 43 ? 5.062 2.831 -14.298 1.00 15.14 41 ILE A C 18
ATOM 20658 O O . ILE A 1 43 ? 4.231 2.825 -13.389 1.00 14.23 41 ILE A O 18
ATOM 20674 N N . THR A 1 44 ? 5.666 3.938 -14.717 1.00 3.54 42 THR A N 18
ATOM 20675 C CA . THR A 1 44 ? 5.383 5.237 -14.119 1.00 12.02 42 THR A CA 18
ATOM 20676 C C . THR A 1 44 ? 4.945 6.245 -15.175 1.00 60.13 42 THR A C 18
ATOM 20677 O O . THR A 1 44 ? 5.596 7.269 -15.378 1.00 65.54 42 THR A O 18
ATOM 20688 N N . GLY A 1 45 ? 3.836 5.948 -15.846 1.00 51.41 43 GLY A N 18
ATOM 20689 C CA . GLY A 1 45 ? 3.330 6.839 -16.874 1.00 12.54 43 GLY A CA 18
ATOM 20690 C C . GLY A 1 45 ? 1.957 7.389 -16.540 1.00 4.54 43 GLY A C 18
ATOM 20691 O O . GLY A 1 45 ? 1.330 6.967 -15.567 1.00 65.52 43 GLY A O 18
ATOM 20695 N N . LEU A 1 46 ? 1.489 8.336 -17.345 1.00 40.04 44 LEU A N 18
ATOM 20696 C CA . LEU A 1 46 ? 0.182 8.947 -17.130 1.00 32.34 44 LEU A CA 18
ATOM 20697 C C . LEU A 1 46 ? 0.225 9.927 -15.962 1.00 32.12 44 LEU A C 18
ATOM 20698 O O . LEU A 1 46 ? -0.266 11.051 -16.064 1.00 14.23 44 LEU A O 18
ATOM 20714 N N . ARG A 1 47 ? 0.817 9.494 -14.854 1.00 24.31 45 ARG A N 18
ATOM 20715 C CA . ARG A 1 47 ? 0.926 10.333 -13.667 1.00 14.40 45 ARG A CA 18
ATOM 20716 C C . ARG A 1 47 ? 1.818 11.542 -13.935 1.00 74.15 45 ARG A C 18
ATOM 20717 O O . ARG A 1 47 ? 1.465 12.683 -13.637 1.00 1.11 45 ARG A O 18
ATOM 20738 N N . PRO A 1 48 ? 3.002 11.287 -14.512 1.00 54.31 46 PRO A N 18
ATOM 20739 C CA . PRO A 1 48 ? 3.968 12.341 -14.834 1.00 4.35 46 PRO A CA 18
ATOM 20740 C C . PRO A 1 48 ? 3.494 13.235 -15.975 1.00 22.34 46 PRO A C 18
ATOM 20741 O O . PRO A 1 48 ? 3.679 14.451 -15.942 1.00 62.50 46 PRO A O 18
ATOM 20752 N N . GLY A 1 49 ? 2.881 12.623 -16.983 1.00 53.25 47 GLY A N 18
ATOM 20753 C CA . GLY A 1 49 ? 2.389 13.379 -18.120 1.00 41.25 47 GLY A CA 18
ATOM 20754 C C . GLY A 1 49 ? 1.292 12.650 -18.871 1.00 3.20 47 GLY A C 18
ATOM 20755 O O . GLY A 1 49 ? 0.137 12.650 -18.450 1.00 15.24 47 GLY A O 18
ATOM 20759 N N . GLY A 1 50 ? 1.655 12.028 -19.989 1.00 32.23 48 GLY A N 18
ATOM 20760 C CA . GLY A 1 50 ? 0.681 11.302 -20.783 1.00 12.02 48 GLY A CA 18
ATOM 20761 C C . GLY A 1 50 ? 1.299 10.146 -21.544 1.00 40.33 48 GLY A C 18
ATOM 20762 O O . GLY A 1 50 ? 0.731 9.666 -22.525 1.00 62.43 48 GLY A O 18
ATOM 20766 N N . TYR A 1 51 ? 2.466 9.700 -21.094 1.00 1.04 49 TYR A N 18
ATOM 20767 C CA . TYR A 1 51 ? 3.164 8.596 -21.742 1.00 2.12 49 TYR A CA 18
ATOM 20768 C C . TYR A 1 51 ? 3.321 7.416 -20.788 1.00 61.30 49 TYR A C 18
ATOM 20769 O O . TYR A 1 51 ? 2.946 7.495 -19.618 1.00 60.32 49 TYR A O 18
ATOM 20787 N N . TRP A 1 52 ? 3.878 6.323 -21.297 1.00 23.11 50 TRP A N 18
ATOM 20788 C CA . TRP A 1 52 ? 4.086 5.125 -20.491 1.00 1.10 50 TRP A CA 18
ATOM 20789 C C . TRP A 1 52 ? 5.559 4.733 -20.468 1.00 44.33 50 TRP A C 18
ATOM 20790 O O . TRP A 1 52 ? 6.173 4.527 -21.515 1.00 62.23 50 TRP A O 18
ATOM 20811 N N . VAL A 1 53 ? 6.122 4.632 -19.268 1.00 41.12 51 VAL A N 18
ATOM 20812 C CA . VAL A 1 53 ? 7.524 4.263 -19.110 1.00 12.43 51 VAL A CA 18
ATOM 20813 C C . VAL A 1 53 ? 7.675 3.063 -18.182 1.00 11.44 51 VAL A C 18
ATOM 20814 O O . VAL A 1 53 ? 7.309 3.123 -17.008 1.00 33.32 51 VAL A O 18
ATOM 20827 N N . VAL A 1 54 ? 8.217 1.974 -18.716 1.00 25.33 52 VAL A N 18
ATOM 20828 C CA . VAL A 1 54 ? 8.419 0.759 -17.935 1.00 61.11 52 VAL A CA 18
ATOM 20829 C C . VAL A 1 54 ? 9.890 0.572 -17.579 1.00 14.21 52 VAL A C 18
ATOM 20830 O O . VAL A 1 54 ? 10.726 0.337 -18.452 1.00 3.31 52 VAL A O 18
ATOM 20843 N N . LEU A 1 55 ? 10.199 0.678 -16.291 1.00 74.53 53 LEU A N 18
ATOM 20844 C CA . LEU A 1 55 ? 11.569 0.520 -15.818 1.00 24.40 53 LEU A CA 18
ATOM 20845 C C . LEU A 1 55 ? 11.796 -0.883 -15.264 1.00 61.40 53 LEU A C 18
ATOM 20846 O O . LEU A 1 55 ? 11.424 -1.182 -14.129 1.00 1.41 53 LEU A O 18
ATOM 20862 N N . PHE A 1 56 ? 12.410 -1.741 -16.072 1.00 45.12 54 PHE A N 18
ATOM 20863 C CA . PHE A 1 56 ? 12.688 -3.113 -15.663 1.00 3.44 54 PHE A CA 18
ATOM 20864 C C . PHE A 1 56 ? 14.153 -3.466 -15.902 1.00 43.43 54 PHE A C 18
ATOM 20865 O O . PHE A 1 56 ? 14.920 -2.658 -16.427 1.00 51.31 54 PHE A O 18
ATOM 20882 N N . ASP A 1 57 ? 14.535 -4.677 -15.513 1.00 72.24 55 ASP A N 18
ATOM 20883 C CA . ASP A 1 57 ? 15.907 -5.139 -15.686 1.00 3.32 55 ASP A CA 18
ATOM 20884 C C . ASP A 1 57 ? 16.494 -4.622 -16.996 1.00 1.45 55 ASP A C 18
ATOM 20885 O O . ASP A 1 57 ? 17.517 -3.937 -17.001 1.00 40.41 55 ASP A O 18
ATOM 20894 N N . ARG A 1 58 ? 15.840 -4.955 -18.103 1.00 62.04 56 ARG A N 18
ATOM 20895 C CA . ARG A 1 58 ? 16.298 -4.526 -19.419 1.00 64.34 56 ARG A CA 18
ATOM 20896 C C . ARG A 1 58 ? 16.721 -3.060 -19.397 1.00 75.11 56 ARG A C 18
ATOM 20897 O O . ARG A 1 58 ? 17.697 -2.675 -20.038 1.00 43.12 56 ARG A O 18
ATOM 20918 N N . GLY A 1 59 ? 15.976 -2.246 -18.654 1.00 62.41 57 GLY A N 18
ATOM 20919 C CA . GLY A 1 59 ? 16.288 -0.832 -18.563 1.00 25.13 57 GLY A CA 18
ATOM 20920 C C . GLY A 1 59 ? 15.046 0.031 -18.465 1.00 21.24 57 GLY A C 18
ATOM 20921 O O . GLY A 1 59 ? 14.439 0.137 -17.399 1.00 53.53 57 GLY A O 18
ATOM 20925 N N . SER A 1 60 ? 14.668 0.650 -19.578 1.00 60.24 58 SER A N 18
ATOM 20926 C CA . SER A 1 60 ? 13.493 1.513 -19.612 1.00 71.43 58 SER A CA 18
ATOM 20927 C C . SER A 1 60 ? 13.093 1.829 -21.050 1.00 54.20 58 SER A C 18
ATOM 20928 O O . SER A 1 60 ? 13.891 2.351 -21.828 1.00 51.53 58 SER A O 18
ATOM 20936 N N . PHE A 1 61 ? 11.850 1.509 -21.396 1.00 21.13 59 PHE A N 18
ATOM 20937 C CA . PHE A 1 61 ? 11.342 1.758 -22.740 1.00 23.51 59 PHE A CA 18
ATOM 20938 C C . PHE A 1 61 ? 9.852 2.085 -22.707 1.00 23.24 59 PHE A C 18
ATOM 20939 O O . PHE A 1 61 ? 9.126 1.635 -21.819 1.00 72.15 59 PHE A O 18
ATOM 20956 N N . LEU A 1 62 ? 9.404 2.871 -23.679 1.00 12.44 60 LEU A N 18
ATOM 20957 C CA . LEU A 1 62 ? 8.000 3.261 -23.762 1.00 23.43 60 LEU A CA 18
ATOM 20958 C C . LEU A 1 62 ? 7.118 2.054 -24.066 1.00 51.32 60 LEU A C 18
ATOM 20959 O O . LEU A 1 62 ? 7.587 1.046 -24.596 1.00 40.34 60 LEU A O 18
ATOM 20975 N N . LEU A 1 63 ? 5.838 2.165 -23.730 1.00 35.43 61 LEU A N 18
ATOM 20976 C CA . LEU A 1 63 ? 4.888 1.084 -23.969 1.00 74.42 61 LEU A CA 18
ATOM 20977 C C . LEU A 1 63 ? 3.469 1.516 -23.612 1.00 41.14 61 LEU A C 18
ATOM 20978 O O . LEU A 1 63 ? 3.104 1.573 -22.438 1.00 73.01 61 LEU A O 18
ATOM 20994 N N . ASP A 1 64 ? 2.674 1.818 -24.633 1.00 30.02 62 ASP A N 18
ATOM 20995 C CA . ASP A 1 64 ? 1.294 2.242 -24.427 1.00 51.13 62 ASP A CA 18
ATOM 20996 C C . ASP A 1 64 ? 0.574 1.302 -23.466 1.00 32.21 62 ASP A C 18
ATOM 20997 O O . ASP A 1 64 ? 1.151 0.326 -22.984 1.00 43.52 62 ASP A O 18
ATOM 21006 N N . THR A 1 65 ? -0.691 1.602 -23.189 1.00 75.31 63 THR A N 18
ATOM 21007 C CA . THR A 1 65 ? -1.490 0.785 -22.284 1.00 0.24 63 THR A CA 18
ATOM 21008 C C . THR A 1 65 ? -1.816 -0.568 -22.906 1.00 1.40 63 THR A C 18
ATOM 21009 O O . THR A 1 65 ? -2.348 -1.455 -22.239 1.00 42.14 63 THR A O 18
ATOM 21020 N N . GLN A 1 66 ? -1.493 -0.718 -24.186 1.00 50.15 64 GLN A N 18
ATOM 21021 C CA . GLN A 1 66 ? -1.752 -1.964 -24.898 1.00 13.01 64 GLN A CA 18
ATOM 21022 C C . GLN A 1 66 ? -1.947 -3.118 -23.921 1.00 31.54 64 GLN A C 18
ATOM 21023 O O . GLN A 1 66 ? -3.057 -3.365 -23.449 1.00 32.33 64 GLN A O 18
ATOM 21037 N N . PHE A 1 67 ? -0.861 -3.823 -23.621 1.00 71.31 65 PHE A N 18
ATOM 21038 C CA . PHE A 1 67 ? -0.913 -4.953 -22.701 1.00 22.24 65 PHE A CA 18
ATOM 21039 C C . PHE A 1 67 ? 0.458 -5.216 -22.084 1.00 41.32 65 PHE A C 18
ATOM 21040 O O . PHE A 1 67 ? 0.628 -5.145 -20.866 1.00 52.42 65 PHE A O 18
ATOM 21057 N N . LEU A 1 68 ? 1.433 -5.520 -22.933 1.00 63.03 66 LEU A N 18
ATOM 21058 C CA . LEU A 1 68 ? 2.790 -5.794 -22.473 1.00 63.15 66 LEU A CA 18
ATOM 21059 C C . LEU A 1 68 ? 3.185 -4.846 -21.346 1.00 20.14 66 LEU A C 18
ATOM 21060 O O . LEU A 1 68 ? 3.021 -3.631 -21.457 1.00 24.13 66 LEU A O 18
ATOM 21076 N N . SER A 1 69 ? 3.708 -5.410 -20.261 1.00 54.22 67 SER A N 18
ATOM 21077 C CA . SER A 1 69 ? 4.125 -4.615 -19.112 1.00 54.10 67 SER A CA 18
ATOM 21078 C C . SER A 1 69 ? 3.023 -3.645 -18.694 1.00 24.32 67 SER A C 18
ATOM 21079 O O . SER A 1 69 ? 3.139 -2.435 -18.887 1.00 52.13 67 SER A O 18
ATOM 21087 N N . LYS A 1 70 ? 1.955 -4.186 -18.119 1.00 33.22 68 LYS A N 18
ATOM 21088 C CA . LYS A 1 70 ? 0.831 -3.371 -17.671 1.00 25.40 68 LYS A CA 18
ATOM 21089 C C . LYS A 1 70 ? -0.308 -4.248 -17.161 1.00 62.44 68 LYS A C 18
ATOM 21090 O O . LYS A 1 70 ? -1.365 -4.334 -17.786 1.00 33.53 68 LYS A O 18
ATOM 21109 N N . VAL A 1 71 ? -0.086 -4.897 -16.022 1.00 44.15 69 VAL A N 18
ATOM 21110 C CA . VAL A 1 71 ? -1.095 -5.765 -15.428 1.00 24.13 69 VAL A CA 18
ATOM 21111 C C . VAL A 1 71 ? -2.467 -5.100 -15.438 1.00 24.51 69 VAL A C 18
ATOM 21112 O O . VAL A 1 71 ? -2.832 -4.396 -14.498 1.00 33.14 69 VAL A O 18
ATOM 21125 N N . GLU A 1 72 ? -3.222 -5.330 -16.508 1.00 24.33 70 GLU A N 18
ATOM 21126 C CA . GLU A 1 72 ? -4.554 -4.753 -16.640 1.00 0.22 70 GLU A CA 18
ATOM 21127 C C . GLU A 1 72 ? -5.526 -5.760 -17.248 1.00 22.34 70 GLU A C 18
ATOM 21128 O O . GLU A 1 72 ? -6.694 -5.820 -16.865 1.00 32.41 70 GLU A O 18
ATOM 21140 N N . SER A 1 73 ? -5.034 -6.549 -18.197 1.00 62.43 71 SER A N 18
ATOM 21141 C CA . SER A 1 73 ? -5.859 -7.552 -18.862 1.00 3.52 71 SER A CA 18
ATOM 21142 C C . SER A 1 73 ? -6.392 -8.569 -17.858 1.00 15.44 71 SER A C 18
ATOM 21143 O O . SER A 1 73 ? -7.248 -9.390 -18.184 1.00 52.11 71 SER A O 18
ATOM 21151 N N . GLY A 1 74 ? -5.880 -8.507 -16.632 1.00 45.44 72 GLY A N 18
ATOM 21152 C CA . GLY A 1 74 ? -6.315 -9.427 -15.598 1.00 54.23 72 GLY A CA 18
ATOM 21153 C C . GLY A 1 74 ? -5.428 -10.652 -15.500 1.00 44.44 72 GLY A C 18
ATOM 21154 O O . GLY A 1 74 ? -5.665 -11.534 -14.676 1.00 42.02 72 GLY A O 18
ATOM 21158 N N . ALA A 1 75 ? -4.403 -10.707 -16.345 1.00 1.31 73 ALA A N 18
ATOM 21159 C CA . ALA A 1 75 ? -3.477 -11.832 -16.350 1.00 23.23 73 ALA A CA 18
ATOM 21160 C C . ALA A 1 75 ? -2.683 -11.885 -17.651 1.00 12.31 73 ALA A C 18
ATOM 21161 O O . ALA A 1 75 ? -1.461 -12.030 -17.638 1.00 61.12 73 ALA A O 18
ATOM 21168 N N . SER A 1 76 ? -3.386 -11.766 -18.773 1.00 34.34 74 SER A N 18
ATOM 21169 C CA . SER A 1 76 ? -2.748 -11.805 -20.083 1.00 4.11 74 SER A CA 18
ATOM 21170 C C . SER A 1 76 ? -2.152 -13.183 -20.356 1.00 43.53 74 SER A C 18
ATOM 21171 O O . SER A 1 76 ? -1.304 -13.341 -21.234 1.00 63.14 74 SER A O 18
ATOM 21179 N N . SER A 1 77 ? -2.602 -14.176 -19.597 1.00 71.43 75 SER A N 18
ATOM 21180 C CA . SER A 1 77 ? -2.112 -15.541 -19.754 1.00 4.30 75 SER A CA 18
ATOM 21181 C C . SER A 1 77 ? -3.153 -16.550 -19.281 1.00 31.10 75 SER A C 18
ATOM 21182 O O . SER A 1 77 ? -4.352 -16.271 -19.286 1.00 41.45 75 SER A O 18
ATOM 21190 N N . SER A 1 78 ? -2.686 -17.725 -18.872 1.00 61.41 76 SER A N 18
ATOM 21191 C CA . SER A 1 78 ? -3.576 -18.779 -18.399 1.00 70.21 76 SER A CA 18
ATOM 21192 C C . SER A 1 78 ? -3.235 -19.176 -16.966 1.00 1.21 76 SER A C 18
ATOM 21193 O O . SER A 1 78 ? -4.003 -19.875 -16.305 1.00 45.42 76 SER A O 18
ATOM 21201 N N . GLU A 1 79 ? -2.078 -18.724 -16.493 1.00 4.00 77 GLU A N 18
ATOM 21202 C CA . GLU A 1 79 ? -1.634 -19.032 -15.139 1.00 31.35 77 GLU A CA 18
ATOM 21203 C C . GLU A 1 79 ? -0.603 -18.014 -14.659 1.00 34.44 77 GLU A C 18
ATOM 21204 O O . GLU A 1 79 ? -0.711 -17.478 -13.557 1.00 30.24 77 GLU A O 18
ATOM 21216 N N . GLY A 1 80 ? 0.397 -17.754 -15.495 1.00 53.02 78 GLY A N 18
ATOM 21217 C CA . GLY A 1 80 ? 1.433 -16.802 -15.139 1.00 71.32 78 GLY A CA 18
ATOM 21218 C C . GLY A 1 80 ? 1.253 -15.464 -15.828 1.00 73.21 78 GLY A C 18
ATOM 21219 O O . GLY A 1 80 ? 2.209 -14.705 -15.984 1.00 60.11 78 GLY A O 18
ATOM 21223 N N . MET A 1 3 ? -2.808 3.558 -4.880 1.00 64.13 1 MET A N 19
ATOM 21224 C CA . MET A 1 3 ? -2.098 2.337 -5.244 1.00 74.33 1 MET A CA 19
ATOM 21225 C C . MET A 1 3 ? -2.748 1.118 -4.597 1.00 62.53 1 MET A C 19
ATOM 21226 O O . MET A 1 3 ? -3.802 1.224 -3.970 1.00 24.44 1 MET A O 19
ATOM 21240 N N . ASP A 1 4 ? -2.113 -0.039 -4.755 1.00 2.34 2 ASP A N 19
ATOM 21241 C CA . ASP A 1 4 ? -2.629 -1.278 -4.185 1.00 23.02 2 ASP A CA 19
ATOM 21242 C C . ASP A 1 4 ? -1.492 -2.146 -3.654 1.00 34.32 2 ASP A C 19
ATOM 21243 O O . ASP A 1 4 ? -1.635 -2.817 -2.631 1.00 54.03 2 ASP A O 19
ATOM 21252 N N . PHE A 1 5 ? -0.364 -2.130 -4.356 1.00 12.21 3 PHE A N 19
ATOM 21253 C CA . PHE A 1 5 ? 0.796 -2.917 -3.956 1.00 64.25 3 PHE A CA 19
ATOM 21254 C C . PHE A 1 5 ? 1.784 -2.067 -3.163 1.00 12.41 3 PHE A C 19
ATOM 21255 O O . PHE A 1 5 ? 1.675 -1.946 -1.943 1.00 41.01 3 PHE A O 19
ATOM 21272 N N . ALA A 1 6 ? 2.747 -1.479 -3.865 1.00 63.31 4 ALA A N 19
ATOM 21273 C CA . ALA A 1 6 ? 3.753 -0.639 -3.228 1.00 4.04 4 ALA A CA 19
ATOM 21274 C C . ALA A 1 6 ? 4.053 0.595 -4.072 1.00 61.11 4 ALA A C 19
ATOM 21275 O O . ALA A 1 6 ? 5.097 1.229 -3.912 1.00 55.14 4 ALA A O 19
ATOM 21282 N N . ILE A 1 7 ? 3.133 0.929 -4.970 1.00 50.14 5 ILE A N 19
ATOM 21283 C CA . ILE A 1 7 ? 3.300 2.087 -5.839 1.00 53.43 5 ILE A CA 19
ATOM 21284 C C . ILE A 1 7 ? 2.037 2.351 -6.652 1.00 14.41 5 ILE A C 19
ATOM 21285 O O . ILE A 1 7 ? 1.715 3.497 -6.964 1.00 70.05 5 ILE A O 19
ATOM 21301 N N . GLY A 1 8 ? 1.322 1.282 -6.990 1.00 23.12 6 GLY A N 19
ATOM 21302 C CA . GLY A 1 8 ? 0.101 1.419 -7.762 1.00 0.14 6 GLY A CA 19
ATOM 21303 C C . GLY A 1 8 ? 0.358 1.440 -9.255 1.00 64.43 6 GLY A C 19
ATOM 21304 O O . GLY A 1 8 ? -0.555 1.224 -10.052 1.00 62.23 6 GLY A O 19
ATOM 21308 N N . ASP A 1 9 ? 1.604 1.701 -9.636 1.00 11.12 7 ASP A N 19
ATOM 21309 C CA . ASP A 1 9 ? 1.979 1.750 -11.044 1.00 71.22 7 ASP A CA 19
ATOM 21310 C C . ASP A 1 9 ? 2.908 0.593 -11.400 1.00 34.14 7 ASP A C 19
ATOM 21311 O O . ASP A 1 9 ? 4.113 0.780 -11.563 1.00 63.34 7 ASP A O 19
ATOM 21320 N N . ARG A 1 10 ? 2.338 -0.602 -11.516 1.00 71.11 8 ARG A N 19
ATOM 21321 C CA . ARG A 1 10 ? 3.115 -1.790 -11.850 1.00 10.33 8 ARG A CA 19
ATOM 21322 C C . ARG A 1 10 ? 2.984 -2.127 -13.332 1.00 55.10 8 ARG A C 19
ATOM 21323 O O . ARG A 1 10 ? 1.928 -1.929 -13.933 1.00 75.32 8 ARG A O 19
ATOM 21344 N N . VAL A 1 11 ? 4.064 -2.636 -13.916 1.00 34.41 9 VAL A N 19
ATOM 21345 C CA . VAL A 1 11 ? 4.069 -3.002 -15.327 1.00 42.44 9 VAL A CA 19
ATOM 21346 C C . VAL A 1 11 ? 4.665 -4.390 -15.534 1.00 1.35 9 VAL A C 19
ATOM 21347 O O . VAL A 1 11 ? 5.882 -4.568 -15.482 1.00 42.34 9 VAL A O 19
ATOM 21360 N N . ARG A 1 12 ? 3.799 -5.370 -15.767 1.00 63.52 10 ARG A N 19
ATOM 21361 C CA . ARG A 1 12 ? 4.240 -6.744 -15.981 1.00 12.24 10 ARG A CA 19
ATOM 21362 C C . ARG A 1 12 ? 4.104 -7.136 -17.449 1.00 22.31 10 ARG A C 19
ATOM 21363 O O . ARG A 1 12 ? 3.069 -6.898 -18.073 1.00 63.42 10 ARG A O 19
ATOM 21384 N N . LEU A 1 13 ? 5.155 -7.738 -17.995 1.00 4.25 11 LEU A N 19
ATOM 21385 C CA . LEU A 1 13 ? 5.155 -8.163 -19.390 1.00 35.31 11 LEU A CA 19
ATOM 21386 C C . LEU A 1 13 ? 3.839 -8.846 -19.750 1.00 60.11 11 LEU A C 19
ATOM 21387 O O . LEU A 1 13 ? 3.050 -9.197 -18.873 1.00 51.24 11 LEU A O 19
ATOM 21403 N N . ALA A 1 14 ? 3.611 -9.033 -21.046 1.00 31.40 12 ALA A N 19
ATOM 21404 C CA . ALA A 1 14 ? 2.393 -9.678 -21.522 1.00 24.21 12 ALA A CA 19
ATOM 21405 C C . ALA A 1 14 ? 2.368 -9.747 -23.045 1.00 41.01 12 ALA A C 19
ATOM 21406 O O . ALA A 1 14 ? 1.571 -9.070 -23.693 1.00 52.31 12 ALA A O 19
ATOM 21413 N N . ALA A 1 15 ? 3.246 -10.569 -23.610 1.00 42.04 13 ALA A N 19
ATOM 21414 C CA . ALA A 1 15 ? 3.323 -10.727 -25.057 1.00 41.34 13 ALA A CA 19
ATOM 21415 C C . ALA A 1 15 ? 4.137 -9.603 -25.690 1.00 25.24 13 ALA A C 19
ATOM 21416 O O . ALA A 1 15 ? 4.411 -8.588 -25.050 1.00 42.01 13 ALA A O 19
ATOM 21423 N N . GLN A 1 16 ? 4.522 -9.793 -26.948 1.00 11.23 14 GLN A N 19
ATOM 21424 C CA . GLN A 1 16 ? 5.307 -8.795 -27.665 1.00 15.21 14 GLN A CA 19
ATOM 21425 C C . GLN A 1 16 ? 4.489 -8.162 -28.786 1.00 72.42 14 GLN A C 19
ATOM 21426 O O . GLN A 1 16 ? 4.605 -8.530 -29.956 1.00 1.25 14 GLN A O 19
ATOM 21440 N N . PRO A 1 17 ? 3.641 -7.189 -28.424 1.00 14.51 15 PRO A N 19
ATOM 21441 C CA . PRO A 1 17 ? 2.787 -6.484 -29.385 1.00 72.32 15 PRO A CA 19
ATOM 21442 C C . PRO A 1 17 ? 3.586 -5.577 -30.314 1.00 70.04 15 PRO A C 19
ATOM 21443 O O . PRO A 1 17 ? 4.646 -5.062 -29.958 1.00 12.11 15 PRO A O 19
ATOM 21454 N N . PRO A 1 18 ? 3.068 -5.375 -31.535 1.00 70.00 16 PRO A N 19
ATOM 21455 C CA . PRO A 1 18 ? 3.717 -4.528 -32.540 1.00 62.22 16 PRO A CA 19
ATOM 21456 C C . PRO A 1 18 ? 3.672 -3.050 -32.169 1.00 42.22 16 PRO A C 19
ATOM 21457 O O . PRO A 1 18 ? 4.549 -2.276 -32.554 1.00 24.30 16 PRO A O 19
ATOM 21468 N N . TYR A 1 19 ? 2.646 -2.664 -31.420 1.00 13.13 17 TYR A N 19
ATOM 21469 C CA . TYR A 1 19 ? 2.486 -1.277 -30.998 1.00 73.23 17 TYR A CA 19
ATOM 21470 C C . TYR A 1 19 ? 3.395 -0.959 -29.816 1.00 5.23 17 TYR A C 19
ATOM 21471 O O . TYR A 1 19 ? 3.271 0.093 -29.187 1.00 30.03 17 TYR A O 19
ATOM 21489 N N . LEU A 1 20 ? 4.311 -1.874 -29.519 1.00 61.31 18 LEU A N 19
ATOM 21490 C CA . LEU A 1 20 ? 5.244 -1.693 -28.412 1.00 41.34 18 LEU A CA 19
ATOM 21491 C C . LEU A 1 20 ? 6.081 -0.432 -28.607 1.00 32.32 18 LEU A C 19
ATOM 21492 O O . LEU A 1 20 ? 6.774 0.013 -27.692 1.00 51.40 18 LEU A O 19
ATOM 21508 N N . LYS A 1 21 ? 6.010 0.140 -29.804 1.00 60.30 19 LYS A N 19
ATOM 21509 C CA . LYS A 1 21 ? 6.758 1.351 -30.119 1.00 54.30 19 LYS A CA 19
ATOM 21510 C C . LYS A 1 21 ? 6.044 2.167 -31.192 1.00 51.40 19 LYS A C 19
ATOM 21511 O O . LYS A 1 21 ? 5.616 1.629 -32.213 1.00 22.11 19 LYS A O 19
ATOM 21530 N N . SER A 1 22 ? 5.920 3.469 -30.954 1.00 42.34 20 SER A N 19
ATOM 21531 C CA . SER A 1 22 ? 5.256 4.359 -31.900 1.00 3.22 20 SER A CA 19
ATOM 21532 C C . SER A 1 22 ? 6.235 4.850 -32.963 1.00 34.03 20 SER A C 19
ATOM 21533 O O . SER A 1 22 ? 5.845 5.522 -33.917 1.00 43.22 20 SER A O 19
ATOM 21541 N N . ALA A 1 23 ? 7.507 4.509 -32.789 1.00 62.44 21 ALA A N 19
ATOM 21542 C CA . ALA A 1 23 ? 8.542 4.912 -33.734 1.00 32.14 21 ALA A CA 19
ATOM 21543 C C . ALA A 1 23 ? 8.761 6.420 -33.696 1.00 43.51 21 ALA A C 19
ATOM 21544 O O . ALA A 1 23 ? 8.609 7.105 -34.708 1.00 72.10 21 ALA A O 19
ATOM 21551 N N . ASP A 1 24 ? 9.119 6.932 -32.524 1.00 2.53 22 ASP A N 19
ATOM 21552 C CA . ASP A 1 24 ? 9.360 8.361 -32.355 1.00 21.24 22 ASP A CA 19
ATOM 21553 C C . ASP A 1 24 ? 9.818 8.670 -30.933 1.00 12.13 22 ASP A C 19
ATOM 21554 O O . ASP A 1 24 ? 10.918 9.173 -30.704 1.00 61.10 22 ASP A O 19
ATOM 21563 N N . PRO A 1 25 ? 8.954 8.364 -29.953 1.00 2.20 23 PRO A N 19
ATOM 21564 C CA . PRO A 1 25 ? 9.248 8.601 -28.536 1.00 54.45 23 PRO A CA 19
ATOM 21565 C C . PRO A 1 25 ? 10.332 7.670 -28.005 1.00 52.02 23 PRO A C 19
ATOM 21566 O O . PRO A 1 25 ? 10.832 7.853 -26.895 1.00 23.14 23 PRO A O 19
ATOM 21577 N N . LEU A 1 26 ? 10.691 6.672 -28.804 1.00 61.43 24 LEU A N 19
ATOM 21578 C CA . LEU A 1 26 ? 11.717 5.711 -28.415 1.00 25.05 24 LEU A CA 19
ATOM 21579 C C . LEU A 1 26 ? 11.862 4.613 -29.463 1.00 43.14 24 LEU A C 19
ATOM 21580 O O . LEU A 1 26 ? 10.890 4.176 -30.079 1.00 15.32 24 LEU A O 19
ATOM 21596 N N . PRO A 1 27 ? 13.105 4.154 -29.672 1.00 21.20 25 PRO A N 19
ATOM 21597 C CA . PRO A 1 27 ? 13.406 3.099 -30.644 1.00 65.12 25 PRO A CA 19
ATOM 21598 C C . PRO A 1 27 ? 12.872 1.739 -30.209 1.00 34.05 25 PRO A C 19
ATOM 21599 O O . PRO A 1 27 ? 11.732 1.385 -30.509 1.00 30.24 25 PRO A O 19
ATOM 21610 N N . MET A 1 28 ? 13.702 0.981 -29.499 1.00 13.51 26 MET A N 19
ATOM 21611 C CA . MET A 1 28 ? 13.310 -0.339 -29.021 1.00 24.44 26 MET A CA 19
ATOM 21612 C C . MET A 1 28 ? 12.507 -1.086 -30.081 1.00 41.41 26 MET A C 19
ATOM 21613 O O . MET A 1 28 ? 11.277 -1.031 -30.095 1.00 34.32 26 MET A O 19
ATOM 21627 N N . LEU A 1 29 ? 13.210 -1.781 -30.968 1.00 73.51 27 LEU A N 19
ATOM 21628 C CA . LEU A 1 29 ? 12.562 -2.539 -32.033 1.00 54.12 27 LEU A CA 19
ATOM 21629 C C . LEU A 1 29 ? 13.594 -3.128 -32.988 1.00 64.34 27 LEU A C 19
ATOM 21630 O O . LEU A 1 29 ? 14.301 -2.397 -33.682 1.00 63.01 27 LEU A O 19
ATOM 21646 N N . ARG A 1 30 ? 13.675 -4.454 -33.020 1.00 75.53 28 ARG A N 19
ATOM 21647 C CA . ARG A 1 30 ? 14.620 -5.142 -33.891 1.00 60.13 28 ARG A CA 19
ATOM 21648 C C . ARG A 1 30 ? 14.707 -6.624 -33.537 1.00 51.24 28 ARG A C 19
ATOM 21649 O O . ARG A 1 30 ? 14.409 -7.500 -34.350 1.00 1.23 28 ARG A O 19
ATOM 21670 N N . PRO A 1 31 ? 15.125 -6.912 -32.296 1.00 60.40 29 PRO A N 19
ATOM 21671 C CA . PRO A 1 31 ? 15.261 -8.287 -31.806 1.00 71.41 29 PRO A CA 19
ATOM 21672 C C . PRO A 1 31 ? 13.911 -8.971 -31.616 1.00 2.12 29 PRO A C 19
ATOM 21673 O O . PRO A 1 31 ? 12.907 -8.336 -31.294 1.00 33.25 29 PRO A O 19
ATOM 21684 N N . PRO A 1 32 ? 13.884 -10.297 -31.819 1.00 5.51 30 PRO A N 19
ATOM 21685 C CA . PRO A 1 32 ? 12.664 -11.095 -31.674 1.00 73.11 30 PRO A CA 19
ATOM 21686 C C . PRO A 1 32 ? 12.215 -11.210 -30.221 1.00 50.23 30 PRO A C 19
ATOM 21687 O O . PRO A 1 32 ? 11.107 -11.665 -29.938 1.00 54.22 30 PRO A O 19
ATOM 21698 N N . ASP A 1 33 ? 13.082 -10.794 -29.305 1.00 21.43 31 ASP A N 19
ATOM 21699 C CA . ASP A 1 33 ? 12.774 -10.849 -27.880 1.00 70.23 31 ASP A CA 19
ATOM 21700 C C . ASP A 1 33 ? 13.780 -10.032 -27.075 1.00 75.10 31 ASP A C 19
ATOM 21701 O O . ASP A 1 33 ? 14.856 -10.520 -26.727 1.00 72.24 31 ASP A O 19
ATOM 21710 N N . LEU A 1 34 ? 13.423 -8.786 -26.783 1.00 33.55 32 LEU A N 19
ATOM 21711 C CA . LEU A 1 34 ? 14.294 -7.900 -26.019 1.00 22.33 32 LEU A CA 19
ATOM 21712 C C . LEU A 1 34 ? 14.054 -8.058 -24.521 1.00 33.42 32 LEU A C 19
ATOM 21713 O O . LEU A 1 34 ? 14.905 -8.574 -23.795 1.00 62.14 32 LEU A O 19
ATOM 21729 N N . LEU A 1 35 ? 12.888 -7.614 -24.064 1.00 3.51 33 LEU A N 19
ATOM 21730 C CA . LEU A 1 35 ? 12.534 -7.708 -22.652 1.00 12.50 33 LEU A CA 19
ATOM 21731 C C . LEU A 1 35 ? 12.674 -9.141 -22.150 1.00 12.04 33 LEU A C 19
ATOM 21732 O O . LEU A 1 35 ? 13.402 -9.406 -21.193 1.00 54.33 33 LEU A O 19
ATOM 21748 N N . ALA A 1 36 ? 11.973 -10.062 -22.803 1.00 22.43 34 ALA A N 19
ATOM 21749 C CA . ALA A 1 36 ? 12.023 -11.469 -22.425 1.00 73.41 34 ALA A CA 19
ATOM 21750 C C . ALA A 1 36 ? 11.524 -11.673 -20.998 1.00 42.24 34 ALA A C 19
ATOM 21751 O O . ALA A 1 36 ? 10.384 -12.083 -20.781 1.00 51.30 34 ALA A O 19
ATOM 21758 N N . VAL A 1 37 ? 12.386 -11.384 -20.028 1.00 61.45 35 VAL A N 19
ATOM 21759 C CA . VAL A 1 37 ? 12.033 -11.535 -18.622 1.00 31.40 35 VAL A CA 19
ATOM 21760 C C . VAL A 1 37 ? 12.151 -10.209 -17.880 1.00 41.32 35 VAL A C 19
ATOM 21761 O O . VAL A 1 37 ? 13.022 -10.037 -17.029 1.00 22.15 35 VAL A O 19
ATOM 21774 N N . GLY A 1 38 ? 11.267 -9.272 -18.210 1.00 2.42 36 GLY A N 19
ATOM 21775 C CA . GLY A 1 38 ? 11.289 -7.972 -17.565 1.00 41.41 36 GLY A CA 19
ATOM 21776 C C . GLY A 1 38 ? 10.965 -8.052 -16.087 1.00 33.14 36 GLY A C 19
ATOM 21777 O O . GLY A 1 38 ? 10.987 -7.042 -15.385 1.00 15.24 36 GLY A O 19
ATOM 21781 N N . GLU A 1 39 ? 10.661 -9.257 -15.613 1.00 44.25 37 GLU A N 19
ATOM 21782 C CA . GLU A 1 39 ? 10.328 -9.464 -14.209 1.00 4.40 37 GLU A CA 19
ATOM 21783 C C . GLU A 1 39 ? 9.554 -8.272 -13.652 1.00 64.13 37 GLU A C 19
ATOM 21784 O O . GLU A 1 39 ? 9.664 -7.946 -12.471 1.00 11.13 37 GLU A O 19
ATOM 21796 N N . GLN A 1 40 ? 8.773 -7.627 -14.513 1.00 22.23 38 GLN A N 19
ATOM 21797 C CA . GLN A 1 40 ? 7.982 -6.471 -14.107 1.00 61.44 38 GLN A CA 19
ATOM 21798 C C . GLN A 1 40 ? 8.883 -5.308 -13.707 1.00 64.02 38 GLN A C 19
ATOM 21799 O O . GLN A 1 40 ? 10.061 -5.497 -13.406 1.00 20.24 38 GLN A O 19
ATOM 21813 N N . GLY A 1 41 ? 8.321 -4.103 -13.707 1.00 44.13 39 GLY A N 19
ATOM 21814 C CA . GLY A 1 41 ? 9.089 -2.926 -13.343 1.00 60.40 39 GLY A CA 19
ATOM 21815 C C . GLY A 1 41 ? 8.209 -1.775 -12.898 1.00 43.02 39 GLY A C 19
ATOM 21816 O O . GLY A 1 41 ? 6.982 -1.863 -12.954 1.00 42.23 39 GLY A O 19
ATOM 21820 N N . THR A 1 42 ? 8.836 -0.691 -12.453 1.00 5.34 40 THR A N 19
ATOM 21821 C CA . THR A 1 42 ? 8.103 0.482 -11.993 1.00 41.05 40 THR A CA 19
ATOM 21822 C C . THR A 1 42 ? 7.905 1.484 -13.125 1.00 12.32 40 THR A C 19
ATOM 21823 O O . THR A 1 42 ? 8.871 1.948 -13.732 1.00 15.12 40 THR A O 19
ATOM 21834 N N . ILE A 1 43 ? 6.648 1.815 -13.403 1.00 22.33 41 ILE A N 19
ATOM 21835 C CA . ILE A 1 43 ? 6.325 2.764 -14.460 1.00 74.15 41 ILE A CA 19
ATOM 21836 C C . ILE A 1 43 ? 5.938 4.121 -13.882 1.00 45.01 41 ILE A C 19
ATOM 21837 O O . ILE A 1 43 ? 5.320 4.203 -12.820 1.00 42.31 41 ILE A O 19
ATOM 21853 N N . THR A 1 44 ? 6.306 5.186 -14.589 1.00 32.44 42 THR A N 19
ATOM 21854 C CA . THR A 1 44 ? 5.998 6.540 -14.147 1.00 33.25 42 THR A CA 19
ATOM 21855 C C . THR A 1 44 ? 5.702 7.451 -15.332 1.00 41.30 42 THR A C 19
ATOM 21856 O O . THR A 1 44 ? 6.383 8.454 -15.541 1.00 40.33 42 THR A O 19
ATOM 21867 N N . GLY A 1 45 ? 4.681 7.096 -16.106 1.00 12.01 43 GLY A N 19
ATOM 21868 C CA . GLY A 1 45 ? 4.313 7.894 -17.261 1.00 72.40 43 GLY A CA 19
ATOM 21869 C C . GLY A 1 45 ? 2.882 8.389 -17.192 1.00 32.43 43 GLY A C 19
ATOM 21870 O O . GLY A 1 45 ? 2.144 8.050 -16.265 1.00 71.04 43 GLY A O 19
ATOM 21874 N N . LEU A 1 46 ? 2.488 9.194 -18.172 1.00 71.43 44 LEU A N 19
ATOM 21875 C CA . LEU A 1 46 ? 1.135 9.738 -18.218 1.00 43.14 44 LEU A CA 19
ATOM 21876 C C . LEU A 1 46 ? 0.940 10.804 -17.144 1.00 63.44 44 LEU A C 19
ATOM 21877 O O . LEU A 1 46 ? 0.688 11.969 -17.451 1.00 31.12 44 LEU A O 19
ATOM 21893 N N . ARG A 1 47 ? 1.061 10.396 -15.885 1.00 42.12 45 ARG A N 19
ATOM 21894 C CA . ARG A 1 47 ? 0.899 11.316 -14.766 1.00 23.13 45 ARG A CA 19
ATOM 21895 C C . ARG A 1 47 ? 1.361 12.720 -15.145 1.00 12.14 45 ARG A C 19
ATOM 21896 O O . ARG A 1 47 ? 0.598 13.685 -15.096 1.00 51.20 45 ARG A O 19
ATOM 21917 N N . PRO A 1 48 ? 2.640 12.839 -15.531 1.00 31.22 46 PRO A N 19
ATOM 21918 C CA . PRO A 1 48 ? 3.232 14.120 -15.925 1.00 51.55 46 PRO A CA 19
ATOM 21919 C C . PRO A 1 48 ? 2.681 14.629 -17.253 1.00 64.15 46 PRO A C 19
ATOM 21920 O O . PRO A 1 48 ? 2.545 15.834 -17.460 1.00 4.15 46 PRO A O 19
ATOM 21931 N N . GLY A 1 49 ? 2.365 13.701 -18.152 1.00 44.32 47 GLY A N 19
ATOM 21932 C CA . GLY A 1 49 ? 1.833 14.076 -19.449 1.00 72.11 47 GLY A CA 19
ATOM 21933 C C . GLY A 1 49 ? 0.924 13.012 -20.032 1.00 61.20 47 GLY A C 19
ATOM 21934 O O . GLY A 1 49 ? -0.241 12.905 -19.653 1.00 54.30 47 GLY A O 19
ATOM 21938 N N . GLY A 1 50 ? 1.458 12.222 -20.959 1.00 3.21 48 GLY A N 19
ATOM 21939 C CA . GLY A 1 50 ? 0.673 11.173 -21.582 1.00 31.22 48 GLY A CA 19
ATOM 21940 C C . GLY A 1 50 ? 1.536 10.083 -22.186 1.00 4.14 48 GLY A C 19
ATOM 21941 O O . GLY A 1 50 ? 1.079 9.319 -23.036 1.00 44.01 48 GLY A O 19
ATOM 21945 N N . TYR A 1 51 ? 2.788 10.011 -21.747 1.00 42.50 49 TYR A N 19
ATOM 21946 C CA . TYR A 1 51 ? 3.719 9.010 -22.253 1.00 21.21 49 TYR A CA 19
ATOM 21947 C C . TYR A 1 51 ? 4.086 8.007 -21.163 1.00 50.30 49 TYR A C 19
ATOM 21948 O O . TYR A 1 51 ? 4.521 8.387 -20.076 1.00 1.11 49 TYR A O 19
ATOM 21966 N N . TRP A 1 52 ? 3.907 6.726 -21.463 1.00 64.01 50 TRP A N 19
ATOM 21967 C CA . TRP A 1 52 ? 4.220 5.667 -20.510 1.00 11.22 50 TRP A CA 19
ATOM 21968 C C . TRP A 1 52 ? 5.715 5.369 -20.498 1.00 2.31 50 TRP A C 19
ATOM 21969 O O . TRP A 1 52 ? 6.405 5.566 -21.498 1.00 62.44 50 TRP A O 19
ATOM 21990 N N . VAL A 1 53 ? 6.211 4.894 -19.360 1.00 14.14 51 VAL A N 19
ATOM 21991 C CA . VAL A 1 53 ? 7.625 4.568 -19.219 1.00 34.25 51 VAL A CA 19
ATOM 21992 C C . VAL A 1 53 ? 7.827 3.408 -18.249 1.00 41.45 51 VAL A C 19
ATOM 21993 O O . VAL A 1 53 ? 7.834 3.596 -17.033 1.00 4.02 51 VAL A O 19
ATOM 22006 N N . VAL A 1 54 ? 7.992 2.208 -18.797 1.00 52.51 52 VAL A N 19
ATOM 22007 C CA . VAL A 1 54 ? 8.196 1.017 -17.981 1.00 43.45 52 VAL A CA 19
ATOM 22008 C C . VAL A 1 54 ? 9.676 0.806 -17.679 1.00 75.54 52 VAL A C 19
ATOM 22009 O O . VAL A 1 54 ? 10.478 0.569 -18.584 1.00 34.02 52 VAL A O 19
ATOM 22022 N N . LEU A 1 55 ? 10.031 0.891 -16.402 1.00 51.33 53 LEU A N 19
ATOM 22023 C CA . LEU A 1 55 ? 11.415 0.708 -15.979 1.00 40.33 53 LEU A CA 19
ATOM 22024 C C . LEU A 1 55 ? 11.646 -0.712 -15.472 1.00 43.44 53 LEU A C 19
ATOM 22025 O O . LEU A 1 55 ? 11.222 -1.066 -14.372 1.00 70.24 53 LEU A O 19
ATOM 22041 N N . PHE A 1 56 ? 12.324 -1.520 -16.281 1.00 13.01 54 PHE A N 19
ATOM 22042 C CA . PHE A 1 56 ? 12.613 -2.901 -15.914 1.00 70.30 54 PHE A CA 19
ATOM 22043 C C . PHE A 1 56 ? 14.096 -3.212 -16.093 1.00 21.33 54 PHE A C 19
ATOM 22044 O O . PHE A 1 56 ? 14.874 -2.358 -16.517 1.00 52.34 54 PHE A O 19
ATOM 22061 N N . ASP A 1 57 ? 14.480 -4.441 -15.765 1.00 23.01 55 ASP A N 19
ATOM 22062 C CA . ASP A 1 57 ? 15.870 -4.866 -15.889 1.00 74.41 55 ASP A CA 19
ATOM 22063 C C . ASP A 1 57 ? 16.502 -4.295 -17.154 1.00 51.23 55 ASP A C 19
ATOM 22064 O O . ASP A 1 57 ? 17.490 -3.563 -17.090 1.00 55.42 55 ASP A O 19
ATOM 22073 N N . ARG A 1 58 ? 15.927 -4.635 -18.303 1.00 34.21 56 ARG A N 19
ATOM 22074 C CA . ARG A 1 58 ? 16.435 -4.158 -19.583 1.00 43.11 56 ARG A CA 19
ATOM 22075 C C . ARG A 1 58 ? 16.715 -2.659 -19.532 1.00 42.31 56 ARG A C 19
ATOM 22076 O O . ARG A 1 58 ? 17.603 -2.159 -20.222 1.00 14.31 56 ARG A O 19
ATOM 22097 N N . GLY A 1 59 ? 15.951 -1.947 -18.710 1.00 14.34 57 GLY A N 19
ATOM 22098 C CA . GLY A 1 59 ? 16.131 -0.512 -18.584 1.00 63.23 57 GLY A CA 19
ATOM 22099 C C . GLY A 1 59 ? 14.831 0.252 -18.740 1.00 64.30 57 GLY A C 19
ATOM 22100 O O . GLY A 1 59 ? 13.775 -0.214 -18.314 1.00 32.31 57 GLY A O 19
ATOM 22104 N N . SER A 1 60 ? 14.909 1.430 -19.351 1.00 34.31 58 SER A N 19
ATOM 22105 C CA . SER A 1 60 ? 13.730 2.263 -19.557 1.00 34.31 58 SER A CA 19
ATOM 22106 C C . SER A 1 60 ? 13.293 2.234 -21.018 1.00 52.24 58 SER A C 19
ATOM 22107 O O . SER A 1 60 ? 14.023 2.676 -21.905 1.00 44.24 58 SER A O 19
ATOM 22115 N N . PHE A 1 61 ? 12.096 1.711 -21.262 1.00 31.54 59 PHE A N 19
ATOM 22116 C CA . PHE A 1 61 ? 11.561 1.623 -22.615 1.00 75.42 59 PHE A CA 19
ATOM 22117 C C . PHE A 1 61 ? 10.109 2.092 -22.658 1.00 22.34 59 PHE A C 19
ATOM 22118 O O . PHE A 1 61 ? 9.298 1.714 -21.811 1.00 55.14 59 PHE A O 19
ATOM 22135 N N . LEU A 1 62 ? 9.790 2.918 -23.648 1.00 35.52 60 LEU A N 19
ATOM 22136 C CA . LEU A 1 62 ? 8.436 3.440 -23.802 1.00 21.13 60 LEU A CA 19
ATOM 22137 C C . LEU A 1 62 ? 7.401 2.335 -23.614 1.00 4.01 60 LEU A C 19
ATOM 22138 O O . LEU A 1 62 ? 7.590 1.208 -24.074 1.00 1.11 60 LEU A O 19
ATOM 22154 N N . LEU A 1 63 ? 6.307 2.666 -22.937 1.00 60.43 61 LEU A N 19
ATOM 22155 C CA . LEU A 1 63 ? 5.240 1.702 -22.690 1.00 70.14 61 LEU A CA 19
ATOM 22156 C C . LEU A 1 63 ? 3.920 2.187 -23.282 1.00 4.33 61 LEU A C 19
ATOM 22157 O O . LEU A 1 63 ? 3.818 3.322 -23.749 1.00 61.42 61 LEU A O 19
ATOM 22173 N N . ASP A 1 64 ? 2.913 1.322 -23.256 1.00 12.02 62 ASP A N 19
ATOM 22174 C CA . ASP A 1 64 ? 1.598 1.663 -23.786 1.00 50.43 62 ASP A CA 19
ATOM 22175 C C . ASP A 1 64 ? 0.494 0.991 -22.976 1.00 71.03 62 ASP A C 19
ATOM 22176 O O . ASP A 1 64 ? 0.615 -0.171 -22.585 1.00 54.43 62 ASP A O 19
ATOM 22185 N N . THR A 1 65 ? -0.583 1.729 -22.726 1.00 51.33 63 THR A N 19
ATOM 22186 C CA . THR A 1 65 ? -1.708 1.206 -21.961 1.00 63.01 63 THR A CA 19
ATOM 22187 C C . THR A 1 65 ? -2.467 0.148 -22.753 1.00 64.51 63 THR A C 19
ATOM 22188 O O . THR A 1 65 ? -3.547 0.411 -23.280 1.00 70.23 63 THR A O 19
ATOM 22199 N N . GLN A 1 66 ? -1.894 -1.050 -22.832 1.00 14.51 64 GLN A N 19
ATOM 22200 C CA . GLN A 1 66 ? -2.519 -2.148 -23.560 1.00 44.44 64 GLN A CA 19
ATOM 22201 C C . GLN A 1 66 ? -2.448 -3.443 -22.758 1.00 52.30 64 GLN A C 19
ATOM 22202 O O . GLN A 1 66 ? -3.398 -3.808 -22.065 1.00 21.02 64 GLN A O 19
ATOM 22216 N N . PHE A 1 67 ? -1.317 -4.134 -22.857 1.00 53.41 65 PHE A N 19
ATOM 22217 C CA . PHE A 1 67 ? -1.123 -5.389 -22.142 1.00 34.35 65 PHE A CA 19
ATOM 22218 C C . PHE A 1 67 ? 0.340 -5.573 -21.752 1.00 4.23 65 PHE A C 19
ATOM 22219 O O . PHE A 1 67 ? 0.668 -5.715 -20.573 1.00 32.12 65 PHE A O 19
ATOM 22236 N N . LEU A 1 68 ? 1.217 -5.569 -22.750 1.00 11.11 66 LEU A N 19
ATOM 22237 C CA . LEU A 1 68 ? 2.647 -5.735 -22.513 1.00 72.31 66 LEU A CA 19
ATOM 22238 C C . LEU A 1 68 ? 3.150 -4.726 -21.486 1.00 33.12 66 LEU A C 19
ATOM 22239 O O . LEU A 1 68 ? 3.241 -3.531 -21.768 1.00 24.41 66 LEU A O 19
ATOM 22255 N N . SER A 1 69 ? 3.476 -5.215 -20.294 1.00 22.41 67 SER A N 19
ATOM 22256 C CA . SER A 1 69 ? 3.969 -4.356 -19.224 1.00 32.14 67 SER A CA 19
ATOM 22257 C C . SER A 1 69 ? 2.975 -3.237 -18.925 1.00 25.44 67 SER A C 19
ATOM 22258 O O . SER A 1 69 ? 3.098 -2.127 -19.442 1.00 42.01 67 SER A O 19
ATOM 22266 N N . LYS A 1 70 ? 1.990 -3.538 -18.085 1.00 63.33 68 LYS A N 19
ATOM 22267 C CA . LYS A 1 70 ? 0.975 -2.560 -17.714 1.00 51.24 68 LYS A CA 19
ATOM 22268 C C . LYS A 1 70 ? -0.094 -3.194 -16.830 1.00 1.43 68 LYS A C 19
ATOM 22269 O O . LYS A 1 70 ? -1.274 -3.210 -17.180 1.00 11.24 68 LYS A O 19
ATOM 22288 N N . VAL A 1 71 ? 0.327 -3.714 -15.681 1.00 40.31 69 VAL A N 19
ATOM 22289 C CA . VAL A 1 71 ? -0.595 -4.346 -14.745 1.00 64.20 69 VAL A CA 19
ATOM 22290 C C . VAL A 1 71 ? -1.956 -3.661 -14.767 1.00 34.21 69 VAL A C 19
ATOM 22291 O O . VAL A 1 71 ? -2.178 -2.677 -14.062 1.00 61.03 69 VAL A O 19
ATOM 22304 N N . GLU A 1 72 ? -2.865 -4.189 -15.581 1.00 35.35 70 GLU A N 19
ATOM 22305 C CA . GLU A 1 72 ? -4.206 -3.628 -15.694 1.00 13.50 70 GLU A CA 19
ATOM 22306 C C . GLU A 1 72 ? -5.263 -4.727 -15.637 1.00 13.33 70 GLU A C 19
ATOM 22307 O O . GLU A 1 72 ? -6.300 -4.573 -14.991 1.00 1.30 70 GLU A O 19
ATOM 22319 N N . SER A 1 73 ? -4.993 -5.836 -16.317 1.00 42.25 71 SER A N 19
ATOM 22320 C CA . SER A 1 73 ? -5.922 -6.959 -16.348 1.00 64.53 71 SER A CA 19
ATOM 22321 C C . SER A 1 73 ? -6.001 -7.636 -14.983 1.00 62.43 71 SER A C 19
ATOM 22322 O O . SER A 1 73 ? -6.757 -8.588 -14.793 1.00 24.22 71 SER A O 19
ATOM 22330 N N . GLY A 1 74 ? -5.214 -7.137 -14.035 1.00 45.13 72 GLY A N 19
ATOM 22331 C CA . GLY A 1 74 ? -5.209 -7.705 -12.700 1.00 4.32 72 GLY A CA 19
ATOM 22332 C C . GLY A 1 74 ? -4.261 -8.881 -12.573 1.00 42.22 72 GLY A C 19
ATOM 22333 O O . GLY A 1 74 ? -4.013 -9.371 -11.472 1.00 73.52 72 GLY A O 19
ATOM 22337 N N . ALA A 1 75 ? -3.730 -9.335 -13.704 1.00 31.43 73 ALA A N 19
ATOM 22338 C CA . ALA A 1 75 ? -2.804 -10.461 -13.714 1.00 71.05 73 ALA A CA 19
ATOM 22339 C C . ALA A 1 75 ? -2.684 -11.060 -15.112 1.00 12.03 73 ALA A C 19
ATOM 22340 O O . ALA A 1 75 ? -3.196 -12.148 -15.377 1.00 40.52 73 ALA A O 19
ATOM 22347 N N . SER A 1 76 ? -2.006 -10.343 -16.002 1.00 3.23 74 SER A N 19
ATOM 22348 C CA . SER A 1 76 ? -1.823 -10.802 -17.374 1.00 2.23 74 SER A CA 19
ATOM 22349 C C . SER A 1 76 ? -0.629 -11.746 -17.476 1.00 21.31 74 SER A C 19
ATOM 22350 O O . SER A 1 76 ? 0.522 -11.310 -17.502 1.00 54.44 74 SER A O 19
ATOM 22358 N N . SER A 1 77 ? -0.912 -13.044 -17.533 1.00 0.31 75 SER A N 19
ATOM 22359 C CA . SER A 1 77 ? 0.138 -14.052 -17.628 1.00 55.42 75 SER A CA 19
ATOM 22360 C C . SER A 1 77 ? 0.540 -14.281 -19.082 1.00 0.11 75 SER A C 19
ATOM 22361 O O . SER A 1 77 ? -0.252 -14.062 -19.999 1.00 23.13 75 SER A O 19
ATOM 22369 N N . SER A 1 78 ? 1.777 -14.723 -19.284 1.00 61.01 76 SER A N 19
ATOM 22370 C CA . SER A 1 78 ? 2.288 -14.979 -20.626 1.00 12.32 76 SER A CA 19
ATOM 22371 C C . SER A 1 78 ? 2.522 -16.471 -20.843 1.00 11.42 76 SER A C 19
ATOM 22372 O O . SER A 1 78 ? 2.978 -16.889 -21.906 1.00 24.41 76 SER A O 19
ATOM 22380 N N . GLU A 1 79 ? 2.205 -17.267 -19.826 1.00 44.14 77 GLU A N 19
ATOM 22381 C CA . GLU A 1 79 ? 2.382 -18.712 -19.905 1.00 60.24 77 GLU A CA 19
ATOM 22382 C C . GLU A 1 79 ? 1.033 -19.424 -19.947 1.00 53.24 77 GLU A C 19
ATOM 22383 O O . GLU A 1 79 ? 0.024 -18.894 -19.483 1.00 4.32 77 GLU A O 19
ATOM 22395 N N . GLY A 1 80 ? 1.023 -20.629 -20.509 1.00 31.00 78 GLY A N 19
ATOM 22396 C CA . GLY A 1 80 ? -0.207 -21.394 -20.603 1.00 2.25 78 GLY A CA 19
ATOM 22397 C C . GLY A 1 80 ? -1.123 -20.887 -21.699 1.00 1.13 78 GLY A C 19
ATOM 22398 O O . GLY A 1 80 ? -1.511 -21.641 -22.591 1.00 20.24 78 GLY A O 19
ATOM 22402 N N . MET A 1 3 ? 0.745 9.052 -7.252 1.00 73.12 1 MET A N 20
ATOM 22403 C CA . MET A 1 3 ? 0.167 7.835 -7.811 1.00 24.34 1 MET A CA 20
ATOM 22404 C C . MET A 1 3 ? -1.307 7.713 -7.440 1.00 32.32 1 MET A C 20
ATOM 22405 O O . MET A 1 3 ? -1.966 8.709 -7.141 1.00 73.31 1 MET A O 20
ATOM 22419 N N . ASP A 1 4 ? -1.818 6.487 -7.461 1.00 74.23 2 ASP A N 20
ATOM 22420 C CA . ASP A 1 4 ? -3.215 6.235 -7.126 1.00 73.15 2 ASP A CA 20
ATOM 22421 C C . ASP A 1 4 ? -3.407 4.802 -6.639 1.00 54.12 2 ASP A C 20
ATOM 22422 O O . ASP A 1 4 ? -4.527 4.291 -6.607 1.00 12.34 2 ASP A O 20
ATOM 22431 N N . PHE A 1 5 ? -2.308 4.158 -6.262 1.00 43.24 3 PHE A N 20
ATOM 22432 C CA . PHE A 1 5 ? -2.355 2.783 -5.779 1.00 3.32 3 PHE A CA 20
ATOM 22433 C C . PHE A 1 5 ? -1.668 2.660 -4.422 1.00 2.22 3 PHE A C 20
ATOM 22434 O O . PHE A 1 5 ? -2.316 2.728 -3.378 1.00 23.32 3 PHE A O 20
ATOM 22451 N N . ALA A 1 6 ? -0.351 2.479 -4.446 1.00 34.30 4 ALA A N 20
ATOM 22452 C CA . ALA A 1 6 ? 0.424 2.348 -3.219 1.00 23.41 4 ALA A CA 20
ATOM 22453 C C . ALA A 1 6 ? 1.799 1.750 -3.500 1.00 10.34 4 ALA A C 20
ATOM 22454 O O . ALA A 1 6 ? 2.316 0.961 -2.708 1.00 44.34 4 ALA A O 20
ATOM 22461 N N . ILE A 1 7 ? 2.385 2.131 -4.630 1.00 75.30 5 ILE A N 20
ATOM 22462 C CA . ILE A 1 7 ? 3.699 1.632 -5.014 1.00 4.40 5 ILE A CA 20
ATOM 22463 C C . ILE A 1 7 ? 4.189 2.302 -6.293 1.00 41.24 5 ILE A C 20
ATOM 22464 O O . ILE A 1 7 ? 4.759 3.392 -6.257 1.00 53.01 5 ILE A O 20
ATOM 22480 N N . GLY A 1 8 ? 3.961 1.642 -7.425 1.00 43.41 6 GLY A N 20
ATOM 22481 C CA . GLY A 1 8 ? 4.384 2.190 -8.701 1.00 20.21 6 GLY A CA 20
ATOM 22482 C C . GLY A 1 8 ? 3.873 1.381 -9.877 1.00 14.43 6 GLY A C 20
ATOM 22483 O O . GLY A 1 8 ? 4.449 1.421 -10.964 1.00 24.34 6 GLY A O 20
ATOM 22487 N N . ASP A 1 9 ? 2.788 0.645 -9.659 1.00 43.25 7 ASP A N 20
ATOM 22488 C CA . ASP A 1 9 ? 2.199 -0.177 -10.710 1.00 64.10 7 ASP A CA 20
ATOM 22489 C C . ASP A 1 9 ? 3.229 -1.146 -11.283 1.00 72.10 7 ASP A C 20
ATOM 22490 O O . ASP A 1 9 ? 4.175 -0.736 -11.956 1.00 13.11 7 ASP A O 20
ATOM 22499 N N . ARG A 1 10 ? 3.038 -2.433 -11.011 1.00 4.12 8 ARG A N 20
ATOM 22500 C CA . ARG A 1 10 ? 3.952 -3.460 -11.497 1.00 53.03 8 ARG A CA 20
ATOM 22501 C C . ARG A 1 10 ? 3.760 -3.694 -12.993 1.00 33.02 8 ARG A C 20
ATOM 22502 O O . ARG A 1 10 ? 2.645 -3.934 -13.456 1.00 54.33 8 ARG A O 20
ATOM 22523 N N . VAL A 1 11 ? 4.855 -3.622 -13.743 1.00 74.32 9 VAL A N 20
ATOM 22524 C CA . VAL A 1 11 ? 4.807 -3.827 -15.186 1.00 43.30 9 VAL A CA 20
ATOM 22525 C C . VAL A 1 11 ? 5.515 -5.118 -15.582 1.00 4.44 9 VAL A C 20
ATOM 22526 O O . VAL A 1 11 ? 6.712 -5.280 -15.341 1.00 51.15 9 VAL A O 20
ATOM 22539 N N . ARG A 1 12 ? 4.768 -6.033 -16.190 1.00 24.33 10 ARG A N 20
ATOM 22540 C CA . ARG A 1 12 ? 5.324 -7.311 -16.618 1.00 65.04 10 ARG A CA 20
ATOM 22541 C C . ARG A 1 12 ? 4.864 -7.658 -18.031 1.00 53.11 10 ARG A C 20
ATOM 22542 O O . ARG A 1 12 ? 4.034 -6.959 -18.615 1.00 3.45 10 ARG A O 20
ATOM 22563 N N . LEU A 1 13 ? 5.407 -8.741 -18.576 1.00 11.03 11 LEU A N 20
ATOM 22564 C CA . LEU A 1 13 ? 5.052 -9.181 -19.921 1.00 23.14 11 LEU A CA 20
ATOM 22565 C C . LEU A 1 13 ? 3.546 -9.385 -20.047 1.00 70.13 11 LEU A C 20
ATOM 22566 O O . LEU A 1 13 ? 2.855 -9.614 -19.055 1.00 10.30 11 LEU A O 20
ATOM 22582 N N . ALA A 1 14 ? 3.044 -9.303 -21.275 1.00 41.31 12 ALA A N 20
ATOM 22583 C CA . ALA A 1 14 ? 1.621 -9.482 -21.532 1.00 74.52 12 ALA A CA 20
ATOM 22584 C C . ALA A 1 14 ? 1.304 -9.306 -23.013 1.00 72.54 12 ALA A C 20
ATOM 22585 O O . ALA A 1 14 ? 1.007 -8.202 -23.467 1.00 41.23 12 ALA A O 20
ATOM 22592 N N . ALA A 1 15 ? 1.369 -10.403 -23.762 1.00 44.51 13 ALA A N 20
ATOM 22593 C CA . ALA A 1 15 ? 1.088 -10.369 -25.192 1.00 1.11 13 ALA A CA 20
ATOM 22594 C C . ALA A 1 15 ? 1.997 -9.375 -25.907 1.00 14.41 13 ALA A C 20
ATOM 22595 O O . ALA A 1 15 ? 1.897 -8.166 -25.695 1.00 21.52 13 ALA A O 20
ATOM 22602 N N . GLN A 1 16 ? 2.882 -9.891 -26.753 1.00 74.33 14 GLN A N 20
ATOM 22603 C CA . GLN A 1 16 ? 3.809 -9.047 -27.498 1.00 75.50 14 GLN A CA 20
ATOM 22604 C C . GLN A 1 16 ? 3.102 -7.809 -28.040 1.00 61.31 14 GLN A C 20
ATOM 22605 O O . GLN A 1 16 ? 1.953 -7.863 -28.480 1.00 2.45 14 GLN A O 20
ATOM 22619 N N . PRO A 1 17 ? 3.803 -6.666 -28.009 1.00 62.21 15 PRO A N 20
ATOM 22620 C CA . PRO A 1 17 ? 3.263 -5.393 -28.494 1.00 13.32 15 PRO A CA 20
ATOM 22621 C C . PRO A 1 17 ? 3.105 -5.369 -30.010 1.00 61.43 15 PRO A C 20
ATOM 22622 O O . PRO A 1 17 ? 3.895 -5.957 -30.750 1.00 33.53 15 PRO A O 20
ATOM 22633 N N . PRO A 1 18 ? 2.062 -4.674 -30.487 1.00 71.11 16 PRO A N 20
ATOM 22634 C CA . PRO A 1 18 ? 1.777 -4.557 -31.920 1.00 43.13 16 PRO A CA 20
ATOM 22635 C C . PRO A 1 18 ? 2.807 -3.699 -32.648 1.00 10.14 16 PRO A C 20
ATOM 22636 O O . PRO A 1 18 ? 3.365 -4.110 -33.665 1.00 75.43 16 PRO A O 20
ATOM 22647 N N . TYR A 1 19 ? 3.055 -2.506 -32.119 1.00 41.22 17 TYR A N 20
ATOM 22648 C CA . TYR A 1 19 ? 4.017 -1.589 -32.720 1.00 12.04 17 TYR A CA 20
ATOM 22649 C C . TYR A 1 19 ? 4.062 -0.269 -31.955 1.00 60.43 17 TYR A C 20
ATOM 22650 O O . TYR A 1 19 ? 4.319 0.788 -32.533 1.00 23.14 17 TYR A O 20
ATOM 22668 N N . LEU A 1 20 ? 3.811 -0.339 -30.653 1.00 32.13 18 LEU A N 20
ATOM 22669 C CA . LEU A 1 20 ? 3.823 0.849 -29.806 1.00 40.25 18 LEU A CA 20
ATOM 22670 C C . LEU A 1 20 ? 4.970 1.779 -30.190 1.00 22.34 18 LEU A C 20
ATOM 22671 O O . LEU A 1 20 ? 6.073 1.327 -30.500 1.00 12.03 18 LEU A O 20
ATOM 22687 N N . LYS A 1 21 ? 4.704 3.080 -30.164 1.00 11.21 19 LYS A N 20
ATOM 22688 C CA . LYS A 1 21 ? 5.714 4.075 -30.505 1.00 11.12 19 LYS A CA 20
ATOM 22689 C C . LYS A 1 21 ? 5.065 5.408 -30.865 1.00 60.45 19 LYS A C 20
ATOM 22690 O O . LYS A 1 21 ? 4.634 5.612 -32.000 1.00 64.04 19 LYS A O 20
ATOM 22709 N N . SER A 1 22 ? 5.000 6.311 -29.893 1.00 52.40 20 SER A N 20
ATOM 22710 C CA . SER A 1 22 ? 4.401 7.624 -30.108 1.00 24.41 20 SER A CA 20
ATOM 22711 C C . SER A 1 22 ? 4.935 8.261 -31.388 1.00 34.15 20 SER A C 20
ATOM 22712 O O . SER A 1 22 ? 4.182 8.856 -32.158 1.00 73.41 20 SER A O 20
ATOM 22720 N N . ALA A 1 23 ? 6.239 8.132 -31.606 1.00 61.44 21 ALA A N 20
ATOM 22721 C CA . ALA A 1 23 ? 6.874 8.692 -32.793 1.00 11.34 21 ALA A CA 20
ATOM 22722 C C . ALA A 1 23 ? 8.230 8.043 -33.048 1.00 52.04 21 ALA A C 20
ATOM 22723 O O . ALA A 1 23 ? 8.339 7.100 -33.832 1.00 30.52 21 ALA A O 20
ATOM 22730 N N . ASP A 1 24 ? 9.260 8.554 -32.384 1.00 1.41 22 ASP A N 20
ATOM 22731 C CA . ASP A 1 24 ? 10.609 8.024 -32.539 1.00 65.32 22 ASP A CA 20
ATOM 22732 C C . ASP A 1 24 ? 11.550 8.617 -31.495 1.00 43.23 22 ASP A C 20
ATOM 22733 O O . ASP A 1 24 ? 12.625 9.128 -31.811 1.00 52.54 22 ASP A O 20
ATOM 22742 N N . PRO A 1 25 ? 11.138 8.550 -30.221 1.00 24.34 23 PRO A N 20
ATOM 22743 C CA . PRO A 1 25 ? 11.929 9.076 -29.104 1.00 65.22 23 PRO A CA 20
ATOM 22744 C C . PRO A 1 25 ? 13.186 8.251 -28.845 1.00 13.44 23 PRO A C 20
ATOM 22745 O O . PRO A 1 25 ? 14.242 8.511 -29.424 1.00 35.43 23 PRO A O 20
ATOM 22756 N N . LEU A 1 26 ? 13.065 7.257 -27.972 1.00 4.44 24 LEU A N 20
ATOM 22757 C CA . LEU A 1 26 ? 14.192 6.394 -27.636 1.00 30.35 24 LEU A CA 20
ATOM 22758 C C . LEU A 1 26 ? 13.743 5.231 -26.756 1.00 4.12 24 LEU A C 20
ATOM 22759 O O . LEU A 1 26 ? 14.211 5.055 -25.631 1.00 5.33 24 LEU A O 20
ATOM 22775 N N . PRO A 1 27 ? 12.816 4.416 -27.279 1.00 53.14 25 PRO A N 20
ATOM 22776 C CA . PRO A 1 27 ? 12.286 3.254 -26.560 1.00 15.34 25 PRO A CA 20
ATOM 22777 C C . PRO A 1 27 ? 13.319 2.143 -26.411 1.00 42.13 25 PRO A C 20
ATOM 22778 O O . PRO A 1 27 ? 14.090 2.124 -25.452 1.00 44.25 25 PRO A O 20
ATOM 22789 N N . MET A 1 28 ? 13.329 1.219 -27.367 1.00 2.34 26 MET A N 20
ATOM 22790 C CA . MET A 1 28 ? 14.270 0.105 -27.342 1.00 42.41 26 MET A CA 20
ATOM 22791 C C . MET A 1 28 ? 14.673 -0.298 -28.757 1.00 55.42 26 MET A C 20
ATOM 22792 O O . MET A 1 28 ? 15.331 -1.319 -28.959 1.00 44.42 26 MET A O 20
ATOM 22806 N N . LEU A 1 29 ? 14.272 0.509 -29.734 1.00 4.34 27 LEU A N 20
ATOM 22807 C CA . LEU A 1 29 ? 14.591 0.236 -31.131 1.00 3.43 27 LEU A CA 20
ATOM 22808 C C . LEU A 1 29 ? 13.595 -0.748 -31.735 1.00 14.35 27 LEU A C 20
ATOM 22809 O O . LEU A 1 29 ? 13.291 -0.687 -32.926 1.00 44.11 27 LEU A O 20
ATOM 22825 N N . ARG A 1 30 ? 13.087 -1.652 -30.904 1.00 20.52 28 ARG A N 20
ATOM 22826 C CA . ARG A 1 30 ? 12.123 -2.649 -31.356 1.00 5.04 28 ARG A CA 20
ATOM 22827 C C . ARG A 1 30 ? 12.832 -3.841 -31.992 1.00 62.01 28 ARG A C 20
ATOM 22828 O O . ARG A 1 30 ? 12.611 -4.177 -33.156 1.00 31.23 28 ARG A O 20
ATOM 22849 N N . PRO A 1 31 ? 13.706 -4.496 -31.213 1.00 14.23 29 PRO A N 20
ATOM 22850 C CA . PRO A 1 31 ? 14.464 -5.660 -31.679 1.00 25.11 29 PRO A CA 20
ATOM 22851 C C . PRO A 1 31 ? 13.579 -6.885 -31.884 1.00 4.20 29 PRO A C 20
ATOM 22852 O O . PRO A 1 31 ? 12.410 -6.907 -31.499 1.00 41.13 29 PRO A O 20
ATOM 22863 N N . PRO A 1 32 ? 14.148 -7.930 -32.504 1.00 12.40 30 PRO A N 20
ATOM 22864 C CA . PRO A 1 32 ? 13.428 -9.178 -32.773 1.00 52.20 30 PRO A CA 20
ATOM 22865 C C . PRO A 1 32 ? 13.138 -9.966 -31.500 1.00 52.31 30 PRO A C 20
ATOM 22866 O O . PRO A 1 32 ? 12.402 -10.953 -31.524 1.00 5.23 30 PRO A O 20
ATOM 22877 N N . ASP A 1 33 ? 13.719 -9.523 -30.391 1.00 25.32 31 ASP A N 20
ATOM 22878 C CA . ASP A 1 33 ? 13.522 -10.187 -29.107 1.00 40.41 31 ASP A CA 20
ATOM 22879 C C . ASP A 1 33 ? 13.662 -9.195 -27.956 1.00 62.40 31 ASP A C 20
ATOM 22880 O O . ASP A 1 33 ? 14.743 -9.036 -27.388 1.00 24.22 31 ASP A O 20
ATOM 22889 N N . LEU A 1 34 ? 12.563 -8.530 -27.618 1.00 21.43 32 LEU A N 20
ATOM 22890 C CA . LEU A 1 34 ? 12.563 -7.553 -26.535 1.00 20.14 32 LEU A CA 20
ATOM 22891 C C . LEU A 1 34 ? 12.253 -8.221 -25.199 1.00 2.14 32 LEU A C 20
ATOM 22892 O O . LEU A 1 34 ? 12.394 -9.436 -25.052 1.00 5.30 32 LEU A O 20
ATOM 22908 N N . LEU A 1 35 ? 11.828 -7.420 -24.228 1.00 22.24 33 LEU A N 20
ATOM 22909 C CA . LEU A 1 35 ? 11.495 -7.934 -22.903 1.00 45.42 33 LEU A CA 20
ATOM 22910 C C . LEU A 1 35 ? 10.634 -9.188 -23.006 1.00 61.22 33 LEU A C 20
ATOM 22911 O O . LEU A 1 35 ? 9.910 -9.378 -23.983 1.00 45.23 33 LEU A O 20
ATOM 22927 N N . ALA A 1 36 ? 10.716 -10.041 -21.990 1.00 61.02 34 ALA A N 20
ATOM 22928 C CA . ALA A 1 36 ? 9.941 -11.275 -21.964 1.00 61.34 34 ALA A CA 20
ATOM 22929 C C . ALA A 1 36 ? 10.284 -12.113 -20.737 1.00 72.13 34 ALA A C 20
ATOM 22930 O O . ALA A 1 36 ? 10.706 -11.583 -19.709 1.00 62.35 34 ALA A O 20
ATOM 22937 N N . VAL A 1 37 ? 10.099 -13.425 -20.851 1.00 54.52 35 VAL A N 20
ATOM 22938 C CA . VAL A 1 37 ? 10.389 -14.336 -19.751 1.00 34.02 35 VAL A CA 20
ATOM 22939 C C . VAL A 1 37 ? 9.598 -13.960 -18.503 1.00 34.31 35 VAL A C 20
ATOM 22940 O O . VAL A 1 37 ? 9.877 -14.447 -17.408 1.00 43.50 35 VAL A O 20
ATOM 22953 N N . GLY A 1 38 ? 8.607 -13.091 -18.676 1.00 53.33 36 GLY A N 20
ATOM 22954 C CA . GLY A 1 38 ? 7.789 -12.664 -17.555 1.00 65.25 36 GLY A CA 20
ATOM 22955 C C . GLY A 1 38 ? 8.476 -11.615 -16.703 1.00 60.42 36 GLY A C 20
ATOM 22956 O O . GLY A 1 38 ? 8.066 -11.361 -15.571 1.00 74.05 36 GLY A O 20
ATOM 22960 N N . GLU A 1 39 ? 9.525 -11.007 -17.247 1.00 42.24 37 GLU A N 20
ATOM 22961 C CA . GLU A 1 39 ? 10.271 -9.982 -16.527 1.00 42.30 37 GLU A CA 20
ATOM 22962 C C . GLU A 1 39 ? 9.331 -9.086 -15.726 1.00 35.33 37 GLU A C 20
ATOM 22963 O O . GLU A 1 39 ? 8.138 -9.005 -16.017 1.00 53.41 37 GLU A O 20
ATOM 22975 N N . GLN A 1 40 ? 9.877 -8.418 -14.715 1.00 41.13 38 GLN A N 20
ATOM 22976 C CA . GLN A 1 40 ? 9.087 -7.530 -13.871 1.00 52.21 38 GLN A CA 20
ATOM 22977 C C . GLN A 1 40 ? 9.799 -6.197 -13.666 1.00 41.12 38 GLN A C 20
ATOM 22978 O O . GLN A 1 40 ? 11.024 -6.145 -13.569 1.00 44.11 38 GLN A O 20
ATOM 22992 N N . GLY A 1 41 ? 9.022 -5.120 -13.602 1.00 1.23 39 GLY A N 20
ATOM 22993 C CA . GLY A 1 41 ? 9.597 -3.801 -13.409 1.00 74.14 39 GLY A CA 20
ATOM 22994 C C . GLY A 1 41 ? 8.582 -2.795 -12.904 1.00 0.31 39 GLY A C 20
ATOM 22995 O O . GLY A 1 41 ? 7.396 -3.104 -12.782 1.00 41.13 39 GLY A O 20
ATOM 22999 N N . THR A 1 42 ? 9.048 -1.586 -12.606 1.00 53.52 40 THR A N 20
ATOM 23000 C CA . THR A 1 42 ? 8.173 -0.531 -12.108 1.00 64.21 40 THR A CA 20
ATOM 23001 C C . THR A 1 42 ? 7.892 0.506 -13.189 1.00 51.02 40 THR A C 20
ATOM 23002 O O . THR A 1 42 ? 8.812 1.007 -13.836 1.00 50.30 40 THR A O 20
ATOM 23013 N N . ILE A 1 43 ? 6.616 0.824 -13.380 1.00 31.05 41 ILE A N 20
ATOM 23014 C CA . ILE A 1 43 ? 6.214 1.803 -14.382 1.00 5.45 41 ILE A CA 20
ATOM 23015 C C . ILE A 1 43 ? 5.900 3.150 -13.739 1.00 11.11 41 ILE A C 20
ATOM 23016 O O . ILE A 1 43 ? 5.176 3.223 -12.745 1.00 25.01 41 ILE A O 20
ATOM 23032 N N . THR A 1 44 ? 6.447 4.216 -14.314 1.00 41.51 42 THR A N 20
ATOM 23033 C CA . THR A 1 44 ? 6.225 5.561 -13.799 1.00 12.44 42 THR A CA 20
ATOM 23034 C C . THR A 1 44 ? 5.916 6.539 -14.927 1.00 73.40 42 THR A C 20
ATOM 23035 O O . THR A 1 44 ? 6.627 7.524 -15.121 1.00 30.53 42 THR A O 20
ATOM 23046 N N . GLY A 1 45 ? 4.849 6.260 -15.670 1.00 34.23 43 GLY A N 20
ATOM 23047 C CA . GLY A 1 45 ? 4.464 7.125 -16.770 1.00 31.42 43 GLY A CA 20
ATOM 23048 C C . GLY A 1 45 ? 3.031 7.606 -16.655 1.00 70.43 43 GLY A C 20
ATOM 23049 O O . GLY A 1 45 ? 2.295 7.182 -15.763 1.00 22.20 43 GLY A O 20
ATOM 23053 N N . LEU A 1 46 ? 2.633 8.494 -17.559 1.00 1.30 44 LEU A N 20
ATOM 23054 C CA . LEU A 1 46 ? 1.278 9.036 -17.555 1.00 64.50 44 LEU A CA 20
ATOM 23055 C C . LEU A 1 46 ? 1.078 9.994 -16.385 1.00 62.14 44 LEU A C 20
ATOM 23056 O O . LEU A 1 46 ? 0.811 11.180 -16.580 1.00 63.34 44 LEU A O 20
ATOM 23072 N N . ARG A 1 47 ? 1.211 9.472 -15.170 1.00 41.23 45 ARG A N 20
ATOM 23073 C CA . ARG A 1 47 ? 1.046 10.282 -13.969 1.00 72.30 45 ARG A CA 20
ATOM 23074 C C . ARG A 1 47 ? 1.512 11.714 -14.211 1.00 1.45 45 ARG A C 20
ATOM 23075 O O . ARG A 1 47 ? 0.765 12.676 -14.027 1.00 60.31 45 ARG A O 20
ATOM 23096 N N . PRO A 1 48 ? 2.777 11.862 -14.632 1.00 10.35 46 PRO A N 20
ATOM 23097 C CA . PRO A 1 48 ? 3.371 13.174 -14.907 1.00 63.31 46 PRO A CA 20
ATOM 23098 C C . PRO A 1 48 ? 2.778 13.830 -16.149 1.00 72.31 46 PRO A C 20
ATOM 23099 O O . PRO A 1 48 ? 2.705 15.054 -16.242 1.00 2.34 46 PRO A O 20
ATOM 23110 N N . GLY A 1 49 ? 2.354 13.006 -17.103 1.00 34.13 47 GLY A N 20
ATOM 23111 C CA . GLY A 1 49 ? 1.771 13.525 -18.327 1.00 24.05 47 GLY A CA 20
ATOM 23112 C C . GLY A 1 49 ? 0.976 12.478 -19.080 1.00 34.52 47 GLY A C 20
ATOM 23113 O O . GLY A 1 49 ? -0.200 12.257 -18.794 1.00 34.23 47 GLY A O 20
ATOM 23117 N N . GLY A 1 50 ? 1.618 11.831 -20.048 1.00 22.23 48 GLY A N 20
ATOM 23118 C CA . GLY A 1 50 ? 0.947 10.810 -20.831 1.00 14.13 48 GLY A CA 20
ATOM 23119 C C . GLY A 1 50 ? 1.920 9.901 -21.554 1.00 73.34 48 GLY A C 20
ATOM 23120 O O . GLY A 1 50 ? 1.696 9.533 -22.708 1.00 41.31 48 GLY A O 20
ATOM 23124 N N . TYR A 1 51 ? 3.003 9.538 -20.877 1.00 21.20 49 TYR A N 20
ATOM 23125 C CA . TYR A 1 51 ? 4.016 8.669 -21.464 1.00 43.02 49 TYR A CA 20
ATOM 23126 C C . TYR A 1 51 ? 4.366 7.523 -20.519 1.00 54.32 49 TYR A C 20
ATOM 23127 O O . TYR A 1 51 ? 5.041 7.721 -19.509 1.00 51.22 49 TYR A O 20
ATOM 23145 N N . TRP A 1 52 ? 3.901 6.326 -20.856 1.00 21.43 50 TRP A N 20
ATOM 23146 C CA . TRP A 1 52 ? 4.164 5.147 -20.038 1.00 63.32 50 TRP A CA 20
ATOM 23147 C C . TRP A 1 52 ? 5.657 4.838 -19.993 1.00 74.42 50 TRP A C 20
ATOM 23148 O O . TRP A 1 52 ? 6.277 4.570 -21.023 1.00 15.33 50 TRP A O 20
ATOM 23169 N N . VAL A 1 53 ? 6.229 4.875 -18.794 1.00 13.51 51 VAL A N 20
ATOM 23170 C CA . VAL A 1 53 ? 7.649 4.598 -18.615 1.00 72.12 51 VAL A CA 20
ATOM 23171 C C . VAL A 1 53 ? 7.862 3.329 -17.798 1.00 21.14 51 VAL A C 20
ATOM 23172 O O . VAL A 1 53 ? 7.690 3.327 -16.579 1.00 22.45 51 VAL A O 20
ATOM 23185 N N . VAL A 1 54 ? 8.238 2.250 -18.477 1.00 3.01 52 VAL A N 20
ATOM 23186 C CA . VAL A 1 54 ? 8.477 0.974 -17.814 1.00 21.24 52 VAL A CA 20
ATOM 23187 C C . VAL A 1 54 ? 9.967 0.740 -17.592 1.00 2.25 52 VAL A C 20
ATOM 23188 O O . VAL A 1 54 ? 10.759 0.770 -18.535 1.00 31.14 52 VAL A O 20
ATOM 23201 N N . LEU A 1 55 ? 10.343 0.507 -16.339 1.00 4.20 53 LEU A N 20
ATOM 23202 C CA . LEU A 1 55 ? 11.740 0.267 -15.992 1.00 11.43 53 LEU A CA 20
ATOM 23203 C C . LEU A 1 55 ? 11.964 -1.194 -15.616 1.00 44.20 53 LEU A C 20
ATOM 23204 O O . LEU A 1 55 ? 11.315 -1.720 -14.712 1.00 70.21 53 LEU A O 20
ATOM 23220 N N . PHE A 1 56 ? 12.890 -1.843 -16.315 1.00 34.54 54 PHE A N 20
ATOM 23221 C CA . PHE A 1 56 ? 13.201 -3.244 -16.054 1.00 1.03 54 PHE A CA 20
ATOM 23222 C C . PHE A 1 56 ? 14.671 -3.537 -16.342 1.00 74.12 54 PHE A C 20
ATOM 23223 O O . PHE A 1 56 ? 15.413 -2.663 -16.789 1.00 51.34 54 PHE A O 20
ATOM 23240 N N . ASP A 1 57 ? 15.083 -4.773 -16.082 1.00 50.15 55 ASP A N 20
ATOM 23241 C CA . ASP A 1 57 ? 16.463 -5.183 -16.314 1.00 42.12 55 ASP A CA 20
ATOM 23242 C C . ASP A 1 57 ? 17.043 -4.475 -17.535 1.00 34.10 55 ASP A C 20
ATOM 23243 O O . ASP A 1 57 ? 18.038 -3.757 -17.434 1.00 71.54 55 ASP A O 20
ATOM 23252 N N . ARG A 1 58 ? 16.414 -4.683 -18.687 1.00 72.12 56 ARG A N 20
ATOM 23253 C CA . ARG A 1 58 ? 16.868 -4.067 -19.928 1.00 4.12 56 ARG A CA 20
ATOM 23254 C C . ARG A 1 58 ? 17.201 -2.593 -19.713 1.00 34.21 56 ARG A C 20
ATOM 23255 O O . ARG A 1 58 ? 18.179 -2.082 -20.255 1.00 4.51 56 ARG A O 20
ATOM 23276 N N . GLY A 1 59 ? 16.377 -1.916 -18.918 1.00 45.21 57 GLY A N 20
ATOM 23277 C CA . GLY A 1 59 ? 16.600 -0.508 -18.646 1.00 43.23 57 GLY A CA 20
ATOM 23278 C C . GLY A 1 59 ? 15.307 0.251 -18.421 1.00 65.13 57 GLY A C 20
ATOM 23279 O O . GLY A 1 59 ? 14.700 0.154 -17.355 1.00 23.40 57 GLY A O 20
ATOM 23283 N N . SER A 1 60 ? 14.886 1.010 -19.427 1.00 50.35 58 SER A N 20
ATOM 23284 C CA . SER A 1 60 ? 13.660 1.793 -19.332 1.00 54.54 58 SER A CA 20
ATOM 23285 C C . SER A 1 60 ? 13.231 2.300 -20.706 1.00 74.12 58 SER A C 20
ATOM 23286 O O . SER A 1 60 ? 13.806 3.250 -21.238 1.00 34.03 58 SER A O 20
ATOM 23294 N N . PHE A 1 61 ? 12.216 1.658 -21.276 1.00 11.21 59 PHE A N 20
ATOM 23295 C CA . PHE A 1 61 ? 11.709 2.042 -22.588 1.00 61.34 59 PHE A CA 20
ATOM 23296 C C . PHE A 1 61 ? 10.239 2.443 -22.508 1.00 20.31 59 PHE A C 20
ATOM 23297 O O . PHE A 1 61 ? 9.550 2.127 -21.537 1.00 12.20 59 PHE A O 20
ATOM 23314 N N . LEU A 1 62 ? 9.765 3.140 -23.534 1.00 45.43 60 LEU A N 20
ATOM 23315 C CA . LEU A 1 62 ? 8.377 3.586 -23.581 1.00 61.01 60 LEU A CA 20
ATOM 23316 C C . LEU A 1 62 ? 7.467 2.478 -24.101 1.00 32.14 60 LEU A C 20
ATOM 23317 O O . LEU A 1 62 ? 7.894 1.621 -24.876 1.00 53.30 60 LEU A O 20
ATOM 23333 N N . LEU A 1 63 ? 6.210 2.501 -23.670 1.00 42.42 61 LEU A N 20
ATOM 23334 C CA . LEU A 1 63 ? 5.238 1.500 -24.094 1.00 34.24 61 LEU A CA 20
ATOM 23335 C C . LEU A 1 63 ? 3.815 2.033 -23.961 1.00 74.34 61 LEU A C 20
ATOM 23336 O O . LEU A 1 63 ? 3.600 3.146 -23.482 1.00 41.31 61 LEU A O 20
ATOM 23352 N N . ASP A 1 64 ? 2.846 1.230 -24.387 1.00 71.34 62 ASP A N 20
ATOM 23353 C CA . ASP A 1 64 ? 1.442 1.619 -24.314 1.00 24.13 62 ASP A CA 20
ATOM 23354 C C . ASP A 1 64 ? 0.678 0.715 -23.352 1.00 34.03 62 ASP A C 20
ATOM 23355 O O . ASP A 1 64 ? 1.171 -0.338 -22.946 1.00 4.43 62 ASP A O 20
ATOM 23364 N N . THR A 1 65 ? -0.531 1.133 -22.989 1.00 52.11 63 THR A N 20
ATOM 23365 C CA . THR A 1 65 ? -1.363 0.363 -22.073 1.00 54.33 63 THR A CA 20
ATOM 23366 C C . THR A 1 65 ? -1.783 -0.964 -22.695 1.00 53.43 63 THR A C 20
ATOM 23367 O O . THR A 1 65 ? -2.306 -1.842 -22.010 1.00 55.13 63 THR A O 20
ATOM 23378 N N . GLN A 1 66 ? -1.550 -1.102 -23.996 1.00 51.05 64 GLN A N 20
ATOM 23379 C CA . GLN A 1 66 ? -1.905 -2.323 -24.710 1.00 61.10 64 GLN A CA 20
ATOM 23380 C C . GLN A 1 66 ? -1.956 -3.514 -23.759 1.00 21.12 64 GLN A C 20
ATOM 23381 O O . GLN A 1 66 ? -2.998 -3.810 -23.173 1.00 61.15 64 GLN A O 20
ATOM 23395 N N . PHE A 1 67 ? -0.824 -4.195 -23.609 1.00 53.44 65 PHE A N 20
ATOM 23396 C CA . PHE A 1 67 ? -0.740 -5.355 -22.730 1.00 53.20 65 PHE A CA 20
ATOM 23397 C C . PHE A 1 67 ? 0.675 -5.522 -22.184 1.00 72.44 65 PHE A C 20
ATOM 23398 O O . PHE A 1 67 ? 0.909 -5.389 -20.982 1.00 61.15 65 PHE A O 20
ATOM 23415 N N . LEU A 1 68 ? 1.615 -5.816 -23.076 1.00 30.12 66 LEU A N 20
ATOM 23416 C CA . LEU A 1 68 ? 3.008 -6.003 -22.685 1.00 41.12 66 LEU A CA 20
ATOM 23417 C C . LEU A 1 68 ? 3.487 -4.851 -21.808 1.00 51.51 66 LEU A C 20
ATOM 23418 O O . LEU A 1 68 ? 3.276 -3.682 -22.132 1.00 12.23 66 LEU A O 20
ATOM 23434 N N . SER A 1 69 ? 4.135 -5.188 -20.698 1.00 35.34 67 SER A N 20
ATOM 23435 C CA . SER A 1 69 ? 4.642 -4.182 -19.773 1.00 5.32 67 SER A CA 20
ATOM 23436 C C . SER A 1 69 ? 3.498 -3.383 -19.157 1.00 33.12 67 SER A C 20
ATOM 23437 O O . SER A 1 69 ? 3.426 -2.163 -19.305 1.00 13.10 67 SER A O 20
ATOM 23445 N N . LYS A 1 70 ? 2.604 -4.081 -18.465 1.00 15.45 68 LYS A N 20
ATOM 23446 C CA . LYS A 1 70 ? 1.462 -3.439 -17.824 1.00 34.22 68 LYS A CA 20
ATOM 23447 C C . LYS A 1 70 ? 0.515 -4.479 -17.233 1.00 14.33 68 LYS A C 20
ATOM 23448 O O . LYS A 1 70 ? -0.442 -4.902 -17.882 1.00 0.11 68 LYS A O 20
ATOM 23467 N N . VAL A 1 71 ? 0.786 -4.885 -15.997 1.00 24.43 69 VAL A N 20
ATOM 23468 C CA . VAL A 1 71 ? -0.043 -5.873 -15.317 1.00 70.43 69 VAL A CA 20
ATOM 23469 C C . VAL A 1 71 ? -1.516 -5.687 -15.665 1.00 3.24 69 VAL A C 20
ATOM 23470 O O . VAL A 1 71 ? -2.195 -4.835 -15.092 1.00 70.41 69 VAL A O 20
ATOM 23483 N N . GLU A 1 72 ? -2.002 -6.489 -16.606 1.00 34.40 70 GLU A N 20
ATOM 23484 C CA . GLU A 1 72 ? -3.396 -6.412 -17.030 1.00 4.14 70 GLU A CA 20
ATOM 23485 C C . GLU A 1 72 ? -4.280 -7.295 -16.154 1.00 54.22 70 GLU A C 20
ATOM 23486 O O . GLU A 1 72 ? -5.410 -6.931 -15.829 1.00 13.14 70 GLU A O 20
ATOM 23498 N N . SER A 1 73 ? -3.758 -8.457 -15.777 1.00 62.54 71 SER A N 20
ATOM 23499 C CA . SER A 1 73 ? -4.501 -9.395 -14.944 1.00 21.13 71 SER A CA 20
ATOM 23500 C C . SER A 1 73 ? -3.660 -9.849 -13.754 1.00 41.23 71 SER A C 20
ATOM 23501 O O . SER A 1 73 ? -4.040 -10.763 -13.024 1.00 2.24 71 SER A O 20
ATOM 23509 N N . GLY A 1 74 ? -2.513 -9.202 -13.567 1.00 14.11 72 GLY A N 20
ATOM 23510 C CA . GLY A 1 74 ? -1.636 -9.552 -12.466 1.00 4.14 72 GLY A CA 20
ATOM 23511 C C . GLY A 1 74 ? -0.646 -10.638 -12.836 1.00 64.40 72 GLY A C 20
ATOM 23512 O O . GLY A 1 74 ? -0.773 -11.780 -12.395 1.00 73.23 72 GLY A O 20
ATOM 23516 N N . ALA A 1 75 ? 0.343 -10.283 -13.650 1.00 23.23 73 ALA A N 20
ATOM 23517 C CA . ALA A 1 75 ? 1.359 -11.236 -14.079 1.00 70.41 73 ALA A CA 20
ATOM 23518 C C . ALA A 1 75 ? 0.875 -12.055 -15.271 1.00 51.45 73 ALA A C 20
ATOM 23519 O O . ALA A 1 75 ? 1.677 -12.614 -16.019 1.00 51.02 73 ALA A O 20
ATOM 23526 N N . SER A 1 76 ? -0.442 -12.121 -15.443 1.00 4.44 74 SER A N 20
ATOM 23527 C CA . SER A 1 76 ? -1.033 -12.875 -16.542 1.00 4.40 74 SER A CA 20
ATOM 23528 C C . SER A 1 76 ? -0.559 -14.325 -16.522 1.00 55.01 74 SER A C 20
ATOM 23529 O O . SER A 1 76 ? 0.604 -14.614 -16.803 1.00 14.01 74 SER A O 20
ATOM 23537 N N . SER A 1 77 ? -1.470 -15.233 -16.188 1.00 34.41 75 SER A N 20
ATOM 23538 C CA . SER A 1 77 ? -1.147 -16.654 -16.127 1.00 42.01 75 SER A CA 20
ATOM 23539 C C . SER A 1 77 ? -2.381 -17.505 -16.409 1.00 15.15 75 SER A C 20
ATOM 23540 O O . SER A 1 77 ? -3.508 -17.096 -16.127 1.00 60.21 75 SER A O 20
ATOM 23548 N N . SER A 1 78 ? -2.160 -18.691 -16.966 1.00 74.11 76 SER A N 20
ATOM 23549 C CA . SER A 1 78 ? -3.254 -19.599 -17.290 1.00 32.41 76 SER A CA 20
ATOM 23550 C C . SER A 1 78 ? -3.166 -20.875 -16.457 1.00 12.51 76 SER A C 20
ATOM 23551 O O . SER A 1 78 ? -4.076 -21.703 -16.474 1.00 64.21 76 SER A O 20
ATOM 23559 N N . GLU A 1 79 ? -2.064 -21.023 -15.729 1.00 21.32 77 GLU A N 20
ATOM 23560 C CA . GLU A 1 79 ? -1.856 -22.198 -14.890 1.00 12.32 77 GLU A CA 20
ATOM 23561 C C . GLU A 1 79 ? -1.320 -21.798 -13.518 1.00 34.31 77 GLU A C 20
ATOM 23562 O O . GLU A 1 79 ? -2.049 -21.813 -12.527 1.00 1.24 77 GLU A O 20
ATOM 23574 N N . GLY A 1 80 ? -0.040 -21.442 -13.470 1.00 32.34 78 GLY A N 20
ATOM 23575 C CA . GLY A 1 80 ? 0.572 -21.045 -12.215 1.00 44.35 78 GLY A CA 20
ATOM 23576 C C . GLY A 1 80 ? 0.721 -19.541 -12.094 1.00 33.14 78 GLY A C 20
ATOM 23577 O O . GLY A 1 80 ? 1.724 -19.050 -11.578 1.00 5.40 78 GLY A O 20
#

Secondary structure (DSSP, 8-state):
--SSSS-EE---S--SS-SSSS-SS-SS-SS--SS--SEEE--SSSSS--EEE-TT--EE--SSSSS---SS------

InterPro domains:
  IPR021495 Protein CHLORORESPIRATORY REDUCTION 42-like [PF11347] (5-66)
  IPR021495 Protein CHLORORESPIRATORY REDUCTION 42-like [PTHR36799] (3-70)

B-factor: mean 38.99, std 23.26, range [0.04, 75.51]